Protein AF-0000000075588843 (afdb_homodimer)

InterPro domains:
  IPR008969 Carboxypeptidase-like, regulatory domain superfamily [SSF49464] (23-104)
  IPR012910 TonB-dependent receptor, plug domain [PF07715] (117-239)
  IPR023996 TonB-dependent outer membrane protein, SusC/RagA [TIGR04056] (24-1056)
  IPR023997 TonB-dependent outer membrane protein SusC/RagA, conserved site [TIGR04057] (215-245)
  IPR036942 TonB-dependent receptor-like, beta-barrel domain superfamily [G3DSA:2.40.170.20] (357-1014)
  IPR037066 TonB-dependent receptor, plug domain superfamily [G3DSA:2.170.130.10] (95-251)
  IPR039426 TonB-dependent receptor-like [PS52016] (114-996)
  IPR039426 TonB-dependent receptor-like [PTHR30069] (2-1013)

Organism: NCBI:txid702438

Foldseek 3Di:
DPPVVVVVVPVVPPVPPDPPPQDKAKEAEAAPPPRAGDFQKWKAFPPDPFTWGAHPRRMTIGGDDFQTWIWTDDVQWDIDIDTQHPVSYYYHHTYRVLPPPQDWDQAALRDIDRPQQDQDDKDKDFLCQQPFFPDLASLLSCPQPDFQKDKFFQFAFAQTAIAIFGQDAQFFFDDRGFFEAENSRTFFFAFPDWCFQQQKDWGTHTPRSQDGSNFFGMKMKARDCQRCVVVFQRGNRTYIYTYGDKADDADPDKKKKKWKWKWKWDFLFFFFWDQFFADDDDQQAHDLAHLFGLYHTLQCQLVHAAFHLCHDYPVCVPPNDPQPQWGFHVLLVQLVHPRIDHRDFALLRRVAFAMKMKMKMKIKIWHDHPQKMKMKMWIWMWIDGRGALWTKIKTKIKIKMWGDPDPFKIKIKIKMKMKMKTWTAMFRPQFLLSQSLSPHGRDDLPPGRQAGPPDLLHGRGSHDQLHHSSVSCSVAWIKMKIKIKMKMKMKMKGWDPDPPPPFKTKMKMKMKMKIWMKMWIWTWDFQNHSVANQIKIKIWIKTKIKIKIKIKMKMWGFDDPVSQKIKIKMKMKMKIKMKMKIWMWMAGGAPDGDDGDNVRGDDTDDTDIDMDMKIKMKIKMKIWMGGNSFKIKMKMKMWMAIPQAAPVARIDMKIKIKIKGWPCPPPVNPCPQFWPTKMKHKMKIKHWHDDGADDWDKDQDDQDPDPVPPVPCPPPPVPHRDIDTDQEHEDSPAYTKMKIKIKIKMWTAGRSNQKIKIKMKMKIKIFFHWDWAADDCVVVHGTYTGTWFIKMKIKIWMKMKHWPDDDPQKTKIKIKIKMFMFIATADTPVPDAWAFNHDDVPWTWIHGHPGTPIFIKHWDWDADPVGFGAAEPQQAIATDPGIDTLDDADFRMKMKMWMWMGGHQKIKIWMKIWTHWGKAQAAAVLVNQLSCTHPVSVVQSADKDRDAGAHPVVRHTTPRIDRSNRRSNRCSVGRSSRMFIWTKMWTAKMKMKGWDPQDPNKTKMKMWMKGRNDMDTRDPSAHQSNAGISGSCHSHYHGSGHHHIIMIMMMMMMMD/DPPVVPPVVPVVPPVPPDPPPQDKAKEAEAAPVPRAGDFQKWKAFPPDPFTWGAHNRRMTIGGDDFQTWIWTGDVQWDIDIDTQHPVSYYYHHTYRVLVPPQDWDQAALRDIDRPQQDQDDKDKDFLCQQPFFPDLASLLSCPQPDFQKDKFWQFAFAQTAIAIFGQDAQFFFDDRGFFEAENSRTFFWAFPDWCFQQQKDWGTHTPRSQDGSNFWGMKMKARDCQRCVVVFQRGNRTYIYTYGDKADDADPDKKKKKWKWKWKWDFLFFFFWDAFFFDDDDQQAHDLAHLFGLYHTLQCQLVHAAFHLCHCYPVCVPPSDPQPQWGFHVLLVQLVHPRIDHRDFDLLRVVAFAMKMKMKMKIKIWHDHPQKMKMKMWIWMWIDGRGALWTKIKTKIKIKMWGDPDPFKIKIKIKMKMKMKTWTAMFRPQFLLSQSLSPHGRDDLPPGRQAGPPDLLHGRGSHDQLHHSSVSCSVAWIKMKIKIKMKMKMKMKGWDPDPPPPFKTKMKMKMKMKIWMKMWIWTWDFQNHSVANQIKIKIWIKTKIKIKIKIKMKMWGFDDPVSQKIKIKMKMKMKIKMKMKIWMWMAGGAPDGDDGDNVRGDDTDDTDIDMDMKMKMKIKMKIWMGGNSFKIKMKMKMWMAIPQAAPVARIDMKIKIKIKGWPCPPPVNPCPQFWPTKMKIKMKIKHWHDDGADDWDKDQDDDDDDPVPPVPCPPPPVPHRDIDTAQEHEDSPAYTKMKIKIKIKMWTAGRSNQKIKIKMKMKIKIFFHWDWAADDCVVVHGTYTGTWFIKMKIKIWMKMKHWPDDDPQKTKIKIKIKMFMFIATADTPVPDAWAFNHDDVPWTWIHGHPGTPIFIKHWDWDADPVGFGAAEPQQAIDTDPGIDTLDHADFRMKMKMWMWMGGHQKIKIWMKIWTHWGKAQAAAVLVNQLSCTHPVSVVQSFDKDRDFGAHPVVRHTTDRIDRSNRRSNRCSVGRSSRMFIWTKMWTAKMKMKGWDPQDPNKTKMKMWMKGRNDMDTRDPSAHQSNAGISGSCHSHYHGSGHHHIIMTMMMMMMMD

Nearest PDB structures (foldseek):
  5fq8-assembly1_D  TM=8.817E-01  e=1.941E-70  Bacteroides thetaiotaomicron
  6sml-assembly1_B  TM=8.052E-01  e=8.736E-56  Porphyromonas gingivalis W83
  6sln-assembly1_B  TM=7.882E-01  e=4.377E-55  Porphyromonas gingivalis W83
  8ypt-assembly1_D  TM=7.572E-01  e=4.540E-56  Bacteroides fragilis
  6sm3-assembly1_B  TM=7.686E-01  e=2.821E-54  Porphyromonas gingivalis W83

Sequence (2112 aa):
MKKRLLMFLAGLFLSIGMAVAQTQVKGTVVSSEDGEPVVGASVMVSGTKTGSITDADGKFALSAPEGTKLVVSYLGMHPKTVTVPRSGELKIKLDPDNKVLDEVVVTAMGITREKKALGYASQVLNAKDLNTAGTSSLANAMQGKLTGVDIRTSSGAPGASAQIVIRGARSFDGNNTPLYVVDGMPIASRPDFDTEKSVTGSDYASRTIDLNPDDIESINVLKGQAASALYGIRASNGVILITTKRGSKESTKPVITFTTDLSAQTLSRKFERQDVYAQGTTLSKYNPNASMTWGPKIADLPNDATYGGNKNNAYTNGDLTSHAGMYYNPKYAAAGLSGWTTPQTYDNVGDFFKTGFTQNSTFNISQRKNDVSYSFSLSDTYQKGIIPSTGMTRTGAHGAVDWKVNEQWKTGFSANYSSVKITSAPGANSGIVNVVYSAPSEYNLKGTPYHKPGDPTAQVLFRATSFNNPYWWAANDEYSQHTNRLFGNAYAEFTPKLNWSDRYHLVFREQVGMDMYTTNNATIAEIGSAYNKKGEVENTGVQENIFNNLITANFTAKWGADREWDFGFVLGNEFNHEYRRKWDYDGSGLAFYGQPTIGNTSSMDVHKEYHQQERTVGTFGQLSLSWKDMLYLTVTGRNDKVSSMPRGHRSFFYPSVSLGWIFTELPALKENKTLSYGKLRLSYAQVGQAGHFYNNYMYVPVYGSGMYIYTPISYPLGGARGYAPYFVKFDEKLKPQNTSNWEAGLDLGLFKNLVKLEYTLSYQDVKDQIFDVPTAGTTGYQSLRTNAGQMVTWSHELSLNATVLNHQDYGVDLGVNFTKVRNKVKKLAPGVESIMLGGFVTPQIRAQAGYTYPNIYGKAFKRTADGQLLLDANGLPQSTAANVNLGECAPDFNMGFNLHAHYKNLSLSATMDWQKGGCMYNGTLLTMNYFGATKESLPYHEGTMVAEGINEATGAKNTVVVSKQAYYQAYNDVTEAGIFDTSFLKLRDVTLSYQFPKLAGINLSVYGFARNILLWAKMPNLDPESSQGNNNMGGYFERFSVPNTSSFGGGFKVTFMKKRLLMFLAGLFLSIGMAVAQTQVKGTVVSSEDGEPVVGASVMVSGTKTGSITDADGKFALSAPEGTKLVVSYLGMHPKTVTVPRSGELKIKLDPDNKVLDEVVVTAMGITREKKALGYASQVLNAKDLNTAGTSSLANAMQGKLTGVDIRTSSGAPGASAQIVIRGARSFDGNNTPLYVVDGMPIASRPDFDTEKSVTGSDYASRTIDLNPDDIESINVLKGQAASALYGIRASNGVILITTKRGSKESTKPVITFTTDLSAQTLSRKFERQDVYAQGTTLSKYNPNASMTWGPKIADLPNDATYGGNKNNAYTNGDLTSHAGMYYNPKYAAAGLSGWTTPQTYDNVGDFFKTGFTQNSTFNISQRKNDVSYSFSLSDTYQKGIIPSTGMTRTGAHGAVDWKVNEQWKTGFSANYSSVKITSAPGANSGIVNVVYSAPSEYNLKGTPYHKPGDPTAQVLFRATSFNNPYWWAANDEYSQHTNRLFGNAYAEFTPKLNWSDRYHLVFREQVGMDMYTTNNATIAEIGSAYNKKGEVENTGVQENIFNNLITANFTAKWGADREWDFGFVLGNEFNHEYRRKWDYDGSGLAFYGQPTIGNTSSMDVHKEYHQQERTVGTFGQLSLSWKDMLYLTVTGRNDKVSSMPRGHRSFFYPSVSLGWIFTELPALKENKTLSYGKLRLSYAQVGQAGHFYNNYMYVPVYGSGMYIYTPISYPLGGARGYAPYFVKFDEKLKPQNTSNWEAGLDLGLFKNLVKLEYTLSYQDVKDQIFDVPTAGTTGYQSLRTNAGQMVTWSHELSLNATVLNHQDYGVDLGVNFTKVRNKVKKLAPGVESIMLGGFVTPQIRAQAGYTYPNIYGKAFKRTADGQLLLDANGLPQSTAANVNLGECAPDFNMGFNLHAHYKNLSLSATMDWQKGGCMYNGTLLTMNYFGATKESLPYHEGTMVAEGINEATGAKNTVVVSKQAYYQAYNDVTEAGIFDTSFLKLRDVTLSYQFPKLAGINLSVYGFARNILLWAKMPNLDPESSQGNNNMGGYFERFSVPNTSSFGGGFKVTF

pLDDT: mean 88.9, std 13.62, range [22.23, 98.31]

Solvent-accessible surface area (backbone atoms only — not comparable to full-atom values): 102046 Å² total; per-residue (Å²): 124,73,64,68,54,50,56,64,66,52,65,76,59,62,84,67,58,88,66,70,79,56,40,62,31,36,32,34,33,19,30,57,81,78,62,43,49,38,58,62,23,39,38,25,38,65,97,53,91,52,60,32,53,18,37,87,73,3,36,34,65,44,76,46,50,67,65,40,45,29,38,35,36,39,95,64,29,42,66,44,78,45,63,40,46,88,84,20,64,43,81,42,65,33,40,59,30,68,61,66,69,70,52,68,39,69,45,62,92,60,42,70,37,46,55,86,63,46,23,61,71,69,51,75,43,41,37,79,64,46,66,57,63,80,61,76,39,53,69,68,39,46,64,50,73,50,57,46,55,46,77,44,43,22,35,46,48,46,60,47,20,62,48,48,29,35,68,51,73,78,40,94,82,61,80,35,52,47,32,37,26,53,72,69,30,74,46,82,46,61,42,92,52,74,41,68,45,32,48,51,48,50,83,45,43,24,42,50,63,61,46,61,58,87,48,37,39,33,36,33,42,24,58,43,44,56,51,17,37,83,62,33,49,68,14,56,33,8,32,42,37,35,36,59,48,62,23,81,53,76,42,96,61,65,39,36,38,41,38,39,34,42,32,41,30,36,71,50,49,71,72,61,62,42,75,53,42,18,33,4,88,36,51,85,39,74,31,80,60,40,74,25,25,36,11,27,44,37,89,49,38,20,64,23,66,70,40,10,15,60,26,73,27,88,81,37,67,72,46,52,69,90,40,50,67,14,26,55,37,71,56,43,35,57,28,68,45,87,20,67,43,64,71,50,75,46,63,50,56,67,69,56,49,39,75,14,40,37,38,41,36,39,41,35,41,30,31,11,50,93,56,31,24,24,21,38,35,41,36,43,35,44,33,40,31,33,48,71,76,24,17,27,38,36,44,36,39,39,40,30,38,39,34,50,77,50,93,37,34,36,37,36,39,37,41,39,37,26,40,38,40,34,26,49,65,37,18,31,76,56,15,40,48,49,49,42,69,47,52,43,20,63,50,55,66,85,81,42,53,41,25,28,77,97,32,87,43,42,69,35,54,63,35,70,61,76,45,53,39,54,70,46,39,44,75,56,37,46,37,38,39,38,35,45,36,42,35,34,34,37,40,42,33,42,32,70,88,60,98,55,59,96,43,54,48,50,40,36,38,43,36,44,29,42,37,38,36,40,38,48,32,38,42,35,29,36,46,43,27,40,89,32,55,48,8,33,23,31,46,34,39,39,38,41,40,35,41,38,36,40,40,36,40,39,39,37,37,47,41,68,97,79,47,37,31,41,39,38,37,38,43,35,42,37,42,39,40,40,40,37,40,40,40,38,38,28,19,33,38,43,70,57,81,93,53,85,39,44,53,40,29,56,42,74,78,40,55,38,54,52,77,48,76,43,42,38,41,33,43,34,39,39,42,36,43,32,42,69,88,27,37,29,39,39,40,36,42,34,37,38,36,36,62,37,32,34,89,91,42,26,70,51,76,33,50,28,38,28,34,19,36,33,61,28,68,38,82,91,35,45,84,30,57,60,51,48,35,36,34,42,25,36,32,36,17,33,30,33,36,76,57,81,52,56,78,84,46,76,36,70,74,80,68,72,81,61,81,92,44,66,76,49,77,51,52,38,62,93,71,44,54,54,71,40,67,46,46,58,42,50,42,77,78,35,55,52,22,39,34,40,33,42,37,41,35,42,38,38,16,29,58,72,52,35,33,34,41,38,38,38,42,37,41,38,42,29,37,37,31,74,51,73,40,80,44,62,67,87,73,70,25,53,22,36,36,34,63,35,29,31,36,38,29,42,34,43,30,36,40,39,38,35,52,79,38,86,47,94,51,36,32,32,37,43,33,38,24,33,25,31,58,52,36,32,27,64,37,50,44,95,92,45,62,63,44,83,53,27,46,51,100,67,40,25,34,28,44,34,53,73,34,45,54,40,25,35,35,23,29,35,70,29,54,45,96,88,65,42,41,32,16,38,86,70,35,32,54,39,54,38,91,58,68,39,83,75,44,53,31,54,44,60,32,39,36,13,36,38,40,41,35,34,49,66,54,35,37,40,39,37,34,34,34,34,36,39,48,25,29,26,42,32,46,43,62,22,49,36,43,44,28,36,34,25,52,83,32,60,81,27,70,60,63,66,43,58,50,84,36,30,16,59,78,77,70,38,75,42,75,40,74,34,46,25,46,60,39,51,35,36,43,38,65,24,52,49,66,20,54,38,48,46,23,31,41,32,34,55,34,39,25,44,36,39,51,49,73,71,49,96,71,29,40,40,33,40,35,40,29,40,25,39,78,43,75,52,55,72,38,72,60,49,59,71,57,33,11,28,37,70,52,92,41,38,58,36,37,25,32,28,36,56,61,41,51,15,37,43,34,37,35,40,36,39,34,72,134,71,64,78,63,50,58,71,64,50,67,78,55,62,86,64,58,89,65,69,79,54,40,61,29,36,31,36,34,20,29,58,82,79,61,44,48,37,58,62,23,38,38,25,39,64,97,52,92,53,59,32,54,19,37,87,72,2,37,34,64,43,76,47,53,68,66,39,43,30,38,34,36,39,94,64,29,42,66,43,79,44,62,40,45,88,85,20,64,44,79,43,65,33,41,58,30,69,60,66,71,71,53,68,39,70,45,62,92,58,42,70,38,47,56,85,64,46,24,61,71,69,53,75,43,40,37,80,63,46,68,57,64,79,60,75,38,53,68,67,39,46,62,51,72,52,56,48,55,46,75,44,43,21,35,47,50,45,61,46,20,61,48,47,27,37,69,50,75,78,41,93,83,60,80,36,54,46,32,36,25,53,72,70,31,74,48,82,45,61,42,91,55,73,42,70,44,33,48,48,46,51,83,45,43,25,43,50,63,61,45,61,60,88,49,37,38,34,37,32,40,25,59,45,42,58,51,18,38,82,63,33,49,66,14,56,32,8,31,42,37,36,35,59,49,62,23,80,53,76,43,96,60,64,40,38,36,41,37,39,34,40,33,41,29,36,72,48,50,70,72,61,62,41,74,55,42,19,31,4,88,36,50,84,39,73,32,78,60,39,74,26,23,36,11,27,43,38,87,49,39,18,65,23,66,70,40,9,15,61,26,74,27,88,80,36,68,71,46,52,67,89,40,48,66,15,26,56,37,71,57,43,34,55,28,68,46,85,21,67,42,66,73,49,76,45,63,47,56,67,70,56,51,39,74,14,40,38,40,42,37,38,40,38,41,31,30,11,50,94,57,30,24,27,22,40,35,44,34,42,37,44,34,40,32,32,49,70,77,23,18,29,38,37,43,36,40,40,40,30,38,39,34,52,78,50,93,37,34,36,37,35,37,39,42,38,37,25,40,38,39,33,25,51,67,37,17,31,77,56,16,40,48,50,50,41,69,47,52,44,22,62,51,55,65,83,81,41,52,41,25,28,75,97,34,87,43,43,69,36,53,63,36,70,61,76,46,52,42,55,70,44,37,42,74,55,38,46,38,37,40,36,34,45,37,42,35,34,34,39,39,43,32,44,32,69,89,62,97,56,60,96,44,53,48,50,38,37,37,42,35,45,27,42,36,37,36,38,37,47,32,40,42,35,28,34,46,42,27,39,90,32,56,47,9,32,23,32,47,34,37,40,37,40,40,36,41,39,38,39,40,38,40,39,39,36,38,49,41,69,98,81,47,38,31,41,39,36,39,37,43,36,42,38,42,39,39,39,40,37,41,41,40,39,39,28,20,33,37,43,69,56,79,93,51,86,38,44,54,40,29,53,41,75,79,40,57,40,54,51,78,47,76,45,42,38,40,34,46,38,39,37,42,35,42,33,42,68,90,29,37,27,40,38,40,38,41,34,37,39,36,37,62,37,32,35,87,92,42,26,72,50,75,32,48,28,39,28,34,21,37,32,63,29,67,37,81,91,34,46,85,31,58,60,52,47,36,37,34,42,27,35,31,36,16,34,31,32,37,75,59,79,52,57,76,83,46,75,35,68,75,79,70,76,83,60,79,89,53,72,74,51,77,53,54,38,63,95,72,43,54,54,71,39,69,44,44,59,41,51,44,78,78,34,56,52,22,39,34,39,31,41,38,42,34,43,38,39,18,29,60,71,51,34,34,34,39,38,38,38,40,38,42,37,43,29,36,37,31,74,51,73,39,79,46,62,67,86,73,71,24,52,21,36,35,33,62,36,26,33,37,37,28,43,35,44,31,38,40,40,39,34,54,80,38,87,45,94,51,37,32,33,37,42,35,39,24,32,24,32,56,50,36,31,25,66,37,48,43,94,92,46,62,64,44,84,54,26,47,51,98,69,42,27,33,27,43,34,53,74,34,45,54,40,26,34,34,23,30,36,69,29,54,45,97,89,64,42,41,31,17,40,85,71,35,32,54,41,52,39,92,58,68,38,83,75,45,53,30,53,44,58,32,40,36,14,36,37,41,41,35,36,50,66,53,34,36,39,40,36,34,34,35,34,37,39,47,25,30,26,41,32,46,42,62,24,49,35,44,43,27,36,34,26,52,86,32,60,78,26,70,60,63,65,40,60,51,84,36,30,16,60,78,77,70,39,73,41,75,42,73,34,47,25,47,60,40,49,34,37,44,38,66,24,52,48,66,20,54,38,50,46,24,32,42,32,35,53,34,39,26,43,36,40,49,50,73,70,50,98,73,30,40,40,34,41,36,38,30,40,26,39,79,43,75,51,55,73,39,74,58,49,59,70,58,34,10,27,37,69,52,93,41,37,58,36,37,24,31,30,37,54,60,40,50,17,38,44,34,38,36,41,37,41,36,74

Radius of gyration: 42.39 Å; Cα contacts (8 Å, |Δi|>4): 6120; chains: 2; bounding box: 121×120×111 Å

Secondary structure (DSSP, 8-state):
--HHHHHHHHHTTGGG-------EEEEEEEETTT--B-TT-EEEETTSS-EEE--TTSEEEEE--TTPEEEEEETTEEEEEEEPPTT-EEEEEE-B--S----EEE-GGG-EEEGGG-SS-EEEEEHHHHSSS--S-HHHHHTTS-SSEEEEES-SSTT--EEEEESS-S-SSS--PPEEEETTEEE--S-SS--TTSSSSB----GGGGS-GGGEEEEEEE-SHHHHGGGGGGGTT-EEEEEE----SB-SS-EEEEEEEEEEEEESSPPPB--SB-SBSBTTB--TT-SSB-S-BGGGGGG-TTTBTTS-STTTTT--STTTT-EE-HHHHHTTS-SEE------HHHHHSPPEEEEEEEEEEEEEETTEEEEEEEEEEEEE-SSTT-EEEEEEEEEEEEEE-SSSEEEEEEEEEEEEEEEE-B-GGG-SHHHHHH--TTS-TTTS-SEETTEEEEE--SS-TTS--HHHHHHH-EEEEEEEEEEEEEEEEE----SS-TTEEEEEEEEEEEEEEEEEEEEEE-TT-SS-TT-EEEEEEEEEEEEEEEEEEEEEEEESTT--EEEEEEEEEEEEEEEEEEEEEEEEEESSTT---GGGEEEEEEEEEEEEEEEEEEEEEEEEEEETTTEEEEEEEEEEEETTS-GGG-EEEEEEEEEEE-GGGSTTTTT-SSEEEEEEEEEEEEEEE--------EE------SSS------SPBTTB---EE-SEEEPTT---EEEEEEEEEEEEEETTTTEEEEEEEEEEEEES-EEEEE--GGGT-SEEEEE--EEEEEEEEEEEEEEEEE-SSEEEEEEEEEEEEEEEEEE-STT--EEEEEE-SSSEEEEETTSBSSEEEEEEEPB-TTS-BEE-TTS-B-EEEEEEEEEE-S-SEEEEEEEEEEETTEEEEEEEEEEE--EEEEHHHHHHHHTT-BGGGGGGSS-EEE-SSEETTTSSB---EEEHHHHHHHHTTSGGGGEEE--EEEEEEEEEEEEPPPBTTBEEEEEEEEEEEEEEESS-SS-TT--S-SSTTTTSEESSPPPPEEEEEEEEEEE-/--HHHHHHTGGGGGGG-------EEEEEEEETTT--B-TT-EEEETTSS-EEE--TTSEEEEE--TTPEEEEEETTEEEEEEEPPTT-EEEEEE-B--S----EEE-GGG-EEEGGG-SS-EEEEEHHHHSSS--S-HHHHHTTS-SSEEEEES-SSTT--EEEEESS-S-SSS--PPEEEETTEEE--S-SS--TTSSSSB----GGGGS-GGGEEEEEEE-SHHHHGGGGGGGTT-EEEEEE----SB-SS-EEEEEEEEEEEEESSPPPB--SB-SBSBTTB--TT-SSB-SSBGGGGGG-TTTBTTS-STTTTT--STTTT-EE-HHHHHTTS-SEE------HHHHHSPPEEEEEEEEEEEEEETTEEEEEEEEEEEEE-SSTT-EEEEEEEEEEEEEE-SSSEEEEEEEEEEEEEEEE-B-GGG-SHHHHHH--TTS-TTTS-SEETTEEEEE--SS-TTS--HHHHHHH-EEEEEEEEEEEEEEEEE----SS-TTEEEEEEEEEEEEEEEEEEEEEE-TT-SS-TT-EEEEEEEEEEEEEEEEEEEEEEEESTT--EEEEEEEEEEEEEEEEEEEEEEEEEESSTT---GGGEEEEEEEEEEEEEEEEEEEEEEEEEEETTTEEEEEEEEEEEETTS-GGG-EEEEEEEEEEE-GGGSTTTTT-SSEEEEEEEEEEEEEEE--------EE------SSS------SSBTTB---EE-SEEEPTT---EEEEEEEEEEEEEETTTTEEEEEEEEEEEEES-EEEEE--GGGT-SEEEEE--EEEEEEEEEEEEEEEEE-SSEEEEEEEEEEEEEEEEEE-STT--EEEEEE-SSSEEEEETTSBSSEEEEEEEPB-TTS-BEE-TTS-B-EEEEEEEEEE-S-SEEEEEEEEEEETTEEEEEEEEEEE--EEEEHHHHHHHHTT-BGGGGGGSS-EE--SSEETTTSSB----EEHHHHHHHHTTSGGGGEEE--EEEEEEEEEEEEPPPBTTBEEEEEEEEEEEEEEESS-SS-TT--S-SSTTTTSEESSPPPPEEEEEEEEEEE-

Structure (mmCIF, N/CA/C/O backbone):
data_AF-0000000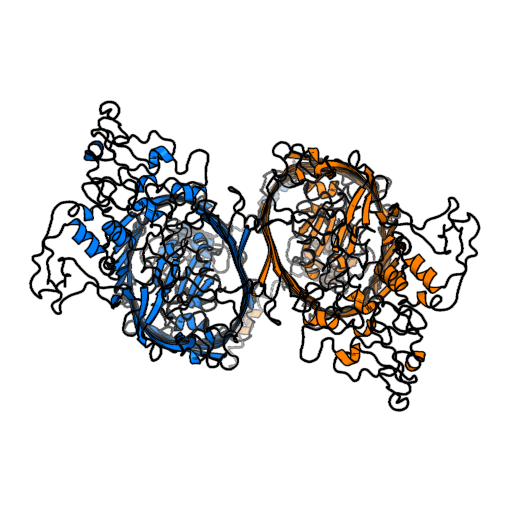075588843-model_v1
#
loop_
_entity.id
_entity.type
_entity.pdbx_description
1 polymer 'TonB-dependent receptor plug domain-containing protein'
#
loop_
_atom_site.group_PDB
_atom_site.id
_atom_site.type_symbol
_atom_site.label_atom_id
_atom_site.label_alt_id
_atom_site.label_comp_id
_atom_site.label_asym_id
_atom_site.label_entity_id
_atom_site.label_seq_id
_atom_site.pdbx_PDB_ins_code
_atom_site.Cartn_x
_atom_site.Cartn_y
_atom_site.Cartn_z
_atom_site.occupancy
_atom_site.B_iso_or_equiv
_atom_site.auth_seq_id
_atom_site.auth_comp_id
_atom_site.auth_asym_id
_atom_site.auth_atom_id
_atom_site.pdbx_PDB_model_num
ATOM 1 N N . MET A 1 1 ? 73.562 -17.781 20.562 1 24.45 1 MET A N 1
ATOM 2 C CA . MET A 1 1 ? 72.188 -17.281 20.391 1 24.45 1 MET A CA 1
ATOM 3 C C . MET A 1 1 ? 72.062 -15.82 20.812 1 24.45 1 MET A C 1
ATOM 5 O O . MET A 1 1 ? 71.125 -15.141 20.484 1 24.45 1 MET A O 1
ATOM 9 N N . LYS A 1 2 ? 72.812 -15.531 21.969 1 25.5 2 LYS A N 1
ATOM 10 C CA . LYS A 1 2 ? 73 -14.281 22.688 1 25.5 2 LYS A CA 1
ATOM 11 C C . LYS A 1 2 ? 73.562 -13.211 21.781 1 25.5 2 LYS A C 1
ATOM 13 O O . LYS A 1 2 ? 73.188 -12.047 21.844 1 25.5 2 LYS A O 1
ATOM 18 N N . LYS A 1 3 ? 74.75 -13.703 21.375 1 25.95 3 LYS A N 1
ATOM 19 C CA . LYS A 1 3 ? 75.688 -12.734 20.844 1 25.95 3 LYS A CA 1
ATOM 20 C C . LYS A 1 3 ? 75.188 -12.133 19.531 1 25.95 3 LYS A C 1
ATOM 22 O O . LYS A 1 3 ? 75.375 -10.938 19.281 1 25.95 3 LYS A O 1
ATOM 27 N N . ARG A 1 4 ? 74.875 -13.094 18.75 1 27.45 4 ARG A N 1
ATOM 28 C CA . ARG A 1 4 ? 74.688 -12.797 17.328 1 27.45 4 ARG A CA 1
ATOM 29 C C . ARG A 1 4 ? 73.438 -11.977 17.109 1 27.45 4 ARG A C 1
ATOM 31 O O . ARG A 1 4 ? 73.188 -11.453 16.016 1 27.45 4 ARG A O 1
ATOM 38 N N . LEU A 1 5 ? 72.562 -12.164 18.234 1 29.03 5 LEU A N 1
ATOM 39 C CA . LEU A 1 5 ? 71.375 -11.383 18.203 1 29.03 5 LEU A CA 1
ATOM 40 C C . LEU A 1 5 ? 71.688 -9.891 18.281 1 29.03 5 LEU A C 1
ATOM 42 O O . LEU A 1 5 ? 71 -9.078 17.656 1 29.03 5 LEU A O 1
ATOM 46 N N . LEU A 1 6 ? 72.938 -9.664 18.844 1 30.53 6 LEU A N 1
ATOM 47 C CA . LEU A 1 6 ? 73.312 -8.297 19.203 1 30.53 6 LEU A CA 1
ATOM 48 C C . LEU A 1 6 ? 73.562 -7.465 17.953 1 30.53 6 LEU A C 1
ATOM 50 O O . LEU A 1 6 ? 73.25 -6.285 17.906 1 30.53 6 LEU A O 1
ATOM 54 N N . MET A 1 7 ? 74.188 -8.219 17.031 1 31.73 7 MET A N 1
ATOM 55 C CA . MET A 1 7 ? 74.75 -7.465 15.906 1 31.73 7 MET A CA 1
ATOM 56 C C . MET A 1 7 ? 73.688 -6.926 15 1 31.73 7 MET A C 1
ATOM 58 O O . MET A 1 7 ? 73.812 -5.867 14.391 1 31.73 7 MET A O 1
ATOM 62 N N . PHE A 1 8 ? 72.625 -7.836 14.789 1 31.61 8 PHE A N 1
ATOM 63 C CA . PHE A 1 8 ? 71.625 -7.441 13.859 1 31.61 8 PHE A CA 1
ATOM 64 C C . PHE A 1 8 ? 70.875 -6.195 14.352 1 31.61 8 PHE A C 1
ATOM 66 O O . PHE A 1 8 ? 70.5 -5.34 13.555 1 31.61 8 PHE A O 1
ATOM 73 N N . LEU A 1 9 ? 70.812 -6.039 15.742 1 29.66 9 LEU A N 1
ATOM 74 C CA . LEU A 1 9 ? 70.125 -4.879 16.312 1 29.66 9 LEU A CA 1
ATOM 75 C C . LEU A 1 9 ? 70.875 -3.596 16 1 29.66 9 LEU A C 1
ATOM 77 O O . LEU A 1 9 ? 70.312 -2.514 15.961 1 29.66 9 LEU A O 1
ATOM 81 N N . ALA A 1 10 ? 72.188 -3.768 15.766 1 30.44 10 ALA A N 1
ATOM 82 C CA . ALA A 1 10 ? 73.062 -2.611 15.68 1 30.44 10 ALA A CA 1
ATOM 83 C C . ALA A 1 10 ? 72.875 -1.856 14.367 1 30.44 10 ALA A C 1
ATOM 85 O O . ALA A 1 10 ? 72.938 -0.626 14.336 1 30.44 10 ALA A O 1
ATOM 86 N N . GLY A 1 11 ? 72.812 -2.578 13.258 1 29.67 11 GLY A N 1
ATOM 87 C CA . GLY A 1 11 ? 72.812 -1.906 11.969 1 29.67 11 GLY A CA 1
ATOM 88 C C . GLY A 1 11 ? 71.562 -1.067 11.711 1 29.67 11 GLY A C 1
ATOM 89 O O . GLY A 1 11 ? 71.5 -0.334 10.727 1 29.67 11 GLY A O 1
ATOM 90 N N . LEU A 1 12 ? 70.438 -1.507 12.273 1 28.92 12 LEU A N 1
ATOM 91 C CA . LEU A 1 12 ? 69.25 -0.737 11.953 1 28.92 12 LEU A CA 1
ATOM 92 C C . LEU A 1 12 ? 69.375 0.716 12.383 1 28.92 12 LEU A C 1
ATOM 94 O O . LEU A 1 12 ? 68.5 1.537 12.148 1 28.92 12 LEU A O 1
ATOM 98 N N . PHE A 1 13 ? 70.438 1.067 13.195 1 26.73 13 PHE A N 1
ATOM 99 C CA . PHE A 1 13 ? 70.562 2.398 13.781 1 26.73 13 PHE A CA 1
ATOM 100 C C . PHE A 1 13 ? 70.938 3.42 12.719 1 26.73 13 PHE A C 1
ATOM 102 O O . PHE A 1 13 ? 70.812 4.629 12.938 1 26.73 13 PHE A O 1
ATOM 109 N N . LEU A 1 14 ? 71.812 3.023 11.797 1 27.48 14 LEU A N 1
ATOM 110 C CA . LEU A 1 14 ? 72.625 4.109 11.266 1 27.48 14 LEU A CA 1
ATOM 111 C C . LEU A 1 14 ? 71.812 4.957 10.281 1 27.48 14 LEU A C 1
ATOM 113 O O . LEU A 1 14 ? 72.312 6 9.82 1 27.48 14 LEU A O 1
ATOM 117 N N . SER A 1 15 ? 71 4.391 9.516 1 28.42 15 SER A N 1
ATOM 118 C CA . SER A 1 15 ? 70.688 5.211 8.359 1 28.42 15 SER A CA 1
ATOM 119 C C . SER A 1 15 ? 69.812 6.406 8.773 1 28.42 15 SER A C 1
ATOM 121 O O . SER A 1 15 ? 69.062 6.93 7.965 1 28.42 15 SER A O 1
ATOM 123 N N . ILE A 1 16 ? 69.875 6.816 10.086 1 30.12 16 ILE A N 1
ATOM 124 C CA . ILE A 1 16 ? 69 7.914 10.562 1 30.12 16 ILE A CA 1
ATOM 125 C C . ILE A 1 16 ? 69.5 9.234 9.961 1 30.12 16 ILE A C 1
ATOM 127 O O . ILE A 1 16 ? 69 10.305 10.312 1 30.12 16 ILE A O 1
ATOM 131 N N . GLY A 1 17 ? 70.625 9.242 9.227 1 27.22 17 GLY A N 1
ATOM 132 C CA . GLY A 1 17 ? 71.312 10.516 9.352 1 27.22 17 GLY A CA 1
ATOM 133 C C . GLY A 1 17 ? 70.562 11.68 8.742 1 27.22 17 GLY A C 1
ATOM 134 O O . GLY A 1 17 ? 70.5 12.766 9.32 1 27.22 17 GLY A O 1
ATOM 135 N N . MET A 1 18 ? 70.375 11.711 7.445 1 30.28 18 MET A N 1
ATOM 136 C CA . MET A 1 18 ? 70.438 13.07 6.93 1 30.28 18 MET A CA 1
ATOM 137 C C . MET A 1 18 ? 69.188 13.844 7.277 1 30.28 18 MET A C 1
ATOM 139 O O . MET A 1 18 ? 68.125 13.555 6.738 1 30.28 18 MET A O 1
ATOM 143 N N . ALA A 1 19 ? 68.938 14.102 8.523 1 32.03 19 ALA A N 1
ATOM 144 C CA . ALA A 1 19 ? 67.875 15.023 9 1 32.03 19 ALA A CA 1
ATOM 145 C C . ALA A 1 19 ? 68 16.375 8.297 1 32.03 19 ALA A C 1
ATOM 147 O O . ALA A 1 19 ? 69 17.094 8.461 1 32.03 19 ALA A O 1
ATOM 148 N N . VAL A 1 20 ? 67.625 16.469 7.094 1 35.56 20 VAL A N 1
ATOM 149 C CA . VAL A 1 20 ? 67.5 17.828 6.574 1 35.56 20 VAL A CA 1
ATOM 150 C C . VAL A 1 20 ? 66.875 18.734 7.617 1 35.56 20 VAL A C 1
ATOM 152 O O . VAL A 1 20 ? 65.938 18.297 8.344 1 35.56 20 VAL A O 1
ATOM 155 N N . ALA A 1 21 ? 67.562 19.656 8.148 1 37.91 21 ALA A N 1
ATOM 156 C CA . ALA A 1 21 ? 67.188 20.703 9.109 1 37.91 21 ALA A CA 1
ATOM 157 C C . ALA A 1 21 ? 65.812 21.234 8.852 1 37.91 21 ALA A C 1
ATOM 159 O O . ALA A 1 21 ? 65.562 21.891 7.84 1 37.91 21 ALA A O 1
ATOM 160 N N . GLN A 1 22 ? 64.875 20.453 9.016 1 48.53 22 GLN A N 1
ATOM 161 C CA . GLN A 1 22 ? 63.469 20.938 8.945 1 48.53 22 GLN A CA 1
ATOM 162 C C . GLN A 1 22 ? 63.25 22.078 9.922 1 48.53 22 GLN A C 1
ATOM 164 O O . GLN A 1 22 ? 63.562 21.984 11.102 1 48.53 22 GLN A O 1
ATOM 169 N N . THR A 1 23 ? 63.312 23.234 9.453 1 64.25 23 THR A N 1
ATOM 170 C CA . THR A 1 23 ? 63.031 24.406 10.281 1 64.25 23 THR A CA 1
ATOM 171 C C . THR A 1 23 ? 61.594 24.328 10.812 1 64.25 23 THR A C 1
ATOM 173 O O . THR A 1 23 ? 60.656 24 10.07 1 64.25 23 THR A O 1
ATOM 176 N N . GLN A 1 24 ? 61.5 24.391 12 1 74 24 GLN A N 1
ATOM 177 C CA . GLN A 1 24 ? 60.219 24.484 12.664 1 74 24 GLN A CA 1
ATOM 178 C C . GLN A 1 24 ? 59.562 25.844 12.391 1 74 24 GLN A C 1
ATOM 180 O O . GLN A 1 24 ? 60.125 26.891 12.727 1 74 24 GLN A O 1
ATOM 185 N N . VAL A 1 25 ? 58.625 25.828 11.617 1 81.31 25 VAL A N 1
ATOM 186 C CA . VAL A 1 25 ? 57.844 27.031 11.328 1 81.31 25 VAL A CA 1
ATOM 187 C C . VAL A 1 25 ? 56.719 27.188 12.375 1 81.31 25 VAL A C 1
ATOM 189 O O . VAL A 1 25 ? 55.938 26.266 12.586 1 81.31 25 VAL A O 1
ATOM 192 N N . LYS A 1 26 ? 56.812 28.266 13.125 1 84.19 26 LYS A N 1
ATOM 193 C CA . LYS A 1 26 ? 55.781 28.672 14.078 1 84.19 26 LYS A CA 1
ATOM 194 C C . LYS A 1 26 ? 55.094 29.953 13.641 1 84.19 26 LYS A C 1
ATOM 196 O O . LYS A 1 26 ? 55.719 30.875 13.141 1 84.19 26 LYS A O 1
ATOM 201 N N . GLY A 1 27 ? 53.844 29.891 13.648 1 84.5 27 GLY A N 1
ATOM 202 C CA . GLY A 1 27 ? 53.125 31.109 13.281 1 84.5 27 GLY A CA 1
ATOM 203 C C . GLY A 1 27 ? 51.781 31.219 13.969 1 84.5 27 GLY A C 1
ATOM 204 O O . GLY A 1 27 ? 51.344 30.328 14.703 1 84.5 27 GLY A O 1
ATOM 205 N N . THR A 1 28 ? 51.219 32.438 13.922 1 85.31 28 THR A N 1
ATOM 206 C CA . THR A 1 28 ? 49.906 32.75 14.398 1 85.31 28 THR A CA 1
ATOM 207 C C . THR A 1 28 ? 49 33.219 13.242 1 85.31 28 THR A C 1
ATOM 209 O O . THR A 1 28 ? 49.438 34.031 12.414 1 85.31 28 THR A O 1
ATOM 212 N N . VAL A 1 29 ? 47.906 32.594 13.125 1 85.06 29 VAL A N 1
ATOM 213 C CA . VAL A 1 29 ? 46.906 33.031 12.164 1 85.06 29 VAL A CA 1
ATOM 214 C C . VAL A 1 29 ? 45.844 33.906 12.875 1 85.06 29 VAL A C 1
ATOM 216 O O . VAL A 1 29 ? 45.219 33.438 13.836 1 85.06 29 VAL A O 1
ATOM 219 N N . VAL A 1 30 ? 45.719 35.094 12.422 1 80.75 30 VAL A N 1
ATOM 220 C CA . VAL A 1 30 ? 44.75 36 13 1 80.75 30 VAL A CA 1
ATOM 221 C C . VAL A 1 30 ? 43.844 36.562 11.906 1 80.75 30 VAL A C 1
ATOM 223 O O . VAL A 1 30 ? 44.219 36.562 10.727 1 80.75 30 VAL A O 1
ATOM 226 N N . SER A 1 31 ? 42.625 36.906 12.289 1 76.12 31 SER A N 1
ATOM 227 C CA . SER A 1 31 ? 41.688 37.594 11.383 1 76.12 31 SER A CA 1
ATOM 228 C C . SER A 1 31 ? 42.156 39.031 11.078 1 76.12 31 SER A C 1
ATOM 230 O O . SER A 1 31 ? 42.625 39.75 11.977 1 76.12 31 SER A O 1
ATOM 232 N N . SER A 1 32 ? 42.062 39.344 9.789 1 75.06 32 SER A N 1
ATOM 233 C CA . SER A 1 32 ? 42.5 40.688 9.406 1 75.06 32 SER A CA 1
ATOM 234 C C . SER A 1 32 ? 41.531 41.75 9.938 1 75.06 32 SER A C 1
ATOM 236 O O . SER A 1 32 ? 41.906 42.906 10.078 1 75.06 32 SER A O 1
ATOM 238 N N . GLU A 1 33 ? 40.312 41.344 10.188 1 64.19 33 GLU A N 1
ATOM 239 C CA . GLU A 1 33 ? 39.25 42.281 10.609 1 64.19 33 GLU A CA 1
ATOM 240 C C . GLU A 1 33 ? 39.469 42.719 12.055 1 64.19 33 GLU A C 1
ATOM 242 O O . GLU A 1 33 ? 39.406 43.906 12.359 1 64.19 33 GLU A O 1
ATOM 247 N N . ASP A 1 34 ? 39.625 41.75 13.023 1 68.25 34 ASP A N 1
ATOM 248 C CA . ASP A 1 34 ? 39.656 42.125 14.43 1 68.25 34 ASP A CA 1
ATOM 249 C C . ASP A 1 34 ? 40.969 41.688 15.086 1 68.25 34 ASP A C 1
ATOM 251 O O . ASP A 1 34 ? 41.188 41.938 16.266 1 68.25 34 ASP A O 1
ATOM 255 N N . GLY A 1 35 ? 41.812 41.094 14.352 1 72.56 35 GLY A N 1
ATOM 256 C CA . GLY A 1 35 ? 43.125 40.688 14.867 1 72.56 35 GLY A CA 1
ATOM 257 C C . GLY A 1 35 ? 43.031 39.5 15.82 1 72.56 35 GLY A C 1
ATOM 258 O O . GLY A 1 35 ? 44 39.156 16.484 1 72.56 35 GLY A O 1
ATOM 259 N N . GLU A 1 36 ? 41.875 38.969 15.898 1 72.56 36 GLU A N 1
ATOM 260 C CA . GLU A 1 36 ? 41.688 37.844 16.797 1 72.56 36 GLU A CA 1
ATOM 261 C C . GLU A 1 36 ? 42.25 36.562 16.188 1 72.56 36 GLU A C 1
ATOM 263 O O . GLU A 1 36 ? 42.25 36.406 14.961 1 72.56 36 GLU A O 1
ATOM 268 N N . PRO A 1 37 ? 42.625 35.625 17.109 1 78.56 37 PRO A N 1
ATOM 269 C CA . PRO A 1 37 ? 43.156 34.344 16.578 1 78.56 37 PRO A CA 1
ATOM 270 C C . PRO A 1 37 ? 42.094 33.562 15.805 1 78.56 37 PRO A C 1
ATOM 272 O O . PRO A 1 37 ? 40.938 33.531 16.203 1 78.56 37 PRO A O 1
ATOM 275 N N . VAL A 1 38 ? 42.375 33.156 14.633 1 78.62 38 VAL A N 1
ATOM 276 C CA . VAL A 1 38 ? 41.531 32.25 13.844 1 78.62 38 VAL A CA 1
ATOM 277 C C . VAL A 1 38 ? 41.781 30.812 14.273 1 78.62 38 VAL A C 1
ATOM 279 O O . VAL A 1 38 ? 42.844 30.234 13.945 1 78.62 38 VAL A O 1
ATOM 282 N N . VAL A 1 39 ? 40.812 30.375 15.094 1 75.88 39 VAL A N 1
ATOM 283 C CA . VAL A 1 39 ? 40.938 29.047 15.656 1 75.88 39 VAL A CA 1
ATOM 284 C C . VAL A 1 39 ? 40.469 28 14.625 1 75.88 39 VAL A C 1
ATOM 286 O O . VAL A 1 39 ? 39.406 28.141 14.039 1 75.88 39 VAL A O 1
ATOM 289 N N . GLY A 1 40 ? 41.281 26.938 14.344 1 75.06 40 GLY A N 1
ATOM 290 C CA . GLY A 1 40 ? 40.906 25.844 13.469 1 75.06 40 GLY A CA 1
ATOM 291 C C . GLY A 1 40 ? 41.219 26.109 12.008 1 75.06 40 GLY A C 1
ATOM 292 O O . GLY A 1 40 ? 40.719 25.422 11.125 1 75.06 40 GLY A O 1
ATOM 293 N N . ALA A 1 41 ? 41.969 27.109 11.734 1 78.06 41 ALA A N 1
ATOM 294 C CA . ALA A 1 41 ? 42.406 27.344 10.359 1 78.06 41 ALA A CA 1
ATOM 295 C C . ALA A 1 41 ? 43.344 26.234 9.891 1 78.06 41 ALA A C 1
ATOM 297 O O . ALA A 1 41 ? 44.25 25.812 10.625 1 78.06 41 ALA A O 1
ATOM 298 N N . SER A 1 42 ? 43.125 25.844 8.75 1 82.75 42 SER A N 1
ATOM 299 C CA . SER A 1 42 ? 44 24.859 8.125 1 82.75 42 SER A CA 1
ATOM 300 C C . SER A 1 42 ? 45.25 25.516 7.539 1 82.75 42 SER A C 1
ATOM 302 O O . SER A 1 42 ? 45.156 26.453 6.738 1 82.75 42 SER A O 1
ATOM 304 N N . VAL A 1 43 ? 46.469 25.078 7.996 1 84.25 43 VAL A N 1
ATOM 305 C CA . VAL A 1 43 ? 47.75 25.516 7.465 1 84.25 43 VAL A CA 1
ATOM 306 C C . VAL A 1 43 ? 48.438 24.359 6.777 1 84.25 43 VAL A C 1
ATOM 308 O O . VAL A 1 43 ? 48.969 23.469 7.438 1 84.25 43 VAL A O 1
ATOM 311 N N . MET A 1 44 ? 48.375 24.391 5.461 1 80.81 44 MET A N 1
ATOM 312 C CA . MET A 1 44 ? 48.875 23.266 4.688 1 80.81 44 MET A CA 1
ATOM 313 C C . MET A 1 44 ? 50.062 23.688 3.822 1 80.81 44 MET A C 1
ATOM 315 O O . MET A 1 44 ? 50.094 24.797 3.291 1 80.81 44 MET A O 1
ATOM 319 N N . VAL A 1 45 ? 51.156 22.797 3.711 1 80 45 VAL A N 1
ATOM 320 C CA . VAL A 1 45 ? 52.219 22.984 2.732 1 80 45 VAL A CA 1
ATOM 321 C C . VAL A 1 45 ? 51.688 22.797 1.322 1 80 45 VAL A C 1
ATOM 323 O O . VAL A 1 45 ? 51.062 21.766 1.021 1 80 45 VAL A O 1
ATOM 326 N N . SER A 1 46 ? 51.688 23.859 0.511 1 75.88 46 SER A N 1
ATOM 327 C CA . SER A 1 46 ? 51.125 23.875 -0.835 1 75.88 46 SER A CA 1
ATOM 328 C C . SER A 1 46 ? 51.562 22.625 -1.62 1 75.88 46 SER A C 1
ATOM 330 O O . SER A 1 46 ? 52.75 22.297 -1.688 1 75.88 46 SER A O 1
ATOM 332 N N . GLY A 1 47 ? 50.531 21.812 -2.109 1 67.81 47 GLY A N 1
ATOM 333 C CA . GLY A 1 47 ? 50.781 20.656 -2.967 1 67.81 47 GLY A CA 1
ATOM 334 C C . GLY A 1 47 ? 51 19.375 -2.191 1 67.81 47 GLY A C 1
ATOM 335 O O . GLY A 1 47 ? 51.344 18.328 -2.775 1 67.81 47 GLY A O 1
ATOM 336 N N . THR A 1 48 ? 51.094 19.547 -0.86 1 70.06 48 THR A N 1
ATOM 337 C CA . THR A 1 48 ? 51.312 18.344 -0.056 1 70.06 48 THR A CA 1
ATOM 338 C C . THR A 1 48 ? 50.125 18.109 0.901 1 70.06 48 THR A C 1
ATOM 340 O O . THR A 1 48 ? 49.25 18.969 1.016 1 70.06 48 THR A O 1
ATOM 343 N N . LYS A 1 49 ? 50.188 16.922 1.606 1 63.66 49 LYS A N 1
ATOM 344 C CA . LYS A 1 49 ? 49.188 16.609 2.631 1 63.66 49 LYS A CA 1
ATOM 345 C C . LYS A 1 49 ? 49.719 16.922 4.027 1 63.66 49 LYS A C 1
ATOM 347 O O . LYS A 1 49 ? 49.062 16.594 5.027 1 63.66 49 LYS A O 1
ATOM 352 N N . THR A 1 50 ? 50.781 17.547 4.047 1 74.69 50 THR A N 1
ATOM 353 C CA . THR A 1 50 ? 51.375 17.938 5.32 1 74.69 50 THR A CA 1
ATOM 354 C C . THR A 1 50 ? 50.875 19.297 5.766 1 74.69 50 THR A C 1
ATOM 356 O O . THR A 1 50 ? 50.875 20.25 4.988 1 74.69 50 THR A O 1
ATOM 359 N N . GLY A 1 51 ? 50.188 19.359 6.77 1 77.56 51 GLY A N 1
ATOM 360 C CA . GLY A 1 51 ? 49.688 20.609 7.293 1 77.56 51 GLY A CA 1
ATOM 361 C C . GLY A 1 51 ? 49.438 20.578 8.789 1 77.56 51 GLY A C 1
ATOM 362 O O . GLY A 1 51 ? 49.75 19.609 9.461 1 77.56 51 GLY A O 1
ATOM 363 N N . SER A 1 52 ? 49.125 21.734 9.305 1 79.75 52 SER A N 1
ATOM 364 C CA . SER A 1 52 ? 48.719 21.922 10.695 1 79.75 52 SER A CA 1
ATOM 365 C C . SER A 1 52 ? 47.438 22.75 10.789 1 79.75 52 SER A C 1
ATOM 367 O O . SER A 1 52 ? 47 23.328 9.797 1 79.75 52 SER A O 1
ATOM 369 N N . ILE A 1 53 ? 46.781 22.656 11.914 1 80.31 53 ILE A N 1
ATOM 370 C CA . ILE A 1 53 ? 45.594 23.469 12.227 1 80.31 53 ILE A CA 1
ATOM 371 C C . ILE A 1 53 ? 45.906 24.406 13.391 1 80.31 53 ILE A C 1
ATOM 373 O O . ILE A 1 53 ? 46.625 24.016 14.32 1 80.31 53 ILE A O 1
ATOM 377 N N . THR A 1 54 ? 45.375 25.609 13.281 1 81.5 54 THR A N 1
ATOM 378 C CA . THR A 1 54 ? 45.656 26.578 14.344 1 81.5 54 THR A CA 1
ATOM 379 C C . THR A 1 54 ? 44.969 26.172 15.633 1 81.5 54 THR A C 1
ATOM 381 O O . THR A 1 54 ? 43.875 25.594 15.602 1 81.5 54 THR A O 1
ATOM 384 N N . ASP A 1 55 ? 45.594 26.484 16.719 1 78.56 55 ASP A N 1
ATOM 385 C CA . ASP A 1 55 ? 45.031 26.188 18.047 1 78.56 55 ASP A CA 1
ATOM 386 C C . ASP A 1 55 ? 44.125 27.328 18.531 1 78.56 55 ASP A C 1
ATOM 388 O O . ASP A 1 55 ? 43.812 28.234 17.766 1 78.56 55 ASP A O 1
ATOM 392 N N . ALA A 1 56 ? 43.719 27.312 19.828 1 76.94 56 ALA A N 1
ATOM 393 C CA . ALA A 1 56 ? 42.781 28.266 20.406 1 76.94 56 ALA A CA 1
ATOM 394 C C . ALA A 1 56 ? 43.344 29.688 20.375 1 76.94 56 ALA A C 1
ATOM 396 O O . ALA A 1 56 ? 42.625 30.672 20.375 1 76.94 56 ALA A O 1
ATOM 397 N N . ASP A 1 57 ? 44.594 29.781 20.312 1 78.38 57 ASP A N 1
ATOM 398 C CA . ASP A 1 57 ? 45.25 31.078 20.266 1 78.38 57 ASP A CA 1
ATOM 399 C C . ASP A 1 57 ? 45.656 31.438 18.844 1 78.38 57 ASP A C 1
ATOM 401 O O . ASP A 1 57 ? 46.406 32.375 18.609 1 78.38 57 ASP A O 1
ATOM 405 N N . GLY A 1 58 ? 45.156 30.625 17.891 1 78.94 58 GLY A N 1
ATOM 406 C CA . GLY A 1 58 ? 45.469 30.844 16.484 1 78.94 58 GLY A CA 1
ATOM 407 C C . GLY A 1 58 ? 46.844 30.406 16.109 1 78.94 58 GLY A C 1
ATOM 408 O O . GLY A 1 58 ? 47.344 30.734 15.023 1 78.94 58 GLY A O 1
ATOM 409 N N . LYS A 1 59 ? 47.562 29.766 16.953 1 82.62 59 LYS A N 1
ATOM 410 C CA . LYS A 1 59 ? 48.969 29.391 16.719 1 82.62 59 LYS A CA 1
ATOM 411 C C . LYS A 1 59 ? 49.062 28.062 16 1 82.62 59 LYS A C 1
ATOM 413 O O . LYS A 1 59 ? 48.219 27.188 16.188 1 82.62 59 LYS A O 1
ATOM 418 N N . PHE A 1 60 ? 50 27.953 15.109 1 84.81 60 PHE A N 1
ATOM 419 C CA . PHE A 1 60 ? 50.281 26.688 14.453 1 84.81 60 PHE A CA 1
ATOM 420 C C . PHE A 1 60 ? 51.781 26.406 14.453 1 84.81 60 PHE A C 1
ATOM 422 O O . PHE A 1 60 ? 52.594 27.344 14.602 1 84.81 60 PHE A O 1
ATOM 429 N N . ALA A 1 61 ? 52.188 25.094 14.484 1 83.25 61 ALA A N 1
ATOM 430 C CA . ALA A 1 61 ? 53.562 24.641 14.289 1 83.25 61 ALA A CA 1
ATOM 431 C C . ALA A 1 61 ? 53.625 23.516 13.266 1 83.25 61 ALA A C 1
ATOM 433 O O . ALA A 1 61 ? 52.781 22.609 13.281 1 83.25 61 ALA A O 1
ATOM 434 N N . LEU A 1 62 ? 54.406 23.672 12.289 1 79.5 62 LEU A N 1
ATOM 435 C CA . LEU A 1 62 ? 54.625 22.609 11.32 1 79.5 62 LEU A CA 1
ATOM 436 C C . LEU A 1 62 ? 56.062 22.594 10.82 1 79.5 62 LEU A C 1
ATOM 438 O O . LEU A 1 62 ? 56.75 23.625 10.836 1 79.5 62 LEU A O 1
ATOM 442 N N . SER A 1 63 ? 56.562 21.453 10.523 1 78.81 63 SER A N 1
ATOM 443 C CA . SER A 1 63 ? 57.906 21.344 9.969 1 78.81 63 SER A CA 1
ATOM 444 C C . SER A 1 63 ? 57.906 21.484 8.453 1 78.81 63 SER A C 1
ATOM 446 O O . SER A 1 63 ? 57.25 20.703 7.754 1 78.81 63 SER A O 1
ATOM 448 N N . ALA A 1 64 ? 58.5 22.625 7.949 1 78.19 64 ALA A N 1
ATOM 449 C CA . ALA A 1 64 ? 58.625 22.891 6.52 1 78.19 64 ALA A CA 1
ATOM 450 C C . ALA A 1 64 ? 59.906 23.641 6.211 1 78.19 64 ALA A C 1
ATOM 452 O O . ALA A 1 64 ? 60.344 24.5 6.996 1 78.19 64 ALA A O 1
ATOM 453 N N . PRO A 1 65 ? 60.656 23.281 5.156 1 77.38 65 PRO A N 1
ATOM 454 C CA . PRO A 1 65 ? 61.875 24.016 4.812 1 77.38 65 PRO A CA 1
ATOM 455 C C . PRO A 1 65 ? 61.594 25.484 4.441 1 77.38 65 PRO A C 1
ATOM 457 O O . PRO A 1 65 ? 60.469 25.812 4.043 1 77.38 65 PRO A O 1
ATOM 460 N N . GLU A 1 66 ? 62.5 26.328 4.648 1 77.44 66 GLU A N 1
ATOM 461 C CA . GLU A 1 66 ? 62.438 27.719 4.23 1 77.44 66 GLU A CA 1
ATOM 462 C C . GLU A 1 66 ? 62.062 27.844 2.76 1 77.44 66 GLU A C 1
ATOM 464 O O . GLU A 1 66 ? 62.531 27.078 1.924 1 77.44 66 GLU A O 1
ATOM 469 N N . GLY A 1 67 ? 61.094 28.75 2.43 1 79.38 67 GLY A N 1
ATOM 470 C CA . GLY A 1 67 ? 60.656 28.953 1.051 1 79.38 67 GLY A CA 1
ATOM 471 C C . GLY A 1 67 ? 59.438 28.141 0.668 1 79.38 67 GLY A C 1
ATOM 472 O O . GLY A 1 67 ? 58.875 28.328 -0.413 1 79.38 67 GLY A O 1
ATOM 473 N N . THR A 1 68 ? 59.125 27.391 1.521 1 79 68 THR A N 1
ATOM 474 C CA . THR A 1 68 ? 57.938 26.594 1.253 1 79 68 THR A CA 1
ATOM 475 C C . THR A 1 68 ? 56.688 27.438 1.341 1 79 68 THR A C 1
ATOM 477 O O . THR A 1 68 ? 56.594 28.328 2.191 1 79 68 THR A O 1
ATOM 480 N N . LYS A 1 69 ? 55.719 27.156 0.448 1 83.12 69 LYS A N 1
ATOM 481 C CA . LYS A 1 69 ? 54.438 27.859 0.456 1 83.12 69 LYS A CA 1
ATOM 482 C C . LYS A 1 69 ? 53.406 27.125 1.307 1 83.12 69 LYS A C 1
ATOM 484 O O . LYS A 1 69 ? 53.219 25.922 1.147 1 83.12 69 LYS A O 1
ATOM 489 N N . LEU A 1 70 ? 52.938 27.938 2.271 1 83.31 70 LEU A N 1
ATOM 490 C CA . LEU A 1 70 ? 51.844 27.438 3.104 1 83.31 70 LEU A CA 1
ATOM 491 C C . LEU A 1 70 ? 50.5 28.016 2.645 1 83.31 70 LEU A C 1
ATOM 493 O O . LEU A 1 70 ? 50.406 29.219 2.367 1 83.31 70 LEU A O 1
ATOM 497 N N . VAL A 1 71 ? 49.594 27.188 2.428 1 83.06 71 VAL A N 1
ATOM 498 C CA . VAL A 1 71 ? 48.219 27.625 2.182 1 83.06 71 VAL A CA 1
ATOM 499 C C . VAL A 1 71 ? 47.406 27.562 3.479 1 83.06 71 VAL A C 1
ATOM 501 O O . VAL A 1 71 ? 47.281 26.5 4.082 1 83.06 71 VAL A O 1
ATOM 504 N N . VAL A 1 72 ? 46.969 28.75 3.947 1 82.31 72 VAL A N 1
ATOM 505 C CA . VAL A 1 72 ? 46.188 28.875 5.16 1 82.31 72 VAL A CA 1
ATOM 506 C C . VAL A 1 72 ? 44.719 29.156 4.797 1 82.31 72 VAL A C 1
ATOM 508 O O . VAL A 1 72 ? 44.406 30.094 4.066 1 82.31 72 VAL A O 1
ATOM 511 N N . SER A 1 73 ? 43.875 28.266 5.211 1 79.44 73 SER A N 1
ATOM 512 C CA . SER A 1 73 ? 42.438 28.406 4.887 1 79.44 73 SER A CA 1
ATOM 513 C C . SER A 1 73 ? 41.562 28.203 6.121 1 79.44 73 SER A C 1
ATOM 515 O O . SER A 1 73 ? 41.969 27.5 7.059 1 79.44 73 SER A O 1
ATOM 517 N N . TYR A 1 74 ? 40.562 29.031 6.23 1 72.94 74 TYR A N 1
ATOM 518 C CA . TYR A 1 74 ? 39.5 28.953 7.25 1 72.94 74 TYR A CA 1
ATOM 519 C C . TYR A 1 74 ? 38.156 29.297 6.664 1 72.94 74 TYR A C 1
ATOM 521 O O . TYR A 1 74 ? 38.031 30.188 5.824 1 72.94 74 TYR A O 1
ATOM 529 N N . LEU A 1 75 ? 37.125 28.453 7.105 1 62.25 75 LEU A N 1
ATOM 530 C CA . LEU A 1 75 ? 35.781 28.703 6.629 1 62.25 75 LEU A CA 1
ATOM 531 C C . LEU A 1 75 ? 35.344 30.156 6.891 1 62.25 75 LEU A C 1
ATOM 533 O O . LEU A 1 75 ? 35.438 30.625 8.023 1 62.25 75 LEU A O 1
ATOM 537 N N . GLY A 1 76 ? 34.875 30.922 5.898 1 58.44 76 GLY A N 1
ATOM 538 C CA . GLY A 1 76 ? 34.469 32.312 5.984 1 58.44 76 GLY A CA 1
ATOM 539 C C . GLY A 1 76 ? 35.594 33.281 5.777 1 58.44 76 GLY A C 1
ATOM 540 O O . GLY A 1 76 ? 35.406 34.5 5.934 1 58.44 76 GLY A O 1
ATOM 541 N N . MET A 1 77 ? 36.781 32.812 5.574 1 67.62 77 MET A N 1
ATOM 542 C CA . MET A 1 77 ? 37.906 33.719 5.348 1 67.62 77 MET A CA 1
ATOM 543 C C . MET A 1 77 ? 38.656 33.375 4.055 1 67.62 77 MET A C 1
ATOM 545 O O . MET A 1 77 ? 38.594 32.219 3.6 1 67.62 77 MET A O 1
ATOM 549 N N . HIS A 1 78 ? 39.125 34.281 3.303 1 69.62 78 HIS A N 1
ATOM 550 C CA . HIS A 1 78 ? 39.906 34.031 2.09 1 69.62 78 HIS A CA 1
ATOM 551 C C . HIS A 1 78 ? 41.156 33.219 2.385 1 69.62 78 HIS A C 1
ATOM 553 O O . HIS A 1 78 ? 41.938 33.594 3.283 1 69.62 78 HIS A O 1
ATOM 559 N N . PRO A 1 79 ? 41.219 32.062 1.661 1 76.19 79 PRO A N 1
ATOM 560 C CA . PRO A 1 79 ? 42.5 31.375 1.852 1 76.19 79 PRO A CA 1
ATOM 561 C C . PRO A 1 79 ? 43.719 32.25 1.489 1 76.19 79 PRO A C 1
ATOM 563 O O . PRO A 1 79 ? 43.625 33.062 0.569 1 76.19 79 PRO A O 1
ATOM 566 N N . LYS A 1 80 ? 44.812 32.219 2.238 1 79 80 LYS A N 1
ATOM 567 C CA . LYS A 1 80 ? 46.031 32.969 2.008 1 79 80 LYS A CA 1
ATOM 568 C C . LYS A 1 80 ? 47.25 32.031 1.886 1 79 80 LYS A C 1
ATOM 570 O O . LYS A 1 80 ? 47.406 31.125 2.682 1 79 80 LYS A O 1
ATOM 575 N N . THR A 1 81 ? 48 32.219 0.758 1 82.12 81 THR A N 1
ATOM 576 C CA . THR A 1 81 ? 49.25 31.484 0.604 1 82.12 81 THR A CA 1
ATOM 577 C C . THR A 1 81 ? 50.438 32.312 1.126 1 82.12 81 THR A C 1
ATOM 579 O O . THR A 1 81 ? 50.625 33.469 0.71 1 82.12 81 THR A O 1
ATOM 582 N N . VAL A 1 82 ? 51.188 31.766 2.057 1 83.56 82 VAL A N 1
ATOM 583 C CA . VAL A 1 82 ? 52.312 32.469 2.617 1 83.56 82 VAL A CA 1
ATOM 584 C C . VAL A 1 82 ? 53.594 31.625 2.443 1 83.56 82 VAL A C 1
ATOM 586 O O . VAL A 1 82 ? 53.531 30.391 2.451 1 83.56 82 VAL A O 1
ATOM 589 N N . THR A 1 83 ? 54.719 32.25 2.254 1 81.12 83 THR A N 1
ATOM 590 C CA . THR A 1 83 ? 56 31.578 2.131 1 81.12 83 THR A CA 1
ATOM 591 C C . THR A 1 83 ? 56.719 31.547 3.471 1 81.12 83 THR A C 1
ATOM 593 O O . THR A 1 83 ? 56.812 32.562 4.152 1 81.12 83 THR A O 1
ATOM 596 N N . VAL A 1 84 ? 57.281 30.531 3.852 1 82.5 84 VAL A N 1
ATOM 597 C CA . VAL A 1 84 ? 58 30.359 5.113 1 82.5 84 VAL A CA 1
ATOM 598 C C . VAL A 1 84 ? 59.281 31.188 5.098 1 82.5 84 VAL A C 1
ATOM 600 O O . VAL A 1 84 ? 60.125 30.984 4.23 1 82.5 84 VAL A O 1
ATOM 603 N N . PRO A 1 85 ? 59.344 32.125 6.008 1 80.69 85 PRO A N 1
ATOM 604 C CA . PRO A 1 85 ? 60.594 32.906 6.074 1 80.69 85 PRO A CA 1
ATOM 605 C C . PRO A 1 85 ? 61.719 32.125 6.75 1 80.69 85 PRO A C 1
ATOM 607 O O . PRO A 1 85 ? 61.5 31.078 7.359 1 80.69 85 PRO A O 1
ATOM 610 N N . ARG A 1 86 ? 62.906 32.656 6.738 1 73.88 86 ARG A N 1
ATOM 611 C CA . ARG A 1 86 ? 64.125 32.062 7.336 1 73.88 86 ARG A CA 1
ATOM 612 C C . ARG A 1 86 ? 63.969 31.984 8.852 1 73.88 86 ARG A C 1
ATOM 614 O O . ARG A 1 86 ? 64.5 31.047 9.469 1 73.88 86 ARG A O 1
ATOM 621 N N . SER A 1 87 ? 63.312 32.969 9.492 1 76.75 87 SER A N 1
ATOM 622 C CA . SER A 1 87 ? 63.156 33.031 10.938 1 76.75 87 SER A CA 1
ATOM 623 C C . SER A 1 87 ? 62.188 31.922 11.414 1 76.75 87 SER A C 1
ATOM 625 O O . SER A 1 87 ? 62.188 31.562 12.594 1 76.75 87 SER A O 1
ATOM 627 N N . GLY A 1 88 ? 61.5 31.375 10.508 1 73.06 88 GLY A N 1
ATOM 628 C CA . GLY A 1 88 ? 60.531 30.344 10.836 1 73.06 88 GLY A CA 1
ATOM 629 C C . GLY A 1 88 ? 59.312 30.906 11.562 1 73.06 88 GLY A C 1
ATOM 630 O O . GLY A 1 88 ? 58.438 30.141 11.953 1 73.06 88 GLY A O 1
ATOM 631 N N . GLU A 1 89 ? 59.219 32.125 11.836 1 77.94 89 GLU A N 1
ATOM 632 C CA . GLU A 1 89 ? 58.094 32.75 12.531 1 77.94 89 GLU A CA 1
ATOM 633 C C . GLU A 1 89 ? 57.156 33.438 11.555 1 77.94 89 GLU A C 1
ATOM 635 O O . GLU A 1 89 ? 57.594 34.25 10.742 1 77.94 89 GLU A O 1
ATOM 640 N N . LEU A 1 90 ? 55.906 33.031 11.5 1 81 90 LEU A N 1
ATOM 641 C CA . LEU A 1 90 ? 54.906 33.562 10.586 1 81 90 LEU A CA 1
ATOM 642 C C . LEU A 1 90 ? 53.719 34.156 11.359 1 81 90 LEU A C 1
ATOM 644 O O . LEU A 1 90 ? 53.25 33.562 12.336 1 81 90 LEU A O 1
ATOM 648 N N . LYS A 1 91 ? 53.344 35.438 11.102 1 80.38 91 LYS A N 1
ATOM 649 C CA . LYS A 1 91 ? 52.031 36 11.461 1 80.38 91 LYS A CA 1
ATOM 650 C C . LYS A 1 91 ? 51.156 36.188 10.234 1 80.38 91 LYS A C 1
ATOM 652 O O . LYS A 1 91 ? 51.438 37 9.359 1 80.38 91 LYS A O 1
ATOM 657 N N . ILE A 1 92 ? 50.188 35.375 10.148 1 82.88 92 ILE A N 1
ATOM 658 C CA . ILE A 1 92 ? 49.312 35.344 8.977 1 82.88 92 ILE A CA 1
ATOM 659 C C . ILE A 1 92 ? 48 36 9.312 1 82.88 92 ILE A C 1
ATOM 661 O O . ILE A 1 92 ? 47.344 35.625 10.289 1 82.88 92 ILE A O 1
ATOM 665 N N . LYS A 1 93 ? 47.594 37 8.633 1 79.06 93 LYS A N 1
ATOM 666 C CA . LYS A 1 93 ? 46.281 37.625 8.727 1 79.06 93 LYS A CA 1
ATOM 667 C C . LYS A 1 93 ? 45.344 37.156 7.613 1 79.06 93 LYS A C 1
ATOM 669 O O . LYS A 1 93 ? 45.656 37.344 6.43 1 79.06 93 LYS A O 1
ATOM 674 N N . LEU A 1 94 ? 44.406 36.406 8.039 1 75.69 94 LEU A N 1
ATOM 675 C CA . LEU A 1 94 ? 43.406 35.969 7.082 1 75.69 94 LEU A CA 1
ATOM 676 C C . LEU A 1 94 ? 42.281 37 6.953 1 75.69 94 LEU A C 1
ATOM 678 O O . LEU A 1 94 ? 41.812 37.562 7.957 1 75.69 94 LEU A O 1
ATOM 682 N N . ASP A 1 95 ? 42.031 37.438 5.777 1 69.19 95 ASP A N 1
ATOM 683 C CA . ASP A 1 95 ? 40.938 38.344 5.523 1 69.19 95 ASP A CA 1
ATOM 684 C C . ASP A 1 95 ? 39.594 37.625 5.547 1 69.19 95 ASP A C 1
ATOM 686 O O . ASP A 1 95 ? 39.469 36.531 4.953 1 69.19 95 ASP A O 1
ATOM 690 N N . PRO A 1 96 ? 38.812 38.094 6.512 1 55.16 96 PRO A N 1
ATOM 691 C CA . PRO A 1 96 ? 37.469 37.5 6.418 1 55.16 96 PRO A CA 1
ATOM 692 C C . PRO A 1 96 ? 36.906 37.562 5.004 1 55.16 96 PRO A C 1
ATOM 694 O O . PRO A 1 96 ? 37.125 38.531 4.277 1 55.16 96 PRO A O 1
ATOM 697 N N . ASP A 1 97 ? 36.844 36.5 4.402 1 46.53 97 ASP A N 1
ATOM 698 C CA . ASP A 1 97 ? 36.094 36.5 3.158 1 46.53 97 ASP A CA 1
ATOM 699 C C . ASP A 1 97 ? 34.656 37 3.387 1 46.53 97 ASP A C 1
ATOM 701 O O . ASP A 1 97 ? 33.812 36.25 3.854 1 46.53 97 ASP A O 1
ATOM 705 N N . ASN A 1 98 ? 34.719 38.156 3.799 1 40.75 98 ASN A N 1
ATOM 706 C CA . ASN A 1 98 ? 33.406 38.781 3.928 1 40.75 98 ASN A CA 1
ATOM 707 C C . ASN A 1 98 ? 32.531 38.531 2.691 1 40.75 98 ASN A C 1
ATOM 709 O O . ASN A 1 98 ? 31.516 39.188 2.488 1 40.75 98 ASN A O 1
ATOM 713 N N . LYS A 1 99 ? 33.219 38.031 1.746 1 37.81 99 LYS A N 1
ATOM 714 C CA . LYS A 1 99 ? 32.188 37.75 0.743 1 37.81 99 LYS A CA 1
ATOM 715 C C . LYS A 1 99 ? 31.094 36.875 1.321 1 37.81 99 LYS A C 1
ATOM 717 O O . LYS A 1 99 ? 31.359 35.844 1.943 1 37.81 99 LYS A O 1
ATOM 722 N N . VAL A 1 100 ? 30.188 37.438 1.73 1 36.59 100 VAL A N 1
ATOM 723 C CA . VAL A 1 100 ? 28.906 36.75 1.94 1 36.59 100 VAL A CA 1
ATOM 724 C C . VAL A 1 100 ? 28.875 35.469 1.116 1 36.59 100 VAL A C 1
ATOM 726 O O . VAL A 1 100 ? 28.938 35.5 -0.114 1 36.59 100 VAL A O 1
ATOM 729 N N . LEU A 1 101 ? 29.594 34.5 1.445 1 40.34 101 LEU A N 1
ATOM 730 C CA . LEU A 1 101 ? 29.312 33.219 0.79 1 40.34 101 LEU A CA 1
ATOM 731 C C . LEU A 1 101 ? 27.938 33.25 0.152 1 40.34 101 LEU A C 1
ATOM 733 O O . LEU A 1 101 ? 26.938 33.531 0.82 1 40.34 101 LEU A O 1
ATOM 737 N N . ASP A 1 102 ? 27.938 33.562 -1.023 1 52.09 102 ASP A N 1
ATOM 738 C CA . ASP A 1 102 ? 26.703 33.562 -1.796 1 52.09 102 ASP A CA 1
ATOM 739 C C . ASP A 1 102 ? 25.797 32.406 -1.385 1 52.09 102 ASP A C 1
ATOM 741 O O . ASP A 1 102 ? 26.219 31.234 -1.409 1 52.09 102 ASP A O 1
ATOM 745 N N . GLU A 1 103 ? 24.938 32.688 -0.539 1 67.69 103 GLU A N 1
ATOM 746 C CA . GLU A 1 103 ? 23.906 31.719 -0.153 1 67.69 103 GLU A CA 1
ATOM 747 C C . GLU A 1 103 ? 23.328 31.016 -1.373 1 67.69 103 GLU A C 1
ATOM 749 O O . GLU A 1 103 ? 23 31.656 -2.375 1 67.69 103 GLU A O 1
ATOM 754 N N . VAL A 1 104 ? 23.578 29.781 -1.411 1 73.06 104 VAL A N 1
ATOM 755 C CA . VAL A 1 104 ? 23.016 28.969 -2.486 1 73.06 104 VAL A CA 1
ATOM 756 C C . VAL A 1 104 ? 21.688 28.375 -2.039 1 73.06 104 VAL A C 1
ATOM 758 O O . VAL A 1 104 ? 21.531 27.969 -0.886 1 73.06 104 VAL A O 1
ATOM 761 N N . VAL A 1 105 ? 20.734 28.516 -2.902 1 76.44 105 VAL A N 1
ATOM 762 C CA . VAL A 1 105 ? 19.406 28 -2.6 1 76.44 105 VAL A CA 1
ATOM 763 C C . VAL A 1 105 ? 18.984 27 -3.676 1 76.44 105 VAL A C 1
ATOM 765 O O . VAL A 1 105 ? 19.359 27.141 -4.844 1 76.44 105 VAL A O 1
ATOM 768 N N . VAL A 1 106 ? 18.328 26.016 -3.186 1 76.25 106 VAL A N 1
ATOM 769 C CA . VAL A 1 106 ? 17.734 25.078 -4.133 1 76.25 106 VAL A CA 1
ATOM 770 C C . VAL A 1 106 ? 16.453 25.656 -4.707 1 76.25 106 VAL A C 1
ATOM 772 O O . VAL A 1 106 ? 15.57 26.109 -3.961 1 76.25 106 VAL A O 1
ATOM 775 N N . THR A 1 107 ? 16.375 25.656 -5.961 1 75.06 107 THR A N 1
ATOM 776 C CA . THR A 1 107 ? 15.195 26.188 -6.633 1 75.06 107 THR A CA 1
ATOM 777 C C . THR A 1 107 ? 14.477 25.078 -7.41 1 75.06 107 THR A C 1
ATOM 779 O O . THR A 1 107 ? 14.555 23.906 -7.039 1 75.06 107 THR A O 1
ATOM 782 N N . ALA A 1 108 ? 13.68 25.547 -8.32 1 76.94 108 ALA A N 1
ATOM 783 C CA . ALA A 1 108 ? 12.852 24.609 -9.07 1 76.94 108 ALA A CA 1
ATOM 784 C C . ALA A 1 108 ? 13.711 23.562 -9.789 1 76.94 108 ALA A C 1
ATOM 786 O O . ALA A 1 108 ? 14.789 23.891 -10.297 1 76.94 108 ALA A O 1
ATOM 787 N N . MET A 1 109 ? 13.203 22.344 -9.781 1 76.06 109 MET A N 1
ATOM 788 C CA . MET A 1 109 ? 13.789 21.188 -10.461 1 76.06 109 MET A CA 1
ATOM 789 C C . MET A 1 109 ? 15.141 20.828 -9.859 1 76.06 109 MET A C 1
ATOM 791 O O . MET A 1 109 ? 15.992 20.25 -10.539 1 76.06 109 MET A O 1
ATOM 795 N N . GLY A 1 110 ? 15.344 21.391 -8.68 1 74.06 110 GLY A N 1
ATOM 796 C CA . GLY A 1 110 ? 16.547 21.031 -7.941 1 74.06 110 GLY A CA 1
ATOM 797 C C . GLY A 1 110 ? 17.766 21.828 -8.375 1 74.06 110 GLY A C 1
ATOM 798 O O . GLY A 1 110 ? 18.891 21.5 -8 1 74.06 110 GLY A O 1
ATOM 799 N N . ILE A 1 111 ? 17.516 22.797 -9.086 1 72.81 111 ILE A N 1
ATOM 800 C CA . ILE A 1 111 ? 18.609 23.641 -9.547 1 72.81 111 ILE A CA 1
ATOM 801 C C . ILE A 1 111 ? 19.062 24.547 -8.414 1 72.81 111 ILE A C 1
ATOM 803 O O . ILE A 1 111 ? 18.25 25.266 -7.816 1 72.81 111 ILE A O 1
ATOM 807 N N . THR A 1 112 ? 20.297 24.406 -8.094 1 76.81 112 THR A N 1
ATOM 808 C CA . THR A 1 112 ? 20.859 25.266 -7.074 1 76.81 112 THR A CA 1
ATOM 809 C C . THR A 1 112 ? 21.328 26.594 -7.688 1 76.81 112 THR A C 1
ATOM 811 O O . THR A 1 112 ? 21.984 26.594 -8.734 1 76.81 112 THR A O 1
ATOM 814 N N . ARG A 1 113 ? 20.922 27.656 -7.043 1 78.25 113 ARG A N 1
ATOM 815 C CA . ARG A 1 113 ? 21.297 29 -7.488 1 78.25 113 ARG A CA 1
ATOM 816 C C . ARG A 1 113 ? 21.75 29.859 -6.316 1 78.25 113 ARG A C 1
ATOM 818 O O . ARG A 1 113 ? 21.375 29.609 -5.172 1 78.25 113 ARG A O 1
ATOM 825 N N . GLU A 1 114 ? 22.562 30.75 -6.746 1 79 114 GLU A N 1
ATOM 826 C CA . GLU A 1 114 ? 22.859 31.781 -5.75 1 79 114 GLU A CA 1
ATOM 827 C C . GLU A 1 114 ? 21.641 32.656 -5.496 1 79 114 GLU A C 1
ATOM 829 O O . GLU A 1 114 ? 20.922 33 -6.434 1 79 114 GLU A O 1
ATOM 834 N N . LYS A 1 115 ? 21.5 32.969 -4.332 1 81.19 115 LYS A N 1
ATOM 835 C CA . LYS A 1 115 ? 20.344 33.781 -3.961 1 81.19 115 LYS A CA 1
ATOM 836 C C . LYS A 1 115 ? 20.359 35.125 -4.707 1 81.19 115 LYS A C 1
ATOM 838 O O . LYS A 1 115 ? 19.297 35.625 -5.066 1 81.19 115 LYS A O 1
ATOM 843 N N . LYS A 1 116 ? 21.531 35.75 -4.938 1 82.62 116 LYS A N 1
ATOM 844 C CA . LYS A 1 116 ? 21.625 37.062 -5.59 1 82.62 116 LYS A CA 1
ATOM 845 C C . LYS A 1 116 ? 21.156 36.969 -7.039 1 82.62 116 LYS A C 1
ATOM 847 O O . LYS A 1 116 ? 20.797 38 -7.629 1 82.62 116 LYS A O 1
ATOM 852 N N . ALA A 1 117 ? 21.109 35.812 -7.59 1 83.69 117 ALA A N 1
ATOM 853 C CA . ALA A 1 117 ? 20.75 35.656 -8.992 1 83.69 117 ALA A CA 1
ATOM 854 C C . ALA A 1 117 ? 19.234 35.562 -9.156 1 83.69 117 ALA A C 1
ATOM 856 O O . ALA A 1 117 ? 18.719 35.656 -10.273 1 83.69 117 ALA A O 1
ATOM 857 N N . LEU A 1 118 ? 18.594 35.469 -8.117 1 82.44 118 LEU A N 1
ATOM 858 C CA . LEU A 1 118 ? 17.156 35.25 -8.195 1 82.44 118 LEU A CA 1
ATOM 859 C C . LEU A 1 118 ? 16.438 36.594 -8.438 1 82.44 118 LEU A C 1
ATOM 861 O O . LEU A 1 118 ? 16.719 37.594 -7.77 1 82.44 118 LEU A O 1
ATOM 865 N N . GLY A 1 119 ? 15.523 36.594 -9.32 1 84.19 119 GLY A N 1
ATOM 866 C CA . GLY A 1 119 ? 14.711 37.75 -9.578 1 84.19 119 GLY A CA 1
ATOM 867 C C . GLY A 1 119 ? 13.352 37.688 -8.914 1 84.19 119 GLY A C 1
ATOM 868 O O . GLY A 1 119 ? 12.445 38.438 -9.273 1 84.19 119 GLY A O 1
ATOM 869 N N . TYR A 1 120 ? 13.172 36.75 -8.07 1 82.75 120 TYR A N 1
ATOM 870 C CA . TYR A 1 120 ? 11.922 36.594 -7.348 1 82.75 120 TYR A CA 1
ATOM 871 C C . TYR A 1 120 ? 12.188 36.344 -5.867 1 82.75 120 TYR A C 1
ATOM 873 O O . TYR A 1 120 ? 13.328 36.125 -5.457 1 82.75 120 TYR A O 1
ATOM 881 N N . ALA A 1 121 ? 11.117 36.406 -5.16 1 79.25 121 ALA A N 1
ATOM 882 C CA . ALA A 1 121 ? 11.227 36.25 -3.711 1 79.25 121 ALA A CA 1
ATOM 883 C C . ALA A 1 121 ? 11.297 34.781 -3.318 1 79.25 121 ALA A C 1
ATOM 885 O O . ALA A 1 121 ? 10.602 33.938 -3.895 1 79.25 121 ALA A O 1
ATOM 886 N N . SER A 1 122 ? 12.164 34.469 -2.438 1 80.62 122 SER A N 1
ATOM 887 C CA . SER A 1 122 ? 12.305 33.156 -1.822 1 80.62 122 SER A CA 1
ATOM 888 C C . SER A 1 122 ? 12.797 33.25 -0.383 1 80.62 122 SER A C 1
ATOM 890 O O . SER A 1 122 ? 13.555 34.156 -0.049 1 80.62 122 SER A O 1
ATOM 892 N N . GLN A 1 123 ? 12.203 32.469 0.41 1 84.81 123 GLN A N 1
ATOM 893 C CA . GLN A 1 123 ? 12.617 32.406 1.81 1 84.81 123 GLN A CA 1
ATOM 894 C C . GLN A 1 123 ? 13 31 2.23 1 84.81 123 GLN A C 1
ATOM 896 O O . GLN A 1 123 ? 12.289 30.047 1.92 1 84.81 123 GLN A O 1
ATOM 901 N N . VAL A 1 124 ? 14.062 30.859 2.914 1 87.19 124 VAL A N 1
ATOM 902 C CA . VAL A 1 124 ? 14.602 29.562 3.299 1 87.19 124 VAL A CA 1
ATOM 903 C C . VAL A 1 124 ? 14.555 29.406 4.816 1 87.19 124 VAL A C 1
ATOM 905 O O . VAL A 1 124 ? 14.844 30.359 5.551 1 87.19 124 VAL A O 1
ATOM 908 N N . LEU A 1 125 ? 14.055 28.297 5.238 1 88.12 125 LEU A N 1
ATOM 909 C CA . LEU A 1 125 ? 14.148 27.875 6.633 1 88.12 125 LEU A CA 1
ATOM 910 C C . LEU A 1 125 ? 15.125 26.719 6.781 1 88.12 125 LEU A C 1
ATOM 912 O O . LEU A 1 125 ? 15.039 25.719 6.051 1 88.12 125 LEU A O 1
ATOM 916 N N . ASN A 1 126 ? 15.977 26.875 7.699 1 85.25 126 ASN A N 1
ATOM 917 C CA . ASN A 1 126 ? 16.938 25.812 7.949 1 85.25 126 ASN A CA 1
ATOM 918 C C . ASN A 1 126 ? 16.547 24.969 9.164 1 85.25 126 ASN A C 1
ATOM 920 O O . ASN A 1 126 ? 15.594 25.312 9.875 1 85.25 126 ASN A O 1
ATOM 924 N N . ALA A 1 127 ? 17.312 23.984 9.375 1 76.5 127 ALA A N 1
ATOM 925 C CA . ALA A 1 127 ? 17.047 23.031 10.453 1 76.5 127 ALA A CA 1
ATOM 926 C C . ALA A 1 127 ? 16.984 23.734 11.805 1 76.5 127 ALA A C 1
ATOM 928 O O . ALA A 1 127 ? 16.203 23.375 12.672 1 76.5 127 ALA A O 1
ATOM 929 N N . LYS A 1 128 ? 17.812 24.656 11.984 1 73.62 128 LYS A N 1
ATOM 930 C CA . LYS A 1 128 ? 17.859 25.375 13.258 1 73.62 128 LYS A CA 1
ATOM 931 C C . LYS A 1 128 ? 16.578 26.141 13.508 1 73.62 128 LYS A C 1
ATOM 933 O O . LYS A 1 128 ? 16.219 26.406 14.656 1 73.62 128 LYS A O 1
ATOM 938 N N . ASP A 1 129 ? 15.938 26.484 12.422 1 75.19 129 ASP A N 1
ATOM 939 C CA . ASP A 1 129 ? 14.664 27.188 12.531 1 75.19 129 ASP A CA 1
ATOM 940 C C . ASP A 1 129 ? 13.516 26.219 12.797 1 75.19 129 ASP A C 1
ATOM 942 O O . ASP A 1 129 ? 12.539 26.562 13.461 1 75.19 129 ASP A O 1
ATOM 946 N N . LEU A 1 130 ? 13.633 25.031 12.344 1 75.19 130 LEU A N 1
ATOM 947 C CA . LEU A 1 130 ? 12.523 24.078 12.32 1 75.19 130 LEU A CA 1
ATOM 948 C C . LEU A 1 130 ? 12.5 23.234 13.586 1 75.19 130 LEU A C 1
ATOM 950 O O . LEU A 1 130 ? 11.438 22.828 14.047 1 75.19 130 LEU A O 1
ATOM 954 N N . ASN A 1 131 ? 13.664 22.906 14.125 1 69.31 131 ASN A N 1
ATOM 955 C CA . ASN A 1 131 ? 13.742 21.922 15.203 1 69.31 131 ASN A CA 1
ATOM 956 C C . ASN A 1 131 ? 14.008 22.594 16.547 1 69.31 131 ASN A C 1
ATOM 958 O O . ASN A 1 131 ? 14.844 22.125 17.328 1 69.31 131 ASN A O 1
ATOM 962 N N . THR A 1 132 ? 13.344 23.594 16.844 1 67.38 132 THR A N 1
ATOM 963 C CA . THR A 1 132 ? 13.617 24.328 18.078 1 67.38 132 THR A CA 1
ATOM 964 C C . THR A 1 132 ? 12.664 23.906 19.188 1 67.38 132 THR A C 1
ATOM 966 O O . THR A 1 132 ? 13 24 20.375 1 67.38 132 THR A O 1
ATOM 969 N N . ALA A 1 133 ? 11.57 23.391 18.844 1 71.19 133 ALA A N 1
ATOM 970 C CA . ALA A 1 133 ? 10.602 23.281 19.938 1 71.19 133 ALA A CA 1
ATOM 971 C C . ALA A 1 133 ? 9.906 21.922 19.906 1 71.19 133 ALA A C 1
ATOM 973 O O . ALA A 1 133 ? 8.719 21.812 20.219 1 71.19 133 ALA A O 1
ATOM 974 N N . GLY A 1 134 ? 10.609 20.891 19.5 1 71.19 134 GLY A N 1
ATOM 975 C CA . GLY A 1 134 ? 10.078 19.547 19.609 1 71.19 134 GLY A CA 1
ATOM 976 C C . GLY A 1 134 ? 8.766 19.375 18.875 1 71.19 134 GLY A C 1
ATOM 977 O O . GLY A 1 134 ? 7.887 18.625 19.312 1 71.19 134 GLY A O 1
ATOM 978 N N . THR A 1 135 ? 8.562 20.062 17.891 1 76.19 135 THR A N 1
ATOM 979 C CA . THR A 1 135 ? 7.289 19.938 17.188 1 76.19 135 THR A CA 1
ATOM 980 C C . THR A 1 135 ? 7.277 18.688 16.328 1 76.19 135 THR A C 1
ATOM 982 O O . THR A 1 135 ? 8.32 18.281 15.797 1 76.19 135 THR A O 1
ATOM 985 N N . SER A 1 136 ? 6.023 18.078 16.297 1 73.38 136 SER A N 1
ATOM 986 C CA . SER A 1 136 ? 5.852 16.859 15.508 1 73.38 136 SER A CA 1
ATOM 987 C C . SER A 1 136 ? 5.277 17.188 14.125 1 73.38 136 SER A C 1
ATOM 989 O O . SER A 1 136 ? 5.199 16.297 13.266 1 73.38 136 SER A O 1
ATOM 991 N N . SER A 1 137 ? 4.883 18.391 13.867 1 82.94 137 SER A N 1
ATOM 992 C CA . SER A 1 137 ? 4.246 18.781 12.609 1 82.94 137 SER A CA 1
ATOM 993 C C . SER A 1 137 ? 5.066 19.828 11.875 1 82.94 137 SER A C 1
ATOM 995 O O . SER A 1 137 ? 5.496 20.812 12.477 1 82.94 137 SER A O 1
ATOM 997 N N . LEU A 1 138 ? 5.223 19.609 10.664 1 83.19 138 LEU A N 1
ATOM 998 C CA . LEU A 1 138 ? 5.957 20.547 9.82 1 83.19 138 LEU A CA 1
ATOM 999 C C . LEU A 1 138 ? 5.234 21.891 9.742 1 83.19 138 LEU A C 1
ATOM 1001 O O . LEU A 1 138 ? 5.875 22.953 9.727 1 83.19 138 LEU A O 1
ATOM 1005 N N . ALA A 1 139 ? 3.965 21.797 9.695 1 84.44 139 ALA A N 1
ATOM 1006 C CA . ALA A 1 139 ? 3.172 23.031 9.617 1 84.44 139 ALA A CA 1
ATOM 1007 C C . ALA A 1 139 ? 3.404 23.906 10.844 1 84.44 139 ALA A C 1
ATOM 1009 O O . ALA A 1 139 ? 3.617 25.109 10.727 1 84.44 139 ALA A O 1
ATOM 1010 N N . ASN A 1 140 ? 3.436 23.312 11.945 1 81.81 140 ASN A N 1
ATOM 1011 C CA . ASN A 1 140 ? 3.646 24.062 13.188 1 81.81 140 ASN A CA 1
ATOM 1012 C C . ASN A 1 140 ? 5.059 24.641 13.258 1 81.81 140 ASN A C 1
ATOM 1014 O O . ASN A 1 140 ? 5.262 25.719 13.805 1 81.81 140 ASN A O 1
ATOM 1018 N N . ALA A 1 141 ? 5.906 23.938 12.641 1 82.5 141 ALA A N 1
ATOM 1019 C CA . ALA A 1 141 ? 7.305 24.375 12.688 1 82.5 141 ALA A CA 1
ATOM 1020 C C . ALA A 1 141 ? 7.52 25.625 11.852 1 82.5 141 ALA A C 1
ATOM 1022 O O . ALA A 1 141 ? 8.461 26.391 12.094 1 82.5 141 ALA A O 1
ATOM 1023 N N . MET A 1 142 ? 6.641 25.938 11.016 1 86.75 142 MET A N 1
ATOM 1024 C CA . MET A 1 142 ? 6.844 27.031 10.078 1 86.75 142 MET A CA 1
ATOM 1025 C C . MET A 1 142 ? 6.023 28.25 10.492 1 86.75 142 MET A C 1
ATOM 1027 O O . MET A 1 142 ? 6.258 29.359 10 1 86.75 142 MET A O 1
ATOM 1031 N N . GLN A 1 143 ? 5.152 28.125 11.391 1 87.44 143 GLN A N 1
ATOM 1032 C CA . GLN A 1 143 ? 4.238 29.203 11.75 1 87.44 143 GLN A CA 1
ATOM 1033 C C . GLN A 1 143 ? 4.996 30.406 12.32 1 87.44 143 GLN A C 1
ATOM 1035 O O . GLN A 1 143 ? 5.824 30.234 13.219 1 87.44 143 GLN A O 1
ATOM 1040 N N . GLY A 1 144 ? 4.766 31.594 11.766 1 87.25 144 GLY A N 1
ATOM 1041 C CA . GLY A 1 144 ? 5.332 32.844 12.242 1 87.25 144 GLY A CA 1
ATOM 1042 C C . GLY A 1 144 ? 6.719 33.125 11.695 1 87.25 144 GLY A C 1
ATOM 1043 O O . GLY A 1 144 ? 7.332 34.125 12.023 1 87.25 144 GLY A O 1
ATOM 1044 N N . LYS A 1 145 ? 7.109 32.312 10.781 1 91.19 145 LYS A N 1
ATOM 1045 C CA . LYS A 1 145 ? 8.508 32.438 10.383 1 91.19 145 LYS A CA 1
ATOM 1046 C C . LYS A 1 145 ? 8.625 32.781 8.906 1 91.19 145 LYS A C 1
ATOM 1048 O O . LYS A 1 145 ? 9.727 33 8.398 1 91.19 145 LYS A O 1
ATOM 1053 N N . LEU A 1 146 ? 7.527 32.906 8.305 1 92.25 146 LEU A N 1
ATOM 1054 C CA . LEU A 1 146 ? 7.543 33.188 6.871 1 92.25 146 LEU A CA 1
ATOM 1055 C C . LEU A 1 146 ? 6.629 34.344 6.523 1 92.25 146 LEU A C 1
ATOM 1057 O O . LEU A 1 146 ? 5.621 34.562 7.195 1 92.25 146 LEU A O 1
ATOM 1061 N N . THR A 1 147 ? 7 35.031 5.484 1 94.44 147 THR A N 1
ATOM 1062 C CA . THR A 1 147 ? 6.094 36.031 4.914 1 94.44 147 THR A CA 1
ATOM 1063 C C . THR A 1 147 ? 5.27 35.406 3.785 1 94.44 147 THR A C 1
ATOM 1065 O O . THR A 1 147 ? 5.711 34.469 3.119 1 94.44 147 THR A O 1
ATOM 1068 N N . GLY A 1 148 ? 4.094 35.906 3.658 1 93.88 148 GLY A N 1
ATOM 1069 C CA . GLY A 1 148 ? 3.24 35.531 2.539 1 93.88 148 GLY A CA 1
ATOM 1070 C C . GLY A 1 148 ? 2.68 34.125 2.656 1 93.88 148 GLY A C 1
ATOM 1071 O O . GLY A 1 148 ? 2.107 33.594 1.699 1 93.88 148 GLY A O 1
ATOM 1072 N N . VAL A 1 149 ? 2.869 33.5 3.711 1 92.88 149 VAL A N 1
ATOM 1073 C CA . VAL A 1 149 ? 2.402 32.125 3.924 1 92.88 149 VAL A CA 1
ATOM 1074 C C . VAL A 1 149 ? 1.431 32.094 5.102 1 92.88 149 VAL A C 1
ATOM 1076 O O . VAL A 1 149 ? 1.762 32.531 6.203 1 92.88 149 VAL A O 1
ATOM 1079 N N . ASP A 1 150 ? 0.268 31.625 4.746 1 91.62 150 ASP A N 1
ATOM 1080 C CA . ASP A 1 150 ? -0.749 31.438 5.777 1 91.62 150 ASP A CA 1
ATOM 1081 C C . ASP A 1 150 ? -0.876 29.953 6.145 1 91.62 150 ASP A C 1
ATOM 1083 O O . ASP A 1 150 ? -1.125 29.109 5.281 1 91.62 150 ASP A O 1
ATOM 1087 N N . ILE A 1 151 ? -0.688 29.656 7.414 1 89.75 151 ILE A N 1
ATOM 1088 C CA . ILE A 1 151 ? -0.795 28.281 7.91 1 89.75 151 ILE A CA 1
ATOM 1089 C C . ILE A 1 151 ? -1.954 28.188 8.898 1 89.75 151 ILE A C 1
ATOM 1091 O O . ILE A 1 151 ? -1.945 28.844 9.945 1 89.75 151 ILE A O 1
ATOM 1095 N N . ARG A 1 152 ? -2.896 27.328 8.617 1 87.88 152 ARG A N 1
ATOM 1096 C CA . ARG A 1 152 ? -4.062 27.141 9.477 1 87.88 152 ARG A CA 1
ATOM 1097 C C . ARG A 1 152 ? -4.195 25.688 9.906 1 87.88 152 ARG A C 1
ATOM 1099 O O . ARG A 1 152 ? -4.402 24.812 9.07 1 87.88 152 ARG A O 1
ATOM 1106 N N . THR A 1 153 ? -4.125 25.516 11.148 1 86.44 153 THR A N 1
ATOM 1107 C CA . THR A 1 153 ? -4.371 24.188 11.695 1 86.44 153 THR A CA 1
ATOM 1108 C C . THR A 1 153 ? -5.816 24.062 12.164 1 86.44 153 THR A C 1
ATOM 1110 O O . THR A 1 153 ? -6.43 25.031 12.586 1 86.44 153 THR A O 1
ATOM 1113 N N . SER A 1 154 ? -6.348 22.938 12.109 1 85.38 154 SER A N 1
ATOM 1114 C CA . SER A 1 154 ? -7.738 22.75 12.516 1 85.38 154 SER A CA 1
ATOM 1115 C C . SER A 1 154 ? -7.871 22.719 14.031 1 85.38 154 SER A C 1
ATOM 1117 O O . SER A 1 154 ? -8.891 23.156 14.578 1 85.38 154 SER A O 1
ATOM 1119 N N . SER A 1 155 ? -6.914 22.141 14.656 1 90.19 155 SER A N 1
ATOM 1120 C CA . SER A 1 155 ? -6.988 21.984 16.109 1 90.19 155 SER A CA 1
ATOM 1121 C C . SER A 1 155 ? -5.637 21.578 16.688 1 90.19 155 SER A C 1
ATOM 1123 O O . SER A 1 155 ? -4.613 21.656 16 1 90.19 155 SER A O 1
ATOM 1125 N N . GLY A 1 156 ? -5.746 21.359 17.969 1 88.75 156 GLY A N 1
ATOM 1126 C CA . GLY A 1 156 ? -4.559 20.844 18.641 1 88.75 156 GLY A CA 1
ATOM 1127 C C . GLY A 1 156 ? -4.562 19.328 18.766 1 88.75 156 GLY A C 1
ATOM 1128 O O . GLY A 1 156 ? -3.699 18.75 19.422 1 88.75 156 GLY A O 1
ATOM 1129 N N . ALA A 1 157 ? -5.414 18.641 18.047 1 92.38 157 ALA A N 1
ATOM 1130 C CA . ALA A 1 157 ? -5.523 17.188 18.109 1 92.38 157 ALA A CA 1
ATOM 1131 C C . ALA A 1 157 ? -4.312 16.516 17.469 1 92.38 157 ALA A C 1
ATOM 1133 O O . ALA A 1 157 ? -3.723 17.062 16.531 1 92.38 157 ALA A O 1
ATOM 1134 N N . PRO A 1 158 ? -3.949 15.32 17.984 1 93.06 158 PRO A N 1
ATOM 1135 C CA . PRO A 1 158 ? -2.92 14.562 17.281 1 93.06 158 PRO A CA 1
ATOM 1136 C C . PRO A 1 158 ? -3.275 14.328 15.812 1 93.06 158 PRO A C 1
ATOM 1138 O O . PRO A 1 158 ? -4.359 13.82 15.508 1 93.06 158 PRO A O 1
ATOM 1141 N N . GLY A 1 159 ? -2.426 14.766 15.016 1 91.56 159 GLY A N 1
ATOM 1142 C CA . GLY A 1 159 ? -2.639 14.531 13.594 1 91.56 159 GLY A CA 1
ATOM 1143 C C . GLY A 1 159 ? -3.578 15.539 12.961 1 91.56 159 GLY A C 1
ATOM 1144 O O . GLY A 1 159 ? -4.035 15.344 11.828 1 91.56 159 GLY A O 1
ATOM 1145 N N . ALA A 1 160 ? -3.852 16.594 13.594 1 92.31 160 ALA A N 1
ATOM 1146 C CA . ALA A 1 160 ? -4.738 17.609 13.055 1 92.31 160 ALA A CA 1
ATOM 1147 C C . ALA A 1 160 ? -4.262 18.078 11.68 1 92.31 160 ALA A C 1
ATOM 1149 O O . ALA A 1 160 ? -3.061 18.203 11.438 1 92.31 160 ALA A O 1
ATOM 1150 N N . SER A 1 161 ? -5.262 18.297 10.781 1 92.19 161 SER A N 1
ATOM 1151 C CA . SER A 1 161 ? -4.926 18.781 9.445 1 92.19 161 SER A CA 1
ATOM 1152 C C . SER A 1 161 ? -4.406 20.203 9.492 1 92.19 161 SER A C 1
ATOM 1154 O O . SER A 1 161 ? -4.672 20.938 10.445 1 92.19 161 SER A O 1
ATOM 1156 N N . ALA A 1 162 ? -3.621 20.547 8.5 1 88.12 162 ALA A N 1
ATOM 1157 C CA . ALA A 1 162 ? -3.111 21.906 8.328 1 88.12 162 ALA A CA 1
ATOM 1158 C C . ALA A 1 162 ? -3.209 22.359 6.875 1 88.12 162 ALA A C 1
ATOM 1160 O O . ALA A 1 162 ? -2.896 21.578 5.961 1 88.12 162 ALA A O 1
ATOM 1161 N N . GLN A 1 163 ? -3.705 23.516 6.707 1 88.19 163 GLN A N 1
ATOM 1162 C CA . GLN A 1 163 ? -3.76 24.094 5.375 1 88.19 163 GLN A CA 1
ATOM 1163 C C . GLN A 1 163 ? -2.738 25.219 5.227 1 88.19 163 GLN A C 1
ATOM 1165 O O . GLN A 1 163 ? -2.674 26.125 6.066 1 88.19 163 GLN A O 1
ATOM 1170 N N . ILE A 1 164 ? -1.963 25.094 4.238 1 91.81 164 ILE A N 1
ATOM 1171 C CA . ILE A 1 164 ? -0.991 26.125 3.92 1 91.81 164 ILE A CA 1
ATOM 1172 C C . ILE A 1 164 ? -1.39 26.828 2.621 1 91.81 164 ILE A C 1
ATOM 1174 O O . ILE A 1 164 ? -1.644 26.172 1.608 1 91.81 164 ILE A O 1
ATOM 1178 N N . VAL A 1 165 ? -1.51 28.094 2.646 1 93.94 165 VAL A N 1
ATOM 1179 C CA . VAL A 1 165 ? -1.847 28.891 1.476 1 93.94 165 VAL A CA 1
ATOM 1180 C C . VAL A 1 165 ? -0.8 29.984 1.283 1 93.94 165 VAL A C 1
ATOM 1182 O O . VAL A 1 165 ? -0.462 30.703 2.229 1 93.94 165 VAL A O 1
ATOM 1185 N N . ILE A 1 166 ? -0.297 30.062 0.128 1 94.81 166 ILE A N 1
ATOM 1186 C CA . ILE A 1 166 ? 0.717 31.062 -0.191 1 94.81 166 ILE A CA 1
ATOM 1187 C C . ILE A 1 166 ? 0.084 32.219 -0.981 1 94.81 166 ILE A C 1
ATOM 1189 O O . ILE A 1 166 ? -0.456 32 -2.068 1 94.81 166 ILE A O 1
ATOM 1193 N N . ARG A 1 167 ? 0.148 33.406 -0.463 1 95.12 167 ARG A N 1
ATOM 1194 C CA . ARG A 1 167 ? -0.311 34.656 -1.086 1 95.12 167 ARG A CA 1
ATOM 1195 C C . ARG A 1 167 ? -1.775 34.531 -1.497 1 95.12 167 ARG A C 1
ATOM 1197 O O . ARG A 1 167 ? -2.137 34.906 -2.619 1 95.12 167 ARG A O 1
ATOM 1204 N N . GLY A 1 168 ? -2.561 33.906 -0.701 1 93.12 168 GLY A N 1
ATOM 1205 C CA . GLY A 1 168 ? -4.004 33.875 -0.879 1 93.12 168 GLY A CA 1
ATOM 1206 C C . GLY A 1 168 ? -4.473 32.719 -1.759 1 93.12 168 GLY A C 1
ATOM 1207 O O . GLY A 1 168 ? -3.658 32.031 -2.379 1 93.12 168 GLY A O 1
ATOM 1208 N N . ALA A 1 169 ? -5.781 32.594 -1.885 1 93.88 169 ALA A N 1
ATOM 1209 C CA . ALA A 1 169 ? -6.402 31.516 -2.658 1 93.88 169 ALA A CA 1
ATOM 1210 C C . ALA A 1 169 ? -6.391 31.844 -4.148 1 93.88 169 ALA A C 1
ATOM 1212 O O . ALA A 1 169 ? -6.484 33 -4.539 1 93.88 169 ALA A O 1
ATOM 1213 N N . ARG A 1 170 ? -6.344 30.797 -4.953 1 94.25 170 ARG A N 1
ATOM 1214 C CA . ARG A 1 170 ? -6.41 30.938 -6.402 1 94.25 170 ARG A CA 1
ATOM 1215 C C . ARG A 1 170 ? -7.656 30.281 -6.973 1 94.25 170 ARG A C 1
ATOM 1217 O O . ARG A 1 170 ? -8.039 30.531 -8.117 1 94.25 170 ARG A O 1
ATOM 1224 N N . SER A 1 171 ? -8.195 29.438 -6.207 1 93.75 171 SER A N 1
ATOM 1225 C CA . SER A 1 171 ? -9.414 28.75 -6.609 1 93.75 171 SER A CA 1
ATOM 1226 C C . SER A 1 171 ? -10.547 29.016 -5.621 1 93.75 171 SER A C 1
ATOM 1228 O O . SER A 1 171 ? -10.32 29.062 -4.41 1 93.75 171 SER A O 1
ATOM 1230 N N . PHE A 1 172 ? -11.742 29.125 -6.266 1 92.44 172 PHE A N 1
ATOM 1231 C CA . PHE A 1 172 ? -12.898 29.328 -5.395 1 92.44 172 PHE A CA 1
ATOM 1232 C C . PHE A 1 172 ? -13.148 28.109 -4.52 1 92.44 172 PHE A C 1
ATOM 1234 O O . PHE A 1 172 ? -13.172 28.203 -3.293 1 92.44 172 PHE A O 1
ATOM 1241 N N . ASP A 1 173 ? -13.266 26.953 -5.105 1 87.81 173 ASP A N 1
ATOM 1242 C CA . ASP A 1 173 ? -13.594 25.734 -4.355 1 87.81 173 ASP A CA 1
ATOM 1243 C C . ASP A 1 173 ? -12.609 24.609 -4.668 1 87.81 173 ASP A C 1
ATOM 1245 O O . ASP A 1 173 ? -12.797 23.484 -4.219 1 87.81 173 ASP A O 1
ATOM 1249 N N . GLY A 1 174 ? -11.633 24.906 -5.375 1 88.12 174 GLY A N 1
ATOM 1250 C CA . GLY A 1 174 ? -10.633 23.906 -5.715 1 88.12 174 GLY A CA 1
ATOM 1251 C C . GLY A 1 174 ? -9.461 23.875 -4.75 1 88.12 174 GLY A C 1
ATOM 1252 O O . GLY A 1 174 ? -9.602 24.281 -3.59 1 88.12 174 GLY A O 1
ATOM 1253 N N . ASN A 1 175 ? -8.43 23.344 -5.227 1 88.38 175 ASN A N 1
ATOM 1254 C CA . ASN A 1 175 ? -7.223 23.188 -4.418 1 88.38 175 ASN A CA 1
ATOM 1255 C C . ASN A 1 175 ? -6.453 24.5 -4.312 1 88.38 175 ASN A C 1
ATOM 1257 O O . ASN A 1 175 ? -6.145 25.125 -5.328 1 88.38 175 ASN A O 1
ATOM 1261 N N . ASN A 1 176 ? -6.105 24.891 -3.16 1 93.88 176 ASN A N 1
ATOM 1262 C CA . ASN A 1 176 ? -5.336 26.109 -2.945 1 93.88 176 ASN A CA 1
ATOM 1263 C C . ASN A 1 176 ? -4.023 25.828 -2.219 1 93.88 176 ASN A C 1
ATOM 1265 O O . ASN A 1 176 ? -3.32 26.75 -1.809 1 93.88 176 ASN A O 1
ATOM 1269 N N . THR A 1 177 ? -3.684 24.578 -2.016 1 92.5 177 THR A N 1
ATOM 1270 C CA . THR A 1 177 ? -2.473 24.203 -1.288 1 92.5 177 THR A CA 1
ATOM 1271 C C . THR A 1 177 ? -1.28 24.109 -2.236 1 92.5 177 THR A C 1
ATOM 1273 O O . THR A 1 177 ? -1.44 23.781 -3.412 1 92.5 177 THR A O 1
ATOM 1276 N N . PRO A 1 178 ? -0.09 24.375 -1.751 1 94.06 178 PRO A N 1
ATOM 1277 C CA . PRO A 1 178 ? 1.095 24.328 -2.611 1 94.06 178 PRO A CA 1
ATOM 1278 C C . PRO A 1 178 ? 1.539 22.906 -2.928 1 94.06 178 PRO A C 1
ATOM 1280 O O . PRO A 1 178 ? 1.082 21.953 -2.285 1 94.06 178 PRO A O 1
ATOM 1283 N N . LEU A 1 179 ? 2.377 22.859 -3.971 1 94.06 179 LEU A N 1
ATOM 1284 C CA . LEU A 1 179 ? 3.049 21.594 -4.289 1 94.06 179 LEU A CA 1
ATOM 1285 C C . LEU A 1 179 ? 4.191 21.328 -3.318 1 94.06 179 LEU A C 1
ATOM 1287 O O . LEU A 1 179 ? 4.953 22.234 -2.984 1 94.06 179 LEU A O 1
ATOM 1291 N N . TYR A 1 180 ? 4.285 20.156 -2.795 1 95 180 TYR A N 1
ATOM 1292 C CA . TYR A 1 180 ? 5.426 19.734 -1.99 1 95 180 TYR A CA 1
ATOM 1293 C C . TYR A 1 180 ? 6.406 18.906 -2.818 1 95 180 TYR A C 1
ATOM 1295 O O . TYR A 1 180 ? 6 17.984 -3.531 1 95 180 TYR A O 1
ATOM 1303 N N . VAL A 1 181 ? 7.609 19.266 -2.768 1 95.81 181 VAL A N 1
ATOM 1304 C CA . VAL A 1 181 ? 8.68 18.547 -3.438 1 95.81 181 VAL A CA 1
ATOM 1305 C C . VAL A 1 181 ? 9.766 18.172 -2.428 1 95.81 181 VAL A C 1
ATOM 1307 O O . VAL A 1 181 ? 10.359 19.047 -1.798 1 95.81 181 VAL A O 1
ATOM 1310 N N . VAL A 1 182 ? 10.039 16.906 -2.246 1 95.94 182 VAL A N 1
ATOM 1311 C CA . VAL A 1 182 ? 11.07 16.453 -1.331 1 95.94 182 VAL A CA 1
ATOM 1312 C C . VAL A 1 182 ? 12.258 15.898 -2.125 1 95.94 182 VAL A C 1
ATOM 1314 O O . VAL A 1 182 ? 12.133 14.883 -2.814 1 95.94 182 VAL A O 1
ATOM 1317 N N . ASP A 1 183 ? 13.352 16.547 -2.029 1 94.31 183 ASP A N 1
ATOM 1318 C CA . ASP A 1 183 ? 14.562 16.156 -2.74 1 94.31 183 ASP A CA 1
ATOM 1319 C C . ASP A 1 183 ? 14.297 15.977 -4.23 1 94.31 183 ASP A C 1
ATOM 1321 O O . ASP A 1 183 ? 14.742 15 -4.836 1 94.31 183 ASP A O 1
ATOM 1325 N N . GLY A 1 184 ? 13.469 16.828 -4.734 1 91.69 184 GLY A N 1
ATOM 1326 C CA . GLY A 1 184 ? 13.188 16.797 -6.16 1 91.69 184 GLY A CA 1
ATOM 1327 C C . GLY A 1 184 ? 11.969 15.969 -6.516 1 91.69 184 GLY A C 1
ATOM 1328 O O . GLY A 1 184 ? 11.484 16.016 -7.648 1 91.69 184 GLY A O 1
ATOM 1329 N N . MET A 1 185 ? 11.422 15.297 -5.594 1 91.19 185 MET A N 1
ATOM 1330 C CA . MET A 1 185 ? 10.25 14.461 -5.828 1 91.19 185 MET A CA 1
ATOM 1331 C C . MET A 1 185 ? 8.969 15.172 -5.41 1 91.19 185 MET A C 1
ATOM 1333 O O . MET A 1 185 ? 8.734 15.383 -4.219 1 91.19 185 MET A O 1
ATOM 1337 N N . PRO A 1 186 ? 8.062 15.477 -6.387 1 94.12 186 PRO A N 1
ATOM 1338 C CA . PRO A 1 186 ? 6.734 15.938 -5.969 1 94.12 186 PRO A CA 1
ATOM 1339 C C . PRO A 1 186 ? 5.941 14.875 -5.219 1 94.12 186 PRO A C 1
ATOM 1341 O O . PRO A 1 186 ? 5.871 13.727 -5.664 1 94.12 186 PRO A O 1
ATOM 1344 N N . ILE A 1 187 ? 5.348 15.203 -4.082 1 95 187 ILE A N 1
ATOM 1345 C CA . ILE A 1 187 ? 4.652 14.211 -3.27 1 95 187 ILE A CA 1
ATOM 1346 C C . ILE A 1 187 ? 3.246 14.711 -2.939 1 95 187 ILE A C 1
ATOM 1348 O O . ILE A 1 187 ? 2.971 15.906 -3.029 1 95 187 ILE A O 1
ATOM 1352 N N . ALA A 1 188 ? 2.434 13.773 -2.633 1 92.5 188 ALA A N 1
ATOM 1353 C CA . ALA A 1 188 ? 1.116 14.117 -2.105 1 92.5 188 ALA A CA 1
ATOM 1354 C C . ALA A 1 188 ? 1.232 14.789 -0.737 1 92.5 188 ALA A C 1
ATOM 1356 O O . ALA A 1 188 ? 2.061 14.391 0.086 1 92.5 188 ALA A O 1
ATOM 1357 N N . SER A 1 189 ? 0.431 15.844 -0.557 1 91.06 189 SER A N 1
ATOM 1358 C CA . SER A 1 189 ? 0.526 16.578 0.702 1 91.06 189 SER A CA 1
ATOM 1359 C C . SER A 1 189 ? -0.855 16.875 1.276 1 91.06 189 SER A C 1
ATOM 1361 O O . SER A 1 189 ? -0.983 17.219 2.449 1 91.06 189 SER A O 1
ATOM 1363 N N . ARG A 1 190 ? -1.891 16.766 0.612 1 89.69 190 ARG A N 1
ATOM 1364 C CA . ARG A 1 190 ? -3.254 17.078 1.021 1 89.69 190 ARG A CA 1
ATOM 1365 C C . ARG A 1 190 ? -3.879 15.93 1.802 1 89.69 190 ARG A C 1
ATOM 1367 O O . ARG A 1 190 ? -3.389 14.805 1.751 1 89.69 190 ARG A O 1
ATOM 1374 N N . PRO A 1 191 ? -4.988 16.297 2.533 1 93.12 191 PRO A N 1
ATOM 1375 C CA . PRO A 1 191 ? -5.762 15.172 3.074 1 93.12 191 PRO A CA 1
ATOM 1376 C C . PRO A 1 191 ? -6.375 14.297 1.984 1 93.12 191 PRO A C 1
ATOM 1378 O O . PRO A 1 191 ? -6.82 14.812 0.955 1 93.12 191 PRO A O 1
ATOM 1381 N N . ASP A 1 192 ? -6.43 13.062 2.225 1 92.06 192 ASP A N 1
ATOM 1382 C CA . ASP A 1 192 ? -7.008 12.133 1.266 1 92.06 192 ASP A CA 1
ATOM 1383 C C . ASP A 1 192 ? -8.516 12.344 1.129 1 92.06 192 ASP A C 1
ATOM 1385 O O . ASP A 1 192 ? -9.102 12.047 0.086 1 92.06 192 ASP A O 1
ATOM 1389 N N . PHE A 1 193 ? -9.102 12.82 2.203 1 91.88 193 PHE A N 1
ATOM 1390 C CA . PHE A 1 193 ? -10.531 13.078 2.238 1 91.88 193 PHE A CA 1
ATOM 1391 C C . PHE A 1 193 ? -10.812 14.492 2.748 1 91.88 193 PHE A C 1
ATOM 1393 O O . PHE A 1 193 ? -10.133 14.977 3.652 1 91.88 193 PHE A O 1
ATOM 1400 N N . ASP A 1 194 ? -11.773 15.055 2.125 1 89.69 194 ASP A N 1
ATOM 1401 C CA . ASP A 1 194 ? -12.281 16.359 2.559 1 89.69 194 ASP A CA 1
ATOM 1402 C C . ASP A 1 194 ? -13.383 16.188 3.605 1 89.69 194 ASP A C 1
ATOM 1404 O O . ASP A 1 194 ? -14.109 15.195 3.602 1 89.69 194 ASP A O 1
ATOM 1408 N N . THR A 1 195 ? -13.484 17.172 4.52 1 88.81 195 THR A N 1
ATOM 1409 C CA . THR A 1 195 ? -14.531 17.141 5.531 1 88.81 195 THR A CA 1
ATOM 1410 C C . THR A 1 195 ? -15.844 17.688 4.977 1 88.81 195 THR A C 1
ATOM 1412 O O . THR A 1 195 ? -16.766 17.969 5.73 1 88.81 195 THR A O 1
ATOM 1415 N N . GLU A 1 196 ? -15.859 18 3.723 1 83.12 196 GLU A N 1
ATOM 1416 C CA . GLU A 1 196 ? -17.047 18.453 3.008 1 83.12 196 GLU A CA 1
ATOM 1417 C C . GLU A 1 196 ? -17.609 19.734 3.637 1 83.12 196 GLU A C 1
ATOM 1419 O O . GLU A 1 196 ? -16.875 20.719 3.805 1 83.12 196 GLU A O 1
ATOM 1424 N N . LYS A 1 197 ? -18.875 19.688 4.176 1 87 197 LYS A N 1
ATOM 1425 C CA . LYS A 1 197 ? -19.484 20.875 4.781 1 87 197 LYS A CA 1
ATOM 1426 C C . LYS A 1 197 ? -18.891 21.141 6.164 1 87 197 LYS A C 1
ATOM 1428 O O . LYS A 1 197 ? -19.062 22.234 6.715 1 87 197 LYS A O 1
ATOM 1433 N N . SER A 1 198 ? -18.172 20.203 6.684 1 88.62 198 SER A N 1
ATOM 1434 C CA . SER A 1 198 ? -17.438 20.328 7.938 1 88.62 198 SER A CA 1
ATOM 1435 C C . SER A 1 198 ? -18.375 20.578 9.109 1 88.62 198 SER A C 1
ATOM 1437 O O . SER A 1 198 ? -18.078 21.391 9.977 1 88.62 198 SER A O 1
ATOM 1439 N N . VAL A 1 199 ? -19.531 19.875 9.086 1 88.06 199 VAL A N 1
ATOM 1440 C CA . VAL A 1 199 ? -20.5 20.125 10.148 1 88.06 199 VAL A CA 1
ATOM 1441 C C . VAL A 1 199 ? -20.719 18.844 10.953 1 88.06 199 VAL A C 1
ATOM 1443 O O . VAL A 1 199 ? -21.547 18.812 11.867 1 88.06 199 VAL A O 1
ATOM 1446 N N . THR A 1 200 ? -19.984 17.797 10.531 1 84.5 200 THR A N 1
ATOM 1447 C CA . THR A 1 200 ? -20.047 16.531 11.25 1 84.5 200 THR A CA 1
ATOM 1448 C C . THR A 1 200 ? -18.734 15.766 11.094 1 84.5 200 THR A C 1
ATOM 1450 O O . THR A 1 200 ? -17.891 16.125 10.258 1 84.5 200 THR A O 1
ATOM 1453 N N . GLY A 1 201 ? -18.562 14.844 11.961 1 88.62 201 GLY A N 1
ATOM 1454 C CA . GLY A 1 201 ? -17.453 13.922 11.766 1 88.62 201 GLY A CA 1
ATOM 1455 C C . GLY A 1 201 ? -16.156 14.414 12.367 1 88.62 201 GLY A C 1
ATOM 1456 O O . GLY A 1 201 ? -16.156 15.25 13.281 1 88.62 201 GLY A O 1
ATOM 1457 N N . SER A 1 202 ? -15.125 13.719 12 1 92.12 202 SER A N 1
ATOM 1458 C CA . SER A 1 202 ? -13.789 14.047 12.5 1 92.12 202 SER A CA 1
ATOM 1459 C C . SER A 1 202 ? -12.898 14.562 11.375 1 92.12 202 SER A C 1
ATOM 1461 O O . SER A 1 202 ? -13.266 14.5 10.203 1 92.12 202 SER A O 1
ATOM 1463 N N . ASP A 1 203 ? -11.828 15.062 11.781 1 92.62 203 ASP A N 1
ATOM 1464 C CA . ASP A 1 203 ? -10.82 15.602 10.867 1 92.62 203 ASP A CA 1
ATOM 1465 C C . ASP A 1 203 ? -10.078 14.477 10.148 1 92.62 203 ASP A C 1
ATOM 1467 O O . ASP A 1 203 ? -10.133 13.32 10.57 1 92.62 203 ASP A O 1
ATOM 1471 N N . TYR A 1 204 ? -9.523 14.797 8.977 1 94.62 204 TYR A N 1
ATOM 1472 C CA . TYR A 1 204 ? -8.594 13.945 8.25 1 94.62 204 TYR A CA 1
ATOM 1473 C C . TYR A 1 204 ? -7.234 14.617 8.109 1 94.62 204 TYR A C 1
ATOM 1475 O O . TYR A 1 204 ? -7.145 15.758 7.645 1 94.62 204 TYR A O 1
ATOM 1483 N N . ALA A 1 205 ? -6.258 13.914 8.453 1 94 205 ALA A N 1
ATOM 1484 C CA . ALA A 1 205 ? -4.91 14.477 8.477 1 94 205 ALA A CA 1
ATOM 1485 C C . ALA A 1 205 ? -4.398 14.734 7.062 1 94 205 ALA A C 1
ATOM 1487 O O . ALA A 1 205 ? -4.738 14 6.133 1 94 205 ALA A O 1
ATOM 1488 N N . SER A 1 206 ? -3.553 15.789 6.949 1 92.88 206 SER A N 1
ATOM 1489 C CA . SER A 1 206 ? -2.824 16 5.703 1 92.88 206 SER A CA 1
ATOM 1490 C C . SER A 1 206 ? -1.637 15.047 5.586 1 92.88 206 SER A C 1
ATOM 1492 O O . SER A 1 206 ? -1.109 14.578 6.598 1 92.88 206 SER A O 1
ATOM 1494 N N . ARG A 1 207 ? -1.195 14.836 4.41 1 93.44 207 ARG A N 1
ATOM 1495 C CA . ARG A 1 207 ? -0.112 13.883 4.188 1 93.44 207 ARG A CA 1
ATOM 1496 C C . ARG A 1 207 ? 1.235 14.484 4.566 1 93.44 207 ARG A C 1
ATOM 1498 O O . ARG A 1 207 ? 2.234 13.773 4.676 1 93.44 207 ARG A O 1
ATOM 1505 N N . THR A 1 208 ? 1.237 15.703 4.965 1 91.12 208 THR A N 1
ATOM 1506 C CA . THR A 1 208 ? 2.477 16.312 5.434 1 91.12 208 THR A CA 1
ATOM 1507 C C . THR A 1 208 ? 2.883 15.75 6.789 1 91.12 208 THR A C 1
ATOM 1509 O O . THR A 1 208 ? 4.043 15.852 7.191 1 91.12 208 THR A O 1
ATOM 1512 N N . ILE A 1 209 ? 1.908 15.211 7.516 1 93.06 209 ILE A N 1
ATOM 1513 C CA . ILE A 1 209 ? 2.174 14.648 8.836 1 93.06 209 ILE A CA 1
ATOM 1514 C C . ILE A 1 209 ? 3.125 13.461 8.711 1 93.06 209 ILE A C 1
ATOM 1516 O O . ILE A 1 209 ? 3.736 13.039 9.695 1 93.06 209 ILE A O 1
ATOM 1520 N N . ASP A 1 210 ? 3.301 12.945 7.477 1 94.44 210 ASP A N 1
ATOM 1521 C CA . ASP A 1 210 ? 4.148 11.781 7.234 1 94.44 210 ASP A CA 1
ATOM 1522 C C . ASP A 1 210 ? 5.629 12.164 7.266 1 94.44 210 ASP A C 1
ATOM 1524 O O . ASP A 1 210 ? 6.496 11.297 7.328 1 94.44 210 ASP A O 1
ATOM 1528 N N . LEU A 1 211 ? 5.949 13.438 7.305 1 93.44 211 LEU A N 1
ATOM 1529 C CA . LEU A 1 211 ? 7.328 13.914 7.266 1 93.44 211 LEU A CA 1
ATOM 1530 C C . LEU A 1 211 ? 7.855 14.164 8.68 1 93.44 211 LEU A C 1
ATOM 1532 O O . LEU A 1 211 ? 7.188 14.812 9.484 1 93.44 211 LEU A O 1
ATOM 1536 N N . ASN A 1 212 ? 9.023 13.688 8.906 1 92.06 212 ASN A N 1
ATOM 1537 C CA . ASN A 1 212 ? 9.719 13.992 10.148 1 92.06 212 ASN A CA 1
ATOM 1538 C C . ASN A 1 212 ? 10.531 15.281 10.031 1 92.06 212 ASN A C 1
ATOM 1540 O O . ASN A 1 212 ? 11.5 15.344 9.273 1 92.06 212 ASN A O 1
ATOM 1544 N N . PRO A 1 213 ? 10.164 16.234 10.797 1 90.31 213 PRO A N 1
ATOM 1545 C CA . PRO A 1 213 ? 10.891 17.5 10.695 1 90.31 213 PRO A CA 1
ATOM 1546 C C . PRO A 1 213 ? 12.383 17.344 10.977 1 90.31 213 PRO A C 1
ATOM 1548 O O . PRO A 1 213 ? 13.203 18.062 10.391 1 90.31 213 PRO A O 1
ATOM 1551 N N . ASP A 1 214 ? 12.82 16.391 11.734 1 90.88 214 ASP A N 1
ATOM 1552 C CA . ASP A 1 214 ? 14.219 16.203 12.117 1 90.88 214 ASP A CA 1
ATOM 1553 C C . ASP A 1 214 ? 15.062 15.727 10.938 1 90.88 214 ASP A C 1
ATOM 1555 O O . ASP A 1 214 ? 16.297 15.781 10.977 1 90.88 214 ASP A O 1
ATOM 1559 N N . ASP A 1 215 ? 14.453 15.305 9.961 1 92.62 215 ASP A N 1
ATOM 1560 C CA . ASP A 1 215 ? 15.18 14.82 8.789 1 92.62 215 ASP A CA 1
ATOM 1561 C C . ASP A 1 215 ? 15.414 15.945 7.781 1 92.62 215 ASP A C 1
ATOM 1563 O O . ASP A 1 215 ? 16.141 15.773 6.805 1 92.62 215 ASP A O 1
ATOM 1567 N N . ILE A 1 216 ? 14.859 17.094 8.016 1 92.69 216 ILE A N 1
ATOM 1568 C CA . ILE A 1 216 ? 14.875 18.172 7.047 1 92.69 216 ILE A CA 1
ATOM 1569 C C . ILE A 1 216 ? 16.078 19.078 7.301 1 92.69 216 ILE A C 1
ATOM 1571 O O . ILE A 1 216 ? 16.312 19.5 8.438 1 92.69 216 ILE A O 1
ATOM 1575 N N . GLU A 1 217 ? 16.812 19.312 6.273 1 91.25 217 GLU A N 1
ATOM 1576 C CA . GLU A 1 217 ? 17.922 20.25 6.316 1 91.25 217 GLU A CA 1
ATOM 1577 C C . GLU A 1 217 ? 17.438 21.688 6.086 1 91.25 217 GLU A C 1
ATOM 1579 O O . GLU A 1 217 ? 17.922 22.625 6.719 1 91.25 217 GLU A O 1
ATOM 1584 N N . SER A 1 218 ? 16.594 21.797 5.082 1 90.62 218 SER A N 1
ATOM 1585 C CA . SER A 1 218 ? 16.094 23.141 4.773 1 90.62 218 SER A CA 1
ATOM 1586 C C . SER A 1 218 ? 14.773 23.062 4.016 1 90.62 218 SER A C 1
ATOM 1588 O O . SER A 1 218 ? 14.453 22.047 3.406 1 90.62 218 SER A O 1
ATOM 1590 N N . ILE A 1 219 ? 14.023 24.125 4.117 1 92.31 219 ILE A N 1
ATOM 1591 C CA . ILE A 1 219 ? 12.797 24.344 3.363 1 92.31 219 ILE A CA 1
ATOM 1592 C C . ILE A 1 219 ? 12.891 25.656 2.596 1 92.31 219 ILE A C 1
ATOM 1594 O O . ILE A 1 219 ? 13.281 26.688 3.156 1 92.31 219 ILE A O 1
ATOM 1598 N N . ASN A 1 220 ? 12.664 25.594 1.309 1 91.75 220 ASN A N 1
ATOM 1599 C CA . ASN A 1 220 ? 12.562 26.797 0.479 1 91.75 220 ASN A CA 1
ATOM 1600 C C . ASN A 1 220 ? 11.148 26.969 -0.066 1 91.75 220 ASN A C 1
ATOM 1602 O O . ASN A 1 220 ? 10.625 26.094 -0.746 1 91.75 220 ASN A O 1
ATOM 1606 N N . VAL A 1 221 ? 10.57 28.078 0.206 1 92.31 221 VAL A N 1
ATOM 1607 C CA . VAL A 1 221 ? 9.211 28.359 -0.255 1 92.31 221 VAL A CA 1
ATOM 1608 C C . VAL A 1 221 ? 9.25 29.25 -1.488 1 92.31 221 VAL A C 1
ATOM 1610 O O . VAL A 1 221 ? 9.703 30.391 -1.415 1 92.31 221 VAL A O 1
ATOM 1613 N N . LEU A 1 222 ? 8.805 28.719 -2.543 1 91.44 222 LEU A N 1
ATOM 1614 C CA . LEU A 1 222 ? 8.641 29.484 -3.775 1 91.44 222 LEU A CA 1
ATOM 1615 C C . LEU A 1 222 ? 7.25 30.109 -3.848 1 91.44 222 LEU A C 1
ATOM 1617 O O . LEU A 1 222 ? 6.273 29.422 -4.152 1 91.44 222 LEU A O 1
ATOM 1621 N N . LYS A 1 223 ? 7.168 31.344 -3.713 1 89.75 223 LYS A N 1
ATOM 1622 C CA . LYS A 1 223 ? 5.875 31.984 -3.486 1 89.75 223 LYS A CA 1
ATOM 1623 C C . LYS A 1 223 ? 5.281 32.5 -4.793 1 89.75 223 LYS A C 1
ATOM 1625 O O . LYS A 1 223 ? 4.078 32.375 -5.027 1 89.75 223 LYS A O 1
ATOM 1630 N N . GLY A 1 224 ? 6.047 33.156 -5.648 1 86.5 224 GLY A N 1
ATOM 1631 C CA . GLY A 1 224 ? 5.523 33.719 -6.883 1 86.5 224 GLY A CA 1
ATOM 1632 C C . GLY A 1 224 ? 5.539 32.719 -8.039 1 86.5 224 GLY A C 1
ATOM 1633 O O . GLY A 1 224 ? 6.242 31.719 -7.996 1 86.5 224 GLY A O 1
ATOM 1634 N N . GLN A 1 225 ? 4.715 33.062 -9.039 1 86.5 225 GLN A N 1
ATOM 1635 C CA . GLN A 1 225 ? 4.578 32.219 -10.203 1 86.5 225 GLN A CA 1
ATOM 1636 C C . GLN A 1 225 ? 5.895 32.094 -10.969 1 86.5 225 GLN A C 1
ATOM 1638 O O . GLN A 1 225 ? 6.203 31.062 -11.555 1 86.5 225 GLN A O 1
ATOM 1643 N N . ALA A 1 226 ? 6.602 33.094 -10.906 1 84.94 226 ALA A N 1
ATOM 1644 C CA . ALA A 1 226 ? 7.895 33.062 -11.586 1 84.94 226 ALA A CA 1
ATOM 1645 C C . ALA A 1 226 ? 8.812 32.031 -10.938 1 84.94 226 ALA A C 1
ATOM 1647 O O . ALA A 1 226 ? 9.609 31.375 -11.617 1 84.94 226 ALA A O 1
ATOM 1648 N N . ALA A 1 227 ? 8.727 31.922 -9.719 1 76.12 227 ALA A N 1
ATOM 1649 C CA . ALA A 1 227 ? 9.539 30.969 -8.977 1 76.12 227 ALA A CA 1
ATOM 1650 C C . ALA A 1 227 ? 9.086 29.531 -9.234 1 76.12 227 ALA A C 1
ATOM 1652 O O . ALA A 1 227 ? 9.898 28.609 -9.242 1 76.12 227 ALA A O 1
ATOM 1653 N N . SER A 1 228 ? 7.82 29.359 -9.398 1 79.88 228 SER A N 1
ATOM 1654 C CA . SER A 1 228 ? 7.246 28.016 -9.461 1 79.88 228 SER A CA 1
ATOM 1655 C C . SER A 1 228 ? 6.961 27.594 -10.898 1 79.88 228 SER A C 1
ATOM 1657 O O . SER A 1 228 ? 6.543 26.469 -11.148 1 79.88 228 SER A O 1
ATOM 1659 N N . ALA A 1 229 ? 7.266 28.406 -11.805 1 80.19 229 ALA A N 1
ATOM 1660 C CA . ALA A 1 229 ? 6.855 28.219 -13.195 1 80.19 229 ALA A CA 1
ATOM 1661 C C . ALA A 1 229 ? 7.422 26.922 -13.766 1 80.19 229 ALA A C 1
ATOM 1663 O O . ALA A 1 229 ? 6.762 26.234 -14.555 1 80.19 229 ALA A O 1
ATOM 1664 N N . LEU A 1 230 ? 8.508 26.625 -13.32 1 84 230 LEU A N 1
ATOM 1665 C CA . LEU A 1 230 ? 9.141 25.438 -13.883 1 84 230 LEU A CA 1
ATOM 1666 C C . LEU A 1 230 ? 8.398 24.172 -13.469 1 84 230 LEU A C 1
ATOM 1668 O O . LEU A 1 230 ? 8.516 23.141 -14.125 1 84 230 LEU A O 1
ATOM 1672 N N . TYR A 1 231 ? 7.676 24.297 -12.438 1 85.94 231 TYR A N 1
ATOM 1673 C CA . TYR A 1 231 ? 6.926 23.125 -12 1 85.94 231 TYR A CA 1
ATOM 1674 C C . TYR A 1 231 ? 5.582 23.031 -12.711 1 85.94 231 TYR A C 1
ATOM 1676 O O . TYR A 1 231 ? 4.895 22.016 -12.625 1 85.94 231 TYR A O 1
ATOM 1684 N N . GLY A 1 232 ? 5.215 24.094 -13.328 1 87.62 232 GLY A N 1
ATOM 1685 C CA . GLY A 1 232 ? 4.055 24.062 -14.203 1 87.62 232 GLY A CA 1
ATOM 1686 C C . GLY A 1 232 ? 2.738 24.109 -13.453 1 87.62 232 GLY A C 1
ATOM 1687 O O . GLY A 1 232 ? 2.635 24.781 -12.422 1 87.62 232 GLY A O 1
ATOM 1688 N N . ILE A 1 233 ? 1.723 23.406 -14.016 1 87.44 233 ILE A N 1
ATOM 1689 C CA . ILE A 1 233 ? 0.311 23.547 -13.68 1 87.44 233 ILE A CA 1
ATOM 1690 C C . ILE A 1 233 ? 0.072 23.078 -12.242 1 87.44 233 ILE A C 1
ATOM 1692 O O . ILE A 1 233 ? -0.908 23.469 -11.609 1 87.44 233 ILE A O 1
ATOM 1696 N N . ARG A 1 234 ? 0.889 22.312 -11.672 1 87 234 ARG A N 1
ATOM 1697 C CA . ARG A 1 234 ? 0.702 21.797 -10.32 1 87 234 ARG A CA 1
ATOM 1698 C C . ARG A 1 234 ? 1.219 22.797 -9.281 1 87 234 ARG A C 1
ATOM 1700 O O . ARG A 1 234 ? 0.928 22.656 -8.094 1 87 234 ARG A O 1
ATOM 1707 N N . ALA A 1 235 ? 1.877 23.859 -9.727 1 89.12 235 ALA A N 1
ATOM 1708 C CA . ALA A 1 235 ? 2.553 24.75 -8.789 1 89.12 235 ALA A CA 1
ATOM 1709 C C . ALA A 1 235 ? 1.937 26.141 -8.82 1 89.12 235 ALA A C 1
ATOM 1711 O O . ALA A 1 235 ? 2.564 27.109 -8.398 1 89.12 235 ALA A O 1
ATOM 1712 N N . SER A 1 236 ? 0.803 26.219 -9.328 1 89.94 236 SER A N 1
ATOM 1713 C CA . SER A 1 236 ? 0.148 27.516 -9.375 1 89.94 236 SER A CA 1
ATOM 1714 C C . SER A 1 236 ? 0.002 28.125 -7.977 1 89.94 236 SER A C 1
ATOM 1716 O O . SER A 1 236 ? 0.038 29.344 -7.809 1 89.94 236 SER A O 1
ATOM 1718 N N . ASN A 1 237 ? -0.081 27.281 -7.008 1 93.56 237 ASN A N 1
ATOM 1719 C CA . ASN A 1 237 ? -0.3 27.719 -5.633 1 93.56 237 ASN A CA 1
ATOM 1720 C C . ASN A 1 237 ? 1.015 27.859 -4.871 1 93.56 237 ASN A C 1
ATOM 1722 O O . ASN A 1 237 ? 1.016 28.016 -3.648 1 93.56 237 ASN A O 1
ATOM 1726 N N . GLY A 1 238 ? 2.096 27.797 -5.539 1 92.31 238 GLY A N 1
ATOM 1727 C CA . GLY A 1 238 ? 3.4 27.859 -4.898 1 92.31 238 GLY A CA 1
ATOM 1728 C C . GLY A 1 238 ? 3.998 26.484 -4.66 1 92.31 238 GLY A C 1
ATOM 1729 O O . GLY A 1 238 ? 3.355 25.469 -4.926 1 92.31 238 GLY A O 1
ATOM 1730 N N . VAL A 1 239 ? 5.277 26.484 -4.273 1 93.44 239 VAL A N 1
ATOM 1731 C CA . VAL A 1 239 ? 5.969 25.219 -4.043 1 93.44 239 VAL A CA 1
ATOM 1732 C C . VAL A 1 239 ? 6.711 25.281 -2.711 1 93.44 239 VAL A C 1
ATOM 1734 O O . VAL A 1 239 ? 7.309 26.297 -2.367 1 93.44 239 VAL A O 1
ATOM 1737 N N . ILE A 1 240 ? 6.598 24.25 -1.934 1 94.12 240 ILE A N 1
ATOM 1738 C CA . ILE A 1 240 ? 7.441 24.031 -0.764 1 94.12 240 ILE A CA 1
ATOM 1739 C C . ILE A 1 240 ? 8.5 22.984 -1.083 1 94.12 240 ILE A C 1
ATOM 1741 O O . ILE A 1 240 ? 8.188 21.797 -1.192 1 94.12 240 ILE A O 1
ATOM 1745 N N . LEU A 1 241 ? 9.703 23.453 -1.148 1 94.12 241 LEU A N 1
ATOM 1746 C CA . LEU A 1 241 ? 10.82 22.562 -1.449 1 94.12 241 LEU A CA 1
ATOM 1747 C C . LEU A 1 241 ? 11.516 22.109 -0.169 1 94.12 241 LEU A C 1
ATOM 1749 O O . LEU A 1 241 ? 11.992 22.938 0.611 1 94.12 241 LEU A O 1
ATOM 1753 N N . ILE A 1 242 ? 11.578 20.859 -0.03 1 94.56 242 ILE A N 1
ATOM 1754 C CA . ILE A 1 242 ? 12.211 20.281 1.155 1 94.56 242 ILE A CA 1
ATOM 1755 C C . ILE A 1 242 ? 13.492 19.562 0.758 1 94.56 242 ILE A C 1
ATOM 1757 O O . ILE A 1 242 ? 13.477 18.719 -0.146 1 94.56 242 ILE A O 1
ATOM 1761 N N . THR A 1 243 ? 14.5 19.922 1.365 1 92.88 243 THR A N 1
ATOM 1762 C CA . THR A 1 243 ? 15.766 19.219 1.249 1 92.88 243 THR A CA 1
ATOM 1763 C C . THR A 1 243 ? 16.078 18.438 2.531 1 92.88 243 THR A C 1
ATOM 1765 O O . THR A 1 243 ? 16.094 19.031 3.621 1 92.88 243 THR A O 1
ATOM 1768 N N . THR A 1 244 ? 16.359 17.219 2.416 1 93.94 244 THR A N 1
ATOM 1769 C CA . THR A 1 244 ? 16.609 16.406 3.6 1 93.94 244 THR A CA 1
ATOM 1770 C C . THR A 1 244 ? 18.109 16.391 3.92 1 93.94 244 THR A C 1
ATOM 1772 O O . THR A 1 244 ? 18.938 16.766 3.084 1 93.94 244 THR A O 1
ATOM 1775 N N . LYS A 1 245 ? 18.438 16.062 5.074 1 90.5 245 LYS A N 1
ATOM 1776 C CA . LYS A 1 245 ? 19.797 16.047 5.578 1 90.5 245 LYS A CA 1
ATOM 1777 C C . LYS A 1 245 ? 20.656 15.047 4.801 1 90.5 245 LYS A C 1
ATOM 1779 O O . LYS A 1 245 ? 20.188 13.977 4.414 1 90.5 245 LYS A O 1
ATOM 1784 N N . ARG A 1 246 ? 21.922 15.586 4.543 1 89 246 ARG A N 1
ATOM 1785 C CA . ARG A 1 246 ? 23 14.789 3.977 1 89 246 ARG A CA 1
ATOM 1786 C C . ARG A 1 246 ? 24.281 14.914 4.809 1 89 246 ARG A C 1
ATOM 1788 O O . ARG A 1 246 ? 24.375 15.805 5.66 1 89 246 ARG A O 1
ATOM 1795 N N . GLY A 1 247 ? 25.297 13.992 4.5 1 84.94 247 GLY A N 1
ATOM 1796 C CA . GLY A 1 247 ? 26.609 14.203 5.098 1 84.94 247 GLY A CA 1
ATOM 1797 C C . GLY A 1 247 ? 27.344 15.383 4.508 1 84.94 247 GLY A C 1
ATOM 1798 O O . GLY A 1 247 ? 27.594 15.43 3.299 1 84.94 247 GLY A O 1
ATOM 1799 N N . SER A 1 248 ? 27.562 16.391 5.188 1 72.06 248 SER A N 1
ATOM 1800 C CA . SER A 1 248 ? 28.062 17.656 4.637 1 72.06 248 SER A CA 1
ATOM 1801 C C . SER A 1 248 ? 29.594 17.719 4.691 1 72.06 248 SER A C 1
ATOM 1803 O O . SER A 1 248 ? 30.219 18.312 3.82 1 72.06 248 SER A O 1
ATOM 1805 N N . LYS A 1 249 ? 30.188 17.25 5.73 1 67.38 249 LYS A N 1
ATOM 1806 C CA . LYS A 1 249 ? 31.625 17.438 5.898 1 67.38 249 LYS A CA 1
ATOM 1807 C C . LYS A 1 249 ? 32.375 16.094 5.82 1 67.38 249 LYS A C 1
ATOM 1809 O O . LYS A 1 249 ? 31.875 15.086 6.324 1 67.38 249 LYS A O 1
ATOM 1814 N N . GLU A 1 250 ? 33.312 16.234 5.043 1 73.69 250 GLU A N 1
ATOM 1815 C CA . GLU A 1 250 ? 34.156 15.031 4.973 1 73.69 250 GLU A CA 1
ATOM 1816 C C . GLU A 1 250 ? 34.688 14.664 6.344 1 73.69 250 GLU A C 1
ATOM 1818 O O . GLU A 1 250 ? 35.156 15.531 7.086 1 73.69 250 GLU A O 1
ATOM 1823 N N . SER A 1 251 ? 34.438 13.602 6.789 1 75.06 251 SER A N 1
ATOM 1824 C CA . SER A 1 251 ? 34.938 13.156 8.086 1 75.06 251 SER A CA 1
ATOM 1825 C C . SER A 1 251 ? 35.406 11.703 8.031 1 75.06 251 SER A C 1
ATOM 1827 O O . SER A 1 251 ? 34.969 10.945 7.152 1 75.06 251 SER A O 1
ATOM 1829 N N . THR A 1 252 ? 36.312 11.477 8.969 1 72.88 252 THR A N 1
ATOM 1830 C CA . THR A 1 252 ? 36.844 10.117 9.062 1 72.88 252 THR A CA 1
ATOM 1831 C C . THR A 1 252 ? 35.844 9.219 9.82 1 72.88 252 THR A C 1
ATOM 1833 O O . THR A 1 252 ? 35.844 8 9.633 1 72.88 252 THR A O 1
ATOM 1836 N N . LYS A 1 253 ? 35.125 9.945 10.758 1 77 253 LYS A N 1
ATOM 1837 C CA . LYS A 1 253 ? 34.156 9.18 11.539 1 77 253 LYS A CA 1
ATOM 1838 C C . LYS A 1 253 ? 32.75 9.648 11.234 1 77 253 LYS A C 1
ATOM 1840 O O . LYS A 1 253 ? 32.531 10.82 10.922 1 77 253 LYS A O 1
ATOM 1845 N N . PRO A 1 254 ? 31.844 8.719 11.32 1 83.62 254 PRO A N 1
ATOM 1846 C CA . PRO A 1 254 ? 30.453 9.133 11.148 1 83.62 254 PRO A CA 1
ATOM 1847 C C . PRO A 1 254 ? 29.953 10.016 12.297 1 83.62 254 PRO A C 1
ATOM 1849 O O . PRO A 1 254 ? 30.438 9.898 13.43 1 83.62 254 PRO A O 1
ATOM 1852 N N . VAL A 1 255 ? 29.094 10.828 11.969 1 85.94 255 VAL A N 1
ATOM 1853 C CA . VAL A 1 255 ? 28.422 11.641 12.969 1 85.94 255 VAL A CA 1
ATOM 1854 C C . VAL A 1 255 ? 27.109 10.961 13.375 1 85.94 255 VAL A C 1
ATOM 1856 O O . VAL A 1 255 ? 26.219 10.758 12.539 1 85.94 255 VAL A O 1
ATOM 1859 N N . ILE A 1 256 ? 27.016 10.555 14.594 1 88.25 256 ILE A N 1
ATOM 1860 C CA . ILE A 1 256 ? 25.812 9.898 15.125 1 88.25 256 ILE A CA 1
ATOM 1861 C C . ILE A 1 256 ? 25.094 10.852 16.078 1 88.25 256 ILE A C 1
ATOM 1863 O O . ILE A 1 256 ? 25.688 11.375 17.016 1 88.25 256 ILE A O 1
ATOM 1867 N N . THR A 1 257 ? 23.859 11.047 15.781 1 91.69 257 THR A N 1
ATOM 1868 C CA . THR A 1 257 ? 23.062 11.953 16.609 1 91.69 257 THR A CA 1
ATOM 1869 C C . THR A 1 257 ? 21.812 11.258 17.125 1 91.69 257 THR A C 1
ATOM 1871 O O . THR A 1 257 ? 21.141 10.539 16.391 1 91.69 257 THR A O 1
ATOM 1874 N N . PHE A 1 258 ? 21.547 11.359 18.375 1 93.56 258 PHE A N 1
ATOM 1875 C CA . PHE A 1 258 ? 20.297 10.93 18.984 1 93.56 258 PHE A CA 1
ATOM 1876 C C . PHE A 1 258 ? 19.594 12.109 19.656 1 93.56 258 PHE A C 1
ATOM 1878 O O . PHE A 1 258 ? 20.188 12.812 20.469 1 93.56 258 PHE A O 1
ATOM 1885 N N . THR A 1 259 ? 18.406 12.328 19.297 1 94.19 259 THR A N 1
ATOM 1886 C CA . THR A 1 259 ? 17.594 13.383 19.875 1 94.19 259 THR A CA 1
ATOM 1887 C C . THR A 1 259 ? 16.297 12.812 20.438 1 94.19 259 THR A C 1
ATOM 1889 O O . THR A 1 259 ? 15.672 11.945 19.812 1 94.19 259 THR A O 1
ATOM 1892 N N . THR A 1 260 ? 15.867 13.25 21.578 1 94.56 260 THR A N 1
ATOM 1893 C CA . THR A 1 260 ? 14.586 12.852 22.141 1 94.56 260 THR A CA 1
ATOM 1894 C C . THR A 1 260 ? 13.984 13.992 22.953 1 94.56 260 THR A C 1
ATOM 1896 O O . THR A 1 260 ? 14.711 14.766 23.594 1 94.56 260 THR A O 1
ATOM 1899 N N . ASP A 1 261 ? 12.719 14.133 22.844 1 93.94 261 ASP A N 1
ATOM 1900 C CA . ASP A 1 261 ? 12.039 15.102 23.703 1 93.94 261 ASP A CA 1
ATOM 1901 C C . ASP A 1 261 ? 10.688 14.562 24.172 1 93.94 261 ASP A C 1
ATOM 1903 O O . ASP A 1 261 ? 10.078 13.727 23.5 1 93.94 261 ASP A O 1
ATOM 1907 N N . LEU A 1 262 ? 10.336 14.977 25.344 1 95.94 262 LEU A N 1
ATOM 1908 C CA . LEU A 1 262 ? 9.062 14.688 25.984 1 95.94 262 LEU A CA 1
ATOM 1909 C C . LEU A 1 262 ? 8.297 15.969 26.297 1 95.94 262 LEU A C 1
ATOM 1911 O O . LEU A 1 262 ? 8.898 16.984 26.672 1 95.94 262 LEU A O 1
ATOM 1915 N N . SER A 1 263 ? 7.02 15.906 26.094 1 95.69 263 SER A N 1
ATOM 1916 C CA . SER A 1 263 ? 6.238 17.094 26.438 1 95.69 263 SER A CA 1
ATOM 1917 C C . SER A 1 263 ? 4.848 16.703 26.938 1 95.69 263 SER A C 1
ATOM 1919 O O . SER A 1 263 ? 4.32 15.656 26.578 1 95.69 263 SER A O 1
ATOM 1921 N N . ALA A 1 264 ? 4.375 17.531 27.766 1 96.88 264 ALA A N 1
ATOM 1922 C CA . ALA A 1 264 ? 2.998 17.453 28.25 1 96.88 264 ALA A CA 1
ATOM 1923 C C . ALA A 1 264 ? 2.127 18.516 27.578 1 96.88 264 ALA A C 1
ATOM 1925 O O . ALA A 1 264 ? 2.572 19.641 27.359 1 96.88 264 ALA A O 1
ATOM 1926 N N . GLN A 1 265 ? 0.887 18.156 27.234 1 95.75 265 GLN A N 1
ATOM 1927 C CA . GLN A 1 265 ? -0.041 19.078 26.578 1 95.75 265 GLN A CA 1
ATOM 1928 C C . GLN A 1 265 ? -1.277 19.312 27.453 1 95.75 265 GLN A C 1
ATOM 1930 O O . GLN A 1 265 ? -1.796 18.375 28.062 1 95.75 265 GLN A O 1
ATOM 1935 N N . THR A 1 266 ? -1.682 20.516 27.484 1 95.06 266 THR A N 1
ATOM 1936 C CA . THR A 1 266 ? -2.91 20.891 28.172 1 95.06 266 THR A CA 1
ATOM 1937 C C . THR A 1 266 ? -3.748 21.828 27.297 1 95.06 266 THR A C 1
ATOM 1939 O O . THR A 1 266 ? -3.285 22.297 26.25 1 95.06 266 THR A O 1
ATOM 1942 N N . LEU A 1 267 ? -4.949 22.031 27.703 1 93.38 267 LEU A N 1
ATOM 1943 C CA . LEU A 1 267 ? -5.812 22.984 27.016 1 93.38 267 LEU A CA 1
ATOM 1944 C C . LEU A 1 267 ? -5.164 24.359 26.938 1 93.38 267 LEU A C 1
ATOM 1946 O O . LEU A 1 267 ? -4.629 24.859 27.922 1 93.38 267 LEU A O 1
ATOM 1950 N N . SER A 1 268 ? -5.277 24.938 25.75 1 92.44 268 SER A N 1
ATOM 1951 C CA . SER A 1 268 ? -4.688 26.25 25.578 1 92.44 268 SER A CA 1
ATOM 1952 C C . SER A 1 268 ? -5.496 27.312 26.328 1 92.44 268 SER A C 1
ATOM 1954 O O . SER A 1 268 ? -4.926 28.219 26.938 1 92.44 268 SER A O 1
ATOM 1956 N N . ARG A 1 269 ? -6.762 27.234 26.109 1 91.94 269 ARG A N 1
ATOM 1957 C CA . ARG A 1 269 ? -7.695 28.125 26.797 1 91.94 269 ARG A CA 1
ATOM 1958 C C . ARG A 1 269 ? -8.922 27.359 27.281 1 91.94 269 ARG A C 1
ATOM 1960 O O . ARG A 1 269 ? -9.68 26.812 26.469 1 91.94 269 ARG A O 1
ATOM 1967 N N . LYS A 1 270 ? -9.102 27.391 28.547 1 90 270 LYS A N 1
ATOM 1968 C CA . LYS A 1 270 ? -10.211 26.641 29.141 1 90 270 LYS A CA 1
ATOM 1969 C C . LYS A 1 270 ? -11.508 27.438 29.047 1 90 270 LYS A C 1
ATOM 1971 O O . LYS A 1 270 ? -11.539 28.625 29.375 1 90 270 LYS A O 1
ATOM 1976 N N . PHE A 1 271 ? -12.539 26.859 28.578 1 90.19 271 PHE A N 1
ATOM 1977 C CA . PHE A 1 271 ? -13.875 27.438 28.547 1 90.19 271 PHE A CA 1
ATOM 1978 C C . PHE A 1 271 ? -14.398 27.656 29.969 1 90.19 271 PHE A C 1
ATOM 1980 O O . PHE A 1 271 ? -14.406 26.734 30.781 1 90.19 271 PHE A O 1
ATOM 1987 N N . GLU A 1 272 ? -14.875 28.859 30.234 1 87.56 272 GLU A N 1
ATOM 1988 C CA . GLU A 1 272 ? -15.344 29.188 31.578 1 87.56 272 GLU A CA 1
ATOM 1989 C C . GLU A 1 272 ? -16.875 29.141 31.656 1 87.56 272 GLU A C 1
ATOM 1991 O O . GLU A 1 272 ? -17.562 29.906 30.984 1 87.56 272 GLU A O 1
ATOM 1996 N N . ARG A 1 273 ? -17.328 28.391 32.531 1 92.81 273 ARG A N 1
ATOM 1997 C CA . ARG A 1 273 ? -18.766 28.219 32.75 1 92.81 273 ARG A CA 1
ATOM 1998 C C . ARG A 1 273 ? -19.219 28.922 34 1 92.81 273 ARG A C 1
ATOM 2000 O O . ARG A 1 273 ? -18.406 29.188 34.906 1 92.81 273 ARG A O 1
ATOM 2007 N N . GLN A 1 274 ? -20.562 29.234 34.031 1 95.94 274 GLN A N 1
ATOM 2008 C CA . GLN A 1 274 ? -21.125 29.703 35.281 1 95.94 274 GLN A CA 1
ATOM 2009 C C . GLN A 1 274 ? -21.469 28.531 36.219 1 95.94 274 GLN A C 1
ATOM 2011 O O . GLN A 1 274 ? -21.781 27.438 35.719 1 95.94 274 GLN A O 1
ATOM 2016 N N . ASP A 1 275 ? -21.359 28.734 37.5 1 96.56 275 ASP A N 1
ATOM 2017 C CA . ASP A 1 275 ? -21.609 27.656 38.469 1 96.56 275 ASP A CA 1
ATOM 2018 C C . ASP A 1 275 ? -22.656 28.094 39.5 1 96.56 275 ASP A C 1
ATOM 2020 O O . ASP A 1 275 ? -22.641 27.594 40.656 1 96.56 275 ASP A O 1
ATOM 2024 N N . VAL A 1 276 ? -23.484 29 39.156 1 97.88 276 VAL A N 1
ATOM 2025 C CA . VAL A 1 276 ? -24.469 29.547 40.062 1 97.88 276 VAL A CA 1
ATOM 2026 C C . VAL A 1 276 ? -25.844 28.922 39.812 1 97.88 276 VAL A C 1
ATOM 2028 O O . VAL A 1 276 ? -26.547 28.547 40.719 1 97.88 276 VAL A O 1
ATOM 2031 N N . TYR A 1 277 ? -26.25 28.828 38.625 1 98.31 277 TYR A N 1
ATOM 2032 C CA . TYR A 1 277 ? -27.578 28.391 38.25 1 98.31 277 TYR A CA 1
ATOM 2033 C C . TYR A 1 277 ? -27.547 26.953 37.719 1 98.31 277 TYR A C 1
ATOM 2035 O O . TYR A 1 277 ? -26.609 26.562 37.031 1 98.31 277 TYR A O 1
ATOM 2043 N N . ALA A 1 278 ? -28.625 26.219 38 1 98.25 278 ALA A N 1
ATOM 2044 C CA . ALA A 1 278 ? -28.734 24.812 37.656 1 98.25 278 ALA A CA 1
ATOM 2045 C C . ALA A 1 278 ? -29.438 24.609 36.344 1 98.25 278 ALA A C 1
ATOM 2047 O O . ALA A 1 278 ? -29.844 25.594 35.688 1 98.25 278 ALA A O 1
ATOM 2048 N N . GLN A 1 279 ? -29.5 23.359 35.969 1 97.81 279 GLN A N 1
ATOM 2049 C CA . GLN A 1 279 ? -30.172 22.922 34.75 1 97.81 279 GLN A CA 1
ATOM 2050 C C . GLN A 1 279 ? -31.656 23.312 34.781 1 97.81 279 GLN A C 1
ATOM 2052 O O . GLN A 1 279 ? -32.312 23.234 35.812 1 97.81 279 GLN A O 1
ATOM 2057 N N . GLY A 1 280 ? -32.062 23.797 33.594 1 97.56 280 GLY A N 1
ATOM 2058 C CA . GLY A 1 280 ? -33.469 24.172 33.469 1 97.56 280 GLY A CA 1
ATOM 2059 C C . GLY A 1 280 ? -33.719 25.172 32.344 1 97.56 280 GLY A C 1
ATOM 2060 O O . GLY A 1 280 ? -32.781 25.625 31.703 1 97.56 280 GLY A O 1
ATOM 2061 N N . THR A 1 281 ? -35.031 25.469 32.094 1 96.94 281 THR A N 1
ATOM 2062 C CA . THR A 1 281 ? -35.406 26.422 31.062 1 96.94 281 THR A CA 1
ATOM 2063 C C . THR A 1 281 ? -36 27.703 31.688 1 96.94 281 THR A C 1
ATOM 2065 O O . THR A 1 281 ? -36.188 28.703 31 1 96.94 281 THR A O 1
ATOM 2068 N N . THR A 1 282 ? -36.25 27.562 32.969 1 95.19 282 THR A N 1
ATOM 2069 C CA . THR A 1 282 ? -36.812 28.703 33.719 1 95.19 282 THR A CA 1
ATOM 2070 C C . THR A 1 282 ? -36.25 28.734 35.125 1 95.19 282 THR A C 1
ATOM 2072 O O . THR A 1 282 ? -35.969 27.688 35.719 1 95.19 282 THR A O 1
ATOM 2075 N N . LEU A 1 283 ? -36.219 29.906 35.656 1 95.25 283 LEU A N 1
ATOM 2076 C CA . LEU A 1 283 ? -35.562 30.141 36.938 1 95.25 283 LEU A CA 1
ATOM 2077 C C . LEU A 1 283 ? -36.281 29.375 38.062 1 95.25 283 LEU A C 1
ATOM 2079 O O . LEU A 1 283 ? -35.656 28.953 39.031 1 95.25 283 LEU A O 1
ATOM 2083 N N . SER A 1 284 ? -37.562 29.078 37.906 1 93.25 284 SER A N 1
ATOM 2084 C CA . SER A 1 284 ? -38.375 28.578 39 1 93.25 284 SER A CA 1
ATOM 2085 C C . SER A 1 284 ? -38.375 27.047 39.062 1 93.25 284 SER A C 1
ATOM 2087 O O . SER A 1 284 ? -38.812 26.453 40.031 1 93.25 284 SER A O 1
ATOM 2089 N N . LYS A 1 285 ? -37.844 26.438 38.031 1 96.12 285 LYS A N 1
ATOM 2090 C CA . LYS A 1 285 ? -38.031 25 37.938 1 96.12 285 LYS A CA 1
ATOM 2091 C C . LYS A 1 285 ? -36.75 24.297 37.531 1 96.12 285 LYS A C 1
ATOM 2093 O O . LYS A 1 285 ? -36.188 24.594 36.469 1 96.12 285 LYS A O 1
ATOM 2098 N N . TYR A 1 286 ? -36.344 23.406 38.406 1 97.25 286 TYR A N 1
ATOM 2099 C CA . TYR A 1 286 ? -35.281 22.469 38.031 1 97.25 286 TYR A CA 1
ATOM 2100 C C . TYR A 1 286 ? -35.781 21.469 37 1 97.25 286 TYR A C 1
ATOM 2102 O O . TYR A 1 286 ? -36.875 20.938 37.125 1 97.25 286 TYR A O 1
ATOM 2110 N N . ASN A 1 287 ? -35.031 21.266 35.844 1 97 287 ASN A N 1
ATOM 2111 C CA . ASN A 1 287 ? -35.344 20.281 34.812 1 97 287 ASN A CA 1
ATOM 2112 C C . ASN A 1 287 ? -34.125 19.438 34.469 1 97 287 ASN A C 1
ATOM 2114 O O . ASN A 1 287 ? -33.281 19.859 33.625 1 97 287 ASN A O 1
ATOM 2118 N N . PRO A 1 288 ? -34.062 18.234 34.969 1 95.44 288 PRO A N 1
ATOM 2119 C CA . PRO A 1 288 ? -32.875 17.391 34.781 1 95.44 288 PRO A CA 1
ATOM 2120 C C . PRO A 1 288 ? -32.781 16.828 33.344 1 95.44 288 PRO A C 1
ATOM 2122 O O . PRO A 1 288 ? -31.922 16 33.062 1 95.44 288 PRO A O 1
ATOM 2125 N N . ASN A 1 289 ? -33.594 17.266 32.406 1 93.75 289 ASN A N 1
ATOM 2126 C CA . ASN A 1 289 ? -33.562 16.828 31 1 93.75 289 ASN A CA 1
ATOM 2127 C C . ASN A 1 289 ? -33.188 17.984 30.062 1 93.75 289 ASN A C 1
ATOM 2129 O O . ASN A 1 289 ? -32.969 17.766 28.875 1 93.75 289 ASN A O 1
ATOM 2133 N N . ALA A 1 290 ? -33.094 19.109 30.625 1 95.19 290 ALA A N 1
ATOM 2134 C CA . ALA A 1 290 ? -32.844 20.281 29.781 1 95.19 290 ALA A CA 1
ATOM 2135 C C . ALA A 1 290 ? -31.391 20.328 29.312 1 95.19 290 ALA A C 1
ATOM 2137 O O . ALA A 1 290 ? -30.484 19.891 30.016 1 95.19 290 ALA A O 1
ATOM 2138 N N . SER A 1 291 ? -31.188 20.906 28.125 1 94.69 291 SER A N 1
ATOM 2139 C CA . SER A 1 291 ? -29.844 21.141 27.625 1 94.69 291 SER A CA 1
ATOM 2140 C C . SER A 1 291 ? -29.281 22.453 28.141 1 94.69 291 SER A C 1
ATOM 2142 O O . SER A 1 291 ? -28.078 22.703 28.062 1 94.69 291 SER A O 1
ATOM 2144 N N . MET A 1 292 ? -30.156 23.25 28.797 1 97.19 292 MET A N 1
ATOM 2145 C CA . MET A 1 292 ? -29.781 24.609 29.172 1 97.19 292 MET A CA 1
ATOM 2146 C C . MET A 1 292 ? -29.672 24.75 30.688 1 97.19 292 MET A C 1
ATOM 2148 O O . MET A 1 292 ? -30.125 23.875 31.422 1 97.19 292 MET A O 1
ATOM 2152 N N . THR A 1 293 ? -29.141 25.875 31.094 1 97.56 293 THR A N 1
ATOM 2153 C CA . THR A 1 293 ? -28.875 26.109 32.5 1 97.56 293 THR A CA 1
ATOM 2154 C C . THR A 1 293 ? -29.531 27.406 32.969 1 97.56 293 THR A C 1
ATOM 2156 O O . THR A 1 293 ? -28.891 28.219 33.625 1 97.56 293 THR A O 1
ATOM 2159 N N . TRP A 1 294 ? -30.781 27.484 32.625 1 98.19 294 TRP A N 1
ATOM 2160 C CA . TRP A 1 294 ? -31.562 28.625 33.031 1 98.19 294 TRP A CA 1
ATOM 2161 C C . TRP A 1 294 ? -32.406 28.297 34.281 1 98.19 294 TRP A C 1
ATOM 2163 O O . TRP A 1 294 ? -33.406 28.969 34.562 1 98.19 294 TRP A O 1
ATOM 2173 N N . GLY A 1 295 ? -32.094 27.219 34.969 1 97.88 295 GLY A N 1
ATOM 2174 C CA . GLY A 1 295 ? -32.844 26.75 36.125 1 97.88 295 GLY A CA 1
ATOM 2175 C C . GLY A 1 295 ? -32.562 27.547 37.406 1 97.88 295 GLY A C 1
ATOM 2176 O O . GLY A 1 295 ? -32 28.641 37.312 1 97.88 295 GLY A O 1
ATOM 2177 N N . PRO A 1 296 ? -33.031 26.984 38.531 1 97.69 296 PRO A N 1
ATOM 2178 C CA . PRO A 1 296 ? -32.844 27.672 39.812 1 97.69 296 PRO A CA 1
ATOM 2179 C C . PRO A 1 296 ? -31.375 27.672 40.25 1 97.69 296 PRO A C 1
ATOM 2181 O O . PRO A 1 296 ? -30.547 27.016 39.625 1 97.69 296 PRO A O 1
ATOM 2184 N N . LYS A 1 297 ? -31.094 28.547 41.219 1 98.12 297 LYS A N 1
ATOM 2185 C CA . LYS A 1 297 ? -29.75 28.484 41.812 1 98.12 297 LYS A CA 1
ATOM 2186 C C . LYS A 1 297 ? -29.453 27.094 42.344 1 98.12 297 LYS A C 1
ATOM 2188 O O . LYS A 1 297 ? -30.312 26.453 42.938 1 98.12 297 LYS A O 1
ATOM 2193 N N . ILE A 1 298 ? -28.266 26.719 42.188 1 98.31 298 ILE A N 1
ATOM 2194 C CA . ILE A 1 298 ? -27.844 25.391 42.625 1 98.31 298 ILE A CA 1
ATOM 2195 C C . ILE A 1 298 ? -28.078 25.234 44.125 1 98.31 298 ILE A C 1
ATOM 2197 O O . ILE A 1 298 ? -28.531 24.172 44.562 1 98.31 298 ILE A O 1
ATOM 2201 N N . ALA A 1 299 ? -27.859 26.266 44.844 1 97.12 299 ALA A N 1
ATOM 2202 C CA . ALA A 1 299 ? -28.031 26.266 46.281 1 97.12 299 ALA A CA 1
ATOM 2203 C C . ALA A 1 299 ? -29.5 26.062 46.688 1 97.12 299 ALA A C 1
ATOM 2205 O O . ALA A 1 299 ? -29.797 25.594 47.781 1 97.12 299 ALA A O 1
ATOM 2206 N N . ASP A 1 300 ? -30.406 26.297 45.812 1 97.44 300 ASP A N 1
ATOM 2207 C CA . ASP A 1 300 ? -31.844 26.281 46.094 1 97.44 300 ASP A CA 1
ATOM 2208 C C . ASP A 1 300 ? -32.5 24.984 45.594 1 97.44 300 ASP A C 1
ATOM 2210 O O . ASP A 1 300 ? -33.688 24.797 45.781 1 97.44 300 ASP A O 1
ATOM 2214 N N . LEU A 1 301 ? -31.703 24.125 45.094 1 98.19 301 LEU A N 1
ATOM 2215 C CA . LEU A 1 301 ? -32.25 22.906 44.5 1 98.19 301 LEU A CA 1
ATOM 2216 C C . LEU A 1 301 ? -33.031 22.094 45.531 1 98.19 301 LEU A C 1
ATOM 2218 O O . LEU A 1 301 ? -34.031 21.469 45.188 1 98.19 301 LEU A O 1
ATOM 2222 N N . PRO A 1 302 ? -32.625 22.047 46.781 1 97.81 302 PRO A N 1
ATOM 2223 C CA . PRO A 1 302 ? -33.375 21.297 47.781 1 97.81 302 PRO A CA 1
ATOM 2224 C C . PRO A 1 302 ? -34.781 21.844 47.969 1 97.81 302 PRO A C 1
ATOM 2226 O O . PRO A 1 302 ? -35.656 21.141 48.5 1 97.81 302 PRO A O 1
ATOM 2229 N N . ASN A 1 303 ? -35.031 23.031 47.531 1 97.25 303 ASN A N 1
ATOM 2230 C CA . ASN A 1 303 ? -36.312 23.688 47.688 1 97.25 303 ASN A CA 1
ATOM 2231 C C . ASN A 1 303 ? -37.156 23.594 46.438 1 97.25 303 ASN A C 1
ATOM 2233 O O . ASN A 1 303 ? -38.25 24.172 46.344 1 97.25 303 ASN A O 1
ATOM 2237 N N . ASP A 1 304 ? -36.594 22.906 45.438 1 97.69 304 ASP A N 1
ATOM 2238 C CA . ASP A 1 304 ? -37.375 22.734 44.188 1 97.69 304 ASP A CA 1
ATOM 2239 C C . ASP A 1 304 ? -38.688 22 44.438 1 97.69 304 ASP A C 1
ATOM 2241 O O . ASP A 1 304 ? -38.719 21.031 45.219 1 97.69 304 ASP A O 1
ATOM 2245 N N . ALA A 1 305 ? -39.781 22.328 43.781 1 96.44 305 ALA A N 1
ATOM 2246 C CA . ALA A 1 305 ? -41.094 21.797 44.062 1 96.44 305 ALA A CA 1
ATOM 2247 C C . ALA A 1 305 ? -41.219 20.344 43.625 1 96.44 305 ALA A C 1
ATOM 2249 O O . ALA A 1 305 ? -41.969 19.547 44.219 1 96.44 305 ALA A O 1
ATOM 2250 N N . THR A 1 306 ? -40.5 20.031 42.625 1 97.06 306 THR A N 1
ATOM 2251 C CA . THR A 1 306 ? -40.656 18.703 42.031 1 97.06 306 THR A CA 1
ATOM 2252 C C . THR A 1 306 ? -39.562 17.75 42.531 1 97.06 306 THR A C 1
ATOM 2254 O O . THR A 1 306 ? -39.812 16.562 42.688 1 97.06 306 THR A O 1
ATOM 2257 N N . TYR A 1 307 ? -38.344 18.219 42.75 1 97.69 307 TYR A N 1
ATOM 2258 C CA . TYR A 1 307 ? -37.219 17.312 42.969 1 97.69 307 TYR A CA 1
ATOM 2259 C C . TYR A 1 307 ? -36.562 17.609 44.312 1 97.69 307 TYR A C 1
ATOM 2261 O O . TYR A 1 307 ? -35.625 16.906 44.719 1 97.69 307 TYR A O 1
ATOM 2269 N N . GLY A 1 308 ? -36.969 18.594 45.031 1 97.69 308 GLY A N 1
ATOM 2270 C CA . GLY A 1 308 ? -36.344 19.016 46.281 1 97.69 308 GLY A CA 1
ATOM 2271 C C . GLY A 1 308 ? -36.656 18.125 47.469 1 97.69 308 GLY A C 1
ATOM 2272 O O . GLY A 1 308 ? -37.812 17.656 47.594 1 97.69 308 GLY A O 1
ATOM 2273 N N . GLY A 1 309 ? -35.688 17.969 48.25 1 97.38 309 GLY A N 1
ATOM 2274 C CA . GLY A 1 309 ? -35.875 17.141 49.438 1 97.38 309 GLY A CA 1
ATOM 2275 C C . GLY A 1 309 ? -36.562 17.875 50.562 1 97.38 309 GLY A C 1
ATOM 2276 O O . GLY A 1 309 ? -37.062 17.25 51.5 1 97.38 309 GLY A O 1
ATOM 2277 N N . ASN A 1 310 ? -36.625 19.188 50.438 1 97.5 310 ASN A N 1
ATOM 2278 C CA . ASN A 1 310 ? -37.25 20.016 51.469 1 97.5 310 ASN A CA 1
ATOM 2279 C C . ASN A 1 310 ? -38.75 20.188 51.219 1 97.5 310 ASN A C 1
ATOM 2281 O O . ASN A 1 310 ? -39.469 20.828 52.031 1 97.5 310 ASN A O 1
ATOM 2285 N N . LYS A 1 311 ? -39.156 19.719 50.094 1 96.44 311 LYS A N 1
ATOM 2286 C CA . LYS A 1 311 ? -40.562 19.891 49.688 1 96.44 311 LYS A CA 1
ATOM 2287 C C . LYS A 1 311 ? -41.25 18.547 49.531 1 96.44 311 LYS A C 1
ATOM 2289 O O . LYS A 1 311 ? -40.594 17.547 49.219 1 96.44 311 LYS A O 1
ATOM 2294 N N . ASN A 1 312 ? -42.594 18.453 49.844 1 96.44 312 ASN A N 1
ATOM 2295 C CA . ASN A 1 312 ? -43.344 17.25 49.531 1 96.44 312 ASN A CA 1
ATOM 2296 C C . ASN A 1 312 ? -43.594 17.078 48.031 1 96.44 312 ASN A C 1
ATOM 2298 O O . ASN A 1 312 ? -44.125 17.969 47.375 1 96.44 312 ASN A O 1
ATOM 2302 N N . ASN A 1 313 ? -43.125 16.078 47.469 1 96.12 313 ASN A N 1
ATOM 2303 C CA . ASN A 1 313 ? -43.281 15.734 46.062 1 96.12 313 ASN A CA 1
ATOM 2304 C C . ASN A 1 313 ? -43.25 14.227 45.844 1 96.12 313 ASN A C 1
ATOM 2306 O O . ASN A 1 313 ? -43.375 13.461 46.812 1 96.12 313 ASN A O 1
ATOM 2310 N N . ALA A 1 314 ? -43.219 13.688 44.562 1 95.75 314 ALA A N 1
ATOM 2311 C CA . ALA A 1 314 ? -43.344 12.273 44.25 1 95.75 314 ALA A CA 1
ATOM 2312 C C . ALA A 1 314 ? -42.188 11.469 44.781 1 95.75 314 ALA A C 1
ATOM 2314 O O . ALA A 1 314 ? -42.312 10.266 45.031 1 95.75 314 ALA A O 1
ATOM 2315 N N . TYR A 1 315 ? -41.031 12.133 45.062 1 96.06 315 TYR A N 1
ATOM 2316 C CA . TYR A 1 315 ? -39.812 11.414 45.469 1 96.06 315 TYR A CA 1
ATOM 2317 C C . TYR A 1 315 ? -39.656 11.398 47 1 96.06 315 TYR A C 1
ATOM 2319 O O . TYR A 1 315 ? -39.125 10.453 47.562 1 96.06 315 TYR A O 1
ATOM 2327 N N . THR A 1 316 ? -40.094 12.414 47.656 1 95.94 316 THR A N 1
ATOM 2328 C CA . THR A 1 316 ? -40.062 12.438 49.125 1 95.94 316 THR A CA 1
ATOM 2329 C C . THR A 1 316 ? -41.25 11.688 49.719 1 95.94 316 THR A C 1
ATOM 2331 O O . THR A 1 316 ? -41.156 11.148 50.812 1 95.94 316 THR A O 1
ATOM 2334 N N . ASN A 1 317 ? -42.438 11.766 49.031 1 94.25 317 ASN A N 1
ATOM 2335 C CA . ASN A 1 317 ? -43.656 11.094 49.438 1 94.25 317 ASN A CA 1
ATOM 2336 C C . ASN A 1 317 ? -43.969 11.383 50.906 1 94.25 317 ASN A C 1
ATOM 2338 O O . ASN A 1 317 ? -44.188 10.461 51.688 1 94.25 317 ASN A O 1
ATOM 2342 N N . GLY A 1 318 ? -43.781 12.617 51.312 1 93.25 318 GLY A N 1
ATOM 2343 C CA . GLY A 1 318 ? -44.188 13.039 52.625 1 93.25 318 GLY A CA 1
ATOM 2344 C C . GLY A 1 318 ? -43.062 13.039 53.625 1 93.25 318 GLY A C 1
ATOM 2345 O O . GLY A 1 318 ? -43.125 13.68 54.688 1 93.25 318 GLY A O 1
ATOM 2346 N N . ASP A 1 319 ? -42 12.344 53.375 1 95.81 319 ASP A N 1
ATOM 2347 C CA . ASP A 1 319 ? -40.844 12.305 54.25 1 95.81 319 ASP A CA 1
ATOM 2348 C C . ASP A 1 319 ? -39.906 13.492 54 1 95.81 319 ASP A C 1
ATOM 2350 O O . ASP A 1 319 ? -39.094 13.461 53.094 1 95.81 319 ASP A O 1
ATOM 2354 N N . LEU A 1 320 ? -40 14.461 54.781 1 94.31 320 LEU A N 1
ATOM 2355 C CA . LEU A 1 320 ? -39.25 15.688 54.594 1 94.31 320 LEU A CA 1
ATOM 2356 C C . LEU A 1 320 ? -37.969 15.695 55.438 1 94.31 320 LEU A C 1
ATOM 2358 O O . LEU A 1 320 ? -37.281 16.703 55.5 1 94.31 320 LEU A O 1
ATOM 2362 N N . THR A 1 321 ? -37.594 14.602 56.062 1 95.56 321 THR A N 1
ATOM 2363 C CA . THR A 1 321 ? -36.438 14.531 56.969 1 95.56 321 THR A CA 1
ATOM 2364 C C . THR A 1 321 ? -35.312 13.703 56.375 1 95.56 321 THR A C 1
ATOM 2366 O O . THR A 1 321 ? -34.156 14.125 56.375 1 95.56 321 THR A O 1
ATOM 2369 N N . SER A 1 322 ? -35.625 12.641 55.719 1 95.44 322 SER A N 1
ATOM 2370 C CA . SER A 1 322 ? -34.594 11.688 55.281 1 95.44 322 SER A CA 1
ATOM 2371 C C . SER A 1 322 ? -33.688 12.305 54.219 1 95.44 322 SER A C 1
ATOM 2373 O O . SER A 1 322 ? -32.531 11.906 54.062 1 95.44 322 SER A O 1
ATOM 2375 N N . HIS A 1 323 ? -34.188 13.195 53.406 1 96.88 323 HIS A N 1
ATOM 2376 C CA . HIS A 1 323 ? -33.438 13.773 52.312 1 96.88 323 HIS A CA 1
ATOM 2377 C C . HIS A 1 323 ? -33.438 15.297 52.375 1 96.88 323 HIS A C 1
ATOM 2379 O O . HIS A 1 323 ? -33.375 15.961 51.344 1 96.88 323 HIS A O 1
ATOM 2385 N N . ALA A 1 324 ? -33.594 15.836 53.562 1 96.44 324 ALA A N 1
ATOM 2386 C CA . ALA A 1 324 ? -33.531 17.281 53.75 1 96.44 324 ALA A CA 1
ATOM 2387 C C . ALA A 1 324 ? -32.188 17.828 53.25 1 96.44 324 ALA A C 1
ATOM 2389 O O . ALA A 1 324 ? -31.125 17.25 53.5 1 96.44 324 ALA A O 1
ATOM 2390 N N . GLY A 1 325 ? -32.25 18.922 52.5 1 97.25 325 GLY A N 1
ATOM 2391 C CA . GLY A 1 325 ? -31.047 19.562 52 1 97.25 325 GLY A CA 1
ATOM 2392 C C . GLY A 1 325 ? -30.531 18.938 50.688 1 97.25 325 GLY A C 1
ATOM 2393 O O . GLY A 1 325 ? -29.547 19.406 50.125 1 97.25 325 GLY A O 1
ATOM 2394 N N . MET A 1 326 ? -31.234 17.922 50.281 1 98.19 326 MET A N 1
ATOM 2395 C CA . MET A 1 326 ? -30.844 17.219 49.062 1 98.19 326 MET A CA 1
ATOM 2396 C C . MET A 1 326 ? -31.859 17.469 47.938 1 98.19 326 MET A C 1
ATOM 2398 O O . MET A 1 326 ? -32.844 18.172 48.125 1 98.19 326 MET A O 1
ATOM 2402 N N . TYR A 1 327 ? -31.578 17.078 46.719 1 98.06 327 TYR A N 1
ATOM 2403 C CA . TYR A 1 327 ? -32.531 17.047 45.594 1 98.06 327 TYR A CA 1
ATOM 2404 C C . TYR A 1 327 ? -32.375 15.75 44.812 1 98.06 327 TYR A C 1
ATOM 2406 O O . TYR A 1 327 ? -31.344 15.086 44.875 1 98.06 327 TYR A O 1
ATOM 2414 N N . TYR A 1 328 ? -33.469 15.367 44.094 1 97.62 328 TYR A N 1
ATOM 2415 C CA . TYR A 1 328 ? -33.469 14.125 43.344 1 97.62 328 TYR A CA 1
ATOM 2416 C C . TYR A 1 328 ? -33.094 14.375 41.875 1 97.62 328 TYR A C 1
ATOM 2418 O O . TYR A 1 328 ? -33.625 15.289 41.25 1 97.62 328 TYR A O 1
ATOM 2426 N N . ASN A 1 329 ? -32.156 13.617 41.312 1 97.56 329 ASN A N 1
ATOM 2427 C CA . ASN A 1 329 ? -31.812 13.594 39.906 1 97.56 329 ASN A CA 1
ATOM 2428 C C . ASN A 1 329 ? -32.062 12.211 39.281 1 97.56 329 ASN A C 1
ATOM 2430 O O . ASN A 1 329 ? -31.328 11.266 39.594 1 97.56 329 ASN A O 1
ATOM 2434 N N . PRO A 1 330 ? -33.031 12.062 38.406 1 96.44 330 PRO A N 1
ATOM 2435 C CA . PRO A 1 330 ? -33.375 10.758 37.844 1 96.44 330 PRO A CA 1
ATOM 2436 C C . PRO A 1 330 ? -32.219 10.133 37.031 1 96.44 330 PRO A C 1
ATOM 2438 O O . PRO A 1 330 ? -32.188 8.914 36.844 1 96.44 330 PRO A O 1
ATOM 2441 N N . LYS A 1 331 ? -31.312 10.914 36.5 1 97.19 331 LYS A N 1
ATOM 2442 C CA . LYS A 1 331 ? -30.188 10.375 35.719 1 97.19 331 LYS A CA 1
ATOM 2443 C C . LYS A 1 331 ? -29.219 9.609 36.625 1 97.19 331 LYS A C 1
ATOM 2445 O O . LYS A 1 331 ? -28.641 8.609 36.188 1 97.19 331 LYS A O 1
ATOM 2450 N N . TYR A 1 332 ? -29.031 10.086 37.844 1 97.25 332 TYR A N 1
ATOM 2451 C CA . TYR A 1 332 ? -28.219 9.336 38.781 1 97.25 332 TYR A CA 1
ATOM 2452 C C . TYR A 1 332 ? -28.844 7.977 39.094 1 97.25 332 TYR A C 1
ATOM 2454 O O . TYR A 1 332 ? -28.141 6.965 39.125 1 97.25 332 TYR A O 1
ATOM 2462 N N . ALA A 1 333 ? -30.125 7.984 39.25 1 96.81 333 ALA A N 1
ATOM 2463 C CA . ALA A 1 333 ? -30.828 6.73 39.5 1 96.81 333 ALA A CA 1
ATOM 2464 C C . ALA A 1 333 ? -30.688 5.773 38.312 1 96.81 333 ALA A C 1
ATOM 2466 O O . ALA A 1 333 ? -30.484 4.57 38.5 1 96.81 333 ALA A O 1
ATOM 2467 N N . ALA A 1 334 ? -30.859 6.273 37.156 1 96.38 334 ALA A N 1
ATOM 2468 C CA . ALA A 1 334 ? -30.75 5.461 35.938 1 96.38 334 ALA A CA 1
ATOM 2469 C C . ALA A 1 334 ? -29.359 4.848 35.844 1 96.38 334 ALA A C 1
ATOM 2471 O O . ALA A 1 334 ? -29.188 3.779 35.25 1 96.38 334 ALA A O 1
ATOM 2472 N N . ALA A 1 335 ? -28.344 5.5 36.375 1 97.5 335 ALA A N 1
ATOM 2473 C CA . ALA A 1 335 ? -26.953 5.047 36.312 1 97.5 335 ALA A CA 1
ATOM 2474 C C . ALA A 1 335 ? -26.672 4.039 37.438 1 97.5 335 ALA A C 1
ATOM 2476 O O . ALA A 1 335 ? -25.547 3.535 37.531 1 97.5 335 ALA A O 1
ATOM 2477 N N . GLY A 1 336 ? -27.641 3.768 38.219 1 97.06 336 GLY A N 1
ATOM 2478 C CA . GLY A 1 336 ? -27.5 2.791 39.281 1 97.06 336 GLY A CA 1
ATOM 2479 C C . GLY A 1 336 ? -27.094 3.414 40.594 1 97.06 336 GLY A C 1
ATOM 2480 O O . GLY A 1 336 ? -26.688 2.709 41.531 1 97.06 336 GLY A O 1
ATOM 2481 N N . LEU A 1 337 ? -27.234 4.719 40.719 1 96.94 337 LEU A N 1
ATOM 2482 C CA . LEU A 1 337 ? -26.938 5.426 41.969 1 96.94 337 LEU A CA 1
ATOM 2483 C C . LEU A 1 337 ? -28.219 5.75 42.719 1 96.94 337 LEU A C 1
ATOM 2485 O O . LEU A 1 337 ? -29.312 5.379 42.312 1 96.94 337 LEU A O 1
ATOM 2489 N N . SER A 1 338 ? -28.172 6.355 43.938 1 93.81 338 SER A N 1
ATOM 2490 C CA . SER A 1 338 ? -29.312 6.676 44.781 1 93.81 338 SER A CA 1
ATOM 2491 C C . SER A 1 338 ? -30.25 7.652 44.062 1 93.81 338 SER A C 1
ATOM 2493 O O . SER A 1 338 ? -31.469 7.562 44.219 1 93.81 338 SER A O 1
ATOM 2495 N N . GLY A 1 339 ? -29.969 8.523 43.281 1 95.88 339 GLY A N 1
ATOM 2496 C CA . GLY A 1 339 ? -30.703 9.648 42.75 1 95.88 339 GLY A CA 1
ATOM 2497 C C . GLY A 1 339 ? -30.656 10.883 43.625 1 95.88 339 GLY A C 1
ATOM 2498 O O . GLY A 1 339 ? -30.828 12.008 43.125 1 95.88 339 GLY A O 1
ATOM 2499 N N . TRP A 1 340 ? -30.703 10.656 44.906 1 97.12 340 TRP A N 1
ATOM 2500 C CA . TRP A 1 340 ? -30.609 11.766 45.844 1 97.12 340 TRP A CA 1
ATOM 2501 C C . TRP A 1 340 ? -29.172 12.234 46 1 97.12 340 TRP A C 1
ATOM 2503 O O . TRP A 1 340 ? -28.25 11.414 46.094 1 97.12 340 TRP A O 1
ATOM 2513 N N . THR A 1 341 ? -28.969 13.547 45.844 1 97.12 341 THR A N 1
ATOM 2514 C CA . THR A 1 341 ? -27.625 14.125 45.969 1 97.12 341 THR A CA 1
ATOM 2515 C C . THR A 1 341 ? -27.688 15.508 46.594 1 97.12 341 THR A C 1
ATOM 2517 O O . THR A 1 341 ? -28.75 16.125 46.656 1 97.12 341 THR A O 1
ATOM 2520 N N . THR A 1 342 ? -26.609 16 47.188 1 96.94 342 THR A N 1
ATOM 2521 C CA . THR A 1 342 ? -26.484 17.344 47.719 1 96.94 342 THR A CA 1
ATOM 2522 C C . THR A 1 342 ? -26.031 18.328 46.656 1 96.94 342 THR A C 1
ATOM 2524 O O . THR A 1 342 ? -25.266 17.969 45.75 1 96.94 342 THR A O 1
ATOM 2527 N N . PRO A 1 343 ? -26.594 19.578 46.719 1 97.12 343 PRO A N 1
ATOM 2528 C CA . PRO A 1 343 ? -26.125 20.578 45.75 1 97.12 343 PRO A CA 1
ATOM 2529 C C . PRO A 1 343 ? -24.625 20.812 45.844 1 97.12 343 PRO A C 1
ATOM 2531 O O . PRO A 1 343 ? -24.109 21.125 46.906 1 97.12 343 PRO A O 1
ATOM 2534 N N . GLN A 1 344 ? -23.938 20.625 44.844 1 95.75 344 GLN A N 1
ATOM 2535 C CA . GLN A 1 344 ? -22.5 20.875 44.688 1 95.75 344 GLN A CA 1
ATOM 2536 C C . GLN A 1 344 ? -22.156 21.172 43.219 1 95.75 344 GLN A C 1
ATOM 2538 O O . GLN A 1 344 ? -23 21 42.344 1 95.75 344 GLN A O 1
ATOM 2543 N N . THR A 1 345 ? -21.047 21.812 43.031 1 97.12 345 THR A N 1
ATOM 2544 C CA . THR A 1 345 ? -20.609 22.141 41.688 1 97.12 345 THR A CA 1
ATOM 2545 C C . THR A 1 345 ? -19.422 21.281 41.25 1 97.12 345 THR A C 1
ATOM 2547 O O . THR A 1 345 ? -18.609 20.875 42.094 1 97.12 345 THR A O 1
ATOM 2550 N N . TYR A 1 346 ? -19.344 20.906 40.031 1 96.62 346 TYR A N 1
ATOM 2551 C CA . TYR A 1 346 ? -18.281 20.094 39.438 1 96.62 346 TYR A CA 1
ATOM 2552 C C . TYR A 1 346 ? -17.625 20.797 38.281 1 96.62 346 TYR A C 1
ATOM 2554 O O . TYR A 1 346 ? -18.297 21.484 37.5 1 96.62 346 TYR A O 1
ATOM 2562 N N . ASP A 1 347 ? -16.297 20.609 38.062 1 96.31 347 ASP A N 1
ATOM 2563 C CA . ASP A 1 347 ? -15.57 21.109 36.906 1 96.31 347 ASP A CA 1
ATOM 2564 C C . ASP A 1 347 ? -15.562 20.094 35.781 1 96.31 347 ASP A C 1
ATOM 2566 O O . ASP A 1 347 ? -14.523 19.484 35.469 1 96.31 347 ASP A O 1
ATOM 2570 N N . ASN A 1 348 ? -16.703 20.031 35.156 1 96.56 348 ASN A N 1
ATOM 2571 C CA . ASN A 1 348 ? -16.875 19.031 34.094 1 96.56 348 ASN A CA 1
ATOM 2572 C C . ASN A 1 348 ? -15.859 19.234 32.969 1 96.56 348 ASN A C 1
ATOM 2574 O O . ASN A 1 348 ? -15.43 18.266 32.344 1 96.56 348 ASN A O 1
ATOM 2578 N N . VAL A 1 349 ? -15.469 20.469 32.625 1 96 349 VAL A N 1
ATOM 2579 C CA . VAL A 1 349 ? -14.539 20.781 31.531 1 96 349 VAL A CA 1
ATOM 2580 C C . VAL A 1 349 ? -13.133 20.312 31.906 1 96 349 VAL A C 1
ATOM 2582 O O . VAL A 1 349 ? -12.492 19.578 31.156 1 96 349 VAL A O 1
ATOM 2585 N N . GLY A 1 350 ? -12.648 20.688 33.031 1 94.69 350 GLY A N 1
ATOM 2586 C CA . GLY A 1 350 ? -11.32 20.312 33.469 1 94.69 350 GLY A CA 1
ATOM 2587 C C . GLY A 1 350 ? -11.172 18.812 33.688 1 94.69 350 GLY A C 1
ATOM 2588 O O . GLY A 1 350 ? -10.094 18.25 33.5 1 94.69 350 GLY A O 1
ATOM 2589 N N . ASP A 1 351 ? -12.273 18.188 34.156 1 95.62 351 ASP A N 1
ATOM 2590 C CA . ASP A 1 351 ? -12.242 16.766 34.438 1 95.62 351 ASP A CA 1
ATOM 2591 C C . ASP A 1 351 ? -12.125 15.953 33.156 1 95.62 351 ASP A C 1
ATOM 2593 O O . ASP A 1 351 ? -11.539 14.867 33.156 1 95.62 351 ASP A O 1
ATOM 2597 N N . PHE A 1 352 ? -12.695 16.438 32.156 1 96.81 352 PHE A N 1
ATOM 2598 C CA . PHE A 1 352 ? -12.758 15.68 30.938 1 96.81 352 PHE A CA 1
ATOM 2599 C C . PHE A 1 352 ? -11.438 15.758 30.172 1 96.81 352 PHE A C 1
ATOM 2601 O O . PHE A 1 352 ? -10.945 14.75 29.656 1 96.81 352 PHE A O 1
ATOM 2608 N N . PHE A 1 353 ? -10.953 16.953 29.969 1 96.44 353 PHE A N 1
ATOM 2609 C CA . PHE A 1 353 ? -9.703 17.109 29.25 1 96.44 353 PHE A CA 1
ATOM 2610 C C . PHE A 1 353 ? -8.516 16.688 30.109 1 96.44 353 PHE A C 1
ATOM 2612 O O . PHE A 1 353 ? -8.281 17.25 31.172 1 96.44 353 PHE A O 1
ATOM 2619 N N . LYS A 1 354 ? -7.812 15.703 29.578 1 93.12 354 LYS A N 1
ATOM 2620 C CA . LYS A 1 354 ? -6.66 15.172 30.297 1 93.12 354 LYS A CA 1
ATOM 2621 C C . LYS A 1 354 ? -5.367 15.828 29.828 1 93.12 354 LYS A C 1
ATOM 2623 O O . LYS A 1 354 ? -5.379 16.625 28.891 1 93.12 354 LYS A O 1
ATOM 2628 N N . THR A 1 355 ? -4.348 15.508 30.578 1 96.06 355 THR A N 1
ATOM 2629 C CA . THR A 1 355 ? -3.023 15.922 30.125 1 96.06 355 THR A CA 1
ATOM 2630 C C . THR A 1 355 ? -2.514 15 29.031 1 96.06 355 THR A C 1
ATOM 2632 O O . THR A 1 355 ? -2.465 13.781 29.203 1 96.06 355 THR A O 1
ATOM 2635 N N . GLY A 1 356 ? -2.279 15.602 27.922 1 96.75 356 GLY A N 1
ATOM 2636 C CA . GLY A 1 356 ? -1.673 14.844 26.844 1 96.75 356 GLY A CA 1
ATOM 2637 C C . GLY A 1 356 ? -0.197 14.57 27.062 1 96.75 356 GLY A C 1
ATOM 2638 O O . GLY A 1 356 ? 0.423 15.148 27.953 1 96.75 356 GLY A O 1
ATOM 2639 N N . PHE A 1 357 ? 0.336 13.648 26.25 1 96.56 357 PHE A N 1
ATOM 2640 C CA . PHE A 1 357 ? 1.746 13.289 26.312 1 96.56 357 PHE A CA 1
ATOM 2641 C C . PHE A 1 357 ? 2.307 13.047 24.906 1 96.56 357 PHE A C 1
ATOM 2643 O O . PHE A 1 357 ? 1.664 12.398 24.078 1 96.56 357 PHE A O 1
ATOM 2650 N N . THR A 1 358 ? 3.463 13.633 24.625 1 95.88 358 THR A N 1
ATOM 2651 C CA . THR A 1 358 ? 4.117 13.43 23.344 1 95.88 358 THR A CA 1
ATOM 2652 C C . THR A 1 358 ? 5.582 13.039 23.531 1 95.88 358 THR A C 1
ATOM 2654 O O . THR A 1 358 ? 6.281 13.625 24.359 1 95.88 358 THR A O 1
ATOM 2657 N N . GLN A 1 359 ? 6.023 12.047 22.859 1 96.31 359 GLN A N 1
ATOM 2658 C CA . GLN A 1 359 ? 7.418 11.633 22.75 1 96.31 359 GLN A CA 1
ATOM 2659 C C . GLN A 1 359 ? 7.891 11.656 21.312 1 96.31 359 GLN A C 1
ATOM 2661 O O . GLN A 1 359 ? 7.234 11.094 20.422 1 96.31 359 GLN A O 1
ATOM 2666 N N . ASN A 1 360 ? 8.977 12.336 21.047 1 94.62 360 ASN A N 1
ATOM 2667 C CA . ASN A 1 360 ? 9.672 12.281 19.766 1 94.62 360 ASN A CA 1
ATOM 2668 C C . ASN A 1 360 ? 11.102 11.766 19.922 1 94.62 360 ASN A C 1
ATOM 2670 O O . ASN A 1 360 ? 11.844 12.227 20.797 1 94.62 360 ASN A O 1
ATOM 2674 N N . SER A 1 361 ? 11.5 10.836 19.156 1 95.19 361 SER A N 1
ATOM 2675 C CA . SER A 1 361 ? 12.859 10.312 19.156 1 95.19 361 SER A CA 1
ATOM 2676 C C . SER A 1 361 ? 13.359 10.078 17.734 1 95.19 361 SER A C 1
ATOM 2678 O O . SER A 1 361 ? 12.633 9.547 16.891 1 95.19 361 SER A O 1
ATOM 2680 N N . THR A 1 362 ? 14.555 10.555 17.5 1 94.44 362 THR A N 1
ATOM 2681 C CA . THR A 1 362 ? 15.164 10.367 16.188 1 94.44 362 THR A CA 1
ATOM 2682 C C . THR A 1 362 ? 16.625 9.938 16.328 1 94.44 362 THR A C 1
ATOM 2684 O O . THR A 1 362 ? 17.375 10.523 17.109 1 94.44 362 THR A O 1
ATOM 2687 N N . PHE A 1 363 ? 17.031 8.938 15.695 1 92.94 363 PHE A N 1
ATOM 2688 C CA . PHE A 1 363 ? 18.391 8.477 15.531 1 92.94 363 PHE A CA 1
ATOM 2689 C C . PHE A 1 363 ? 18.891 8.75 14.117 1 92.94 363 PHE A C 1
ATOM 2691 O O . PHE A 1 363 ? 18.219 8.43 13.141 1 92.94 363 PHE A O 1
ATOM 2698 N N . ASN A 1 364 ? 20.047 9.391 14.016 1 92.06 364 ASN A N 1
ATOM 2699 C CA . ASN A 1 364 ? 20.594 9.719 12.703 1 92.06 364 ASN A CA 1
ATOM 2700 C C . ASN A 1 364 ? 22.078 9.406 12.617 1 92.06 364 ASN A C 1
ATOM 2702 O O . ASN A 1 364 ? 22.828 9.633 13.578 1 92.06 364 ASN A O 1
ATOM 2706 N N . ILE A 1 365 ? 22.547 8.914 11.523 1 87.75 365 ILE A N 1
ATOM 2707 C CA . ILE A 1 365 ? 23.953 8.719 11.195 1 87.75 365 ILE A CA 1
ATOM 2708 C C . ILE A 1 365 ? 24.25 9.336 9.828 1 87.75 365 ILE A C 1
ATOM 2710 O O . ILE A 1 365 ? 23.516 9.102 8.867 1 87.75 365 ILE A O 1
ATOM 2714 N N . SER A 1 366 ? 25.219 10.148 9.75 1 89.75 366 SER A N 1
ATOM 2715 C CA . SER A 1 366 ? 25.594 10.797 8.492 1 89.75 366 SER A CA 1
ATOM 2716 C C . SER A 1 366 ? 27.094 10.945 8.367 1 89.75 366 SER A C 1
ATOM 2718 O O . SER A 1 366 ? 27.812 11 9.375 1 89.75 366 SER A O 1
ATOM 2720 N N . GLN A 1 367 ? 27.578 11.062 7.086 1 86.44 367 GLN A N 1
ATOM 2721 C CA . GLN A 1 367 ? 29 11.203 6.816 1 86.44 367 GLN A CA 1
ATOM 2722 C C . GLN A 1 367 ? 29.25 11.5 5.34 1 86.44 367 GLN A C 1
ATOM 2724 O O . GLN A 1 367 ? 28.438 11.156 4.484 1 86.44 367 GLN A O 1
ATOM 2729 N N . ARG A 1 368 ? 30.203 12.234 5.129 1 87.62 368 ARG A N 1
ATOM 2730 C CA . ARG A 1 368 ? 30.781 12.336 3.791 1 87.62 368 ARG A CA 1
ATOM 2731 C C . ARG A 1 368 ? 32.188 11.758 3.76 1 87.62 368 ARG A C 1
ATOM 2733 O O . ARG A 1 368 ? 33.062 12.172 4.535 1 87.62 368 ARG A O 1
ATOM 2740 N N . LYS A 1 369 ? 32.406 10.805 2.982 1 82.62 369 LYS A N 1
ATOM 2741 C CA . LYS A 1 369 ? 33.688 10.125 2.869 1 82.62 369 LYS A CA 1
ATOM 2742 C C . LYS A 1 369 ? 33.875 9.523 1.48 1 82.62 369 LYS A C 1
ATOM 2744 O O . LYS A 1 369 ? 32.969 8.891 0.948 1 82.62 369 LYS A O 1
ATOM 2749 N N . ASN A 1 370 ? 35.062 9.68 0.876 1 80.12 370 ASN A N 1
ATOM 2750 C CA . ASN A 1 370 ? 35.406 9.109 -0.421 1 80.12 370 ASN A CA 1
ATOM 2751 C C . ASN A 1 370 ? 34.344 9.438 -1.476 1 80.12 370 ASN A C 1
ATOM 2753 O O . ASN A 1 370 ? 33.844 8.539 -2.154 1 80.12 370 ASN A O 1
ATOM 2757 N N . ASP A 1 371 ? 33.875 10.648 -1.517 1 81 371 ASP A N 1
ATOM 2758 C CA . ASP A 1 371 ? 32.969 11.203 -2.523 1 81 371 ASP A CA 1
ATOM 2759 C C . ASP A 1 371 ? 31.547 10.648 -2.363 1 81 371 ASP A C 1
ATOM 2761 O O . ASP A 1 371 ? 30.719 10.789 -3.264 1 81 371 ASP A O 1
ATOM 2765 N N . VAL A 1 372 ? 31.344 9.992 -1.204 1 83.81 372 VAL A N 1
ATOM 2766 C CA . VAL A 1 372 ? 30 9.531 -0.881 1 83.81 372 VAL A CA 1
ATOM 2767 C C . VAL A 1 372 ? 29.453 10.32 0.306 1 83.81 372 VAL A C 1
ATOM 2769 O O . VAL A 1 372 ? 30.125 10.438 1.338 1 83.81 372 VAL A O 1
ATOM 2772 N N . SER A 1 373 ? 28.375 10.852 0.106 1 90.19 373 SER A N 1
ATOM 2773 C CA . SER A 1 373 ? 27.625 11.508 1.177 1 90.19 373 SER A CA 1
ATOM 2774 C C . SER A 1 373 ? 26.359 10.742 1.522 1 90.19 373 SER A C 1
ATOM 2776 O O . SER A 1 373 ? 25.562 10.406 0.637 1 90.19 373 SER A O 1
ATOM 2778 N N . TYR A 1 374 ? 26.172 10.438 2.797 1 87.12 374 TYR A N 1
ATOM 2779 C CA . TYR A 1 374 ? 24.969 9.688 3.137 1 87.12 374 TYR A CA 1
ATOM 2780 C C . TYR A 1 374 ? 24.375 10.172 4.453 1 87.12 374 TYR A C 1
ATOM 2782 O O . TYR A 1 374 ? 25.078 10.805 5.258 1 87.12 374 TYR A O 1
ATOM 2790 N N . SER A 1 375 ? 23.109 9.922 4.656 1 92.06 375 SER A N 1
ATOM 2791 C CA . SER A 1 375 ? 22.359 10.164 5.887 1 92.06 375 SER A CA 1
ATOM 2792 C C . SER A 1 375 ? 21.234 9.141 6.066 1 92.06 375 SER A C 1
ATOM 2794 O O . SER A 1 375 ? 20.469 8.898 5.141 1 92.06 375 SER A O 1
ATOM 2796 N N . PHE A 1 376 ? 21.281 8.523 7.203 1 88.62 376 PHE A N 1
ATOM 2797 C CA . PHE A 1 376 ? 20.234 7.586 7.57 1 88.62 376 PHE A CA 1
ATOM 2798 C C . PHE A 1 376 ? 19.609 7.969 8.906 1 88.62 376 PHE A C 1
ATOM 2800 O O . PHE A 1 376 ? 20.312 8.359 9.836 1 88.62 376 PHE A O 1
ATOM 2807 N N . SER A 1 377 ? 18.266 7.832 8.93 1 94.38 377 SER A N 1
ATOM 2808 C CA . SER A 1 377 ? 17.609 8.219 10.172 1 94.38 377 SER A CA 1
ATOM 2809 C C . SER A 1 377 ? 16.438 7.293 10.484 1 94.38 377 SER A C 1
ATOM 2811 O O . SER A 1 377 ? 15.758 6.809 9.57 1 94.38 377 SER A O 1
ATOM 2813 N N . LEU A 1 378 ? 16.234 6.945 11.773 1 91.31 378 LEU A N 1
ATOM 2814 C CA . LEU A 1 378 ? 15.047 6.309 12.336 1 91.31 378 LEU A CA 1
ATOM 2815 C C . LEU A 1 378 ? 14.344 7.246 13.305 1 91.31 378 LEU A C 1
ATOM 2817 O O . LEU A 1 378 ? 14.992 7.926 14.109 1 91.31 378 LEU A O 1
ATOM 2821 N N . SER A 1 379 ? 13.031 7.32 13.109 1 94.69 379 SER A N 1
ATOM 2822 C CA . SER A 1 379 ? 12.289 8.227 13.977 1 94.69 379 SER A CA 1
ATOM 2823 C C . SER A 1 379 ? 11.031 7.562 14.531 1 94.69 379 SER A C 1
ATOM 2825 O O . SER A 1 379 ? 10.43 6.719 13.875 1 94.69 379 SER A O 1
ATOM 2827 N N . ASP A 1 380 ? 10.641 7.91 15.727 1 94.44 380 ASP A N 1
ATOM 2828 C CA . ASP A 1 380 ? 9.438 7.434 16.406 1 94.44 380 ASP A CA 1
ATOM 2829 C C . ASP A 1 380 ? 8.742 8.57 17.141 1 94.44 380 ASP A C 1
ATOM 2831 O O . ASP A 1 380 ? 9.375 9.305 17.906 1 94.44 380 ASP A O 1
ATOM 2835 N N . THR A 1 381 ? 7.461 8.734 16.875 1 95.69 381 THR A N 1
ATOM 2836 C CA . THR A 1 381 ? 6.625 9.719 17.547 1 95.69 381 THR A CA 1
ATOM 2837 C C . THR A 1 381 ? 5.414 9.047 18.203 1 95.69 381 THR A C 1
ATOM 2839 O O . THR A 1 381 ? 4.703 8.281 17.547 1 95.69 381 THR A O 1
ATOM 2842 N N . TYR A 1 382 ? 5.215 9.25 19.438 1 96.38 382 TYR A N 1
ATOM 2843 C CA . TYR A 1 382 ? 4.051 8.797 20.203 1 96.38 382 TYR A CA 1
ATOM 2844 C C . TYR A 1 382 ? 3.332 9.977 20.844 1 96.38 382 TYR A C 1
ATOM 2846 O O . TYR A 1 382 ? 3.92 10.711 21.641 1 96.38 382 TYR A O 1
ATOM 2854 N N . GLN A 1 383 ? 2.062 10.172 20.5 1 96.25 383 GLN A N 1
ATOM 2855 C CA . GLN A 1 383 ? 1.269 11.281 21.016 1 96.25 383 GLN A CA 1
ATOM 2856 C C . GLN A 1 383 ? -0.067 10.781 21.562 1 96.25 383 GLN A C 1
ATOM 2858 O O . GLN A 1 383 ? -0.853 10.172 20.844 1 96.25 383 GLN A O 1
ATOM 2863 N N . LYS A 1 384 ? -0.22 11.039 22.828 1 97 384 LYS A N 1
ATOM 2864 C CA . LYS A 1 384 ? -1.528 10.875 23.453 1 97 384 LYS A CA 1
ATOM 2865 C C . LYS A 1 384 ? -2.258 12.211 23.547 1 97 384 LYS A C 1
ATOM 2867 O O . LYS A 1 384 ? -1.722 13.18 24.094 1 97 384 LYS A O 1
ATOM 2872 N N . GLY A 1 385 ? -3.502 12.266 23.047 1 96.5 385 GLY A N 1
ATOM 2873 C CA . GLY A 1 385 ? -4.25 13.508 23.047 1 96.5 385 GLY A CA 1
ATOM 2874 C C . GLY A 1 385 ? -4.836 13.867 24.391 1 96.5 385 GLY A C 1
ATOM 2875 O O . GLY A 1 385 ? -4.738 13.086 25.344 1 96.5 385 GLY A O 1
ATOM 2876 N N . ILE A 1 386 ? -5.387 15.047 24.5 1 96.88 386 ILE A N 1
ATOM 2877 C CA . ILE A 1 386 ? -5.992 15.516 25.734 1 96.88 386 ILE A CA 1
ATOM 2878 C C . ILE A 1 386 ? -7.41 14.961 25.875 1 96.88 386 ILE A C 1
ATOM 2880 O O . ILE A 1 386 ? -8.008 15.008 26.953 1 96.88 386 ILE A O 1
ATOM 2884 N N . ILE A 1 387 ? -7.969 14.586 24.766 1 97.38 387 ILE A N 1
ATOM 2885 C CA . ILE A 1 387 ? -9.266 13.914 24.766 1 97.38 387 ILE A CA 1
ATOM 2886 C C . ILE A 1 387 ? -9.055 12.398 24.875 1 97.38 387 ILE A C 1
ATOM 2888 O O . ILE A 1 387 ? -8.266 11.82 24.125 1 97.38 387 ILE A O 1
ATOM 2892 N N . PRO A 1 388 ? -9.797 11.758 25.75 1 96.31 388 PRO A N 1
ATOM 2893 C CA . PRO A 1 388 ? -9.617 10.312 25.922 1 96.31 388 PRO A CA 1
ATOM 2894 C C . PRO A 1 388 ? -9.781 9.547 24.609 1 96.31 388 PRO A C 1
ATOM 2896 O O . PRO A 1 388 ? -10.648 9.891 23.797 1 96.31 388 PRO A O 1
ATOM 2899 N N . SER A 1 389 ? -9.023 8.5 24.375 1 96 389 SER A N 1
ATOM 2900 C CA . SER A 1 389 ? -9.047 7.543 23.281 1 96 389 SER A CA 1
ATOM 2901 C C . SER A 1 389 ? -8.492 8.156 22 1 96 389 SER A C 1
ATOM 2903 O O . SER A 1 389 ? -8.633 7.586 20.906 1 96 389 SER A O 1
ATOM 2905 N N . THR A 1 390 ? -7.984 9.406 22.047 1 97.31 390 THR A N 1
ATOM 2906 C CA . THR A 1 390 ? -7.379 10.023 20.875 1 97.31 390 THR A CA 1
ATOM 2907 C C . THR A 1 390 ? -5.855 9.961 20.953 1 97.31 390 THR A C 1
ATOM 2909 O O . THR A 1 390 ? -5.289 9.906 22.047 1 97.31 390 THR A O 1
ATOM 2912 N N . GLY A 1 391 ? -5.223 9.922 19.766 1 97.44 391 GLY A N 1
ATOM 2913 C CA . GLY A 1 391 ? -3.77 9.852 19.734 1 97.44 391 GLY A CA 1
ATOM 2914 C C . GLY A 1 391 ? -3.209 9.656 18.344 1 97.44 391 GLY A C 1
ATOM 2915 O O . GLY A 1 391 ? -3.959 9.648 17.359 1 97.44 391 GLY A O 1
ATOM 2916 N N . MET A 1 392 ? -1.865 9.609 18.281 1 96.81 392 MET A N 1
ATOM 2917 C CA . MET A 1 392 ? -1.157 9.383 17.031 1 96.81 392 MET A CA 1
ATOM 2918 C C . MET A 1 392 ? 0.166 8.664 17.266 1 96.81 392 MET A C 1
ATOM 2920 O O . MET A 1 392 ? 0.862 8.945 18.234 1 96.81 392 MET A O 1
ATOM 2924 N N . THR A 1 393 ? 0.532 7.777 16.453 1 96.38 393 THR A N 1
ATOM 2925 C CA . THR A 1 393 ? 1.857 7.172 16.375 1 96.38 393 THR A CA 1
ATOM 2926 C C . THR A 1 393 ? 2.43 7.305 14.961 1 96.38 393 THR A C 1
ATOM 2928 O O . THR A 1 393 ? 1.699 7.195 13.977 1 96.38 393 THR A O 1
ATOM 2931 N N . ARG A 1 394 ? 3.625 7.629 14.844 1 95.69 394 ARG A N 1
ATOM 2932 C CA . ARG A 1 394 ? 4.332 7.688 13.57 1 95.69 394 ARG A CA 1
ATOM 2933 C C . ARG A 1 394 ? 5.703 7.023 13.672 1 95.69 394 ARG A C 1
ATOM 2935 O O . ARG A 1 394 ? 6.504 7.379 14.539 1 95.69 394 ARG A O 1
ATOM 2942 N N . THR A 1 395 ? 5.996 6.09 12.945 1 93.75 395 THR A N 1
ATOM 2943 C CA . THR A 1 395 ? 7.312 5.492 12.758 1 93.75 395 THR A CA 1
ATOM 2944 C C . THR A 1 395 ? 7.859 5.809 11.375 1 93.75 395 THR A C 1
ATOM 2946 O O . THR A 1 395 ? 7.156 5.648 10.375 1 93.75 395 THR A O 1
ATOM 2949 N N . GLY A 1 396 ? 9.039 6.355 11.359 1 92.06 396 GLY A N 1
ATOM 2950 C CA . GLY A 1 396 ? 9.602 6.758 10.086 1 92.06 396 GLY A CA 1
ATOM 2951 C C . GLY A 1 396 ? 11.039 6.309 9.898 1 92.06 396 GLY A C 1
ATOM 2952 O O . GLY A 1 396 ? 11.742 6.035 10.867 1 92.06 396 GLY A O 1
ATOM 2953 N N . ALA A 1 397 ? 11.461 6.191 8.703 1 91.06 397 ALA A N 1
ATOM 2954 C CA . ALA A 1 397 ? 12.844 5.957 8.281 1 91.06 397 ALA A CA 1
ATOM 2955 C C . ALA A 1 397 ? 13.195 6.801 7.059 1 91.06 397 ALA A C 1
ATOM 2957 O O . ALA A 1 397 ? 12.344 7.035 6.195 1 91.06 397 ALA A O 1
ATOM 2958 N N . HIS A 1 398 ? 14.352 7.301 7.039 1 93.88 398 HIS A N 1
ATOM 2959 C CA . HIS A 1 398 ? 14.859 8.102 5.93 1 93.88 398 HIS A CA 1
ATOM 2960 C C . HIS A 1 398 ? 16.266 7.668 5.535 1 93.88 398 HIS A C 1
ATOM 2962 O O . HIS A 1 398 ? 17.078 7.344 6.398 1 93.88 398 HIS A O 1
ATOM 2968 N N . GLY A 1 399 ? 16.562 7.617 4.254 1 90 399 GLY A N 1
ATOM 2969 C CA . GLY A 1 399 ? 17.891 7.367 3.721 1 90 399 GLY A CA 1
ATOM 2970 C C . GLY A 1 399 ? 18.203 8.18 2.482 1 90 399 GLY A C 1
ATOM 2971 O O . GLY A 1 399 ? 17.359 8.312 1.589 1 90 399 GLY A O 1
ATOM 2972 N N . ALA A 1 400 ? 19.344 8.805 2.5 1 91.62 400 ALA A N 1
ATOM 2973 C CA . ALA A 1 400 ? 19.812 9.562 1.345 1 91.62 400 ALA A CA 1
ATOM 2974 C C . ALA A 1 400 ? 21.297 9.312 1.099 1 91.62 400 ALA A C 1
ATOM 2976 O O . ALA A 1 400 ? 22.094 9.227 2.045 1 91.62 400 ALA A O 1
ATOM 2977 N N . VAL A 1 401 ? 21.656 9.117 -0.162 1 87.88 401 VAL A N 1
ATOM 2978 C CA . VAL A 1 401 ? 23.047 8.898 -0.568 1 87.88 401 VAL A CA 1
ATOM 2979 C C . VAL A 1 401 ? 23.328 9.672 -1.854 1 87.88 401 VAL A C 1
ATOM 2981 O O . VAL A 1 401 ? 22.531 9.656 -2.789 1 87.88 401 VAL A O 1
ATOM 2984 N N . ASP A 1 402 ? 24.359 10.383 -1.854 1 89.31 402 ASP A N 1
ATOM 2985 C CA . ASP A 1 402 ? 24.938 10.992 -3.045 1 89.31 402 ASP A CA 1
ATOM 2986 C C . ASP A 1 402 ? 26.344 10.469 -3.299 1 89.31 402 ASP A C 1
ATOM 2988 O O . ASP A 1 402 ? 27.156 10.406 -2.381 1 89.31 402 ASP A O 1
ATOM 2992 N N . TRP A 1 403 ? 26.641 10.125 -4.512 1 85.94 403 TRP A N 1
ATOM 2993 C CA . TRP A 1 403 ? 27.922 9.547 -4.852 1 85.94 403 TRP A CA 1
ATOM 2994 C C . TRP A 1 403 ? 28.5 10.172 -6.117 1 85.94 403 TRP A C 1
ATOM 2996 O O . TRP A 1 403 ? 27.891 10.078 -7.191 1 85.94 403 TRP A O 1
ATOM 3006 N N . LYS A 1 404 ? 29.578 10.852 -5.957 1 87.31 404 LYS A N 1
ATOM 3007 C CA . LYS A 1 404 ? 30.359 11.25 -7.125 1 87.31 404 LYS A CA 1
ATOM 3008 C C . LYS A 1 404 ? 31.234 10.102 -7.621 1 87.31 404 LYS A C 1
ATOM 3010 O O . LYS A 1 404 ? 32.375 9.977 -7.219 1 87.31 404 LYS A O 1
ATOM 3015 N N . VAL A 1 405 ? 30.781 9.492 -8.617 1 80.94 405 VAL A N 1
ATOM 3016 C CA . VAL A 1 405 ? 31.438 8.289 -9.109 1 80.94 405 VAL A CA 1
ATOM 3017 C C . VAL A 1 405 ? 32.781 8.664 -9.727 1 80.94 405 VAL A C 1
ATOM 3019 O O . VAL A 1 405 ? 33.781 7.973 -9.508 1 80.94 405 VAL A O 1
ATOM 3022 N N . ASN A 1 406 ? 32.844 9.641 -10.562 1 83.38 406 ASN A N 1
ATOM 3023 C CA . ASN A 1 406 ? 34 10.281 -11.156 1 83.38 406 ASN A CA 1
ATOM 3024 C C . ASN A 1 406 ? 33.688 11.695 -11.641 1 83.38 406 ASN A C 1
ATOM 3026 O O . ASN A 1 406 ? 32.656 12.258 -11.266 1 83.38 406 ASN A O 1
ATOM 3030 N N . GLU A 1 407 ? 34.5 12.234 -12.344 1 83.94 407 GLU A N 1
ATOM 3031 C CA . GLU A 1 407 ? 34.312 13.617 -12.758 1 83.94 407 GLU A CA 1
ATOM 3032 C C . GLU A 1 407 ? 33.156 13.75 -13.719 1 83.94 407 GLU A C 1
ATOM 3034 O O . GLU A 1 407 ? 32.562 14.82 -13.852 1 83.94 407 GLU A O 1
ATOM 3039 N N . GLN A 1 408 ? 32.75 12.664 -14.328 1 87.81 408 GLN A N 1
ATOM 3040 C CA . GLN A 1 408 ? 31.688 12.742 -15.336 1 87.81 408 GLN A CA 1
ATOM 3041 C C . GLN A 1 408 ? 30.359 12.266 -14.781 1 87.81 408 GLN A C 1
ATOM 3043 O O . GLN A 1 408 ? 29.297 12.648 -15.289 1 87.81 408 GLN A O 1
ATOM 3048 N N . TRP A 1 409 ? 30.453 11.352 -13.781 1 87.25 409 TRP A N 1
ATOM 3049 C CA . TRP A 1 409 ? 29.203 10.742 -13.336 1 87.25 409 TRP A CA 1
ATOM 3050 C C . TRP A 1 409 ? 28.953 11.008 -11.852 1 87.25 409 TRP A C 1
ATOM 3052 O O . TRP A 1 409 ? 29.859 10.844 -11.031 1 87.25 409 TRP A O 1
ATOM 3062 N N . LYS A 1 410 ? 27.766 11.469 -11.539 1 89.5 410 LYS A N 1
ATOM 3063 C CA . LYS A 1 410 ? 27.25 11.594 -10.188 1 89.5 410 LYS A CA 1
ATOM 3064 C C . LYS A 1 410 ? 25.875 10.922 -10.062 1 89.5 410 LYS A C 1
ATOM 3066 O O . LYS A 1 410 ? 25.047 11.016 -10.969 1 89.5 410 LYS A O 1
ATOM 3071 N N . THR A 1 411 ? 25.672 10.18 -9 1 87.75 411 THR A N 1
ATOM 3072 C CA . THR A 1 411 ? 24.391 9.516 -8.805 1 87.75 411 THR A CA 1
ATOM 3073 C C . THR A 1 411 ? 23.969 9.586 -7.348 1 87.75 411 THR A C 1
ATOM 3075 O O . THR A 1 411 ? 24.75 9.984 -6.48 1 87.75 411 THR A O 1
ATOM 3078 N N . GLY A 1 412 ? 22.719 9.336 -7.07 1 88.69 412 GLY A N 1
ATOM 3079 C CA . GLY A 1 412 ? 22.203 9.336 -5.711 1 88.69 412 GLY A CA 1
ATOM 3080 C C . GLY A 1 412 ? 20.75 8.891 -5.621 1 88.69 412 GLY A C 1
ATOM 3081 O O . GLY A 1 412 ? 20.109 8.625 -6.641 1 88.69 412 GLY A O 1
ATOM 3082 N N . PHE A 1 413 ? 20.312 8.719 -4.398 1 88.19 413 PHE A N 1
ATOM 3083 C CA . PHE A 1 413 ? 18.906 8.422 -4.148 1 88.19 413 PHE A CA 1
ATOM 3084 C C . PHE A 1 413 ? 18.453 8.977 -2.801 1 88.19 413 PHE A C 1
ATOM 3086 O O . PHE A 1 413 ? 19.297 9.328 -1.967 1 88.19 413 PHE A O 1
ATOM 3093 N N . SER A 1 414 ? 17.172 9.148 -2.607 1 92.81 414 SER A N 1
ATOM 3094 C CA . SER A 1 414 ? 16.5 9.508 -1.365 1 92.81 414 SER A CA 1
ATOM 3095 C C . SER A 1 414 ? 15.227 8.695 -1.171 1 92.81 414 SER A C 1
ATOM 3097 O O . SER A 1 414 ? 14.453 8.508 -2.111 1 92.81 414 SER A O 1
ATOM 3099 N N . ALA A 1 415 ? 15.125 8.125 0.019 1 90.06 415 ALA A N 1
ATOM 3100 C CA . ALA A 1 415 ? 13.945 7.316 0.33 1 90.06 415 ALA A CA 1
ATOM 3101 C C . ALA A 1 415 ? 13.391 7.668 1.706 1 90.06 415 ALA A C 1
ATOM 3103 O O . ALA A 1 415 ? 14.148 7.895 2.65 1 90.06 415 ALA A O 1
ATOM 3104 N N . ASN A 1 416 ? 12.031 7.711 1.767 1 94.62 416 ASN A N 1
ATOM 3105 C CA . ASN A 1 416 ? 11.32 7.988 3.008 1 94.62 416 ASN A CA 1
ATOM 3106 C C . ASN A 1 416 ? 10.203 6.98 3.256 1 94.62 416 ASN A C 1
ATOM 3108 O O . ASN A 1 416 ? 9.461 6.633 2.336 1 94.62 416 ASN A O 1
ATOM 3112 N N . TYR A 1 417 ? 10.219 6.445 4.418 1 91.75 417 TYR A N 1
ATOM 3113 C CA . TYR A 1 417 ? 9.133 5.582 4.871 1 91.75 417 TYR A CA 1
ATOM 3114 C C . TYR A 1 417 ? 8.414 6.191 6.066 1 91.75 417 TYR A C 1
ATOM 3116 O O . TYR A 1 417 ? 9.039 6.805 6.934 1 91.75 417 TYR A O 1
ATOM 3124 N N . SER A 1 418 ? 7.074 6.004 6.117 1 94.88 418 SER A N 1
ATOM 3125 C CA . SER A 1 418 ? 6.309 6.445 7.281 1 94.88 418 SER A CA 1
ATOM 3126 C C . SER A 1 418 ? 5.09 5.555 7.508 1 94.88 418 SER A C 1
ATOM 3128 O O . SER A 1 418 ? 4.402 5.18 6.555 1 94.88 418 SER A O 1
ATOM 3130 N N . SER A 1 419 ? 4.824 5.129 8.711 1 94.06 419 SER A N 1
ATOM 3131 C CA . SER A 1 419 ? 3.592 4.52 9.188 1 94.06 419 SER A CA 1
ATOM 3132 C C . SER A 1 419 ? 2.926 5.379 10.258 1 94.06 419 SER A C 1
ATOM 3134 O O . SER A 1 419 ? 3.504 5.621 11.32 1 94.06 419 SER A O 1
ATOM 3136 N N . VAL A 1 420 ? 1.723 5.863 9.938 1 96.25 420 VAL A N 1
ATOM 3137 C CA . VAL A 1 420 ? 1.031 6.785 10.836 1 96.25 420 VAL A CA 1
ATOM 3138 C C . VAL A 1 420 ? -0.335 6.215 11.211 1 96.25 420 VAL A C 1
ATOM 3140 O O . VAL A 1 420 ? -1.099 5.793 10.336 1 96.25 420 VAL A O 1
ATOM 3143 N N . LYS A 1 421 ? -0.626 6.156 12.469 1 96.56 421 LYS A N 1
ATOM 3144 C CA . LYS A 1 421 ? -1.939 5.801 13 1 96.56 421 LYS A CA 1
ATOM 3145 C C . LYS A 1 421 ? -2.514 6.93 13.852 1 96.56 421 LYS A C 1
ATOM 3147 O O . LYS A 1 421 ? -1.852 7.418 14.766 1 96.56 421 LYS A O 1
ATOM 3152 N N . ILE A 1 422 ? -3.723 7.324 13.531 1 97.38 422 ILE A N 1
ATOM 3153 C CA . ILE A 1 422 ? -4.367 8.43 14.234 1 97.38 422 ILE A CA 1
ATOM 3154 C C . ILE A 1 422 ? -5.754 8 14.711 1 97.38 422 ILE A C 1
ATOM 3156 O O . ILE A 1 422 ? -6.484 7.328 13.977 1 97.38 422 ILE A O 1
ATOM 3160 N N . THR A 1 423 ? -6.086 8.273 15.922 1 97.69 423 THR A N 1
ATOM 3161 C CA . THR A 1 423 ? -7.449 8.258 16.438 1 97.69 423 THR A CA 1
ATOM 3162 C C . THR A 1 423 ? -7.895 9.656 16.844 1 97.69 423 THR A C 1
ATOM 3164 O O . THR A 1 423 ? -7.195 10.344 17.594 1 97.69 423 THR A O 1
ATOM 3167 N N . SER A 1 424 ? -9.055 10.07 16.344 1 96.12 424 SER A N 1
ATOM 3168 C CA . SER A 1 424 ? -9.477 11.461 16.516 1 96.12 424 SER A CA 1
ATOM 3169 C C . SER A 1 424 ? -10.867 11.539 17.141 1 96.12 424 SER A C 1
ATOM 3171 O O . SER A 1 424 ? -11.602 10.547 17.156 1 96.12 424 SER A O 1
ATOM 3173 N N . ALA A 1 425 ? -11.156 12.719 17.609 1 96.12 425 ALA A N 1
ATOM 3174 C CA . ALA A 1 425 ? -12.492 13.016 18.109 1 96.12 425 ALA A CA 1
ATOM 3175 C C . ALA A 1 425 ? -13.305 13.789 17.078 1 96.12 425 ALA A C 1
ATOM 3177 O O . ALA A 1 425 ? -12.75 14.562 16.297 1 96.12 425 ALA A O 1
ATOM 3178 N N . PRO A 1 426 ? -14.609 13.578 17.094 1 93.56 426 PRO A N 1
ATOM 3179 C CA . PRO A 1 426 ? -15.453 14.344 16.172 1 93.56 426 PRO A CA 1
ATOM 3180 C C . PRO A 1 426 ? -15.703 15.773 16.656 1 93.56 426 PRO A C 1
ATOM 3182 O O . PRO A 1 426 ? -15.578 16.047 17.859 1 93.56 426 PRO A O 1
ATOM 3185 N N . GLY A 1 427 ? -16 16.625 15.703 1 90.62 427 GLY A N 1
ATOM 3186 C CA . GLY A 1 427 ? -16.422 18 15.992 1 90.62 427 GLY A CA 1
ATOM 3187 C C . GLY A 1 427 ? -17.797 18.328 15.445 1 90.62 427 GLY A C 1
ATOM 3188 O O . GLY A 1 427 ? -18.562 17.422 15.094 1 90.62 427 GLY A O 1
ATOM 3189 N N . ALA A 1 428 ? -18.109 19.531 15.555 1 89.31 428 ALA A N 1
ATOM 3190 C CA . ALA A 1 428 ? -19.359 20.094 15.031 1 89.31 428 ALA A CA 1
ATOM 3191 C C . ALA A 1 428 ? -20.562 19.406 15.672 1 89.31 428 ALA A C 1
ATOM 3193 O O . ALA A 1 428 ? -20.641 19.281 16.891 1 89.31 428 ALA A O 1
ATOM 3194 N N . ASN A 1 429 ? -21.438 18.938 14.766 1 85.69 429 ASN A N 1
ATOM 3195 C CA . ASN A 1 429 ? -22.688 18.391 15.289 1 85.69 429 ASN A CA 1
ATOM 3196 C C . ASN A 1 429 ? -22.484 17.031 15.922 1 85.69 429 ASN A C 1
ATOM 3198 O O . ASN A 1 429 ? -23.328 16.562 16.703 1 85.69 429 ASN A O 1
ATOM 3202 N N . SER A 1 430 ? -21.391 16.438 15.641 1 84.44 430 SER A N 1
ATOM 3203 C CA . SER A 1 430 ? -21.031 15.164 16.25 1 84.44 430 SER A CA 1
ATOM 3204 C C . SER A 1 430 ? -20.078 15.359 17.422 1 84.44 430 SER A C 1
ATOM 3206 O O . SER A 1 430 ? -19.641 14.383 18.047 1 84.44 430 SER A O 1
ATOM 3208 N N . GLY A 1 431 ? -19.875 16.578 17.734 1 90.31 431 GLY A N 1
ATOM 3209 C CA . GLY A 1 431 ? -18.797 16.906 18.656 1 90.31 431 GLY A CA 1
ATOM 3210 C C . GLY A 1 431 ? -19.109 16.531 20.094 1 90.31 431 GLY A C 1
ATOM 3211 O O . GLY A 1 431 ? -20.188 16.844 20.594 1 90.31 431 GLY A O 1
ATOM 3212 N N . ILE A 1 432 ? -18.156 15.984 20.719 1 92.88 432 ILE A N 1
ATOM 3213 C CA . ILE A 1 432 ? -18.312 15.602 22.125 1 92.88 432 ILE A CA 1
ATOM 3214 C C . ILE A 1 432 ? -18.109 16.828 23.016 1 92.88 432 ILE A C 1
ATOM 3216 O O . ILE A 1 432 ? -18.625 16.875 24.125 1 92.88 432 ILE A O 1
ATOM 3220 N N . VAL A 1 433 ? -17.516 17.781 22.469 1 93.19 433 VAL A N 1
ATOM 3221 C CA . VAL A 1 433 ? -17.219 19 23.219 1 93.19 433 VAL A CA 1
ATOM 3222 C C . VAL A 1 433 ? -18.516 19.75 23.516 1 93.19 433 VAL A C 1
ATOM 3224 O O . VAL A 1 433 ? -18.609 20.438 24.531 1 93.19 433 VAL A O 1
ATOM 3227 N N . ASN A 1 434 ? -19.453 19.562 22.688 1 94.06 434 ASN A N 1
ATOM 3228 C CA . ASN A 1 434 ? -20.766 20.156 22.938 1 94.06 434 ASN A CA 1
ATOM 3229 C C . ASN A 1 434 ? -21.344 19.703 24.266 1 94.06 434 ASN A C 1
ATOM 3231 O O . ASN A 1 434 ? -21.906 20.516 25 1 94.06 434 ASN A O 1
ATOM 3235 N N . VAL A 1 435 ? -21.172 18.469 24.531 1 95.88 435 VAL A N 1
ATOM 3236 C CA . VAL A 1 435 ? -21.719 17.891 25.75 1 95.88 435 VAL A CA 1
ATOM 3237 C C . VAL A 1 435 ? -20.859 18.312 26.953 1 95.88 435 VAL A C 1
ATOM 3239 O O . VAL A 1 435 ? -21.375 18.641 28.016 1 95.88 435 VAL A O 1
ATOM 3242 N N . VAL A 1 436 ? -19.625 18.359 26.797 1 96.69 436 VAL A N 1
ATOM 3243 C CA . VAL A 1 436 ? -18.703 18.719 27.875 1 96.69 436 VAL A CA 1
ATOM 3244 C C . VAL A 1 436 ? -18.938 20.172 28.266 1 96.69 436 VAL A C 1
ATOM 3246 O O . VAL A 1 436 ? -19.031 20.484 29.453 1 96.69 436 VAL A O 1
ATOM 3249 N N . TYR A 1 437 ? -19.031 21.031 27.328 1 95.81 437 TYR A N 1
ATOM 3250 C CA . TYR A 1 437 ? -19.172 22.469 27.594 1 95.81 437 TYR A CA 1
ATOM 3251 C C . TYR A 1 437 ? -20.562 22.781 28.141 1 95.81 437 TYR A C 1
ATOM 3253 O O . TYR A 1 437 ? -20.734 23.734 28.906 1 95.81 437 TYR A O 1
ATOM 3261 N N . SER A 1 438 ? -21.547 22 27.781 1 95.88 438 SER A N 1
ATOM 3262 C CA . SER A 1 438 ? -22.906 22.312 28.172 1 95.88 438 SER A CA 1
ATOM 3263 C C . SER A 1 438 ? -23.297 21.594 29.453 1 95.88 438 SER A C 1
ATOM 3265 O O . SER A 1 438 ? -24.375 21.812 30.016 1 95.88 438 SER A O 1
ATOM 3267 N N . ALA A 1 439 ? -22.453 20.75 29.953 1 96.69 439 ALA A N 1
ATOM 3268 C CA . ALA A 1 439 ? -22.797 20 31.172 1 96.69 439 ALA A CA 1
ATOM 3269 C C . ALA A 1 439 ? -23.047 20.953 32.344 1 96.69 439 ALA A C 1
ATOM 3271 O O . ALA A 1 439 ? -22.203 21.781 32.688 1 96.69 439 ALA A O 1
ATOM 3272 N N . PRO A 1 440 ? -24.219 20.797 32.906 1 96.94 440 PRO A N 1
ATOM 3273 C CA . PRO A 1 440 ? -24.5 21.688 34.062 1 96.94 440 PRO A CA 1
ATOM 3274 C C . PRO A 1 440 ? -23.531 21.5 35.219 1 96.94 440 PRO A C 1
ATOM 3276 O O . PRO A 1 440 ? -23.109 20.375 35.469 1 96.94 440 PRO A O 1
ATOM 3279 N N . SER A 1 441 ? -23.297 22.562 36 1 97.06 441 SER A N 1
ATOM 3280 C CA . SER A 1 441 ? -22.25 22.547 37 1 97.06 441 SER A CA 1
ATOM 3281 C C . SER A 1 441 ? -22.625 21.656 38.188 1 97.06 441 SER A C 1
ATOM 3283 O O . SER A 1 441 ? -21.766 21.203 38.938 1 97.06 441 SER A O 1
ATOM 3285 N N . GLU A 1 442 ? -23.922 21.438 38.375 1 97.44 442 GLU A N 1
ATOM 3286 C CA . GLU A 1 442 ? -24.344 20.594 39.5 1 97.44 442 GLU A CA 1
ATOM 3287 C C . GLU A 1 442 ? -24.328 19.125 39.125 1 97.44 442 GLU A C 1
ATOM 3289 O O . GLU A 1 442 ? -24.422 18.25 40 1 97.44 442 GLU A O 1
ATOM 3294 N N . TYR A 1 443 ? -24.219 18.797 37.906 1 97.5 443 TYR A N 1
ATOM 3295 C CA . TYR A 1 443 ? -24.203 17.406 37.438 1 97.5 443 TYR A CA 1
ATOM 3296 C C . TYR A 1 443 ? -22.781 16.875 37.375 1 97.5 443 TYR A C 1
ATOM 3298 O O . TYR A 1 443 ? -21.922 17.453 36.719 1 97.5 443 TYR A O 1
ATOM 3306 N N . ASN A 1 444 ? -22.516 15.734 37.906 1 97.38 444 ASN A N 1
ATOM 3307 C CA . ASN A 1 444 ? -21.203 15.102 37.906 1 97.38 444 ASN A CA 1
ATOM 3308 C C . ASN A 1 444 ? -21.031 14.227 36.656 1 97.38 444 ASN A C 1
ATOM 3310 O O . ASN A 1 444 ? -21.234 13.008 36.719 1 97.38 444 ASN A O 1
ATOM 3314 N N . LEU A 1 445 ? -20.547 14.773 35.656 1 97.12 445 LEU A N 1
ATOM 3315 C CA . LEU A 1 445 ? -20.453 14.07 34.406 1 97.12 445 LEU A CA 1
ATOM 3316 C C . LEU A 1 445 ? -19.453 12.922 34.5 1 97.12 445 LEU A C 1
ATOM 3318 O O . LEU A 1 445 ? -19.719 11.82 34 1 97.12 445 LEU A O 1
ATOM 3322 N N . LYS A 1 446 ? -18.25 13.125 35.062 1 96.88 446 LYS A N 1
ATOM 3323 C CA . LYS A 1 446 ? -17.203 12.117 35.156 1 96.88 446 LYS A CA 1
ATOM 3324 C C . LYS A 1 446 ? -17.562 11.031 36.156 1 96.88 446 LYS A C 1
ATOM 3326 O O . LYS A 1 446 ? -17.328 9.844 35.906 1 96.88 446 LYS A O 1
ATOM 3331 N N . GLY A 1 447 ? -18.125 11.477 37.281 1 96.25 447 GLY A N 1
ATOM 3332 C CA . GLY A 1 447 ? -18.359 10.562 38.375 1 96.25 447 GLY A CA 1
ATOM 3333 C C . GLY A 1 447 ? -19.594 9.695 38.188 1 96.25 447 GLY A C 1
ATOM 3334 O O . GLY A 1 447 ? -19.766 8.688 38.844 1 96.25 447 GLY A O 1
ATOM 3335 N N . THR A 1 448 ? -20.5 10.031 37.312 1 97.5 448 THR A N 1
ATOM 3336 C CA . THR A 1 448 ? -21.688 9.25 37.031 1 97.5 448 THR A CA 1
ATOM 3337 C C . THR A 1 448 ? -21.406 8.203 35.938 1 97.5 448 THR A C 1
ATOM 3339 O O . THR A 1 448 ? -20.922 8.531 34.875 1 97.5 448 THR A O 1
ATOM 3342 N N . PRO A 1 449 ? -21.766 6.887 36.25 1 97.56 449 PRO A N 1
ATOM 3343 C CA . PRO A 1 449 ? -21.609 5.898 35.188 1 97.56 449 PRO A CA 1
ATOM 3344 C C . PRO A 1 449 ? -22.312 6.32 33.875 1 97.56 449 PRO A C 1
ATOM 3346 O O . PRO A 1 449 ? -23.422 6.848 33.938 1 97.56 449 PRO A O 1
ATOM 3349 N N . TYR A 1 450 ? -21.688 6.059 32.812 1 97.75 450 TYR A N 1
ATOM 3350 C CA . TYR A 1 450 ? -22.156 6.633 31.562 1 97.75 450 TYR A CA 1
ATOM 3351 C C . TYR A 1 450 ? -23.125 5.684 30.859 1 97.75 450 TYR A C 1
ATOM 3353 O O . TYR A 1 450 ? -23.562 5.945 29.734 1 97.75 450 TYR A O 1
ATOM 3361 N N . HIS A 1 451 ? -23.422 4.566 31.406 1 97.62 451 HIS A N 1
ATOM 3362 C CA . HIS A 1 451 ? -24.438 3.666 30.875 1 97.62 451 HIS A CA 1
ATOM 3363 C C . HIS A 1 451 ? -25.188 2.963 32 1 97.62 451 HIS A C 1
ATOM 3365 O O . HIS A 1 451 ? -24.703 2.928 33.156 1 97.62 451 HIS A O 1
ATOM 3371 N N . LYS A 1 452 ? -26.359 2.43 31.688 1 97.38 452 LYS A N 1
ATOM 3372 C CA . LYS A 1 452 ? -27.141 1.691 32.656 1 97.38 452 LYS A CA 1
ATOM 3373 C C . LYS A 1 452 ? -26.438 0.411 33.094 1 97.38 452 LYS A C 1
ATOM 3375 O O . LYS A 1 452 ? -25.766 -0.238 32.281 1 97.38 452 LYS A O 1
ATOM 3380 N N . PRO A 1 453 ? -26.594 0.138 34.406 1 96.44 453 PRO A N 1
ATOM 3381 C CA . PRO A 1 453 ? -25.984 -1.121 34.844 1 96.44 453 PRO A CA 1
ATOM 3382 C C . PRO A 1 453 ? -26.453 -2.32 34.031 1 96.44 453 PRO A C 1
ATOM 3384 O O . PRO A 1 453 ? -27.672 -2.486 33.812 1 96.44 453 PRO A O 1
ATOM 3387 N N . GLY A 1 454 ? -25.516 -3.113 33.5 1 94.5 454 GLY A N 1
ATOM 3388 C CA . GLY A 1 454 ? -25.828 -4.344 32.781 1 94.5 454 GLY A CA 1
ATOM 3389 C C . GLY A 1 454 ? -26.156 -4.121 31.328 1 94.5 454 GLY A C 1
ATOM 3390 O O . GLY A 1 454 ? -26.391 -5.078 30.578 1 94.5 454 GLY A O 1
ATOM 3391 N N . ASP A 1 455 ? -26.234 -2.887 30.906 1 96.06 455 ASP A N 1
ATOM 3392 C CA . ASP A 1 455 ? -26.547 -2.572 29.516 1 96.06 455 ASP A CA 1
ATOM 3393 C C . ASP A 1 455 ? -25.594 -1.517 28.969 1 96.06 455 ASP A C 1
ATOM 3395 O O . ASP A 1 455 ? -25.906 -0.324 28.969 1 96.06 455 ASP A O 1
ATOM 3399 N N . PRO A 1 456 ? -24.5 -1.974 28.359 1 96.06 456 PRO A N 1
ATOM 3400 C CA . PRO A 1 456 ? -23.5 -1.024 27.875 1 96.06 456 PRO A CA 1
ATOM 3401 C C . PRO A 1 456 ? -24 -0.189 26.703 1 96.06 456 PRO A C 1
ATOM 3403 O O . PRO A 1 456 ? -23.359 0.793 26.312 1 96.06 456 PRO A O 1
ATOM 3406 N N . THR A 1 457 ? -25.141 -0.514 26.109 1 96.19 457 THR A N 1
ATOM 3407 C CA . THR A 1 457 ? -25.641 0.192 24.922 1 96.19 457 THR A CA 1
ATOM 3408 C C . THR A 1 457 ? -26.578 1.321 25.328 1 96.19 457 THR A C 1
ATOM 3410 O O . THR A 1 457 ? -26.906 2.186 24.5 1 96.19 457 THR A O 1
ATOM 3413 N N . ALA A 1 458 ? -27.031 1.294 26.578 1 96.88 458 ALA A N 1
ATOM 3414 C CA . ALA A 1 458 ? -27.938 2.322 27.078 1 96.88 458 ALA A CA 1
ATOM 3415 C C . ALA A 1 458 ? -27.172 3.43 27.797 1 96.88 458 ALA A C 1
ATOM 3417 O O . ALA A 1 458 ? -26.922 3.33 29 1 96.88 458 ALA A O 1
ATOM 3418 N N . GLN A 1 459 ? -27 4.574 27.172 1 97.38 459 GLN A N 1
ATOM 3419 C CA . GLN A 1 459 ? -26.219 5.672 27.734 1 97.38 459 GLN A CA 1
ATOM 3420 C C . GLN A 1 459 ? -27 6.418 28.797 1 97.38 459 GLN A C 1
ATOM 3422 O O . GLN A 1 459 ? -28.219 6.5 28.734 1 97.38 459 GLN A O 1
ATOM 3427 N N . VAL A 1 460 ? -26.297 6.926 29.75 1 97.56 460 VAL A N 1
ATOM 3428 C CA . VAL A 1 460 ? -26.828 7.855 30.75 1 97.56 460 VAL A CA 1
ATOM 3429 C C . VAL A 1 460 ? -26.188 9.227 30.562 1 97.56 460 VAL A C 1
ATOM 3431 O O . VAL A 1 460 ? -24.953 9.344 30.578 1 97.56 460 VAL A O 1
ATOM 3434 N N . LEU A 1 461 ? -26.984 10.227 30.344 1 96.5 461 LEU A N 1
ATOM 3435 C CA . LEU A 1 461 ? -26.516 11.586 30.109 1 96.5 461 LEU A CA 1
ATOM 3436 C C . LEU A 1 461 ? -27.5 12.602 30.688 1 96.5 461 LEU A C 1
ATOM 3438 O O . LEU A 1 461 ? -28.688 12.312 30.828 1 96.5 461 LEU A O 1
ATOM 3442 N N . PHE A 1 462 ? -27.078 13.742 31.047 1 95.88 462 PHE A N 1
ATOM 3443 C CA . PHE A 1 462 ? -27.891 14.766 31.688 1 95.88 462 PHE A CA 1
ATOM 3444 C C . PHE A 1 462 ? -28.906 15.336 30.703 1 95.88 462 PHE A C 1
ATOM 3446 O O . PHE A 1 462 ? -29.828 16.062 31.094 1 95.88 462 PHE A O 1
ATOM 3453 N N . ARG A 1 463 ? -28.766 15.016 29.438 1 93.44 463 ARG A N 1
ATOM 3454 C CA . ARG A 1 463 ? -29.688 15.461 28.391 1 93.44 463 ARG A CA 1
ATOM 3455 C C . ARG A 1 463 ? -30.016 14.32 27.438 1 93.44 463 ARG A C 1
ATOM 3457 O O . ARG A 1 463 ? -29.703 13.164 27.719 1 93.44 463 ARG A O 1
ATOM 3464 N N . ALA A 1 464 ? -30.703 14.672 26.344 1 85.62 464 ALA A N 1
ATOM 3465 C CA . ALA A 1 464 ? -31.125 13.648 25.391 1 85.62 464 ALA A CA 1
ATOM 3466 C C . ALA A 1 464 ? -29.906 12.906 24.812 1 85.62 464 ALA A C 1
ATOM 3468 O O . ALA A 1 464 ? -28.875 13.508 24.562 1 85.62 464 ALA A O 1
ATOM 3469 N N . THR A 1 465 ? -30.062 11.672 24.562 1 82 465 THR A N 1
ATOM 3470 C CA . THR A 1 465 ? -28.969 10.836 24.094 1 82 465 THR A CA 1
ATOM 3471 C C . THR A 1 465 ? -28.875 10.891 22.562 1 82 465 THR A C 1
ATOM 3473 O O . THR A 1 465 ? -28.297 9.992 21.953 1 82 465 THR A O 1
ATOM 3476 N N . SER A 1 466 ? -29.438 11.852 22.016 1 86.31 466 SER A N 1
ATOM 3477 C CA . SER A 1 466 ? -29.109 12.188 20.641 1 86.31 466 SER A CA 1
ATOM 3478 C C . SER A 1 466 ? -27.672 12.688 20.516 1 86.31 466 SER A C 1
ATOM 3480 O O . SER A 1 466 ? -27.141 12.805 19.406 1 86.31 466 SER A O 1
ATOM 3482 N N . PHE A 1 467 ? -27.094 12.875 21.641 1 91.56 467 PHE A N 1
ATOM 3483 C CA . PHE A 1 467 ? -25.672 13.133 21.766 1 91.56 467 PHE A CA 1
ATOM 3484 C C . PHE A 1 467 ? -25 12.039 22.578 1 91.56 467 PHE A C 1
ATOM 3486 O O . PHE A 1 467 ? -25.594 11.484 23.5 1 91.56 467 PHE A O 1
ATOM 3493 N N . ASN A 1 468 ? -23.812 11.805 22.281 1 95.88 468 ASN A N 1
ATOM 3494 C CA . ASN A 1 468 ? -23.078 10.805 23.047 1 95.88 468 ASN A CA 1
ATOM 3495 C C . ASN A 1 468 ? -22.562 11.375 24.375 1 95.88 468 ASN A C 1
ATOM 3497 O O . ASN A 1 468 ? -22.125 12.523 24.422 1 95.88 468 ASN A O 1
ATOM 3501 N N . ASN A 1 469 ? -22.781 10.539 25.469 1 97.25 469 ASN A N 1
ATOM 3502 C CA . ASN A 1 469 ? -21.906 10.781 26.625 1 97.25 469 ASN A CA 1
ATOM 3503 C C . ASN A 1 469 ? -20.438 10.734 26.234 1 97.25 469 ASN A C 1
ATOM 3505 O O . ASN A 1 469 ? -19.969 9.75 25.656 1 97.25 469 ASN A O 1
ATOM 3509 N N . PRO A 1 470 ? -19.703 11.781 26.516 1 97 470 PRO A N 1
ATOM 3510 C CA . PRO A 1 470 ? -18.312 11.844 26.047 1 97 470 PRO A CA 1
ATOM 3511 C C . PRO A 1 470 ? -17.469 10.664 26.531 1 97 470 PRO A C 1
ATOM 3513 O O . PRO A 1 470 ? -16.594 10.188 25.812 1 97 470 PRO A O 1
ATOM 3516 N N . TYR A 1 471 ? -17.688 10.234 27.75 1 97.5 471 TYR A N 1
ATOM 3517 C CA . TYR A 1 471 ? -16.922 9.102 28.281 1 97.5 471 TYR A CA 1
ATOM 3518 C C . TYR A 1 471 ? -17.359 7.801 27.609 1 97.5 471 TYR A C 1
ATOM 3520 O O . TYR A 1 471 ? -16.547 6.91 27.375 1 97.5 471 TYR A O 1
ATOM 3528 N N . TRP A 1 472 ? -18.656 7.617 27.344 1 97.56 472 TRP A N 1
ATOM 3529 C CA . TRP A 1 472 ? -19.141 6.453 26.609 1 97.56 472 TRP A CA 1
ATOM 3530 C C . TRP A 1 472 ? -18.562 6.418 25.203 1 97.56 472 TRP A C 1
ATOM 3532 O O . TRP A 1 472 ? -18.141 5.359 24.719 1 97.56 472 TRP A O 1
ATOM 3542 N N . TRP A 1 473 ? -18.625 7.574 24.531 1 96.88 473 TRP A N 1
ATOM 3543 C CA . TRP A 1 473 ? -18.047 7.684 23.203 1 96.88 473 TRP A CA 1
ATOM 3544 C C . TRP A 1 473 ? -16.594 7.211 23.188 1 96.88 473 TRP A C 1
ATOM 3546 O O . TRP A 1 473 ? -16.188 6.422 22.328 1 96.88 473 TRP A O 1
ATOM 3556 N N . ALA A 1 474 ? -15.742 7.695 24.109 1 97.12 474 ALA A N 1
ATOM 3557 C CA . ALA A 1 474 ? -14.32 7.387 24.172 1 97.12 474 ALA A CA 1
ATOM 3558 C C . ALA A 1 474 ? -14.086 5.887 24.328 1 97.12 474 ALA A C 1
ATOM 3560 O O . ALA A 1 474 ? -13.086 5.352 23.844 1 97.12 474 ALA A O 1
ATOM 3561 N N . ALA A 1 475 ? -15.039 5.242 24.938 1 96.94 475 ALA A N 1
ATOM 3562 C CA . ALA A 1 475 ? -14.875 3.818 25.234 1 96.94 475 ALA A CA 1
ATOM 3563 C C . ALA A 1 475 ? -15.391 2.963 24.078 1 96.94 475 ALA A C 1
ATOM 3565 O O . ALA A 1 475 ? -15 1.8 23.938 1 96.94 475 ALA A O 1
ATOM 3566 N N . ASN A 1 476 ? -16.312 3.52 23.25 1 97.25 476 ASN A N 1
ATOM 3567 C CA . ASN A 1 476 ? -17.062 2.637 22.359 1 97.25 476 ASN A CA 1
ATOM 3568 C C . ASN A 1 476 ? -16.891 3.039 20.891 1 97.25 476 ASN A C 1
ATOM 3570 O O . ASN A 1 476 ? -16.781 2.18 20.016 1 97.25 476 ASN A O 1
ATOM 3574 N N . ASP A 1 477 ? -16.906 4.293 20.547 1 97.25 477 ASP A N 1
ATOM 3575 C CA . ASP A 1 477 ? -16.812 4.766 19.172 1 97.25 477 ASP A CA 1
ATOM 3576 C C . ASP A 1 477 ? -15.367 5.023 18.766 1 97.25 477 ASP A C 1
ATOM 3578 O O . ASP A 1 477 ? -14.484 5.082 19.625 1 97.25 477 ASP A O 1
ATOM 3582 N N . GLU A 1 478 ? -15.164 5.102 17.469 1 96.5 478 GLU A N 1
ATOM 3583 C CA . GLU A 1 478 ? -13.797 5.328 17.016 1 96.5 478 GLU A CA 1
ATOM 3584 C C . GLU A 1 478 ? -13.766 5.977 15.633 1 96.5 478 GLU A C 1
ATOM 3586 O O . GLU A 1 478 ? -14.555 5.617 14.758 1 96.5 478 GLU A O 1
ATOM 3591 N N . TYR A 1 479 ? -12.969 7.008 15.453 1 96.75 479 TYR A N 1
ATOM 3592 C CA . TYR A 1 479 ? -12.5 7.531 14.18 1 96.75 479 TYR A CA 1
ATOM 3593 C C . TYR A 1 479 ? -11.008 7.289 14.008 1 96.75 479 TYR A C 1
ATOM 3595 O O . TYR A 1 479 ? -10.188 7.836 14.75 1 96.75 479 TYR A O 1
ATOM 3603 N N . SER A 1 480 ? -10.656 6.48 13.086 1 96.69 480 SER A N 1
ATOM 3604 C CA . SER A 1 480 ? -9.242 6.152 12.977 1 96.69 480 SER A CA 1
ATOM 3605 C C . SER A 1 480 ? -8.75 6.305 11.539 1 96.69 480 SER A C 1
ATOM 3607 O O . SER A 1 480 ? -9.531 6.211 10.594 1 96.69 480 SER A O 1
ATOM 3609 N N . GLN A 1 481 ? -7.469 6.609 11.398 1 96.88 481 GLN A N 1
ATOM 3610 C CA . GLN A 1 481 ? -6.715 6.68 10.148 1 96.88 481 GLN A CA 1
ATOM 3611 C C . GLN A 1 481 ? -5.395 5.918 10.258 1 96.88 481 GLN A C 1
ATOM 3613 O O . GLN A 1 481 ? -4.652 6.094 11.227 1 96.88 481 GLN A O 1
ATOM 3618 N N . HIS A 1 482 ? -5.16 5.066 9.344 1 95.69 482 HIS A N 1
ATOM 3619 C CA . HIS A 1 482 ? -3.887 4.363 9.273 1 95.69 482 HIS A CA 1
ATOM 3620 C C . HIS A 1 482 ? -3.268 4.48 7.883 1 95.69 482 HIS A C 1
ATOM 3622 O O . HIS A 1 482 ? -3.85 4.02 6.898 1 95.69 482 HIS A O 1
ATOM 3628 N N . THR A 1 483 ? -2.1 5.117 7.816 1 95.69 483 THR A N 1
ATOM 3629 C CA . THR A 1 483 ? -1.432 5.328 6.539 1 95.69 483 THR A CA 1
ATOM 3630 C C . THR A 1 483 ? -0.054 4.672 6.535 1 95.69 483 THR A C 1
ATOM 3632 O O . THR A 1 483 ? 0.729 4.855 7.469 1 95.69 483 THR A O 1
ATOM 3635 N N . ASN A 1 484 ? 0.267 3.893 5.574 1 92.69 484 ASN A N 1
ATOM 3636 C CA . ASN A 1 484 ? 1.593 3.373 5.254 1 92.69 484 ASN A CA 1
ATOM 3637 C C . ASN A 1 484 ? 2.111 3.932 3.934 1 92.69 484 ASN A C 1
ATOM 3639 O O . ASN A 1 484 ? 1.458 3.795 2.898 1 92.69 484 ASN A O 1
ATOM 3643 N N . ARG A 1 485 ? 3.324 4.586 4.043 1 94.62 485 ARG A N 1
ATOM 3644 C CA . ARG A 1 485 ? 3.76 5.355 2.883 1 94.62 485 ARG A CA 1
ATOM 3645 C C . ARG A 1 485 ? 5.25 5.164 2.627 1 94.62 485 ARG A C 1
ATOM 3647 O O . ARG A 1 485 ? 6.043 5.098 3.57 1 94.62 485 ARG A O 1
ATOM 3654 N N . LEU A 1 486 ? 5.656 5.023 1.412 1 91.12 486 LEU A N 1
ATOM 3655 C CA . LEU A 1 486 ? 7.035 5.066 0.928 1 91.12 486 LEU A CA 1
ATOM 3656 C C . LEU A 1 486 ? 7.164 6.016 -0.257 1 91.12 486 LEU A C 1
ATOM 3658 O O . LEU A 1 486 ? 6.383 5.941 -1.208 1 91.12 486 LEU A O 1
ATOM 3662 N N . PHE A 1 487 ? 8.062 6.918 -0.191 1 93.94 487 PHE A N 1
ATOM 3663 C CA . PHE A 1 487 ? 8.312 7.789 -1.333 1 93.94 487 PHE A CA 1
ATOM 3664 C C . PHE A 1 487 ? 9.789 8.141 -1.432 1 93.94 487 PHE A C 1
ATOM 3666 O O . PHE A 1 487 ? 10.508 8.102 -0.432 1 93.94 487 PHE A O 1
ATOM 3673 N N . GLY A 1 488 ? 10.305 8.5 -2.584 1 93.5 488 GLY A N 1
ATOM 3674 C CA . GLY A 1 488 ? 11.695 8.82 -2.857 1 93.5 488 GLY A CA 1
ATOM 3675 C C . GLY A 1 488 ? 12.016 8.883 -4.34 1 93.5 488 GLY A C 1
ATOM 3676 O O . GLY A 1 488 ? 11.109 8.859 -5.176 1 93.5 488 GLY A O 1
ATOM 3677 N N . ASN A 1 489 ? 13.273 9.148 -4.641 1 92.62 489 ASN A N 1
ATOM 3678 C CA . ASN A 1 489 ? 13.742 9.18 -6.02 1 92.62 489 ASN A CA 1
ATOM 3679 C C . ASN A 1 489 ? 15.203 8.766 -6.121 1 92.62 489 ASN A C 1
ATOM 3681 O O . ASN A 1 489 ? 15.891 8.641 -5.109 1 92.62 489 ASN A O 1
ATOM 3685 N N . ALA A 1 490 ? 15.641 8.469 -7.285 1 88.75 490 ALA A N 1
ATOM 3686 C CA . ALA A 1 490 ? 17.031 8.242 -7.676 1 88.75 490 ALA A CA 1
ATOM 3687 C C . ALA A 1 490 ? 17.391 9.062 -8.906 1 88.75 490 ALA A C 1
ATOM 3689 O O . ALA A 1 490 ? 16.531 9.398 -9.719 1 88.75 490 ALA A O 1
ATOM 3690 N N . TYR A 1 491 ? 18.672 9.414 -8.953 1 90.75 491 TYR A N 1
ATOM 3691 C CA . TYR A 1 491 ? 19.078 10.203 -10.117 1 90.75 491 TYR A CA 1
ATOM 3692 C C . TYR A 1 491 ? 20.453 9.758 -10.617 1 90.75 491 TYR A C 1
ATOM 3694 O O . TYR A 1 491 ? 21.203 9.125 -9.891 1 90.75 491 TYR A O 1
ATOM 3702 N N . ALA A 1 492 ? 20.719 10.078 -11.898 1 88.75 492 ALA A N 1
ATOM 3703 C CA . ALA A 1 492 ? 22.016 9.977 -12.555 1 88.75 492 ALA A CA 1
ATOM 3704 C C . ALA A 1 492 ? 22.344 11.242 -13.336 1 88.75 492 ALA A C 1
ATOM 3706 O O . ALA A 1 492 ? 21.484 11.781 -14.047 1 88.75 492 ALA A O 1
ATOM 3707 N N . GLU A 1 493 ? 23.516 11.695 -13.039 1 92.25 493 GLU A N 1
ATOM 3708 C CA . GLU A 1 493 ? 24.031 12.883 -13.727 1 92.25 493 GLU A CA 1
ATOM 3709 C C . GLU A 1 493 ? 25.266 12.562 -14.547 1 92.25 493 GLU A C 1
ATOM 3711 O O . GLU A 1 493 ? 26.156 11.844 -14.086 1 92.25 493 GLU A O 1
ATOM 3716 N N . PHE A 1 494 ? 25.328 13.109 -15.859 1 91.75 494 PHE A N 1
ATOM 3717 C CA . PHE A 1 494 ? 26.453 12.914 -16.781 1 91.75 494 PHE A CA 1
ATOM 3718 C C . PHE A 1 494 ? 26.984 14.25 -17.266 1 91.75 494 PHE A C 1
ATOM 3720 O O . PHE A 1 494 ? 26.234 15.07 -17.812 1 91.75 494 PHE A O 1
ATOM 3727 N N . THR A 1 495 ? 28.172 14.445 -17.016 1 91.5 495 THR A N 1
ATOM 3728 C CA . THR A 1 495 ? 28.906 15.609 -17.516 1 91.5 495 THR A CA 1
ATOM 3729 C C . THR A 1 495 ? 29.969 15.18 -18.516 1 91.5 495 THR A C 1
ATOM 3731 O O . THR A 1 495 ? 31.078 14.82 -18.125 1 91.5 495 THR A O 1
ATOM 3734 N N . PRO A 1 496 ? 29.688 15.398 -19.781 1 89.88 496 PRO A N 1
ATOM 3735 C CA . PRO A 1 496 ? 30.672 14.984 -20.781 1 89.88 496 PRO A CA 1
ATOM 3736 C C . PRO A 1 496 ? 31.922 15.859 -20.766 1 89.88 496 PRO A C 1
ATOM 3738 O O . PRO A 1 496 ? 31.828 17.062 -20.516 1 89.88 496 PRO A O 1
ATOM 3741 N N . LYS A 1 497 ? 33.062 15.242 -21 1 84.81 497 LYS A N 1
ATOM 3742 C CA . LYS A 1 497 ? 34.281 16.016 -21.203 1 84.81 497 LYS A CA 1
ATOM 3743 C C . LYS A 1 497 ? 34.344 16.609 -22.609 1 84.81 497 LYS A C 1
ATOM 3745 O O . LYS A 1 497 ? 34.562 15.891 -23.594 1 84.81 497 LYS A O 1
ATOM 3750 N N . LEU A 1 498 ? 33.906 17.781 -22.578 1 81.5 498 LEU A N 1
ATOM 3751 C CA . LEU A 1 498 ? 33.906 18.438 -23.875 1 81.5 498 LEU A CA 1
ATOM 3752 C C . LEU A 1 498 ? 35.219 19.156 -24.109 1 81.5 498 LEU A C 1
ATOM 3754 O O . LEU A 1 498 ? 35.875 19.625 -23.172 1 81.5 498 LEU A O 1
ATOM 3758 N N . ASN A 1 499 ? 36 18.844 -25.109 1 82.25 499 ASN A N 1
ATOM 3759 C CA . ASN A 1 499 ? 37.219 19.578 -25.438 1 82.25 499 ASN A CA 1
ATOM 3760 C C . ASN A 1 499 ? 36.938 21.047 -25.75 1 82.25 499 ASN A C 1
ATOM 3762 O O . ASN A 1 499 ? 37.562 21.609 -26.656 1 82.25 499 ASN A O 1
ATOM 3766 N N . TRP A 1 500 ? 35.969 21.422 -25.031 1 81.62 500 TRP A N 1
ATOM 3767 C CA . TRP A 1 500 ? 35.688 22.859 -25.141 1 81.62 500 TRP A CA 1
ATOM 3768 C C . TRP A 1 500 ? 36.406 23.625 -24.031 1 81.62 500 TRP A C 1
ATOM 3770 O O . TRP A 1 500 ? 37 23.031 -23.125 1 81.62 500 TRP A O 1
ATOM 3780 N N . SER A 1 501 ? 36.656 24.938 -24.062 1 79.94 501 SER A N 1
ATOM 3781 C CA . SER A 1 501 ? 37.219 25.734 -23 1 79.94 501 SER A CA 1
ATOM 3782 C C . SER A 1 501 ? 36.469 25.562 -21.688 1 79.94 501 SER A C 1
ATOM 3784 O O . SER A 1 501 ? 35.344 25.031 -21.688 1 79.94 501 SER A O 1
ATOM 3786 N N . ASP A 1 502 ? 37.156 25.719 -20.578 1 83.25 502 ASP A N 1
ATOM 3787 C CA . ASP A 1 502 ? 36.562 25.625 -19.25 1 83.25 502 ASP A CA 1
ATOM 3788 C C . ASP A 1 502 ? 35.406 26.594 -19.109 1 83.25 502 ASP A C 1
ATOM 3790 O O . ASP A 1 502 ? 34.719 26.609 -18.062 1 83.25 502 ASP A O 1
ATOM 3794 N N . ARG A 1 503 ? 35.094 27.234 -20.188 1 89.62 503 ARG A N 1
ATOM 3795 C CA . ARG A 1 503 ? 34 28.234 -20.172 1 89.62 503 ARG A CA 1
ATOM 3796 C C . ARG A 1 503 ? 32.656 27.578 -20.453 1 89.62 503 ARG A C 1
ATOM 3798 O O . ARG A 1 503 ? 31.609 28.172 -20.203 1 89.62 503 ARG A O 1
ATOM 3805 N N . TYR A 1 504 ? 32.75 26.406 -21 1 92.06 504 TYR A N 1
ATOM 3806 C CA . TYR A 1 504 ? 31.516 25.734 -21.391 1 92.06 504 TYR A CA 1
ATOM 3807 C C . TYR A 1 504 ? 31.328 24.453 -20.594 1 92.06 504 TYR A C 1
ATOM 3809 O O . TYR A 1 504 ? 32.281 23.672 -20.406 1 92.06 504 TYR A O 1
ATOM 3817 N N . HIS A 1 505 ? 30.156 24.281 -20.062 1 90.38 505 HIS A N 1
ATOM 3818 C CA . HIS A 1 505 ? 29.797 23.078 -19.312 1 90.38 505 HIS A CA 1
ATOM 3819 C C . HIS A 1 505 ? 28.422 22.562 -19.75 1 90.38 505 HIS A C 1
ATOM 3821 O O . HIS A 1 505 ? 27.516 23.344 -20.016 1 90.38 505 HIS A O 1
ATOM 3827 N N . LEU A 1 506 ? 28.328 21.234 -19.859 1 94.25 506 LEU A N 1
ATOM 3828 C CA . LEU A 1 506 ? 27.062 20.578 -20.188 1 94.25 506 LEU A CA 1
ATOM 3829 C C . LEU A 1 506 ? 26.781 19.438 -19.203 1 94.25 506 LEU A C 1
ATOM 3831 O O . LEU A 1 506 ? 27.656 18.609 -18.953 1 94.25 506 LEU A O 1
ATOM 3835 N N . VAL A 1 507 ? 25.609 19.453 -18.594 1 93.44 507 VAL A N 1
ATOM 3836 C CA . VAL A 1 507 ? 25.25 18.438 -17.625 1 93.44 507 VAL A CA 1
ATOM 3837 C C . VAL A 1 507 ? 23.891 17.828 -18 1 93.44 507 VAL A C 1
ATOM 3839 O O . VAL A 1 507 ? 22.922 18.547 -18.203 1 93.44 507 VAL A O 1
ATOM 3842 N N . PHE A 1 508 ? 23.844 16.516 -18.156 1 94.88 508 PHE A N 1
ATOM 3843 C CA . PHE A 1 508 ? 22.594 15.781 -18.312 1 94.88 508 PHE A CA 1
ATOM 3844 C C . PHE A 1 508 ? 22.188 15.133 -16.984 1 94.88 508 PHE A C 1
ATOM 3846 O O . PHE A 1 508 ? 23.016 14.57 -16.281 1 94.88 508 PHE A O 1
ATOM 3853 N N . ARG A 1 509 ? 20.906 15.258 -16.625 1 93.44 509 ARG A N 1
ATOM 3854 C CA . ARG A 1 509 ? 20.422 14.641 -15.391 1 93.44 509 ARG A CA 1
ATOM 3855 C C . ARG A 1 509 ? 19.094 13.914 -15.625 1 93.44 509 ARG A C 1
ATOM 3857 O O . ARG A 1 509 ? 18.172 14.461 -16.234 1 93.44 509 ARG A O 1
ATOM 3864 N N . GLU A 1 510 ? 19.094 12.641 -15.211 1 93.75 510 GLU A N 1
ATOM 3865 C CA . GLU A 1 510 ? 17.875 11.828 -15.195 1 93.75 510 GLU A CA 1
ATOM 3866 C C . GLU A 1 510 ? 17.469 11.492 -13.773 1 93.75 510 GLU A C 1
ATOM 3868 O O . GLU A 1 510 ? 18.281 11.008 -12.977 1 93.75 510 GLU A O 1
ATOM 3873 N N . GLN A 1 511 ? 16.172 11.797 -13.422 1 94 511 GLN A N 1
ATOM 3874 C CA . GLN A 1 511 ? 15.641 11.484 -12.102 1 94 511 GLN A CA 1
ATOM 3875 C C . GLN A 1 511 ? 14.32 10.727 -12.203 1 94 511 GLN A C 1
ATOM 3877 O O . GLN A 1 511 ? 13.438 11.109 -12.977 1 94 511 GLN A O 1
ATOM 3882 N N . VAL A 1 512 ? 14.234 9.633 -11.492 1 91.94 512 VAL A N 1
ATOM 3883 C CA . VAL A 1 512 ? 13.016 8.836 -11.422 1 91.94 512 VAL A CA 1
ATOM 3884 C C . VAL A 1 512 ? 12.57 8.688 -9.969 1 91.94 512 VAL A C 1
ATOM 3886 O O . VAL A 1 512 ? 13.391 8.43 -9.086 1 91.94 512 VAL A O 1
ATOM 3889 N N . GLY A 1 513 ? 11.273 8.961 -9.688 1 92.81 513 GLY A N 1
ATOM 3890 C CA . GLY A 1 513 ? 10.773 8.875 -8.328 1 92.81 513 GLY A CA 1
ATOM 3891 C C . GLY A 1 513 ? 9.383 8.281 -8.234 1 92.81 513 GLY A C 1
ATOM 3892 O O . GLY A 1 513 ? 8.68 8.172 -9.242 1 92.81 513 GLY A O 1
ATOM 3893 N N . MET A 1 514 ? 9.055 7.855 -7.016 1 91.19 514 MET A N 1
ATOM 3894 C CA . MET A 1 514 ? 7.75 7.27 -6.727 1 91.19 514 MET A CA 1
ATOM 3895 C C . MET A 1 514 ? 7.234 7.727 -5.367 1 91.19 514 MET A C 1
ATOM 3897 O O . MET A 1 514 ? 8.023 7.965 -4.449 1 91.19 514 MET A O 1
ATOM 3901 N N . ASP A 1 515 ? 5.91 7.891 -5.215 1 95.38 515 ASP A N 1
ATOM 3902 C CA . ASP A 1 515 ? 5.16 8.086 -3.977 1 95.38 515 ASP A CA 1
ATOM 3903 C C . ASP A 1 515 ? 3.99 7.109 -3.887 1 95.38 515 ASP A C 1
ATOM 3905 O O . ASP A 1 515 ? 3.018 7.227 -4.637 1 95.38 515 ASP A O 1
ATOM 3909 N N . MET A 1 516 ? 4.141 6.145 -2.984 1 92.31 516 MET A N 1
ATOM 3910 C CA . MET A 1 516 ? 3.127 5.105 -2.832 1 92.31 516 MET A CA 1
ATOM 3911 C C . MET A 1 516 ? 2.623 5.043 -1.394 1 92.31 516 MET A C 1
ATOM 3913 O O . MET A 1 516 ? 3.418 5.004 -0.453 1 92.31 516 MET A O 1
ATOM 3917 N N . TYR A 1 517 ? 1.307 5.066 -1.234 1 94.44 517 TYR A N 1
ATOM 3918 C CA . TYR A 1 517 ? 0.78 4.891 0.115 1 94.44 517 TYR A CA 1
ATOM 3919 C C . TYR A 1 517 ? -0.646 4.355 0.078 1 94.44 517 TYR A C 1
ATOM 3921 O O . TYR A 1 517 ? -1.308 4.402 -0.961 1 94.44 517 TYR A O 1
ATOM 3929 N N . THR A 1 518 ? -1.079 3.738 1.132 1 94.12 518 THR A N 1
ATOM 3930 C CA . THR A 1 518 ? -2.453 3.336 1.408 1 94.12 518 THR A CA 1
ATOM 3931 C C . THR A 1 518 ? -2.934 3.924 2.732 1 94.12 518 THR A C 1
ATOM 3933 O O . THR A 1 518 ? -2.229 3.854 3.74 1 94.12 518 THR A O 1
ATOM 3936 N N . THR A 1 519 ? -4.031 4.57 2.658 1 96.5 519 THR A N 1
ATOM 3937 C CA . THR A 1 519 ? -4.695 5.074 3.855 1 96.5 519 THR A CA 1
ATOM 3938 C C . THR A 1 519 ? -6 4.316 4.105 1 96.5 519 THR A C 1
ATOM 3940 O O . THR A 1 519 ? -6.867 4.262 3.234 1 96.5 519 THR A O 1
ATOM 3943 N N . ASN A 1 520 ? -6.082 3.754 5.281 1 95.12 520 ASN A N 1
ATOM 3944 C CA . ASN A 1 520 ? -7.285 3.074 5.738 1 95.12 520 ASN A CA 1
ATOM 3945 C C . ASN A 1 520 ? -7.965 3.84 6.875 1 95.12 520 ASN A C 1
ATOM 3947 O O . ASN A 1 520 ? -7.387 3.996 7.953 1 95.12 520 ASN A O 1
ATOM 3951 N N . ASN A 1 521 ? -9.172 4.277 6.594 1 96.56 521 ASN A N 1
ATOM 3952 C CA . ASN A 1 521 ? -9.953 4.957 7.617 1 96.56 521 ASN A CA 1
ATOM 3953 C C . ASN A 1 521 ? -11.102 4.086 8.117 1 96.56 521 ASN A C 1
ATOM 3955 O O . ASN A 1 521 ? -11.633 3.262 7.363 1 96.56 521 ASN A O 1
ATOM 3959 N N . ALA A 1 522 ? -11.477 4.285 9.367 1 95.81 522 ALA A N 1
ATOM 3960 C CA . ALA A 1 522 ? -12.641 3.615 9.938 1 95.81 522 ALA A CA 1
ATOM 3961 C C . ALA A 1 522 ? -13.453 4.574 10.797 1 95.81 522 ALA A C 1
ATOM 3963 O O . ALA A 1 522 ? -12.898 5.363 11.562 1 95.81 522 ALA A O 1
ATOM 3964 N N . THR A 1 523 ? -14.695 4.625 10.562 1 96.56 523 THR A N 1
ATOM 3965 C CA . THR A 1 523 ? -15.68 5.215 11.469 1 96.56 523 THR A CA 1
ATOM 3966 C C . THR A 1 523 ? -16.531 4.133 12.125 1 96.56 523 THR A C 1
ATOM 3968 O O . THR A 1 523 ? -17.281 3.424 11.445 1 96.56 523 THR A O 1
ATOM 3971 N N . ILE A 1 524 ? -16.438 4.047 13.422 1 97.19 524 ILE A N 1
ATOM 3972 C CA . ILE A 1 524 ? -17.141 3.006 14.164 1 97.19 524 ILE A CA 1
ATOM 3973 C C . ILE A 1 524 ? -18.109 3.645 15.164 1 97.19 524 ILE A C 1
ATOM 3975 O O . ILE A 1 524 ? -17.688 4.465 15.992 1 97.19 524 ILE A O 1
ATOM 3979 N N . ALA A 1 525 ? -19.281 3.4 15.016 1 97.38 525 ALA A N 1
ATOM 3980 C CA . ALA A 1 525 ? -20.344 3.678 15.992 1 97.38 525 ALA A CA 1
ATOM 3981 C C . ALA A 1 525 ? -20.922 2.385 16.562 1 97.38 525 ALA A C 1
ATOM 3983 O O . ALA A 1 525 ? -21.562 1.624 15.836 1 97.38 525 ALA A O 1
ATOM 3984 N N . GLU A 1 526 ? -20.672 2.182 17.812 1 97 526 GLU A N 1
ATOM 3985 C CA . GLU A 1 526 ? -21.172 0.968 18.453 1 97 526 GLU A CA 1
ATOM 3986 C C . GLU A 1 526 ? -22.672 1.047 18.688 1 97 526 GLU A C 1
ATOM 3988 O O . GLU A 1 526 ? -23.281 2.119 18.578 1 97 526 GLU A O 1
ATOM 3993 N N . ILE A 1 527 ? -23.312 -0.088 19.016 1 96.38 527 ILE A N 1
ATOM 3994 C CA . ILE A 1 527 ? -24.719 -0.1 19.375 1 96.38 527 ILE A CA 1
ATOM 3995 C C . ILE A 1 527 ? -24.969 0.855 20.547 1 96.38 527 ILE A C 1
ATOM 3997 O O . ILE A 1 527 ? -24.266 0.802 21.562 1 96.38 527 ILE A O 1
ATOM 4001 N N . GLY A 1 528 ? -25.906 1.747 20.359 1 96.62 528 GLY A N 1
ATOM 4002 C CA . GLY A 1 528 ? -26.219 2.725 21.391 1 96.62 528 GLY A CA 1
ATOM 4003 C C . GLY A 1 528 ? -25.656 4.105 21.078 1 96.62 528 GLY A C 1
ATOM 4004 O O . GLY A 1 528 ? -26.016 5.078 21.75 1 96.62 528 GLY A O 1
ATOM 4005 N N . SER A 1 529 ? -24.859 4.207 20.062 1 96.56 529 SER A N 1
ATOM 4006 C CA . SER A 1 529 ? -24.234 5.473 19.703 1 96.56 529 SER A CA 1
ATOM 4007 C C . SER A 1 529 ? -25.266 6.48 19.203 1 96.56 529 SER A C 1
ATOM 4009 O O . SER A 1 529 ? -26.203 6.113 18.5 1 96.56 529 SER A O 1
ATOM 4011 N N . ALA A 1 530 ? -25.016 7.73 19.484 1 93.5 530 ALA A N 1
ATOM 4012 C CA . ALA A 1 530 ? -25.875 8.797 18.969 1 93.5 530 ALA A CA 1
ATOM 4013 C C . ALA A 1 530 ? -25.75 8.922 17.453 1 93.5 530 ALA A C 1
ATOM 4015 O O . ALA A 1 530 ? -26.672 9.391 16.781 1 93.5 530 ALA A O 1
ATOM 4016 N N . TYR A 1 531 ? -24.625 8.516 16.953 1 92.56 531 TYR A N 1
ATOM 4017 C CA . TYR A 1 531 ? -24.391 8.516 15.516 1 92.56 531 TYR A CA 1
ATOM 4018 C C . TYR A 1 531 ? -25.375 7.602 14.805 1 92.56 531 TYR A C 1
ATOM 4020 O O . TYR A 1 531 ? -25.875 7.938 13.734 1 92.56 531 TYR A O 1
ATOM 4028 N N . ASN A 1 532 ? -25.594 6.43 15.281 1 94.31 532 ASN A N 1
ATOM 4029 C CA . ASN A 1 532 ? -26.547 5.406 14.859 1 94.31 532 ASN A CA 1
ATOM 4030 C C . ASN A 1 532 ? -26.812 4.398 15.977 1 94.31 532 ASN A C 1
ATOM 4032 O O . ASN A 1 532 ? -25.953 3.561 16.281 1 94.31 532 ASN A O 1
ATOM 4036 N N . LYS A 1 533 ? -28 4.5 16.516 1 95.38 533 LYS A N 1
ATOM 4037 C CA . LYS A 1 533 ? -28.328 3.707 17.703 1 95.38 533 LYS A CA 1
ATOM 4038 C C . LYS A 1 533 ? -28.172 2.215 17.406 1 95.38 533 LYS A C 1
ATOM 4040 O O . LYS A 1 533 ? -27.938 1.424 18.328 1 95.38 533 LYS A O 1
ATOM 4045 N N . LYS A 1 534 ? -28.266 1.831 16.172 1 95 534 LYS A N 1
ATOM 4046 C CA . LYS A 1 534 ? -28.156 0.421 15.805 1 95 534 LYS A CA 1
ATOM 4047 C C . LYS A 1 534 ? -26.703 0.044 15.523 1 95 534 LYS A C 1
ATOM 4049 O O . LYS A 1 534 ? -26.391 -1.126 15.289 1 95 534 LYS A O 1
ATOM 4054 N N . GLY A 1 535 ? -25.844 0.983 15.617 1 96 535 GLY A N 1
ATOM 4055 C CA . GLY A 1 535 ? -24.438 0.759 15.289 1 96 535 GLY A CA 1
ATOM 4056 C C . GLY A 1 535 ? -24.141 0.96 13.82 1 96 535 GLY A C 1
ATOM 4057 O O . GLY A 1 535 ? -25.016 0.842 12.969 1 96 535 GLY A O 1
ATOM 4058 N N . GLU A 1 536 ? -22.891 1.296 13.508 1 96.69 536 GLU A N 1
ATOM 4059 C CA . GLU A 1 536 ? -22.453 1.582 12.148 1 96.69 536 GLU A CA 1
ATOM 4060 C C . GLU A 1 536 ? -20.953 1.428 12 1 96.69 536 GLU A C 1
ATOM 4062 O O . GLU A 1 536 ? -20.188 1.748 12.922 1 96.69 536 GLU A O 1
ATOM 4067 N N . VAL A 1 537 ? -20.516 0.778 10.922 1 96.56 537 VAL A N 1
ATOM 4068 C CA . VAL A 1 537 ? -19.109 0.678 10.578 1 96.56 537 VAL A CA 1
ATOM 4069 C C . VAL A 1 537 ? -18.891 1.163 9.148 1 96.56 537 VAL A C 1
ATOM 4071 O O . VAL A 1 537 ? -19.5 0.653 8.211 1 96.56 537 VAL A O 1
ATOM 4074 N N . GLU A 1 538 ? -18.078 2.18 9 1 96.81 538 GLU A N 1
ATOM 4075 C CA . GLU A 1 538 ? -17.703 2.691 7.684 1 96.81 538 GLU A CA 1
ATOM 4076 C C . GLU A 1 538 ? -16.203 2.535 7.438 1 96.81 538 GLU A C 1
ATOM 4078 O O . GLU A 1 538 ? -15.383 3.051 8.203 1 96.81 538 GLU A O 1
ATOM 4083 N N . ASN A 1 539 ? -15.852 1.731 6.406 1 96.06 539 ASN A N 1
ATOM 4084 C CA . ASN A 1 539 ? -14.477 1.589 5.938 1 96.06 539 ASN A CA 1
ATOM 4085 C C . ASN A 1 539 ? -14.234 2.387 4.66 1 96.06 539 ASN A C 1
ATOM 4087 O O . ASN A 1 539 ? -14.82 2.084 3.615 1 96.06 539 ASN A O 1
ATOM 4091 N N . THR A 1 540 ? -13.445 3.428 4.773 1 96 540 THR A N 1
ATOM 4092 C CA . THR A 1 540 ? -13.086 4.258 3.631 1 96 540 THR A CA 1
ATOM 4093 C C . THR A 1 540 ? -11.57 4.348 3.482 1 96 540 THR A C 1
ATOM 4095 O O . THR A 1 540 ? -10.828 4.176 4.457 1 96 540 THR A O 1
ATOM 4098 N N . GLY A 1 541 ? -11.117 4.516 2.275 1 95.81 541 GLY A N 1
ATOM 4099 C CA . GLY A 1 541 ? -9.68 4.609 2.113 1 95.81 541 GLY A CA 1
ATOM 4100 C C . GLY A 1 541 ? -9.258 4.953 0.697 1 95.81 541 GLY A C 1
ATOM 4101 O O . GLY A 1 541 ? -10.102 5.172 -0.172 1 95.81 541 GLY A O 1
ATOM 4102 N N . VAL A 1 542 ? -7.906 5.137 0.572 1 96.62 542 VAL A N 1
ATOM 4103 C CA . VAL A 1 542 ? -7.309 5.441 -0.724 1 96.62 542 VAL A CA 1
ATOM 4104 C C . VAL A 1 542 ? -5.988 4.688 -0.874 1 96.62 542 VAL A C 1
ATOM 4106 O O . VAL A 1 542 ? -5.273 4.477 0.108 1 96.62 542 VAL A O 1
ATOM 4109 N N . GLN A 1 543 ? -5.746 4.164 -2.008 1 93.56 543 GLN A N 1
ATOM 4110 C CA . GLN A 1 543 ? -4.43 3.727 -2.467 1 93.56 543 GLN A CA 1
ATOM 4111 C C . GLN A 1 543 ? -3.904 4.633 -3.576 1 93.56 543 GLN A C 1
ATOM 4113 O O . GLN A 1 543 ? -4.555 4.801 -4.609 1 93.56 543 GLN A O 1
ATOM 4118 N N . GLU A 1 544 ? -2.732 5.219 -3.297 1 95.12 544 GLU A N 1
ATOM 4119 C CA . GLU A 1 544 ? -2.152 6.176 -4.23 1 95.12 544 GLU A CA 1
ATOM 4120 C C . GLU A 1 544 ? -0.793 5.703 -4.738 1 95.12 544 GLU A C 1
ATOM 4122 O O . GLU A 1 544 ? 0.016 5.184 -3.967 1 95.12 544 GLU A O 1
ATOM 4127 N N . ASN A 1 545 ? -0.595 5.789 -6.047 1 91.62 545 ASN A N 1
ATOM 4128 C CA . ASN A 1 545 ? 0.69 5.566 -6.699 1 91.62 545 ASN A CA 1
ATOM 4129 C C . ASN A 1 545 ? 1.037 6.703 -7.656 1 91.62 545 ASN A C 1
ATOM 4131 O O . ASN A 1 545 ? 0.356 6.898 -8.664 1 91.62 545 ASN A O 1
ATOM 4135 N N . ILE A 1 546 ? 2.076 7.445 -7.324 1 95.19 546 ILE A N 1
ATOM 4136 C CA . ILE A 1 546 ? 2.539 8.539 -8.172 1 95.19 546 ILE A CA 1
ATOM 4137 C C . ILE A 1 546 ? 3.93 8.219 -8.719 1 95.19 546 ILE A C 1
ATOM 4139 O O . ILE A 1 546 ? 4.852 7.922 -7.949 1 95.19 546 ILE A O 1
ATOM 4143 N N . PHE A 1 547 ? 4.062 8.195 -10.031 1 92.38 547 PHE A N 1
ATOM 4144 C CA . PHE A 1 547 ? 5.336 8.023 -10.719 1 92.38 547 PHE A CA 1
ATOM 4145 C C . PHE A 1 547 ? 5.77 9.312 -11.391 1 92.38 547 PHE A C 1
ATOM 4147 O O . PHE A 1 547 ? 4.996 9.93 -12.117 1 92.38 547 PHE A O 1
ATOM 4154 N N . ASN A 1 548 ? 6.996 9.766 -11.086 1 95.69 548 ASN A N 1
ATOM 4155 C CA . ASN A 1 548 ? 7.551 10.984 -11.672 1 95.69 548 ASN A CA 1
ATOM 4156 C C . ASN A 1 548 ? 8.898 10.711 -12.336 1 95.69 548 ASN A C 1
ATOM 4158 O O . ASN A 1 548 ? 9.75 10.023 -11.773 1 95.69 548 ASN A O 1
ATOM 4162 N N . ASN A 1 549 ? 9.055 11.219 -13.562 1 95.12 549 ASN A N 1
ATOM 4163 C CA . ASN A 1 549 ? 10.305 11.164 -14.312 1 95.12 549 ASN A CA 1
ATOM 4164 C C . ASN A 1 549 ? 10.711 12.547 -14.82 1 95.12 549 ASN A C 1
ATOM 4166 O O . ASN A 1 549 ? 9.891 13.273 -15.383 1 95.12 549 ASN A O 1
ATOM 4170 N N . LEU A 1 550 ? 11.938 12.922 -14.539 1 95.69 550 LEU A N 1
ATOM 4171 C CA . LEU A 1 550 ? 12.477 14.211 -14.969 1 95.69 550 LEU A CA 1
ATOM 4172 C C . LEU A 1 550 ? 13.828 14.047 -15.656 1 95.69 550 LEU A C 1
ATOM 4174 O O . LEU A 1 550 ? 14.758 13.477 -15.07 1 95.69 550 LEU A O 1
ATOM 4178 N N . ILE A 1 551 ? 13.93 14.516 -16.906 1 95.88 551 ILE A N 1
ATOM 4179 C CA . ILE A 1 551 ? 15.195 14.57 -17.625 1 95.88 551 ILE A CA 1
ATOM 4180 C C . ILE A 1 551 ? 15.539 16.016 -17.969 1 95.88 551 ILE A C 1
ATOM 4182 O O . ILE A 1 551 ? 14.672 16.781 -18.391 1 95.88 551 ILE A O 1
ATOM 4186 N N . THR A 1 552 ? 16.75 16.375 -17.688 1 95.5 552 THR A N 1
ATOM 4187 C CA . THR A 1 552 ? 17.172 17.734 -18 1 95.5 552 THR A CA 1
ATOM 4188 C C . THR A 1 552 ? 18.547 17.734 -18.656 1 95.5 552 THR A C 1
ATOM 4190 O O . THR A 1 552 ? 19.359 16.828 -18.438 1 95.5 552 THR A O 1
ATOM 4193 N N . ALA A 1 553 ? 18.781 18.781 -19.5 1 96.44 553 ALA A N 1
ATOM 4194 C CA . ALA A 1 553 ? 20.078 19.156 -20.047 1 96.44 553 ALA A CA 1
ATOM 4195 C C . ALA A 1 553 ? 20.422 20.609 -19.703 1 96.44 553 ALA A C 1
ATOM 4197 O O . ALA A 1 553 ? 19.641 21.516 -20.016 1 96.44 553 ALA A O 1
ATOM 4198 N N . ASN A 1 554 ? 21.484 20.797 -19.047 1 94.56 554 ASN A N 1
ATOM 4199 C CA . ASN A 1 554 ? 21.906 22.109 -18.594 1 94.56 554 ASN A CA 1
ATOM 4200 C C . ASN A 1 554 ? 23.219 22.547 -19.25 1 94.56 554 ASN A C 1
ATOM 4202 O O . ASN A 1 554 ? 24.266 21.938 -19.031 1 94.56 554 ASN A O 1
ATOM 4206 N N . PHE A 1 555 ? 23.141 23.609 -20.016 1 95.06 555 PHE A N 1
ATOM 4207 C CA . PHE A 1 555 ? 24.297 24.188 -20.688 1 95.06 555 PHE A CA 1
ATOM 4208 C C . PHE A 1 555 ? 24.672 25.531 -20.078 1 95.06 555 PHE A C 1
ATOM 4210 O O . PHE A 1 555 ? 23.812 26.391 -19.891 1 95.06 555 PHE A O 1
ATOM 4217 N N . THR A 1 556 ? 25.875 25.703 -19.703 1 92.25 556 THR A N 1
ATOM 4218 C CA . THR A 1 556 ? 26.359 26.984 -19.188 1 92.25 556 THR A CA 1
ATOM 4219 C C . THR A 1 556 ? 27.578 27.469 -19.969 1 92.25 556 THR A C 1
ATOM 4221 O O . THR A 1 556 ? 28.359 26.641 -20.453 1 92.25 556 THR A O 1
ATOM 4224 N N . ALA A 1 557 ? 27.688 28.797 -20.078 1 93.81 557 ALA A N 1
ATOM 4225 C CA . ALA A 1 557 ? 28.797 29.406 -20.797 1 93.81 557 ALA A CA 1
ATOM 4226 C C . ALA A 1 557 ? 29.156 30.766 -20.203 1 93.81 557 ALA A C 1
ATOM 4228 O O . ALA A 1 557 ? 28.266 31.516 -19.797 1 93.81 557 ALA A O 1
ATOM 4229 N N . LYS A 1 558 ? 30.359 31.062 -20.172 1 93.06 558 LYS A N 1
ATOM 4230 C CA . LYS A 1 558 ? 30.844 32.375 -19.781 1 93.06 558 LYS A CA 1
ATOM 4231 C C . LYS A 1 558 ? 31.531 33.062 -20.953 1 93.06 558 LYS A C 1
ATOM 4233 O O . LYS A 1 558 ? 32.438 32.5 -21.578 1 93.06 558 LYS A O 1
ATOM 4238 N N . TRP A 1 559 ? 31.062 34.312 -21.266 1 93.94 559 TRP A N 1
ATOM 4239 C CA . TRP A 1 559 ? 31.578 35.031 -22.422 1 93.94 559 TRP A CA 1
ATOM 4240 C C . TRP A 1 559 ? 32.219 36.344 -21.969 1 93.94 559 TRP A C 1
ATOM 4242 O O . TRP A 1 559 ? 31.922 36.844 -20.875 1 93.94 559 TRP A O 1
ATOM 4252 N N . GLY A 1 560 ? 33 37 -22.922 1 92.69 560 GLY A N 1
ATOM 4253 C CA . GLY A 1 560 ? 33.688 38.25 -22.656 1 92.69 560 GLY A CA 1
ATOM 4254 C C . GLY A 1 560 ? 35.125 38.031 -22.234 1 92.69 560 GLY A C 1
ATOM 4255 O O . GLY A 1 560 ? 35.5 36.938 -21.781 1 92.69 560 GLY A O 1
ATOM 4256 N N . ALA A 1 561 ? 35.906 39 -22.375 1 87.88 561 ALA A N 1
ATOM 4257 C CA . ALA A 1 561 ? 37.312 38.906 -22.031 1 87.88 561 ALA A CA 1
ATOM 4258 C C . ALA A 1 561 ? 37.5 38.594 -20.547 1 87.88 561 ALA A C 1
ATOM 4260 O O . ALA A 1 561 ? 38.344 37.75 -20.188 1 87.88 561 ALA A O 1
ATOM 4261 N N . ASP A 1 562 ? 36.625 39.125 -19.75 1 88.44 562 ASP A N 1
ATOM 4262 C CA . ASP A 1 562 ? 36.719 38.906 -18.312 1 88.44 562 ASP A CA 1
ATOM 4263 C C . ASP A 1 562 ? 35.625 38 -17.812 1 88.44 562 ASP A C 1
ATOM 4265 O O . ASP A 1 562 ? 35.281 38.031 -16.625 1 88.44 562 ASP A O 1
ATOM 4269 N N . ARG A 1 563 ? 35 37.375 -18.734 1 91.31 563 ARG A N 1
ATOM 4270 C CA . ARG A 1 563 ? 33.906 36.469 -18.391 1 91.31 563 ARG A CA 1
ATOM 4271 C C . ARG A 1 563 ? 32.75 37.219 -17.75 1 91.31 563 ARG A C 1
ATOM 4273 O O . ARG A 1 563 ? 32.188 36.781 -16.75 1 91.31 563 ARG A O 1
ATOM 4280 N N . GLU A 1 564 ? 32.531 38.406 -18.188 1 91.56 564 GLU A N 1
ATOM 4281 C CA . GLU A 1 564 ? 31.516 39.281 -17.578 1 91.56 564 GLU A CA 1
ATOM 4282 C C . GLU A 1 564 ? 30.109 38.781 -17.891 1 91.56 564 GLU A C 1
ATOM 4284 O O . GLU A 1 564 ? 29.156 39.156 -17.203 1 91.56 564 GLU A O 1
ATOM 4289 N N . TRP A 1 565 ? 29.969 38 -18.938 1 95 565 TRP A N 1
ATOM 4290 C CA . TRP A 1 565 ? 28.672 37.438 -19.281 1 95 565 TRP A CA 1
ATOM 4291 C C . TRP A 1 565 ? 28.594 35.969 -18.859 1 95 565 TRP A C 1
ATOM 4293 O O . TRP A 1 565 ? 29.453 35.156 -19.234 1 95 565 TRP A O 1
ATOM 4303 N N . ASP A 1 566 ? 27.656 35.656 -18.094 1 93.69 566 ASP A N 1
ATOM 4304 C CA . ASP A 1 566 ? 27.375 34.281 -17.688 1 93.69 566 ASP A CA 1
ATOM 4305 C C . ASP A 1 566 ? 26.047 33.812 -18.25 1 93.69 566 ASP A C 1
ATOM 4307 O O . ASP A 1 566 ? 24.984 34.375 -17.922 1 93.69 566 ASP A O 1
ATOM 4311 N N . PHE A 1 567 ? 26.094 32.75 -19.062 1 95 567 PHE A N 1
ATOM 4312 C CA . PHE A 1 567 ? 24.922 32.25 -19.766 1 95 567 PHE A CA 1
ATOM 4313 C C . PHE A 1 567 ? 24.562 30.844 -19.297 1 95 567 PHE A C 1
ATOM 4315 O O . PHE A 1 567 ? 25.453 30.031 -19.047 1 95 567 PHE A O 1
ATOM 4322 N N . GLY A 1 568 ? 23.25 30.625 -19.062 1 93.38 568 GLY A N 1
ATOM 4323 C CA . GLY A 1 568 ? 22.75 29.297 -18.75 1 93.38 568 GLY A CA 1
ATOM 4324 C C . GLY A 1 568 ? 21.5 28.938 -19.531 1 93.38 568 GLY A C 1
ATOM 4325 O O . GLY A 1 568 ? 20.641 29.781 -19.75 1 93.38 568 GLY A O 1
ATOM 4326 N N . PHE A 1 569 ? 21.406 27.672 -19.969 1 95.19 569 PHE A N 1
ATOM 4327 C CA . PHE A 1 569 ? 20.219 27.156 -20.641 1 95.19 569 PHE A CA 1
ATOM 4328 C C . PHE A 1 569 ? 19.875 25.766 -20.141 1 95.19 569 PHE A C 1
ATOM 4330 O O . PHE A 1 569 ? 20.734 24.875 -20.141 1 95.19 569 PHE A O 1
ATOM 4337 N N . VAL A 1 570 ? 18.672 25.641 -19.719 1 95.25 570 VAL A N 1
ATOM 4338 C CA . VAL A 1 570 ? 18.172 24.344 -19.266 1 95.25 570 VAL A CA 1
ATOM 4339 C C . VAL A 1 570 ? 17.016 23.906 -20.156 1 95.25 570 VAL A C 1
ATOM 4341 O O . VAL A 1 570 ? 16.094 24.672 -20.406 1 95.25 570 VAL A O 1
ATOM 4344 N N . LEU A 1 571 ? 17.094 22.734 -20.703 1 96.62 571 LEU A N 1
ATOM 4345 C CA . LEU A 1 571 ? 16 22.047 -21.375 1 96.62 571 LEU A CA 1
ATOM 4346 C C . LEU A 1 571 ? 15.57 20.812 -20.609 1 96.62 571 LEU A C 1
ATOM 4348 O O . LEU A 1 571 ? 16.422 20.016 -20.172 1 96.62 571 LEU A O 1
ATOM 4352 N N . GLY A 1 572 ? 14.242 20.703 -20.359 1 95.94 572 GLY A N 1
ATOM 4353 C CA . GLY A 1 572 ? 13.82 19.547 -19.578 1 95.94 572 GLY A CA 1
ATOM 4354 C C . GLY A 1 572 ? 12.461 19.016 -19.984 1 95.94 572 GLY A C 1
ATOM 4355 O O . GLY A 1 572 ? 11.711 19.688 -20.688 1 95.94 572 GLY A O 1
ATOM 4356 N N . ASN A 1 573 ? 12.227 17.766 -19.688 1 96.94 573 ASN A N 1
ATOM 4357 C CA . ASN A 1 573 ? 10.953 17.062 -19.828 1 96.94 573 ASN A CA 1
ATOM 4358 C C . ASN A 1 573 ? 10.555 16.359 -18.547 1 96.94 573 ASN A C 1
ATOM 4360 O O . ASN A 1 573 ? 11.383 15.711 -17.891 1 96.94 573 ASN A O 1
ATOM 4364 N N . GLU A 1 574 ? 9.258 16.531 -18.156 1 95.62 574 GLU A N 1
ATOM 4365 C CA . GLU A 1 574 ? 8.734 15.898 -16.953 1 95.62 574 GLU A CA 1
ATOM 4366 C C . GLU A 1 574 ? 7.52 15.039 -17.266 1 95.62 574 GLU A C 1
ATOM 4368 O O . GLU A 1 574 ? 6.625 15.461 -18 1 95.62 574 GLU A O 1
ATOM 4373 N N . PHE A 1 575 ? 7.551 13.812 -16.828 1 96.19 575 PHE A N 1
ATOM 4374 C CA . PHE A 1 575 ? 6.438 12.867 -16.922 1 96.19 575 PHE A CA 1
ATOM 4375 C C . PHE A 1 575 ? 5.895 12.555 -15.523 1 96.19 575 PHE A C 1
ATOM 4377 O O . PHE A 1 575 ? 6.633 12.094 -14.656 1 96.19 575 PHE A O 1
ATOM 4384 N N . ASN A 1 576 ? 4.594 12.859 -15.273 1 95.44 576 ASN A N 1
ATOM 4385 C CA . ASN A 1 576 ? 3.939 12.586 -13.992 1 95.44 576 ASN A CA 1
ATOM 4386 C C . ASN A 1 576 ? 2.684 11.742 -14.18 1 95.44 576 ASN A C 1
ATOM 4388 O O . ASN A 1 576 ? 1.752 12.148 -14.875 1 95.44 576 ASN A O 1
ATOM 4392 N N . HIS A 1 577 ? 2.666 10.555 -13.625 1 95.62 577 HIS A N 1
ATOM 4393 C CA . HIS A 1 577 ? 1.514 9.664 -13.688 1 95.62 577 HIS A CA 1
ATOM 4394 C C . HIS A 1 577 ? 0.981 9.352 -12.297 1 95.62 577 HIS A C 1
ATOM 4396 O O . HIS A 1 577 ? 1.731 8.898 -11.43 1 95.62 577 HIS A O 1
ATOM 4402 N N . GLU A 1 578 ? -0.326 9.523 -12.102 1 94.62 578 GLU A N 1
ATOM 4403 C CA . GLU A 1 578 ? -0.979 9.273 -10.82 1 94.62 578 GLU A CA 1
ATOM 4404 C C . GLU A 1 578 ? -2.09 8.234 -10.961 1 94.62 578 GLU A C 1
ATOM 4406 O O . GLU A 1 578 ? -2.957 8.367 -11.828 1 94.62 578 GLU A O 1
ATOM 4411 N N . TYR A 1 579 ? -1.994 7.156 -10.195 1 93.69 579 TYR A N 1
ATOM 4412 C CA . TYR A 1 579 ? -3.051 6.16 -10.047 1 93.69 579 TYR A CA 1
ATOM 4413 C C . TYR A 1 579 ? -3.652 6.199 -8.648 1 93.69 579 TYR A C 1
ATOM 4415 O O . TYR A 1 579 ? -2.926 6.246 -7.656 1 93.69 579 TYR A O 1
ATOM 4423 N N . ARG A 1 580 ? -4.984 6.199 -8.602 1 94.38 580 ARG A N 1
ATOM 4424 C CA . ARG A 1 580 ? -5.68 6.246 -7.32 1 94.38 580 ARG A CA 1
ATOM 4425 C C . ARG A 1 580 ? -6.84 5.254 -7.289 1 94.38 580 ARG A C 1
ATOM 4427 O O . ARG A 1 580 ? -7.672 5.238 -8.195 1 94.38 580 ARG A O 1
ATOM 4434 N N . ARG A 1 581 ? -6.844 4.398 -6.285 1 94.44 581 ARG A N 1
ATOM 4435 C CA . ARG A 1 581 ? -7.996 3.592 -5.902 1 94.44 581 ARG A CA 1
ATOM 4436 C C . ARG A 1 581 ? -8.664 4.156 -4.652 1 94.44 581 ARG A C 1
ATOM 4438 O O . ARG A 1 581 ? -8.008 4.379 -3.637 1 94.44 581 ARG A O 1
ATOM 4445 N N . LYS A 1 582 ? -9.914 4.496 -4.797 1 95.44 582 LYS A N 1
ATOM 4446 C CA . LYS A 1 582 ? -10.695 5 -3.67 1 95.44 582 LYS A CA 1
ATOM 4447 C C . LYS A 1 582 ? -11.891 4.105 -3.383 1 95.44 582 LYS A C 1
ATOM 4449 O O . LYS A 1 582 ? -12.555 3.625 -4.309 1 95.44 582 LYS A O 1
ATOM 4454 N N . TRP A 1 583 ? -12.18 3.846 -2.107 1 95.62 583 TRP A N 1
ATOM 4455 C CA . TRP A 1 583 ? -13.32 3.008 -1.765 1 95.62 583 TRP A CA 1
ATOM 4456 C C . TRP A 1 583 ? -14.094 3.59 -0.583 1 95.62 583 TRP A C 1
ATOM 4458 O O . TRP A 1 583 ? -13.547 4.375 0.196 1 95.62 583 TRP A O 1
ATOM 4468 N N . ASP A 1 584 ? -15.32 3.303 -0.502 1 95.31 584 ASP A N 1
ATOM 4469 C CA . ASP A 1 584 ? -16.234 3.643 0.592 1 95.31 584 ASP A CA 1
ATOM 4470 C C . ASP A 1 584 ? -17.25 2.539 0.818 1 95.31 584 ASP A C 1
ATOM 4472 O O . ASP A 1 584 ? -18.109 2.293 -0.037 1 95.31 584 ASP A O 1
ATOM 4476 N N . TYR A 1 585 ? -17.125 1.85 1.884 1 95.69 585 TYR A N 1
ATOM 4477 C CA . TYR A 1 585 ? -18.062 0.82 2.312 1 95.69 585 TYR A CA 1
ATOM 4478 C C . TYR A 1 585 ? -18.656 1.151 3.68 1 95.69 585 TYR A C 1
ATOM 4480 O O . TYR A 1 585 ? -17.922 1.254 4.668 1 95.69 585 TYR A O 1
ATOM 4488 N N . ASP A 1 586 ? -19.969 1.346 3.729 1 95.75 586 ASP A N 1
ATOM 4489 C CA . ASP A 1 586 ? -20.656 1.747 4.945 1 95.75 586 ASP A CA 1
ATOM 4490 C C . ASP A 1 586 ? -21.781 0.761 5.289 1 95.75 586 ASP A C 1
ATOM 4492 O O . ASP A 1 586 ? -22.703 0.551 4.492 1 95.75 586 ASP A O 1
ATOM 4496 N N . GLY A 1 587 ? -21.625 0.128 6.422 1 94.44 587 GLY A N 1
ATOM 4497 C CA . GLY A 1 587 ? -22.641 -0.794 6.902 1 94.44 587 GLY A CA 1
ATOM 4498 C C . GLY A 1 587 ? -23.281 -0.349 8.203 1 94.44 587 GLY A C 1
ATOM 4499 O O . GLY A 1 587 ? -22.641 0.279 9.039 1 94.44 587 GLY A O 1
ATOM 4500 N N . SER A 1 588 ? -24.594 -0.671 8.359 1 94.12 588 SER A N 1
ATOM 4501 C CA . SER A 1 588 ? -25.328 -0.305 9.562 1 94.12 588 SER A CA 1
ATOM 4502 C C . SER A 1 588 ? -26.047 -1.509 10.156 1 94.12 588 SER A C 1
ATOM 4504 O O . SER A 1 588 ? -26.266 -2.512 9.469 1 94.12 588 SER A O 1
ATOM 4506 N N . GLY A 1 589 ? -26.422 -1.361 11.398 1 93.31 589 GLY A N 1
ATOM 4507 C CA . GLY A 1 589 ? -27.156 -2.406 12.086 1 93.31 589 GLY A CA 1
ATOM 4508 C C . GLY A 1 589 ? -26.281 -3.543 12.57 1 93.31 589 GLY A C 1
ATOM 4509 O O . GLY A 1 589 ? -26.328 -4.645 12.023 1 93.31 589 GLY A O 1
ATOM 4510 N N . LEU A 1 590 ? -25.516 -3.238 13.648 1 91.31 590 LEU A N 1
ATOM 4511 C CA . LEU A 1 590 ? -24.656 -4.266 14.234 1 91.31 590 LEU A CA 1
ATOM 4512 C C . LEU A 1 590 ? -25.484 -5.348 14.906 1 91.31 590 LEU A C 1
ATOM 4514 O O . LEU A 1 590 ? -26.406 -5.047 15.68 1 91.31 590 LEU A O 1
ATOM 4518 N N . ALA A 1 591 ? -25.172 -6.508 14.648 1 85.81 591 ALA A N 1
ATOM 4519 C CA . ALA A 1 591 ? -25.906 -7.637 15.219 1 85.81 591 ALA A CA 1
ATOM 4520 C C . ALA A 1 591 ? -25.578 -7.805 16.703 1 85.81 591 ALA A C 1
ATOM 4522 O O . ALA A 1 591 ? -26.422 -8.219 17.484 1 85.81 591 ALA A O 1
ATOM 4523 N N . PHE A 1 592 ? -24.328 -7.52 17.047 1 84.81 592 PHE A N 1
ATOM 4524 C CA . PHE A 1 592 ? -23.969 -7.652 18.453 1 84.81 592 PHE A CA 1
ATOM 4525 C C . PHE A 1 592 ? -22.969 -6.578 18.859 1 84.81 592 PHE A C 1
ATOM 4527 O O . PHE A 1 592 ? -22.172 -6.121 18.047 1 84.81 592 PHE A O 1
ATOM 4534 N N . TYR A 1 593 ? -23.062 -6.289 20.172 1 90.75 593 TYR A N 1
ATOM 4535 C CA . TYR A 1 593 ? -22.188 -5.305 20.797 1 90.75 593 TYR A CA 1
ATOM 4536 C C . TYR A 1 593 ? -20.812 -5.891 21.062 1 90.75 593 TYR A C 1
ATOM 4538 O O . TYR A 1 593 ? -20.688 -7.055 21.438 1 90.75 593 TYR A O 1
ATOM 4546 N N . GLY A 1 594 ? -19.75 -5.125 20.812 1 89.19 594 GLY A N 1
ATOM 4547 C CA . GLY A 1 594 ? -18.406 -5.512 21.203 1 89.19 594 GLY A CA 1
ATOM 4548 C C . GLY A 1 594 ? -17.531 -5.945 20.047 1 89.19 594 GLY A C 1
ATOM 4549 O O . GLY A 1 594 ? -16.328 -6.172 20.203 1 89.19 594 GLY A O 1
ATOM 4550 N N . GLN A 1 595 ? -18.109 -6.121 18.844 1 86.44 595 GLN A N 1
ATOM 4551 C CA . GLN A 1 595 ? -17.359 -6.457 17.641 1 86.44 595 GLN A CA 1
ATOM 4552 C C . GLN A 1 595 ? -17.719 -5.531 16.484 1 86.44 595 GLN A C 1
ATOM 4554 O O . GLN A 1 595 ? -18.281 -5.973 15.484 1 86.44 595 GLN A O 1
ATOM 4559 N N . PRO A 1 596 ? -17.266 -4.387 16.531 1 90.06 596 PRO A N 1
ATOM 4560 C CA . PRO A 1 596 ? -17.688 -3.412 15.523 1 90.06 596 PRO A CA 1
ATOM 4561 C C . PRO A 1 596 ? -16.906 -3.533 14.219 1 90.06 596 PRO A C 1
ATOM 4563 O O . PRO A 1 596 ? -16.141 -2.637 13.883 1 90.06 596 PRO A O 1
ATOM 4566 N N . THR A 1 597 ? -17.188 -4.637 13.453 1 91.06 597 THR A N 1
ATOM 4567 C CA . THR A 1 597 ? -16.641 -4.871 12.117 1 91.06 597 THR A CA 1
ATOM 4568 C C . THR A 1 597 ? -17.75 -4.832 11.07 1 91.06 597 THR A C 1
ATOM 4570 O O . THR A 1 597 ? -18.922 -5.066 11.383 1 91.06 597 THR A O 1
ATOM 4573 N N . ILE A 1 598 ? -17.359 -4.469 9.891 1 93.62 598 ILE A N 1
ATOM 4574 C CA . ILE A 1 598 ? -18.375 -4.301 8.852 1 93.62 598 ILE A CA 1
ATOM 4575 C C . ILE A 1 598 ? -19.062 -5.633 8.586 1 93.62 598 ILE A C 1
ATOM 4577 O O . ILE A 1 598 ? -20.25 -5.664 8.211 1 93.62 598 ILE A O 1
ATOM 4581 N N . GLY A 1 599 ? -18.375 -6.75 8.812 1 87.75 599 GLY A N 1
ATOM 4582 C CA . GLY A 1 599 ? -18.969 -8.062 8.664 1 87.75 599 GLY A CA 1
ATOM 4583 C C . GLY A 1 599 ? -20.109 -8.312 9.633 1 87.75 599 GLY A C 1
ATOM 4584 O O . GLY A 1 599 ? -20.969 -9.164 9.391 1 87.75 599 GLY A O 1
ATOM 4585 N N . ASN A 1 600 ? -20.188 -7.586 10.734 1 89.06 600 ASN A N 1
ATOM 4586 C CA . ASN A 1 600 ? -21.219 -7.703 11.766 1 89.06 600 ASN A CA 1
ATOM 4587 C C . ASN A 1 600 ? -22.438 -6.859 11.438 1 89.06 600 ASN A C 1
ATOM 4589 O O . ASN A 1 600 ? -23.438 -6.898 12.156 1 89.06 600 ASN A O 1
ATOM 4593 N N . THR A 1 601 ? -22.391 -6.066 10.406 1 91.19 601 THR A N 1
ATOM 4594 C CA . THR A 1 601 ? -23.516 -5.195 10.078 1 91.19 601 THR A CA 1
ATOM 4595 C C . THR A 1 601 ? -24.578 -5.957 9.281 1 91.19 601 THR A C 1
ATOM 4597 O O . THR A 1 601 ? -24.25 -6.914 8.57 1 91.19 601 THR A O 1
ATOM 4600 N N . SER A 1 602 ? -25.797 -5.539 9.383 1 87.06 602 SER A N 1
ATOM 4601 C CA . SER A 1 602 ? -26.906 -6.242 8.758 1 87.06 602 SER A CA 1
ATOM 4602 C C . SER A 1 602 ? -27.203 -5.688 7.371 1 87.06 602 SER A C 1
ATOM 4604 O O . SER A 1 602 ? -27.828 -6.363 6.547 1 87.06 602 SER A O 1
ATOM 4606 N N . SER A 1 603 ? -26.797 -4.512 7.141 1 87.25 603 SER A N 1
ATOM 4607 C CA . SER A 1 603 ? -27.078 -3.891 5.852 1 87.25 603 SER A CA 1
ATOM 4608 C C . SER A 1 603 ? -25.938 -2.994 5.406 1 87.25 603 SER A C 1
ATOM 4610 O O . SER A 1 603 ? -25.156 -2.52 6.238 1 87.25 603 SER A O 1
ATOM 4612 N N . MET A 1 604 ? -25.891 -2.848 4.074 1 89.06 604 MET A N 1
ATOM 4613 C CA . MET A 1 604 ? -24.922 -1.916 3.496 1 89.06 604 MET A CA 1
ATOM 4614 C C . MET A 1 604 ? -25.609 -0.651 3.004 1 89.06 604 MET A C 1
ATOM 4616 O O . MET A 1 604 ? -26.5 -0.717 2.152 1 89.06 604 MET A O 1
ATOM 4620 N N . ASP A 1 605 ? -25.125 0.421 3.578 1 87.19 605 ASP A N 1
ATOM 4621 C CA . ASP A 1 605 ? -25.703 1.702 3.189 1 87.19 605 ASP A CA 1
ATOM 4622 C C . ASP A 1 605 ? -24.984 2.289 1.978 1 87.19 605 ASP A C 1
ATOM 4624 O O . ASP A 1 605 ? -25.609 2.947 1.14 1 87.19 605 ASP A O 1
ATOM 4628 N N . VAL A 1 606 ? -23.766 2.145 1.912 1 89.12 606 VAL A N 1
ATOM 4629 C CA . VAL A 1 606 ? -22.953 2.633 0.805 1 89.12 606 VAL A CA 1
ATOM 4630 C C . VAL A 1 606 ? -21.938 1.557 0.391 1 89.12 606 VAL A C 1
ATOM 4632 O O . VAL A 1 606 ? -21.359 0.877 1.241 1 89.12 606 VAL A O 1
ATOM 4635 N N . HIS A 1 607 ? -21.797 1.272 -0.79 1 91.12 607 HIS A N 1
ATOM 4636 C CA . HIS A 1 607 ? -20.719 0.445 -1.343 1 91.12 607 HIS A CA 1
ATOM 4637 C C . HIS A 1 607 ? -20.234 0.999 -2.676 1 91.12 607 HIS A C 1
ATOM 4639 O O . HIS A 1 607 ? -20.891 0.83 -3.705 1 91.12 607 HIS A O 1
ATOM 4645 N N . LYS A 1 608 ? -19.109 1.576 -2.684 1 90.75 608 LYS A N 1
ATOM 4646 C CA . LYS A 1 608 ? -18.531 2.184 -3.877 1 90.75 608 LYS A CA 1
ATOM 4647 C C . LYS A 1 608 ? -17.016 2.012 -3.896 1 90.75 608 LYS A C 1
ATOM 4649 O O . LYS A 1 608 ? -16.359 2.082 -2.852 1 90.75 608 LYS A O 1
ATOM 4654 N N . GLU A 1 609 ? -16.5 1.741 -5.004 1 91.62 609 GLU A N 1
ATOM 4655 C CA . GLU A 1 609 ? -15.07 1.687 -5.285 1 91.62 609 GLU A CA 1
ATOM 4656 C C . GLU A 1 609 ? -14.773 2.113 -6.719 1 91.62 609 GLU A C 1
ATOM 4658 O O . GLU A 1 609 ? -15.492 1.734 -7.648 1 91.62 609 GLU A O 1
ATOM 4663 N N . TYR A 1 610 ? -13.797 2.994 -6.922 1 87.5 610 TYR A N 1
ATOM 4664 C CA . TYR A 1 610 ? -13.461 3.391 -8.289 1 87.5 610 TYR A CA 1
ATOM 4665 C C . TYR A 1 610 ? -11.961 3.602 -8.43 1 87.5 610 TYR A C 1
ATOM 4667 O O . TYR A 1 610 ? -11.242 3.74 -7.438 1 87.5 610 TYR A O 1
ATOM 4675 N N . HIS A 1 611 ? -11.492 3.57 -9.617 1 89.62 611 HIS A N 1
ATOM 4676 C CA . HIS A 1 611 ? -10.109 3.801 -10.016 1 89.62 611 HIS A CA 1
ATOM 4677 C C . HIS A 1 611 ? -9.984 5.043 -10.891 1 89.62 611 HIS A C 1
ATOM 4679 O O . HIS A 1 611 ? -10.836 5.293 -11.75 1 89.62 611 HIS A O 1
ATOM 4685 N N . GLN A 1 612 ? -9.008 5.832 -10.531 1 90.69 612 GLN A N 1
ATOM 4686 C CA . GLN A 1 612 ? -8.719 7.043 -11.297 1 90.69 612 GLN A CA 1
ATOM 4687 C C . GLN A 1 612 ? -7.25 7.09 -11.719 1 90.69 612 GLN A C 1
ATOM 4689 O O . GLN A 1 612 ? -6.363 6.734 -10.945 1 90.69 612 GLN A O 1
ATOM 4694 N N . GLN A 1 613 ? -7.012 7.469 -13 1 92.56 613 GLN A N 1
ATOM 4695 C CA . GLN A 1 613 ? -5.66 7.68 -13.508 1 92.56 613 GLN A CA 1
ATOM 4696 C C . GLN A 1 613 ? -5.539 9.023 -14.211 1 92.56 613 GLN A C 1
ATOM 4698 O O . GLN A 1 613 ? -6.457 9.453 -14.914 1 92.56 613 GLN A O 1
ATOM 4703 N N . GLU A 1 614 ? -4.469 9.75 -13.953 1 94.19 614 GLU A N 1
ATOM 4704 C CA . GLU A 1 614 ? -4.148 11.016 -14.609 1 94.19 614 GLU A CA 1
ATOM 4705 C C . GLU A 1 614 ? -2.668 11.094 -14.969 1 94.19 614 GLU A C 1
ATOM 4707 O O . GLU A 1 614 ? -1.814 10.602 -14.234 1 94.19 614 GLU A O 1
ATOM 4712 N N . ARG A 1 615 ? -2.414 11.719 -16.188 1 95.38 615 ARG A N 1
ATOM 4713 C CA . ARG A 1 615 ? -1.045 11.875 -16.672 1 95.38 615 ARG A CA 1
ATOM 4714 C C . ARG A 1 615 ? -0.794 13.305 -17.141 1 95.38 615 ARG A C 1
ATOM 4716 O O . ARG A 1 615 ? -1.656 13.922 -17.766 1 95.38 615 ARG A O 1
ATOM 4723 N N . THR A 1 616 ? 0.326 13.852 -16.719 1 95.75 616 THR A N 1
ATOM 4724 C CA . THR A 1 616 ? 0.812 15.141 -17.188 1 95.75 616 THR A CA 1
ATOM 4725 C C . THR A 1 616 ? 2.221 15.016 -17.766 1 95.75 616 THR A C 1
ATOM 4727 O O . THR A 1 616 ? 3.104 14.43 -17.125 1 95.75 616 THR A O 1
ATOM 4730 N N . VAL A 1 617 ? 2.383 15.562 -18.953 1 96.81 617 VAL A N 1
ATOM 4731 C CA . VAL A 1 617 ? 3.697 15.633 -19.594 1 96.81 617 VAL A CA 1
ATOM 4732 C C . VAL A 1 617 ? 4.059 17.094 -19.859 1 96.81 617 VAL A C 1
ATOM 4734 O O . VAL A 1 617 ? 3.297 17.812 -20.516 1 96.81 617 VAL A O 1
ATOM 4737 N N . GLY A 1 618 ? 5.148 17.516 -19.312 1 96.31 618 GLY A N 1
ATOM 4738 C CA . GLY A 1 618 ? 5.594 18.875 -19.5 1 96.31 618 GLY A CA 1
ATOM 4739 C C . GLY A 1 618 ? 6.969 18.984 -20.125 1 96.31 618 GLY A C 1
ATOM 4740 O O . GLY A 1 618 ? 7.867 18.203 -19.797 1 96.31 618 GLY A O 1
ATOM 4741 N N . THR A 1 619 ? 7.07 19.891 -21.109 1 96.88 619 THR A N 1
ATOM 4742 C CA . THR A 1 619 ? 8.352 20.281 -21.688 1 96.88 619 THR A CA 1
ATOM 4743 C C . THR A 1 619 ? 8.656 21.734 -21.391 1 96.88 619 THR A C 1
ATOM 4745 O O . THR A 1 619 ? 7.785 22.609 -21.531 1 96.88 619 THR A O 1
ATOM 4748 N N . PHE A 1 620 ? 9.891 21.969 -20.953 1 95.81 620 PHE A N 1
ATOM 4749 C CA . PHE A 1 620 ? 10.188 23.328 -20.531 1 95.81 620 PHE A CA 1
ATOM 4750 C C . PHE A 1 620 ? 11.617 23.719 -20.891 1 95.81 620 PHE A C 1
ATOM 4752 O O . PHE A 1 620 ? 12.445 22.844 -21.156 1 95.81 620 PHE A O 1
ATOM 4759 N N . GLY A 1 621 ? 11.82 25.016 -20.906 1 95.69 621 GLY A N 1
ATOM 4760 C CA . GLY A 1 621 ? 13.133 25.609 -21.094 1 95.69 621 GLY A CA 1
ATOM 4761 C C . GLY A 1 621 ? 13.344 26.859 -20.25 1 95.69 621 GLY A C 1
ATOM 4762 O O . GLY A 1 621 ? 12.398 27.609 -19.984 1 95.69 621 GLY A O 1
ATOM 4763 N N . GLN A 1 622 ? 14.555 27.094 -19.797 1 95.12 622 GLN A N 1
ATOM 4764 C CA . GLN A 1 622 ? 14.922 28.266 -19.031 1 95.12 622 GLN A CA 1
ATOM 4765 C C . GLN A 1 622 ? 16.234 28.859 -19.516 1 95.12 622 GLN A C 1
ATOM 4767 O O . GLN A 1 622 ? 17.234 28.141 -19.656 1 95.12 622 GLN A O 1
ATOM 4772 N N . LEU A 1 623 ? 16.219 30.125 -19.797 1 95.5 623 LEU A N 1
ATOM 4773 C CA . LEU A 1 623 ? 17.391 30.891 -20.172 1 95.5 623 LEU A CA 1
ATOM 4774 C C . LEU A 1 623 ? 17.781 31.859 -19.062 1 95.5 623 LEU A C 1
ATOM 4776 O O . LEU A 1 623 ? 16.922 32.562 -18.531 1 95.5 623 LEU A O 1
ATOM 4780 N N . SER A 1 624 ? 19 31.828 -18.688 1 93.75 624 SER A N 1
ATOM 4781 C CA . SER A 1 624 ? 19.531 32.781 -17.703 1 93.75 624 SER A CA 1
ATOM 4782 C C . SER A 1 624 ? 20.734 33.531 -18.266 1 93.75 624 SER A C 1
ATOM 4784 O O . SER A 1 624 ? 21.609 32.906 -18.891 1 93.75 624 SER A O 1
ATOM 4786 N N . LEU A 1 625 ? 20.734 34.812 -18.094 1 95.38 625 LEU A N 1
ATOM 4787 C CA . LEU A 1 625 ? 21.844 35.688 -18.516 1 95.38 625 LEU A CA 1
ATOM 4788 C C . LEU A 1 625 ? 22.219 36.656 -17.422 1 95.38 625 LEU A C 1
ATOM 4790 O O . LEU A 1 625 ? 21.344 37.344 -16.844 1 95.38 625 LEU A O 1
ATOM 4794 N N . SER A 1 626 ? 23.453 36.656 -17.078 1 95 626 SER A N 1
ATOM 4795 C CA . SER A 1 626 ? 23.938 37.625 -16.109 1 95 626 SER A CA 1
ATOM 4796 C C . SER A 1 626 ? 25.078 38.469 -16.703 1 95 626 SER A C 1
ATOM 4798 O O . SER A 1 626 ? 25.844 37.969 -17.531 1 95 626 SER A O 1
ATOM 4800 N N . TRP A 1 627 ? 25.141 39.75 -16.234 1 95.5 627 TRP A N 1
ATOM 4801 C CA . TRP A 1 627 ? 26.203 40.656 -16.672 1 95.5 627 TRP A CA 1
ATOM 4802 C C . TRP A 1 627 ? 26.906 41.25 -15.461 1 95.5 627 TRP A C 1
ATOM 4804 O O . TRP A 1 627 ? 26.281 41.938 -14.648 1 95.5 627 TRP A O 1
ATOM 4814 N N . LYS A 1 628 ? 28.203 41 -15.266 1 92.31 628 LYS A N 1
ATOM 4815 C CA . LYS A 1 628 ? 29.109 41.562 -14.266 1 92.31 628 LYS A CA 1
ATOM 4816 C C . LYS A 1 628 ? 28.594 41.281 -12.852 1 92.31 628 LYS A C 1
ATOM 4818 O O . LYS A 1 628 ? 28.734 42.156 -11.969 1 92.31 628 LYS A O 1
ATOM 4823 N N . ASP A 1 629 ? 27.797 40.281 -12.703 1 89.69 629 ASP A N 1
ATOM 4824 C CA . ASP A 1 629 ? 27.219 39.906 -11.414 1 89.69 629 ASP A CA 1
ATOM 4825 C C . ASP A 1 629 ? 26.391 41.062 -10.852 1 89.69 629 ASP A C 1
ATOM 4827 O O . ASP A 1 629 ? 26.359 41.281 -9.641 1 89.69 629 ASP A O 1
ATOM 4831 N N . MET A 1 630 ? 25.844 41.812 -11.68 1 92.5 630 MET A N 1
ATOM 4832 C CA . MET A 1 630 ? 25.047 43 -11.312 1 92.5 630 MET A CA 1
ATOM 4833 C C . MET A 1 630 ? 23.641 42.875 -11.867 1 92.5 630 MET A C 1
ATOM 4835 O O . MET A 1 630 ? 22.672 43.156 -11.156 1 92.5 630 MET A O 1
ATOM 4839 N N . LEU A 1 631 ? 23.594 42.5 -13.133 1 95.75 631 LEU A N 1
ATOM 4840 C CA . LEU A 1 631 ? 22.297 42.344 -13.797 1 95.75 631 LEU A CA 1
ATOM 4841 C C . LEU A 1 631 ? 22.016 40.875 -14.086 1 95.75 631 LEU A C 1
ATOM 4843 O O . LEU A 1 631 ? 22.875 40.156 -14.602 1 95.75 631 LEU A O 1
ATOM 4847 N N . TYR A 1 632 ? 20.812 40.531 -13.719 1 95.62 632 TYR A N 1
ATOM 4848 C CA . TYR A 1 632 ? 20.406 39.125 -13.898 1 95.62 632 TYR A CA 1
ATOM 4849 C C . TYR A 1 632 ? 19.078 39.031 -14.641 1 95.62 632 TYR A C 1
ATOM 4851 O O . TYR A 1 632 ? 18.109 39.719 -14.273 1 95.62 632 TYR A O 1
ATOM 4859 N N . LEU A 1 633 ? 18.984 38.25 -15.711 1 96.25 633 LEU A N 1
ATOM 4860 C CA . LEU A 1 633 ? 17.781 38 -16.484 1 96.25 633 LEU A CA 1
ATOM 4861 C C . LEU A 1 633 ? 17.5 36.5 -16.578 1 96.25 633 LEU A C 1
ATOM 4863 O O . LEU A 1 633 ? 18.391 35.688 -16.859 1 96.25 633 LEU A O 1
ATOM 4867 N N . THR A 1 634 ? 16.281 36.094 -16.25 1 94 634 THR A N 1
ATOM 4868 C CA . THR A 1 634 ? 15.852 34.719 -16.422 1 94 634 THR A CA 1
ATOM 4869 C C . THR A 1 634 ? 14.539 34.656 -17.203 1 94 634 THR A C 1
ATOM 4871 O O . THR A 1 634 ? 13.578 35.344 -16.859 1 94 634 THR A O 1
ATOM 4874 N N . VAL A 1 635 ? 14.531 33.875 -18.234 1 95.56 635 VAL A N 1
ATOM 4875 C CA . VAL A 1 635 ? 13.344 33.656 -19.062 1 95.56 635 VAL A CA 1
ATOM 4876 C C . VAL A 1 635 ? 13.008 32.156 -19.078 1 95.56 635 VAL A C 1
ATOM 4878 O O . VAL A 1 635 ? 13.891 31.328 -19.281 1 95.56 635 VAL A O 1
ATOM 4881 N N . THR A 1 636 ? 11.75 31.891 -18.781 1 93.75 636 THR A N 1
ATOM 4882 C CA . THR A 1 636 ? 11.328 30.5 -18.781 1 93.75 636 THR A CA 1
ATOM 4883 C C . THR A 1 636 ? 10.086 30.312 -19.656 1 93.75 636 THR A C 1
ATOM 4885 O O . THR A 1 636 ? 9.281 31.234 -19.797 1 93.75 636 THR A O 1
ATOM 4888 N N . GLY A 1 637 ? 9.977 29.094 -20.25 1 95.31 637 GLY A N 1
ATOM 4889 C CA . GLY A 1 637 ? 8.797 28.625 -20.969 1 95.31 637 GLY A CA 1
ATOM 4890 C C . GLY A 1 637 ? 8.5 27.156 -20.719 1 95.31 637 GLY A C 1
ATOM 4891 O O . GLY A 1 637 ? 9.414 26.328 -20.656 1 95.31 637 GLY A O 1
ATOM 4892 N N . ARG A 1 638 ? 7.23 26.828 -20.422 1 95.12 638 ARG A N 1
ATOM 4893 C CA . ARG A 1 638 ? 6.82 25.453 -20.203 1 95.12 638 ARG A CA 1
ATOM 4894 C C . ARG A 1 638 ? 5.477 25.172 -20.859 1 95.12 638 ARG A C 1
ATOM 4896 O O . ARG A 1 638 ? 4.574 26 -20.828 1 95.12 638 ARG A O 1
ATOM 4903 N N . ASN A 1 639 ? 5.422 24.016 -21.531 1 96.44 639 ASN A N 1
ATOM 4904 C CA . ASN A 1 639 ? 4.168 23.5 -22.078 1 96.44 639 ASN A CA 1
ATOM 4905 C C . ASN A 1 639 ? 3.764 22.188 -21.391 1 96.44 639 ASN A C 1
ATOM 4907 O O . ASN A 1 639 ? 4.535 21.234 -21.391 1 96.44 639 ASN A O 1
ATOM 4911 N N . ASP A 1 640 ? 2.52 22.234 -20.891 1 96 640 ASP A N 1
ATOM 4912 C CA . ASP A 1 640 ? 1.999 21.031 -20.266 1 96 640 ASP A CA 1
ATOM 4913 C C . ASP A 1 640 ? 0.869 20.422 -21.094 1 96 640 ASP A C 1
ATOM 4915 O O . ASP A 1 640 ? 0.045 21.156 -21.656 1 96 640 ASP A O 1
ATOM 4919 N N . LYS A 1 641 ? 0.943 19.125 -21.25 1 96.5 641 LYS A N 1
ATOM 4920 C CA 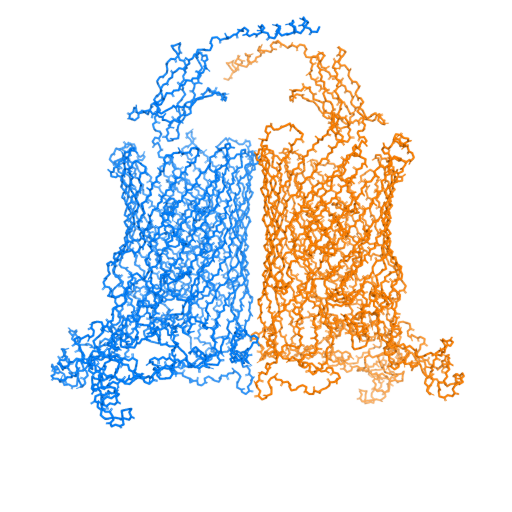. LYS A 1 641 ? -0.183 18.328 -21.734 1 96.5 641 LYS A CA 1
ATOM 4921 C C . LYS A 1 641 ? -0.798 17.5 -20.609 1 96.5 641 LYS A C 1
ATOM 4923 O O . LYS A 1 641 ? -0.112 16.688 -19.984 1 96.5 641 LYS A O 1
ATOM 4928 N N . VAL A 1 642 ? -2.127 17.672 -20.438 1 95.56 642 VAL A N 1
ATOM 4929 C CA . VAL A 1 642 ? -2.777 17.125 -19.266 1 95.56 642 VAL A CA 1
ATOM 4930 C C . VAL A 1 642 ? -3.939 16.219 -19.688 1 95.56 642 VAL A C 1
ATOM 4932 O O . VAL A 1 642 ? -4.824 16.656 -20.438 1 95.56 642 VAL A O 1
ATOM 4935 N N . SER A 1 643 ? -4.043 14.984 -19.094 1 95.19 643 SER A N 1
ATOM 4936 C CA . SER A 1 643 ? -5.031 13.992 -19.516 1 95.19 643 SER A CA 1
ATOM 4937 C C . SER A 1 643 ? -6.406 14.312 -18.938 1 95.19 643 SER A C 1
ATOM 4939 O O . SER A 1 643 ? -7.426 13.852 -19.469 1 95.19 643 SER A O 1
ATOM 4941 N N . SER A 1 644 ? -6.488 15.086 -17.859 1 93.88 644 SER A N 1
ATOM 4942 C CA . SER A 1 644 ? -7.758 15.336 -17.188 1 93.88 644 SER A CA 1
ATOM 4943 C C . SER A 1 644 ? -8.594 16.359 -17.953 1 93.88 644 SER A C 1
ATOM 4945 O O . SER A 1 644 ? -9.766 16.578 -17.641 1 93.88 644 SER A O 1
ATOM 4947 N N . MET A 1 645 ? -8.047 16.938 -18.922 1 94.88 645 MET A N 1
ATOM 4948 C CA . MET A 1 645 ? -8.727 17.938 -19.719 1 94.88 645 MET A CA 1
ATOM 4949 C C . MET A 1 645 ? -9.336 17.312 -20.969 1 94.88 645 MET A C 1
ATOM 4951 O O . MET A 1 645 ? -8.945 16.219 -21.375 1 94.88 645 MET A O 1
ATOM 4955 N N . PRO A 1 646 ? -10.266 18.016 -21.562 1 94.19 646 PRO A N 1
ATOM 4956 C CA . PRO A 1 646 ? -10.836 17.438 -22.797 1 94.19 646 PRO A CA 1
ATOM 4957 C C . PRO A 1 646 ? -9.828 17.375 -23.938 1 94.19 646 PRO A C 1
ATOM 4959 O O . PRO A 1 646 ? -8.938 18.219 -24.031 1 94.19 646 PRO A O 1
ATOM 4962 N N . ARG A 1 647 ? -9.766 16.406 -24.891 1 88.75 647 ARG A N 1
ATOM 4963 C CA . ARG A 1 647 ? -8.805 16.094 -25.938 1 88.75 647 ARG A CA 1
ATOM 4964 C C . ARG A 1 647 ? -8.461 17.328 -26.766 1 88.75 647 ARG A C 1
ATOM 4966 O O . ARG A 1 647 ? -7.301 17.547 -27.125 1 88.75 647 ARG A O 1
ATOM 4973 N N . GLY A 1 648 ? -9.305 18.25 -26.953 1 86.88 648 GLY A N 1
ATOM 4974 C CA . GLY A 1 648 ? -9.055 19.469 -27.719 1 86.88 648 GLY A CA 1
ATOM 4975 C C . GLY A 1 648 ? -8.484 20.594 -26.891 1 86.88 648 GLY A C 1
ATOM 4976 O O . GLY A 1 648 ? -8.016 21.594 -27.438 1 86.88 648 GLY A O 1
ATOM 4977 N N . HIS A 1 649 ? -8.266 20.422 -25.672 1 92.06 649 HIS A N 1
ATOM 4978 C CA . HIS A 1 649 ? -7.82 21.484 -24.781 1 92.06 649 HIS A CA 1
ATOM 4979 C C . HIS A 1 649 ? -6.844 20.953 -23.734 1 92.06 649 HIS A C 1
ATOM 4981 O O . HIS A 1 649 ? -6.895 21.344 -22.562 1 92.06 649 HIS A O 1
ATOM 4987 N N . ARG A 1 650 ? -5.941 20.047 -24.094 1 94.44 650 ARG A N 1
ATOM 4988 C CA . ARG A 1 650 ? -5.066 19.391 -23.125 1 94.44 650 ARG A CA 1
ATOM 4989 C C . ARG A 1 650 ? -3.703 20.062 -23.078 1 94.44 650 ARG A C 1
ATOM 4991 O O . ARG A 1 650 ? -2.924 19.828 -22.156 1 94.44 650 ARG A O 1
ATOM 4998 N N . SER A 1 651 ? -3.428 20.969 -24.078 1 94.19 651 SER A N 1
ATOM 4999 C CA . SER A 1 651 ? -2.102 21.578 -24.156 1 94.19 651 SER A CA 1
ATOM 5000 C C . SER A 1 651 ? -2.139 23.047 -23.766 1 94.19 651 SER A C 1
ATOM 5002 O O . SER A 1 651 ? -2.947 23.812 -24.297 1 94.19 651 SER A O 1
ATOM 5004 N N . PHE A 1 652 ? -1.219 23.484 -22.891 1 90.69 652 PHE A N 1
ATOM 5005 C CA . PHE A 1 652 ? -1.183 24.859 -22.422 1 90.69 652 PHE A CA 1
ATOM 5006 C C . PHE A 1 652 ? 0.255 25.328 -22.234 1 90.69 652 PHE A C 1
ATOM 5008 O O . PHE A 1 652 ? 1.063 24.641 -21.609 1 90.69 652 PHE A O 1
ATOM 5015 N N . PHE A 1 653 ? 0.545 26.469 -22.641 1 93.19 653 PHE A N 1
ATOM 5016 C CA . PHE A 1 653 ? 1.868 27.078 -22.531 1 93.19 653 PHE A CA 1
ATOM 5017 C C . PHE A 1 653 ? 1.861 28.234 -21.547 1 93.19 653 PHE A C 1
ATOM 5019 O O . PHE A 1 653 ? 0.909 29.016 -21.516 1 93.19 653 PHE A O 1
ATOM 5026 N N . TYR A 1 654 ? 2.887 28.438 -20.75 1 89.94 654 TYR A N 1
ATOM 5027 C CA . TYR A 1 654 ? 3.004 29.516 -19.797 1 89.94 654 TYR A CA 1
ATOM 5028 C C . TYR A 1 654 ? 4.402 30.125 -19.812 1 89.94 654 TYR A C 1
ATOM 5030 O O . TYR A 1 654 ? 5.395 29.422 -19.625 1 89.94 654 TYR A O 1
ATOM 5038 N N . PRO A 1 655 ? 4.484 31.359 -19.969 1 93.88 655 PRO A N 1
ATOM 5039 C CA . PRO A 1 655 ? 5.762 32.062 -19.969 1 93.88 655 PRO A CA 1
ATOM 5040 C C . PRO A 1 655 ? 6.078 32.719 -18.625 1 93.88 655 PRO A C 1
ATOM 5042 O O . PRO A 1 655 ? 5.172 32.969 -17.828 1 93.88 655 PRO A O 1
ATOM 5045 N N . SER A 1 656 ? 7.32 33 -18.312 1 94.56 656 SER A N 1
ATOM 5046 C CA . SER A 1 656 ? 7.773 33.75 -17.156 1 94.56 656 SER A CA 1
ATOM 5047 C C . SER A 1 656 ? 9.055 34.531 -17.469 1 94.56 656 SER A C 1
ATOM 5049 O O . SER A 1 656 ? 9.883 34.062 -18.25 1 94.56 656 SER A O 1
ATOM 5051 N N . VAL A 1 657 ? 9.195 35.719 -16.906 1 95.5 657 VAL A N 1
ATOM 5052 C CA . VAL A 1 657 ? 10.398 36.531 -17.031 1 95.5 657 VAL A CA 1
ATOM 5053 C C . VAL A 1 657 ? 10.719 37.188 -15.688 1 95.5 657 VAL A C 1
ATOM 5055 O O . VAL A 1 657 ? 9.82 37.594 -14.961 1 95.5 657 VAL A O 1
ATOM 5058 N N . SER A 1 658 ? 11.945 37.188 -15.328 1 94.88 658 SER A N 1
ATOM 5059 C CA . SER A 1 658 ? 12.391 37.844 -14.102 1 94.88 658 SER A CA 1
ATOM 5060 C C . SER A 1 658 ? 13.672 38.625 -14.328 1 94.88 658 SER A C 1
ATOM 5062 O O . SER A 1 658 ? 14.562 38.219 -15.062 1 94.88 658 SER A O 1
ATOM 5064 N N . LEU A 1 659 ? 13.758 39.812 -13.68 1 96 659 LEU A N 1
ATOM 5065 C CA . LEU A 1 659 ? 14.898 40.688 -13.75 1 96 659 LEU A CA 1
ATOM 5066 C C . LEU A 1 659 ? 15.398 41.062 -12.352 1 96 659 LEU A C 1
ATOM 5068 O O . LEU A 1 659 ? 14.594 41.344 -11.453 1 96 659 LEU A O 1
ATOM 5072 N N . GLY A 1 660 ? 16.672 40.938 -12.117 1 95.62 660 GLY A N 1
ATOM 5073 C CA . GLY A 1 660 ? 17.328 41.375 -10.906 1 95.62 660 GLY A CA 1
ATOM 5074 C C . GLY A 1 660 ? 18.469 42.344 -11.18 1 95.62 660 GLY A C 1
ATOM 5075 O O . GLY A 1 660 ? 19.234 42.188 -12.133 1 95.62 660 GLY A O 1
ATOM 5076 N N . TRP A 1 661 ? 18.547 43.469 -10.359 1 96.94 661 TRP A N 1
ATOM 5077 C CA . TRP A 1 661 ? 19.578 44.469 -10.508 1 96.94 661 TRP A CA 1
ATOM 5078 C C . TRP A 1 661 ? 20.203 44.844 -9.164 1 96.94 661 TRP A C 1
ATOM 5080 O O . TRP A 1 661 ? 19.547 45.438 -8.305 1 96.94 661 TRP A O 1
ATOM 5090 N N . ILE A 1 662 ? 21.406 44.375 -8.992 1 96.12 662 ILE A N 1
ATOM 5091 C CA . ILE A 1 662 ? 22.141 44.781 -7.801 1 96.12 662 ILE A CA 1
ATOM 5092 C C . ILE A 1 662 ? 22.812 46.125 -8.031 1 96.12 662 ILE A C 1
ATOM 5094 O O . ILE A 1 662 ? 23.984 46.188 -8.398 1 96.12 662 ILE A O 1
ATOM 5098 N N . PHE A 1 663 ? 22.203 47.188 -7.66 1 95.5 663 PHE A N 1
ATOM 5099 C CA . PHE A 1 663 ? 22.625 48.531 -8.031 1 95.5 663 PHE A CA 1
ATOM 5100 C C . PHE A 1 663 ? 23.781 48.969 -7.156 1 95.5 663 PHE A C 1
ATOM 5102 O O . PHE A 1 663 ? 24.469 49.969 -7.473 1 95.5 663 PHE A O 1
ATOM 5109 N N . THR A 1 664 ? 24.031 48.281 -6.07 1 94.12 664 THR A N 1
ATOM 5110 C CA . THR A 1 664 ? 25.172 48.656 -5.23 1 94.12 664 THR A CA 1
ATOM 5111 C C . THR A 1 664 ? 26.484 48.219 -5.879 1 94.12 664 THR A C 1
ATOM 5113 O O . THR A 1 664 ? 27.562 48.562 -5.395 1 94.12 664 THR A O 1
ATOM 5116 N N . GLU A 1 665 ? 26.391 47.438 -6.879 1 91.81 665 GLU A N 1
ATOM 5117 C CA . GLU A 1 665 ? 27.594 47.094 -7.629 1 91.81 665 GLU A CA 1
ATOM 5118 C C . GLU A 1 665 ? 28.031 48.219 -8.547 1 91.81 665 GLU A C 1
ATOM 5120 O O . GLU A 1 665 ? 29.156 48.219 -9.078 1 91.81 665 GLU A O 1
ATOM 5125 N N . LEU A 1 666 ? 27.234 49.281 -8.672 1 94.5 666 LEU A N 1
ATOM 5126 C CA . LEU A 1 666 ? 27.656 50.469 -9.406 1 94.5 666 LEU A CA 1
ATOM 5127 C C . LEU A 1 666 ? 28.844 51.125 -8.719 1 94.5 666 LEU A C 1
ATOM 5129 O O . LEU A 1 666 ? 28.906 51.188 -7.488 1 94.5 666 LEU A O 1
ATOM 5133 N N . PRO A 1 667 ? 29.703 51.688 -9.492 1 90.62 667 PRO A N 1
ATOM 5134 C CA . PRO A 1 667 ? 30.938 52.25 -8.914 1 90.62 667 PRO A CA 1
ATOM 5135 C C . PRO A 1 667 ? 30.656 53.281 -7.844 1 90.62 667 PRO A C 1
ATOM 5137 O O . PRO A 1 667 ? 31.359 53.344 -6.832 1 90.62 667 PRO A O 1
ATOM 5140 N N . ALA A 1 668 ? 29.656 54.031 -7.93 1 91.5 668 ALA A N 1
ATOM 5141 C CA . ALA A 1 668 ? 29.344 55.094 -6.984 1 91.5 668 ALA A CA 1
ATOM 5142 C C . ALA A 1 668 ? 28.844 54.531 -5.656 1 91.5 668 ALA A C 1
ATOM 5144 O O . ALA A 1 668 ? 28.984 55.156 -4.609 1 91.5 668 ALA A O 1
ATOM 5145 N N . LEU A 1 669 ? 28.391 53.344 -5.664 1 92.88 669 LEU A N 1
ATOM 5146 C CA . LEU A 1 669 ? 27.766 52.812 -4.473 1 92.88 669 LEU A CA 1
ATOM 5147 C C . LEU A 1 669 ? 28.516 51.562 -3.975 1 92.88 669 LEU A C 1
ATOM 5149 O O . LEU A 1 669 ? 28.266 51.094 -2.867 1 92.88 669 LEU A O 1
ATOM 5153 N N . LYS A 1 670 ? 29.391 51.188 -4.715 1 88.62 670 LYS A N 1
ATOM 5154 C CA . LYS A 1 670 ? 30.109 49.938 -4.387 1 88.62 670 LYS A CA 1
ATOM 5155 C C . LYS A 1 670 ? 30.875 50.094 -3.076 1 88.62 670 LYS A C 1
ATOM 5157 O O . LYS A 1 670 ? 31.531 51.094 -2.842 1 88.62 670 LYS A O 1
ATOM 5162 N N . GLU A 1 671 ? 30.734 49.188 -2.08 1 84.12 671 GLU A N 1
ATOM 5163 C CA . GLU A 1 671 ? 31.422 49.094 -0.804 1 84.12 671 GLU A CA 1
ATOM 5164 C C . GLU A 1 671 ? 30.953 50.156 0.176 1 84.12 671 GLU A C 1
ATOM 5166 O O . GLU A 1 671 ? 31.688 50.5 1.104 1 84.12 671 GLU A O 1
ATOM 5171 N N . ASN A 1 672 ? 29.828 50.625 -0.109 1 90.88 672 ASN A N 1
ATOM 5172 C CA . ASN A 1 672 ? 29.266 51.562 0.842 1 90.88 672 ASN A CA 1
ATOM 5173 C C . ASN A 1 672 ? 28.969 50.906 2.188 1 90.88 672 ASN A C 1
ATOM 5175 O O . ASN A 1 672 ? 28.406 49.812 2.236 1 90.88 672 ASN A O 1
ATOM 5179 N N . LYS A 1 673 ? 29.375 51.562 3.271 1 87.88 673 LYS A N 1
ATOM 5180 C CA . LYS A 1 673 ? 29.266 50.969 4.598 1 87.88 673 LYS A CA 1
ATOM 5181 C C . LYS A 1 673 ? 27.844 51.094 5.133 1 87.88 673 LYS A C 1
ATOM 5183 O O . LYS A 1 673 ? 27.422 50.281 5.957 1 87.88 673 LYS A O 1
ATOM 5188 N N . THR A 1 674 ? 27.125 52.125 4.797 1 93.31 674 THR A N 1
ATOM 5189 C CA . THR A 1 674 ? 25.75 52.281 5.238 1 93.31 674 THR A CA 1
ATOM 5190 C C . THR A 1 674 ? 24.797 51.406 4.422 1 93.31 674 THR A C 1
ATOM 5192 O O . THR A 1 674 ? 23.984 50.656 4.984 1 93.31 674 THR A O 1
ATOM 5195 N N . LEU A 1 675 ? 24.953 51.5 3.076 1 95.62 675 LEU A N 1
ATOM 5196 C CA . LEU A 1 675 ? 24.203 50.656 2.164 1 95.62 675 LEU A CA 1
ATOM 5197 C C . LEU A 1 675 ? 25.109 49.594 1.549 1 95.62 675 LEU A C 1
ATOM 5199 O O . LEU A 1 675 ? 25.625 49.781 0.443 1 95.62 675 LEU A O 1
ATOM 5203 N N . SER A 1 676 ? 25.156 48.531 2.256 1 92 676 SER A N 1
ATOM 5204 C CA . SER A 1 676 ? 26.109 47.469 1.891 1 92 676 SER A CA 1
ATOM 5205 C C . SER A 1 676 ? 25.594 46.625 0.729 1 92 676 SER A C 1
ATOM 5207 O O . SER A 1 676 ? 26.375 46.031 -0.012 1 92 676 SER A O 1
ATOM 5209 N N . TYR A 1 677 ? 24.359 46.5 0.684 1 93.31 677 TYR A N 1
ATOM 5210 C CA . TYR A 1 677 ? 23.75 45.688 -0.361 1 93.31 677 TYR A CA 1
ATOM 5211 C C . TYR A 1 677 ? 22.406 46.281 -0.785 1 93.31 677 TYR A C 1
ATOM 5213 O O . TYR A 1 677 ? 21.641 46.75 0.053 1 93.31 677 TYR A O 1
ATOM 5221 N N . GLY A 1 678 ? 22.203 46.375 -2.039 1 95.38 678 GLY A N 1
ATOM 5222 C CA . GLY A 1 678 ? 20.938 46.812 -2.609 1 95.38 678 GLY A CA 1
ATOM 5223 C C . GLY A 1 678 ? 20.594 46.094 -3.908 1 95.38 678 GLY A C 1
ATOM 5224 O O . GLY A 1 678 ? 21.422 46.031 -4.816 1 95.38 678 GLY A O 1
ATOM 5225 N N . LYS A 1 679 ? 19.391 45.594 -3.965 1 95.75 679 LYS A N 1
ATOM 5226 C CA . LYS A 1 679 ? 18.938 44.875 -5.145 1 95.75 679 LYS A CA 1
ATOM 5227 C C . LYS A 1 679 ? 17.469 45.156 -5.449 1 95.75 679 LYS A C 1
ATOM 5229 O O . LYS A 1 679 ? 16.641 45.219 -4.539 1 95.75 679 LYS A O 1
ATOM 5234 N N . LEU A 1 680 ? 17.203 45.438 -6.723 1 96.94 680 LEU A N 1
ATOM 5235 C CA . LEU A 1 680 ? 15.836 45.562 -7.23 1 96.94 680 LEU A CA 1
ATOM 5236 C C . LEU A 1 680 ? 15.453 44.281 -8.016 1 96.94 680 LEU A C 1
ATOM 5238 O O . LEU A 1 680 ? 16.266 43.781 -8.781 1 96.94 680 LEU A O 1
ATOM 5242 N N . ARG A 1 681 ? 14.266 43.812 -7.742 1 95.75 681 ARG A N 1
ATOM 5243 C CA . ARG A 1 681 ? 13.758 42.656 -8.453 1 95.75 681 ARG A CA 1
ATOM 5244 C C . ARG A 1 681 ? 12.422 42.938 -9.125 1 95.75 681 ARG A C 1
ATOM 5246 O O . ARG A 1 681 ? 11.57 43.625 -8.547 1 95.75 681 ARG A O 1
ATOM 5253 N N . LEU A 1 682 ? 12.242 42.438 -10.344 1 96.12 682 LEU A N 1
ATOM 5254 C CA . LEU A 1 682 ? 11 42.5 -11.102 1 96.12 682 LEU A CA 1
ATOM 5255 C C . LEU A 1 682 ? 10.727 41.188 -11.812 1 96.12 682 LEU A C 1
ATOM 5257 O O . LEU A 1 682 ? 11.641 40.562 -12.367 1 96.12 682 LEU A O 1
ATOM 5261 N N . SER A 1 683 ? 9.438 40.75 -11.711 1 95.5 683 SER A N 1
ATOM 5262 C CA . SER A 1 683 ? 9.117 39.531 -12.43 1 95.5 683 SER A CA 1
ATOM 5263 C C . SER A 1 683 ? 7.668 39.531 -12.922 1 95.5 683 SER A C 1
ATOM 5265 O O . SER A 1 683 ? 6.828 40.25 -12.375 1 95.5 683 SER A O 1
ATOM 5267 N N . TYR A 1 684 ? 7.453 38.75 -13.953 1 95.81 684 TYR A N 1
ATOM 5268 C CA . TYR A 1 684 ? 6.141 38.469 -14.508 1 95.81 684 TYR A CA 1
ATOM 5269 C C . TYR A 1 684 ? 6.043 37 -14.93 1 95.81 684 TYR A C 1
ATOM 5271 O O . TYR A 1 684 ? 6.992 36.438 -15.484 1 95.81 684 TYR A O 1
ATOM 5279 N N . ALA A 1 685 ? 4.883 36.438 -14.602 1 95.38 685 ALA A N 1
ATOM 5280 C CA . ALA A 1 685 ? 4.727 35.031 -14.969 1 95.38 685 ALA A CA 1
ATOM 5281 C C . ALA A 1 685 ? 3.254 34.656 -15.078 1 95.38 685 ALA A C 1
ATOM 5283 O O . ALA A 1 685 ? 2.396 35.281 -14.461 1 95.38 685 ALA A O 1
ATOM 5284 N N . GLN A 1 686 ? 3.029 33.562 -15.859 1 93.81 686 GLN A N 1
ATOM 5285 C CA . GLN A 1 686 ? 1.728 32.906 -15.938 1 93.81 686 GLN A CA 1
ATOM 5286 C C . GLN A 1 686 ? 1.839 31.438 -15.594 1 93.81 686 GLN A C 1
ATOM 5288 O O . GLN A 1 686 ? 2.816 30.781 -15.961 1 93.81 686 GLN A O 1
ATOM 5293 N N . VAL A 1 687 ? 0.886 31.016 -14.852 1 91.62 687 VAL A N 1
ATOM 5294 C CA . VAL A 1 687 ? 0.801 29.594 -14.539 1 91.62 687 VAL A CA 1
ATOM 5295 C C . VAL A 1 687 ? -0.664 29.172 -14.461 1 91.62 687 VAL A C 1
ATOM 5297 O O . VAL A 1 687 ? -1.506 29.906 -13.945 1 91.62 687 VAL A O 1
ATOM 5300 N N . GLY A 1 688 ? -0.971 28.016 -15.008 1 87.06 688 GLY A N 1
ATOM 5301 C CA . GLY A 1 688 ? -2.352 27.562 -15.031 1 87.06 688 GLY A CA 1
ATOM 5302 C C . GLY A 1 688 ? -2.639 26.469 -14.016 1 87.06 688 GLY A C 1
ATOM 5303 O O . GLY A 1 688 ? -1.726 25.969 -13.352 1 87.06 688 GLY A O 1
ATOM 5304 N N . GLN A 1 689 ? -3.934 26.141 -13.828 1 91.44 689 GLN A N 1
ATOM 5305 C CA . GLN A 1 689 ? -4.434 24.969 -13.117 1 91.44 689 GLN A CA 1
ATOM 5306 C C . GLN A 1 689 ? -5.449 24.203 -13.961 1 91.44 689 GLN A C 1
ATOM 5308 O O . GLN A 1 689 ? -6.383 24.797 -14.508 1 91.44 689 GLN A O 1
ATOM 5313 N N . ALA A 1 690 ? -5.195 22.938 -14.047 1 92.38 690 ALA A N 1
ATOM 5314 C CA . ALA A 1 690 ? -6.082 22.125 -14.875 1 92.38 690 ALA A CA 1
ATOM 5315 C C . ALA A 1 690 ? -7.359 21.766 -14.125 1 92.38 690 ALA A C 1
ATOM 5317 O O . ALA A 1 690 ? -7.371 21.734 -12.891 1 92.38 690 ALA A O 1
ATOM 5318 N N . GLY A 1 691 ? -8.383 21.547 -14.922 1 91.56 691 GLY A N 1
ATOM 5319 C CA . GLY A 1 691 ? -9.602 20.969 -14.375 1 91.56 691 GLY A CA 1
ATOM 5320 C C . GLY A 1 691 ? -9.742 19.484 -14.656 1 91.56 691 GLY A C 1
ATOM 5321 O O . GLY A 1 691 ? -8.773 18.828 -15.031 1 91.56 691 GLY A O 1
ATOM 5322 N N . HIS A 1 692 ? -10.93 19 -14.359 1 91.75 692 HIS A N 1
ATOM 5323 C CA . HIS A 1 692 ? -11.281 17.625 -14.641 1 91.75 692 HIS A CA 1
ATOM 5324 C C . HIS A 1 692 ? -12.484 17.531 -15.57 1 91.75 692 HIS A C 1
ATOM 5326 O O . HIS A 1 692 ? -13.508 18.172 -15.32 1 91.75 692 HIS A O 1
ATOM 5332 N N . PHE A 1 693 ? -12.289 16.781 -16.609 1 93.56 693 PHE A N 1
ATOM 5333 C CA . PHE A 1 693 ? -13.344 16.516 -17.578 1 93.56 693 PHE A CA 1
ATOM 5334 C C . PHE A 1 693 ? -13.68 15.031 -17.625 1 93.56 693 PHE A C 1
ATOM 5336 O O . PHE A 1 693 ? -12.781 14.195 -17.734 1 93.56 693 PHE A O 1
ATOM 5343 N N . TYR A 1 694 ? -14.945 14.766 -17.484 1 88.69 694 TYR A N 1
ATOM 5344 C CA . TYR A 1 694 ? -15.453 13.406 -17.672 1 88.69 694 TYR A CA 1
ATOM 5345 C C . TYR A 1 694 ? -16.578 13.383 -18.703 1 88.69 694 TYR A C 1
ATOM 5347 O O . TYR A 1 694 ? -17.375 14.312 -18.766 1 88.69 694 TYR A O 1
ATOM 5355 N N . ASN A 1 695 ? -16.531 12.242 -19.438 1 84.94 695 ASN A N 1
ATOM 5356 C CA . ASN A 1 695 ? -17.781 11.969 -20.141 1 84.94 695 ASN A CA 1
ATOM 5357 C C . ASN A 1 695 ? -18.906 11.648 -19.156 1 84.94 695 ASN A C 1
ATOM 5359 O O . ASN A 1 695 ? -18.672 11.086 -18.094 1 84.94 695 ASN A O 1
ATOM 5363 N N . ASN A 1 696 ? -20.016 12.133 -19.594 1 80.88 696 ASN A N 1
ATOM 5364 C CA . ASN A 1 696 ? -21.109 11.867 -18.672 1 80.88 696 ASN A CA 1
ATOM 5365 C C . ASN A 1 696 ? -21.234 10.383 -18.344 1 80.88 696 ASN A C 1
ATOM 5367 O O . ASN A 1 696 ? -20.969 9.531 -19.188 1 80.88 696 ASN A O 1
ATOM 5371 N N . TYR A 1 697 ? -21.5 10.109 -17.172 1 76.56 697 TYR A N 1
ATOM 5372 C CA . TYR A 1 697 ? -21.641 8.734 -16.688 1 76.56 697 TYR A CA 1
ATOM 5373 C C . TYR A 1 697 ? -22.875 8.594 -15.82 1 76.56 697 TYR A C 1
ATOM 5375 O O . TYR A 1 697 ? -23.516 9.586 -15.469 1 76.56 697 TYR A O 1
ATOM 5383 N N . MET A 1 698 ? -23.234 7.332 -15.594 1 74.81 698 MET A N 1
ATOM 5384 C CA . MET A 1 698 ? -24.406 7.059 -14.781 1 74.81 698 MET A CA 1
ATOM 5385 C C . MET A 1 698 ? -24.031 6.949 -13.305 1 74.81 698 MET A C 1
ATOM 5387 O O . MET A 1 698 ? -22.953 6.465 -12.969 1 74.81 698 MET A O 1
ATOM 5391 N N . TYR A 1 699 ? -24.828 7.535 -12.469 1 75.75 699 TYR A N 1
ATOM 5392 C CA . TYR A 1 699 ? -24.594 7.43 -11.031 1 75.75 699 TYR A CA 1
ATOM 5393 C C . TYR A 1 699 ? -25.906 7.18 -10.289 1 75.75 699 TYR A C 1
ATOM 5395 O O . TYR A 1 699 ? -26.984 7.332 -10.859 1 75.75 699 TYR A O 1
ATOM 5403 N N . VAL A 1 700 ? -25.797 6.656 -9.07 1 67.44 700 VAL A N 1
ATOM 5404 C CA . VAL A 1 700 ? -26.953 6.477 -8.195 1 67.44 700 VAL A CA 1
ATOM 5405 C C . VAL A 1 700 ? -27.188 7.742 -7.371 1 67.44 700 VAL A C 1
ATOM 5407 O O . VAL A 1 700 ? -26.359 8.109 -6.535 1 67.44 700 VAL A O 1
ATOM 5410 N N . PRO A 1 701 ? -28.219 8.469 -7.656 1 66.56 701 PRO A N 1
ATOM 5411 C CA . PRO A 1 701 ? -28.484 9.688 -6.895 1 66.56 701 PRO A CA 1
ATOM 5412 C C . PRO A 1 701 ? -28.812 9.406 -5.43 1 66.56 701 PRO A C 1
ATOM 5414 O O . PRO A 1 701 ? -29.422 8.383 -5.113 1 66.56 701 PRO A O 1
ATOM 5417 N N . VAL A 1 702 ? -28.094 10.211 -4.398 1 58.56 702 VAL A N 1
ATOM 5418 C CA . VAL A 1 702 ? -28.438 10.148 -2.98 1 58.56 702 VAL A CA 1
ATOM 5419 C C . VAL A 1 702 ? -29.375 11.297 -2.629 1 58.56 702 VAL A C 1
ATOM 5421 O O . VAL A 1 702 ? -29.141 12.445 -3.029 1 58.56 702 VAL A O 1
ATOM 5424 N N . TYR A 1 703 ? -30.547 11.109 -2.25 1 45.78 703 TYR A N 1
ATOM 5425 C CA . TYR A 1 703 ? -31.484 12.172 -1.938 1 45.78 703 TYR A CA 1
ATOM 5426 C C . TYR A 1 703 ? -31.484 12.492 -0.448 1 45.78 703 TYR A C 1
ATOM 5428 O O . TYR A 1 703 ? -31.656 11.594 0.383 1 45.78 703 TYR A O 1
ATOM 5436 N N . GLY A 1 704 ? -30.625 13.406 0.082 1 44.34 704 GLY A N 1
ATOM 5437 C CA . GLY A 1 704 ? -30.594 13.805 1.48 1 44.34 704 GLY A CA 1
ATOM 5438 C C . GLY A 1 704 ? -31.812 14.578 1.917 1 44.34 704 GLY A C 1
ATOM 5439 O O . GLY A 1 704 ? -32.594 15.031 1.08 1 44.34 704 GLY A O 1
ATOM 5440 N N . SER A 1 705 ? -32.188 14.688 3.307 1 37.91 705 SER A N 1
ATOM 5441 C CA . SER A 1 705 ? -33.312 15.312 4.012 1 37.91 705 SER A CA 1
ATOM 5442 C C . SER A 1 705 ? -33.312 16.812 3.797 1 37.91 705 SER A C 1
ATOM 5444 O O . SER A 1 705 ? -34.094 17.531 4.434 1 37.91 705 SER A O 1
ATOM 5446 N N . GLY A 1 706 ? -32.5 17.703 3.457 1 33.75 706 GLY A N 1
ATOM 5447 C CA . GLY A 1 706 ? -32.844 19.094 3.713 1 33.75 706 GLY A CA 1
ATOM 5448 C C . GLY A 1 706 ? -34.188 19.5 3.121 1 33.75 706 GLY A C 1
ATOM 5449 O O . GLY A 1 706 ? -34.812 18.703 2.428 1 33.75 706 GLY A O 1
ATOM 5450 N N . MET A 1 707 ? -34.75 20.922 3.215 1 32.75 707 MET A N 1
ATOM 5451 C CA . MET A 1 707 ? -36.062 21.438 2.918 1 32.75 707 MET A CA 1
ATOM 5452 C C . MET A 1 707 ? -36.562 20.922 1.566 1 32.75 707 MET A C 1
ATOM 5454 O O . MET A 1 707 ? -37.75 20.594 1.415 1 32.75 707 MET A O 1
ATOM 5458 N N . TYR A 1 708 ? -36.312 21.656 0.489 1 31.06 708 TYR A N 1
ATOM 5459 C CA . TYR A 1 708 ? -37.094 21.156 -0.636 1 31.06 708 TYR A CA 1
ATOM 5460 C C . TYR A 1 708 ? -36.781 19.672 -0.88 1 31.06 708 TYR A C 1
ATOM 5462 O O . TYR A 1 708 ? -35.688 19.312 -1.292 1 31.06 708 TYR A O 1
ATOM 5470 N N . ILE A 1 709 ? -37.312 18.938 0.048 1 30.66 709 ILE A N 1
ATOM 5471 C CA . ILE A 1 709 ? -37.5 17.484 0.182 1 30.66 709 ILE A CA 1
ATOM 5472 C C . ILE A 1 709 ? -37.969 16.906 -1.139 1 30.66 709 ILE A C 1
ATOM 5474 O O . ILE A 1 709 ? -39.188 16.844 -1.383 1 30.66 709 ILE A O 1
ATOM 5478 N N . TYR A 1 710 ? -38.094 17.531 -2.217 1 29.98 710 TYR A N 1
ATOM 5479 C CA . TYR A 1 710 ? -38.844 16.594 -3.061 1 29.98 710 TYR A CA 1
ATOM 5480 C C . TYR A 1 710 ? -38.406 15.164 -2.797 1 29.98 710 TYR A C 1
ATOM 5482 O O . TYR A 1 710 ? -37.25 14.922 -2.398 1 29.98 710 TYR A O 1
ATOM 5490 N N . THR A 1 711 ? -39.406 14.445 -2.17 1 30.86 711 THR A N 1
ATOM 5491 C CA . THR A 1 711 ? -39.344 13.016 -1.917 1 30.86 711 THR A CA 1
ATOM 5492 C C . THR A 1 711 ? -38.375 12.344 -2.902 1 30.86 711 THR A C 1
ATOM 5494 O O . THR A 1 711 ? -38.656 12.266 -4.098 1 30.86 711 THR A O 1
ATOM 5497 N N . PRO A 1 712 ? -37.188 12.734 -2.764 1 34.25 712 PRO A N 1
ATOM 5498 C CA . PRO A 1 712 ? -36.469 11.969 -3.773 1 34.25 712 PRO A CA 1
ATOM 5499 C C . PRO A 1 712 ? -36.875 10.492 -3.799 1 34.25 712 PRO A C 1
ATOM 5501 O O . PRO A 1 712 ? -37.219 9.93 -2.76 1 34.25 712 PRO A O 1
ATOM 5504 N N . ILE A 1 713 ? -37.531 10.18 -4.785 1 33.53 713 ILE A N 1
ATOM 5505 C CA . ILE A 1 713 ? -37.656 8.75 -5.02 1 33.53 713 ILE A CA 1
ATOM 5506 C C . ILE A 1 713 ? -36.344 8.047 -4.617 1 33.53 713 ILE A C 1
ATOM 5508 O O . ILE A 1 713 ? -35.281 8.336 -5.164 1 33.53 713 ILE A O 1
ATOM 5512 N N . SER A 1 714 ? -36.125 7.988 -3.377 1 36.94 714 SER A N 1
ATOM 5513 C CA . SER A 1 714 ? -35.031 7.105 -2.945 1 36.94 714 SER A CA 1
ATOM 5514 C C . SER A 1 714 ? -35 5.836 -3.789 1 36.94 714 SER A C 1
ATOM 5516 O O . SER A 1 714 ? -36 5.129 -3.91 1 36.94 714 SER A O 1
ATOM 5518 N N . TYR A 1 715 ? -34.281 5.75 -4.738 1 37.66 715 TYR A N 1
ATOM 5519 C CA . TYR A 1 715 ? -33.969 4.43 -5.27 1 37.66 715 TYR A CA 1
ATOM 5520 C C . TYR A 1 715 ? -32.969 3.699 -4.359 1 37.66 715 TYR A C 1
ATOM 5522 O O . TYR A 1 715 ? -32.156 4.332 -3.689 1 37.66 715 TYR A O 1
ATOM 5530 N N . PRO A 1 716 ? -33.438 2.301 -4.184 1 41.59 716 PRO A N 1
ATOM 5531 C CA . PRO A 1 716 ? -34.438 1.7 -5.051 1 41.59 716 PRO A CA 1
ATOM 5532 C C . PRO A 1 716 ? -35.875 1.979 -4.574 1 41.59 716 PRO A C 1
ATOM 5534 O O . PRO A 1 716 ? -36.125 2.01 -3.367 1 41.59 716 PRO A O 1
ATOM 5537 N N . LEU A 1 717 ? -36.625 2.574 -5.277 1 37.84 717 LEU A N 1
ATOM 5538 C CA . LEU A 1 717 ? -38.094 2.387 -5.176 1 37.84 717 LEU A CA 1
ATOM 5539 C C . LEU A 1 717 ? -38.469 0.92 -5.371 1 37.84 717 LEU A C 1
ATOM 5541 O O . LEU A 1 717 ? -38.188 0.348 -6.434 1 37.84 717 LEU A O 1
ATOM 5545 N N . GLY A 1 718 ? -38.969 0.267 -4.547 1 38.53 718 GLY A N 1
ATOM 5546 C CA . GLY A 1 718 ? -39.344 -1.14 -4.578 1 38.53 718 GLY A CA 1
ATOM 5547 C C . GLY A 1 718 ? -38.156 -2.066 -4.73 1 38.53 718 GLY A C 1
ATOM 5548 O O . GLY A 1 718 ? -38.219 -3.053 -5.465 1 38.53 718 GLY A O 1
ATOM 5549 N N . GLY A 1 719 ? -36.812 -1.618 -4.082 1 46.94 719 GLY A N 1
ATOM 5550 C CA . GLY A 1 719 ? -35.625 -2.477 -4.133 1 46.94 719 GLY A CA 1
ATOM 5551 C C . GLY A 1 719 ? -34.719 -2.174 -5.309 1 46.94 719 GLY A C 1
ATOM 5552 O O . GLY A 1 719 ? -33.625 -2.721 -5.402 1 46.94 719 GLY A O 1
ATOM 5553 N N . ALA A 1 720 ? -35.188 -1.478 -6.293 1 48.53 720 ALA A N 1
ATOM 5554 C CA . ALA A 1 720 ? -34.406 -1.327 -7.52 1 48.53 720 ALA A CA 1
ATOM 5555 C C . ALA A 1 720 ? -33.625 -0.033 -7.5 1 48.53 720 ALA A C 1
ATOM 5557 O O . ALA A 1 720 ? -34.156 1.042 -7.234 1 48.53 720 ALA A O 1
ATOM 5558 N N . ARG A 1 721 ? -32.25 -0.044 -7.348 1 57.53 721 ARG A N 1
ATOM 5559 C CA . ARG A 1 721 ? -31.344 1.086 -7.488 1 57.53 721 ARG A CA 1
ATOM 5560 C C . ARG A 1 721 ? -31.453 1.717 -8.875 1 57.53 721 ARG A C 1
ATOM 5562 O O . ARG A 1 721 ? -31.5 1.011 -9.883 1 57.53 721 ARG A O 1
ATOM 5569 N N . GLY A 1 722 ? -32.156 2.963 -8.992 1 61.5 722 GLY A N 1
ATOM 5570 C CA . GLY A 1 722 ? -32.25 3.66 -10.266 1 61.5 722 GLY A CA 1
ATOM 5571 C C . GLY A 1 722 ? -31.031 4.508 -10.57 1 61.5 722 GLY A C 1
ATOM 5572 O O . GLY A 1 722 ? -30.406 5.059 -9.656 1 61.5 722 GLY A O 1
ATOM 5573 N N . TYR A 1 723 ? -30.297 4.34 -11.727 1 66.88 723 TYR A N 1
ATOM 5574 C CA . TYR A 1 723 ? -29.203 5.172 -12.195 1 66.88 723 TYR A CA 1
ATOM 5575 C C . TYR A 1 723 ? -29.703 6.352 -13.016 1 66.88 723 TYR A C 1
ATOM 5577 O O . TYR A 1 723 ? -30.734 6.242 -13.695 1 66.88 723 TYR A O 1
ATOM 5585 N N . ALA A 1 724 ? -29.234 7.516 -12.695 1 74.06 724 ALA A N 1
ATOM 5586 C CA . ALA A 1 724 ? -29.438 8.727 -13.492 1 74.06 724 ALA A CA 1
ATOM 5587 C C . ALA A 1 724 ? -28.109 9.242 -14.039 1 74.06 724 ALA A C 1
ATOM 5589 O O . ALA A 1 724 ? -27.047 8.898 -13.531 1 74.06 724 ALA A O 1
ATOM 5590 N N . PRO A 1 725 ? -28.219 9.883 -15.242 1 78.25 725 PRO A N 1
ATOM 5591 C CA . PRO A 1 725 ? -27 10.586 -15.633 1 78.25 725 PRO A CA 1
ATOM 5592 C C . PRO A 1 725 ? -26.469 11.5 -14.531 1 78.25 725 PRO A C 1
ATOM 5594 O O . PRO A 1 725 ? -27.25 12.141 -13.82 1 78.25 725 PRO A O 1
ATOM 5597 N N . TYR A 1 726 ? -25.203 11.453 -14.453 1 83.12 726 TYR A N 1
ATOM 5598 C CA . TYR A 1 726 ? -24.609 12.328 -13.453 1 83.12 726 TYR A CA 1
ATOM 5599 C C . TYR A 1 726 ? -25.109 13.758 -13.617 1 83.12 726 TYR A C 1
ATOM 5601 O O . TYR A 1 726 ? -25.281 14.242 -14.734 1 83.12 726 TYR A O 1
ATOM 5609 N N . PHE A 1 727 ? -25.344 14.445 -12.594 1 84.5 727 PHE A N 1
ATOM 5610 C CA . PHE A 1 727 ? -26.094 15.695 -12.586 1 84.5 727 PHE A CA 1
ATOM 5611 C C . PHE A 1 727 ? -25.219 16.859 -13.016 1 84.5 727 PHE A C 1
ATOM 5613 O O . PHE A 1 727 ? -25.719 17.938 -13.352 1 84.5 727 PHE A O 1
ATOM 5620 N N . VAL A 1 728 ? -23.906 16.656 -13.008 1 89.5 728 VAL A N 1
ATOM 5621 C CA . VAL A 1 728 ? -23.016 17.703 -13.484 1 89.5 728 VAL A CA 1
ATOM 5622 C C . VAL A 1 728 ? -22.547 17.375 -14.898 1 89.5 728 VAL A C 1
ATOM 5624 O O . VAL A 1 728 ? -21.984 16.312 -15.148 1 89.5 728 VAL A O 1
ATOM 5627 N N . LYS A 1 729 ? -22.844 18.25 -15.789 1 91.31 729 LYS A N 1
ATOM 5628 C CA . LYS A 1 729 ? -22.297 18.141 -17.141 1 91.31 729 LYS A CA 1
ATOM 5629 C C . LYS A 1 729 ? -20.938 18.828 -17.234 1 91.31 729 LYS A C 1
ATOM 5631 O O . LYS A 1 729 ? -20.734 19.906 -16.688 1 91.31 729 LYS A O 1
ATOM 5636 N N . PHE A 1 730 ? -20.047 18.156 -17.906 1 93.81 730 PHE A N 1
ATOM 5637 C CA . PHE A 1 730 ? -18.703 18.719 -18.078 1 93.81 730 PHE A CA 1
ATOM 5638 C C . PHE A 1 730 ? -18.578 19.422 -19.422 1 93.81 730 PHE A C 1
ATOM 5640 O O . PHE A 1 730 ? -18.938 18.844 -20.453 1 93.81 730 PHE A O 1
ATOM 5647 N N . ASP A 1 731 ? -18.078 20.625 -19.391 1 93.69 731 ASP A N 1
ATOM 5648 C CA . ASP A 1 731 ? -17.922 21.438 -20.594 1 93.69 731 ASP A CA 1
ATOM 5649 C C . ASP A 1 731 ? -16.812 20.891 -21.484 1 93.69 731 ASP A C 1
ATOM 5651 O O . ASP A 1 731 ? -15.656 20.844 -21.078 1 93.69 731 ASP A O 1
ATOM 5655 N N . GLU A 1 732 ? -17.125 20.562 -22.672 1 93.19 732 GLU A N 1
ATOM 5656 C CA . GLU A 1 732 ? -16.141 20.016 -23.609 1 93.19 732 GLU A CA 1
ATOM 5657 C C . GLU A 1 732 ? -15.117 21.078 -24.016 1 93.19 732 GLU A C 1
ATOM 5659 O O . GLU A 1 732 ? -14.062 20.75 -24.562 1 93.19 732 GLU A O 1
ATOM 5664 N N . LYS A 1 733 ? -15.445 22.312 -23.703 1 93.19 733 LYS A N 1
ATOM 5665 C CA . LYS A 1 733 ? -14.531 23.406 -24.047 1 93.19 733 LYS A CA 1
ATOM 5666 C C . LYS A 1 733 ? -13.766 23.875 -22.812 1 93.19 733 LYS A C 1
ATOM 5668 O O . LYS A 1 733 ? -13.172 24.953 -22.812 1 93.19 733 LYS A O 1
ATOM 5673 N N . LEU A 1 734 ? -13.781 23.109 -21.844 1 94.5 734 LEU A N 1
ATOM 5674 C CA . LEU A 1 734 ? -13.109 23.453 -20.594 1 94.5 734 LEU A CA 1
ATOM 5675 C C . LEU A 1 734 ? -11.633 23.766 -20.844 1 94.5 734 LEU A C 1
ATOM 5677 O O . LEU A 1 734 ? -10.945 23.031 -21.562 1 94.5 734 LEU A O 1
ATOM 5681 N N . LYS A 1 735 ? -11.227 24.891 -20.344 1 92.31 735 LYS A N 1
ATOM 5682 C CA . LYS A 1 735 ? -9.82 25.297 -20.391 1 92.31 735 LYS A CA 1
ATOM 5683 C C . LYS A 1 735 ? -9.242 25.438 -18.984 1 92.31 735 LYS A C 1
ATOM 5685 O O . LYS A 1 735 ? -9.984 25.516 -18.016 1 92.31 735 LYS A O 1
ATOM 5690 N N . PRO A 1 736 ? -7.93 25.484 -18.859 1 91.62 736 PRO A N 1
ATOM 5691 C CA . PRO A 1 736 ? -7.352 25.656 -17.531 1 91.62 736 PRO A CA 1
ATOM 5692 C C . PRO A 1 736 ? -7.531 27.062 -16.969 1 91.62 736 PRO A C 1
ATOM 5694 O O . PRO A 1 736 ? -7.633 28.016 -17.734 1 91.62 736 PRO A O 1
ATOM 5697 N N . GLN A 1 737 ? -7.547 27.109 -15.656 1 93.06 737 GLN A N 1
ATOM 5698 C CA . GLN A 1 737 ? -7.418 28.391 -14.992 1 93.06 737 GLN A CA 1
ATOM 5699 C C . GLN A 1 737 ? -6.07 29.047 -15.305 1 93.06 737 GLN A C 1
ATOM 5701 O O . GLN A 1 737 ? -5.059 28.344 -15.438 1 93.06 737 GLN A O 1
ATOM 5706 N N . ASN A 1 738 ? -6.105 30.328 -15.391 1 92.88 738 ASN A N 1
ATOM 5707 C CA . ASN A 1 738 ? -4.855 31.031 -15.672 1 92.88 738 ASN A CA 1
ATOM 5708 C C . ASN A 1 738 ? -4.555 32.094 -14.617 1 92.88 738 ASN A C 1
ATOM 5710 O O . ASN A 1 738 ? -5.355 33 -14.406 1 92.88 738 ASN A O 1
ATOM 5714 N N . THR A 1 739 ? -3.453 32.031 -13.992 1 94.12 739 THR A N 1
ATOM 5715 C CA . THR A 1 739 ? -2.984 33.031 -13.023 1 94.12 739 THR A CA 1
ATOM 5716 C C . THR A 1 739 ? -1.858 33.875 -13.617 1 94.12 739 THR A C 1
ATOM 5718 O O . THR A 1 739 ? -0.791 33.344 -13.945 1 94.12 739 THR A O 1
ATOM 5721 N N . SER A 1 740 ? -2.096 35.094 -13.789 1 95.25 740 SER A N 1
ATOM 5722 C CA . SER A 1 740 ? -1.062 36.062 -14.148 1 95.25 740 SER A CA 1
ATOM 5723 C C . SER A 1 740 ? -0.555 36.812 -12.922 1 95.25 740 SER A C 1
ATOM 5725 O O . SER A 1 740 ? -1.349 37.312 -12.125 1 95.25 740 SER A O 1
ATOM 5727 N N . ASN A 1 741 ? 0.738 36.875 -12.758 1 95.88 741 ASN A N 1
ATOM 5728 C CA . ASN A 1 741 ? 1.327 37.469 -11.562 1 95.88 741 ASN A CA 1
ATOM 5729 C C . ASN A 1 741 ? 2.475 38.406 -11.914 1 95.88 741 ASN A C 1
ATOM 5731 O O . ASN A 1 741 ? 3.318 38.094 -12.75 1 95.88 741 ASN A O 1
ATOM 5735 N N . TRP A 1 742 ? 2.48 39.594 -11.453 1 95.06 742 TRP A N 1
ATOM 5736 C CA . TRP A 1 742 ? 3.688 40.406 -11.445 1 95.06 742 TRP A CA 1
ATOM 5737 C C . TRP A 1 742 ? 4.133 40.719 -10.023 1 95.06 742 TRP A C 1
ATOM 5739 O O . TRP A 1 742 ? 3.307 40.781 -9.109 1 95.06 742 TRP A O 1
ATOM 5749 N N . GLU A 1 743 ? 5.383 40.875 -9.812 1 96.31 743 GLU A N 1
ATOM 5750 C CA . GLU A 1 743 ? 5.996 41.094 -8.508 1 96.31 743 GLU A CA 1
ATOM 5751 C C . GLU A 1 743 ? 7.156 42.094 -8.609 1 96.31 743 GLU A C 1
ATOM 5753 O O . GLU A 1 743 ? 7.91 42.062 -9.586 1 96.31 743 GLU A O 1
ATOM 5758 N N . ALA A 1 744 ? 7.219 42.969 -7.637 1 97 744 ALA A N 1
ATOM 5759 C CA . ALA A 1 744 ? 8.352 43.875 -7.453 1 97 744 ALA A CA 1
ATOM 5760 C C . ALA A 1 744 ? 8.938 43.75 -6.051 1 97 744 ALA A C 1
ATOM 5762 O O . ALA A 1 744 ? 8.195 43.594 -5.074 1 97 744 ALA A O 1
ATOM 5763 N N . GLY A 1 745 ? 10.25 43.812 -5.992 1 96.12 745 GLY A N 1
ATOM 5764 C CA . GLY A 1 745 ? 10.891 43.625 -4.699 1 96.12 745 GLY A CA 1
ATOM 5765 C C . GLY A 1 745 ? 12.109 44.531 -4.516 1 96.12 745 GLY A C 1
ATOM 5766 O O . GLY A 1 745 ? 12.734 44.938 -5.492 1 96.12 745 GLY A O 1
ATOM 5767 N N . LEU A 1 746 ? 12.414 44.781 -3.281 1 96.94 746 LEU A N 1
ATOM 5768 C CA . LEU A 1 746 ? 13.578 45.562 -2.846 1 96.94 746 LEU A CA 1
ATOM 5769 C C . LEU A 1 746 ? 14.297 44.844 -1.7 1 96.94 746 LEU A C 1
ATOM 5771 O O . LEU A 1 746 ? 13.68 44.531 -0.682 1 96.94 746 LEU A O 1
ATOM 5775 N N . ASP A 1 747 ? 15.523 44.562 -1.936 1 96.06 747 ASP A N 1
ATOM 5776 C CA . ASP A 1 747 ? 16.375 43.969 -0.904 1 96.06 747 ASP A CA 1
ATOM 5777 C C . ASP A 1 747 ? 17.484 44.969 -0.492 1 96.06 747 ASP A C 1
ATOM 5779 O O . ASP A 1 747 ? 18.234 45.438 -1.337 1 96.06 747 ASP A O 1
ATOM 5783 N N . LEU A 1 748 ? 17.609 45.188 0.81 1 96.31 748 LEU A N 1
ATOM 5784 C CA . LEU A 1 748 ? 18.625 46.125 1.316 1 96.31 748 LEU A CA 1
ATOM 5785 C C . LEU A 1 748 ? 19.422 45.469 2.447 1 96.31 748 LEU A C 1
ATOM 5787 O O . LEU A 1 748 ? 18.875 44.75 3.27 1 96.31 748 LEU A O 1
ATOM 5791 N N . GLY A 1 749 ? 20.656 45.656 2.383 1 95.44 749 GLY A N 1
ATOM 5792 C CA . GLY A 1 749 ? 21.562 45.438 3.502 1 95.44 749 GLY A CA 1
ATOM 5793 C C . GLY A 1 749 ? 22.203 46.719 4.02 1 95.44 749 GLY A C 1
ATOM 5794 O O . GLY A 1 749 ? 22.875 47.438 3.27 1 95.44 749 GLY A O 1
ATOM 5795 N N . LEU A 1 750 ? 21.984 46.938 5.309 1 96.19 750 LEU A N 1
ATOM 5796 C CA . LEU A 1 750 ? 22.453 48.188 5.895 1 96.19 750 LEU A CA 1
ATOM 5797 C C . LEU A 1 750 ? 23.516 47.906 6.957 1 96.19 750 LEU A C 1
ATOM 5799 O O . LEU A 1 750 ? 23.469 46.875 7.641 1 96.19 750 LEU A O 1
ATOM 5803 N N . PHE A 1 751 ? 24.453 48.812 7.152 1 94.12 751 PHE A N 1
ATOM 5804 C CA . PHE A 1 751 ? 25.484 48.812 8.188 1 94.12 751 PHE A CA 1
ATOM 5805 C C . PHE A 1 751 ? 26.219 47.469 8.188 1 94.12 751 PHE A C 1
ATOM 5807 O O . PHE A 1 751 ? 26.297 46.812 9.219 1 94.12 751 PHE A O 1
ATOM 5814 N N . LYS A 1 752 ? 26.734 47.125 7 1 89.81 752 LYS A N 1
ATOM 5815 C CA . LYS A 1 752 ? 27.484 45.875 6.773 1 89.81 752 LYS A CA 1
ATOM 5816 C C . LYS A 1 752 ? 26.578 44.656 6.984 1 89.81 752 LYS A C 1
ATOM 5818 O O . LYS A 1 752 ? 26.984 43.688 7.641 1 89.81 752 LYS A O 1
ATOM 5823 N N . ASN A 1 753 ? 25.281 44.844 6.602 1 88.94 753 ASN A N 1
ATOM 5824 C CA . ASN A 1 753 ? 24.297 43.781 6.562 1 88.94 753 ASN A CA 1
ATOM 5825 C C . ASN A 1 753 ? 23.844 43.375 7.969 1 88.94 753 ASN A C 1
ATOM 5827 O O . ASN A 1 753 ? 23.359 42.25 8.172 1 88.94 753 ASN A O 1
ATOM 5831 N N . LEU A 1 754 ? 24.078 44.219 8.984 1 93.12 754 LEU A N 1
ATOM 5832 C CA . LEU A 1 754 ? 23.547 44 10.32 1 93.12 754 LEU A CA 1
ATOM 5833 C C . LEU A 1 754 ? 22.016 44.094 10.32 1 93.12 754 LEU A C 1
ATOM 5835 O O . LEU A 1 754 ? 21.359 43.5 11.156 1 93.12 754 LEU A O 1
ATOM 5839 N N . VAL A 1 755 ? 21.625 44.906 9.383 1 95.56 755 VAL A N 1
ATOM 5840 C CA . VAL A 1 755 ? 20.188 45 9.172 1 95.56 755 VAL A CA 1
ATOM 5841 C C . VAL A 1 755 ? 19.844 44.625 7.734 1 95.56 755 VAL A C 1
ATOM 5843 O O . VAL A 1 755 ? 20.391 45.188 6.789 1 95.56 755 VAL A O 1
ATOM 5846 N N . LYS A 1 756 ? 19.031 43.719 7.617 1 95 756 LYS A N 1
ATOM 5847 C CA . LYS A 1 756 ? 18.578 43.25 6.305 1 95 756 LYS A CA 1
ATOM 5848 C C . LYS A 1 756 ? 17.078 43.469 6.145 1 95 756 LYS A C 1
ATOM 5850 O O . LYS A 1 756 ? 16.297 43.125 7.027 1 95 756 LYS A O 1
ATOM 5855 N N . LEU A 1 757 ? 16.719 44.094 5.082 1 96.25 757 LEU A N 1
ATOM 5856 C CA . LEU A 1 757 ? 15.328 44.375 4.773 1 96.25 757 LEU A CA 1
ATOM 5857 C C . LEU A 1 757 ? 14.953 43.844 3.404 1 96.25 757 LEU A C 1
ATOM 5859 O O . LEU A 1 757 ? 15.664 44.062 2.422 1 96.25 757 LEU A O 1
ATOM 5863 N N . GLU A 1 758 ? 13.898 43.094 3.375 1 95.81 758 GLU A N 1
ATOM 5864 C CA . GLU A 1 758 ? 13.328 42.625 2.123 1 95.81 758 GLU A CA 1
ATOM 5865 C C . GLU A 1 758 ? 11.852 42.969 2.014 1 95.81 758 GLU A C 1
ATOM 5867 O O . GLU A 1 758 ? 11.047 42.594 2.859 1 95.81 758 GLU A O 1
ATOM 5872 N N . TYR A 1 759 ? 11.547 43.719 1.008 1 97.06 759 TYR A N 1
ATOM 5873 C CA . TYR A 1 759 ? 10.164 44.094 0.745 1 97.06 759 TYR A CA 1
ATOM 5874 C C . TYR A 1 759 ? 9.711 43.562 -0.613 1 97.06 759 TYR A C 1
ATOM 5876 O O . TYR A 1 759 ? 10.445 43.656 -1.599 1 97.06 759 TYR A O 1
ATOM 5884 N N . THR A 1 760 ? 8.516 42.938 -0.671 1 96.88 760 THR A N 1
ATOM 5885 C CA . THR A 1 760 ? 7.941 42.438 -1.917 1 96.88 760 THR A CA 1
ATOM 5886 C C . THR A 1 760 ? 6.492 42.906 -2.068 1 96.88 760 THR A C 1
ATOM 5888 O O . THR A 1 760 ? 5.703 42.812 -1.128 1 96.88 760 THR A O 1
ATOM 5891 N N . LEU A 1 761 ? 6.176 43.438 -3.221 1 97.5 761 LEU A N 1
ATOM 5892 C CA . LEU A 1 761 ? 4.812 43.719 -3.662 1 97.5 761 LEU A CA 1
ATOM 5893 C C . LEU A 1 761 ? 4.402 42.781 -4.793 1 97.5 761 LEU A C 1
ATOM 5895 O O . LEU A 1 761 ? 5.129 42.625 -5.777 1 97.5 761 LEU A O 1
ATOM 5899 N N . SER A 1 762 ? 3.256 42.156 -4.633 1 96.5 762 SER A N 1
ATOM 5900 C CA . SER A 1 762 ? 2.811 41.188 -5.637 1 96.5 762 SER A CA 1
ATOM 5901 C C . SER A 1 762 ? 1.338 41.406 -5.98 1 96.5 762 SER A C 1
ATOM 5903 O O . SER A 1 762 ? 0.532 41.719 -5.105 1 96.5 762 SER A O 1
ATOM 5905 N N . TYR A 1 763 ? 1.041 41.188 -7.25 1 97.19 763 TYR A N 1
ATOM 5906 C CA . TYR A 1 763 ? -0.323 41.219 -7.766 1 97.19 763 TYR A CA 1
ATOM 5907 C C . TYR A 1 763 ? -0.627 40 -8.602 1 97.19 763 TYR A C 1
ATOM 5909 O O . TYR A 1 763 ? 0.09 39.688 -9.555 1 97.19 763 TYR A O 1
ATOM 5917 N N . GLN A 1 764 ? -1.693 39.312 -8.227 1 96.69 764 GLN A N 1
ATOM 5918 C CA . GLN A 1 764 ? -2.137 38.125 -8.953 1 96.69 764 GLN A CA 1
ATOM 5919 C C . GLN A 1 764 ? -3.531 38.344 -9.539 1 96.69 764 GLN A C 1
ATOM 5921 O O . GLN A 1 764 ? -4.426 38.844 -8.859 1 96.69 764 GLN A O 1
ATOM 5926 N N . ASP A 1 765 ? -3.668 37.938 -10.789 1 97.19 765 ASP A N 1
ATOM 5927 C CA . ASP A 1 765 ? -4.945 37.938 -11.492 1 97.19 765 ASP A CA 1
ATOM 5928 C C . ASP A 1 765 ? -5.277 36.531 -12.016 1 97.19 765 ASP A C 1
ATOM 5930 O O . ASP A 1 765 ? -4.633 36.062 -12.945 1 97.19 765 ASP A O 1
ATOM 5934 N N . VAL A 1 766 ? -6.27 35.938 -11.398 1 96.62 766 VAL A N 1
ATOM 5935 C CA . VAL A 1 766 ? -6.652 34.562 -11.773 1 96.62 766 VAL A CA 1
ATOM 5936 C C . VAL A 1 766 ? -7.945 34.594 -12.586 1 96.62 766 VAL A C 1
ATOM 5938 O O . VAL A 1 766 ? -9.008 34.938 -12.062 1 96.62 766 VAL A O 1
ATOM 5941 N N . LYS A 1 767 ? -7.832 34.156 -13.781 1 95.88 767 LYS A N 1
ATOM 5942 C CA . LYS A 1 767 ? -8.977 34.125 -14.688 1 95.88 767 LYS A CA 1
ATOM 5943 C C . LYS A 1 767 ? -9.367 32.719 -15.07 1 95.88 767 LYS A C 1
ATOM 5945 O O . LYS A 1 767 ? -8.625 31.766 -14.797 1 95.88 767 LYS A O 1
ATOM 5950 N N . ASP A 1 768 ? -10.578 32.594 -15.625 1 94.62 768 ASP A N 1
ATOM 5951 C CA . ASP A 1 768 ? -11.094 31.328 -16.125 1 94.62 768 ASP A CA 1
ATOM 5952 C C . ASP A 1 768 ? -11.195 30.297 -15 1 94.62 768 ASP A C 1
ATOM 5954 O O . ASP A 1 768 ? -10.766 29.156 -15.156 1 94.62 768 ASP A O 1
ATOM 5958 N N . GLN A 1 769 ? -11.781 30.797 -13.984 1 95 769 GLN A N 1
ATOM 5959 C CA . GLN A 1 769 ? -12 29.875 -12.875 1 95 769 GLN A CA 1
ATOM 5960 C C . GLN A 1 769 ? -12.867 28.688 -13.305 1 95 769 GLN A C 1
ATOM 5962 O O . GLN A 1 769 ? -13.711 28.828 -14.188 1 95 769 GLN A O 1
ATOM 5967 N N . ILE A 1 770 ? -12.578 27.531 -12.719 1 94.38 770 ILE A N 1
ATOM 5968 C CA . ILE A 1 770 ? -13.352 26.328 -13.031 1 94.38 770 ILE A CA 1
ATOM 5969 C C . ILE A 1 770 ? -14.234 25.953 -11.844 1 94.38 770 ILE A C 1
ATOM 5971 O O . ILE A 1 770 ? -13.742 25.688 -10.75 1 94.38 770 ILE A O 1
ATOM 5975 N N . PHE A 1 771 ? -15.492 25.969 -11.922 1 91.94 771 PHE A N 1
ATOM 5976 C CA . PHE A 1 771 ? -16.438 25.562 -10.891 1 91.94 771 PHE A CA 1
ATOM 5977 C C . PHE A 1 771 ? -17.781 25.203 -11.508 1 91.94 771 PHE A C 1
ATOM 5979 O O . PHE A 1 771 ? -17.969 25.344 -12.719 1 91.94 771 PHE A O 1
ATOM 5986 N N . ASP A 1 772 ? -18.703 24.703 -10.727 1 91.06 772 ASP A N 1
ATOM 5987 C CA . ASP A 1 772 ? -20.016 24.266 -11.195 1 91.06 772 ASP A CA 1
ATOM 5988 C C . ASP A 1 772 ? -20.984 25.438 -11.25 1 91.06 772 ASP A C 1
ATOM 5990 O O . ASP A 1 772 ? -21.312 26.031 -10.219 1 91.06 772 ASP A O 1
ATOM 5994 N N . VAL A 1 773 ? -21.422 25.703 -12.406 1 91.38 773 VAL A N 1
ATOM 5995 C CA . VAL A 1 773 ? -22.406 26.766 -12.609 1 91.38 773 VAL A CA 1
ATOM 5996 C C . VAL A 1 773 ? -23.812 26.172 -12.719 1 91.38 773 VAL A C 1
ATOM 5998 O O . VAL A 1 773 ? -24.031 25.25 -13.516 1 91.38 773 VAL A O 1
ATOM 6001 N N . PRO A 1 774 ? -24.672 26.672 -11.836 1 85.44 774 PRO A N 1
ATOM 6002 C CA . PRO A 1 774 ? -26.031 26.141 -11.945 1 85.44 774 PRO A CA 1
ATOM 6003 C C . PRO A 1 774 ? -26.641 26.328 -13.328 1 85.44 774 PRO A C 1
ATOM 6005 O O . PRO A 1 774 ? -26.438 27.375 -13.961 1 85.44 774 PRO A O 1
ATOM 6008 N N . THR A 1 775 ? -27.266 25.297 -13.797 1 84 775 THR A N 1
ATOM 6009 C CA . THR A 1 775 ? -27.922 25.344 -15.102 1 84 775 THR A CA 1
ATOM 6010 C C . THR A 1 775 ? -29.422 25.109 -14.969 1 84 775 THR A C 1
ATOM 6012 O O . THR A 1 775 ? -29.891 24.641 -13.93 1 84 775 THR A O 1
ATOM 6015 N N . ALA A 1 776 ? -30.141 25.531 -16.062 1 79.06 776 ALA A N 1
ATOM 6016 C CA . ALA A 1 776 ? -31.594 25.312 -16.094 1 79.06 776 ALA A CA 1
ATOM 6017 C C . ALA A 1 776 ? -31.922 23.812 -16.094 1 79.06 776 ALA A C 1
ATOM 6019 O O . ALA A 1 776 ? -31.234 23.031 -16.734 1 79.06 776 ALA A O 1
ATOM 6020 N N . GLY A 1 777 ? -32.812 23.469 -15.242 1 73.75 777 GLY A N 1
ATOM 6021 C CA . GLY A 1 777 ? -33.25 22.078 -15.133 1 73.75 777 GLY A CA 1
ATOM 6022 C C . GLY A 1 777 ? -33.594 21.453 -16.469 1 73.75 777 GLY A C 1
ATOM 6023 O O . GLY A 1 777 ? -33.531 20.219 -16.609 1 73.75 777 GLY A O 1
ATOM 6024 N N . THR A 1 778 ? -33.938 22.25 -17.422 1 75.44 778 THR A N 1
ATOM 6025 C CA . THR A 1 778 ? -34.344 21.766 -18.719 1 75.44 778 THR A CA 1
ATOM 6026 C C . THR A 1 778 ? -33.188 21.094 -19.469 1 75.44 778 THR A C 1
ATOM 6028 O O . THR A 1 778 ? -33.406 20.312 -20.391 1 75.44 778 THR A O 1
ATOM 6031 N N . THR A 1 779 ? -32.031 21.328 -19.031 1 78.38 779 THR A N 1
ATOM 6032 C CA . THR A 1 779 ? -30.859 20.75 -19.688 1 78.38 779 THR A CA 1
ATOM 6033 C C . THR A 1 779 ? -30.656 19.297 -19.25 1 78.38 779 THR A C 1
ATOM 6035 O O . THR A 1 779 ? -29.922 18.562 -19.891 1 78.38 779 THR A O 1
ATOM 6038 N N . GLY A 1 780 ? -31.453 18.953 -18.266 1 77.88 780 GLY A N 1
ATOM 6039 C CA . GLY A 1 780 ? -31.266 17.625 -17.703 1 77.88 780 GLY A CA 1
ATOM 6040 C C . GLY A 1 780 ? -30.156 17.547 -16.688 1 77.88 780 GLY A C 1
ATOM 6041 O O . GLY A 1 780 ? -29.953 16.5 -16.062 1 77.88 780 GLY A O 1
ATOM 6042 N N . TYR A 1 781 ? -29.406 18.625 -16.641 1 85.62 781 TYR A N 1
ATOM 6043 C CA . TYR A 1 781 ? -28.328 18.688 -15.664 1 85.62 781 TYR A CA 1
ATOM 6044 C C . TYR A 1 781 ? -28.594 19.75 -14.609 1 85.62 781 TYR A C 1
ATOM 6046 O O . TYR A 1 781 ? -29.438 20.641 -14.812 1 85.62 781 TYR A O 1
ATOM 6054 N N . GLN A 1 782 ? -27.969 19.547 -13.453 1 82.75 782 GLN A N 1
ATOM 6055 C CA . GLN A 1 782 ? -28.109 20.547 -12.391 1 82.75 782 GLN A CA 1
ATOM 6056 C C . GLN A 1 782 ? -27.062 21.641 -12.523 1 82.75 782 GLN A C 1
ATOM 6058 O O . GLN A 1 782 ? -27.281 22.766 -12.086 1 82.75 782 GLN A O 1
ATOM 6063 N N . SER A 1 783 ? -25.922 21.234 -12.969 1 90.75 783 SER A N 1
ATOM 6064 C CA . SER A 1 783 ? -24.828 22.188 -13.086 1 90.75 783 SER A CA 1
ATOM 6065 C C . SER A 1 783 ? -23.922 21.859 -14.266 1 90.75 783 SER A C 1
ATOM 6067 O O . SER A 1 783 ? -23.922 20.734 -14.758 1 90.75 783 SER A O 1
ATOM 6069 N N . LEU A 1 784 ? -23.328 22.906 -14.758 1 91.81 784 LEU A N 1
ATOM 6070 C CA . LEU A 1 784 ? -22.297 22.797 -15.789 1 91.81 784 LEU A CA 1
ATOM 6071 C C . LEU A 1 784 ? -20.938 23.156 -15.227 1 91.81 784 LEU A C 1
ATOM 6073 O O . LEU A 1 784 ? -20.734 24.266 -14.727 1 91.81 784 LEU A O 1
ATOM 6077 N N . ARG A 1 785 ? -20.062 22.281 -15.305 1 94.06 785 ARG A N 1
ATOM 6078 C CA . ARG A 1 785 ? -18.672 22.594 -14.961 1 94.06 785 ARG A CA 1
ATOM 6079 C C . ARG A 1 785 ? -17.969 23.312 -16.109 1 94.06 785 ARG A C 1
ATOM 6081 O O . ARG A 1 785 ? -17.688 22.703 -17.141 1 94.06 785 ARG A O 1
ATOM 6088 N N . THR A 1 786 ? -17.688 24.469 -15.82 1 94.25 786 THR A N 1
ATOM 6089 C CA . THR A 1 786 ? -17.172 25.297 -16.906 1 94.25 786 THR A CA 1
ATOM 6090 C C . THR A 1 786 ? -16.266 26.406 -16.359 1 94.25 786 THR A C 1
ATOM 6092 O O . THR A 1 786 ? -16.031 26.469 -15.156 1 94.25 786 THR A O 1
ATOM 6095 N N . ASN A 1 787 ? -15.664 27.172 -17.312 1 95.06 787 ASN A N 1
ATOM 6096 C CA . ASN A 1 787 ? -14.836 28.312 -16.938 1 95.06 787 ASN A CA 1
ATOM 6097 C C . ASN A 1 787 ? -15.672 29.578 -16.719 1 95.06 787 ASN A C 1
ATOM 6099 O O . ASN A 1 787 ? -16.438 29.969 -17.609 1 95.06 787 ASN A O 1
ATOM 6103 N N . ALA A 1 788 ? -15.43 30.141 -15.531 1 93.88 788 ALA A N 1
ATOM 6104 C CA . ALA A 1 788 ? -16.047 31.438 -15.242 1 93.88 788 ALA A CA 1
ATOM 6105 C C . ALA A 1 788 ? -15.414 32.094 -14.023 1 93.88 788 ALA A C 1
ATOM 6107 O O . ALA A 1 788 ? -14.734 31.438 -13.234 1 93.88 788 ALA A O 1
ATOM 6108 N N . GLY A 1 789 ? -15.508 33.406 -13.953 1 94 789 GLY A N 1
ATOM 6109 C CA . GLY A 1 789 ? -15.133 34.125 -12.742 1 94 789 GLY A CA 1
ATOM 6110 C C . GLY A 1 789 ? -13.695 34.625 -12.766 1 94 789 GLY A C 1
ATOM 6111 O O . GLY A 1 789 ? -12.906 34.219 -13.633 1 94 789 GLY A O 1
ATOM 6112 N N . GLN A 1 790 ? -13.414 35.406 -11.82 1 96.44 790 GLN A N 1
ATOM 6113 C CA . GLN A 1 790 ? -12.125 36.062 -11.695 1 96.44 790 GLN A CA 1
ATOM 6114 C C . GLN A 1 790 ? -11.836 36.438 -10.25 1 96.44 790 GLN A C 1
ATOM 6116 O O . GLN A 1 790 ? -12.734 36.875 -9.523 1 96.44 790 GLN A O 1
ATOM 6121 N N . MET A 1 791 ? -10.602 36.219 -9.852 1 96 791 MET A N 1
ATOM 6122 C CA . MET A 1 791 ? -10.117 36.594 -8.523 1 96 791 MET A CA 1
ATOM 6123 C C . MET A 1 791 ? -8.797 37.375 -8.617 1 96 791 MET A C 1
ATOM 6125 O O . MET A 1 791 ? -7.938 37.031 -9.438 1 96 791 MET A O 1
ATOM 6129 N N . VAL A 1 792 ? -8.672 38.344 -7.746 1 97.44 792 VAL A N 1
ATOM 6130 C CA . VAL A 1 792 ? -7.441 39.125 -7.73 1 97.44 792 VAL A CA 1
ATOM 6131 C C . VAL A 1 792 ? -6.867 39.156 -6.316 1 97.44 792 VAL A C 1
ATOM 6133 O O . VAL A 1 792 ? -7.621 39.156 -5.336 1 97.44 792 VAL A O 1
ATOM 6136 N N . THR A 1 793 ? -5.551 39.219 -6.176 1 97.31 793 THR A N 1
ATOM 6137 C CA . THR A 1 793 ? -4.887 39.25 -4.879 1 97.31 793 THR A CA 1
ATOM 6138 C C . THR A 1 793 ? -3.748 40.25 -4.879 1 97.31 793 THR A C 1
ATOM 6140 O O . THR A 1 793 ? -2.9 40.25 -5.773 1 97.31 793 THR A O 1
ATOM 6143 N N . TRP A 1 794 ? -3.762 41.125 -3.936 1 97.19 794 TRP A N 1
ATOM 6144 C CA . TRP A 1 794 ? -2.633 42 -3.613 1 97.19 794 TRP A CA 1
ATOM 6145 C C . TRP A 1 794 ? -1.905 41.5 -2.367 1 97.19 794 TRP A C 1
ATOM 6147 O O . TRP A 1 794 ? -2.537 41.156 -1.364 1 97.19 794 TRP A O 1
ATOM 6157 N N . SER A 1 795 ? -0.609 41.5 -2.414 1 96.94 795 SER A N 1
ATOM 6158 C CA . SER A 1 795 ? 0.164 41.031 -1.262 1 96.94 795 SER A CA 1
ATOM 6159 C C . SER A 1 795 ? 1.322 42 -0.97 1 96.94 795 SER A C 1
ATOM 6161 O O . SER A 1 795 ? 2.041 42.406 -1.884 1 96.94 795 SER A O 1
ATOM 6163 N N . HIS A 1 796 ? 1.479 42.438 0.256 1 97.94 796 HIS A N 1
ATOM 6164 C CA . HIS A 1 796 ? 2.617 43.156 0.806 1 97.94 796 HIS A CA 1
ATOM 6165 C C . HIS A 1 796 ? 3.393 42.281 1.8 1 97.94 796 HIS A C 1
ATOM 6167 O O . HIS A 1 796 ? 2.826 41.812 2.781 1 97.94 796 HIS A O 1
ATOM 6173 N N . GLU A 1 797 ? 4.641 42.156 1.534 1 97.81 797 GLU A N 1
ATOM 6174 C CA . GLU A 1 797 ? 5.484 41.312 2.379 1 97.81 797 GLU A CA 1
ATOM 6175 C C . GLU A 1 797 ? 6.754 42.062 2.799 1 97.81 797 GLU A C 1
ATOM 6177 O O . GLU A 1 797 ? 7.461 42.625 1.958 1 97.81 797 GLU A O 1
ATOM 6182 N N . LEU A 1 798 ? 7.012 42.062 4.074 1 97.62 798 LEU A N 1
ATOM 6183 C CA . LEU A 1 798 ? 8.211 42.719 4.617 1 97.62 798 LEU A CA 1
ATOM 6184 C C . LEU A 1 798 ? 8.93 41.781 5.578 1 97.62 798 LEU A C 1
ATOM 6186 O O . LEU A 1 798 ? 8.32 41.219 6.5 1 97.62 798 LEU A O 1
ATOM 6190 N N . SER A 1 799 ? 10.102 41.5 5.309 1 96.38 799 SER A N 1
ATOM 6191 C CA . SER A 1 799 ? 10.984 40.781 6.219 1 96.38 799 SER A CA 1
ATOM 6192 C C . SER A 1 799 ? 12.125 41.688 6.707 1 96.38 799 SER A C 1
ATOM 6194 O O . SER A 1 799 ? 12.867 42.25 5.902 1 96.38 799 SER A O 1
ATOM 6196 N N . LEU A 1 800 ? 12.242 41.844 7.98 1 96.94 800 LEU A N 1
ATOM 6197 C CA . LEU A 1 800 ? 13.289 42.625 8.617 1 96.94 800 LEU A CA 1
ATOM 6198 C C . LEU A 1 800 ? 14.086 41.781 9.602 1 96.94 800 LEU A C 1
ATOM 6200 O O . LEU A 1 800 ? 13.516 41.188 10.516 1 96.94 800 LEU A O 1
ATOM 6204 N N . ASN A 1 801 ? 15.266 41.688 9.359 1 95.12 801 ASN A N 1
ATOM 6205 C CA . ASN A 1 801 ? 16.172 40.969 10.266 1 95.12 801 ASN A CA 1
ATOM 6206 C C . ASN A 1 801 ? 17.297 41.906 10.758 1 95.12 801 ASN A C 1
ATOM 6208 O O . ASN A 1 801 ? 17.891 42.625 9.961 1 95.12 801 ASN A O 1
ATOM 6212 N N . ALA A 1 802 ? 17.547 41.875 12.062 1 96.69 802 ALA A N 1
ATOM 6213 C CA . ALA A 1 802 ? 18.562 42.75 12.641 1 96.69 802 ALA A CA 1
ATOM 6214 C C . ALA A 1 802 ? 19.453 42 13.625 1 96.69 802 ALA A C 1
ATOM 6216 O O . ALA A 1 802 ? 18.938 41.25 14.477 1 96.69 802 ALA A O 1
ATOM 6217 N N . THR A 1 803 ? 20.688 42.125 13.414 1 95 803 THR A N 1
ATOM 6218 C CA . THR A 1 803 ? 21.641 41.688 14.43 1 95 803 THR A CA 1
ATOM 6219 C C . THR A 1 803 ? 21.969 42.844 15.398 1 95 803 THR A C 1
ATOM 6221 O O . THR A 1 803 ? 22.75 43.719 15.078 1 95 803 THR A O 1
ATOM 6224 N N . VAL A 1 804 ? 21.484 42.781 16.578 1 95.19 804 VAL A N 1
ATOM 6225 C CA . VAL A 1 804 ? 21.578 43.875 17.531 1 95.19 804 VAL A CA 1
ATOM 6226 C C . VAL A 1 804 ? 22.906 43.781 18.297 1 95.19 804 VAL A C 1
ATOM 6228 O O . VAL A 1 804 ? 23.531 44.812 18.547 1 95.19 804 VAL A O 1
ATOM 6231 N N . LEU A 1 805 ? 23.141 42.531 18.766 1 93.19 805 LEU A N 1
ATOM 6232 C CA . LEU A 1 805 ? 24.422 42.25 19.391 1 93.19 805 LEU A CA 1
ATOM 6233 C C . LEU A 1 805 ? 25.156 41.125 18.641 1 93.19 805 LEU A C 1
ATOM 6235 O O . LEU A 1 805 ? 24.547 40.094 18.328 1 93.19 805 LEU A O 1
ATOM 6239 N N . ASN A 1 806 ? 26.297 41.469 18.312 1 89.75 806 ASN A N 1
ATOM 6240 C CA . ASN A 1 806 ? 27.109 40.469 17.594 1 89.75 806 ASN A CA 1
ATOM 6241 C C . ASN A 1 806 ? 28.469 40.281 18.266 1 89.75 806 ASN A C 1
ATOM 6243 O O . ASN A 1 806 ? 29.406 41.062 18 1 89.75 806 ASN A O 1
ATOM 6247 N N . HIS A 1 807 ? 28.453 39.375 19.156 1 87.69 807 HIS A N 1
ATOM 6248 C CA . HIS A 1 807 ? 29.672 39.031 19.859 1 87.69 807 HIS A CA 1
ATOM 6249 C C . HIS A 1 807 ? 29.859 37.5 19.922 1 87.69 807 HIS A C 1
ATOM 6251 O O . HIS A 1 807 ? 28.875 36.75 19.828 1 87.69 807 HIS A O 1
ATOM 6257 N N . GLN A 1 808 ? 31.062 37.188 20.094 1 80.25 808 GLN A N 1
ATOM 6258 C CA . GLN A 1 808 ? 31.375 35.75 20.156 1 80.25 808 GLN A CA 1
ATOM 6259 C C . GLN A 1 808 ? 30.672 35.094 21.328 1 80.25 808 GLN A C 1
ATOM 6261 O O . GLN A 1 808 ? 30.141 33.969 21.203 1 80.25 808 GLN A O 1
ATOM 6266 N N . ASP A 1 809 ? 30.656 35.688 22.438 1 88.44 809 ASP A N 1
ATOM 6267 C CA . ASP A 1 809 ? 30.109 35.094 23.656 1 88.44 809 ASP A CA 1
ATOM 6268 C C . ASP A 1 809 ? 28.625 35.438 23.812 1 88.44 809 ASP A C 1
ATOM 6270 O O . ASP A 1 809 ? 27.906 34.75 24.562 1 88.44 809 ASP A O 1
ATOM 6274 N N . TYR A 1 810 ? 28.25 36.5 23.297 1 92.62 810 TYR A N 1
ATOM 6275 C CA . TYR A 1 810 ? 26.828 36.844 23.391 1 92.62 810 TYR A CA 1
ATOM 6276 C C . TYR A 1 810 ? 26.328 37.438 22.094 1 92.62 810 TYR A C 1
ATOM 6278 O O . TYR A 1 810 ? 27.078 38.094 21.359 1 92.62 810 TYR A O 1
ATOM 6286 N N . GLY A 1 811 ? 25.172 37.219 21.734 1 94.31 811 GLY A N 1
ATOM 6287 C CA . GLY A 1 811 ? 24.531 37.688 20.516 1 94.31 811 GLY A CA 1
ATOM 6288 C C . GLY A 1 811 ? 23.031 37.75 20.625 1 94.31 811 GLY A C 1
ATOM 6289 O O . GLY A 1 811 ? 22.422 37 21.391 1 94.31 811 GLY A O 1
ATOM 6290 N N . VAL A 1 812 ? 22.469 38.75 19.953 1 96.12 812 VAL A N 1
ATOM 6291 C CA . VAL A 1 812 ? 21.016 38.875 19.906 1 96.12 812 VAL A CA 1
ATOM 6292 C C . VAL A 1 812 ? 20.578 39.219 18.469 1 96.12 812 VAL A C 1
ATOM 6294 O O . VAL A 1 812 ? 21.062 40.156 17.875 1 96.12 812 VAL A O 1
ATOM 6297 N N . ASP A 1 813 ? 19.75 38.375 17.938 1 95 813 ASP A N 1
ATOM 6298 C CA . ASP A 1 813 ? 19.141 38.562 16.625 1 95 813 ASP A CA 1
ATOM 6299 C C . ASP A 1 813 ? 17.641 38.75 16.75 1 95 813 ASP A C 1
ATOM 6301 O O . ASP A 1 813 ? 16.969 38 17.469 1 95 813 ASP A O 1
ATOM 6305 N N . LEU A 1 814 ? 17.141 39.75 16.047 1 96.62 814 LEU A N 1
ATOM 6306 C CA . LEU A 1 814 ? 15.703 40.031 15.992 1 96.62 814 LEU A CA 1
ATOM 6307 C C . LEU A 1 814 ? 15.188 39.938 14.562 1 96.62 814 LEU A C 1
ATOM 6309 O O . LEU A 1 814 ? 15.859 40.406 13.633 1 96.62 814 LEU A O 1
ATOM 6313 N N . GLY A 1 815 ? 14.047 39.312 14.414 1 95.56 815 GLY A N 1
ATOM 6314 C CA . GLY A 1 815 ? 13.398 39.25 13.117 1 95.56 815 GLY A CA 1
ATOM 6315 C C . GLY A 1 815 ? 11.922 39.594 13.164 1 95.56 815 GLY A C 1
ATOM 6316 O O . GLY A 1 815 ? 11.234 39.25 14.125 1 95.56 815 GLY A O 1
ATOM 6317 N N . VAL A 1 816 ? 11.516 40.281 12.086 1 96.81 816 VAL A N 1
ATOM 6318 C CA . VAL A 1 816 ? 10.102 40.594 11.922 1 96.81 816 VAL A CA 1
ATOM 6319 C C . VAL A 1 816 ? 9.633 40.219 10.523 1 96.81 816 VAL A C 1
ATOM 6321 O O . VAL A 1 816 ? 10.305 40.5 9.531 1 96.81 816 VAL A O 1
ATOM 6324 N N . ASN A 1 817 ? 8.562 39.5 10.461 1 96.19 817 ASN A N 1
ATOM 6325 C CA . ASN A 1 817 ? 7.902 39.125 9.211 1 96.19 817 ASN A CA 1
ATOM 6326 C C . ASN A 1 817 ? 6.48 39.688 9.156 1 96.19 817 ASN A C 1
ATOM 6328 O O . ASN A 1 817 ? 5.625 39.281 9.953 1 96.19 817 ASN A O 1
ATOM 6332 N N . PHE A 1 818 ? 6.277 40.562 8.281 1 97.31 818 PHE A N 1
ATOM 6333 C CA . PHE A 1 818 ? 4.973 41.219 8.125 1 97.31 818 PHE A CA 1
ATOM 6334 C C . PHE A 1 818 ? 4.344 40.812 6.789 1 97.31 818 PHE A C 1
ATOM 6336 O O . PHE A 1 818 ? 5.016 40.812 5.758 1 97.31 818 PHE A O 1
ATOM 6343 N N . THR A 1 819 ? 3.051 40.438 6.77 1 97.44 819 THR A N 1
ATOM 6344 C CA . THR A 1 819 ? 2.326 40.062 5.562 1 97.44 819 THR A CA 1
ATOM 6345 C C . THR A 1 819 ? 0.926 40.656 5.559 1 97.44 819 THR A C 1
ATOM 6347 O O . THR A 1 819 ? 0.173 40.5 6.52 1 97.44 819 THR A O 1
ATOM 6350 N N . LYS A 1 820 ? 0.584 41.281 4.523 1 97.88 820 LYS A N 1
ATOM 6351 C CA . LYS A 1 820 ? -0.78 41.719 4.242 1 97.88 820 LYS A CA 1
ATOM 6352 C C . LYS A 1 820 ? -1.255 41.219 2.887 1 97.88 820 LYS A C 1
ATOM 6354 O O . LYS A 1 820 ? -0.629 41.469 1.859 1 97.88 820 LYS A O 1
ATOM 6359 N N . VAL A 1 821 ? -2.283 40.469 2.889 1 96.88 821 VAL A N 1
ATOM 6360 C CA . VAL A 1 821 ? -2.832 39.906 1.665 1 96.88 821 VAL A CA 1
ATOM 6361 C C . VAL A 1 821 ? -4.301 40.281 1.526 1 96.88 821 VAL A C 1
ATOM 6363 O O . VAL A 1 821 ? -5.086 40.125 2.463 1 96.88 821 VAL A O 1
ATOM 6366 N N . ARG A 1 822 ? -4.656 40.812 0.413 1 96.88 822 ARG A N 1
ATOM 6367 C CA . ARG A 1 822 ? -6.047 41.094 0.08 1 96.88 822 ARG A CA 1
ATOM 6368 C C . ARG A 1 822 ? -6.488 40.281 -1.145 1 96.88 822 ARG A C 1
ATOM 6370 O O . ARG A 1 822 ? -6.176 40.656 -2.277 1 96.88 822 ARG A O 1
ATOM 6377 N N . ASN A 1 823 ? -7.211 39.344 -0.89 1 96.69 823 ASN A N 1
ATOM 6378 C CA . ASN A 1 823 ? -7.75 38.438 -1.896 1 96.69 823 ASN A CA 1
ATOM 6379 C C . ASN A 1 823 ? -9.227 38.688 -2.172 1 96.69 823 ASN A C 1
ATOM 6381 O O . ASN A 1 823 ? -10.07 38.531 -1.293 1 96.69 823 ASN A O 1
ATOM 6385 N N . LYS A 1 824 ? -9.578 39.094 -3.385 1 97.12 824 LYS A N 1
ATOM 6386 C CA . LYS A 1 824 ? -10.938 39.531 -3.686 1 97.12 824 LYS A CA 1
ATOM 6387 C C . LYS A 1 824 ? -11.531 38.719 -4.832 1 97.12 824 LYS A C 1
ATOM 6389 O O . LYS A 1 824 ? -10.867 38.469 -5.836 1 97.12 824 LYS A O 1
ATOM 6394 N N . VAL A 1 825 ? -12.789 38.375 -4.621 1 97.19 825 VAL A N 1
ATOM 6395 C CA . VAL A 1 825 ? -13.562 37.781 -5.707 1 97.19 825 VAL A CA 1
ATOM 6396 C C . VAL A 1 825 ? -14.125 38.875 -6.602 1 97.19 825 VAL A C 1
ATOM 6398 O O . VAL A 1 825 ? -15.055 39.594 -6.215 1 97.19 825 VAL A O 1
ATOM 6401 N N . LYS A 1 826 ? -13.625 39 -7.805 1 96.44 826 LYS A N 1
ATOM 6402 C CA . LYS A 1 826 ? -14.055 40.062 -8.688 1 96.44 826 LYS A CA 1
ATOM 6403 C C . LYS A 1 826 ? -15.398 39.75 -9.336 1 96.44 826 LYS A C 1
ATOM 6405 O O . LYS A 1 826 ? -16.281 40.594 -9.43 1 96.44 826 LYS A O 1
ATOM 6410 N N . LYS A 1 827 ? -15.5 38.594 -9.883 1 95.56 827 LYS A N 1
ATOM 6411 C CA . LYS A 1 827 ? -16.734 38.125 -10.508 1 95.56 827 LYS A CA 1
ATOM 6412 C C . LYS A 1 827 ? -16.828 36.625 -10.531 1 95.56 827 LYS A C 1
ATOM 6414 O O . LYS A 1 827 ? -15.797 35.938 -10.43 1 95.56 827 LYS A O 1
ATOM 6419 N N . LEU A 1 828 ? -18.047 36.188 -10.594 1 95.62 828 LEU A N 1
ATOM 6420 C CA . LEU A 1 828 ? -18.328 34.75 -10.797 1 95.62 828 LEU A CA 1
ATOM 6421 C C . LEU A 1 828 ? -18.953 34.531 -12.164 1 95.62 828 LEU A C 1
ATOM 6423 O O . LEU A 1 828 ? -18.625 35.219 -13.133 1 95.62 828 LEU A O 1
ATOM 6427 N N . ALA A 1 829 ? -19.703 33.5 -12.367 1 93.62 829 ALA A N 1
ATOM 6428 C CA . ALA A 1 829 ? -20.438 33.312 -13.617 1 93.62 829 ALA A CA 1
ATOM 6429 C C . ALA A 1 829 ? -21.656 34.25 -13.672 1 93.62 829 ALA A C 1
ATOM 6431 O O . ALA A 1 829 ? -22.172 34.656 -12.633 1 93.62 829 ALA A O 1
ATOM 6432 N N . PRO A 1 830 ? -22.062 34.625 -14.977 1 88.56 830 PRO A N 1
ATOM 6433 C CA . PRO A 1 830 ? -23.281 35.438 -15.055 1 88.56 830 PRO A CA 1
ATOM 6434 C C . PRO A 1 830 ? -24.453 34.781 -14.305 1 88.56 830 PRO A C 1
ATOM 6436 O O . PRO A 1 830 ? -24.75 33.625 -14.5 1 88.56 830 PRO A O 1
ATOM 6439 N N . GLY A 1 831 ? -24.984 35.5 -13.422 1 85.88 831 GLY A N 1
ATOM 6440 C CA . GLY A 1 831 ? -26.141 35.031 -12.68 1 85.88 831 GLY A CA 1
ATOM 6441 C C . GLY A 1 831 ? -25.781 34.344 -11.375 1 85.88 831 GLY A C 1
ATOM 6442 O O . GLY A 1 831 ? -26.656 34 -10.578 1 85.88 831 GLY A O 1
ATOM 6443 N N . VAL A 1 832 ? -24.594 34.031 -11.188 1 89.19 832 VAL A N 1
ATOM 6444 C CA . VAL A 1 832 ? -24.125 33.375 -9.953 1 89.19 832 VAL A CA 1
ATOM 6445 C C . VAL A 1 832 ? -23.562 34.438 -9.008 1 89.19 832 VAL A C 1
ATOM 6447 O O . VAL A 1 832 ? -22.578 35.125 -9.344 1 89.19 832 VAL A O 1
ATOM 6450 N N . GLU A 1 833 ? -24.125 34.531 -7.895 1 85.69 833 GLU A N 1
ATOM 6451 C CA . GLU A 1 833 ? -23.703 35.594 -6.984 1 85.69 833 GLU A CA 1
ATOM 6452 C C . GLU A 1 833 ? -22.703 35.062 -5.949 1 85.69 833 GLU A C 1
ATOM 6454 O O . GLU A 1 833 ? -21.891 35.812 -5.422 1 85.69 833 GLU A O 1
ATOM 6459 N N . SER A 1 834 ? -22.859 33.875 -5.652 1 89.44 834 SER A N 1
ATOM 6460 C CA . SER A 1 834 ? -21.969 33.312 -4.633 1 89.44 834 SER A CA 1
ATOM 6461 C C . SER A 1 834 ? -21.859 31.797 -4.746 1 89.44 834 SER A C 1
ATOM 6463 O O . SER A 1 834 ? -22.703 31.156 -5.363 1 89.44 834 SER A O 1
ATOM 6465 N N . ILE A 1 835 ? -20.781 31.312 -4.246 1 89.94 835 ILE A N 1
ATOM 6466 C CA . ILE A 1 835 ? -20.484 29.891 -4.195 1 89.94 835 ILE A CA 1
ATOM 6467 C C . ILE A 1 835 ? -20.297 29.453 -2.746 1 89.94 835 ILE A C 1
ATOM 6469 O O . ILE A 1 835 ? -19.531 30.062 -1.997 1 89.94 835 ILE A O 1
ATOM 6473 N N . MET A 1 836 ? -20.984 28.391 -2.289 1 88.5 836 MET A N 1
ATOM 6474 C CA . MET A 1 836 ? -20.859 27.875 -0.928 1 88.5 836 MET A CA 1
ATOM 6475 C C . MET A 1 836 ? -19.562 27.078 -0.76 1 88.5 836 MET A C 1
ATOM 6477 O O . MET A 1 836 ? -19.25 26.234 -1.594 1 88.5 836 MET A O 1
ATOM 6481 N N . LEU A 1 837 ? -18.859 27.359 0.236 1 89.31 837 LEU A N 1
ATOM 6482 C CA . LEU A 1 837 ? -17.625 26.641 0.536 1 89.31 837 LEU A CA 1
ATOM 6483 C C . LEU A 1 837 ? -17.828 25.656 1.673 1 89.31 837 LEU A C 1
ATOM 6485 O O . LEU A 1 837 ? -17.094 24.672 1.788 1 89.31 837 LEU A O 1
ATOM 6489 N N . GLY A 1 838 ? -18.75 25.906 2.572 1 89.19 838 GLY A N 1
ATOM 6490 C CA . GLY A 1 838 ? -19.062 25.016 3.68 1 89.19 838 GLY A CA 1
ATOM 6491 C C . GLY A 1 838 ? -19.953 25.656 4.73 1 89.19 838 GLY A C 1
ATOM 6492 O O . GLY A 1 838 ? -20.281 26.828 4.629 1 89.19 838 GLY A O 1
ATOM 6493 N N . GLY A 1 839 ? -20.297 24.797 5.734 1 91.75 839 GLY A N 1
ATOM 6494 C CA . GLY A 1 839 ? -21.141 25.25 6.824 1 91.75 839 GLY A CA 1
ATOM 6495 C C . GLY A 1 839 ? -22.531 24.656 6.797 1 91.75 839 GLY A C 1
ATOM 6496 O O . GLY A 1 839 ? -22.719 23.531 6.348 1 91.75 839 GLY A O 1
ATOM 6497 N N . PHE A 1 840 ? -23.406 25.359 7.512 1 90 840 PHE A N 1
ATOM 6498 C CA . PHE A 1 840 ? -24.797 24.953 7.594 1 90 840 PHE A CA 1
ATOM 6499 C C . PHE A 1 840 ? -25.625 25.609 6.492 1 90 840 PHE A C 1
ATOM 6501 O O . PHE A 1 840 ? -25.062 26.172 5.543 1 90 840 PHE A O 1
ATOM 6508 N N . VAL A 1 841 ? -26.953 25.297 6.566 1 82.19 841 VAL A N 1
ATOM 6509 C CA . VAL A 1 841 ? -27.844 26.094 5.73 1 82.19 841 VAL A CA 1
ATOM 6510 C C . VAL A 1 841 ? -27.719 27.562 6.094 1 82.19 841 VAL A C 1
ATOM 6512 O O . VAL A 1 841 ? -27.719 28.438 5.215 1 82.19 841 VAL A O 1
ATOM 6515 N N . THR A 1 842 ? -27.516 27.828 7.285 1 89.88 842 THR A N 1
ATOM 6516 C CA . THR A 1 842 ? -27.156 29.125 7.867 1 89.88 842 THR A CA 1
ATOM 6517 C C . THR A 1 842 ? -26.391 28.922 9.172 1 89.88 842 THR A C 1
ATOM 6519 O O . THR A 1 842 ? -26.859 28.234 10.078 1 89.88 842 THR A O 1
ATOM 6522 N N . PRO A 1 843 ? -25.391 29.531 9.297 1 93.5 843 PRO A N 1
ATOM 6523 C CA . PRO A 1 843 ? -24.625 30.344 8.344 1 93.5 843 PRO A CA 1
ATOM 6524 C C . PRO A 1 843 ? -23.75 29.484 7.422 1 93.5 843 PRO A C 1
ATOM 6526 O O . PRO A 1 843 ? -23.656 28.281 7.605 1 93.5 843 PRO A O 1
ATOM 6529 N N . GLN A 1 844 ? -23.203 30.188 6.438 1 94.12 844 GLN A N 1
ATOM 6530 C CA . GLN A 1 844 ? -22.312 29.547 5.477 1 94.12 844 GLN A CA 1
ATOM 6531 C C . GLN A 1 844 ? -21.047 30.375 5.266 1 94.12 844 GLN A C 1
ATOM 6533 O O . GLN A 1 844 ? -21.078 31.594 5.453 1 94.12 844 GLN A O 1
ATOM 6538 N N . ILE A 1 845 ? -19.984 29.656 5.008 1 94.88 845 ILE A N 1
ATOM 6539 C CA . ILE A 1 845 ? -18.828 30.312 4.41 1 94.88 845 ILE A CA 1
ATOM 6540 C C . ILE A 1 845 ? -18.953 30.297 2.889 1 94.88 845 ILE A C 1
ATOM 6542 O O . ILE A 1 845 ? -19.25 29.266 2.291 1 94.88 845 ILE A O 1
ATOM 6546 N N . ARG A 1 846 ? -18.719 31.422 2.24 1 95.31 846 ARG A N 1
ATOM 6547 C CA . ARG A 1 846 ? -18.953 31.5 0.802 1 95.31 846 ARG A CA 1
ATOM 6548 C C . ARG A 1 846 ? -17.859 32.312 0.121 1 95.31 846 ARG A C 1
ATOM 6550 O O . ARG A 1 846 ? -17.109 33.031 0.786 1 95.31 846 ARG A O 1
ATOM 6557 N N . ALA A 1 847 ? -17.719 32.125 -1.136 1 95.06 847 ALA A N 1
ATOM 6558 C CA . ALA A 1 847 ? -17.047 33.031 -2.061 1 95.06 847 ALA A CA 1
ATOM 6559 C C . ALA A 1 847 ? -18.062 33.906 -2.789 1 95.06 847 ALA A C 1
ATOM 6561 O O . ALA A 1 847 ? -18.906 33.406 -3.545 1 95.06 847 ALA A O 1
ATOM 6562 N N . GLN A 1 848 ? -17.969 35.188 -2.545 1 94.94 848 GLN A N 1
ATOM 6563 C CA . GLN A 1 848 ? -18.984 36.094 -3.076 1 94.94 848 GLN A CA 1
ATOM 6564 C C . GLN A 1 848 ? -18.344 37.219 -3.908 1 94.94 848 GLN A C 1
ATOM 6566 O O . GLN A 1 848 ? -17.375 37.812 -3.488 1 94.94 848 GLN A O 1
ATOM 6571 N N . ALA A 1 849 ? -19 37.469 -5.094 1 95.31 849 ALA A N 1
ATOM 6572 C CA . ALA A 1 849 ? -18.484 38.5 -5.977 1 95.31 849 ALA A CA 1
ATOM 6573 C C . ALA A 1 849 ? -18.516 39.875 -5.285 1 95.31 849 ALA A C 1
ATOM 6575 O O . ALA A 1 849 ? -19.5 40.219 -4.633 1 95.31 849 ALA A O 1
ATOM 6576 N N . GLY A 1 850 ? -17.359 40.531 -5.352 1 94.44 850 GLY A N 1
ATOM 6577 C CA . GLY A 1 850 ? -17.266 41.875 -4.809 1 94.44 850 GLY A CA 1
ATOM 6578 C C . GLY A 1 850 ? -16.688 41.938 -3.406 1 94.44 850 GLY A C 1
ATOM 6579 O O . GLY A 1 850 ? -16.375 43 -2.891 1 94.44 850 GLY A O 1
ATOM 6580 N N . TYR A 1 851 ? -16.5 40.844 -2.807 1 94.88 851 TYR A N 1
ATOM 6581 C CA . TYR A 1 851 ? -15.992 40.812 -1.439 1 94.88 851 TYR A CA 1
ATOM 6582 C C . TYR A 1 851 ? -14.656 40.094 -1.375 1 94.88 851 TYR A C 1
ATOM 6584 O O . TYR A 1 851 ? -14.242 39.438 -2.35 1 94.88 851 TYR A O 1
ATOM 6592 N N . THR A 1 852 ? -14.086 40.219 -0.208 1 95.25 852 THR A N 1
ATOM 6593 C CA . THR A 1 852 ? -12.867 39.469 0.033 1 95.25 852 THR A CA 1
ATOM 6594 C C . THR A 1 852 ? -13.18 37.969 0.266 1 95.25 852 THR A C 1
ATOM 6596 O O . THR A 1 852 ? -14.234 37.656 0.811 1 95.25 852 THR A O 1
ATOM 6599 N N . TYR A 1 853 ? -12.32 37.094 -0.176 1 95.31 853 TYR A N 1
ATOM 6600 C CA . TYR A 1 853 ? -12.438 35.656 -0.07 1 95.31 853 TYR A CA 1
ATOM 6601 C C . TYR A 1 853 ? -11.859 35.156 1.247 1 95.31 853 TYR A C 1
ATOM 6603 O O . TYR A 1 853 ? -10.695 35.406 1.563 1 95.31 853 TYR A O 1
ATOM 6611 N N . PRO A 1 854 ? -12.531 34.406 2.072 1 95.06 854 PRO A N 1
ATOM 6612 C CA . PRO A 1 854 ? -13.969 34.156 1.989 1 95.06 854 PRO A CA 1
ATOM 6613 C C . PRO A 1 854 ? -14.789 35.094 2.885 1 95.06 854 PRO A C 1
ATOM 6615 O O . PRO A 1 854 ? -14.227 35.938 3.564 1 95.06 854 PRO A O 1
ATOM 6618 N N . ASN A 1 855 ? -16.031 34.969 2.816 1 95.75 855 ASN A N 1
ATOM 6619 C CA . ASN A 1 855 ? -16.906 35.719 3.701 1 95.75 855 ASN A CA 1
ATOM 6620 C C . ASN A 1 855 ? -17.953 34.844 4.371 1 95.75 855 ASN A C 1
ATOM 6622 O O . ASN A 1 855 ? -18.172 33.719 3.947 1 95.75 855 ASN A O 1
ATOM 6626 N N . ILE A 1 856 ? -18.516 35.312 5.449 1 96.62 856 ILE A N 1
ATOM 6627 C CA . ILE A 1 856 ? -19.547 34.625 6.188 1 96.62 856 ILE A CA 1
ATOM 6628 C C . ILE A 1 856 ? -20.922 35.125 5.785 1 96.62 856 ILE A C 1
ATOM 6630 O O . ILE A 1 856 ? -21.156 36.344 5.777 1 96.62 856 ILE A O 1
ATOM 6634 N N . TYR A 1 857 ? -21.719 34.219 5.484 1 95.12 857 TYR A N 1
ATOM 6635 C CA . TYR A 1 857 ? -23.094 34.531 5.098 1 95.12 857 TYR A CA 1
ATOM 6636 C C . TYR A 1 857 ? -24.078 33.969 6.125 1 95.12 857 TYR A C 1
ATOM 6638 O O . TYR A 1 857 ? -24.062 32.781 6.434 1 95.12 857 TYR A O 1
ATOM 6646 N N . GLY A 1 858 ? -24.891 34.844 6.699 1 95.81 858 GLY A N 1
ATOM 6647 C CA . GLY A 1 858 ? -25.859 34.469 7.707 1 95.81 858 GLY A CA 1
ATOM 6648 C C . GLY A 1 858 ? -26.859 35.562 8.031 1 95.81 858 GLY A C 1
ATOM 6649 O O . GLY A 1 858 ? -26.969 36.531 7.297 1 95.81 858 GLY A O 1
ATOM 6650 N N . LYS A 1 859 ? -27.641 35.344 9.078 1 96.94 859 LYS A N 1
ATOM 6651 C CA . LYS A 1 859 ? -28.672 36.281 9.477 1 96.94 859 LYS A CA 1
ATOM 6652 C C . LYS A 1 859 ? -28.109 37.406 10.352 1 96.94 859 LYS A C 1
ATOM 6654 O O . LYS A 1 859 ? -27.406 37.125 11.328 1 96.94 859 LYS A O 1
ATOM 6659 N N . ALA A 1 860 ? -28.453 38.625 9.953 1 97.31 860 ALA A N 1
ATOM 6660 C CA . ALA A 1 860 ? -28.031 39.781 10.742 1 97.31 860 ALA A CA 1
ATOM 6661 C C . ALA A 1 860 ? -29.156 40.281 11.648 1 97.31 860 ALA A C 1
ATOM 6663 O O . ALA A 1 860 ? -30.312 39.875 11.5 1 97.31 860 ALA A O 1
ATOM 6664 N N . PHE A 1 861 ? -28.766 41.125 12.648 1 97.44 861 PHE A N 1
ATOM 6665 C CA . PHE A 1 861 ? -29.781 41.844 13.406 1 97.44 861 PHE A CA 1
ATOM 6666 C C . PHE A 1 861 ? -30.562 42.781 12.5 1 97.44 861 PHE A C 1
ATOM 6668 O O . PHE A 1 861 ? -29.984 43.438 11.617 1 97.44 861 PHE A O 1
ATOM 6675 N N . LYS A 1 862 ? -31.844 42.75 12.688 1 96.69 862 LYS A N 1
ATOM 6676 C CA . LYS A 1 862 ? -32.594 43.781 12.008 1 96.69 862 LYS A CA 1
ATOM 6677 C C . LYS A 1 862 ? -32.312 45.156 12.617 1 96.69 862 LYS A C 1
ATOM 6679 O O . LYS A 1 862 ? -32.344 45.312 13.836 1 96.69 862 LYS A O 1
ATOM 6684 N N . ARG A 1 863 ? -32.031 46.125 11.789 1 96.44 863 ARG A N 1
ATOM 6685 C CA . ARG A 1 863 ? -31.656 47.438 12.273 1 96.44 863 ARG A CA 1
ATOM 6686 C C . ARG A 1 863 ? -32.344 48.531 11.461 1 96.44 863 ARG A C 1
ATOM 6688 O O . ARG A 1 863 ? -32.719 48.312 10.305 1 96.44 863 ARG A O 1
ATOM 6695 N N . THR A 1 864 ? -32.531 49.688 12.086 1 94.19 864 THR A N 1
ATOM 6696 C CA . THR A 1 864 ? -32.969 50.875 11.375 1 94.19 864 THR A CA 1
ATOM 6697 C C . THR A 1 864 ? -31.844 51.469 10.539 1 94.19 864 THR A C 1
ATOM 6699 O O . THR A 1 864 ? -30.703 51.031 10.633 1 94.19 864 THR A O 1
ATOM 6702 N N . ALA A 1 865 ? -32.188 52.375 9.703 1 92.06 865 ALA A N 1
ATOM 6703 C CA . ALA A 1 865 ? -31.203 53 8.82 1 92.06 865 ALA A CA 1
ATOM 6704 C C . ALA A 1 865 ? -30.078 53.656 9.625 1 92.06 865 ALA A C 1
ATOM 6706 O O . ALA A 1 865 ? -28.938 53.719 9.164 1 92.06 865 ALA A O 1
ATOM 6707 N N . ASP A 1 866 ? -30.453 54.125 10.82 1 91.06 866 ASP A N 1
ATOM 6708 C CA . ASP A 1 866 ? -29.453 54.781 11.641 1 91.06 866 ASP A CA 1
ATOM 6709 C C . ASP A 1 866 ? -28.703 53.781 12.516 1 91.06 866 ASP A C 1
ATOM 6711 O O . ASP A 1 866 ? -27.891 54.188 13.352 1 91.06 866 ASP A O 1
ATOM 6715 N N . GLY A 1 867 ? -28.969 52.469 12.414 1 92.62 867 GLY A N 1
ATOM 6716 C CA . GLY A 1 867 ? -28.156 51.438 13.047 1 92.62 867 GLY A CA 1
ATOM 6717 C C . GLY A 1 867 ? -28.766 50.906 14.336 1 92.62 867 GLY A C 1
ATOM 6718 O O . GLY A 1 867 ? -28.188 50.031 14.984 1 92.62 867 GLY A O 1
ATOM 6719 N N . GLN A 1 868 ? -29.938 51.375 14.758 1 94.06 868 GLN A N 1
ATOM 6720 C CA . GLN A 1 868 ? -30.562 50.906 15.984 1 94.06 868 GLN A CA 1
ATOM 6721 C C . GLN A 1 868 ? -31.234 49.531 15.766 1 94.06 868 GLN A C 1
ATOM 6723 O O . GLN A 1 868 ? -31.75 49.25 14.672 1 94.06 868 GLN A O 1
ATOM 6728 N N . LEU A 1 869 ? -31.266 48.75 16.828 1 97.06 869 LEU A N 1
ATOM 6729 C CA . LEU A 1 869 ? -31.938 47.469 16.734 1 97.06 869 LEU A CA 1
ATOM 6730 C C . LEU A 1 869 ? -33.438 47.656 16.5 1 97.06 869 LEU A C 1
ATOM 6732 O O . LEU A 1 869 ? -34.062 48.531 17.125 1 97.06 869 LEU A O 1
ATOM 6736 N N . LEU A 1 870 ? -33.969 46.969 15.492 1 96.94 870 LEU A N 1
ATOM 6737 C CA . LEU A 1 870 ? -35.406 46.844 15.32 1 96.94 870 LEU A CA 1
ATOM 6738 C C . LEU A 1 870 ? -35.906 45.625 16.078 1 96.94 870 LEU A C 1
ATOM 6740 O O . LEU A 1 870 ? -35.594 44.469 15.727 1 96.94 870 LEU A O 1
ATOM 6744 N N . LEU A 1 871 ? -36.688 45.875 17.109 1 97.81 871 LEU A N 1
ATOM 6745 C CA . LEU A 1 871 ? -37.188 44.812 17.984 1 97.81 871 LEU A CA 1
ATOM 6746 C C . LEU A 1 871 ? -38.562 44.375 17.547 1 97.81 871 LEU A C 1
ATOM 6748 O O . LEU A 1 871 ? -39.312 45.125 16.891 1 97.81 871 LEU A O 1
ATOM 6752 N N . ASP A 1 872 ? -38.938 43.188 17.844 1 96.69 872 ASP A N 1
ATOM 6753 C CA . ASP A 1 872 ? -40.281 42.719 17.484 1 96.69 872 ASP A CA 1
ATOM 6754 C C . ASP A 1 872 ? -41.344 43.281 18.422 1 96.69 872 ASP A C 1
ATOM 6756 O O . ASP A 1 872 ? -41.031 44.156 19.25 1 96.69 872 ASP A O 1
ATOM 6760 N N . ALA A 1 873 ? -42.594 42.75 18.266 1 95.25 873 ALA A N 1
ATOM 6761 C CA . ALA A 1 873 ? -43.719 43.312 19.016 1 95.25 873 ALA A CA 1
ATOM 6762 C C . ALA A 1 873 ? -43.562 43.031 20.516 1 95.25 873 ALA A C 1
ATOM 6764 O O . ALA A 1 873 ? -44.094 43.781 21.344 1 95.25 873 ALA A O 1
ATOM 6765 N N . ASN A 1 874 ? -42.812 42.062 20.844 1 96.25 874 ASN A N 1
ATOM 6766 C CA . ASN A 1 874 ? -42.594 41.688 22.234 1 96.25 874 ASN A CA 1
ATOM 6767 C C . ASN A 1 874 ? -41.344 42.375 22.828 1 96.25 874 ASN A C 1
ATOM 6769 O O . ASN A 1 874 ? -40.969 42.062 23.953 1 96.25 874 ASN A O 1
ATOM 6773 N N . GLY A 1 875 ? -40.719 43.219 22.062 1 96.69 875 GLY A N 1
ATOM 6774 C CA . GLY A 1 875 ? -39.562 44 22.547 1 96.69 875 GLY A CA 1
ATOM 6775 C C . GLY A 1 875 ? -38.25 43.188 22.5 1 96.69 875 GLY A C 1
ATOM 6776 O O . GLY A 1 875 ? -37.312 43.5 23.234 1 96.69 875 GLY A O 1
ATOM 6777 N N . LEU A 1 876 ? -38.188 42.156 21.672 1 97.94 876 LEU A N 1
ATOM 6778 C CA . LEU A 1 876 ? -37.031 41.281 21.609 1 97.94 876 LEU A CA 1
ATOM 6779 C C . LEU A 1 876 ? -36.281 41.469 20.297 1 97.94 876 LEU A C 1
ATOM 6781 O O . LEU A 1 876 ? -36.875 41.812 19.281 1 97.94 876 LEU A O 1
ATOM 6785 N N . PRO A 1 877 ? -34.906 41.25 20.344 1 97 877 PRO A N 1
ATOM 6786 C CA . PRO A 1 877 ? -34.125 41.281 19.094 1 97 877 PRO A CA 1
ATOM 6787 C C . PRO A 1 877 ? -34.625 40.281 18.062 1 97 877 PRO A C 1
ATOM 6789 O O . PRO A 1 877 ? -35.094 39.188 18.422 1 97 877 PRO A O 1
ATOM 6792 N N . GLN A 1 878 ? -34.531 40.625 16.781 1 95.81 878 GLN A N 1
ATOM 6793 C CA . GLN A 1 878 ? -34.938 39.719 15.703 1 95.81 878 GLN A CA 1
ATOM 6794 C C . GLN A 1 878 ? -33.938 39.781 14.555 1 95.81 878 GLN A C 1
ATOM 6796 O O . GLN A 1 878 ? -33.188 40.719 14.414 1 95.81 878 GLN A O 1
ATOM 6801 N N . SER A 1 879 ? -33.938 38.719 13.805 1 96.38 879 SER A N 1
ATOM 6802 C CA . SER A 1 879 ? -33 38.562 12.688 1 96.38 879 SER A CA 1
ATOM 6803 C C . SER A 1 879 ? -33.625 39.062 11.383 1 96.38 879 SER A C 1
ATOM 6805 O O . SER A 1 879 ? -34.844 39.125 11.258 1 96.38 879 SER A O 1
ATOM 6807 N N . THR A 1 880 ? -32.75 39.344 10.445 1 95.38 880 THR A N 1
ATOM 6808 C CA . THR A 1 880 ? -33.219 39.594 9.078 1 95.38 880 THR A CA 1
ATOM 6809 C C . THR A 1 880 ? -33.812 38.344 8.469 1 95.38 880 THR A C 1
ATOM 6811 O O . THR A 1 880 ? -33.531 37.219 8.922 1 95.38 880 THR A O 1
ATOM 6814 N N . ALA A 1 881 ? -34.656 38.531 7.504 1 91.88 881 ALA A N 1
ATOM 6815 C CA . ALA A 1 881 ? -35.25 37.406 6.824 1 91.88 881 ALA A CA 1
ATOM 6816 C C . ALA A 1 881 ? -34.25 36.719 5.922 1 91.88 881 ALA A C 1
ATOM 6818 O O . ALA A 1 881 ? -34.156 35.469 5.926 1 91.88 881 ALA A O 1
ATOM 6819 N N . ALA A 1 882 ? -33.5 37.5 5.223 1 91.62 882 ALA A N 1
ATOM 6820 C CA . ALA A 1 882 ? -32.5 36.938 4.285 1 91.62 882 ALA A CA 1
ATOM 6821 C C . ALA A 1 882 ? -31.125 36.906 4.91 1 91.62 882 ALA A C 1
ATOM 6823 O O . ALA A 1 882 ? -30.812 37.688 5.816 1 91.62 882 ALA A O 1
ATOM 6824 N N . ASN A 1 883 ? -30.375 35.906 4.473 1 93.81 883 ASN A N 1
ATOM 6825 C CA . ASN A 1 883 ? -28.953 35.875 4.828 1 93.81 883 ASN A CA 1
ATOM 6826 C C . ASN A 1 883 ? -28.203 37.031 4.164 1 93.81 883 ASN A C 1
ATOM 6828 O O . ASN A 1 883 ? -28.5 37.406 3.025 1 93.81 883 ASN A O 1
ATOM 6832 N N . VAL A 1 884 ? -27.297 37.594 4.84 1 93.88 884 VAL A N 1
ATOM 6833 C CA . VAL A 1 884 ? -26.469 38.688 4.32 1 93.88 884 VAL A CA 1
ATOM 6834 C C . VAL A 1 884 ? -25 38.438 4.676 1 93.88 884 VAL A C 1
ATOM 6836 O O . VAL A 1 884 ? -24.688 37.5 5.402 1 93.88 884 VAL A O 1
ATOM 6839 N N . ASN A 1 885 ? -24.141 39.219 4.02 1 95.12 885 ASN A N 1
ATOM 6840 C CA . ASN A 1 885 ? -22.719 39.156 4.383 1 95.12 885 ASN A CA 1
ATOM 6841 C C . ASN A 1 885 ? -22.484 39.688 5.797 1 95.12 885 ASN A C 1
ATOM 6843 O O . ASN A 1 885 ? -22.781 40.844 6.102 1 95.12 885 ASN A O 1
ATOM 6847 N N . LEU A 1 886 ? -21.922 38.844 6.66 1 96.56 886 LEU A N 1
ATOM 6848 C CA . LEU A 1 886 ? -21.734 39.219 8.062 1 96.56 886 LEU A CA 1
ATOM 6849 C C . LEU A 1 886 ? -20.297 39.594 8.336 1 96.56 886 LEU A C 1
ATOM 6851 O O . LEU A 1 886 ? -19.984 40.156 9.391 1 96.56 886 LEU A O 1
ATOM 6855 N N . GLY A 1 887 ? -19.453 39.312 7.371 1 94.69 887 GLY A N 1
ATOM 6856 C CA . GLY A 1 887 ? -18.062 39.688 7.598 1 94.69 887 GLY A CA 1
ATOM 6857 C C . GLY A 1 887 ? -17.109 39.031 6.621 1 94.69 887 GLY A C 1
ATOM 6858 O O . GLY A 1 887 ? -17.344 37.938 6.156 1 94.69 887 GLY A O 1
ATOM 6859 N N . GLU A 1 888 ? -15.977 39.688 6.355 1 93.75 888 GLU A N 1
ATOM 6860 C CA . GLU A 1 888 ? -14.867 39.156 5.57 1 93.75 888 GLU A CA 1
ATOM 6861 C C . GLU A 1 888 ? -13.82 38.5 6.465 1 93.75 888 GLU A C 1
ATOM 6863 O O . GLU A 1 888 ? -13.203 39.156 7.297 1 93.75 888 GLU A O 1
ATOM 6868 N N . CYS A 1 889 ? -13.625 37.312 6.227 1 93.38 889 CYS A N 1
ATOM 6869 C CA . CYS A 1 889 ? -13.016 36.406 7.211 1 93.38 889 CYS A CA 1
ATOM 6870 C C . CYS A 1 889 ? -11.5 36.562 7.23 1 93.38 889 CYS A C 1
ATOM 6872 O O . CYS A 1 889 ? -10.867 36.344 8.266 1 93.38 889 CYS A O 1
ATOM 6874 N N . ALA A 1 890 ? -10.852 36.906 6.172 1 92.81 890 ALA A N 1
ATOM 6875 C CA . ALA A 1 890 ? -9.391 36.938 6.105 1 92.81 890 ALA A CA 1
ATOM 6876 C C . ALA A 1 890 ? -8.844 38.062 6.992 1 92.81 890 ALA A C 1
ATOM 6878 O O . ALA A 1 890 ? -9.422 39.125 7.078 1 92.81 890 ALA A O 1
ATOM 6879 N N . PRO A 1 891 ? -7.719 37.844 7.637 1 95.06 891 PRO A N 1
ATOM 6880 C CA . PRO A 1 891 ? -7.117 38.875 8.477 1 95.06 891 PRO A CA 1
ATOM 6881 C C . PRO A 1 891 ? -6.633 40.062 7.676 1 95.06 891 PRO A C 1
ATOM 6883 O O . PRO A 1 891 ? -6.363 39.938 6.477 1 95.06 891 PRO A O 1
ATOM 6886 N N . ASP A 1 892 ? -6.453 41.188 8.398 1 96.31 892 ASP A N 1
ATOM 6887 C CA . ASP A 1 892 ? -5.887 42.375 7.785 1 96.31 892 ASP A CA 1
ATOM 6888 C C . ASP A 1 892 ? -4.391 42.219 7.547 1 96.31 892 ASP A C 1
ATOM 6890 O O . ASP A 1 892 ? -3.875 42.625 6.504 1 96.31 892 ASP A O 1
ATOM 6894 N N . PHE A 1 893 ? -3.779 41.75 8.508 1 97 893 PHE A N 1
ATOM 6895 C CA . PHE A 1 893 ? -2.373 41.406 8.328 1 97 893 PHE A CA 1
ATOM 6896 C C . PHE A 1 893 ? -1.917 40.406 9.367 1 97 893 PHE A C 1
ATOM 6898 O O . PHE A 1 893 ? -2.617 40.156 10.359 1 97 893 PHE A O 1
ATOM 6905 N N . ASN A 1 894 ? -0.829 39.75 9.133 1 96.06 894 ASN A N 1
ATOM 6906 C CA . ASN A 1 894 ? -0.096 38.875 10.055 1 96.06 894 ASN A CA 1
ATOM 6907 C C . ASN A 1 894 ? 1.339 39.375 10.25 1 96.06 894 ASN A C 1
ATOM 6909 O O . ASN A 1 894 ? 1.972 39.844 9.312 1 96.06 894 ASN A O 1
ATOM 6913 N N . MET A 1 895 ? 1.77 39.219 11.445 1 97 895 MET A N 1
ATOM 6914 C CA . MET A 1 895 ? 3.131 39.625 11.758 1 97 895 MET A CA 1
ATOM 6915 C C . MET A 1 895 ? 3.801 38.656 12.719 1 97 895 MET A C 1
ATOM 6917 O O . MET A 1 895 ? 3.238 38.344 13.766 1 97 895 MET A O 1
ATOM 6921 N N . GLY A 1 896 ? 4.934 38.156 12.312 1 96.19 896 GLY A N 1
ATOM 6922 C CA . GLY A 1 896 ? 5.727 37.281 13.172 1 96.19 896 GLY A CA 1
ATOM 6923 C C . GLY A 1 896 ? 6.965 37.969 13.719 1 96.19 896 GLY A C 1
ATOM 6924 O O . GLY A 1 896 ? 7.613 38.75 13.016 1 96.19 896 GLY A O 1
ATOM 6925 N N . PHE A 1 897 ? 7.285 37.75 15.016 1 96.75 897 PHE A N 1
ATOM 6926 C CA . PHE A 1 897 ? 8.5 38.25 15.664 1 96.75 897 PHE A CA 1
ATOM 6927 C C . PHE A 1 897 ? 9.383 37.094 16.109 1 96.75 897 PHE A C 1
ATOM 6929 O O . PHE A 1 897 ? 8.914 36.156 16.781 1 96.75 897 PHE A O 1
ATOM 6936 N N . ASN A 1 898 ? 10.562 37.156 15.719 1 94.81 898 ASN A N 1
ATOM 6937 C CA . ASN A 1 898 ? 11.508 36.094 16.062 1 94.81 898 ASN A CA 1
ATOM 6938 C C . ASN A 1 898 ? 12.688 36.625 16.875 1 94.81 898 ASN A C 1
ATOM 6940 O O . ASN A 1 898 ? 13.234 37.688 16.547 1 94.81 898 ASN A O 1
ATOM 6944 N N . LEU A 1 899 ? 13.023 35.906 17.906 1 95.44 899 LEU A N 1
ATOM 6945 C CA . LEU A 1 899 ? 14.156 36.25 18.766 1 95.44 899 LEU A CA 1
ATOM 6946 C C . LEU A 1 899 ? 15.125 35.062 18.859 1 95.44 899 LEU A C 1
ATOM 6948 O O . LEU A 1 899 ? 14.711 33.938 19.047 1 95.44 899 LEU A O 1
ATOM 6952 N N . HIS A 1 900 ? 16.359 35.344 18.641 1 94.5 900 HIS A N 1
ATOM 6953 C CA . HIS A 1 900 ? 17.438 34.406 18.922 1 94.5 900 HIS A CA 1
ATOM 6954 C C . HIS A 1 900 ? 18.547 35.094 19.734 1 94.5 900 HIS A C 1
ATOM 6956 O O . HIS A 1 900 ? 19.141 36.062 19.281 1 94.5 900 HIS A O 1
ATOM 6962 N N . ALA A 1 901 ? 18.797 34.531 20.875 1 95.81 901 ALA A N 1
ATOM 6963 C CA . ALA A 1 901 ? 19.859 35.062 21.734 1 95.81 901 ALA A CA 1
ATOM 6964 C C . ALA A 1 901 ? 20.75 33.938 22.25 1 95.81 901 ALA A C 1
ATOM 6966 O O . ALA A 1 901 ? 20.281 32.812 22.438 1 95.81 901 ALA A O 1
ATOM 6967 N N . HIS A 1 902 ? 21.969 34.312 22.375 1 94.12 902 HIS A N 1
ATOM 6968 C CA . HIS A 1 902 ? 22.859 33.344 22.984 1 94.12 902 HIS A CA 1
ATOM 6969 C C . HIS A 1 902 ? 23.844 34.031 23.922 1 94.12 902 HIS A C 1
ATOM 6971 O O . HIS A 1 902 ? 24.203 35.188 23.719 1 94.12 902 HIS A O 1
ATOM 6977 N N . TYR A 1 903 ? 24.203 33.438 24.969 1 96.38 903 TYR A N 1
ATOM 6978 C CA . TYR A 1 903 ? 25.25 33.781 25.922 1 96.38 903 TYR A CA 1
ATOM 6979 C C . TYR A 1 903 ? 26.125 32.594 26.234 1 96.38 903 TYR A C 1
ATOM 6981 O O . TYR A 1 903 ? 25.719 31.688 26.984 1 96.38 903 TYR A O 1
ATOM 6989 N N . LYS A 1 904 ? 27.25 32.531 25.688 1 93.38 904 LYS A N 1
ATOM 6990 C CA . LYS A 1 904 ? 28.156 31.391 25.781 1 93.38 904 LYS A CA 1
ATOM 6991 C C . LYS A 1 904 ? 27.469 30.094 25.344 1 93.38 904 LYS A C 1
ATOM 6993 O O . LYS A 1 904 ? 26.953 30 24.234 1 93.38 904 LYS A O 1
ATOM 6998 N N . ASN A 1 905 ? 27.297 29.219 26.391 1 92.94 905 ASN A N 1
ATOM 6999 C CA . ASN A 1 905 ? 26.734 27.922 26.031 1 92.94 905 ASN A CA 1
ATOM 7000 C C . ASN A 1 905 ? 25.203 27.906 26.172 1 92.94 905 ASN A C 1
ATOM 7002 O O . ASN A 1 905 ? 24.562 26.891 25.891 1 92.94 905 ASN A O 1
ATOM 7006 N N . LEU A 1 906 ? 24.672 29.062 26.484 1 95.81 906 LEU A N 1
ATOM 7007 C CA . LEU A 1 906 ? 23.219 29.188 26.625 1 95.81 906 LEU A CA 1
ATOM 7008 C C . LEU A 1 906 ? 22.609 29.875 25.406 1 95.81 906 LEU A C 1
ATOM 7010 O O . LEU A 1 906 ? 23.141 30.859 24.906 1 95.81 906 LEU A O 1
ATOM 7014 N N . SER A 1 907 ? 21.531 29.328 24.891 1 94.19 907 SER A N 1
ATOM 7015 C CA . SER A 1 907 ? 20.828 29.922 23.766 1 94.19 907 SER A CA 1
ATOM 7016 C C . SER A 1 907 ? 19.328 30.016 24.047 1 94.19 907 SER A C 1
ATOM 7018 O O . SER A 1 907 ? 18.75 29.125 24.656 1 94.19 907 SER A O 1
ATOM 7020 N N . LEU A 1 908 ? 18.719 31.109 23.641 1 95.38 908 LEU A N 1
ATOM 7021 C CA . LEU A 1 908 ? 17.281 31.359 23.766 1 95.38 908 LEU A CA 1
ATOM 7022 C C . LEU A 1 908 ? 16.656 31.672 22.422 1 95.38 908 LEU A C 1
ATOM 7024 O O . LEU A 1 908 ? 17.172 32.5 21.656 1 95.38 908 LEU A O 1
ATOM 7028 N N . SER A 1 909 ? 15.633 30.984 22.109 1 93.94 909 SER A N 1
ATOM 7029 C CA . SER A 1 909 ? 14.852 31.266 20.906 1 93.94 909 SER A CA 1
ATOM 7030 C C . SER A 1 909 ? 13.367 31.438 21.25 1 93.94 909 SER A C 1
ATOM 7032 O O . SER A 1 909 ? 12.836 30.719 22.094 1 93.94 909 SER A O 1
ATOM 7034 N N . ALA A 1 910 ? 12.727 32.375 20.609 1 94.62 910 ALA A N 1
ATOM 7035 C CA . ALA A 1 910 ? 11.305 32.625 20.844 1 94.62 910 ALA A CA 1
ATOM 7036 C C . ALA A 1 910 ? 10.633 33.188 19.578 1 94.62 910 ALA A C 1
ATOM 7038 O O . ALA A 1 910 ? 11.258 33.906 18.812 1 94.62 910 ALA A O 1
ATOM 7039 N N . THR A 1 911 ? 9.398 32.812 19.375 1 94.69 911 THR A N 1
ATOM 7040 C CA . THR A 1 911 ? 8.594 33.312 18.266 1 94.69 911 THR A CA 1
ATOM 7041 C C . THR A 1 911 ? 7.242 33.812 18.75 1 94.69 911 THR A C 1
ATOM 7043 O O . THR A 1 911 ? 6.52 33.094 19.453 1 94.69 911 THR A O 1
ATOM 7046 N N . MET A 1 912 ? 6.922 35.031 18.406 1 95.81 912 MET A N 1
ATOM 7047 C CA . MET A 1 912 ? 5.602 35.594 18.641 1 95.81 912 MET A CA 1
ATOM 7048 C C . MET A 1 912 ? 4.84 35.781 17.328 1 95.81 912 MET A C 1
ATOM 7050 O O . MET A 1 912 ? 5.43 36.094 16.297 1 95.81 912 MET A O 1
ATOM 7054 N N . ASP A 1 913 ? 3.592 35.562 17.375 1 95.75 913 ASP A N 1
ATOM 7055 C CA . ASP A 1 913 ? 2.738 35.625 16.188 1 95.75 913 ASP A CA 1
ATOM 7056 C C . ASP A 1 913 ? 1.541 36.562 16.438 1 95.75 913 ASP A C 1
ATOM 7058 O O . ASP A 1 913 ? 0.751 36.312 17.359 1 95.75 913 ASP A O 1
ATOM 7062 N N . TRP A 1 914 ? 1.436 37.562 15.633 1 97.38 914 TRP A N 1
ATOM 7063 C CA . TRP A 1 914 ? 0.367 38.562 15.75 1 97.38 914 TRP A CA 1
ATOM 7064 C C . TRP A 1 914 ? -0.542 38.531 14.523 1 97.38 914 TRP A C 1
ATOM 7066 O O . TRP A 1 914 ? -0.08 38.719 13.398 1 97.38 914 TRP A O 1
ATOM 7076 N N . GLN A 1 915 ? -1.761 38.219 14.711 1 96.62 915 GLN A N 1
ATOM 7077 C CA . GLN A 1 915 ? -2.793 38.375 13.688 1 96.62 915 GLN A CA 1
ATOM 7078 C C . GLN A 1 915 ? -3.738 39.531 14.016 1 96.62 915 GLN A C 1
ATOM 7080 O O . GLN A 1 915 ? -4.285 39.594 15.125 1 96.62 915 GLN A O 1
ATOM 7085 N N . LYS A 1 916 ? -3.906 40.438 13.078 1 97.44 916 LYS A N 1
ATOM 7086 C CA . LYS A 1 916 ? -4.852 41.531 13.242 1 97.44 916 LYS A CA 1
ATOM 7087 C C . LYS A 1 916 ? -6.023 41.406 12.273 1 97.44 916 LYS A C 1
ATOM 7089 O O . LYS A 1 916 ? -5.828 41.188 11.078 1 97.44 916 LYS A O 1
ATOM 7094 N N . GLY A 1 917 ? -7.172 41.531 12.898 1 95.56 917 GLY A N 1
ATOM 7095 C CA . GLY A 1 917 ? -8.383 41.531 12.094 1 95.56 917 GLY A CA 1
ATOM 7096 C C . GLY A 1 917 ? -8.836 40.125 11.75 1 95.56 917 GLY A C 1
ATOM 7097 O O . GLY A 1 917 ? -8.367 39.125 12.352 1 95.56 917 GLY A O 1
ATOM 7098 N N . GLY A 1 918 ? -9.828 40.031 10.836 1 93.88 918 GLY A N 1
ATOM 7099 C CA . GLY A 1 918 ? -10.508 38.781 10.492 1 93.88 918 GLY A CA 1
ATOM 7100 C C . GLY A 1 918 ? -11.719 38.5 11.367 1 93.88 918 GLY A C 1
ATOM 7101 O O . GLY A 1 918 ? -11.961 39.219 12.344 1 93.88 918 GLY A O 1
ATOM 7102 N N . CYS A 1 919 ? -12.438 37.562 10.914 1 95.62 919 CYS A N 1
ATOM 7103 C CA . CYS A 1 919 ? -13.594 37.188 11.711 1 95.62 919 CYS A CA 1
ATOM 7104 C C . CYS A 1 919 ? -13.914 35.688 11.523 1 95.62 919 CYS A C 1
ATOM 7106 O O . CYS A 1 919 ? -13.445 35.062 10.57 1 95.62 919 CYS A O 1
ATOM 7108 N N . MET A 1 920 ? -14.617 35.188 12.422 1 96 920 MET A N 1
ATOM 7109 C CA . MET A 1 920 ? -15.062 33.781 12.359 1 96 920 MET A CA 1
ATOM 7110 C C . MET A 1 920 ? -16.453 33.656 12.961 1 96 920 MET A C 1
ATOM 7112 O O . MET A 1 920 ? -16.859 34.438 13.797 1 96 920 MET A O 1
ATOM 7116 N N . TYR A 1 921 ? -17.203 32.688 12.375 1 96.69 921 TYR A N 1
ATOM 7117 C CA . TYR A 1 921 ? -18.391 32.219 13.07 1 96.69 921 TYR A CA 1
ATOM 7118 C C . TYR A 1 921 ? -18.016 31.281 14.203 1 96.69 921 TYR A C 1
ATOM 7120 O O . TYR A 1 921 ? -17.344 30.266 13.984 1 96.69 921 TYR A O 1
ATOM 7128 N N . ASN A 1 922 ? -18.391 31.641 15.375 1 96.44 922 ASN A N 1
ATOM 7129 C CA . ASN A 1 922 ? -18.188 30.766 16.516 1 96.44 922 ASN A CA 1
ATOM 7130 C C . ASN A 1 922 ? -19.5 30.266 17.094 1 96.44 922 ASN A C 1
ATOM 7132 O O . ASN A 1 922 ? -20.062 30.875 18.016 1 96.44 922 ASN A O 1
ATOM 7136 N N . GLY A 1 923 ? -19.844 29.078 16.609 1 95.88 923 GLY A N 1
ATOM 7137 C CA . GLY A 1 923 ? -21.109 28.5 17.031 1 95.88 923 GLY A CA 1
ATOM 7138 C C . GLY A 1 923 ? -21.078 27.969 18.453 1 95.88 923 GLY A C 1
ATOM 7139 O O . GLY A 1 923 ? -22.109 27.844 19.109 1 95.88 923 GLY A O 1
ATOM 7140 N N . THR A 1 924 ? -19.922 27.688 18.969 1 95.88 924 THR A N 1
ATOM 7141 C CA . THR A 1 924 ? -19.797 27.219 20.344 1 95.88 924 THR A CA 1
ATOM 7142 C C . THR A 1 924 ? -20.203 28.297 21.344 1 95.88 924 THR A C 1
ATOM 7144 O O . THR A 1 924 ? -21.062 28.078 22.188 1 95.88 924 THR A O 1
ATOM 7147 N N . LEU A 1 925 ? -19.656 29.469 21.25 1 96.38 925 LEU A N 1
ATOM 7148 C CA . LEU A 1 925 ? -19.969 30.562 22.156 1 96.38 925 LEU A CA 1
ATOM 7149 C C . LEU A 1 925 ? -21.422 31.016 22 1 96.38 925 LEU A C 1
ATOM 7151 O O . LEU A 1 925 ? -22.109 31.297 22.984 1 96.38 925 LEU A O 1
ATOM 7155 N N . LEU A 1 926 ? -21.844 31.062 20.734 1 97 926 LEU A N 1
ATOM 7156 C CA . LEU A 1 926 ? -23.219 31.438 20.453 1 97 926 LEU A CA 1
ATOM 7157 C C . LEU A 1 926 ? -24.188 30.5 21.172 1 97 926 LEU A C 1
ATOM 7159 O O . LEU A 1 926 ? -25.109 30.953 21.859 1 97 926 LEU A O 1
ATOM 7163 N N . THR A 1 927 ? -23.953 29.25 21.016 1 96.44 927 THR A N 1
ATOM 7164 C CA . THR A 1 927 ? -24.844 28.25 21.578 1 96.44 927 THR A CA 1
ATOM 7165 C C . THR A 1 927 ? -24.734 28.219 23.094 1 96.44 927 THR A C 1
ATOM 7167 O O . THR A 1 927 ? -25.75 28.094 23.797 1 96.44 927 THR A O 1
ATOM 7170 N N . MET A 1 928 ? -23.562 28.297 23.625 1 97.06 928 MET A N 1
ATOM 7171 C CA . MET A 1 928 ? -23.375 28.234 25.078 1 97.06 928 MET A CA 1
ATOM 7172 C C . MET A 1 928 ? -23.969 29.484 25.734 1 97.06 928 MET A C 1
ATOM 7174 O O . MET A 1 928 ? -24.469 29.406 26.859 1 97.06 928 MET A O 1
ATOM 7178 N N . ASN A 1 929 ? -23.906 30.609 25.125 1 97.38 929 ASN A N 1
ATOM 7179 C CA . ASN A 1 929 ? -24.609 31.781 25.609 1 97.38 929 ASN A CA 1
ATOM 7180 C C . ASN A 1 929 ? -26.125 31.578 25.578 1 97.38 929 ASN A C 1
ATOM 7182 O O . ASN A 1 929 ? -26.797 31.891 26.562 1 97.38 929 ASN A O 1
ATOM 7186 N N . TYR A 1 930 ? -26.578 31.062 24.484 1 98.06 930 TYR A N 1
ATOM 7187 C CA . TYR A 1 930 ? -28 30.781 24.391 1 98.06 930 TYR A CA 1
ATOM 7188 C C . TYR A 1 930 ? -28.453 29.844 25.5 1 98.06 930 TYR A C 1
ATOM 7190 O O . TYR A 1 930 ? -29.547 29.984 26.031 1 98.06 930 TYR A O 1
ATOM 7198 N N . PHE A 1 931 ? -27.594 28.938 25.875 1 97.81 931 PHE A N 1
ATOM 7199 C CA . PHE A 1 931 ? -27.891 27.938 26.891 1 97.81 931 PHE A CA 1
ATOM 7200 C C . PHE A 1 931 ? -27.781 28.531 28.281 1 97.81 931 PHE A C 1
ATOM 7202 O O . PHE A 1 931 ? -28.188 27.891 29.266 1 97.81 931 PHE A O 1
ATOM 7209 N N . GLY A 1 932 ? -27.234 29.688 28.469 1 97.62 932 GLY A N 1
ATOM 7210 C CA . GLY A 1 932 ? -27 30.281 29.766 1 97.62 932 GLY A CA 1
ATOM 7211 C C . GLY A 1 932 ? -25.859 29.641 30.531 1 97.62 932 GLY A C 1
ATOM 7212 O O . GLY A 1 932 ? -25.812 29.703 31.75 1 97.62 932 GLY A O 1
ATOM 7213 N N . ALA A 1 933 ? -24.953 29.047 29.781 1 96.5 933 ALA A N 1
ATOM 7214 C CA . ALA A 1 933 ? -23.906 28.234 30.406 1 96.5 933 ALA A CA 1
ATOM 7215 C C . ALA A 1 933 ? -22.641 29.062 30.641 1 96.5 933 ALA A C 1
ATOM 7217 O O . ALA A 1 933 ? -21.797 28.703 31.469 1 96.5 933 ALA A O 1
ATOM 7218 N N . THR A 1 934 ? -22.547 30.219 30.016 1 96.25 934 THR A N 1
ATOM 7219 C CA . THR A 1 934 ? -21.328 31.016 30.094 1 96.25 934 THR A CA 1
ATOM 7220 C C . THR A 1 934 ? -21.391 31.938 31.312 1 96.25 934 THR A C 1
ATOM 7222 O O . THR A 1 934 ? -22.469 32.25 31.828 1 96.25 934 THR A O 1
ATOM 7225 N N . LYS A 1 935 ? -20.203 32.375 31.719 1 94.88 935 LYS A N 1
ATOM 7226 C CA . LYS A 1 935 ? -20.156 33.406 32.781 1 94.88 935 LYS A CA 1
ATOM 7227 C C . LYS A 1 935 ? -20.797 34.719 32.312 1 94.88 935 LYS A C 1
ATOM 7229 O O . LYS A 1 935 ? -21.391 35.438 33.125 1 94.88 935 LYS A O 1
ATOM 7234 N N . GLU A 1 936 ? -20.719 34.969 31.062 1 94.81 936 GLU A N 1
ATOM 7235 C CA . GLU A 1 936 ? -21.266 36.188 30.469 1 94.81 936 GLU A CA 1
ATOM 7236 C C . GLU A 1 936 ? -22.797 36.219 30.594 1 94.81 936 GLU A C 1
ATOM 7238 O O . GLU A 1 936 ? -23.406 37.281 30.531 1 94.81 936 GLU A O 1
ATOM 7243 N N . SER A 1 937 ? -23.391 35.125 30.812 1 97 937 SER A N 1
ATOM 7244 C CA . SER A 1 937 ? -24.844 35.062 30.891 1 97 937 SER A CA 1
ATOM 7245 C C . SER A 1 937 ? -25.359 35.406 32.281 1 97 937 SER A C 1
ATOM 7247 O O . SER A 1 937 ? -26.547 35.688 32.469 1 97 937 SER A O 1
ATOM 7249 N N . LEU A 1 938 ? -24.547 35.438 33.281 1 97.31 938 LEU A N 1
ATOM 7250 C CA . LEU A 1 938 ? -24.922 35.562 34.688 1 97.31 938 LEU A CA 1
ATOM 7251 C C . LEU A 1 938 ? -25.812 36.75 34.906 1 97.31 938 LEU A C 1
ATOM 7253 O O . LEU A 1 938 ? -26.844 36.656 35.594 1 97.31 938 LEU A O 1
ATOM 7257 N N . PRO A 1 939 ? -25.531 37.906 34.219 1 97.25 939 PRO A N 1
ATOM 7258 C CA . PRO A 1 939 ? -26.375 39.094 34.5 1 97.25 939 PRO A CA 1
ATOM 7259 C C . PRO A 1 939 ? -27.781 38.938 33.906 1 97.25 939 PRO A C 1
ATOM 7261 O O . PRO A 1 939 ? -28.656 39.75 34.219 1 97.25 939 PRO A O 1
ATOM 7264 N N . TYR A 1 940 ? -28.031 37.906 33.281 1 98 940 TYR A N 1
ATOM 7265 C CA . TYR A 1 940 ? -29.297 37.844 32.531 1 98 940 TYR A CA 1
ATOM 7266 C C . TYR A 1 940 ? -30.203 36.75 33.094 1 98 940 TYR A C 1
ATOM 7268 O O . TYR A 1 940 ? -31.297 36.531 32.594 1 98 940 TYR A O 1
ATOM 7276 N N . HIS A 1 941 ? -29.812 36.094 34.125 1 97.56 941 HIS A N 1
ATOM 7277 C CA . HIS A 1 941 ? -30.578 34.969 34.656 1 97.56 941 HIS A CA 1
ATOM 7278 C C . HIS A 1 941 ? -31.766 35.469 35.469 1 97.56 941 HIS A C 1
ATOM 7280 O O . HIS A 1 941 ? -32.781 34.781 35.594 1 97.56 941 HIS A O 1
ATOM 7286 N N . GLU A 1 942 ? -31.609 36.656 36 1 97 942 GLU A N 1
ATOM 7287 C CA . GLU A 1 942 ? -32.688 37.188 36.844 1 97 942 GLU A CA 1
ATOM 7288 C C . GLU A 1 942 ? -33.031 38.594 36.438 1 97 942 GLU A C 1
ATOM 7290 O O . GLU A 1 942 ? -32.188 39.375 35.969 1 97 942 GLU A O 1
ATOM 7295 N N . GLY A 1 943 ? -34.344 38.938 36.562 1 96.5 943 GLY A N 1
ATOM 7296 C CA . GLY A 1 943 ? -34.781 40.312 36.406 1 96.5 943 GLY A CA 1
ATOM 7297 C C . GLY A 1 943 ? -35.375 40.594 35.031 1 96.5 943 GLY A C 1
ATOM 7298 O O . GLY A 1 943 ? -35.562 39.688 34.25 1 96.5 943 GLY A O 1
ATOM 7299 N N . THR A 1 944 ? -35.812 41.75 34.844 1 97.25 944 THR A N 1
ATOM 7300 C CA . THR A 1 944 ? -36.438 42.219 33.594 1 97.25 944 THR A CA 1
ATOM 7301 C C . THR A 1 944 ? -35.625 43.406 33.031 1 97.25 944 THR A C 1
ATOM 7303 O O . THR A 1 944 ? -34.781 43.969 33.688 1 97.25 944 THR A O 1
ATOM 7306 N N . MET A 1 945 ? -35.906 43.688 31.797 1 97.5 945 MET A N 1
ATOM 7307 C CA . MET A 1 945 ? -35.25 44.844 31.172 1 97.5 945 MET A CA 1
ATOM 7308 C C . MET A 1 945 ? -36.125 45.375 30.016 1 97.5 945 MET A C 1
ATOM 7310 O O . MET A 1 945 ? -37.062 44.719 29.578 1 97.5 945 MET A O 1
ATOM 7314 N N . VAL A 1 946 ? -35.844 46.562 29.672 1 97.75 946 VAL A N 1
ATOM 7315 C CA . VAL A 1 946 ? -36.312 47.125 28.406 1 97.75 946 VAL A CA 1
ATOM 7316 C C . VAL A 1 946 ? -35.156 47.25 27.422 1 97.75 946 VAL A C 1
ATOM 7318 O O . VAL A 1 946 ? -34.219 48 27.641 1 97.75 946 VAL A O 1
ATOM 7321 N N . ALA A 1 947 ? -35.25 46.438 26.453 1 97.12 947 ALA A N 1
ATOM 7322 C CA . ALA A 1 947 ? -34.188 46.406 25.453 1 97.12 947 ALA A CA 1
ATOM 7323 C C . ALA A 1 947 ? -34.094 47.75 24.734 1 97.12 947 ALA A C 1
ATOM 7325 O O . ALA A 1 947 ? -35.094 48.375 24.422 1 97.12 947 ALA A O 1
ATOM 7326 N N . GLU A 1 948 ? -32.844 48.188 24.5 1 95.75 948 GLU A N 1
ATOM 7327 C CA . GLU A 1 948 ? -32.656 49.438 23.75 1 95.75 948 GLU A CA 1
ATOM 7328 C C . GLU A 1 948 ? -32.906 49.219 22.266 1 95.75 948 GLU A C 1
ATOM 7330 O O . GLU A 1 948 ? -32.406 48.25 21.672 1 95.75 948 GLU A O 1
ATOM 7335 N N . GLY A 1 949 ? -33.719 50.062 21.656 1 96.81 949 GLY A N 1
ATOM 7336 C CA . GLY A 1 949 ? -34 50 20.234 1 96.81 949 GLY A CA 1
ATOM 7337 C C . GLY A 1 949 ? -35.406 50.5 19.891 1 96.81 949 GLY A C 1
ATOM 7338 O O . GLY A 1 949 ? -36.031 51.188 20.688 1 96.81 949 GLY A O 1
ATOM 7339 N N . ILE A 1 950 ? -35.812 50.219 18.578 1 97.31 950 ILE A N 1
ATOM 7340 C CA . ILE A 1 950 ? -37.094 50.656 18.062 1 97.31 950 ILE A CA 1
ATOM 7341 C C . ILE A 1 950 ? -38.031 49.438 17.938 1 97.31 950 ILE A C 1
ATOM 7343 O O . ILE A 1 950 ? -37.625 48.406 17.375 1 97.31 950 ILE A O 1
ATOM 7347 N N . ASN A 1 951 ? -39.156 49.562 18.547 1 97.19 951 ASN A N 1
ATOM 7348 C CA . ASN A 1 951 ? -40.156 48.5 18.328 1 97.19 951 ASN A CA 1
ATOM 7349 C C . ASN A 1 951 ? -40.781 48.594 16.922 1 97.19 951 ASN A C 1
ATOM 7351 O O . ASN A 1 951 ? -41.375 49.594 16.562 1 97.19 951 ASN A O 1
ATOM 7355 N N . GLU A 1 952 ? -40.562 47.594 16.188 1 95.56 952 GLU A N 1
ATOM 7356 C CA . GLU A 1 952 ? -40.938 47.656 14.773 1 95.56 952 GLU A CA 1
ATOM 7357 C C . GLU A 1 952 ? -42.438 47.812 14.617 1 95.56 952 GLU A C 1
ATOM 7359 O O . GLU A 1 952 ? -42.906 48.469 13.68 1 95.56 952 GLU A O 1
ATOM 7364 N N . ALA A 1 953 ? -43.281 47.25 15.516 1 95 953 ALA A N 1
ATOM 7365 C CA . ALA A 1 953 ? -44.75 47.281 15.422 1 95 953 ALA A CA 1
ATOM 7366 C C . ALA A 1 953 ? -45.25 48.719 15.656 1 95 953 ALA A C 1
ATOM 7368 O O . ALA A 1 953 ? -46.219 49.125 15.023 1 95 953 ALA A O 1
ATOM 7369 N N . THR A 1 954 ? -44.656 49.531 16.547 1 94.94 954 THR A N 1
ATOM 7370 C CA . THR A 1 954 ? -45.125 50.844 16.906 1 94.94 954 THR A CA 1
ATOM 7371 C C . THR A 1 954 ? -44.312 51.938 16.188 1 94.94 954 THR A C 1
ATOM 7373 O O . THR A 1 954 ? -44.75 53.062 16.078 1 94.94 954 THR A O 1
ATOM 7376 N N . GLY A 1 955 ? -43.062 51.562 15.781 1 94.25 955 GLY A N 1
ATOM 7377 C CA . GLY A 1 955 ? -42.188 52.531 15.148 1 94.25 955 GLY A CA 1
ATOM 7378 C C . GLY A 1 955 ? -41.531 53.469 16.141 1 94.25 955 GLY A C 1
ATOM 7379 O O . GLY A 1 955 ? -40.812 54.375 15.75 1 94.25 955 GLY A O 1
ATOM 7380 N N . ALA A 1 956 ? -41.844 53.312 17.438 1 95.06 956 ALA A N 1
ATOM 7381 C CA . ALA A 1 956 ? -41.312 54.156 18.484 1 95.06 956 ALA A CA 1
ATOM 7382 C C . ALA A 1 956 ? -40.25 53.406 19.328 1 95.06 956 ALA A C 1
ATOM 7384 O O . ALA A 1 956 ? -40.062 52.219 19.141 1 95.06 956 ALA A O 1
ATOM 7385 N N . LYS A 1 957 ? -39.625 54.219 20.172 1 96.62 957 LYS A N 1
ATOM 7386 C CA . LYS A 1 957 ? -38.688 53.625 21.109 1 96.62 957 LYS A CA 1
ATOM 7387 C C . LYS A 1 957 ? -39.344 52.5 21.938 1 96.62 957 LYS A C 1
ATOM 7389 O O . LYS A 1 957 ? -40.469 52.656 22.391 1 96.62 957 LYS A O 1
ATOM 7394 N N . ASN A 1 958 ? -38.625 51.375 22.109 1 97.38 958 ASN A N 1
ATOM 7395 C CA . ASN A 1 958 ? -39.188 50.219 22.797 1 97.38 958 ASN A CA 1
ATOM 7396 C C . ASN A 1 958 ? -39.438 50.5 24.281 1 97.38 958 ASN A C 1
ATOM 7398 O O . ASN A 1 958 ? -38.562 51.094 24.953 1 97.38 958 ASN A O 1
ATOM 7402 N N . THR A 1 959 ? -40.625 50.125 24.828 1 96.88 959 THR A N 1
ATOM 7403 C CA . THR A 1 959 ? -40.938 50.281 26.25 1 96.88 959 THR A CA 1
ATOM 7404 C C . THR A 1 959 ? -41.406 48.969 26.859 1 96.88 959 THR A C 1
ATOM 7406 O O . THR A 1 959 ? -41.781 48.938 28.031 1 96.88 959 THR A O 1
ATOM 7409 N N . VAL A 1 960 ? -41.406 48.031 26 1 97.38 960 VAL A N 1
ATOM 7410 C CA . VAL A 1 960 ? -41.906 46.75 26.438 1 97.38 960 VAL A CA 1
ATOM 7411 C C . VAL A 1 960 ? -40.938 46.094 27.406 1 97.38 960 VAL A C 1
ATOM 7413 O O . VAL A 1 960 ? -39.75 45.969 27.094 1 97.38 960 VAL A O 1
ATOM 7416 N N . VAL A 1 961 ? -41.438 45.688 28.578 1 97.44 961 VAL A N 1
ATOM 7417 C CA . VAL A 1 961 ? -40.594 45.031 29.578 1 97.44 961 VAL A CA 1
ATOM 7418 C C . VAL A 1 961 ? -40.562 43.531 29.297 1 97.44 961 VAL A C 1
ATOM 7420 O O . VAL A 1 961 ? -41.594 42.875 29.062 1 97.44 961 VAL A O 1
ATOM 7423 N N . VAL A 1 962 ? -39.375 43 29.203 1 97.06 962 VAL A N 1
ATOM 7424 C CA . VAL A 1 962 ? -39.188 41.562 28.984 1 97.06 962 VAL A CA 1
ATOM 7425 C C . VAL A 1 962 ? -38.25 41 30.062 1 97.06 962 VAL A C 1
ATOM 7427 O O . VAL A 1 962 ? -37.562 41.75 30.75 1 97.06 962 VAL A O 1
ATOM 7430 N N . SER A 1 963 ? -38.281 39.656 30.203 1 96.81 963 SER A N 1
ATOM 7431 C CA . SER A 1 963 ? -37.281 39.031 31.078 1 96.81 963 SER A CA 1
ATOM 7432 C C . SER A 1 963 ? -35.875 39.125 30.484 1 96.81 963 SER A C 1
ATOM 7434 O O . SER A 1 963 ? -35.719 39.031 29.266 1 96.81 963 SER A O 1
ATOM 7436 N N . LYS A 1 964 ? -34.875 39.281 31.266 1 97.69 964 LYS A N 1
ATOM 7437 C CA . LYS A 1 964 ? -33.5 39.344 30.781 1 97.69 964 LYS A CA 1
ATOM 7438 C C . LYS A 1 964 ? -33.094 38.031 30.078 1 97.69 964 LYS A C 1
ATOM 7440 O O . LYS A 1 964 ? -32.375 38.062 29.094 1 97.69 964 LYS A O 1
ATOM 7445 N N . GLN A 1 965 ? -33.625 36.906 30.562 1 97.75 965 GLN A N 1
ATOM 7446 C CA . GLN A 1 965 ? -33.406 35.625 29.922 1 97.75 965 GLN A CA 1
ATOM 7447 C C . GLN A 1 965 ? -33.906 35.656 28.484 1 97.75 965 GLN A C 1
ATOM 7449 O O . GLN A 1 965 ? -33.219 35.219 27.562 1 97.75 965 GLN A O 1
ATOM 7454 N N . ALA A 1 966 ? -35.125 36.031 28.297 1 97.25 966 ALA A N 1
ATOM 7455 C CA . ALA A 1 966 ? -35.719 36.031 26.969 1 97.25 966 ALA A CA 1
ATOM 7456 C C . ALA A 1 966 ? -34.906 36.938 26.016 1 97.25 966 ALA A C 1
ATOM 7458 O O . ALA A 1 966 ? -34.719 36.562 24.844 1 97.25 966 ALA A O 1
ATOM 7459 N N . TYR A 1 967 ? -34.531 38.062 26.547 1 97.69 967 TYR A N 1
ATOM 7460 C CA . TYR A 1 967 ? -33.688 38.969 25.734 1 97.69 967 TYR A CA 1
ATOM 7461 C C . TYR A 1 967 ? -32.406 38.281 25.312 1 97.69 967 TYR A C 1
ATOM 7463 O O . TYR A 1 967 ? -32.031 38.281 24.125 1 97.69 967 TYR A O 1
ATOM 7471 N N . TYR A 1 968 ? -31.719 37.719 26.281 1 97.56 968 TYR A N 1
ATOM 7472 C CA . TYR A 1 968 ? -30.406 37.125 26.047 1 97.56 968 TYR A CA 1
ATOM 7473 C C . TYR A 1 968 ? -30.516 35.969 25.062 1 97.56 968 TYR A C 1
ATOM 7475 O O . TYR A 1 968 ? -29.656 35.781 24.203 1 97.56 968 TYR A O 1
ATOM 7483 N N . GLN A 1 969 ? -31.469 35.125 25.109 1 97.88 969 GLN A N 1
ATOM 7484 C CA . GLN A 1 969 ? -31.703 34.031 24.188 1 97.88 969 GLN A CA 1
ATOM 7485 C C . GLN A 1 969 ? -32.062 34.5 22.797 1 97.88 969 GLN A C 1
ATOM 7487 O O . GLN A 1 969 ? -31.562 33.969 21.797 1 97.88 969 GLN A O 1
ATOM 7492 N N . ALA A 1 970 ? -32.906 35.531 22.719 1 97.62 970 ALA A N 1
ATOM 7493 C CA . ALA A 1 970 ? -33.281 36.094 21.422 1 97.62 970 ALA A CA 1
ATOM 7494 C C . ALA A 1 970 ? -32.062 36.719 20.734 1 97.62 970 ALA A C 1
ATOM 7496 O O . ALA A 1 970 ? -31.906 36.594 19.516 1 97.62 970 ALA A O 1
ATOM 7497 N N . TYR A 1 971 ? -31.281 37.438 21.547 1 97.62 971 TYR A N 1
ATOM 7498 C CA . TYR A 1 971 ? -30.062 38.031 21.031 1 97.62 971 TYR A CA 1
ATOM 7499 C C . TYR A 1 971 ? -29.125 36.969 20.453 1 97.62 971 TYR A C 1
ATOM 7501 O O . TYR A 1 971 ? -28.594 37.156 19.359 1 97.62 971 TYR A O 1
ATOM 7509 N N . ASN A 1 972 ? -28.938 35.875 21.172 1 97.75 972 ASN A N 1
ATOM 7510 C CA . ASN A 1 972 ? -28 34.844 20.766 1 97.75 972 ASN A CA 1
ATOM 7511 C C . ASN A 1 972 ? -28.641 33.844 19.797 1 97.75 972 ASN A C 1
ATOM 7513 O O . ASN A 1 972 ? -28.047 32.812 19.453 1 97.75 972 ASN A O 1
ATOM 7517 N N . ASP A 1 973 ? -29.781 34.094 19.406 1 96.31 973 ASP A N 1
ATOM 7518 C CA . ASP A 1 973 ? -30.422 33.312 18.359 1 96.31 973 ASP A CA 1
ATOM 7519 C C . ASP A 1 973 ? -30.125 33.906 16.984 1 96.31 973 ASP A C 1
ATOM 7521 O O . ASP A 1 973 ? -30.375 33.25 15.961 1 96.31 973 ASP A O 1
ATOM 7525 N N . VAL A 1 974 ? -29.625 35.094 16.969 1 97.31 974 VAL A N 1
ATOM 7526 C CA . VAL A 1 974 ? -29.234 35.75 15.727 1 97.31 974 VAL A CA 1
ATOM 7527 C C . VAL A 1 974 ? -27.797 35.406 15.375 1 97.31 974 VAL A C 1
ATOM 7529 O O . VAL A 1 974 ? -26.891 35.531 16.203 1 97.31 974 VAL A O 1
ATOM 7532 N N . THR A 1 975 ? -27.547 35 14.109 1 97.12 975 THR A N 1
ATOM 7533 C CA . THR A 1 975 ? -26.25 34.5 13.664 1 97.12 975 THR A CA 1
ATOM 7534 C C . THR A 1 975 ? -25.172 35.562 13.906 1 97.12 975 THR A C 1
ATOM 7536 O O . THR A 1 975 ? -24.031 35.188 14.227 1 97.12 975 THR A O 1
ATOM 7539 N N . GLU A 1 976 ? -25.484 36.75 13.656 1 97.31 976 GLU A N 1
ATOM 7540 C CA . GLU A 1 976 ? -24.516 37.844 13.766 1 97.31 976 GLU A CA 1
ATOM 7541 C C . GLU A 1 976 ? -23.906 37.906 15.156 1 97.31 976 GLU A C 1
ATOM 7543 O O . GLU A 1 976 ? -22.734 38.281 15.312 1 97.31 976 GLU A O 1
ATOM 7548 N N . ALA A 1 977 ? -24.672 37.469 16.172 1 97.31 977 ALA A N 1
ATOM 7549 C CA . ALA A 1 977 ? -24.172 37.469 17.547 1 97.31 977 ALA A CA 1
ATOM 7550 C C . ALA A 1 977 ? -23.016 36.469 17.703 1 97.31 977 ALA A C 1
ATOM 7552 O O . ALA A 1 977 ? -22.25 36.562 18.656 1 97.31 977 ALA A O 1
ATOM 7553 N N . GLY A 1 978 ? -22.891 35.625 16.781 1 97 978 GLY A N 1
ATOM 7554 C CA . GLY A 1 978 ? -21.844 34.594 16.844 1 97 978 GLY A CA 1
ATOM 7555 C C . GLY A 1 978 ? -20.625 34.938 15.992 1 97 978 GLY A C 1
ATOM 7556 O O . GLY A 1 978 ? -19.734 34.094 15.82 1 97 978 GLY A O 1
ATOM 7557 N N . ILE A 1 979 ? -20.547 36.094 15.398 1 97.56 979 ILE A N 1
ATOM 7558 C CA . ILE A 1 979 ? -19.391 36.531 14.609 1 97.56 979 ILE A CA 1
ATOM 7559 C C . ILE A 1 979 ? -18.391 37.25 15.508 1 97.56 979 ILE A C 1
ATOM 7561 O O . ILE A 1 979 ? -18.734 38.25 16.156 1 97.56 979 ILE A O 1
ATOM 7565 N N . PHE A 1 980 ? -17.188 36.75 15.547 1 96.88 980 PHE A N 1
ATOM 7566 C CA . PHE A 1 980 ? -16.172 37.312 16.438 1 96.88 980 PHE A CA 1
ATOM 7567 C C . PHE A 1 980 ? -14.938 37.719 15.664 1 96.88 980 PHE A C 1
ATOM 7569 O O . PHE A 1 980 ? -14.586 37.094 14.656 1 96.88 980 PHE A O 1
ATOM 7576 N N . ASP A 1 981 ? -14.297 38.75 16.156 1 96.56 981 ASP A N 1
ATOM 7577 C CA . ASP A 1 981 ? -12.984 39.156 15.672 1 96.56 981 ASP A CA 1
ATOM 7578 C C . ASP A 1 981 ? -11.906 38.156 16.094 1 96.56 981 ASP A C 1
ATOM 7580 O O . ASP A 1 981 ? -11.867 37.719 17.25 1 96.56 981 ASP A O 1
ATOM 7584 N N . THR A 1 982 ? -11.07 37.812 15.164 1 95.69 982 THR A N 1
ATOM 7585 C CA . THR A 1 982 ? -10.102 36.75 15.445 1 95.69 982 THR A CA 1
ATOM 7586 C C . THR A 1 982 ? -8.703 37.344 15.633 1 95.69 982 THR A C 1
ATOM 7588 O O . THR A 1 982 ? -7.707 36.625 15.453 1 95.69 982 THR A O 1
ATOM 7591 N N . SER A 1 983 ? -8.531 38.562 15.984 1 97.25 983 SER A N 1
ATOM 7592 C CA . SER A 1 983 ? -7.234 39.156 16.297 1 97.25 983 SER A CA 1
ATOM 7593 C C . SER A 1 983 ? -6.621 38.531 17.531 1 97.25 983 SER A C 1
ATOM 7595 O O . SER A 1 983 ? -7.328 38.219 18.5 1 97.25 983 SER A O 1
ATOM 7597 N N . PHE A 1 984 ? -5.316 38.312 17.469 1 96.5 984 PHE A N 1
ATOM 7598 C CA . PHE A 1 984 ? -4.645 37.75 18.641 1 96.5 984 PHE A CA 1
ATOM 7599 C C . PHE A 1 984 ? -3.146 38.031 18.594 1 96.5 984 PHE A C 1
ATOM 7601 O O . PHE A 1 984 ? -2.617 38.406 17.531 1 96.5 984 PHE A O 1
ATOM 7608 N N . LEU A 1 985 ? -2.49 38 19.672 1 97.31 985 LEU A N 1
ATOM 7609 C CA . LEU A 1 985 ? -1.05 37.875 19.875 1 97.31 985 LEU A CA 1
ATOM 7610 C C . LEU A 1 985 ? -0.713 36.625 20.672 1 97.31 985 LEU A C 1
ATOM 7612 O O . LEU A 1 985 ? -1.225 36.438 21.766 1 97.31 985 LEU A O 1
ATOM 7616 N N . LYS A 1 986 ? 0.084 35.719 20.094 1 96.19 986 LYS A N 1
ATOM 7617 C CA . LYS A 1 986 ? 0.353 34.406 20.688 1 96.19 986 LYS A CA 1
ATOM 7618 C C . LYS A 1 986 ? 1.853 34.125 20.734 1 96.19 986 LYS A C 1
ATOM 7620 O O . LYS A 1 986 ? 2.582 34.438 19.781 1 96.19 986 LYS A O 1
ATOM 7625 N N . LEU A 1 987 ? 2.303 33.656 21.875 1 95.62 987 LEU A N 1
ATOM 7626 C CA . LEU A 1 987 ? 3.65 33.094 21.938 1 95.62 987 LEU A CA 1
ATOM 7627 C C . LEU A 1 987 ? 3.682 31.672 21.391 1 95.62 987 LEU A C 1
ATOM 7629 O O . LEU A 1 987 ? 3.297 30.734 22.094 1 95.62 987 LEU A O 1
ATOM 7633 N N . ARG A 1 988 ? 4.223 31.547 20.219 1 93.44 988 ARG A N 1
ATOM 7634 C CA . ARG A 1 988 ? 4.223 30.25 19.547 1 93.44 988 ARG A CA 1
ATOM 7635 C C . ARG A 1 988 ? 5.18 29.281 20.219 1 93.44 988 ARG A C 1
ATOM 7637 O O . ARG A 1 988 ? 4.855 28.094 20.391 1 93.44 988 ARG A O 1
ATOM 7644 N N . ASP A 1 989 ? 6.301 29.766 20.531 1 92.88 989 ASP A N 1
ATOM 7645 C CA . ASP A 1 989 ? 7.254 28.891 21.203 1 92.88 989 ASP A CA 1
ATOM 7646 C C . ASP A 1 989 ? 8.359 29.703 21.875 1 92.88 989 ASP A C 1
ATOM 7648 O O . ASP A 1 989 ? 8.617 30.844 21.5 1 92.88 989 ASP A O 1
ATOM 7652 N N . VAL A 1 990 ? 8.914 29.172 22.891 1 94.94 990 VAL A N 1
ATOM 7653 C CA . VAL A 1 990 ? 10.125 29.609 23.562 1 94.94 990 VAL A CA 1
ATOM 7654 C C . VAL A 1 990 ? 10.977 28.406 23.969 1 94.94 990 VAL A C 1
ATOM 7656 O O . VAL A 1 990 ? 10.453 27.406 24.469 1 94.94 990 VAL A O 1
ATOM 7659 N N . THR A 1 991 ? 12.172 28.422 23.609 1 95.38 991 THR A N 1
ATOM 7660 C CA . THR A 1 991 ? 13.07 27.312 23.891 1 95.38 991 THR A CA 1
ATOM 7661 C C . THR A 1 991 ? 14.375 27.812 24.5 1 95.38 991 THR A C 1
ATOM 7663 O O . THR A 1 991 ? 15 28.734 23.984 1 95.38 991 THR A O 1
ATOM 7666 N N . LEU A 1 992 ? 14.766 27.234 25.594 1 96.31 992 LEU A N 1
ATOM 7667 C CA . LEU A 1 992 ? 16.047 27.453 26.234 1 96.31 992 LEU A CA 1
ATOM 7668 C C . LEU A 1 992 ? 16.938 26.219 26.125 1 96.31 992 LEU A C 1
ATOM 7670 O O . LEU A 1 992 ? 16.531 25.109 26.5 1 96.31 992 LEU A O 1
ATOM 7674 N N . SER A 1 993 ? 18.062 26.422 25.594 1 94.75 993 SER A N 1
ATOM 7675 C CA . SER A 1 993 ? 18.953 25.281 25.391 1 94.75 993 SER A CA 1
ATOM 7676 C C . SER A 1 993 ? 20.328 25.547 26 1 94.75 993 SER A C 1
ATOM 7678 O O . SER A 1 993 ? 20.828 26.672 26 1 94.75 993 SER A O 1
ATOM 7680 N N . TYR A 1 994 ? 20.969 24.531 26.531 1 96.12 994 TYR A N 1
ATOM 7681 C CA . TYR A 1 994 ? 22.312 24.562 27.062 1 96.12 994 TYR A CA 1
ATOM 7682 C C . TYR A 1 994 ? 23.203 23.516 26.422 1 96.12 994 TYR A C 1
ATOM 7684 O O . TYR A 1 994 ? 22.859 22.328 26.422 1 96.12 994 TYR A O 1
ATOM 7692 N N . GLN A 1 995 ? 24.312 23.984 25.953 1 94.44 995 GLN A N 1
ATOM 7693 C CA . GLN A 1 995 ? 25.297 23.078 25.375 1 94.44 995 GLN A CA 1
ATOM 7694 C C . GLN A 1 995 ? 26.391 22.75 26.391 1 94.44 995 GLN A C 1
ATOM 7696 O O . GLN A 1 995 ? 27.203 23.609 26.75 1 94.44 995 GLN A O 1
ATOM 7701 N N . PHE A 1 996 ? 26.516 21.531 26.734 1 94.5 996 PHE A N 1
ATOM 7702 C CA . PHE A 1 996 ? 27.562 21.109 27.656 1 94.5 996 PHE A CA 1
ATOM 7703 C C . PHE A 1 996 ? 28.906 21.094 26.969 1 94.5 996 PHE A C 1
ATOM 7705 O O . PHE A 1 996 ? 29 20.859 25.766 1 94.5 996 PHE A O 1
ATOM 7712 N N . PRO A 1 997 ? 29.953 21.375 27.766 1 90.88 997 PRO A N 1
ATOM 7713 C CA . PRO A 1 997 ? 31.266 21.141 27.172 1 90.88 997 PRO A CA 1
ATOM 7714 C C . PRO A 1 997 ? 31.469 19.703 26.719 1 90.88 997 PRO A C 1
ATOM 7716 O O . PRO A 1 997 ? 30.875 18.781 27.297 1 90.88 997 PRO A O 1
ATOM 7719 N N . LYS A 1 998 ? 32.188 19.609 25.672 1 88.19 998 LYS A N 1
ATOM 7720 C CA . LYS A 1 998 ? 32.438 18.281 25.125 1 88.19 998 LYS A CA 1
ATOM 7721 C C . LYS A 1 998 ? 33 17.344 26.188 1 88.19 998 LYS A C 1
ATOM 7723 O O . LYS A 1 998 ? 33.969 17.703 26.859 1 88.19 998 LYS A O 1
ATOM 7728 N N . LEU A 1 999 ? 32.344 16.297 26.453 1 89 999 LEU A N 1
ATOM 7729 C CA . LEU A 1 999 ? 32.812 15.297 27.406 1 89 999 LEU A CA 1
ATOM 7730 C C . LEU A 1 999 ? 33.188 14 26.703 1 89 999 LEU A C 1
ATOM 7732 O O . LEU A 1 999 ? 32.312 13.32 26.141 1 89 999 LEU A O 1
ATOM 7736 N N . ALA A 1 1000 ? 34.406 13.555 26.766 1 85.75 1000 ALA A N 1
ATOM 7737 C CA . ALA A 1 1000 ? 34.906 12.312 26.172 1 85.75 1000 ALA A CA 1
ATOM 7738 C C . ALA A 1 1000 ? 34.5 12.219 24.703 1 85.75 1000 ALA A C 1
ATOM 7740 O O . ALA A 1 1000 ? 34.031 11.172 24.25 1 85.75 1000 ALA A O 1
ATOM 7741 N N . GLY A 1 1001 ? 34.438 13.32 23.984 1 81.81 1001 GLY A N 1
ATOM 7742 C CA . GLY A 1 1001 ? 34.156 13.352 22.562 1 81.81 1001 GLY A CA 1
ATOM 7743 C C . GLY A 1 1001 ? 32.656 13.438 22.266 1 81.81 1001 GLY A C 1
ATOM 7744 O O . GLY A 1 1001 ? 32.281 13.477 21.094 1 81.81 1001 GLY A O 1
ATOM 7745 N N . ILE A 1 1002 ? 31.922 13.492 23.344 1 90.06 1002 ILE A N 1
ATOM 7746 C CA . ILE A 1 1002 ? 30.469 13.5 23.172 1 90.06 1002 ILE A CA 1
ATOM 7747 C C . ILE A 1 1002 ? 29.938 14.922 23.375 1 90.06 1002 ILE A C 1
ATOM 7749 O O . ILE A 1 1002 ? 30.297 15.602 24.328 1 90.06 1002 ILE A O 1
ATOM 7753 N N . ASN A 1 1003 ? 29.219 15.359 22.344 1 91.62 1003 ASN A N 1
ATOM 7754 C CA . ASN A 1 1003 ? 28.5 16.625 22.469 1 91.62 1003 ASN A CA 1
ATOM 7755 C C . ASN A 1 1003 ? 27.094 16.422 23.016 1 91.62 1003 ASN A C 1
ATOM 7757 O O . ASN A 1 1003 ? 26.281 15.719 22.406 1 91.62 1003 ASN A O 1
ATOM 7761 N N . LEU A 1 1004 ? 26.828 16.984 24.109 1 94 1004 LEU A N 1
ATOM 7762 C CA . LEU A 1 1004 ? 25.516 16.875 24.75 1 94 1004 LEU A CA 1
ATOM 7763 C C . LEU A 1 1004 ? 24.859 18.234 24.891 1 94 1004 LEU A C 1
ATOM 7765 O O . LEU A 1 1004 ? 25.5 19.188 25.359 1 94 1004 LEU A O 1
ATOM 7769 N N . SER A 1 1005 ? 23.703 18.328 24.438 1 93.88 1005 SER A N 1
ATOM 7770 C CA . SER A 1 1005 ? 22.891 19.516 24.641 1 93.88 1005 SER A CA 1
ATOM 7771 C C . SER A 1 1005 ? 21.531 19.156 25.266 1 93.88 1005 SER A C 1
ATOM 7773 O O . SER A 1 1005 ? 20.953 18.125 24.938 1 93.88 1005 SER A O 1
ATOM 7775 N N . VAL A 1 1006 ? 21.125 20.016 26.203 1 95.19 1006 VAL A N 1
ATOM 7776 C CA . VAL A 1 1006 ? 19.812 19.859 26.812 1 95.19 1006 VAL A CA 1
ATOM 7777 C C . VAL A 1 1006 ? 18.984 21.109 26.578 1 95.19 1006 VAL A C 1
ATOM 7779 O O . VAL A 1 1006 ? 19.516 22.219 26.5 1 95.19 1006 VAL A O 1
ATOM 7782 N N . TYR A 1 1007 ? 17.719 20.891 26.422 1 94.75 1007 TYR A N 1
ATOM 7783 C CA . TYR A 1 1007 ? 16.875 22.062 26.219 1 94.75 1007 TYR A CA 1
ATOM 7784 C C . TYR A 1 1007 ? 15.508 21.859 26.844 1 94.75 1007 TYR A C 1
ATOM 7786 O O . TYR A 1 1007 ? 15.055 20.734 27.047 1 94.75 1007 TYR A O 1
ATOM 7794 N N . GLY A 1 1008 ? 14.875 22.953 27.234 1 96.31 1008 GLY A N 1
ATOM 7795 C CA . GLY A 1 1008 ? 13.484 23.078 27.641 1 96.31 1008 GLY A CA 1
ATOM 7796 C C . GLY A 1 1008 ? 12.68 24.016 26.75 1 96.31 1008 GLY A C 1
ATOM 7797 O O . GLY A 1 1008 ? 13.219 24.984 26.219 1 96.31 1008 GLY A O 1
ATOM 7798 N N . PHE A 1 1009 ? 11.406 23.656 26.562 1 95.38 1009 PHE A N 1
ATOM 7799 C CA . PHE A 1 1009 ? 10.617 24.516 25.688 1 95.38 1009 PHE A CA 1
ATOM 7800 C C . PHE A 1 1009 ? 9.172 24.594 26.172 1 95.38 1009 PHE A C 1
ATOM 7802 O O . PHE A 1 1009 ? 8.727 23.781 26.984 1 95.38 1009 PHE A O 1
ATOM 7809 N N . ALA A 1 1010 ? 8.477 25.609 25.719 1 95.56 1010 ALA A N 1
ATOM 7810 C CA . ALA A 1 1010 ? 7.039 25.812 25.875 1 95.56 1010 ALA A CA 1
ATOM 7811 C C . ALA A 1 1010 ? 6.418 26.359 24.594 1 95.56 1010 ALA A C 1
ATOM 7813 O O . ALA A 1 1010 ? 7.027 27.188 23.891 1 95.56 1010 ALA A O 1
ATOM 7814 N N . ARG A 1 1011 ? 5.23 25.859 24.281 1 94.19 1011 ARG A N 1
ATOM 7815 C CA . ARG A 1 1011 ? 4.547 26.281 23.062 1 94.19 1011 ARG A CA 1
ATOM 7816 C C . ARG A 1 1011 ? 3.117 26.719 23.359 1 94.19 1011 ARG A C 1
ATOM 7818 O O . ARG A 1 1011 ? 2.402 26.047 24.109 1 94.19 1011 ARG A O 1
ATOM 7825 N N . ASN A 1 1012 ? 2.686 27.828 22.781 1 93.38 1012 ASN A N 1
ATOM 7826 C CA . ASN A 1 1012 ? 1.324 28.359 22.844 1 93.38 1012 ASN A CA 1
ATOM 7827 C C . ASN A 1 1012 ? 0.882 28.594 24.281 1 93.38 1012 ASN A C 1
ATOM 7829 O O . ASN A 1 1012 ? -0.246 28.266 24.656 1 93.38 1012 ASN A O 1
ATOM 7833 N N . ILE A 1 1013 ? 1.738 29.188 25.109 1 93.88 1013 ILE A N 1
ATOM 7834 C CA . ILE A 1 1013 ? 1.43 29.266 26.531 1 93.88 1013 ILE A CA 1
ATOM 7835 C C . ILE A 1 1013 ? 0.832 30.641 26.859 1 93.88 1013 ILE A C 1
ATOM 7837 O O . ILE A 1 1013 ? 0.197 30.812 27.891 1 93.88 1013 ILE A O 1
ATOM 7841 N N . LEU A 1 1014 ? 1.103 31.562 25.938 1 95.38 1014 LEU A N 1
ATOM 7842 C CA . LEU A 1 1014 ? 0.528 32.906 26.109 1 95.38 1014 LEU A CA 1
ATOM 7843 C C . LEU A 1 1014 ? -0.33 33.281 24.906 1 95.38 1014 LEU A C 1
ATOM 7845 O O . LEU A 1 1014 ? 0.105 33.156 23.766 1 95.38 1014 LEU A O 1
ATOM 7849 N N . LEU A 1 1015 ? -1.529 33.656 25.172 1 95.5 1015 LEU A N 1
ATOM 7850 C CA . LEU A 1 1015 ? -2.475 34.062 24.125 1 95.5 1015 LEU A CA 1
ATOM 7851 C C . LEU A 1 1015 ? -3.305 35.25 24.562 1 95.5 1015 LEU A C 1
ATOM 7853 O O . LEU A 1 1015 ? -4.043 35.156 25.547 1 95.5 1015 LEU A O 1
ATOM 7857 N N . TRP A 1 1016 ? -3.115 36.375 23.953 1 96.25 1016 TRP A N 1
ATOM 7858 C CA . TRP A 1 1016 ? -4 37.531 24.062 1 96.25 1016 TRP A CA 1
ATOM 7859 C C . TRP A 1 1016 ? -4.906 37.656 22.844 1 96.25 1016 TRP A C 1
ATOM 7861 O O . TRP A 1 1016 ? -4.441 37.969 21.734 1 96.25 1016 TRP A O 1
ATOM 7871 N N . ALA A 1 1017 ? -6.172 37.375 23 1 95.75 1017 ALA A N 1
ATOM 7872 C CA . ALA A 1 1017 ? -7.102 37.375 21.875 1 95.75 1017 ALA A CA 1
ATOM 7873 C C . ALA A 1 1017 ? -8.32 38.25 22.156 1 95.75 1017 ALA A C 1
ATOM 7875 O O . ALA A 1 1017 ? -8.734 38.406 23.312 1 95.75 1017 ALA A O 1
ATOM 7876 N N . LYS A 1 1018 ? -8.875 38.781 21.109 1 95.31 1018 LYS A N 1
ATOM 7877 C CA . LYS A 1 1018 ? -10.109 39.562 21.219 1 95.31 1018 LYS A CA 1
ATOM 7878 C C . LYS A 1 1018 ? -11.305 38.625 21.484 1 95.31 1018 LYS A C 1
ATOM 7880 O O . LYS A 1 1018 ? -12.242 39 22.188 1 95.31 1018 LYS A O 1
ATOM 7885 N N . MET A 1 1019 ? -11.328 37.531 20.859 1 93.31 1019 MET A N 1
ATOM 7886 C CA . MET A 1 1019 ? -12.383 36.531 21.109 1 93.31 1019 MET A CA 1
ATOM 7887 C C . MET A 1 1019 ? -12.281 36 22.531 1 93.31 1019 MET A C 1
ATOM 7889 O O . MET A 1 1019 ? -11.203 35.562 22.953 1 93.31 1019 MET A O 1
ATOM 7893 N N . PRO A 1 1020 ? -13.359 35.938 23.172 1 90 1020 PRO A N 1
ATOM 7894 C CA . PRO A 1 1020 ? -13.32 35.5 24.562 1 90 1020 PRO A CA 1
ATOM 7895 C C . PRO A 1 1020 ? -13.352 33.969 24.672 1 90 1020 PRO A C 1
ATOM 7897 O O . PRO A 1 1020 ? -13.812 33.281 23.766 1 90 1020 PRO A O 1
ATOM 7900 N N . ASN A 1 1021 ? -12.852 33.438 25.781 1 88.06 1021 ASN A N 1
ATOM 7901 C CA . ASN A 1 1021 ? -13.047 32.094 26.359 1 88.06 1021 ASN A CA 1
ATOM 7902 C C . ASN A 1 1021 ? -12.398 31.016 25.516 1 88.06 1021 ASN A C 1
ATOM 7904 O O . ASN A 1 1021 ? -12.156 29.906 26 1 88.06 1021 ASN A O 1
ATOM 7908 N N . LEU A 1 1022 ? -12.242 31.188 24.203 1 92.75 1022 LEU A N 1
ATOM 7909 C CA . LEU A 1 1022 ? -11.727 30.125 23.359 1 92.75 1022 LEU A CA 1
ATOM 7910 C C . LEU A 1 1022 ? -10.531 30.609 22.547 1 92.75 1022 LEU A C 1
ATOM 7912 O O . LEU A 1 1022 ? -10.289 31.812 22.453 1 92.75 1022 LEU A O 1
ATOM 7916 N N . ASP A 1 1023 ? -9.812 29.625 22.016 1 94.19 1023 ASP A N 1
ATOM 7917 C CA . ASP A 1 1023 ? -8.703 29.906 21.109 1 94.19 1023 ASP A CA 1
ATOM 7918 C C . ASP A 1 1023 ? -9.211 30.203 19.703 1 94.19 1023 ASP A C 1
ATOM 7920 O O . ASP A 1 1023 ? -9.891 29.375 19.094 1 94.19 1023 ASP A O 1
ATOM 7924 N N . PRO A 1 1024 ? -8.891 31.312 19.172 1 93.56 1024 PRO A N 1
ATOM 7925 C CA . PRO A 1 1024 ? -9.445 31.719 17.875 1 93.56 1024 PRO A CA 1
ATOM 7926 C C . PRO A 1 1024 ? -8.898 30.875 16.719 1 93.56 1024 PRO A C 1
ATOM 7928 O O . PRO A 1 1024 ? -9.391 30.984 15.594 1 93.56 1024 PRO A O 1
ATOM 7931 N N . GLU A 1 1025 ? -8 29.969 16.938 1 92 1025 GLU A N 1
ATOM 7932 C CA . GLU A 1 1025 ? -7.418 29.172 15.867 1 92 1025 GLU A CA 1
ATOM 7933 C C . GLU A 1 1025 ? -8.102 27.812 15.766 1 92 1025 GLU A C 1
ATOM 7935 O O . GLU A 1 1025 ? -7.867 27.062 14.812 1 92 1025 GLU A O 1
ATOM 7940 N N . SER A 1 1026 ? -8.906 27.469 16.672 1 91.44 1026 SER A N 1
ATOM 7941 C CA . SER A 1 1026 ? -9.672 26.219 16.562 1 91.44 1026 SER A CA 1
ATOM 7942 C C . SER A 1 1026 ? -10.812 26.375 15.562 1 91.44 1026 SER A C 1
ATOM 7944 O O . SER A 1 1026 ? -11.578 27.328 15.609 1 91.44 1026 SER A O 1
ATOM 7946 N N . SER A 1 1027 ? -10.883 25.484 14.641 1 91.88 1027 SER A N 1
ATOM 7947 C CA . SER A 1 1027 ? -11.898 25.578 13.594 1 91.88 1027 SER A CA 1
ATOM 7948 C C . SER A 1 1027 ? -12.258 24.219 13.031 1 91.88 1027 SER A C 1
ATOM 7950 O O . SER A 1 1027 ? -11.539 23.234 13.25 1 91.88 1027 SER A O 1
ATOM 7952 N N . GLN A 1 1028 ? -13.352 24.203 12.336 1 89.56 1028 GLN A N 1
ATOM 7953 C CA . GLN A 1 1028 ? -13.734 23.031 11.562 1 89.56 1028 GLN A CA 1
ATOM 7954 C C . GLN A 1 1028 ? -13.156 23.094 10.148 1 89.56 1028 GLN A C 1
ATOM 7956 O O . GLN A 1 1028 ? -12.82 24.172 9.656 1 89.56 1028 GLN A O 1
ATOM 7961 N N . GLY A 1 1029 ? -12.984 21.859 9.586 1 84.31 1029 GLY A N 1
ATOM 7962 C CA . GLY A 1 1029 ? -12.711 21.797 8.164 1 84.31 1029 GLY A CA 1
ATOM 7963 C C . GLY A 1 1029 ? -11.242 21.578 7.848 1 84.31 1029 GLY A C 1
ATOM 7964 O O . GLY A 1 1029 ? -10.375 22.156 8.516 1 84.31 1029 GLY A O 1
ATOM 7965 N N . ASN A 1 1030 ? -10.984 20.797 6.918 1 87.31 1030 ASN A N 1
ATOM 7966 C CA . ASN A 1 1030 ? -9.656 20.625 6.34 1 87.31 1030 ASN A CA 1
ATOM 7967 C C . ASN A 1 1030 ? -9.609 21.094 4.887 1 87.31 1030 ASN A C 1
ATOM 7969 O O . ASN A 1 1030 ? -8.773 20.641 4.105 1 87.31 1030 ASN A O 1
ATOM 7973 N N . ASN A 1 1031 ? -10.633 21.953 4.527 1 89.69 1031 ASN A N 1
ATOM 7974 C CA . ASN A 1 1031 ? -10.766 22.531 3.195 1 89.69 1031 ASN A CA 1
ATOM 7975 C C . ASN A 1 1031 ? -10.758 24.062 3.242 1 89.69 1031 ASN A C 1
ATOM 7977 O O . ASN A 1 1031 ? -10.242 24.656 4.188 1 89.69 1031 ASN A O 1
ATOM 7981 N N . ASN A 1 1032 ? -11.359 24.719 2.232 1 89.19 1032 ASN A N 1
ATOM 7982 C CA . ASN A 1 1032 ? -11.18 26.156 2.074 1 89.19 1032 ASN A CA 1
ATOM 7983 C C . ASN A 1 1032 ? -11.961 26.938 3.125 1 89.19 1032 ASN A C 1
ATOM 7985 O O . ASN A 1 1032 ? -11.719 28.125 3.322 1 89.19 1032 ASN A O 1
ATOM 7989 N N . MET A 1 1033 ? -12.828 26.312 3.826 1 89.06 1033 MET A N 1
ATOM 7990 C CA . MET A 1 1033 ? -13.555 27.016 4.879 1 89.06 1033 MET A CA 1
ATOM 7991 C C . MET A 1 1033 ? -12.781 26.984 6.191 1 89.06 1033 MET A C 1
ATOM 7993 O O . MET A 1 1033 ? -13.141 27.688 7.141 1 89.06 1033 MET A O 1
ATOM 7997 N N . GLY A 1 1034 ? -11.766 26.156 6.203 1 87.69 1034 GLY A N 1
ATOM 7998 C CA . GLY A 1 1034 ? -11.008 26 7.438 1 87.69 1034 GLY A CA 1
ATOM 7999 C C . GLY A 1 1034 ? -10.484 27.312 7.988 1 87.69 1034 GLY A C 1
ATOM 8000 O O . GLY A 1 1034 ? -9.992 28.156 7.234 1 87.69 1034 GLY A O 1
ATOM 8001 N N . GLY A 1 1035 ? -10.648 27.469 9.32 1 88.69 1035 GLY A N 1
ATOM 8002 C CA . GLY A 1 1035 ? -10.156 28.656 10 1 88.69 1035 GLY A CA 1
ATOM 8003 C C . GLY A 1 1035 ? -11.227 29.719 10.227 1 88.69 1035 GLY A C 1
ATOM 8004 O O . GLY A 1 1035 ? -11.031 30.656 10.992 1 88.69 1035 GLY A O 1
ATOM 8005 N N . TYR A 1 1036 ? -12.406 29.484 9.648 1 93.62 1036 TYR A N 1
ATOM 8006 C CA . TYR A 1 1036 ? -13.367 30.578 9.68 1 93.62 1036 TYR A CA 1
ATOM 8007 C C . TYR A 1 1036 ? -14.703 30.125 10.266 1 93.62 1036 TYR A C 1
ATOM 8009 O O . TYR A 1 1036 ? -15.625 30.922 10.43 1 93.62 1036 TYR A O 1
ATOM 8017 N N . PHE A 1 1037 ? -14.781 28.906 10.555 1 94.5 1037 PHE A N 1
ATOM 8018 C CA . PHE A 1 1037 ? -16.016 28.297 11.039 1 94.5 1037 PHE A CA 1
ATOM 8019 C C . PHE A 1 1037 ? -15.742 27.375 12.219 1 94.5 1037 PHE A C 1
ATOM 8021 O O . PHE A 1 1037 ? -15.078 26.344 12.07 1 94.5 1037 PHE A O 1
ATOM 8028 N N . GLU A 1 1038 ? -16.312 27.828 13.289 1 94.12 1038 GLU A N 1
ATOM 8029 C CA . GLU A 1 1038 ? -16.094 27.047 14.5 1 94.12 1038 GLU A CA 1
ATOM 8030 C C . GLU A 1 1038 ? -17.422 26.625 15.117 1 94.12 1038 GLU A C 1
ATOM 8032 O O . GLU A 1 1038 ? -18.359 27.422 15.219 1 94.12 1038 GLU A O 1
ATOM 8037 N N . ARG A 1 1039 ? -17.531 25.375 15.445 1 94.81 1039 ARG A N 1
ATOM 8038 C CA . ARG A 1 1039 ? -18.625 24.812 16.203 1 94.81 1039 ARG A CA 1
ATOM 8039 C C . ARG A 1 1039 ? -18.203 23.531 16.938 1 94.81 1039 ARG A C 1
ATOM 8041 O O . ARG A 1 1039 ? -18.062 22.469 16.312 1 94.81 1039 ARG A O 1
ATOM 8048 N N . PHE A 1 1040 ? -18.031 23.641 18.234 1 94.38 1040 PHE A N 1
ATOM 8049 C CA . PHE A 1 1040 ? -17.625 22.516 19.078 1 94.38 1040 PHE A CA 1
ATOM 8050 C C . PHE A 1 1040 ? -16.406 21.812 18.5 1 94.38 1040 PHE A C 1
ATOM 8052 O O . PHE A 1 1040 ? -16.359 20.578 18.453 1 94.38 1040 PHE A O 1
ATOM 8059 N N . SER A 1 1041 ? -15.461 22.531 18 1 92.94 1041 SER A N 1
ATOM 8060 C CA . SER A 1 1041 ? -14.219 21.984 17.469 1 92.94 1041 SER A CA 1
ATOM 8061 C C . SER A 1 1041 ? -13.32 21.453 18.594 1 92.94 1041 SER A C 1
ATOM 8063 O O . SER A 1 1041 ? -13.445 21.875 19.734 1 92.94 1041 SER A O 1
ATOM 8065 N N . VAL A 1 1042 ? -12.484 20.5 18.266 1 94 1042 VAL A N 1
ATOM 8066 C CA . VAL A 1 1042 ? -11.445 20.078 19.203 1 94 1042 VAL A CA 1
ATOM 8067 C C . VAL A 1 1042 ? -10.547 21.266 19.531 1 94 1042 VAL A C 1
ATOM 8069 O O . VAL A 1 1042 ? -10.078 21.969 18.641 1 94 1042 VAL A O 1
ATOM 8072 N N . PRO A 1 1043 ? -10.312 21.484 20.75 1 94.12 1043 PRO A N 1
ATOM 8073 C CA . PRO A 1 1043 ? -9.57 22.688 21.141 1 94.12 1043 PRO A CA 1
ATOM 8074 C C . PRO A 1 1043 ? -8.078 22.594 20.859 1 94.12 1043 PRO A C 1
ATOM 8076 O O . PRO A 1 1043 ? -7.547 21.484 20.734 1 94.12 1043 PRO A O 1
ATOM 8079 N N . ASN A 1 1044 ? -7.453 23.719 20.797 1 94.19 1044 ASN A N 1
ATOM 8080 C CA . ASN A 1 1044 ? -6 23.797 20.703 1 94.19 1044 ASN A CA 1
ATOM 8081 C C . ASN A 1 1044 ? -5.344 23.5 22.047 1 94.19 1044 ASN A C 1
ATOM 8083 O O . ASN A 1 1044 ? -6 23.547 23.094 1 94.19 1044 ASN A O 1
ATOM 8087 N N . THR A 1 1045 ? -3.992 23.266 21.984 1 94.56 1045 THR A N 1
ATOM 8088 C CA . THR A 1 1045 ? -3.297 22.859 23.203 1 94.56 1045 THR A CA 1
ATOM 8089 C C . THR A 1 1045 ? -2.068 23.734 23.438 1 94.56 1045 THR A C 1
ATOM 8091 O O . THR A 1 1045 ? -1.571 24.375 22.5 1 94.56 1045 THR A O 1
ATOM 8094 N N . SER A 1 1046 ? -1.67 23.859 24.688 1 95.25 1046 SER A N 1
ATOM 8095 C CA . SER A 1 1046 ? -0.359 24.344 25.109 1 95.25 1046 SER A CA 1
ATOM 8096 C C . SER A 1 1046 ? 0.562 23.172 25.469 1 95.25 1046 SER A C 1
ATOM 8098 O O . SER A 1 1046 ? 0.107 22.156 25.984 1 95.25 1046 SER A O 1
ATOM 8100 N N . SER A 1 1047 ? 1.805 23.359 25.172 1 95.06 1047 SER A N 1
ATOM 8101 C CA . SER A 1 1047 ? 2.74 22.266 25.422 1 95.06 1047 SER A CA 1
ATOM 8102 C C . SER A 1 1047 ? 3.926 22.734 26.25 1 95.06 1047 SER A C 1
ATOM 8104 O O . SER A 1 1047 ? 4.406 23.859 26.094 1 95.06 1047 SER A O 1
ATOM 8106 N N . PHE A 1 1048 ? 4.406 21.875 27.172 1 96.06 1048 PHE A N 1
ATOM 8107 C CA . PHE A 1 1048 ? 5.594 22.062 28 1 96.06 1048 PHE A CA 1
ATOM 8108 C C . PHE A 1 1048 ? 6.484 20.828 27.938 1 96.06 1048 PHE A C 1
ATOM 8110 O O . PHE A 1 1048 ? 6.016 19.703 28.125 1 96.06 1048 PHE A O 1
ATOM 8117 N N . GLY A 1 1049 ? 7.688 21.062 27.609 1 96 1049 GLY A N 1
ATOM 8118 C CA . GLY A 1 1049 ? 8.523 19.891 27.5 1 96 1049 GLY A CA 1
ATOM 8119 C C . GLY A 1 1049 ? 10.008 20.203 27.5 1 96 1049 GLY A C 1
ATOM 8120 O O . GLY A 1 1049 ? 10.406 21.328 27.781 1 96 1049 GLY A O 1
ATOM 8121 N N . GLY A 1 1050 ? 10.758 19.141 27.297 1 95.81 1050 GLY A N 1
ATOM 8122 C CA . GLY A 1 1050 ? 12.203 19.188 27.203 1 95.81 1050 GLY A CA 1
ATOM 8123 C C . GLY A 1 1050 ? 12.805 17.938 26.578 1 95.81 1050 GLY A C 1
ATOM 8124 O O . GLY A 1 1050 ? 12.109 16.953 26.375 1 95.81 1050 GLY A O 1
ATOM 8125 N N . GLY A 1 1051 ? 14.031 18.156 26.234 1 95.12 1051 GLY A N 1
ATOM 8126 C CA . GLY A 1 1051 ? 14.727 17.047 25.609 1 95.12 1051 GLY A CA 1
ATOM 8127 C C . GLY A 1 1051 ? 16.234 17.203 25.609 1 95.12 1051 GLY A C 1
ATOM 8128 O O . GLY A 1 1051 ? 16.766 18.109 26.25 1 95.12 1051 GLY A O 1
ATOM 8129 N N . PHE A 1 1052 ? 16.891 16.266 25.047 1 94.31 1052 PHE A N 1
ATOM 8130 C CA . PHE A 1 1052 ? 18.344 16.344 24.891 1 94.31 1052 PHE A CA 1
ATOM 8131 C C . PHE A 1 1052 ? 18.781 15.82 23.531 1 94.31 1052 PHE A C 1
ATOM 8133 O O . PHE A 1 1052 ? 18.031 15.117 22.859 1 94.31 1052 PHE A O 1
ATOM 8140 N N . LYS A 1 1053 ? 19.844 16.188 23.141 1 93.38 1053 LYS A N 1
ATOM 8141 C CA . LYS A 1 1053 ? 20.531 15.789 21.906 1 93.38 1053 LYS A CA 1
ATOM 8142 C C . LYS A 1 1053 ? 21.953 15.328 22.203 1 93.38 1053 LYS A C 1
ATOM 8144 O O . LYS A 1 1053 ? 22.703 16.031 22.891 1 93.38 1053 LYS A O 1
ATOM 8149 N N . VAL A 1 1054 ? 22.281 14.188 21.734 1 94.69 1054 VAL A N 1
ATOM 8150 C CA . VAL A 1 1054 ? 23.625 13.617 21.906 1 94.69 1054 VAL A CA 1
ATOM 8151 C C . VAL A 1 1054 ? 24.25 13.359 20.531 1 94.69 1054 VAL A C 1
ATOM 8153 O O . VAL A 1 1054 ? 23.609 12.758 19.656 1 94.69 1054 VAL A O 1
ATOM 8156 N N . THR A 1 1055 ? 25.375 13.859 20.391 1 90.5 1055 THR A N 1
ATOM 8157 C CA . THR A 1 1055 ? 26.125 13.641 19.156 1 90.5 1055 THR A CA 1
ATOM 8158 C C . THR A 1 1055 ? 27.484 13.023 19.438 1 90.5 1055 THR A C 1
ATOM 8160 O O . THR A 1 1055 ? 28.203 13.484 20.328 1 90.5 1055 THR A O 1
ATOM 8163 N N . PHE A 1 1056 ? 27.812 12.133 18.719 1 87.88 1056 PHE A N 1
ATOM 8164 C CA . PHE A 1 1056 ? 29.078 11.43 18.859 1 87.88 1056 PHE A CA 1
ATOM 8165 C C . PHE A 1 1056 ? 29.969 11.68 17.641 1 87.88 1056 PHE A C 1
ATOM 8167 O O . PHE A 1 1056 ? 29.469 11.852 16.531 1 87.88 1056 PHE A O 1
ATOM 8174 N N . MET B 1 1 ? 55.969 35.531 -33.406 1 22.23 1 MET B N 1
ATOM 8175 C CA . MET B 1 1 ? 55.75 34.156 -33.781 1 22.23 1 MET B CA 1
ATOM 8176 C C . MET B 1 1 ? 56.75 33.219 -33.125 1 22.23 1 MET B C 1
ATOM 8178 O O . MET B 1 1 ? 56.375 32.219 -32.5 1 22.23 1 MET B O 1
ATOM 8182 N N . LYS B 1 2 ? 58.094 33.125 -33.875 1 22.69 2 LYS B N 1
ATOM 8183 C CA . LYS B 1 2 ? 59 32 -34.094 1 22.69 2 LYS B CA 1
ATOM 8184 C C . LYS B 1 2 ? 59.844 31.703 -32.875 1 22.69 2 LYS B C 1
ATOM 8186 O O . LYS B 1 2 ? 60.031 30.531 -32.531 1 22.69 2 LYS B O 1
ATOM 8191 N N . LYS B 1 3 ? 60.688 32.812 -32.562 1 23.67 3 LYS B N 1
ATOM 8192 C CA . LYS B 1 3 ? 61.938 32.625 -31.828 1 23.67 3 LYS B CA 1
ATOM 8193 C C . LYS B 1 3 ? 61.656 32.188 -30.391 1 23.67 3 LYS B C 1
ATOM 8195 O O . LYS B 1 3 ? 62.344 31.297 -29.875 1 23.67 3 LYS B O 1
ATOM 8200 N N . ARG B 1 4 ? 61.062 33.125 -29.766 1 28.12 4 ARG B N 1
ATOM 8201 C CA . ARG B 1 4 ? 61.094 33 -28.312 1 28.12 4 ARG B CA 1
ATOM 8202 C C . ARG B 1 4 ? 60.281 31.797 -27.859 1 28.12 4 ARG B C 1
ATOM 8204 O O . ARG B 1 4 ? 60.312 31.438 -26.688 1 28.12 4 ARG B O 1
ATOM 8211 N N . LEU B 1 5 ? 59.375 31.359 -28.922 1 28.25 5 LEU B N 1
ATOM 8212 C CA . LEU B 1 5 ? 58.594 30.156 -28.688 1 28.25 5 LEU B CA 1
ATOM 8213 C C . LEU B 1 5 ? 59.5 28.938 -28.578 1 28.25 5 LEU B C 1
ATOM 8215 O O . LEU B 1 5 ? 59.25 28.016 -27.797 1 28.25 5 LEU B O 1
ATOM 8219 N N . LEU B 1 6 ? 60.812 29.141 -29.203 1 28.33 6 LEU B N 1
ATOM 8220 C CA . LEU B 1 6 ? 61.719 28.016 -29.422 1 28.33 6 LEU B CA 1
ATOM 8221 C C . LEU B 1 6 ? 62.406 27.609 -28.125 1 28.33 6 LEU B C 1
ATOM 8223 O O . LEU B 1 6 ? 62.562 26.422 -27.844 1 28.33 6 LEU B O 1
ATOM 8227 N N . MET B 1 7 ? 62.875 28.641 -27.438 1 29.94 7 MET B N 1
ATOM 8228 C CA . MET B 1 7 ? 63.844 28.312 -26.406 1 29.94 7 MET B CA 1
ATOM 8229 C C . MET B 1 7 ? 63.188 27.656 -25.203 1 29.94 7 MET B C 1
ATOM 8231 O O . MET B 1 7 ? 63.781 26.812 -24.547 1 29.94 7 MET B O 1
ATOM 8235 N N . PHE B 1 8 ? 61.938 28.203 -24.828 1 31.44 8 PHE B N 1
ATOM 8236 C CA . PHE B 1 8 ? 61.281 27.75 -23.609 1 31.44 8 PHE B CA 1
ATOM 8237 C C . PHE B 1 8 ? 60.938 26.281 -23.703 1 31.44 8 PHE B C 1
ATOM 8239 O O . PHE B 1 8 ? 60.812 25.594 -22.688 1 31.44 8 PHE B O 1
ATOM 8246 N N . LEU B 1 9 ? 60.812 25.672 -25 1 28.91 9 LEU B N 1
ATOM 8247 C CA . LEU B 1 9 ? 60.625 24.25 -25.297 1 28.91 9 LEU B CA 1
ATOM 8248 C C . LEU B 1 9 ? 61.812 23.438 -24.844 1 28.91 9 LEU B C 1
ATOM 8250 O O . LEU B 1 9 ? 61.719 22.25 -24.562 1 28.91 9 LEU B O 1
ATOM 8254 N N . ALA B 1 10 ? 62.969 24.109 -24.781 1 30.09 10 ALA B N 1
ATOM 8255 C CA . ALA B 1 10 ? 64.188 23.344 -24.719 1 30.09 10 ALA B CA 1
ATOM 8256 C C . ALA B 1 10 ? 64.438 22.812 -23.312 1 30.09 10 ALA B C 1
ATOM 8258 O O . ALA B 1 10 ? 65 21.719 -23.156 1 30.09 10 ALA B O 1
ATOM 8259 N N . GLY B 1 11 ? 64.188 23.641 -22.344 1 29.55 11 GLY B N 1
ATOM 8260 C CA . GLY B 1 11 ? 64.625 23.312 -21 1 29.55 11 GLY B CA 1
ATOM 8261 C C . GLY B 1 11 ? 63.938 22.109 -20.406 1 29.55 11 GLY B C 1
ATOM 8262 O O . GLY B 1 11 ? 64.25 21.688 -19.297 1 29.55 11 GLY B O 1
ATOM 8263 N N . LEU B 1 12 ? 62.656 21.859 -20.875 1 28.55 12 LEU B N 1
ATOM 8264 C CA . LEU B 1 12 ? 62 20.672 -20.375 1 28.55 12 LEU B CA 1
ATOM 8265 C C . LEU B 1 12 ? 62.844 19.422 -20.609 1 28.55 12 LEU B C 1
ATOM 8267 O O . LEU B 1 12 ? 62.438 18.328 -20.203 1 28.55 12 LEU B O 1
ATOM 8271 N N . PHE B 1 13 ? 63.938 19.578 -21.469 1 26.17 13 PHE B N 1
ATOM 8272 C CA . PHE B 1 13 ? 64.625 18.375 -21.922 1 26.17 13 PHE B CA 1
ATOM 8273 C C . PHE B 1 13 ? 65.5 17.797 -20.828 1 26.17 13 PHE B C 1
ATOM 8275 O O . PHE B 1 13 ? 65.875 16.625 -20.891 1 26.17 13 PHE B O 1
ATOM 8282 N N . LEU B 1 14 ? 66.188 18.688 -20.109 1 27.2 14 LEU B N 1
ATOM 8283 C CA . LEU B 1 14 ? 67.375 18.125 -19.594 1 27.2 14 LEU B CA 1
ATOM 8284 C C . LEU B 1 14 ? 67.125 17.203 -18.422 1 27.2 14 LEU B C 1
ATOM 8286 O O . LEU B 1 14 ? 68.062 16.562 -17.906 1 27.2 14 LEU B O 1
ATOM 8290 N N . SER B 1 15 ? 66.188 17.5 -17.625 1 28.34 15 SER B N 1
ATOM 8291 C CA . SER B 1 15 ? 66.312 16.766 -16.375 1 28.34 15 SER B CA 1
ATOM 8292 C C . SER B 1 15 ? 66.125 15.273 -16.578 1 28.34 15 SER B C 1
ATOM 8294 O O . SER B 1 15 ? 65.375 14.641 -15.812 1 28.34 15 SER B O 1
ATOM 8296 N N . ILE B 1 16 ? 66.375 14.781 -17.859 1 30.22 16 ILE B N 1
ATOM 8297 C CA . ILE B 1 16 ? 66.125 13.383 -18.188 1 30.22 16 ILE B CA 1
ATOM 8298 C C . ILE B 1 16 ? 67.125 12.492 -17.453 1 30.22 16 ILE B C 1
ATOM 8300 O O . ILE B 1 16 ? 67.188 11.289 -17.703 1 30.22 16 ILE B O 1
ATOM 8304 N N . GLY B 1 17 ? 68.062 13.078 -16.734 1 27.33 17 GLY B N 1
ATOM 8305 C CA . GLY B 1 17 ? 69.25 12.273 -16.719 1 27.33 17 GLY B CA 1
ATOM 8306 C C . GLY B 1 17 ? 69.062 10.93 -16.047 1 27.33 17 GLY B C 1
ATOM 8307 O O . GLY B 1 17 ? 69.5 9.898 -16.562 1 27.33 17 GLY B O 1
ATOM 8308 N N . MET B 1 18 ? 69.062 10.898 -14.734 1 30.67 18 MET B N 1
ATOM 8309 C CA . MET B 1 18 ? 69.75 9.711 -14.18 1 30.67 18 MET B CA 1
ATOM 8310 C C . MET B 1 18 ? 68.875 8.477 -14.359 1 30.67 18 MET B C 1
ATOM 8312 O O . MET B 1 18 ? 67.812 8.359 -13.719 1 30.67 18 MET B O 1
ATOM 8316 N N . ALA B 1 19 ? 68.688 8.055 -15.555 1 32.09 19 ALA B N 1
ATOM 8317 C CA . ALA B 1 19 ? 68 6.797 -15.906 1 32.09 19 ALA B CA 1
ATOM 8318 C C . ALA B 1 19 ? 68.688 5.621 -15.188 1 32.09 19 ALA B C 1
ATOM 8320 O O . ALA B 1 19 ? 69.812 5.297 -15.438 1 32.09 19 ALA B O 1
ATOM 8321 N N . VAL B 1 20 ? 68.5 5.496 -13.922 1 36.06 20 VAL B N 1
ATOM 8322 C CA . VAL B 1 20 ? 68.938 4.211 -13.375 1 36.06 20 VAL B CA 1
ATOM 8323 C C . VAL B 1 20 ? 68.562 3.092 -14.336 1 36.06 20 VAL B C 1
ATOM 8325 O O . VAL B 1 20 ? 67.5 3.146 -14.977 1 36.06 20 VAL B O 1
ATOM 8328 N N . ALA B 1 21 ? 69.5 2.461 -14.906 1 37.88 21 ALA B N 1
ATOM 8329 C CA . ALA B 1 21 ? 69.438 1.341 -15.844 1 37.88 21 ALA B CA 1
ATOM 8330 C C . ALA B 1 21 ? 68.312 0.376 -15.453 1 37.88 21 ALA B C 1
ATOM 8332 O O . ALA B 1 21 ? 68.375 -0.328 -14.445 1 37.88 21 ALA B O 1
ATOM 8333 N N . GLN B 1 22 ? 67.125 0.812 -15.453 1 48.19 22 GLN B N 1
ATOM 8334 C CA . GLN B 1 22 ? 66 -0.081 -15.273 1 48.19 22 GLN B CA 1
ATOM 8335 C C . GLN B 1 22 ? 66.062 -1.23 -16.281 1 48.19 22 GLN B C 1
ATOM 8337 O O . GLN B 1 22 ? 66.188 -1.007 -17.484 1 48.19 22 GLN B O 1
ATOM 8342 N N . THR B 1 23 ? 66.562 -2.295 -15.844 1 64.5 23 THR B N 1
ATOM 8343 C CA . THR B 1 23 ? 66.562 -3.469 -16.703 1 64.5 23 THR B CA 1
ATOM 8344 C C . THR B 1 23 ? 65.125 -3.826 -17.078 1 64.5 23 THR B C 1
ATOM 8346 O O . THR B 1 23 ? 64.188 -3.811 -16.219 1 64.5 23 THR B O 1
ATOM 8349 N N . GLN B 1 24 ? 64.875 -3.83 -18.234 1 74.12 24 GLN B N 1
ATOM 8350 C CA . GLN B 1 24 ? 63.625 -4.301 -18.766 1 74.12 24 GLN B CA 1
ATOM 8351 C C . GLN B 1 24 ? 63.438 -5.797 -18.531 1 74.12 24 GLN B C 1
ATOM 8353 O O . GLN B 1 24 ? 64.25 -6.609 -19 1 74.12 24 GLN B O 1
ATOM 8358 N N . VAL B 1 25 ? 62.688 -6.086 -17.641 1 81.44 25 VAL B N 1
ATOM 8359 C CA . VAL B 1 25 ? 62.312 -7.477 -17.375 1 81.44 25 VAL B CA 1
ATOM 8360 C C . VAL B 1 25 ? 61.188 -7.918 -18.312 1 81.44 25 VAL B C 1
ATOM 8362 O O . VAL B 1 25 ? 60.156 -7.277 -18.375 1 81.44 25 VAL B O 1
ATOM 8365 N N . LYS B 1 26 ? 61.5 -8.891 -19.141 1 84 26 LYS B N 1
ATOM 8366 C CA . LYS B 1 26 ? 60.531 -9.531 -20.031 1 84 26 LYS B CA 1
ATOM 8367 C C . LYS B 1 26 ? 60.312 -10.984 -19.625 1 84 26 LYS B C 1
ATOM 8369 O O . LYS B 1 26 ? 61.25 -11.695 -19.25 1 84 26 LYS B O 1
ATOM 8374 N N . GLY B 1 27 ? 59.125 -11.312 -19.5 1 84.56 27 GLY B N 1
ATOM 8375 C CA . GLY B 1 27 ? 58.844 -12.695 -19.156 1 84.56 27 GLY B CA 1
ATOM 8376 C C . GLY B 1 27 ? 57.531 -13.18 -19.719 1 84.56 27 GLY B C 1
ATOM 8377 O O . GLY B 1 27 ? 56.781 -12.406 -20.328 1 84.56 27 GLY B O 1
ATOM 8378 N N . THR B 1 28 ? 57.344 -14.484 -19.719 1 85.44 28 THR B N 1
ATOM 8379 C CA . THR B 1 28 ? 56.125 -15.172 -20.078 1 85.44 28 THR B CA 1
ATOM 8380 C C . THR B 1 28 ? 55.562 -15.938 -18.891 1 85.44 28 THR B C 1
ATOM 8382 O O . THR B 1 28 ? 56.281 -16.609 -18.172 1 85.44 28 THR B O 1
ATOM 8385 N N . VAL B 1 29 ? 54.344 -15.656 -18.609 1 85.38 29 VAL B N 1
ATOM 8386 C CA . VAL B 1 29 ? 53.625 -16.422 -17.594 1 85.38 29 VAL B CA 1
ATOM 8387 C C . VAL B 1 29 ? 52.781 -17.516 -18.266 1 85.38 29 VAL B C 1
ATOM 8389 O O . VAL B 1 29 ? 51.969 -17.234 -19.125 1 85.38 29 VAL B O 1
ATOM 8392 N N . VAL B 1 30 ? 53.062 -18.734 -17.891 1 80.94 30 VAL B N 1
ATOM 8393 C CA . VAL B 1 30 ? 52.344 -19.875 -18.453 1 80.94 30 VAL B CA 1
ATOM 8394 C C . VAL B 1 30 ? 51.75 -20.703 -17.328 1 80.94 30 VAL B C 1
ATOM 8396 O O . VAL B 1 30 ? 52.25 -20.672 -16.188 1 80.94 30 VAL B O 1
ATOM 8399 N N . SER B 1 31 ? 50.656 -21.406 -17.609 1 76.5 31 SER B N 1
ATOM 8400 C CA . SER B 1 31 ? 50.094 -22.375 -16.688 1 76.5 31 SER B CA 1
ATOM 8401 C C . SER B 1 31 ? 50.969 -23.594 -16.547 1 76.5 31 SER B C 1
ATOM 8403 O O . SER B 1 31 ? 51.5 -24.109 -17.531 1 76.5 31 SER B O 1
ATOM 8405 N N . SER B 1 32 ? 51.156 -24 -15.273 1 75.44 32 SER B N 1
ATOM 8406 C CA . SER B 1 32 ? 51.969 -25.172 -15.039 1 75.44 32 SER B CA 1
ATOM 8407 C C . SER B 1 32 ? 51.312 -26.438 -15.555 1 75.44 32 SER B 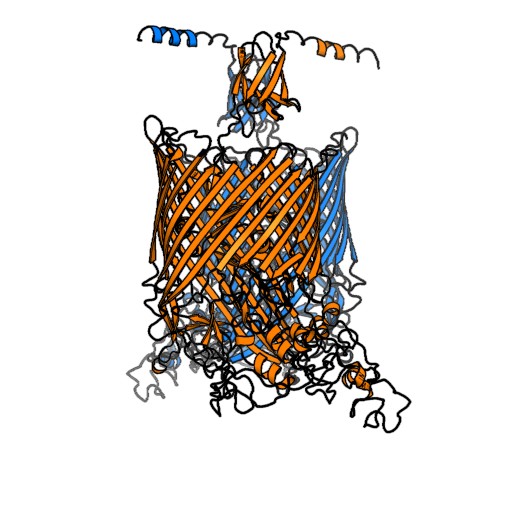C 1
ATOM 8409 O O . SER B 1 32 ? 51.969 -27.438 -15.82 1 75.44 32 SER B O 1
ATOM 8411 N N . GLU B 1 33 ? 50 -26.391 -15.648 1 64.5 33 GLU B N 1
ATOM 8412 C CA . GLU B 1 33 ? 49.219 -27.562 -16.031 1 64.5 33 GLU B CA 1
ATOM 8413 C C . GLU B 1 33 ? 49.375 -27.859 -17.531 1 64.5 33 GLU B C 1
ATOM 8415 O O . GLU B 1 33 ? 49.625 -29 -17.922 1 64.5 33 GLU B O 1
ATOM 8420 N N . ASP B 1 34 ? 49.125 -26.844 -18.438 1 68.69 34 ASP B N 1
ATOM 8421 C CA . ASP B 1 34 ? 49.094 -27.125 -19.859 1 68.69 34 ASP B CA 1
ATOM 8422 C C . ASP B 1 34 ? 50.156 -26.281 -20.594 1 68.69 34 ASP B C 1
ATOM 8424 O O . ASP B 1 34 ? 50.281 -26.391 -21.828 1 68.69 34 ASP B O 1
ATOM 8428 N N . GLY B 1 35 ? 50.875 -25.516 -19.906 1 72.75 35 GLY B N 1
ATOM 8429 C CA . GLY B 1 35 ? 51.938 -24.703 -20.516 1 72.75 35 GLY B CA 1
ATOM 8430 C C . GLY B 1 35 ? 51.375 -23.562 -21.344 1 72.75 35 GLY B C 1
ATOM 8431 O O . GLY B 1 35 ? 52.125 -22.891 -22.062 1 72.75 35 GLY B O 1
ATOM 8432 N N . GLU B 1 36 ? 50.125 -23.391 -21.266 1 73.38 36 GLU B N 1
ATOM 8433 C CA . GLU B 1 36 ? 49.531 -22.312 -22.047 1 73.38 36 GLU B CA 1
ATOM 8434 C C . GLU B 1 36 ? 49.75 -20.953 -21.391 1 73.38 36 GLU B C 1
ATOM 8436 O O . GLU B 1 36 ? 49.844 -20.859 -20.172 1 73.38 36 GLU B O 1
ATOM 8441 N N . PRO B 1 37 ? 49.75 -19.906 -22.266 1 78.81 37 PRO B N 1
ATOM 8442 C CA . PRO B 1 37 ? 49.938 -18.578 -21.703 1 78.81 37 PRO B CA 1
ATOM 8443 C C . PRO B 1 37 ? 48.781 -18.172 -20.766 1 78.81 37 PRO B C 1
ATOM 8445 O O . PRO B 1 37 ? 47.625 -18.469 -21.047 1 78.81 37 PRO B O 1
ATOM 8448 N N . VAL B 1 38 ? 49.062 -17.75 -19.594 1 78.94 38 VAL B N 1
ATOM 8449 C CA . VAL B 1 38 ? 48.125 -17.172 -18.656 1 78.94 38 VAL B CA 1
ATOM 8450 C C . VAL B 1 38 ? 47.875 -15.703 -19 1 78.94 38 VAL B C 1
ATOM 8452 O O . VAL B 1 38 ? 48.75 -14.852 -18.719 1 78.94 38 VAL B O 1
ATOM 8455 N N . VAL B 1 39 ? 46.719 -15.531 -19.672 1 76.19 39 VAL B N 1
ATOM 8456 C CA . VAL B 1 39 ? 46.375 -14.188 -20.141 1 76.19 39 VAL B CA 1
ATOM 8457 C C . VAL B 1 39 ? 45.75 -13.391 -18.984 1 76.19 39 VAL B C 1
ATOM 8459 O O . VAL B 1 39 ? 44.844 -13.867 -18.312 1 76.19 39 VAL B O 1
ATOM 8462 N N . GLY B 1 40 ? 46.25 -12.156 -18.688 1 75.62 40 GLY B N 1
ATOM 8463 C CA . GLY B 1 40 ? 45.656 -11.266 -17.703 1 75.62 40 GLY B CA 1
ATOM 8464 C C . GLY B 1 40 ? 46.219 -11.492 -16.312 1 75.62 40 GLY B C 1
ATOM 8465 O O . GLY B 1 40 ? 45.656 -11.023 -15.32 1 75.62 40 GLY B O 1
ATOM 8466 N N . ALA B 1 41 ? 47.25 -12.25 -16.188 1 78.25 41 ALA B N 1
ATOM 8467 C CA . ALA B 1 41 ? 47.906 -12.414 -14.891 1 78.25 41 ALA B CA 1
ATOM 8468 C C . ALA B 1 41 ? 48.531 -11.102 -14.422 1 78.25 41 ALA B C 1
ATOM 8470 O O . ALA B 1 41 ? 49.188 -10.398 -15.203 1 78.25 41 ALA B O 1
ATOM 8471 N N . SER B 1 42 ? 48.344 -10.828 -13.227 1 82.75 42 SER B N 1
ATOM 8472 C CA . SER B 1 42 ? 48.969 -9.656 -12.617 1 82.75 42 SER B CA 1
ATOM 8473 C C . SER B 1 42 ? 50.406 -9.953 -12.211 1 82.75 42 SER B C 1
ATOM 8475 O O . SER B 1 42 ? 50.656 -10.914 -11.484 1 82.75 42 SER B O 1
ATOM 8477 N N . VAL B 1 43 ? 51.375 -9.172 -12.773 1 84.5 43 VAL B N 1
ATOM 8478 C CA . VAL B 1 43 ? 52.781 -9.234 -12.414 1 84.5 43 VAL B CA 1
ATOM 8479 C C . VAL B 1 43 ? 53.188 -7.945 -11.703 1 84.5 43 VAL B C 1
ATOM 8481 O O . VAL B 1 43 ? 53.375 -6.906 -12.336 1 84.5 43 VAL B O 1
ATOM 8484 N N . MET B 1 44 ? 53.281 -8.07 -10.383 1 81.12 44 MET B N 1
ATOM 8485 C CA . MET B 1 44 ? 53.5 -6.879 -9.57 1 81.12 44 MET B CA 1
ATOM 8486 C C . MET B 1 44 ? 54.875 -6.969 -8.859 1 81.12 44 MET B C 1
ATOM 8488 O O . MET B 1 44 ? 55.281 -8.047 -8.422 1 81.12 44 MET B O 1
ATOM 8492 N N . VAL B 1 45 ? 55.688 -5.797 -8.789 1 80.25 45 VAL B N 1
ATOM 8493 C CA . VAL B 1 45 ? 56.844 -5.695 -7.941 1 80.25 45 VAL B CA 1
ATOM 8494 C C . VAL B 1 45 ? 56.438 -5.758 -6.473 1 80.25 45 VAL B C 1
ATOM 8496 O O . VAL B 1 45 ? 55.594 -4.98 -6.027 1 80.25 45 VAL B O 1
ATOM 8499 N N . SER B 1 46 ? 56.875 -6.805 -5.746 1 76.19 46 SER B N 1
ATOM 8500 C CA . SER B 1 46 ? 56.5 -7.055 -4.359 1 76.19 46 SER B CA 1
ATOM 8501 C C . SER B 1 46 ? 56.625 -5.789 -3.518 1 76.19 46 SER B C 1
ATOM 8503 O O . SER B 1 46 ? 57.656 -5.125 -3.533 1 76.19 46 SER B O 1
ATOM 8505 N N . GLY B 1 47 ? 55.469 -5.336 -2.881 1 67.88 47 GLY B N 1
ATOM 8506 C CA . GLY B 1 47 ? 55.469 -4.211 -1.957 1 67.88 47 GLY B CA 1
ATOM 8507 C C . GLY B 1 47 ? 55.188 -2.883 -2.635 1 67.88 47 GLY B C 1
ATOM 8508 O O . GLY B 1 47 ? 55.25 -1.829 -1.998 1 67.88 47 GLY B O 1
ATOM 8509 N N . THR B 1 48 ? 55.156 -2.939 -3.973 1 70.12 48 THR B N 1
ATOM 8510 C CA . THR B 1 48 ? 54.906 -1.692 -4.691 1 70.12 48 THR B CA 1
ATOM 8511 C C . THR B 1 48 ? 53.625 -1.78 -5.508 1 70.12 48 THR B C 1
ATOM 8513 O O . THR B 1 48 ? 53.031 -2.85 -5.609 1 70.12 48 THR B O 1
ATOM 8516 N N . LYS B 1 49 ? 53.219 -0.59 -6.102 1 64.5 49 LYS B N 1
ATOM 8517 C CA . LYS B 1 49 ? 52.062 -0.54 -7 1 64.5 49 LYS B CA 1
ATOM 8518 C C . LYS B 1 49 ? 52.5 -0.61 -8.461 1 64.5 49 LYS B C 1
ATOM 8520 O O . LYS B 1 49 ? 51.688 -0.448 -9.367 1 64.5 49 LYS B O 1
ATOM 8525 N N . THR B 1 50 ? 53.719 -0.882 -8.656 1 74.88 50 THR B N 1
ATOM 8526 C CA . THR B 1 50 ? 54.25 -1.011 -10 1 74.88 50 THR B CA 1
ATOM 8527 C C . THR B 1 50 ? 54.094 -2.443 -10.508 1 74.88 50 THR B C 1
ATOM 8529 O O . THR B 1 50 ? 54.469 -3.393 -9.812 1 74.88 50 THR B O 1
ATOM 8532 N N . GLY B 1 51 ? 53.375 -2.662 -11.438 1 77.75 51 GLY B N 1
ATOM 8533 C CA . GLY B 1 51 ? 53.188 -3.988 -12.016 1 77.75 51 GLY B CA 1
ATOM 8534 C C . GLY B 1 51 ? 52.781 -3.957 -13.469 1 77.75 51 GLY B C 1
ATOM 8535 O O . GLY B 1 51 ? 52.719 -2.891 -14.086 1 77.75 51 GLY B O 1
ATOM 8536 N N . SER B 1 52 ? 52.781 -5.102 -14.062 1 80.06 52 SER B N 1
ATOM 8537 C CA . SER B 1 52 ? 52.281 -5.344 -15.414 1 80.06 52 SER B CA 1
ATOM 8538 C C . SER B 1 52 ? 51.281 -6.508 -15.445 1 80.06 52 SER B C 1
ATOM 8540 O O . SER B 1 52 ? 51.188 -7.25 -14.469 1 80.06 52 SER B O 1
ATOM 8542 N N . ILE B 1 53 ? 50.5 -6.57 -16.484 1 80.44 53 ILE B N 1
ATOM 8543 C CA . ILE B 1 53 ? 49.594 -7.684 -16.734 1 80.44 53 ILE B CA 1
ATOM 8544 C C . ILE B 1 53 ? 50.031 -8.422 -18 1 80.44 53 ILE B C 1
ATOM 8546 O O . ILE B 1 53 ? 50.5 -7.801 -18.953 1 80.44 53 ILE B O 1
ATOM 8550 N N . THR B 1 54 ? 49.906 -9.742 -17.953 1 81.31 54 THR B N 1
ATOM 8551 C CA . THR B 1 54 ? 50.312 -10.523 -19.109 1 81.31 54 THR B CA 1
ATOM 8552 C C . THR B 1 54 ? 49.375 -10.281 -20.281 1 81.31 54 THR B C 1
ATOM 8554 O O . THR B 1 54 ? 48.188 -10.055 -20.094 1 81.31 54 THR B O 1
ATOM 8557 N N . ASP B 1 55 ? 49.906 -10.328 -21.453 1 78.81 55 ASP B N 1
ATOM 8558 C CA . ASP B 1 55 ? 49.156 -10.148 -22.688 1 78.81 55 ASP B CA 1
ATOM 8559 C C . ASP B 1 55 ? 48.594 -11.484 -23.172 1 78.81 55 ASP B C 1
ATOM 8561 O O . ASP B 1 55 ? 48.625 -12.484 -22.453 1 78.81 55 ASP B O 1
ATOM 8565 N N . ALA B 1 56 ? 48.031 -11.547 -24.406 1 77 56 ALA B N 1
ATOM 8566 C CA . ALA B 1 56 ? 47.375 -12.711 -24.984 1 77 56 ALA B CA 1
ATOM 8567 C C . ALA B 1 56 ? 48.312 -13.883 -25.109 1 77 56 ALA B C 1
ATOM 8569 O O . ALA B 1 56 ? 47.906 -15.039 -25.141 1 77 56 ALA B O 1
ATOM 8570 N N . ASP B 1 57 ? 49.531 -13.609 -25.188 1 78.56 57 ASP B N 1
ATOM 8571 C CA . ASP B 1 57 ? 50.531 -14.664 -25.297 1 78.56 57 ASP B CA 1
ATOM 8572 C C . ASP B 1 57 ? 51.188 -14.953 -23.953 1 78.56 57 ASP B C 1
ATOM 8574 O O . ASP B 1 57 ? 52.188 -15.648 -23.875 1 78.56 57 ASP B O 1
ATOM 8578 N N . GLY B 1 58 ? 50.594 -14.375 -22.891 1 79.12 58 GLY B N 1
ATOM 8579 C CA . GLY B 1 58 ? 51.094 -14.547 -21.547 1 79.12 58 GLY B CA 1
ATOM 8580 C C . GLY B 1 58 ? 52.344 -13.734 -21.266 1 79.12 58 GLY B C 1
ATOM 8581 O O . GLY B 1 58 ? 53.031 -13.938 -20.266 1 79.12 58 GLY B O 1
ATOM 8582 N N . LYS B 1 59 ? 52.719 -12.836 -22.125 1 82.56 59 LYS B N 1
ATOM 8583 C CA . LYS B 1 59 ? 53.969 -12.078 -22 1 82.56 59 LYS B CA 1
ATOM 8584 C C . LYS B 1 59 ? 53.75 -10.805 -21.188 1 82.56 59 LYS B C 1
ATOM 8586 O O . LYS B 1 59 ? 52.656 -10.219 -21.203 1 82.56 59 LYS B O 1
ATOM 8591 N N . PHE B 1 60 ? 54.75 -10.5 -20.406 1 85.19 60 PHE B N 1
ATOM 8592 C CA . PHE B 1 60 ? 54.719 -9.242 -19.672 1 85.19 60 PHE B CA 1
ATOM 8593 C C . PHE B 1 60 ? 56.062 -8.531 -19.797 1 85.19 60 PHE B C 1
ATOM 8595 O O . PHE B 1 60 ? 57.094 -9.164 -20.109 1 85.19 60 PHE B O 1
ATOM 8602 N N . ALA B 1 61 ? 56.062 -7.164 -19.766 1 83.94 61 ALA B N 1
ATOM 8603 C CA . ALA B 1 61 ? 57.25 -6.332 -19.672 1 83.94 61 ALA B CA 1
ATOM 8604 C C . ALA B 1 61 ? 57.094 -5.281 -18.578 1 83.94 61 ALA B C 1
ATOM 8606 O O . ALA B 1 61 ? 56.031 -4.668 -18.438 1 83.94 61 ALA B O 1
ATOM 8607 N N . LEU B 1 62 ? 58 -5.258 -17.703 1 79.88 62 LEU B N 1
ATOM 8608 C CA . LEU B 1 62 ? 58 -4.223 -16.672 1 79.88 62 LEU B CA 1
ATOM 8609 C C . LEU B 1 62 ? 59.438 -3.797 -16.328 1 79.88 62 LEU B C 1
ATOM 8611 O O . LEU B 1 62 ? 60.375 -4.574 -16.5 1 79.88 62 LEU B O 1
ATOM 8615 N N . SER B 1 63 ? 59.625 -2.588 -16.016 1 79.38 63 SER B N 1
ATOM 8616 C CA . SER B 1 63 ? 60.938 -2.098 -15.578 1 79.38 63 SER B CA 1
ATOM 8617 C C . SER B 1 63 ? 61.125 -2.318 -14.086 1 79.38 63 SER B C 1
ATOM 8619 O O . SER B 1 63 ? 60.375 -1.804 -13.266 1 79.38 63 SER B O 1
ATOM 8621 N N . ALA B 1 64 ? 62.094 -3.246 -13.727 1 78.62 64 ALA B N 1
ATOM 8622 C CA . ALA B 1 64 ? 62.438 -3.527 -12.336 1 78.62 64 ALA B CA 1
ATOM 8623 C C . ALA B 1 64 ? 63.938 -3.879 -12.219 1 78.62 64 ALA B C 1
ATOM 8625 O O . ALA B 1 64 ? 64.5 -4.52 -13.109 1 78.62 64 ALA B O 1
ATOM 8626 N N . PRO B 1 65 ? 64.625 -3.373 -11.211 1 77.75 65 PRO B N 1
ATOM 8627 C CA . PRO B 1 65 ? 66.062 -3.727 -11.047 1 77.75 65 PRO B CA 1
ATOM 8628 C C . PRO B 1 65 ? 66.25 -5.215 -10.773 1 77.75 65 PRO B C 1
ATOM 8630 O O . PRO B 1 65 ? 65.312 -5.891 -10.297 1 77.75 65 PRO B O 1
ATOM 8633 N N . GLU B 1 66 ? 67.312 -5.746 -11.125 1 77.88 66 GLU B N 1
ATOM 8634 C CA . GLU B 1 66 ? 67.75 -7.117 -10.828 1 77.88 66 GLU B CA 1
ATOM 8635 C C . GLU B 1 66 ? 67.562 -7.426 -9.336 1 77.88 66 GLU B C 1
ATOM 8637 O O . GLU B 1 66 ? 67.875 -6.59 -8.492 1 77.88 66 GLU B O 1
ATOM 8642 N N . GLY B 1 67 ? 66.938 -8.602 -8.992 1 79.81 67 GLY B N 1
ATOM 8643 C CA . GLY B 1 67 ? 66.812 -9 -7.605 1 79.81 67 GLY B CA 1
ATOM 8644 C C . GLY B 1 67 ? 65.438 -8.609 -7.035 1 79.81 67 GLY B C 1
ATOM 8645 O O . GLY B 1 67 ? 65.125 -9.016 -5.922 1 79.81 67 GLY B O 1
ATOM 8646 N N . THR B 1 68 ? 64.812 -7.922 -7.789 1 79.25 68 THR B N 1
ATOM 8647 C CA . THR B 1 68 ? 63.5 -7.523 -7.34 1 79.25 68 THR B CA 1
ATOM 8648 C C . THR B 1 68 ? 62.562 -8.711 -7.375 1 79.25 68 THR B C 1
ATOM 8650 O O . THR B 1 68 ? 62.625 -9.539 -8.281 1 79.25 68 THR B O 1
ATOM 8653 N N . LYS B 1 69 ? 61.656 -8.781 -6.355 1 82.94 69 LYS B N 1
ATOM 8654 C CA . LYS B 1 69 ? 60.625 -9.836 -6.297 1 82.94 69 LYS B CA 1
ATOM 8655 C C . LYS B 1 69 ? 59.344 -9.398 -6.977 1 82.94 69 LYS B C 1
ATOM 8657 O O . LYS B 1 69 ? 58.812 -8.312 -6.703 1 82.94 69 LYS B O 1
ATOM 8662 N N . LEU B 1 70 ? 59.031 -10.242 -7.965 1 83.62 70 LEU B N 1
ATOM 8663 C CA . LEU B 1 70 ? 57.75 -10.047 -8.641 1 83.62 70 LEU B CA 1
ATOM 8664 C C . LEU B 1 70 ? 56.688 -11.016 -8.102 1 83.62 70 LEU B C 1
ATOM 8666 O O . LEU B 1 70 ? 56.969 -12.203 -7.914 1 83.62 70 LEU B O 1
ATOM 8670 N N . VAL B 1 71 ? 55.594 -10.531 -7.711 1 83.12 71 VAL B N 1
ATOM 8671 C CA . VAL B 1 71 ? 54.469 -11.359 -7.371 1 83.12 71 VAL B CA 1
ATOM 8672 C C . VAL B 1 71 ? 53.531 -11.477 -8.578 1 83.12 71 VAL B C 1
ATOM 8674 O O . VAL B 1 71 ? 53.031 -10.477 -9.078 1 83.12 71 VAL B O 1
ATOM 8677 N N . VAL B 1 72 ? 53.406 -12.711 -9.109 1 82.38 72 VAL B N 1
ATOM 8678 C CA . VAL B 1 72 ? 52.562 -13.016 -10.242 1 82.38 72 VAL B CA 1
ATOM 8679 C C . VAL B 1 72 ? 51.281 -13.727 -9.766 1 82.38 72 VAL B C 1
ATOM 8681 O O . VAL B 1 72 ? 51.375 -14.75 -9.086 1 82.38 72 VAL B O 1
ATOM 8684 N N . SER B 1 73 ? 50.156 -13.125 -10 1 79.62 73 SER B N 1
ATOM 8685 C CA . SER B 1 73 ? 48.906 -13.688 -9.547 1 79.62 73 SER B CA 1
ATOM 8686 C C . SER B 1 73 ? 47.875 -13.695 -10.672 1 79.62 73 SER B C 1
ATOM 8688 O O . SER B 1 73 ? 47.938 -12.867 -11.586 1 79.62 73 SER B O 1
ATOM 8690 N N . TYR B 1 74 ? 47.125 -14.758 -10.766 1 73.31 74 TYR B N 1
ATOM 8691 C CA . TYR B 1 74 ? 46 -14.945 -11.672 1 73.31 74 TYR B CA 1
ATOM 8692 C C . TYR B 1 74 ? 44.875 -15.711 -10.992 1 73.31 74 TYR B C 1
ATOM 8694 O O . TYR B 1 74 ? 45.125 -16.625 -10.203 1 73.31 74 TYR B O 1
ATOM 8702 N N . LEU B 1 75 ? 43.594 -15.195 -11.258 1 62.59 75 LEU B N 1
ATOM 8703 C CA . LEU B 1 75 ? 42.438 -15.852 -10.672 1 62.59 75 LEU B CA 1
ATOM 8704 C C . LEU B 1 75 ? 42.438 -17.344 -11.008 1 62.59 75 LEU B C 1
ATOM 8706 O O . LEU B 1 75 ? 42.531 -17.719 -12.18 1 62.59 75 LEU B O 1
ATOM 8710 N N . GLY B 1 76 ? 42.344 -18.266 -10.039 1 58.88 76 GLY B N 1
ATOM 8711 C CA . GLY B 1 76 ? 42.312 -19.719 -10.195 1 58.88 76 GLY B CA 1
ATOM 8712 C C . GLY B 1 76 ? 43.719 -20.328 -10.18 1 58.88 76 GLY B C 1
ATOM 8713 O O . GLY B 1 76 ? 43.875 -21.531 -10.414 1 58.88 76 GLY B O 1
ATOM 8714 N N . MET B 1 77 ? 44.75 -19.531 -10.062 1 68.06 77 MET B N 1
ATOM 8715 C CA . MET B 1 77 ? 46.094 -20.062 -10.016 1 68.06 77 MET B CA 1
ATOM 8716 C C . MET B 1 77 ? 46.844 -19.594 -8.773 1 68.06 77 MET B C 1
ATOM 8718 O O . MET B 1 77 ? 46.5 -18.531 -8.227 1 68.06 77 MET B O 1
ATOM 8722 N N . HIS B 1 78 ? 47.625 -20.328 -8.133 1 70.12 78 HIS B N 1
ATOM 8723 C CA . HIS B 1 78 ? 48.438 -19.938 -6.984 1 70.12 78 HIS B CA 1
ATOM 8724 C C . HIS B 1 78 ? 49.375 -18.781 -7.336 1 70.12 78 HIS B C 1
ATOM 8726 O O . HIS B 1 78 ? 50.094 -18.844 -8.328 1 70.12 78 HIS B O 1
ATOM 8732 N N . PRO B 1 79 ? 49.188 -17.688 -6.543 1 76.19 79 PRO B N 1
ATOM 8733 C CA . PRO B 1 79 ? 50.156 -16.641 -6.797 1 76.19 79 PRO B CA 1
ATOM 8734 C C . PRO B 1 79 ? 51.594 -17.125 -6.629 1 76.19 79 PRO B C 1
ATOM 8736 O O . PRO B 1 79 ? 51.875 -17.984 -5.777 1 76.19 79 PRO B O 1
ATOM 8739 N N . LYS B 1 80 ? 52.562 -16.75 -7.488 1 79 80 LYS B N 1
ATOM 8740 C CA . LYS B 1 80 ? 53.969 -17.125 -7.445 1 79 80 LYS B CA 1
ATOM 8741 C C . LYS B 1 80 ? 54.875 -15.891 -7.363 1 79 80 LYS B C 1
ATOM 8743 O O . LYS B 1 80 ? 54.656 -14.922 -8.102 1 79 80 LYS B O 1
ATOM 8748 N N . THR B 1 81 ? 55.75 -15.859 -6.32 1 82.19 81 THR B N 1
ATOM 8749 C CA . THR B 1 81 ? 56.75 -14.805 -6.23 1 82.19 81 THR B CA 1
ATOM 8750 C C . THR B 1 81 ? 58.062 -15.227 -6.93 1 82.19 81 THR B C 1
ATOM 8752 O O . THR B 1 81 ? 58.625 -16.281 -6.629 1 82.19 81 THR B O 1
ATOM 8755 N N . VAL B 1 82 ? 58.5 -14.445 -7.887 1 83.88 82 VAL B N 1
ATOM 8756 C CA . VAL B 1 82 ? 59.719 -14.758 -8.609 1 83.88 82 VAL B CA 1
ATOM 8757 C C . VAL B 1 82 ? 60.688 -13.586 -8.492 1 83.88 82 VAL B C 1
ATOM 8759 O O . VAL B 1 82 ? 60.281 -12.43 -8.391 1 83.88 82 VAL B O 1
ATOM 8762 N N . THR B 1 83 ? 61.969 -13.844 -8.477 1 81.06 83 THR B N 1
ATOM 8763 C CA . THR B 1 83 ? 63.031 -12.82 -8.422 1 81.06 83 THR B CA 1
ATOM 8764 C C . THR B 1 83 ? 63.531 -12.516 -9.82 1 81.06 83 THR B C 1
ATOM 8766 O O . THR B 1 83 ? 63.844 -13.43 -10.594 1 81.06 83 THR B O 1
ATOM 8769 N N . VAL B 1 84 ? 63.719 -11.375 -10.164 1 82.38 84 VAL B N 1
ATOM 8770 C CA . VAL B 1 84 ? 64.188 -10.93 -11.469 1 82.38 84 VAL B CA 1
ATOM 8771 C C . VAL B 1 84 ? 65.625 -11.328 -11.648 1 82.38 84 VAL B C 1
ATOM 8773 O O . VAL B 1 84 ? 66.5 -10.93 -10.859 1 82.38 84 VAL B O 1
ATOM 8776 N N . PRO B 1 85 ? 65.938 -12.156 -12.656 1 80.81 85 PRO B N 1
ATOM 8777 C CA . PRO B 1 85 ? 67.312 -12.516 -12.906 1 80.81 85 PRO B CA 1
ATOM 8778 C C . PRO B 1 85 ? 68.062 -11.414 -13.633 1 80.81 85 PRO B C 1
ATOM 8780 O O . PRO B 1 85 ? 67.5 -10.453 -14.125 1 80.81 85 PRO B O 1
ATOM 8783 N N . ARG B 1 86 ? 69.375 -11.578 -13.766 1 74.5 86 ARG B N 1
ATOM 8784 C CA . ARG B 1 86 ? 70.25 -10.625 -14.43 1 74.5 86 ARG B CA 1
ATOM 8785 C C . ARG B 1 86 ? 69.875 -10.508 -15.914 1 74.5 86 ARG B C 1
ATOM 8787 O O . ARG B 1 86 ? 70.062 -9.438 -16.5 1 74.5 86 ARG B O 1
ATOM 8794 N N . SER B 1 87 ? 69.5 -11.617 -16.562 1 77.62 87 SER B N 1
ATOM 8795 C CA . SER B 1 87 ? 69.188 -11.641 -17.984 1 77.62 87 SER B CA 1
ATOM 8796 C C . SER B 1 87 ? 67.875 -10.859 -18.266 1 77.62 87 SER B C 1
ATOM 8798 O O . SER B 1 87 ? 67.625 -10.461 -19.406 1 77.62 87 SER B O 1
ATOM 8800 N N . GLY B 1 88 ? 67.188 -10.578 -17.234 1 73.44 88 GLY B N 1
ATOM 8801 C CA . GLY B 1 88 ? 65.938 -9.875 -17.375 1 73.44 88 GLY B CA 1
ATOM 8802 C C . GLY B 1 88 ? 64.875 -10.727 -18.031 1 73.44 88 GLY B C 1
ATOM 8803 O O . GLY B 1 88 ? 63.75 -10.258 -18.266 1 73.44 88 GLY B O 1
ATOM 8804 N N . GLU B 1 89 ? 65.125 -11.914 -18.406 1 78.44 89 GLU B N 1
ATOM 8805 C CA . GLU B 1 89 ? 64.125 -12.805 -19.031 1 78.44 89 GLU B CA 1
ATOM 8806 C C . GLU B 1 89 ? 63.562 -13.797 -18.031 1 78.44 89 GLU B C 1
ATOM 8808 O O . GLU B 1 89 ? 64.312 -14.492 -17.328 1 78.44 89 GLU B O 1
ATOM 8813 N N . LEU B 1 90 ? 62.25 -13.781 -17.797 1 81.56 90 LEU B N 1
ATOM 8814 C CA . LEU B 1 90 ? 61.562 -14.641 -16.844 1 81.56 90 LEU B CA 1
ATOM 8815 C C . LEU B 1 90 ? 60.531 -15.516 -17.547 1 81.56 90 LEU B C 1
ATOM 8817 O O . LEU B 1 90 ? 59.781 -15.039 -18.422 1 81.56 90 LEU B O 1
ATOM 8821 N N . LYS B 1 91 ? 60.562 -16.875 -17.344 1 80.69 91 LYS B N 1
ATOM 8822 C CA . LYS B 1 91 ? 59.469 -17.781 -17.625 1 80.69 91 LYS B CA 1
ATOM 8823 C C . LYS B 1 91 ? 58.812 -18.266 -16.328 1 80.69 91 LYS B C 1
ATOM 8825 O O . LYS B 1 91 ? 59.438 -19 -15.562 1 80.69 91 LYS B O 1
ATOM 8830 N N . ILE B 1 92 ? 57.688 -17.781 -16.109 1 83.19 92 ILE B N 1
ATOM 8831 C CA . ILE B 1 92 ? 56.969 -18.078 -14.867 1 83.19 92 ILE B CA 1
ATOM 8832 C C . ILE B 1 92 ? 55.844 -19.078 -15.117 1 83.19 92 ILE B C 1
ATOM 8834 O O . ILE B 1 92 ? 55 -18.859 -15.992 1 83.19 92 ILE B O 1
ATOM 8838 N N . LYS B 1 93 ? 55.844 -20.188 -14.477 1 79.31 93 LYS B N 1
ATOM 8839 C CA . LYS B 1 93 ? 54.781 -21.172 -14.492 1 79.31 93 LYS B CA 1
ATOM 8840 C C . LYS B 1 93 ? 53.875 -21.031 -13.266 1 79.31 93 LYS B C 1
ATOM 8842 O O . LYS B 1 93 ? 54.344 -21.172 -12.133 1 79.31 93 LYS B O 1
ATOM 8847 N N . LEU B 1 94 ? 52.719 -20.578 -13.539 1 75.94 94 LEU B N 1
ATOM 8848 C CA . LEU B 1 94 ? 51.75 -20.5 -12.453 1 75.94 94 LEU B CA 1
ATOM 8849 C C . LEU B 1 94 ? 51 -21.828 -12.297 1 75.94 94 LEU B C 1
ATOM 8851 O O . LEU B 1 94 ? 50.594 -22.438 -13.289 1 75.94 94 LEU B O 1
ATOM 8855 N N . ASP B 1 95 ? 51.031 -22.359 -11.133 1 69.88 95 ASP B N 1
ATOM 8856 C CA . ASP B 1 95 ? 50.281 -23.578 -10.844 1 69.88 95 ASP B CA 1
ATOM 8857 C C . ASP B 1 95 ? 48.781 -23.281 -10.672 1 69.88 95 ASP B C 1
ATOM 8859 O O . ASP B 1 95 ? 48.438 -22.312 -9.992 1 69.88 95 ASP B O 1
ATOM 8863 N N . PRO B 1 96 ? 48.062 -23.922 -11.602 1 55.69 96 PRO B N 1
ATOM 8864 C CA . PRO B 1 96 ? 46.625 -23.75 -11.32 1 55.69 96 PRO B CA 1
ATOM 8865 C C . PRO B 1 96 ? 46.281 -24.031 -9.867 1 55.69 96 PRO B C 1
ATOM 8867 O O . PRO B 1 96 ? 46.875 -24.906 -9.242 1 55.69 96 PRO B O 1
ATOM 8870 N N . ASP B 1 97 ? 46.031 -23.062 -9.172 1 46.78 97 ASP B N 1
ATOM 8871 C CA . ASP B 1 97 ? 45.438 -23.328 -7.855 1 46.78 97 ASP B CA 1
ATOM 8872 C C . ASP B 1 97 ? 44.219 -24.219 -7.969 1 46.78 97 ASP B C 1
ATOM 8874 O O . ASP B 1 97 ? 43.125 -23.75 -8.289 1 46.78 97 ASP B O 1
ATOM 8878 N N . ASN B 1 98 ? 44.562 -25.312 -8.453 1 40.97 98 ASN B N 1
ATOM 8879 C CA . ASN B 1 98 ? 43.5 -26.297 -8.477 1 40.97 98 ASN B CA 1
ATOM 8880 C C . ASN B 1 98 ? 42.75 -26.344 -7.141 1 40.97 98 ASN B C 1
ATOM 8882 O O . ASN B 1 98 ? 42 -27.297 -6.871 1 40.97 98 ASN B O 1
ATOM 8886 N N . LYS B 1 99 ? 43.406 -25.688 -6.234 1 37.88 99 LYS B N 1
ATOM 8887 C CA . LYS B 1 99 ? 42.469 -25.734 -5.105 1 37.88 99 LYS B CA 1
ATOM 8888 C C . LYS B 1 99 ? 41.094 -25.219 -5.504 1 37.88 99 LYS B C 1
ATOM 8890 O O . LYS B 1 99 ? 40.969 -24.141 -6.102 1 37.88 99 LYS B O 1
ATOM 8895 N N . VAL B 1 100 ? 40.344 -26.031 -5.836 1 36.84 100 VAL B N 1
ATOM 8896 C CA . VAL B 1 100 ? 38.906 -25.766 -5.883 1 36.84 100 VAL B CA 1
ATOM 8897 C C . VAL B 1 100 ? 38.594 -24.562 -5 1 36.84 100 VAL B C 1
ATOM 8899 O O . VAL B 1 100 ? 38.812 -24.594 -3.789 1 36.84 100 VAL B O 1
ATOM 8902 N N . LEU B 1 101 ? 38.969 -23.391 -5.344 1 40.66 101 LEU B N 1
ATOM 8903 C CA . LEU B 1 101 ? 38.375 -22.281 -4.602 1 40.66 101 LEU B CA 1
ATOM 8904 C C . LEU B 1 101 ? 37.125 -22.734 -3.836 1 40.66 101 LEU B C 1
ATOM 8906 O O . LEU B 1 101 ? 36.219 -23.328 -4.418 1 40.66 101 LEU B O 1
ATOM 8910 N N . ASP B 1 102 ? 37.344 -23.031 -2.664 1 52.47 102 ASP B N 1
ATOM 8911 C CA . ASP B 1 102 ? 36.25 -23.438 -1.781 1 52.47 102 ASP B CA 1
ATOM 8912 C C . ASP B 1 102 ? 35 -22.625 -2.084 1 52.47 102 ASP B C 1
ATOM 8914 O O . ASP B 1 102 ? 35.031 -21.391 -2.078 1 52.47 102 ASP B O 1
ATOM 8918 N N . GLU B 1 103 ? 34.188 -23.188 -2.84 1 67.88 103 GLU B N 1
ATOM 8919 C CA . GLU B 1 103 ? 32.875 -22.625 -3.111 1 67.88 103 GLU B CA 1
ATOM 8920 C C . GLU B 1 103 ? 32.219 -22.125 -1.829 1 67.88 103 GLU B C 1
ATOM 8922 O O . GLU B 1 103 ? 32.219 -22.812 -0.809 1 67.88 103 GLU B O 1
ATOM 8927 N N . VAL B 1 104 ? 32.062 -20.875 -1.788 1 74.06 104 VAL B N 1
ATOM 8928 C CA . VAL B 1 104 ? 31.375 -20.281 -0.652 1 74.06 104 VAL B CA 1
ATOM 8929 C C . VAL B 1 104 ? 29.891 -20.156 -0.96 1 74.06 104 VAL B C 1
ATOM 8931 O O . VAL B 1 104 ? 29.5 -19.828 -2.088 1 74.06 104 VAL B O 1
ATOM 8934 N N . VAL B 1 105 ? 29.141 -20.578 -0.006 1 77.25 105 VAL B N 1
ATOM 8935 C CA . VAL B 1 105 ? 27.688 -20.531 -0.173 1 77.25 105 VAL B CA 1
ATOM 8936 C C . VAL B 1 105 ? 27.062 -19.703 0.955 1 77.25 105 VAL B C 1
ATOM 8938 O O . VAL B 1 105 ? 27.578 -19.703 2.08 1 77.25 105 VAL B O 1
ATOM 8941 N N . VAL B 1 106 ? 26.078 -18.984 0.54 1 76.56 106 VAL B N 1
ATOM 8942 C CA . VAL B 1 106 ? 25.312 -18.281 1.556 1 76.56 106 VAL B CA 1
ATOM 8943 C C . VAL B 1 106 ? 24.344 -19.234 2.234 1 76.56 106 VAL B C 1
ATOM 8945 O O . VAL B 1 106 ? 23.578 -19.938 1.562 1 76.56 106 VAL B O 1
ATOM 8948 N N . THR B 1 107 ? 24.375 -19.25 3.49 1 75.81 107 THR B N 1
ATOM 8949 C CA . THR B 1 107 ? 23.5 -20.125 4.262 1 75.81 107 THR B CA 1
ATOM 8950 C C . THR B 1 107 ? 22.547 -19.297 5.121 1 75.81 107 THR B C 1
ATOM 8952 O O . THR B 1 107 ? 22.203 -18.172 4.766 1 75.81 107 THR B O 1
ATOM 8955 N N . ALA B 1 108 ? 22.031 -19.984 6.102 1 76.88 108 ALA B N 1
ATOM 8956 C CA . ALA B 1 108 ? 21.016 -19.344 6.941 1 76.88 108 ALA B CA 1
ATOM 8957 C C . ALA B 1 108 ? 21.547 -18.078 7.59 1 76.88 108 ALA B C 1
ATOM 8959 O O . ALA B 1 108 ? 22.719 -18.016 7.98 1 76.88 108 ALA B O 1
ATOM 8960 N N . MET B 1 109 ? 20.672 -17.078 7.652 1 75.88 109 MET B N 1
ATOM 8961 C CA . MET B 1 109 ? 20.906 -15.781 8.289 1 75.88 109 MET B CA 1
ATOM 8962 C C . MET B 1 109 ? 22.016 -15.016 7.574 1 75.88 109 MET B C 1
ATOM 8964 O O . MET B 1 109 ? 22.703 -14.18 8.18 1 75.88 109 MET B O 1
ATOM 8968 N N . GLY B 1 110 ? 22.281 -15.492 6.363 1 74.06 110 GLY B N 1
ATOM 8969 C CA . GLY B 1 110 ? 23.234 -14.773 5.527 1 74.06 110 GLY B CA 1
ATOM 8970 C C . GLY B 1 110 ? 24.672 -15.133 5.832 1 74.06 110 GLY B C 1
ATOM 8971 O O . GLY B 1 110 ? 25.594 -14.445 5.375 1 74.06 110 GLY B O 1
ATOM 8972 N N . ILE B 1 111 ? 24.828 -16.109 6.551 1 72.81 111 ILE B N 1
ATOM 8973 C CA . ILE B 1 111 ? 26.172 -16.547 6.895 1 72.81 111 ILE B CA 1
ATOM 8974 C C . ILE B 1 111 ? 26.797 -17.281 5.707 1 72.81 111 ILE B C 1
ATOM 8976 O O . ILE B 1 111 ? 26.203 -18.234 5.184 1 72.81 111 ILE B O 1
ATOM 8980 N N . THR B 1 112 ? 27.859 -16.75 5.277 1 76.94 112 THR B N 1
ATOM 8981 C CA . THR B 1 112 ? 28.594 -17.406 4.195 1 76.94 112 THR B CA 1
ATOM 8982 C C . THR B 1 112 ? 29.516 -18.484 4.738 1 76.94 112 THR B C 1
ATOM 8984 O O . THR B 1 112 ? 30.234 -18.266 5.719 1 76.94 112 THR B O 1
ATOM 8987 N N . ARG B 1 113 ? 29.422 -19.641 4.113 1 78.75 113 ARG B N 1
ATOM 8988 C CA . ARG B 1 113 ? 30.25 -20.781 4.504 1 78.75 113 ARG B CA 1
ATOM 8989 C C . ARG B 1 113 ? 30.859 -21.453 3.279 1 78.75 113 ARG B C 1
ATOM 8991 O O . ARG B 1 113 ? 30.297 -21.375 2.178 1 78.75 113 ARG B O 1
ATOM 8998 N N . GLU B 1 114 ? 31.953 -22.047 3.615 1 79.19 114 GLU B N 1
ATOM 8999 C CA . GLU B 1 114 ? 32.469 -22.938 2.578 1 79.19 114 GLU B CA 1
ATOM 9000 C C . GLU B 1 114 ? 31.578 -24.172 2.43 1 79.19 114 GLU B C 1
ATOM 9002 O O . GLU B 1 114 ? 31.094 -24.719 3.424 1 79.19 114 GLU B O 1
ATOM 9007 N N . LYS B 1 115 ? 31.422 -24.516 1.279 1 81.44 115 LYS B N 1
ATOM 9008 C CA . LYS B 1 115 ? 30.578 -25.672 1.006 1 81.44 115 LYS B CA 1
ATOM 9009 C C . LYS B 1 115 ? 31.078 -26.922 1.727 1 81.44 115 LYS B C 1
ATOM 9011 O O . LYS B 1 115 ? 30.297 -27.75 2.184 1 81.44 115 LYS B O 1
ATOM 9016 N N . LYS B 1 116 ? 32.406 -27.125 1.839 1 82.94 116 LYS B N 1
ATOM 9017 C CA . LYS B 1 116 ? 33 -28.312 2.459 1 82.94 116 LYS B CA 1
ATOM 9018 C C . LYS B 1 116 ? 32.656 -28.375 3.947 1 82.94 116 LYS B C 1
ATOM 9020 O O . LYS B 1 116 ? 32.688 -29.453 4.555 1 82.94 116 LYS B O 1
ATOM 9025 N N . ALA B 1 117 ? 32.312 -27.297 4.523 1 84.19 117 ALA B N 1
ATOM 9026 C CA . ALA B 1 117 ? 32.031 -27.25 5.957 1 84.19 117 ALA B CA 1
ATOM 9027 C C . ALA B 1 117 ? 30.594 -27.641 6.262 1 84.19 117 ALA B C 1
ATOM 9029 O O . ALA B 1 117 ? 30.234 -27.859 7.422 1 84.19 117 ALA B O 1
ATOM 9030 N N . LEU B 1 118 ? 29.859 -27.781 5.285 1 82.56 118 LEU B N 1
ATOM 9031 C CA . LEU B 1 118 ? 28.438 -28.047 5.5 1 82.56 118 LEU B CA 1
ATOM 9032 C C . LEU B 1 118 ? 28.219 -29.531 5.789 1 82.56 118 LEU B C 1
ATOM 9034 O O . LEU B 1 118 ? 28.734 -30.391 5.078 1 82.56 118 LEU B O 1
ATOM 9038 N N . GLY B 1 119 ? 27.453 -29.797 6.766 1 84.19 119 GLY B N 1
ATOM 9039 C CA . GLY B 1 119 ? 27.094 -31.172 7.086 1 84.19 119 GLY B CA 1
ATOM 9040 C C . GLY B 1 119 ? 25.719 -31.562 6.547 1 84.19 119 GLY B C 1
ATOM 9041 O O . GLY B 1 119 ? 25.156 -32.562 6.98 1 84.19 119 GLY B O 1
ATOM 9042 N N . TYR B 1 120 ? 25.172 -30.766 5.742 1 82.88 120 TYR B N 1
ATOM 9043 C CA . TYR B 1 120 ? 23.859 -31.016 5.141 1 82.88 120 TYR B CA 1
ATOM 9044 C C . TYR B 1 120 ? 23.891 -30.719 3.646 1 82.88 120 TYR B C 1
ATOM 9046 O O . TYR B 1 120 ? 24.859 -30.172 3.133 1 82.88 120 TYR B O 1
ATOM 9054 N N . ALA B 1 121 ? 22.828 -31.125 3.041 1 79.19 121 ALA B N 1
ATOM 9055 C CA . ALA B 1 121 ? 22.75 -30.969 1.592 1 79.19 121 ALA B CA 1
ATOM 9056 C C . ALA B 1 121 ? 22.312 -29.562 1.217 1 79.19 121 ALA B C 1
ATOM 9058 O O . ALA B 1 121 ? 21.438 -28.984 1.865 1 79.19 121 ALA B O 1
ATOM 9059 N N . SER B 1 122 ? 22.953 -29 0.257 1 80.44 122 SER B N 1
ATOM 9060 C CA . SER B 1 122 ? 22.609 -27.719 -0.345 1 80.44 122 SER B CA 1
ATOM 9061 C C . SER B 1 122 ? 22.969 -27.688 -1.826 1 80.44 122 SER B C 1
ATOM 9063 O O . SER B 1 122 ? 23.938 -28.312 -2.246 1 80.44 122 SER B O 1
ATOM 9065 N N . GLN B 1 123 ? 22.062 -27.125 -2.547 1 84.88 123 GLN B N 1
ATOM 9066 C CA . GLN B 1 123 ? 22.312 -26.984 -3.979 1 84.88 123 GLN B CA 1
ATOM 9067 C C . GLN B 1 123 ? 22.172 -25.531 -4.414 1 84.88 123 GLN B C 1
ATOM 9069 O O . GLN B 1 123 ? 21.219 -24.844 -4.02 1 84.88 123 GLN B O 1
ATOM 9074 N N . VAL B 1 124 ? 23.062 -25.062 -5.195 1 87.25 124 VAL B N 1
ATOM 9075 C CA . VAL B 1 124 ? 23.109 -23.672 -5.609 1 87.25 124 VAL B CA 1
ATOM 9076 C C . VAL B 1 124 ? 22.875 -23.562 -7.113 1 87.25 124 VAL B C 1
ATOM 9078 O O . VAL B 1 124 ? 23.375 -24.375 -7.887 1 87.25 124 VAL B O 1
ATOM 9081 N N . LEU B 1 125 ? 22 -22.688 -7.477 1 88.44 125 LEU B N 1
ATOM 9082 C CA . LEU B 1 125 ? 21.812 -22.266 -8.859 1 88.44 125 LEU B CA 1
ATOM 9083 C C . LEU B 1 125 ? 22.344 -20.859 -9.086 1 88.44 125 LEU B C 1
ATOM 9085 O O . LEU B 1 125 ? 22.016 -19.938 -8.336 1 88.44 125 LEU B O 1
ATOM 9089 N N . ASN B 1 126 ? 23.094 -20.75 -10.094 1 85.5 126 ASN B N 1
ATOM 9090 C CA . ASN B 1 126 ? 23.641 -19.438 -10.414 1 85.5 126 ASN B CA 1
ATOM 9091 C C . ASN B 1 126 ? 22.875 -18.797 -11.578 1 85.5 126 ASN B C 1
ATOM 9093 O O . ASN B 1 126 ? 22.016 -19.422 -12.195 1 85.5 126 ASN B O 1
ATOM 9097 N N . ALA B 1 127 ? 23.25 -17.594 -11.836 1 76.94 127 ALA B N 1
ATOM 9098 C CA . ALA B 1 127 ? 22.594 -16.812 -12.875 1 76.94 127 ALA B CA 1
ATOM 9099 C C . ALA B 1 127 ? 22.656 -17.531 -14.219 1 76.94 127 ALA B C 1
ATOM 9101 O O . ALA B 1 127 ? 21.703 -17.453 -15.008 1 76.94 127 ALA B O 1
ATOM 9102 N N . LYS B 1 128 ? 23.703 -18.141 -14.484 1 73.75 128 LYS B N 1
ATOM 9103 C CA . LYS B 1 128 ? 23.859 -18.812 -15.766 1 73.75 128 LYS B CA 1
ATOM 9104 C C . LYS B 1 128 ? 22.875 -19.969 -15.906 1 73.75 128 LYS B C 1
ATOM 9106 O O . LYS B 1 128 ? 22.5 -20.359 -17.016 1 73.75 128 LYS B O 1
ATOM 9111 N N . ASP B 1 129 ? 22.484 -20.484 -14.773 1 75.44 129 ASP B N 1
ATOM 9112 C CA . ASP B 1 129 ? 21.5 -21.562 -14.773 1 75.44 129 ASP B CA 1
ATOM 9113 C C . ASP B 1 129 ? 20.078 -21.016 -14.906 1 75.44 129 ASP B C 1
ATOM 9115 O O . ASP B 1 129 ? 19.219 -21.688 -15.484 1 75.44 129 ASP B O 1
ATOM 9119 N N . LEU B 1 130 ? 19.859 -19.844 -14.445 1 75.69 130 LEU B N 1
ATOM 9120 C CA . LEU B 1 130 ? 18.5 -19.312 -14.305 1 75.69 130 LEU B CA 1
ATOM 9121 C C . LEU B 1 130 ? 18.094 -18.531 -15.555 1 75.69 130 LEU B C 1
ATOM 9123 O O . LEU B 1 130 ? 16.906 -18.5 -15.906 1 75.69 130 LEU B O 1
ATOM 9127 N N . ASN B 1 131 ? 19.016 -17.844 -16.188 1 69.44 131 ASN B N 1
ATOM 9128 C CA . ASN B 1 131 ? 18.688 -16.906 -17.266 1 69.44 131 ASN B CA 1
ATOM 9129 C C . ASN B 1 131 ? 19.031 -17.484 -18.625 1 69.44 131 ASN B C 1
ATOM 9131 O O . ASN B 1 131 ? 19.578 -16.781 -19.484 1 69.44 131 ASN B O 1
ATOM 9135 N N . THR B 1 132 ? 18.688 -18.656 -18.891 1 67.56 132 THR B N 1
ATOM 9136 C CA . THR B 1 132 ? 19.078 -19.281 -20.156 1 67.56 132 THR B CA 1
ATOM 9137 C C . THR B 1 132 ? 17.938 -19.203 -21.156 1 67.56 132 THR B C 1
ATOM 9139 O O . THR B 1 132 ? 18.172 -19.188 -22.375 1 67.56 132 THR B O 1
ATOM 9142 N N . ALA B 1 133 ? 16.766 -19.062 -20.703 1 71.31 133 ALA B N 1
ATOM 9143 C CA . ALA B 1 133 ? 15.719 -19.297 -21.703 1 71.31 133 ALA B CA 1
ATOM 9144 C C . ALA B 1 133 ? 14.625 -18.234 -21.594 1 71.31 133 ALA B C 1
ATOM 9146 O O . ALA B 1 133 ? 13.445 -18.531 -21.797 1 71.31 133 ALA B O 1
ATOM 9147 N N . GLY B 1 134 ? 15 -17.031 -21.234 1 71.06 134 GLY B N 1
ATOM 9148 C CA . GLY B 1 134 ? 14.047 -15.922 -21.266 1 71.06 134 GLY B CA 1
ATOM 9149 C C . GLY B 1 134 ? 12.82 -16.172 -20.406 1 71.06 134 GLY B C 1
ATOM 9150 O O . GLY B 1 134 ? 11.719 -15.766 -20.766 1 71.06 134 GLY B O 1
ATOM 9151 N N . THR B 1 135 ? 12.945 -16.891 -19.422 1 76.25 135 THR B N 1
ATOM 9152 C CA . THR B 1 135 ? 11.773 -17.172 -18.594 1 76.25 135 THR B CA 1
ATOM 9153 C C . THR B 1 135 ? 11.438 -15.969 -17.719 1 76.25 135 THR B C 1
ATOM 9155 O O . THR B 1 135 ? 12.328 -15.234 -17.281 1 76.25 135 THR B O 1
ATOM 9158 N N . SER B 1 136 ? 10.055 -15.805 -17.562 1 73 136 SER B N 1
ATOM 9159 C CA . SER B 1 136 ? 9.57 -14.703 -16.734 1 73 136 SER B CA 1
ATOM 9160 C C . SER B 1 136 ? 9.266 -15.164 -15.32 1 73 136 SER B C 1
ATOM 9162 O O . SER B 1 136 ? 8.984 -14.352 -14.438 1 73 136 SER B O 1
ATOM 9164 N N . SER B 1 137 ? 9.32 -16.438 -15.055 1 82.94 137 SER B N 1
ATOM 9165 C CA . SER B 1 137 ? 8.961 -17 -13.758 1 82.94 137 SER B CA 1
ATOM 9166 C C . SER B 1 137 ? 10.148 -17.719 -13.117 1 82.94 137 SER B C 1
ATOM 9168 O O . SER B 1 137 ? 10.812 -18.531 -13.766 1 82.94 137 SER B O 1
ATOM 9170 N N . LEU B 1 138 ? 10.344 -17.422 -11.914 1 83.19 138 LEU B N 1
ATOM 9171 C CA . LEU B 1 138 ? 11.414 -18.062 -11.156 1 83.19 138 LEU B CA 1
ATOM 9172 C C . LEU B 1 138 ? 11.18 -19.562 -11.031 1 83.19 138 LEU B C 1
ATOM 9174 O O . LEU B 1 138 ? 12.125 -20.359 -11.102 1 83.19 138 LEU B O 1
ATOM 9178 N N . ALA B 1 139 ? 9.961 -19.891 -10.852 1 84.56 139 ALA B N 1
ATOM 9179 C CA . ALA B 1 139 ? 9.617 -21.312 -10.727 1 84.56 139 ALA B CA 1
ATOM 9180 C C . ALA B 1 139 ? 10.008 -22.078 -11.977 1 84.56 139 ALA B C 1
ATOM 9182 O O . ALA B 1 139 ? 10.609 -23.156 -11.891 1 84.56 139 ALA B O 1
ATOM 9183 N N . ASN B 1 140 ? 9.727 -21.531 -13.07 1 81.94 140 ASN B N 1
ATOM 9184 C CA . ASN B 1 140 ? 10.047 -22.188 -14.336 1 81.94 140 ASN B CA 1
ATOM 9185 C C . ASN B 1 140 ? 11.555 -22.281 -14.547 1 81.94 140 ASN B C 1
ATOM 9187 O O . ASN B 1 140 ? 12.047 -23.25 -15.125 1 81.94 140 ASN B O 1
ATOM 9191 N N . ALA B 1 141 ? 12.195 -21.328 -14.023 1 82.75 141 ALA B N 1
ATOM 9192 C CA . ALA B 1 141 ? 13.648 -21.281 -14.211 1 82.75 141 ALA B CA 1
ATOM 9193 C C . ALA B 1 141 ? 14.336 -22.391 -13.414 1 82.75 141 ALA B C 1
ATOM 9195 O O . ALA B 1 141 ? 15.445 -22.812 -13.758 1 82.75 141 ALA B O 1
ATOM 9196 N N . MET B 1 142 ? 13.695 -22.953 -12.5 1 87 142 MET B N 1
ATOM 9197 C CA . MET B 1 142 ? 14.336 -23.906 -11.602 1 87 142 MET B CA 1
ATOM 9198 C C . MET B 1 142 ? 13.914 -25.328 -11.953 1 87 142 MET B C 1
ATOM 9200 O O . MET B 1 142 ? 14.539 -26.297 -11.5 1 87 142 MET B O 1
ATOM 9204 N N . GLN B 1 143 ? 12.969 -25.516 -12.75 1 87.56 143 GLN B N 1
ATOM 9205 C CA . GLN B 1 143 ? 12.422 -26.844 -13.031 1 87.56 143 GLN B CA 1
ATOM 9206 C C . GLN B 1 143 ? 13.469 -27.734 -13.695 1 87.56 143 GLN B C 1
ATOM 9208 O O . GLN B 1 143 ? 14.117 -27.328 -14.664 1 87.56 143 GLN B O 1
ATOM 9213 N N . GLY B 1 144 ? 13.688 -28.922 -13.141 1 87.56 144 GLY B N 1
ATOM 9214 C CA . GLY B 1 144 ? 14.578 -29.938 -13.688 1 87.56 144 GLY B CA 1
ATOM 9215 C C . GLY B 1 144 ? 16.031 -29.734 -13.273 1 87.56 144 GLY B C 1
ATOM 9216 O O . GLY B 1 144 ? 16.906 -30.5 -13.68 1 87.56 144 GLY B O 1
ATOM 9217 N N . LYS B 1 145 ? 16.219 -28.828 -12.398 1 91.31 145 LYS B N 1
ATOM 9218 C CA . LYS B 1 145 ? 17.609 -28.484 -12.133 1 91.31 145 LYS B CA 1
ATOM 9219 C C . LYS B 1 145 ? 17.984 -28.766 -10.68 1 91.31 145 LYS B C 1
ATOM 9221 O O . LYS B 1 145 ? 19.141 -28.594 -10.281 1 91.31 145 LYS B O 1
ATOM 9226 N N . LEU B 1 146 ? 17.062 -29.234 -9.977 1 92.44 146 LEU B N 1
ATOM 9227 C CA . LEU B 1 146 ? 17.297 -29.453 -8.555 1 92.44 146 LEU B CA 1
ATOM 9228 C C . LEU B 1 146 ? 16.844 -30.844 -8.141 1 92.44 146 LEU B C 1
ATOM 9230 O O . LEU B 1 146 ? 15.914 -31.406 -8.719 1 92.44 146 LEU B O 1
ATOM 9234 N N . THR B 1 147 ? 17.5 -31.344 -7.148 1 94.62 147 THR B N 1
ATOM 9235 C CA . THR B 1 147 ? 17.031 -32.562 -6.508 1 94.62 147 THR B CA 1
ATOM 9236 C C . THR B 1 147 ? 16.156 -32.25 -5.297 1 94.62 147 THR B C 1
ATOM 9238 O O . THR B 1 147 ? 16.328 -31.203 -4.668 1 94.62 147 THR B O 1
ATOM 9241 N N . GLY B 1 148 ? 15.234 -33.094 -5.074 1 93.94 148 GLY B N 1
ATOM 9242 C CA . GLY B 1 148 ? 14.414 -33 -3.875 1 93.94 148 GLY B CA 1
ATOM 9243 C C . GLY B 1 148 ? 13.422 -31.859 -3.916 1 93.94 148 GLY B C 1
ATOM 9244 O O . GLY B 1 148 ? 12.812 -31.516 -2.9 1 93.94 148 GLY B O 1
ATOM 9245 N N . VAL B 1 149 ? 13.297 -31.203 -4.969 1 92.94 149 VAL B N 1
ATOM 9246 C CA . VAL B 1 149 ? 12.391 -30.078 -5.117 1 92.94 149 VAL B CA 1
ATOM 9247 C C . VAL B 1 149 ? 11.359 -30.375 -6.195 1 92.94 149 VAL B C 1
ATOM 9249 O O . VAL B 1 149 ? 11.711 -30.703 -7.332 1 92.94 149 VAL B O 1
ATOM 9252 N N . ASP B 1 150 ? 10.148 -30.312 -5.73 1 91.75 150 ASP B N 1
ATOM 9253 C CA . ASP B 1 150 ? 9.031 -30.469 -6.652 1 91.75 150 ASP B CA 1
ATOM 9254 C C . ASP B 1 150 ? 8.398 -29.109 -6.988 1 91.75 150 ASP B C 1
ATOM 9256 O O . ASP B 1 150 ? 7.969 -28.391 -6.094 1 91.75 150 ASP B O 1
ATOM 9260 N N . ILE B 1 151 ? 8.352 -28.797 -8.266 1 89.88 151 ILE B N 1
ATOM 9261 C CA . ILE B 1 151 ? 7.762 -27.547 -8.727 1 89.88 151 ILE B CA 1
ATOM 9262 C C . ILE B 1 151 ? 6.547 -27.844 -9.602 1 89.88 151 ILE B C 1
ATOM 9264 O O . ILE B 1 151 ? 6.672 -28.453 -10.664 1 89.88 151 ILE B O 1
ATOM 9268 N N . ARG B 1 152 ? 5.41 -27.328 -9.227 1 87.88 152 ARG B N 1
ATOM 9269 C CA . ARG B 1 152 ? 4.172 -27.547 -9.969 1 87.88 152 ARG B CA 1
ATOM 9270 C C . ARG B 1 152 ? 3.531 -26.219 -10.359 1 87.88 152 ARG B C 1
ATOM 9272 O O . ARG B 1 152 ? 3.139 -25.422 -9.492 1 87.88 152 ARG B O 1
ATOM 9279 N N . THR B 1 153 ? 3.42 -26.062 -11.602 1 86.44 153 THR B N 1
ATOM 9280 C CA . THR B 1 153 ? 2.703 -24.891 -12.102 1 86.44 153 THR B CA 1
ATOM 9281 C C . THR B 1 153 ? 1.256 -25.234 -12.43 1 86.44 153 THR B C 1
ATOM 9283 O O . THR B 1 153 ? 0.96 -26.375 -12.82 1 86.44 153 THR B O 1
ATOM 9286 N N . SER B 1 154 ? 0.389 -24.344 -12.297 1 85.25 154 SER B N 1
ATOM 9287 C CA . SER B 1 154 ? -1.017 -24.625 -12.57 1 85.25 154 SER B CA 1
ATOM 9288 C C . SER B 1 154 ? -1.295 -24.672 -14.07 1 85.25 154 SER B C 1
ATOM 9290 O O . SER B 1 154 ? -2.158 -25.438 -14.523 1 85.25 154 SER B O 1
ATOM 9292 N N . SER B 1 155 ? -0.644 -23.828 -14.766 1 90.12 155 SER B N 1
ATOM 9293 C CA . SER B 1 155 ? -0.904 -23.719 -16.203 1 90.12 155 SER B CA 1
ATOM 9294 C C . SER B 1 155 ? 0.181 -22.906 -16.906 1 90.12 155 SER B C 1
ATOM 9296 O O . SER B 1 155 ? 1.228 -22.625 -16.312 1 90.12 155 SER B O 1
ATOM 9298 N N . GLY B 1 156 ? -0.118 -22.766 -18.172 1 88.69 156 GLY B N 1
ATOM 9299 C CA . GLY B 1 156 ? 0.764 -21.891 -18.938 1 88.69 156 GLY B CA 1
ATOM 9300 C C . GLY B 1 156 ? 0.26 -20.469 -19.031 1 88.69 156 GLY B C 1
ATOM 9301 O O . GLY B 1 156 ? 0.82 -19.656 -19.766 1 88.69 156 GLY B O 1
ATOM 9302 N N . ALA B 1 157 ? -0.695 -20.078 -18.25 1 92.38 157 ALA B N 1
ATOM 9303 C CA . ALA B 1 157 ? -1.277 -18.75 -18.281 1 92.38 157 ALA B CA 1
ATOM 9304 C C . ALA B 1 157 ? -0.296 -17.703 -17.734 1 92.38 157 ALA B C 1
ATOM 9306 O O . ALA B 1 157 ? 0.527 -18.016 -16.875 1 92.38 157 ALA B O 1
ATOM 9307 N N . PRO B 1 158 ? -0.385 -16.469 -18.266 1 93.12 158 PRO B N 1
ATOM 9308 C CA . PRO B 1 158 ? 0.406 -15.406 -17.641 1 93.12 158 PRO B CA 1
ATOM 9309 C C . PRO B 1 158 ? 0.135 -15.273 -16.141 1 93.12 158 PRO B C 1
ATOM 9311 O O . PRO B 1 158 ? -1.02 -15.141 -15.727 1 93.12 158 PRO B O 1
ATOM 9314 N N . GLY B 1 159 ? 1.149 -15.398 -15.438 1 91.5 159 GLY B N 1
ATOM 9315 C CA . GLY B 1 159 ? 1.006 -15.227 -14 1 91.5 159 GLY B CA 1
ATOM 9316 C C . GLY B 1 159 ? 0.513 -16.469 -13.289 1 91.5 159 GLY B C 1
ATOM 9317 O O . GLY B 1 159 ? 0.13 -16.422 -12.117 1 91.5 159 GLY B O 1
ATOM 9318 N N . ALA B 1 160 ? 0.534 -17.547 -13.914 1 92.31 160 ALA B N 1
ATOM 9319 C CA . ALA B 1 160 ? 0.086 -18.797 -13.305 1 92.31 160 ALA B CA 1
ATOM 9320 C C . ALA B 1 160 ? 0.814 -19.062 -11.992 1 92.31 160 ALA B C 1
ATOM 9322 O O . ALA B 1 160 ? 2.01 -18.781 -11.867 1 92.31 160 ALA B O 1
ATOM 9323 N N . SER B 1 161 ? 0.032 -19.578 -11.008 1 92.12 161 SER B N 1
ATOM 9324 C CA . SER B 1 161 ? 0.63 -19.906 -9.719 1 92.12 161 SER B CA 1
ATOM 9325 C C . SER B 1 161 ? 1.585 -21.094 -9.836 1 92.12 161 SER B C 1
ATOM 9327 O O . SER B 1 161 ? 1.489 -21.891 -10.773 1 92.12 161 SER B O 1
ATOM 9329 N N . ALA B 1 162 ? 2.527 -21.141 -8.93 1 88 162 ALA B N 1
ATOM 9330 C CA . ALA B 1 162 ? 3.467 -22.25 -8.828 1 88 162 ALA B CA 1
ATOM 9331 C C . ALA B 1 162 ? 3.654 -22.672 -7.375 1 88 162 ALA B C 1
ATOM 9333 O O . ALA B 1 162 ? 3.781 -21.828 -6.484 1 88 162 ALA B O 1
ATOM 9334 N N . GLN B 1 163 ? 3.588 -23.938 -7.191 1 88.12 163 GLN B N 1
ATOM 9335 C CA . GLN B 1 163 ? 3.852 -24.484 -5.867 1 88.12 163 GLN B CA 1
ATOM 9336 C C . GLN B 1 163 ? 5.188 -25.219 -5.832 1 88.12 163 GLN B C 1
ATOM 9338 O O . GLN B 1 163 ? 5.461 -26.062 -6.691 1 88.12 163 GLN B O 1
ATOM 9343 N N . ILE B 1 164 ? 5.965 -24.828 -4.91 1 91.81 164 ILE B N 1
ATOM 9344 C CA . ILE B 1 164 ? 7.246 -25.484 -4.699 1 91.81 164 ILE B CA 1
ATOM 9345 C C . ILE B 1 164 ? 7.219 -26.266 -3.381 1 91.81 164 ILE B C 1
ATOM 9347 O O . ILE B 1 164 ? 6.867 -25.703 -2.338 1 91.81 164 ILE B O 1
ATOM 9351 N N . VAL B 1 165 ? 7.52 -27.5 -3.414 1 94.06 165 VAL B N 1
ATOM 9352 C CA . VAL B 1 165 ? 7.574 -28.344 -2.23 1 94.06 165 VAL B CA 1
ATOM 9353 C C . VAL B 1 165 ? 8.938 -29.047 -2.158 1 94.06 165 VAL B C 1
ATOM 9355 O O . VAL B 1 165 ? 9.391 -29.625 -3.143 1 94.06 165 VAL B O 1
ATOM 9358 N N . ILE B 1 166 ? 9.539 -28.922 -1.051 1 94.88 166 ILE B N 1
ATOM 9359 C CA . ILE B 1 166 ? 10.844 -29.531 -0.848 1 94.88 166 ILE B CA 1
ATOM 9360 C C . ILE B 1 166 ? 10.695 -30.812 -0.02 1 94.88 166 ILE B C 1
ATOM 9362 O O . ILE B 1 166 ? 10.234 -30.766 1.121 1 94.88 166 ILE B O 1
ATOM 9366 N N . ARG B 1 167 ? 11.094 -31.938 -0.564 1 95.19 167 ARG B N 1
ATOM 9367 C CA . ARG B 1 167 ? 11.125 -33.25 0.078 1 95.19 167 ARG B CA 1
ATOM 9368 C C . ARG B 1 167 ? 9.75 -33.625 0.628 1 95.19 167 ARG B C 1
ATOM 9370 O O . ARG B 1 167 ? 9.633 -34.062 1.774 1 95.19 167 ARG B O 1
ATOM 9377 N N . GLY B 1 168 ? 8.727 -33.281 -0.08 1 93.25 168 GLY B N 1
ATOM 9378 C CA . GLY B 1 168 ? 7.379 -33.719 0.234 1 93.25 168 GLY B CA 1
ATOM 9379 C C . GLY B 1 168 ? 6.648 -32.781 1.176 1 93.25 168 GLY B C 1
ATOM 9380 O O . GLY B 1 168 ? 7.25 -31.859 1.728 1 93.25 168 GLY B O 1
ATOM 9381 N N . ALA B 1 169 ? 5.383 -33.062 1.418 1 93.81 169 ALA B N 1
ATOM 9382 C CA . ALA B 1 169 ? 4.523 -32.25 2.266 1 93.81 169 ALA B CA 1
ATOM 9383 C C . ALA B 1 169 ? 4.777 -32.531 3.744 1 93.81 169 ALA B C 1
ATOM 9385 O O . ALA B 1 169 ? 5.113 -33.656 4.117 1 93.81 169 ALA B O 1
ATOM 9386 N N . ARG B 1 170 ? 4.551 -31.5 4.559 1 94.19 170 ARG B N 1
ATOM 9387 C CA . ARG B 1 170 ? 4.676 -31.656 6.004 1 94.19 170 ARG B CA 1
ATOM 9388 C C . ARG B 1 170 ? 3.338 -31.422 6.699 1 94.19 170 ARG B C 1
ATOM 9390 O O . ARG B 1 170 ? 3.17 -31.766 7.867 1 94.19 170 ARG B O 1
ATOM 9397 N N . SER B 1 171 ? 2.486 -30.812 6.004 1 93.69 171 SER B N 1
ATOM 9398 C CA . SER B 1 171 ? 1.151 -30.547 6.535 1 93.69 171 SER B CA 1
ATOM 9399 C C . SER B 1 171 ? 0.078 -31.188 5.648 1 93.69 171 SER B C 1
ATOM 9401 O O . SER B 1 171 ? 0.192 -31.172 4.422 1 93.69 171 SER B O 1
ATOM 9403 N N . PHE B 1 172 ? -0.955 -31.656 6.402 1 92.5 172 PHE B N 1
ATOM 9404 C CA . PHE B 1 172 ? -2.055 -32.25 5.641 1 92.5 172 PHE B CA 1
ATOM 9405 C C . PHE B 1 172 ? -2.77 -31.172 4.82 1 92.5 172 PHE B C 1
ATOM 9407 O O . PHE B 1 172 ? -2.881 -31.281 3.598 1 92.5 172 PHE B O 1
ATOM 9414 N N . ASP B 1 173 ? -3.205 -30.109 5.438 1 87.81 173 ASP B N 1
ATOM 9415 C CA . ASP B 1 173 ? -3.977 -29.078 4.75 1 87.81 173 ASP B CA 1
ATOM 9416 C C . ASP B 1 173 ? -3.379 -27.688 4.988 1 87.81 173 ASP B C 1
ATOM 9418 O O . ASP B 1 173 ? -3.961 -26.672 4.586 1 87.81 173 ASP B O 1
ATOM 9422 N N . GLY B 1 174 ? -2.293 -27.625 5.582 1 88.12 174 GLY B N 1
ATOM 9423 C CA . GLY B 1 174 ? -1.637 -26.359 5.848 1 88.12 174 GLY B CA 1
ATOM 9424 C C . GLY B 1 174 ? -0.636 -25.969 4.777 1 88.12 174 GLY B C 1
ATOM 9425 O O . GLY B 1 174 ? -0.749 -26.406 3.627 1 88.12 174 GLY B O 1
ATOM 9426 N N . ASN B 1 175 ? 0.214 -25.141 5.152 1 88.75 175 ASN B N 1
ATOM 9427 C CA . ASN B 1 175 ? 1.224 -24.609 4.234 1 88.75 175 ASN B CA 1
ATOM 9428 C C . ASN B 1 175 ? 2.363 -25.609 4.039 1 88.75 175 ASN B C 1
ATOM 9430 O O . ASN B 1 175 ? 2.957 -26.078 5.012 1 88.75 175 ASN B O 1
ATOM 9434 N N . ASN B 1 176 ? 2.713 -25.875 2.852 1 93.88 176 ASN B N 1
ATOM 9435 C CA . ASN B 1 176 ? 3.814 -26.781 2.545 1 93.8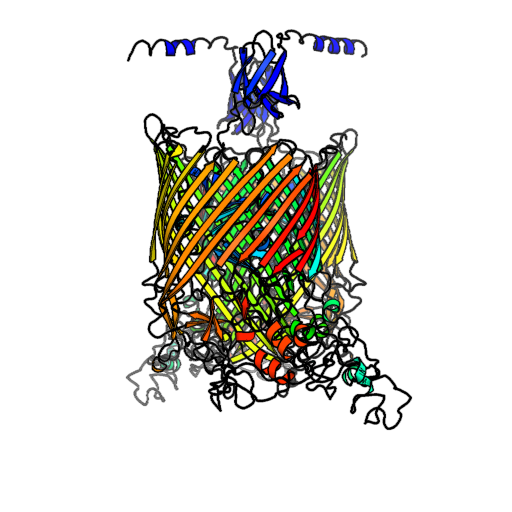8 176 ASN B CA 1
ATOM 9436 C C . ASN B 1 176 ? 4.887 -26.094 1.702 1 93.88 176 ASN B C 1
ATOM 9438 O O . ASN B 1 176 ? 5.809 -26.75 1.211 1 93.88 176 ASN B O 1
ATOM 9442 N N . THR B 1 177 ? 4.773 -24.812 1.482 1 92.56 177 THR B N 1
ATOM 9443 C CA . THR B 1 177 ? 5.727 -24.094 0.651 1 92.56 177 THR B CA 1
ATOM 9444 C C . THR B 1 177 ? 6.906 -23.594 1.484 1 92.56 177 THR B C 1
ATOM 9446 O O . THR B 1 177 ? 6.758 -23.312 2.676 1 92.56 177 THR B O 1
ATOM 9449 N N . PRO B 1 178 ? 8.07 -23.453 0.887 1 94.06 178 PRO B N 1
ATOM 9450 C CA . PRO B 1 178 ? 9.25 -23.016 1.634 1 94.06 178 PRO B CA 1
ATOM 9451 C C . PRO B 1 178 ? 9.242 -21.516 1.931 1 94.06 178 PRO B C 1
ATOM 9453 O O . PRO B 1 178 ? 8.438 -20.781 1.352 1 94.06 178 PRO B O 1
ATOM 9456 N N . LEU B 1 179 ? 10.102 -21.188 2.891 1 94.12 179 LEU B N 1
ATOM 9457 C CA . LEU B 1 179 ? 10.352 -19.766 3.164 1 94.12 179 LEU B CA 1
ATOM 9458 C C . LEU B 1 179 ? 11.25 -19.156 2.094 1 94.12 179 LEU B C 1
ATOM 9460 O O . LEU B 1 179 ? 12.234 -19.781 1.676 1 94.12 179 LEU B O 1
ATOM 9464 N N . TYR B 1 180 ? 10.914 -18.031 1.581 1 95.06 180 TYR B N 1
ATOM 9465 C CA . TYR B 1 180 ? 11.773 -17.281 0.677 1 95.06 180 TYR B CA 1
ATOM 9466 C C . TYR B 1 180 ? 12.508 -16.172 1.422 1 95.06 180 TYR B C 1
ATOM 9468 O O . TYR B 1 180 ? 11.898 -15.414 2.182 1 95.06 180 TYR B O 1
ATOM 9476 N N . VAL B 1 181 ? 13.75 -16.109 1.251 1 95.75 181 VAL B N 1
ATOM 9477 C CA . VAL B 1 181 ? 14.586 -15.062 1.826 1 95.75 181 VAL B CA 1
ATOM 9478 C C . VAL B 1 181 ? 15.391 -14.383 0.723 1 95.75 181 VAL B C 1
ATOM 9480 O O . VAL B 1 181 ? 16.172 -15.039 0.027 1 95.75 181 VAL B O 1
ATOM 9483 N N . VAL B 1 182 ? 15.219 -13.109 0.53 1 96 182 VAL B N 1
ATOM 9484 C CA . VAL B 1 182 ? 15.953 -12.352 -0.475 1 96 182 VAL B CA 1
ATOM 9485 C C . VAL B 1 182 ? 16.969 -11.438 0.209 1 96 182 VAL B C 1
ATOM 9487 O O . VAL B 1 182 ? 16.578 -10.508 0.923 1 96 182 VAL B O 1
ATOM 9490 N N . ASP B 1 183 ? 18.188 -11.688 0.004 1 94.31 183 ASP B N 1
ATOM 9491 C CA . ASP B 1 183 ? 19.281 -10.906 0.601 1 94.31 183 ASP B CA 1
ATOM 9492 C C . ASP B 1 183 ? 19.109 -10.805 2.115 1 94.31 183 ASP B C 1
ATOM 9494 O O . ASP B 1 183 ? 19.266 -9.719 2.688 1 94.31 183 ASP B O 1
ATOM 9498 N N . GLY B 1 184 ? 18.656 -11.867 2.68 1 91.62 184 GLY B N 1
ATOM 9499 C CA . GLY B 1 184 ? 18.516 -11.914 4.129 1 91.62 184 GLY B CA 1
ATOM 9500 C C . GLY B 1 184 ? 17.141 -11.523 4.609 1 91.62 184 GLY B C 1
ATOM 9501 O O . GLY B 1 184 ? 16.812 -11.703 5.781 1 91.62 184 GLY B O 1
ATOM 9502 N N . MET B 1 185 ? 16.312 -11.07 3.76 1 91 185 MET B N 1
ATOM 9503 C CA . MET B 1 185 ? 14.961 -10.656 4.117 1 91 185 MET B CA 1
ATOM 9504 C C . MET B 1 185 ? 13.953 -11.75 3.809 1 91 185 MET B C 1
ATOM 9506 O O . MET B 1 185 ? 13.688 -12.047 2.641 1 91 185 MET B O 1
ATOM 9510 N N . PRO B 1 186 ? 13.273 -12.32 4.863 1 94.06 186 PRO B N 1
ATOM 9511 C CA . PRO B 1 186 ? 12.141 -13.203 4.57 1 94.06 186 PRO B CA 1
ATOM 9512 C C . PRO B 1 186 ? 10.977 -12.461 3.91 1 94.06 186 PRO B C 1
ATOM 9514 O O . PRO B 1 186 ? 10.578 -11.391 4.375 1 94.06 186 PRO B O 1
ATOM 9517 N N . ILE B 1 187 ? 10.43 -12.977 2.838 1 95 187 ILE B N 1
ATOM 9518 C CA . ILE B 1 187 ? 9.375 -12.281 2.111 1 95 187 ILE B CA 1
ATOM 9519 C C . ILE B 1 187 ? 8.18 -13.211 1.904 1 95 187 ILE B C 1
ATOM 9521 O O . ILE B 1 187 ? 8.32 -14.438 1.996 1 95 187 ILE B O 1
ATOM 9525 N N . ALA B 1 188 ? 7.082 -12.602 1.694 1 92.56 188 ALA B N 1
ATOM 9526 C CA . ALA B 1 188 ? 5.91 -13.359 1.282 1 92.56 188 ALA B CA 1
ATOM 9527 C C . ALA B 1 188 ? 6.113 -13.977 -0.1 1 92.56 188 ALA B C 1
ATOM 9529 O O . ALA B 1 188 ? 6.695 -13.344 -0.987 1 92.56 188 ALA B O 1
ATOM 9530 N N . SER B 1 189 ? 5.676 -15.211 -0.207 1 90.94 189 SER B N 1
ATOM 9531 C CA . SER B 1 189 ? 5.891 -15.891 -1.48 1 90.94 189 SER B CA 1
ATOM 9532 C C . SER B 1 189 ? 4.633 -16.625 -1.936 1 90.94 189 SER B C 1
ATOM 9534 O O . SER B 1 189 ? 4.52 -17 -3.102 1 90.94 189 SER B O 1
ATOM 9536 N N . ARG B 1 190 ? 3.648 -16.844 -1.152 1 90.44 190 ARG B N 1
ATOM 9537 C CA . ARG B 1 190 ? 2.439 -17.609 -1.452 1 90.44 190 ARG B CA 1
ATOM 9538 C C . ARG B 1 190 ? 1.404 -16.734 -2.156 1 90.44 190 ARG B C 1
ATOM 9540 O O . ARG B 1 190 ? 1.479 -15.508 -2.104 1 90.44 190 ARG B O 1
ATOM 9547 N N . PRO B 1 191 ? 0.428 -17.438 -2.783 1 93.31 191 PRO B N 1
ATOM 9548 C CA . PRO B 1 191 ? -0.72 -16.641 -3.23 1 93.31 191 PRO B CA 1
ATOM 9549 C C . PRO B 1 191 ? -1.479 -16 -2.072 1 93.31 191 PRO B C 1
ATOM 9551 O O . PRO B 1 191 ? -1.624 -16.609 -1.01 1 93.31 191 PRO B O 1
ATOM 9554 N N . ASP B 1 192 ? -1.954 -14.867 -2.293 1 92.19 192 ASP B N 1
ATOM 9555 C CA . ASP B 1 192 ? -2.711 -14.156 -1.265 1 92.19 192 ASP B CA 1
ATOM 9556 C C . ASP B 1 192 ? -4.043 -14.852 -0.991 1 92.19 192 ASP B C 1
ATOM 9558 O O . ASP B 1 192 ? -4.594 -14.742 0.107 1 92.19 192 ASP B O 1
ATOM 9562 N N . PHE B 1 193 ? -4.543 -15.508 -2.021 1 91.88 193 PHE B N 1
ATOM 9563 C CA . PHE B 1 193 ? -5.809 -16.219 -1.926 1 91.88 193 PHE B CA 1
ATOM 9564 C C . PHE B 1 193 ? -5.66 -17.656 -2.428 1 91.88 193 PHE B C 1
ATOM 9566 O O . PHE B 1 193 ? -4.941 -17.906 -3.396 1 91.88 193 PHE B O 1
ATOM 9573 N N . ASP B 1 194 ? -6.336 -18.484 -1.725 1 89.56 194 ASP B N 1
ATOM 9574 C CA . ASP B 1 194 ? -6.434 -19.891 -2.125 1 89.56 194 ASP B CA 1
ATOM 9575 C C . ASP B 1 194 ? -7.613 -20.109 -3.066 1 89.56 194 ASP B C 1
ATOM 9577 O O . ASP B 1 194 ? -8.617 -19.391 -2.998 1 89.56 194 ASP B O 1
ATOM 9581 N N . THR B 1 195 ? -7.469 -21.094 -3.977 1 88.88 195 THR B N 1
ATOM 9582 C CA . THR B 1 195 ? -8.555 -21.422 -4.891 1 88.88 195 THR B CA 1
ATOM 9583 C C . THR B 1 195 ? -9.555 -22.359 -4.227 1 88.88 195 THR B C 1
ATOM 9585 O O . THR B 1 195 ? -10.406 -22.938 -4.898 1 88.88 195 THR B O 1
ATOM 9588 N N . GLU B 1 196 ? -9.375 -22.625 -2.98 1 83.19 196 GLU B N 1
ATOM 9589 C CA . GLU B 1 196 ? -10.273 -23.438 -2.168 1 83.19 196 GLU B CA 1
ATOM 9590 C C . GLU B 1 196 ? -10.445 -24.844 -2.76 1 83.19 196 GLU B C 1
ATOM 9592 O O . GLU B 1 196 ? -9.453 -25.531 -3.004 1 83.19 196 GLU B O 1
ATOM 9597 N N . LYS B 1 197 ? -11.664 -25.203 -3.172 1 86.38 197 LYS B N 1
ATOM 9598 C CA . LYS B 1 197 ? -11.891 -26.531 -3.738 1 86.38 197 LYS B CA 1
ATOM 9599 C C . LYS B 1 197 ? -11.383 -26.609 -5.176 1 86.38 197 LYS B C 1
ATOM 9601 O O . LYS B 1 197 ? -11.242 -27.703 -5.73 1 86.38 197 LYS B O 1
ATOM 9606 N N . SER B 1 198 ? -11.094 -25.516 -5.738 1 88.25 198 SER B N 1
ATOM 9607 C CA . SER B 1 198 ? -10.484 -25.406 -7.059 1 88.25 198 SER B CA 1
ATOM 9608 C C . SER B 1 198 ? -11.406 -25.969 -8.141 1 88.25 198 SER B C 1
ATOM 9610 O O . SER B 1 198 ? -10.953 -26.656 -9.047 1 88.25 198 SER B O 1
ATOM 9612 N N . VAL B 1 199 ? -12.719 -25.688 -7.992 1 87.94 199 VAL B N 1
ATOM 9613 C CA . VAL B 1 199 ? -13.656 -26.25 -8.953 1 87.94 199 VAL B CA 1
ATOM 9614 C C . VAL B 1 199 ? -14.359 -25.125 -9.719 1 87.94 199 VAL B C 1
ATOM 9616 O O . VAL B 1 199 ? -15.234 -25.391 -10.547 1 87.94 199 VAL B O 1
ATOM 9619 N N . THR B 1 200 ? -13.969 -23.906 -9.344 1 84.56 200 THR B N 1
ATOM 9620 C CA . THR B 1 200 ? -14.5 -22.734 -10.039 1 84.56 200 THR B CA 1
ATOM 9621 C C . THR B 1 200 ? -13.508 -21.578 -9.992 1 84.56 200 THR B C 1
ATOM 9623 O O . THR B 1 200 ? -12.516 -21.625 -9.258 1 84.56 200 THR B O 1
ATOM 9626 N N . GLY B 1 201 ? -13.719 -20.672 -10.875 1 88.56 201 GLY B N 1
ATOM 9627 C CA . GLY B 1 201 ? -12.961 -19.438 -10.773 1 88.56 201 GLY B CA 1
ATOM 9628 C C . GLY B 1 201 ? -11.625 -19.484 -11.5 1 88.56 201 GLY B C 1
ATOM 9629 O O . GLY B 1 201 ? -11.445 -20.297 -12.414 1 88.56 201 GLY B O 1
ATOM 9630 N N . SER B 1 202 ? -10.852 -18.484 -11.219 1 92.06 202 SER B N 1
ATOM 9631 C CA . SER B 1 202 ? -9.539 -18.375 -11.844 1 92.06 202 SER B CA 1
ATOM 9632 C C . SER B 1 202 ? -8.422 -18.562 -10.82 1 92.06 202 SER B C 1
ATOM 9634 O O . SER B 1 202 ? -8.688 -18.609 -9.617 1 92.06 202 SER B O 1
ATOM 9636 N N . ASP B 1 203 ? -7.293 -18.688 -11.328 1 92.62 203 ASP B N 1
ATOM 9637 C CA . ASP B 1 203 ? -6.086 -18.844 -10.523 1 92.62 203 ASP B CA 1
ATOM 9638 C C . ASP B 1 203 ? -5.68 -17.531 -9.867 1 92.62 203 ASP B C 1
ATOM 9640 O O . ASP B 1 203 ? -6.156 -16.469 -10.258 1 92.62 203 ASP B O 1
ATOM 9644 N N . TYR B 1 204 ? -4.945 -17.641 -8.75 1 94.56 204 TYR B N 1
ATOM 9645 C CA . TYR B 1 204 ? -4.273 -16.516 -8.109 1 94.56 204 TYR B CA 1
ATOM 9646 C C . TYR B 1 204 ? -2.762 -16.703 -8.117 1 94.56 204 TYR B C 1
ATOM 9648 O O . TYR B 1 204 ? -2.26 -17.75 -7.68 1 94.56 204 TYR B O 1
ATOM 9656 N N . ALA B 1 205 ? -2.115 -15.727 -8.531 1 93.94 205 ALA B N 1
ATOM 9657 C CA . ALA B 1 205 ? -0.666 -15.82 -8.695 1 93.94 205 ALA B CA 1
ATOM 9658 C C . ALA B 1 205 ? 0.034 -15.883 -7.34 1 93.94 205 ALA B C 1
ATOM 9660 O O . ALA B 1 205 ? -0.432 -15.281 -6.367 1 93.94 205 ALA B O 1
ATOM 9661 N N . SER B 1 206 ? 1.19 -16.594 -7.336 1 92.94 206 SER B N 1
ATOM 9662 C CA . SER B 1 206 ? 2.066 -16.547 -6.168 1 92.94 206 SER B CA 1
ATOM 9663 C C . SER B 1 206 ? 2.889 -15.258 -6.148 1 92.94 206 SER B C 1
ATOM 9665 O O . SER B 1 206 ? 3.141 -14.656 -7.195 1 92.94 206 SER B O 1
ATOM 9667 N N . ARG B 1 207 ? 3.33 -14.891 -5.008 1 93.44 207 ARG B N 1
ATOM 9668 C CA . ARG B 1 207 ? 4.062 -13.641 -4.871 1 93.44 207 ARG B CA 1
ATOM 9669 C C . ARG B 1 207 ? 5.492 -13.781 -5.383 1 93.44 207 ARG B C 1
ATOM 9671 O O . ARG B 1 207 ? 6.188 -12.781 -5.574 1 93.44 207 ARG B O 1
ATOM 9678 N N . THR B 1 208 ? 5.852 -14.93 -5.805 1 91.19 208 THR B N 1
ATOM 9679 C CA . THR B 1 208 ? 7.172 -15.117 -6.395 1 91.19 208 THR B CA 1
ATOM 9680 C C . THR B 1 208 ? 7.242 -14.469 -7.777 1 91.19 208 THR B C 1
ATOM 9682 O O . THR B 1 208 ? 8.328 -14.195 -8.289 1 91.19 208 THR B O 1
ATOM 9685 N N . ILE B 1 209 ? 6.082 -14.297 -8.398 1 93.12 209 ILE B N 1
ATOM 9686 C CA . ILE B 1 209 ? 6.023 -13.703 -9.727 1 93.12 209 ILE B CA 1
ATOM 9687 C C . ILE B 1 209 ? 6.547 -12.266 -9.68 1 93.12 209 ILE B C 1
ATOM 9689 O O . ILE B 1 209 ? 6.891 -11.688 -10.711 1 93.12 209 ILE B O 1
ATOM 9693 N N . ASP B 1 210 ? 6.66 -11.695 -8.453 1 94.44 210 ASP B N 1
ATOM 9694 C CA . ASP B 1 210 ? 7.102 -10.312 -8.273 1 94.44 210 ASP B CA 1
ATOM 9695 C C . ASP B 1 210 ? 8.617 -10.195 -8.445 1 94.44 210 ASP B C 1
ATOM 9697 O O . ASP B 1 210 ? 9.148 -9.094 -8.578 1 94.44 210 ASP B O 1
ATOM 9701 N N . LEU B 1 211 ? 9.328 -11.297 -8.531 1 93.44 211 LEU B N 1
ATOM 9702 C CA . LEU B 1 211 ? 10.781 -11.305 -8.633 1 93.44 211 LEU B CA 1
ATOM 9703 C C . LEU B 1 211 ? 11.227 -11.391 -10.086 1 93.44 211 LEU B C 1
ATOM 9705 O O . LEU B 1 211 ? 10.734 -12.234 -10.844 1 93.44 211 LEU B O 1
ATOM 9709 N N . ASN B 1 212 ? 12.141 -10.555 -10.422 1 92.12 212 ASN B N 1
ATOM 9710 C CA . ASN B 1 212 ? 12.789 -10.641 -11.734 1 92.12 212 ASN B CA 1
ATOM 9711 C C . ASN B 1 212 ? 13.977 -11.594 -11.711 1 92.12 212 ASN B C 1
ATOM 9713 O O . ASN B 1 212 ? 14.977 -11.32 -11.039 1 92.12 212 ASN B O 1
ATOM 9717 N N . PRO B 1 213 ? 13.875 -12.625 -12.453 1 90.31 213 PRO B N 1
ATOM 9718 C CA . PRO B 1 213 ? 14.977 -13.586 -12.445 1 90.31 213 PRO B CA 1
ATOM 9719 C C . PRO B 1 213 ? 16.312 -12.961 -12.859 1 90.31 213 PRO B C 1
ATOM 9721 O O . PRO B 1 213 ? 17.359 -13.367 -12.367 1 90.31 213 PRO B O 1
ATOM 9724 N N . ASP B 1 214 ? 16.344 -11.922 -13.633 1 90.94 214 ASP B N 1
ATOM 9725 C CA . ASP B 1 214 ? 17.562 -11.305 -14.148 1 90.94 214 ASP B CA 1
ATOM 9726 C C . ASP B 1 214 ? 18.297 -10.555 -13.039 1 90.94 214 ASP B C 1
ATOM 9728 O O . ASP B 1 214 ? 19.469 -10.211 -13.203 1 90.94 214 ASP B O 1
ATOM 9732 N N . ASP B 1 215 ? 17.688 -10.344 -12.016 1 92.56 215 ASP B N 1
ATOM 9733 C CA . ASP B 1 215 ? 18.328 -9.633 -10.914 1 92.56 215 ASP B CA 1
ATOM 9734 C C . ASP B 1 215 ? 19 -10.602 -9.953 1 92.56 215 ASP B C 1
ATOM 9736 O O . ASP B 1 215 ? 19.734 -10.18 -9.047 1 92.56 215 ASP B O 1
ATOM 9740 N N . ILE B 1 216 ? 18.828 -11.859 -10.148 1 92.75 216 ILE B N 1
ATOM 9741 C CA . ILE B 1 216 ? 19.297 -12.867 -9.195 1 92.75 216 ILE B CA 1
ATOM 9742 C C . ILE B 1 216 ? 20.688 -13.336 -9.586 1 92.75 216 ILE B C 1
ATOM 9744 O O . ILE B 1 216 ? 20.953 -13.68 -10.742 1 92.75 216 ILE B O 1
ATOM 9748 N N . GLU B 1 217 ? 21.547 -13.305 -8.625 1 91.31 217 GLU B N 1
ATOM 9749 C CA . GLU B 1 217 ? 22.891 -13.836 -8.789 1 91.31 217 GLU B CA 1
ATOM 9750 C C . GLU B 1 217 ? 22.938 -15.336 -8.531 1 91.31 217 GLU B C 1
ATOM 9752 O O . GLU B 1 217 ? 23.625 -16.078 -9.227 1 91.31 217 GLU B O 1
ATOM 9757 N N . SER B 1 218 ? 22.281 -15.711 -7.457 1 90.69 218 SER B N 1
ATOM 9758 C CA . SER B 1 218 ? 22.281 -17.125 -7.121 1 90.69 218 SER B CA 1
ATOM 9759 C C . SER B 1 218 ? 21.078 -17.484 -6.238 1 90.69 218 SER B C 1
ATOM 9761 O O . SER B 1 218 ? 20.5 -16.609 -5.59 1 90.69 218 SER B O 1
ATOM 9763 N N . ILE B 1 219 ? 20.719 -18.734 -6.285 1 92.38 219 ILE B N 1
ATOM 9764 C CA . ILE B 1 219 ? 19.703 -19.328 -5.418 1 92.38 219 ILE B CA 1
ATOM 9765 C C . ILE B 1 219 ? 20.297 -20.531 -4.684 1 92.38 219 ILE B C 1
ATOM 9767 O O . ILE B 1 219 ? 20.953 -21.375 -5.297 1 92.38 219 ILE B O 1
ATOM 9771 N N . ASN B 1 220 ? 20.188 -20.516 -3.381 1 91.81 220 ASN B N 1
ATOM 9772 C CA . ASN B 1 220 ? 20.547 -21.656 -2.562 1 91.81 220 ASN B CA 1
ATOM 9773 C C . ASN B 1 220 ? 19.328 -22.281 -1.887 1 91.81 220 ASN B C 1
ATOM 9775 O O . ASN B 1 220 ? 18.625 -21.609 -1.14 1 91.81 220 ASN B O 1
ATOM 9779 N N . VAL B 1 221 ? 19.125 -23.531 -2.127 1 92.38 221 VAL B N 1
ATOM 9780 C CA . VAL B 1 221 ? 17.984 -24.219 -1.542 1 92.38 221 VAL B CA 1
ATOM 9781 C C . VAL B 1 221 ? 18.422 -25.047 -0.332 1 92.38 221 VAL B C 1
ATOM 9783 O O . VAL B 1 221 ? 19.219 -25.984 -0.466 1 92.38 221 VAL B O 1
ATOM 9786 N N . LEU B 1 222 ? 17.938 -24.656 0.77 1 91.5 222 LEU B N 1
ATOM 9787 C CA . LEU B 1 222 ? 18.141 -25.406 1.998 1 91.5 222 LEU B CA 1
ATOM 9788 C C . LEU B 1 222 ? 17.047 -26.438 2.191 1 91.5 222 LEU B C 1
ATOM 9790 O O . LEU B 1 222 ? 15.93 -26.109 2.6 1 91.5 222 LEU B O 1
ATOM 9794 N N . LYS B 1 223 ? 17.359 -27.656 2.061 1 89.88 223 LYS B N 1
ATOM 9795 C CA . LYS B 1 223 ? 16.328 -28.688 1.946 1 89.88 223 LYS B CA 1
ATOM 9796 C C . LYS B 1 223 ? 16.062 -29.344 3.295 1 89.88 223 LYS B C 1
ATOM 9798 O O . LYS B 1 223 ? 14.906 -29.625 3.641 1 89.88 223 LYS B O 1
ATOM 9803 N N . GLY B 1 224 ? 17.062 -29.688 4.051 1 86.56 224 GLY B N 1
ATOM 9804 C CA . GLY B 1 224 ? 16.875 -30.375 5.32 1 86.56 224 GLY B CA 1
ATOM 9805 C C . GLY B 1 224 ? 16.688 -29.422 6.488 1 86.56 224 GLY B C 1
ATOM 9806 O O . GLY B 1 224 ? 17.016 -28.234 6.395 1 86.56 224 GLY B O 1
ATOM 9807 N N . GLN B 1 225 ? 16.109 -30 7.555 1 86.44 225 GLN B N 1
ATOM 9808 C CA . GLN B 1 225 ? 15.805 -29.203 8.742 1 86.44 225 GLN B CA 1
ATOM 9809 C C . GLN B 1 225 ? 17.078 -28.672 9.383 1 86.44 225 GLN B C 1
ATOM 9811 O O . GLN B 1 225 ? 17.094 -27.578 9.953 1 86.44 225 GLN B O 1
ATOM 9816 N N . ALA B 1 226 ? 18.062 -29.375 9.242 1 84.88 226 ALA B N 1
ATOM 9817 C CA . ALA B 1 226 ? 19.328 -28.906 9.797 1 84.88 226 ALA B CA 1
ATOM 9818 C C . ALA B 1 226 ? 19.797 -27.641 9.078 1 84.88 226 ALA B C 1
ATOM 9820 O O . ALA B 1 226 ? 20.406 -26.766 9.695 1 84.88 226 ALA B O 1
ATOM 9821 N N . ALA B 1 227 ? 19.562 -27.594 7.871 1 76.38 227 ALA B N 1
ATOM 9822 C CA . ALA B 1 227 ? 19.953 -26.438 7.066 1 76.38 227 ALA B CA 1
ATOM 9823 C C . ALA B 1 227 ? 19.094 -25.234 7.395 1 76.38 227 ALA B C 1
ATOM 9825 O O . ALA B 1 227 ? 19.562 -24.094 7.332 1 76.38 227 ALA B O 1
ATOM 9826 N N . SER B 1 228 ? 17.859 -25.469 7.676 1 79.81 228 SER B N 1
ATOM 9827 C CA . SER B 1 228 ? 16.891 -24.391 7.809 1 79.81 228 SER B CA 1
ATOM 9828 C C . SER B 1 228 ? 16.625 -24.062 9.273 1 79.81 228 SER B C 1
ATOM 9830 O O . SER B 1 228 ? 15.891 -23.125 9.586 1 79.81 228 SER B O 1
ATOM 9832 N N . ALA B 1 229 ? 17.266 -24.703 10.141 1 80.5 229 ALA B N 1
ATOM 9833 C CA . ALA B 1 229 ? 16.953 -24.641 11.562 1 80.5 229 ALA B CA 1
ATOM 9834 C C . ALA B 1 229 ? 17.109 -23.234 12.102 1 80.5 229 ALA B C 1
ATOM 9836 O O . ALA B 1 229 ? 16.344 -22.797 12.969 1 80.5 229 ALA B O 1
ATOM 9837 N N . LEU B 1 230 ? 17.984 -22.594 11.562 1 84.12 230 LEU B N 1
ATOM 9838 C CA . LEU B 1 230 ? 18.25 -21.25 12.086 1 84.12 230 LEU B CA 1
ATOM 9839 C C . LEU B 1 230 ? 17.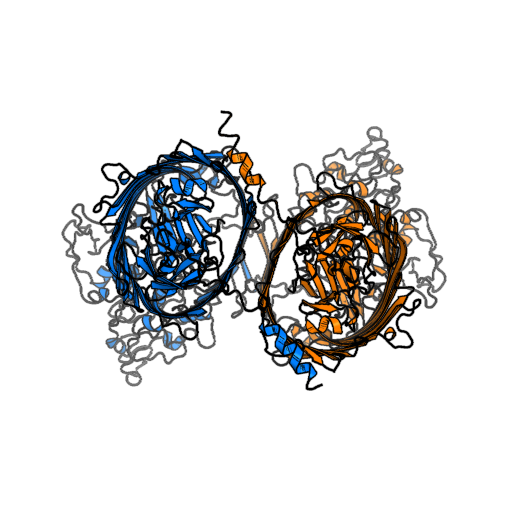094 -20.312 11.766 1 84.12 230 LEU B C 1
ATOM 9841 O O . LEU B 1 230 ? 16.938 -19.281 12.422 1 84.12 230 LEU B O 1
ATOM 9845 N N . TYR B 1 231 ? 16.344 -20.688 10.805 1 86 231 TYR B N 1
ATOM 9846 C CA . TYR B 1 231 ? 15.219 -19.828 10.453 1 86 231 TYR B CA 1
ATOM 9847 C C . TYR B 1 231 ? 13.992 -20.172 11.297 1 86 231 TYR B C 1
ATOM 9849 O O . TYR B 1 231 ? 13 -19.438 11.281 1 86 231 TYR B O 1
ATOM 9857 N N . GLY B 1 232 ? 14.055 -21.281 11.93 1 87.62 232 GLY B N 1
ATOM 9858 C CA . GLY B 1 232 ? 13.031 -21.625 12.906 1 87.62 232 GLY B CA 1
ATOM 9859 C C . GLY B 1 232 ? 11.742 -22.109 12.273 1 87.62 232 GLY B C 1
ATOM 9860 O O . GLY B 1 232 ? 11.773 -22.797 11.25 1 87.62 232 GLY B O 1
ATOM 9861 N N . ILE B 1 233 ? 10.609 -21.766 12.93 1 87.38 233 ILE B N 1
ATOM 9862 C CA . ILE B 1 233 ? 9.297 -22.359 12.719 1 87.38 233 ILE B CA 1
ATOM 9863 C C . ILE B 1 233 ? 8.797 -22 11.32 1 87.38 233 ILE B C 1
ATOM 9865 O O . ILE B 1 233 ? 7.945 -22.703 10.766 1 87.38 233 ILE B O 1
ATOM 9869 N N . ARG B 1 234 ? 9.258 -21.031 10.703 1 87 234 ARG B N 1
ATOM 9870 C CA . ARG B 1 234 ? 8.797 -20.609 9.383 1 87 234 ARG B CA 1
ATOM 9871 C C . ARG B 1 234 ? 9.508 -21.406 8.281 1 87 234 ARG B C 1
ATOM 9873 O O . ARG B 1 234 ? 9.078 -21.391 7.129 1 87 234 ARG B O 1
ATOM 9880 N N . ALA B 1 235 ? 10.5 -22.188 8.648 1 89.06 235 ALA B N 1
ATOM 9881 C CA . ALA B 1 235 ? 11.336 -22.828 7.641 1 89.06 235 ALA B CA 1
ATOM 9882 C C . ALA B 1 235 ? 11.219 -24.359 7.711 1 89.06 235 ALA B C 1
ATOM 9884 O O . ALA B 1 235 ? 12.086 -25.078 7.223 1 89.06 235 ALA B O 1
ATOM 9885 N N . SER B 1 236 ? 10.227 -24.781 8.32 1 89.94 236 SER B N 1
ATOM 9886 C CA . SER B 1 236 ? 10.031 -26.219 8.406 1 89.94 236 SER B CA 1
ATOM 9887 C C . SER B 1 236 ? 9.961 -26.859 7.023 1 89.94 236 SER B C 1
ATOM 9889 O O . SER B 1 236 ? 10.359 -28.016 6.84 1 89.94 236 SER B O 1
ATOM 9891 N N . ASN B 1 237 ? 9.516 -26.125 6.082 1 93.62 237 ASN B N 1
ATOM 9892 C CA . ASN B 1 237 ? 9.328 -26.641 4.727 1 93.62 237 ASN B CA 1
ATOM 9893 C C . ASN B 1 237 ? 10.531 -26.344 3.84 1 93.62 237 ASN B C 1
ATOM 9895 O O . ASN B 1 237 ? 10.469 -26.516 2.621 1 93.62 237 ASN B O 1
ATOM 9899 N N . GLY B 1 238 ? 11.602 -25.922 4.402 1 92.38 238 GLY B N 1
ATOM 9900 C CA . GLY B 1 238 ? 12.789 -25.562 3.637 1 92.38 238 GLY B CA 1
ATOM 9901 C C . GLY B 1 238 ? 12.883 -24.078 3.361 1 92.38 238 GLY B C 1
ATOM 9902 O O . GLY B 1 238 ? 11.969 -23.312 3.703 1 92.38 238 GLY B O 1
ATOM 9903 N N . VAL B 1 239 ? 14.047 -23.672 2.854 1 93.5 239 VAL B N 1
ATOM 9904 C CA . VAL B 1 239 ? 14.266 -22.25 2.578 1 93.5 239 VAL B CA 1
ATOM 9905 C C . VAL B 1 239 ? 14.852 -22.078 1.18 1 93.5 239 VAL B C 1
ATOM 9907 O O . VAL B 1 239 ? 15.719 -22.859 0.764 1 93.5 239 VAL B O 1
ATOM 9910 N N . ILE B 1 240 ? 14.336 -21.172 0.436 1 94.25 240 ILE B N 1
ATOM 9911 C CA . ILE B 1 240 ? 14.945 -20.703 -0.806 1 94.25 240 ILE B CA 1
ATOM 9912 C C . ILE B 1 240 ? 15.633 -19.359 -0.573 1 94.25 240 ILE B C 1
ATOM 9914 O O . ILE B 1 240 ? 14.961 -18.328 -0.412 1 94.25 240 ILE B O 1
ATOM 9918 N N . LEU B 1 241 ? 16.922 -19.406 -0.626 1 94.31 241 LEU B N 1
ATOM 9919 C CA . LEU B 1 241 ? 17.719 -18.203 -0.418 1 94.31 241 LEU B CA 1
ATOM 9920 C C . LEU B 1 241 ? 18.094 -17.578 -1.75 1 94.31 241 LEU B C 1
ATOM 9922 O O . LEU B 1 241 ? 18.75 -18.219 -2.582 1 94.31 241 LEU B O 1
ATOM 9926 N N . ILE B 1 242 ? 17.734 -16.375 -1.889 1 94.62 242 ILE B N 1
ATOM 9927 C CA . ILE B 1 242 ? 18.031 -15.648 -3.119 1 94.62 242 ILE B CA 1
ATOM 9928 C C . ILE B 1 242 ? 19.031 -14.539 -2.834 1 94.62 242 ILE B C 1
ATOM 9930 O O . ILE B 1 242 ? 18.844 -13.727 -1.923 1 94.62 242 ILE B O 1
ATOM 9934 N N . THR B 1 243 ? 20.047 -14.555 -3.529 1 92.88 243 THR B N 1
ATOM 9935 C CA . THR B 1 243 ? 21.016 -13.469 -3.523 1 92.88 243 THR B CA 1
ATOM 9936 C C . THR B 1 243 ? 20.938 -12.664 -4.816 1 92.88 243 THR B C 1
ATOM 9938 O O . THR B 1 243 ? 21.031 -13.227 -5.91 1 92.88 243 THR B O 1
ATOM 9941 N N . THR B 1 244 ? 20.828 -11.422 -4.715 1 94.06 244 THR B N 1
ATOM 9942 C CA . THR B 1 244 ? 20.688 -10.586 -5.906 1 94.06 244 THR B CA 1
ATOM 9943 C C . THR B 1 244 ? 22.062 -10.086 -6.367 1 94.06 244 THR B C 1
ATOM 9945 O O . THR B 1 244 ? 23.031 -10.164 -5.621 1 94.06 244 THR B O 1
ATOM 9948 N N . LYS B 1 245 ? 22.141 -9.68 -7.535 1 90.5 245 LYS B N 1
ATOM 9949 C CA . LYS B 1 245 ? 23.375 -9.227 -8.164 1 90.5 245 LYS B CA 1
ATOM 9950 C C . LYS B 1 245 ? 23.938 -7.996 -7.461 1 90.5 245 LYS B C 1
ATOM 9952 O O . LYS B 1 245 ? 23.188 -7.133 -7.012 1 90.5 245 LYS B O 1
ATOM 9957 N N . ARG B 1 246 ? 25.312 -8.086 -7.34 1 89 246 ARG B N 1
ATOM 9958 C CA . ARG B 1 246 ? 26.125 -6.973 -6.863 1 89 246 ARG B CA 1
ATOM 9959 C C . ARG B 1 246 ? 27.281 -6.695 -7.812 1 89 246 ARG B C 1
ATOM 9961 O O . ARG B 1 246 ? 27.594 -7.516 -8.688 1 89 246 ARG B O 1
ATOM 9968 N N . GLY B 1 247 ? 27.969 -5.48 -7.59 1 84.81 247 GLY B N 1
ATOM 9969 C CA . GLY B 1 247 ? 29.219 -5.262 -8.312 1 84.81 247 GLY B CA 1
ATOM 9970 C C . GLY B 1 247 ? 30.359 -6.125 -7.809 1 84.81 247 GLY B C 1
ATOM 9971 O O . GLY B 1 247 ? 30.703 -6.082 -6.629 1 84.81 247 GLY B O 1
ATOM 9972 N N . SER B 1 248 ? 30.828 -7.02 -8.539 1 72.31 248 SER B N 1
ATOM 9973 C CA . SER B 1 248 ? 31.766 -8.039 -8.062 1 72.31 248 SER B CA 1
ATOM 9974 C C . SER B 1 248 ? 33.219 -7.609 -8.258 1 72.31 248 SER B C 1
ATOM 9976 O O . SER B 1 248 ? 34.094 -7.949 -7.457 1 72.31 248 SER B O 1
ATOM 9978 N N . LYS B 1 249 ? 33.469 -6.988 -9.352 1 68 249 LYS B N 1
ATOM 9979 C CA . LYS B 1 249 ? 34.875 -6.707 -9.656 1 68 249 LYS B CA 1
ATOM 9980 C C . LYS B 1 249 ? 35.156 -5.207 -9.625 1 68 249 LYS B C 1
ATOM 9982 O O . LYS B 1 249 ? 34.344 -4.406 -10.07 1 68 249 LYS B O 1
ATOM 9987 N N . GLU B 1 250 ? 36.188 -4.984 -8.938 1 74.06 250 GLU B N 1
ATOM 9988 C CA . GLU B 1 250 ? 36.594 -3.58 -8.922 1 74.06 250 GLU B CA 1
ATOM 9989 C C . GLU B 1 250 ? 36.875 -3.068 -10.336 1 74.06 250 GLU B C 1
ATOM 9991 O O . GLU B 1 250 ? 37.5 -3.75 -11.133 1 74.06 250 GLU B O 1
ATOM 9996 N N . SER B 1 251 ? 36.219 -2.156 -10.734 1 75.19 251 SER B N 1
ATOM 9997 C CA . SER B 1 251 ? 36.438 -1.595 -12.07 1 75.19 251 SER B CA 1
ATOM 9998 C C . SER B 1 251 ? 36.406 -0.07 -12.039 1 75.19 251 SER B C 1
ATOM 10000 O O . SER B 1 251 ? 35.844 0.523 -11.109 1 75.19 251 SER B O 1
ATOM 10002 N N . THR B 1 252 ? 37.094 0.431 -13.062 1 72.94 252 THR B N 1
ATOM 10003 C CA . THR B 1 252 ? 37.125 1.885 -13.188 1 72.94 252 THR B CA 1
ATOM 10004 C C . THR B 1 252 ? 35.844 2.396 -13.828 1 72.94 252 THR B C 1
ATOM 10006 O O . THR B 1 252 ? 35.438 3.545 -13.609 1 72.94 252 THR B O 1
ATOM 10009 N N . LYS B 1 253 ? 35.312 1.457 -14.703 1 77.19 253 LYS B N 1
ATOM 10010 C CA . LYS B 1 253 ? 34.094 1.844 -15.375 1 77.19 253 LYS B CA 1
ATOM 10011 C C . LYS B 1 253 ? 32.906 0.947 -14.945 1 77.19 253 LYS B C 1
ATOM 10013 O O . LYS B 1 253 ? 33.125 -0.227 -14.625 1 77.19 253 LYS B O 1
ATOM 10018 N N . PRO B 1 254 ? 31.766 1.527 -14.93 1 83.62 254 PRO B N 1
ATOM 10019 C CA . PRO B 1 254 ? 30.609 0.684 -14.633 1 83.62 254 PRO B CA 1
ATOM 10020 C C . PRO B 1 254 ? 30.312 -0.325 -15.742 1 83.62 254 PRO B C 1
ATOM 10022 O O . PRO B 1 254 ? 30.625 -0.076 -16.906 1 83.62 254 PRO B O 1
ATOM 10025 N N . VAL B 1 255 ? 29.812 -1.375 -15.344 1 86 255 VAL B N 1
ATOM 10026 C CA . VAL B 1 255 ? 29.328 -2.379 -16.281 1 86 255 VAL B CA 1
ATOM 10027 C C . VAL B 1 255 ? 27.844 -2.17 -16.562 1 86 255 VAL B C 1
ATOM 10029 O O . VAL B 1 255 ? 27.031 -2.256 -15.641 1 86 255 VAL B O 1
ATOM 10032 N N . ILE B 1 256 ? 27.516 -1.838 -17.75 1 88.25 256 ILE B N 1
ATOM 10033 C CA . ILE B 1 256 ? 26.125 -1.615 -18.156 1 88.25 256 ILE B CA 1
ATOM 10034 C C . ILE B 1 256 ? 25.656 -2.764 -19.047 1 88.25 256 ILE B C 1
ATOM 10036 O O . ILE B 1 256 ? 26.297 -3.078 -20.047 1 88.25 256 ILE B O 1
ATOM 10040 N N . THR B 1 257 ? 24.594 -3.35 -18.641 1 91.81 257 THR B N 1
ATOM 10041 C CA . THR B 1 257 ? 24.062 -4.48 -19.406 1 91.81 257 THR B CA 1
ATOM 10042 C C . THR B 1 257 ? 22.609 -4.242 -19.797 1 91.81 257 THR B C 1
ATOM 10044 O O . THR B 1 257 ? 21.812 -3.768 -18.984 1 91.81 257 THR B O 1
ATOM 10047 N N . PHE B 1 258 ? 22.281 -4.445 -21 1 93.62 258 PHE B N 1
ATOM 10048 C CA . PHE B 1 258 ? 20.906 -4.457 -21.5 1 93.62 258 PHE B CA 1
ATOM 10049 C C . PHE B 1 258 ? 20.562 -5.812 -22.109 1 93.62 258 PHE B C 1
ATOM 10051 O O . PHE B 1 258 ? 21.281 -6.301 -22.984 1 93.62 258 PHE B O 1
ATOM 10058 N N . THR B 1 259 ? 19.562 -6.398 -21.625 1 94.19 259 THR B N 1
ATOM 10059 C CA . THR B 1 259 ? 19.078 -7.672 -22.141 1 94.19 259 THR B CA 1
ATOM 10060 C C . THR B 1 259 ? 17.609 -7.566 -22.578 1 94.19 259 THR B C 1
ATOM 10062 O O . THR B 1 259 ? 16.797 -6.949 -21.875 1 94.19 259 THR B O 1
ATOM 10065 N N . THR B 1 260 ? 17.266 -8.133 -23.672 1 94.56 260 THR B N 1
ATOM 10066 C CA . THR B 1 260 ? 15.867 -8.188 -24.125 1 94.56 260 THR B CA 1
ATOM 10067 C C . THR B 1 260 ? 15.594 -9.469 -24.891 1 94.56 260 THR B C 1
ATOM 10069 O O . THR B 1 260 ? 16.469 -9.977 -25.594 1 94.56 260 THR B O 1
ATOM 10072 N N . ASP B 1 261 ? 14.445 -10.016 -24.672 1 93.88 261 ASP B N 1
ATOM 10073 C CA . ASP B 1 261 ? 14.039 -11.164 -25.469 1 93.88 261 ASP B CA 1
ATOM 10074 C C . ASP B 1 261 ? 12.555 -11.102 -25.797 1 93.88 261 ASP B C 1
ATOM 10076 O O . ASP B 1 261 ? 11.773 -10.5 -25.062 1 93.88 261 ASP B O 1
ATOM 10080 N N . LEU B 1 262 ? 12.25 -11.625 -26.938 1 95.94 262 LEU B N 1
ATOM 10081 C CA . LEU B 1 262 ? 10.898 -11.773 -27.453 1 95.94 262 LEU B CA 1
ATOM 10082 C C . LEU B 1 262 ? 10.562 -13.242 -27.703 1 95.94 262 LEU B C 1
ATOM 10084 O O . LEU B 1 262 ? 11.422 -14.008 -28.141 1 95.94 262 LEU B O 1
ATOM 10088 N N . SER B 1 263 ? 9.352 -13.586 -27.375 1 95.69 263 SER B N 1
ATOM 10089 C CA . SER B 1 263 ? 8.969 -14.961 -27.656 1 95.69 263 SER B CA 1
ATOM 10090 C C . SER B 1 263 ? 7.488 -15.062 -28.016 1 95.69 263 SER B C 1
ATOM 10092 O O . SER B 1 263 ? 6.684 -14.234 -27.594 1 95.69 263 SER B O 1
ATOM 10094 N N . ALA B 1 264 ? 7.238 -16 -28.812 1 96.88 264 ALA B N 1
ATOM 10095 C CA . ALA B 1 264 ? 5.871 -16.391 -29.172 1 96.88 264 ALA B CA 1
ATOM 10096 C C . ALA B 1 264 ? 5.465 -17.672 -28.438 1 96.88 264 ALA B C 1
ATOM 10098 O O . ALA B 1 264 ? 6.27 -18.594 -28.281 1 96.88 264 ALA B O 1
ATOM 10099 N N . GLN B 1 265 ? 4.211 -17.719 -27.969 1 95.81 265 GLN B N 1
ATOM 10100 C CA . GLN B 1 265 ? 3.699 -18.891 -27.25 1 95.81 265 GLN B CA 1
ATOM 10101 C C . GLN B 1 265 ? 2.529 -19.531 -28 1 95.81 265 GLN B C 1
ATOM 10103 O O . GLN B 1 265 ? 1.678 -18.828 -28.531 1 95.81 265 GLN B O 1
ATOM 10108 N N . THR B 1 266 ? 2.535 -20.797 -28.016 1 95.12 266 THR B N 1
ATOM 10109 C CA . THR B 1 266 ? 1.438 -21.562 -28.578 1 95.12 266 THR B CA 1
ATOM 10110 C C . THR B 1 266 ? 1.033 -22.703 -27.656 1 95.12 266 THR B C 1
ATOM 10112 O O . THR B 1 266 ? 1.717 -22.969 -26.656 1 95.12 266 THR B O 1
ATOM 10115 N N . LEU B 1 267 ? -0.07 -23.297 -27.953 1 93.38 267 LEU B N 1
ATOM 10116 C CA . LEU B 1 267 ? -0.511 -24.469 -27.188 1 93.38 267 LEU B CA 1
ATOM 10117 C C . LEU B 1 267 ? 0.554 -25.547 -27.188 1 93.38 267 LEU B C 1
ATOM 10119 O O . LEU B 1 267 ? 1.126 -25.859 -28.234 1 93.38 267 LEU B O 1
ATOM 10123 N N . SER B 1 268 ? 0.741 -26.109 -26.016 1 92.44 268 SER B N 1
ATOM 10124 C CA . SER B 1 268 ? 1.742 -27.172 -25.922 1 92.44 268 SER B CA 1
ATOM 10125 C C . SER B 1 268 ? 1.258 -28.438 -26.594 1 92.44 268 SER B C 1
ATOM 10127 O O . SER B 1 268 ? 2.027 -29.125 -27.281 1 92.44 268 SER B O 1
ATOM 10129 N N . ARG B 1 269 ? 0.064 -28.781 -26.266 1 91.94 269 ARG B N 1
ATOM 10130 C CA . ARG B 1 269 ? -0.591 -29.922 -26.875 1 91.94 269 ARG B CA 1
ATOM 10131 C C . ARG B 1 269 ? -2.041 -29.609 -27.219 1 91.94 269 ARG B C 1
ATOM 10133 O O . ARG B 1 269 ? -2.85 -29.312 -26.344 1 91.94 269 ARG B O 1
ATOM 10140 N N . LYS B 1 270 ? -2.322 -29.734 -28.469 1 90 270 LYS B N 1
ATOM 10141 C CA . LYS B 1 270 ? -3.666 -29.406 -28.938 1 90 270 LYS B CA 1
ATOM 10142 C C . LYS B 1 270 ? -4.625 -30.562 -28.734 1 90 270 LYS B C 1
ATOM 10144 O O . LYS B 1 270 ? -4.297 -31.719 -29.062 1 90 270 LYS B O 1
ATOM 10149 N N . PHE B 1 271 ? -5.738 -30.344 -28.156 1 90.12 271 PHE B N 1
ATOM 10150 C CA . PHE B 1 271 ? -6.812 -31.328 -28.016 1 90.12 271 PHE B CA 1
ATOM 10151 C C . PHE B 1 271 ? -7.359 -31.734 -29.375 1 90.12 271 PHE B C 1
ATOM 10153 O O . PHE B 1 271 ? -7.75 -30.875 -30.172 1 90.12 271 PHE B O 1
ATOM 10160 N N . GLU B 1 272 ? -7.449 -33.031 -29.625 1 87.62 272 GLU B N 1
ATOM 10161 C CA . GLU B 1 272 ? -7.914 -33.5 -30.938 1 87.62 272 GLU B CA 1
ATOM 10162 C C . GLU B 1 272 ? -9.375 -33.938 -30.859 1 87.62 272 GLU B C 1
ATOM 10164 O O . GLU B 1 272 ? -9.703 -34.906 -30.156 1 87.62 272 GLU B O 1
ATOM 10169 N N . ARG B 1 273 ? -10.141 -33.406 -31.641 1 92.69 273 ARG B N 1
ATOM 10170 C CA . ARG B 1 273 ? -11.562 -33.719 -31.734 1 92.69 273 ARG B CA 1
ATOM 10171 C C . ARG B 1 273 ? -11.867 -34.562 -32.969 1 92.69 273 ARG B C 1
ATOM 10173 O O . ARG B 1 273 ? -11.094 -34.562 -33.906 1 92.69 273 ARG B O 1
ATOM 10180 N N . GLN B 1 274 ? -13.031 -35.281 -32.875 1 95.94 274 GLN B N 1
ATOM 10181 C CA . GLN B 1 274 ? -13.531 -35.938 -34.062 1 95.94 274 GLN B CA 1
ATOM 10182 C C . GLN B 1 274 ? -14.32 -34.938 -34.938 1 95.94 274 GLN B C 1
ATOM 10184 O O . GLN B 1 274 ? -14.93 -34 -34.406 1 95.94 274 GLN B O 1
ATOM 10189 N N . ASP B 1 275 ? -14.266 -35.125 -36.25 1 96.62 275 ASP B N 1
ATOM 10190 C CA . ASP B 1 275 ? -14.938 -34.219 -37.156 1 96.62 275 ASP B CA 1
ATOM 10191 C C . ASP B 1 275 ? -15.875 -34.969 -38.094 1 96.62 275 ASP B C 1
ATOM 10193 O O . ASP B 1 275 ? -16.141 -34.531 -39.219 1 96.62 275 ASP B O 1
ATOM 10197 N N . VAL B 1 276 ? -16.344 -36.094 -37.688 1 97.94 276 VAL B N 1
ATOM 10198 C CA . VAL B 1 276 ? -17.188 -36.938 -38.531 1 97.94 276 VAL B CA 1
ATOM 10199 C C . VAL B 1 276 ? -18.641 -36.781 -38.094 1 97.94 276 VAL B C 1
ATOM 10201 O O . VAL B 1 276 ? -19.531 -36.688 -38.969 1 97.94 276 VAL B O 1
ATOM 10204 N N . TYR B 1 277 ? -18.938 -36.812 -36.875 1 98.31 277 TYR B N 1
ATOM 10205 C CA . TYR B 1 277 ? -20.312 -36.844 -36.375 1 98.31 277 TYR B CA 1
ATOM 10206 C C . TYR B 1 277 ? -20.688 -35.469 -35.844 1 98.31 277 TYR B C 1
ATOM 10208 O O . TYR B 1 277 ? -19.859 -34.781 -35.25 1 98.31 277 TYR B O 1
ATOM 10216 N N . ALA B 1 278 ? -21.984 -35.125 -36 1 98.25 278 ALA B N 1
ATOM 10217 C CA . ALA B 1 278 ? -22.5 -33.812 -35.656 1 98.25 278 ALA B CA 1
ATOM 10218 C C . ALA B 1 278 ? -23.094 -33.844 -34.25 1 98.25 278 ALA B C 1
ATOM 10220 O O . ALA B 1 278 ? -23.109 -34.875 -33.562 1 98.25 278 ALA B O 1
ATOM 10221 N N . GLN B 1 279 ? -23.531 -32.656 -33.844 1 97.75 279 GLN B N 1
ATOM 10222 C CA . GLN B 1 279 ? -24.203 -32.469 -32.562 1 97.75 279 GLN B CA 1
ATOM 10223 C C . GLN B 1 279 ? -25.453 -33.312 -32.469 1 97.75 279 GLN B C 1
ATOM 10225 O O . GLN B 1 279 ? -26.188 -33.469 -33.438 1 97.75 279 GLN B O 1
ATOM 10230 N N . GLY B 1 280 ? -25.578 -33.875 -31.266 1 97.56 280 GLY B N 1
ATOM 10231 C CA . GLY B 1 280 ? -26.75 -34.688 -31.016 1 97.56 280 GLY B CA 1
ATOM 10232 C C . GLY B 1 280 ? -26.562 -35.688 -29.891 1 97.56 280 GLY B C 1
ATOM 10233 O O . GLY B 1 280 ? -25.469 -35.812 -29.328 1 97.56 280 GLY B O 1
ATOM 10234 N N . THR B 1 281 ? -27.672 -36.406 -29.5 1 97 281 THR B N 1
ATOM 10235 C CA . THR B 1 281 ? -27.625 -37.406 -28.453 1 97 281 THR B CA 1
ATOM 10236 C C . THR B 1 281 ? -27.812 -38.812 -29.031 1 97 281 THR B C 1
ATOM 10238 O O . THR B 1 281 ? -27.625 -39.812 -28.328 1 97 281 THR B O 1
ATOM 10241 N N . THR B 1 282 ? -28.219 -38.812 -30.281 1 95.25 282 THR B N 1
ATOM 10242 C CA . THR B 1 282 ? -28.422 -40.062 -30.984 1 95.25 282 THR B CA 1
ATOM 10243 C C . THR B 1 282 ? -28.016 -39.938 -32.438 1 95.25 282 THR B C 1
ATOM 10245 O O . THR B 1 282 ? -28.156 -38.875 -33.031 1 95.25 282 THR B O 1
ATOM 10248 N N . LEU B 1 283 ? -27.672 -41.031 -33 1 95.25 283 LEU B N 1
ATOM 10249 C CA . LEU B 1 283 ? -27.109 -41.062 -34.344 1 95.25 283 LEU B CA 1
ATOM 10250 C C . LEU B 1 283 ? -28.141 -40.594 -35.375 1 95.25 283 LEU B C 1
ATOM 10252 O O . LEU B 1 283 ? -27.781 -40.031 -36.375 1 95.25 283 LEU B O 1
ATOM 10256 N N . SER B 1 284 ? -29.422 -40.719 -35.094 1 93.25 284 SER B N 1
ATOM 10257 C CA . SER B 1 284 ? -30.453 -40.562 -36.094 1 93.25 284 SER B CA 1
ATOM 10258 C C . SER B 1 284 ? -30.969 -39.125 -36.125 1 93.25 284 SER B C 1
ATOM 10260 O O . SER B 1 284 ? -31.688 -38.719 -37.031 1 93.25 284 SER B O 1
ATOM 10262 N N . LYS B 1 285 ? -30.578 -38.344 -35.156 1 96 285 LYS B N 1
ATOM 10263 C CA . LYS B 1 285 ? -31.219 -37.031 -35.031 1 96 285 LYS B CA 1
ATOM 10264 C C . LYS B 1 285 ? -30.188 -35.938 -34.719 1 96 285 LYS B C 1
ATOM 10266 O O . LYS B 1 285 ? -29.484 -36 -33.719 1 96 285 LYS B O 1
ATOM 10271 N N . TYR B 1 286 ? -30.172 -34.969 -35.625 1 97.25 286 TYR B N 1
ATOM 10272 C CA . TYR B 1 286 ? -29.438 -33.75 -35.344 1 97.25 286 TYR B CA 1
ATOM 10273 C C . TYR B 1 286 ? -30.141 -32.938 -34.25 1 97.25 286 TYR B C 1
ATOM 10275 O O . TYR B 1 286 ? -31.375 -32.812 -34.281 1 97.25 286 TYR B O 1
ATOM 10283 N N . ASN B 1 287 ? -29.406 -32.469 -33.188 1 97 287 ASN B N 1
ATOM 10284 C CA . ASN B 1 287 ? -29.922 -31.641 -32.125 1 97 287 ASN B CA 1
ATOM 10285 C C . ASN B 1 287 ? -29 -30.438 -31.859 1 97 287 ASN B C 1
ATOM 10287 O O . ASN B 1 287 ? -28.016 -30.547 -31.125 1 97 287 ASN B O 1
ATOM 10291 N N . PRO B 1 288 ? -29.406 -29.297 -32.344 1 95.44 288 PRO B N 1
ATOM 10292 C CA . PRO B 1 288 ? -28.531 -28.109 -32.25 1 95.44 288 PRO B CA 1
ATOM 10293 C C . PRO B 1 288 ? -28.5 -27.516 -30.844 1 95.44 288 PRO B C 1
ATOM 10295 O O . PRO B 1 288 ? -27.906 -26.469 -30.625 1 95.44 288 PRO B O 1
ATOM 10298 N N . ASN B 1 289 ? -29.031 -28.188 -29.812 1 93.75 289 ASN B N 1
ATOM 10299 C CA . ASN B 1 289 ? -29 -27.734 -28.422 1 93.75 289 ASN B CA 1
ATOM 10300 C C . ASN B 1 289 ? -28.188 -28.688 -27.547 1 93.75 289 ASN B C 1
ATOM 10302 O O . ASN B 1 289 ? -27.938 -28.406 -26.375 1 93.75 289 ASN B O 1
ATOM 10306 N N . ALA B 1 290 ? -27.781 -29.719 -28.141 1 95.25 290 ALA B N 1
ATOM 10307 C CA . ALA B 1 290 ? -27.094 -30.75 -27.344 1 95.25 290 ALA B CA 1
ATOM 10308 C C . ALA B 1 290 ? -25.656 -30.312 -27.016 1 95.25 290 ALA B C 1
ATOM 10310 O O . ALA B 1 290 ? -25.016 -29.625 -27.812 1 95.25 290 ALA B O 1
ATOM 10311 N N . SER B 1 291 ? -25.172 -30.766 -25.875 1 94.62 291 SER B N 1
ATOM 10312 C CA . SER B 1 291 ? -23.781 -30.531 -25.5 1 94.62 291 SER B CA 1
ATOM 10313 C C . SER B 1 291 ? -22.875 -31.609 -26.094 1 94.62 291 SER B C 1
ATOM 10315 O O . SER B 1 291 ? -21.641 -31.438 -26.125 1 94.62 291 SER B O 1
ATOM 10317 N N . MET B 1 292 ? -23.5 -32.656 -26.672 1 97.12 292 MET B N 1
ATOM 10318 C CA . MET B 1 292 ? -22.734 -33.812 -27.094 1 97.12 292 MET B CA 1
ATOM 10319 C C . MET B 1 292 ? -22.719 -33.938 -28.609 1 97.12 292 MET B C 1
ATOM 10321 O O . MET B 1 292 ? -23.516 -33.281 -29.297 1 97.12 292 MET B O 1
ATOM 10325 N N . THR B 1 293 ? -21.906 -34.844 -29.078 1 97.56 293 THR B N 1
ATOM 10326 C CA . THR B 1 293 ? -21.719 -35 -30.516 1 97.56 293 THR B CA 1
ATOM 10327 C C . THR B 1 293 ? -21.953 -36.438 -30.938 1 97.56 293 THR B C 1
ATOM 10329 O O . THR B 1 293 ? -21.141 -37.031 -31.656 1 97.56 293 THR B O 1
ATOM 10332 N N . TRP B 1 294 ? -23.078 -36.906 -30.469 1 98.19 294 TRP B N 1
ATOM 10333 C CA . TRP B 1 294 ? -23.469 -38.281 -30.828 1 98.19 294 TRP B CA 1
ATOM 10334 C C . TRP B 1 294 ? -24.5 -38.25 -31.969 1 98.19 294 TRP B C 1
ATOM 10336 O O . TRP B 1 294 ? -25.234 -39.219 -32.156 1 98.19 294 TRP B O 1
ATOM 10346 N N . GLY B 1 295 ? -24.609 -37.125 -32.688 1 97.94 295 GLY B N 1
ATOM 10347 C CA . GLY B 1 295 ? -25.578 -36.938 -33.75 1 97.94 295 GLY B CA 1
ATOM 10348 C C . GLY B 1 295 ? -25.188 -37.625 -35.062 1 97.94 295 GLY B C 1
ATOM 10349 O O . GLY B 1 295 ? -24.297 -38.5 -35.062 1 97.94 295 GLY B O 1
ATOM 10350 N N . PRO B 1 296 ? -25.938 -37.281 -36.156 1 97.69 296 PRO B N 1
ATOM 10351 C CA . PRO B 1 296 ? -25.641 -37.906 -37.438 1 97.69 296 PRO B CA 1
ATOM 10352 C C . PRO B 1 296 ? -24.312 -37.438 -38.031 1 97.69 296 PRO B C 1
ATOM 10354 O O . PRO B 1 296 ? -23.688 -36.5 -37.469 1 97.69 296 PRO B O 1
ATOM 10357 N N . LYS B 1 297 ? -23.844 -38.188 -39 1 98.12 297 LYS B N 1
ATOM 10358 C CA . LYS B 1 297 ? -22.656 -37.688 -39.719 1 98.12 297 LYS B CA 1
ATOM 10359 C C . LYS B 1 297 ? -22.875 -36.312 -40.281 1 98.12 297 LYS B C 1
ATOM 10361 O O . LYS B 1 297 ? -23.969 -35.969 -40.781 1 98.12 297 LYS B O 1
ATOM 10366 N N . ILE B 1 298 ? -21.891 -35.531 -40.219 1 98.31 298 ILE B N 1
ATOM 10367 C CA . ILE B 1 298 ? -21.953 -34.156 -40.656 1 98.31 298 ILE B CA 1
ATOM 10368 C C . ILE B 1 298 ? -22.359 -34.094 -42.125 1 98.31 298 ILE B C 1
ATOM 10370 O O . ILE B 1 298 ? -23.188 -33.281 -42.531 1 98.31 298 ILE B O 1
ATOM 10374 N N . ALA B 1 299 ? -21.891 -35.031 -42.875 1 97.19 299 ALA B N 1
ATOM 10375 C CA . ALA B 1 299 ? -22.188 -35.094 -44.312 1 97.19 299 ALA B CA 1
ATOM 10376 C C . ALA B 1 299 ? -23.672 -35.406 -44.531 1 97.19 299 ALA B C 1
ATOM 10378 O O . ALA B 1 299 ? -24.203 -35.094 -45.594 1 97.19 299 ALA B O 1
ATOM 10379 N N . ASP B 1 300 ? -24.375 -35.906 -43.594 1 97.5 300 ASP B N 1
ATOM 10380 C CA . ASP B 1 300 ? -25.75 -36.375 -43.75 1 97.5 300 ASP B CA 1
ATOM 10381 C C . ASP B 1 300 ? -26.734 -35.344 -43.188 1 97.5 300 ASP B C 1
ATOM 10383 O O . ASP B 1 300 ? -27.938 -35.562 -43.219 1 97.5 300 ASP B O 1
ATOM 10387 N N . LEU B 1 301 ? -26.234 -34.25 -42.75 1 98.19 301 LEU B N 1
ATOM 10388 C CA . LEU B 1 301 ? -27.078 -33.281 -42.062 1 98.19 301 LEU B CA 1
ATOM 10389 C C . LEU B 1 301 ? -28.172 -32.781 -43 1 98.19 301 LEU B C 1
ATOM 10391 O O . LEU B 1 301 ? -29.297 -32.531 -42.562 1 98.19 301 LEU B O 1
ATOM 10395 N N . PRO B 1 302 ? -27.906 -32.625 -44.312 1 97.81 302 PRO B N 1
ATOM 10396 C CA . PRO B 1 302 ? -28.969 -32.188 -45.188 1 97.81 302 PRO B CA 1
ATOM 10397 C C . PRO B 1 302 ? -30.141 -33.156 -45.25 1 97.81 302 PRO B C 1
ATOM 10399 O O . PRO B 1 302 ? -31.234 -32.781 -45.719 1 97.81 302 PRO B O 1
ATOM 10402 N N . ASN B 1 303 ? -29.938 -34.344 -44.844 1 97.31 303 ASN B N 1
ATOM 10403 C CA . ASN B 1 303 ? -30.953 -35.406 -44.906 1 97.31 303 ASN B CA 1
ATOM 10404 C C . ASN B 1 303 ? -31.656 -35.562 -43.562 1 97.31 303 ASN B C 1
ATOM 10406 O O . ASN B 1 303 ? -32.469 -36.469 -43.375 1 97.31 303 ASN B O 1
ATOM 10410 N N . ASP B 1 304 ? -31.266 -34.719 -42.594 1 97.75 304 ASP B N 1
ATOM 10411 C CA . ASP B 1 304 ? -31.922 -34.781 -41.281 1 97.75 304 ASP B CA 1
ATOM 10412 C C . ASP B 1 304 ? -33.406 -34.5 -41.406 1 97.75 304 ASP B C 1
ATOM 10414 O O . ASP B 1 304 ? -33.812 -33.594 -42.156 1 97.75 304 ASP B O 1
ATOM 10418 N N . ALA B 1 305 ? -34.281 -35.156 -40.656 1 96.44 305 ALA B N 1
ATOM 10419 C CA . ALA B 1 305 ? -35.719 -35.094 -40.781 1 96.44 305 ALA B CA 1
ATOM 10420 C C . ALA B 1 305 ? -36.25 -33.75 -40.312 1 96.44 305 ALA B C 1
ATOM 10422 O O . ALA B 1 305 ? -37.281 -33.25 -40.812 1 96.44 305 ALA B O 1
ATOM 10423 N N . THR B 1 306 ? -35.594 -33.219 -39.406 1 97.06 306 THR B N 1
ATOM 10424 C CA . THR B 1 306 ? -36.125 -32 -38.75 1 97.06 306 THR B CA 1
ATOM 10425 C C . THR B 1 306 ? -35.438 -30.75 -39.344 1 97.06 306 THR B C 1
ATOM 10427 O O . THR B 1 306 ? -36.094 -29.719 -39.469 1 97.06 306 THR B O 1
ATOM 10430 N N . TYR B 1 307 ? -34.156 -30.797 -39.688 1 97.69 307 TYR B N 1
ATOM 10431 C CA . TYR B 1 307 ? -33.406 -29.578 -40 1 97.69 307 TYR B CA 1
ATOM 10432 C C . TYR B 1 307 ? -32.812 -29.672 -41.406 1 97.69 307 TYR B C 1
ATOM 10434 O O . TYR B 1 307 ? -32.188 -28.703 -41.875 1 97.69 307 TYR B O 1
ATOM 10442 N N . GLY B 1 308 ? -32.969 -30.75 -42.094 1 97.69 308 GLY B N 1
ATOM 10443 C CA . GLY B 1 308 ? -32.344 -30.953 -43.406 1 97.69 308 GLY B CA 1
ATOM 10444 C C . GLY B 1 308 ? -33.062 -30.25 -44.531 1 97.69 308 GLY B C 1
ATOM 10445 O O . GLY B 1 308 ? -34.281 -30.188 -44.562 1 97.69 308 GLY B O 1
ATOM 10446 N N . GLY B 1 309 ? -32.281 -29.797 -45.406 1 97.38 309 GLY B N 1
ATOM 10447 C CA . GLY B 1 309 ? -32.812 -29.094 -46.562 1 97.38 309 GLY B CA 1
ATOM 10448 C C . GLY B 1 309 ? -33.344 -30.031 -47.625 1 97.38 309 GLY B C 1
ATOM 10449 O O . GLY B 1 309 ? -34.094 -29.609 -48.5 1 97.38 309 GLY B O 1
ATOM 10450 N N . ASN B 1 310 ? -32.969 -31.297 -47.531 1 97.56 310 ASN B N 1
ATOM 10451 C CA . ASN B 1 310 ? -33.375 -32.281 -48.5 1 97.56 310 ASN B CA 1
ATOM 10452 C C . ASN B 1 310 ? -34.719 -32.938 -48.125 1 97.56 310 ASN B C 1
ATOM 10454 O O . ASN B 1 310 ? -35.219 -33.781 -48.844 1 97.56 310 ASN B O 1
ATOM 10458 N N . LYS B 1 311 ? -35.125 -32.594 -46.938 1 96.5 311 LYS B N 1
ATOM 10459 C CA . LYS B 1 311 ? -36.344 -33.219 -46.406 1 96.5 311 LYS B CA 1
ATOM 10460 C C . LYS B 1 311 ? -37.438 -32.156 -46.188 1 96.5 311 LYS B C 1
ATOM 10462 O O . LYS B 1 311 ? -37.125 -31 -45.906 1 96.5 311 LYS B O 1
ATOM 10467 N N . ASN B 1 312 ? -38.75 -32.531 -46.344 1 96.44 312 ASN B N 1
ATOM 10468 C CA . ASN B 1 312 ? -39.844 -31.625 -45.969 1 96.44 312 ASN B CA 1
ATOM 10469 C C . ASN B 1 312 ? -39.969 -31.516 -44.438 1 96.44 312 ASN B C 1
ATOM 10471 O O . ASN B 1 312 ? -40.125 -32.531 -43.75 1 96.44 312 ASN B O 1
ATOM 10475 N N . ASN B 1 313 ? -39.812 -30.406 -43.906 1 96.12 313 ASN B N 1
ATOM 10476 C CA . ASN B 1 313 ? -39.906 -30.109 -42.469 1 96.12 313 ASN B CA 1
ATOM 10477 C C . ASN B 1 313 ? -40.375 -28.672 -42.25 1 96.12 313 ASN B C 1
ATOM 10479 O O . ASN B 1 313 ? -40.812 -28 -43.188 1 96.12 313 ASN B O 1
ATOM 10483 N N . ALA B 1 314 ? -40.406 -28.125 -40.969 1 95.75 314 ALA B N 1
ATOM 10484 C CA . ALA B 1 314 ? -40.938 -26.812 -40.625 1 95.75 314 ALA B CA 1
ATOM 10485 C C . ALA B 1 314 ? -40.156 -25.688 -41.25 1 95.75 314 ALA B C 1
ATOM 10487 O O . ALA B 1 314 ? -40.688 -24.594 -41.469 1 95.75 314 ALA B O 1
ATOM 10488 N N . TYR B 1 315 ? -38.875 -25.953 -41.656 1 96.12 315 TYR B N 1
ATOM 10489 C CA . TYR B 1 315 ? -38.031 -24.891 -42.188 1 96.12 315 TYR B CA 1
ATOM 10490 C C . TYR B 1 315 ? -38.031 -24.859 -43.688 1 96.12 315 TYR B C 1
ATOM 10492 O O . TYR B 1 315 ? -37.875 -23.797 -44.312 1 96.12 315 TYR B O 1
ATOM 10500 N N . THR B 1 316 ? -38.156 -25.969 -44.344 1 96 316 THR B N 1
ATOM 10501 C CA . THR B 1 316 ? -38.25 -26 -45.781 1 96 316 THR B CA 1
ATOM 10502 C C . THR B 1 316 ? -39.688 -25.688 -46.25 1 96 316 THR B C 1
ATOM 10504 O O . THR B 1 316 ? -39.875 -25.172 -47.344 1 96 316 THR B O 1
ATOM 10507 N N . ASN B 1 317 ? -40.688 -26.125 -45.438 1 94.25 317 ASN B N 1
ATOM 10508 C CA . ASN B 1 317 ? -42.125 -25.891 -45.75 1 94.25 317 ASN B CA 1
ATOM 10509 C C . ASN B 1 317 ? -42.469 -26.297 -47.156 1 94.25 317 ASN B C 1
ATOM 10511 O O . ASN B 1 317 ? -43.031 -25.516 -47.906 1 94.25 317 ASN B O 1
ATOM 10515 N N . GLY B 1 318 ? -41.906 -27.406 -47.594 1 93.44 318 GLY B N 1
ATOM 10516 C CA . GLY B 1 318 ? -42.281 -27.969 -48.875 1 93.44 318 GLY B CA 1
ATOM 10517 C C . GLY B 1 318 ? -41.312 -27.609 -50 1 93.44 318 GLY B C 1
ATOM 10518 O O . GLY B 1 318 ? -41.281 -28.266 -51.031 1 93.44 318 GLY B O 1
ATOM 10519 N N . ASP B 1 319 ? -40.531 -26.609 -49.844 1 95.81 319 ASP B N 1
ATOM 10520 C CA . ASP B 1 319 ? -39.531 -26.219 -50.812 1 95.81 319 ASP B CA 1
ATOM 10521 C C . ASP B 1 319 ? -38.25 -27.031 -50.656 1 95.81 319 ASP B C 1
ATOM 10523 O O . ASP B 1 319 ? -37.375 -26.719 -49.844 1 95.81 319 ASP B O 1
ATOM 10527 N N . LEU B 1 320 ? -38.094 -28 -51.438 1 94.25 320 LEU B N 1
ATOM 10528 C CA . LEU B 1 320 ? -36.969 -28.906 -51.344 1 94.25 320 LEU B CA 1
ATOM 10529 C C . LEU B 1 320 ? -35.844 -28.516 -52.312 1 94.25 320 LEU B C 1
ATOM 10531 O O . LEU B 1 320 ? -34.875 -29.25 -52.469 1 94.25 320 LEU B O 1
ATOM 10535 N N . THR B 1 321 ? -35.875 -27.375 -52.938 1 95.5 321 THR B N 1
ATOM 10536 C CA . THR B 1 321 ? -34.938 -26.953 -53.969 1 95.5 321 THR B CA 1
ATOM 10537 C C . THR B 1 321 ? -34.062 -25.797 -53.469 1 95.5 321 THR B C 1
ATOM 10539 O O . THR B 1 321 ? -32.844 -25.812 -53.594 1 95.5 321 THR B O 1
ATOM 10542 N N . SER B 1 322 ? -34.656 -24.875 -52.781 1 95.5 322 SER B N 1
ATOM 10543 C CA . SER B 1 322 ? -33.969 -23.625 -52.406 1 95.5 322 SER B CA 1
ATOM 10544 C C . SER B 1 322 ? -32.812 -23.906 -51.469 1 95.5 322 SER B C 1
ATOM 10546 O O . SER B 1 322 ? -31.844 -23.141 -51.406 1 95.5 322 SER B O 1
ATOM 10548 N N . HIS B 1 323 ? -32.938 -24.906 -50.625 1 96.88 323 HIS B N 1
ATOM 10549 C CA . HIS B 1 323 ? -31.906 -25.172 -49.625 1 96.88 323 HIS B CA 1
ATOM 10550 C C . HIS B 1 323 ? -31.422 -26.609 -49.688 1 96.88 323 HIS B C 1
ATOM 10552 O O . HIS B 1 323 ? -31.047 -27.203 -48.688 1 96.88 323 HIS B O 1
ATOM 10558 N N . ALA B 1 324 ? -31.5 -27.203 -50.875 1 96.44 324 ALA B N 1
ATOM 10559 C CA . ALA B 1 324 ? -30.969 -28.547 -51.094 1 96.44 324 ALA B CA 1
ATOM 10560 C C . ALA B 1 324 ? -29.5 -28.625 -50.719 1 96.44 324 ALA B C 1
ATOM 10562 O O . ALA B 1 324 ? -28.719 -27.719 -51.062 1 96.44 324 ALA B O 1
ATOM 10563 N N . GLY B 1 325 ? -29.141 -29.641 -49.969 1 97.31 325 GLY B N 1
ATOM 10564 C CA . GLY B 1 325 ? -27.75 -29.844 -49.594 1 97.31 325 GLY B CA 1
ATOM 10565 C C . GLY B 1 325 ? -27.344 -29.078 -48.344 1 97.31 325 GLY B C 1
ATOM 10566 O O . GLY B 1 325 ? -26.203 -29.188 -47.906 1 97.31 325 GLY B O 1
ATOM 10567 N N . MET B 1 326 ? -28.297 -28.344 -47.844 1 98.12 326 MET B N 1
ATOM 10568 C CA . MET B 1 326 ? -28.031 -27.531 -46.656 1 98.12 326 MET B CA 1
ATOM 10569 C C . MET B 1 326 ? -28.797 -28.078 -45.438 1 98.12 326 MET B C 1
ATOM 10571 O O . MET B 1 326 ? -29.516 -29.062 -45.562 1 98.12 326 MET B O 1
ATOM 10575 N N . TYR B 1 327 ? -28.547 -27.594 -44.281 1 98.06 327 TYR B N 1
ATOM 10576 C CA . TYR B 1 327 ? -29.328 -27.844 -43.062 1 98.06 327 TYR B CA 1
ATOM 10577 C C . TYR B 1 327 ? -29.547 -26.562 -42.281 1 98.06 327 TYR B C 1
ATOM 10579 O O . TYR B 1 327 ? -28.797 -25.594 -42.438 1 98.06 327 TYR B O 1
ATOM 10587 N N . TYR B 1 328 ? -30.609 -26.531 -41.469 1 97.56 328 TYR B N 1
ATOM 10588 C CA . TYR B 1 328 ? -30.969 -25.344 -40.688 1 97.56 328 TYR B CA 1
ATOM 10589 C C . TYR B 1 328 ? -30.406 -25.438 -39.281 1 97.56 328 TYR B C 1
ATOM 10591 O O . TYR B 1 328 ? -30.531 -26.469 -38.594 1 97.56 328 TYR B O 1
ATOM 10599 N N . ASN B 1 329 ? -29.703 -24.406 -38.781 1 97.56 329 ASN B N 1
ATOM 10600 C CA . ASN B 1 329 ? -29.266 -24.25 -37.406 1 97.56 329 ASN B CA 1
ATOM 10601 C C . ASN B 1 329 ? -29.875 -23.016 -36.75 1 97.56 329 ASN B C 1
ATOM 10603 O O . ASN B 1 329 ? -29.531 -21.891 -37.094 1 97.56 329 ASN B O 1
ATOM 10607 N N . PRO B 1 330 ? -30.75 -23.156 -35.781 1 96.38 330 PRO B N 1
ATOM 10608 C CA . PRO B 1 330 ? -31.453 -22.031 -35.156 1 96.38 330 PRO B CA 1
ATOM 10609 C C . PRO B 1 330 ? -30.5 -21.062 -34.469 1 96.38 330 PRO B C 1
ATOM 10611 O O . PRO B 1 330 ? -30.844 -19.891 -34.281 1 96.38 330 PRO B O 1
ATOM 10614 N N . LYS B 1 331 ? -29.328 -21.5 -34.031 1 97.12 331 LYS B N 1
ATOM 10615 C CA . LYS B 1 331 ? -28.375 -20.625 -33.375 1 97.12 331 LYS B CA 1
ATOM 10616 C C . LYS B 1 331 ? -27.797 -19.594 -34.344 1 97.12 331 LYS B C 1
ATOM 10618 O O . LYS B 1 331 ? -27.531 -18.453 -33.969 1 97.12 331 LYS B O 1
ATOM 10623 N N . TYR B 1 332 ? -27.578 -19.984 -35.562 1 97.25 332 TYR B N 1
ATOM 10624 C CA . TYR B 1 332 ? -27.141 -19.031 -36.562 1 97.25 332 TYR B CA 1
ATOM 10625 C C . TYR B 1 332 ? -28.188 -17.953 -36.781 1 97.25 332 TYR B C 1
ATOM 10627 O O . TYR B 1 332 ? -27.859 -16.766 -36.875 1 97.25 332 TYR B O 1
ATOM 10635 N N . ALA B 1 333 ? -29.422 -18.391 -36.844 1 96.81 333 ALA B N 1
ATOM 10636 C CA . ALA B 1 333 ? -30.516 -17.438 -37 1 96.81 333 ALA B CA 1
ATOM 10637 C C . ALA B 1 333 ? -30.578 -16.453 -35.812 1 96.81 333 ALA B C 1
ATOM 10639 O O . ALA B 1 333 ? -30.797 -15.258 -36 1 96.81 333 ALA B O 1
ATOM 10640 N N . ALA B 1 334 ? -30.469 -16.969 -34.656 1 96.31 334 ALA B N 1
ATOM 10641 C CA . ALA B 1 334 ? -30.5 -16.141 -33.469 1 96.31 334 ALA B CA 1
ATOM 10642 C C . ALA B 1 334 ? -29.375 -15.109 -33.469 1 96.31 334 ALA B C 1
ATOM 10644 O O . ALA B 1 334 ? -29.516 -14.039 -32.875 1 96.31 334 ALA B O 1
ATOM 10645 N N . ALA B 1 335 ? -28.266 -15.414 -34.094 1 97.5 335 ALA B N 1
ATOM 10646 C CA . ALA B 1 335 ? -27.109 -14.531 -34.188 1 97.5 335 ALA B CA 1
ATOM 10647 C C . ALA B 1 335 ? -27.266 -13.5 -35.281 1 97.5 335 ALA B C 1
ATOM 10649 O O . ALA B 1 335 ? -26.391 -12.664 -35.5 1 97.5 335 ALA B O 1
ATOM 10650 N N . GLY B 1 336 ? -28.359 -13.57 -35.969 1 97.06 336 GLY B N 1
ATOM 10651 C CA . GLY B 1 336 ? -28.625 -12.617 -37.031 1 97.06 336 GLY B CA 1
ATOM 10652 C C . GLY B 1 336 ? -28.172 -13.094 -38.406 1 97.06 336 GLY B C 1
ATOM 10653 O O . GLY B 1 336 ? -28.109 -12.312 -39.344 1 97.06 336 GLY B O 1
ATOM 10654 N N . LEU B 1 337 ? -27.906 -14.383 -38.531 1 96.94 337 LEU B N 1
ATOM 10655 C CA . LEU B 1 337 ? -27.516 -14.977 -39.812 1 96.94 337 LEU B CA 1
ATOM 10656 C C . LEU B 1 337 ? -28.688 -15.711 -40.438 1 96.94 337 LEU B C 1
ATOM 10658 O O . LEU B 1 337 ? -29.797 -15.711 -39.906 1 96.94 337 LEU B O 1
ATOM 10662 N N . SER B 1 338 ? -28.562 -16.297 -41.656 1 93.75 338 SER B N 1
ATOM 10663 C CA . SER B 1 338 ? -29.625 -16.984 -42.406 1 93.75 338 SER B CA 1
ATOM 10664 C C . SER B 1 338 ? -30.109 -18.203 -41.625 1 93.75 338 SER B C 1
ATOM 10666 O O . SER B 1 338 ? -31.312 -18.516 -41.656 1 93.75 338 SER B O 1
ATOM 10668 N N . GLY B 1 339 ? -29.469 -18.922 -40.875 1 95.81 339 GLY B N 1
ATOM 10669 C CA . GLY B 1 339 ? -29.75 -20.219 -40.281 1 95.81 339 GLY B CA 1
ATOM 10670 C C . GLY B 1 339 ? -29.391 -21.375 -41.156 1 95.81 339 GLY B C 1
ATOM 10671 O O . GLY B 1 339 ? -29.141 -22.484 -40.688 1 95.81 339 GLY B O 1
ATOM 10672 N N . TRP B 1 340 ? -29.641 -21.203 -42.438 1 97.12 340 TRP B N 1
ATOM 10673 C CA . TRP B 1 340 ? -29.281 -22.234 -43.406 1 97.12 340 TRP B CA 1
ATOM 10674 C C . TRP B 1 340 ? -27.781 -22.219 -43.688 1 97.12 340 TRP B C 1
ATOM 10676 O O . TRP B 1 340 ? -27.188 -21.141 -43.875 1 97.12 340 TRP B O 1
ATOM 10686 N N . THR B 1 341 ? -27.156 -23.391 -43.594 1 97.12 341 THR B N 1
ATOM 10687 C CA . THR B 1 341 ? -25.719 -23.5 -43.844 1 97.12 341 THR B CA 1
ATOM 10688 C C . THR B 1 341 ? -25.391 -24.844 -44.5 1 97.12 341 THR B C 1
ATOM 10690 O O . THR B 1 341 ? -26.203 -25.781 -44.438 1 97.12 341 THR B O 1
ATOM 10693 N N . THR B 1 342 ? -24.281 -24.953 -45.188 1 96.94 342 THR B N 1
ATOM 10694 C CA . THR B 1 342 ? -23.781 -26.203 -45.75 1 96.94 342 THR B CA 1
ATOM 10695 C C . THR B 1 342 ? -22.922 -26.969 -44.75 1 96.94 342 THR B C 1
ATOM 10697 O O . THR B 1 342 ? -22.234 -26.359 -43.938 1 96.94 342 THR B O 1
ATOM 10700 N N . PRO B 1 343 ? -23.047 -28.344 -44.781 1 97.12 343 PRO B N 1
ATOM 10701 C CA . PRO B 1 343 ? -22.203 -29.109 -43.875 1 97.12 343 PRO B CA 1
ATOM 10702 C C . PRO B 1 343 ? -20.703 -28.844 -44.094 1 97.12 343 PRO B C 1
ATOM 10704 O O . PRO B 1 343 ? -20.219 -28.984 -45.219 1 97.12 343 PRO B O 1
ATOM 10707 N N . GLN B 1 344 ? -20.031 -28.422 -43.188 1 95.69 344 GLN B N 1
ATOM 10708 C CA . GLN B 1 344 ? -18.594 -28.203 -43.156 1 95.69 344 GLN B CA 1
ATOM 10709 C C . GLN B 1 344 ? -18.031 -28.344 -41.75 1 95.69 344 GLN B C 1
ATOM 10711 O O . GLN B 1 344 ? -18.781 -28.422 -40.781 1 95.69 344 GLN B O 1
ATOM 10716 N N . THR B 1 345 ? -16.75 -28.578 -41.688 1 97.06 345 THR B N 1
ATOM 10717 C CA . THR B 1 345 ? -16.094 -28.719 -40.375 1 97.06 345 THR B CA 1
ATOM 10718 C C . THR B 1 345 ? -15.234 -27.5 -40.062 1 97.06 345 THR B C 1
ATOM 10720 O O . THR B 1 345 ? -14.68 -26.875 -40.969 1 97.06 345 THR B O 1
ATOM 10723 N N . TYR B 1 346 ? -15.156 -27.109 -38.844 1 96.62 346 TYR B N 1
ATOM 10724 C CA . TYR B 1 346 ? -14.375 -25.969 -38.344 1 96.62 346 TYR B CA 1
ATOM 10725 C C . TYR B 1 346 ? -13.414 -26.406 -37.25 1 96.62 346 TYR B C 1
ATOM 10727 O O . TYR B 1 346 ? -13.742 -27.266 -36.438 1 96.62 346 TYR B O 1
ATOM 10735 N N . ASP B 1 347 ? -12.195 -25.797 -37.156 1 96.38 347 ASP B N 1
ATOM 10736 C CA . ASP B 1 347 ? -11.242 -26.031 -36.094 1 96.38 347 ASP B CA 1
ATOM 10737 C C . ASP B 1 347 ? -11.453 -25.031 -34.938 1 96.38 347 ASP B C 1
ATOM 10739 O O . ASP B 1 347 ? -10.648 -24.125 -34.719 1 96.38 347 ASP B O 1
ATOM 10743 N N . ASN B 1 348 ? -12.492 -25.328 -34.219 1 96.62 348 ASN B N 1
ATOM 10744 C CA . ASN B 1 348 ? -12.875 -24.438 -33.125 1 96.62 348 ASN B CA 1
ATOM 10745 C C . ASN B 1 348 ? -11.758 -24.281 -32.125 1 96.62 348 ASN B C 1
ATOM 10747 O O . ASN B 1 348 ? -11.602 -23.219 -31.5 1 96.62 348 ASN B O 1
ATOM 10751 N N . VAL B 1 349 ? -10.945 -25.328 -31.812 1 96 349 VAL B N 1
ATOM 10752 C CA . VAL B 1 349 ? -9.875 -25.297 -30.828 1 96 349 VAL B CA 1
ATOM 10753 C C . VAL B 1 349 ? -8.734 -24.406 -31.328 1 96 349 VAL B C 1
ATOM 10755 O O . VAL B 1 349 ? -8.297 -23.5 -30.625 1 96 349 VAL B O 1
ATOM 10758 N N . GLY B 1 350 ? -8.266 -24.625 -32.5 1 94.62 350 GLY B N 1
ATOM 10759 C CA . GLY B 1 350 ? -7.18 -23.844 -33.062 1 94.62 350 GLY B CA 1
ATOM 10760 C C . GLY B 1 350 ? -7.551 -22.391 -33.281 1 94.62 350 GLY B C 1
ATOM 10761 O O . GLY B 1 350 ? -6.699 -21.5 -33.156 1 94.62 350 GLY B O 1
ATOM 10762 N N . ASP B 1 351 ? -8.828 -22.156 -33.625 1 95.62 351 ASP B N 1
ATOM 10763 C CA . ASP B 1 351 ? -9.289 -20.797 -33.875 1 95.62 351 ASP B CA 1
ATOM 10764 C C . ASP B 1 351 ? -9.32 -19.969 -32.594 1 95.62 351 ASP B C 1
ATOM 10766 O O . ASP B 1 351 ? -9.117 -18.75 -32.625 1 95.62 351 ASP B O 1
ATOM 10770 N N . PHE B 1 352 ? -9.602 -20.609 -31.562 1 96.88 352 PHE B N 1
ATOM 10771 C CA . PHE B 1 352 ? -9.797 -19.891 -30.312 1 96.88 352 PHE B CA 1
ATOM 10772 C C . PHE B 1 352 ? -8.453 -19.516 -29.672 1 96.88 352 PHE B C 1
ATOM 10774 O O . PHE B 1 352 ? -8.273 -18.406 -29.203 1 96.88 352 PHE B O 1
ATOM 10781 N N . PHE B 1 353 ? -7.594 -20.484 -29.547 1 96.44 353 PHE B N 1
ATOM 10782 C CA . PHE B 1 353 ? -6.293 -20.219 -28.938 1 96.44 353 PHE B CA 1
ATOM 10783 C C . PHE B 1 353 ? -5.398 -19.453 -29.906 1 96.44 353 PHE B C 1
ATOM 10785 O O . PHE B 1 353 ? -5.098 -19.922 -31 1 96.44 353 PHE B O 1
ATOM 10792 N N . LYS B 1 354 ? -5.008 -18.281 -29.438 1 93.12 354 LYS B N 1
ATOM 10793 C CA . LYS B 1 354 ? -4.164 -17.406 -30.25 1 93.12 354 LYS B CA 1
ATOM 10794 C C . LYS B 1 354 ? -2.689 -17.594 -29.906 1 93.12 354 LYS B C 1
ATOM 10796 O O . LYS B 1 354 ? -2.352 -18.344 -28.984 1 93.12 354 LYS B O 1
ATOM 10801 N N . THR B 1 355 ? -1.901 -16.984 -30.75 1 96.12 355 THR B N 1
ATOM 10802 C CA . THR B 1 355 ? -0.477 -16.938 -30.438 1 96.12 355 THR B CA 1
ATOM 10803 C C . THR B 1 355 ? -0.192 -15.875 -29.375 1 96.12 355 THR B C 1
ATOM 10805 O O . THR B 1 355 ? -0.553 -14.711 -29.531 1 96.12 355 THR B O 1
ATOM 10808 N N . GLY B 1 356 ? 0.323 -16.359 -28.312 1 96.81 356 GLY B N 1
ATOM 10809 C CA . GLY B 1 356 ? 0.749 -15.438 -27.281 1 96.81 356 GLY B CA 1
ATOM 10810 C C . GLY B 1 356 ? 2.031 -14.703 -27.641 1 96.81 356 GLY B C 1
ATOM 10811 O O . GLY B 1 356 ? 2.719 -15.062 -28.594 1 96.81 356 GLY B O 1
ATOM 10812 N N . PHE B 1 357 ? 2.312 -13.633 -26.859 1 96.62 357 PHE B N 1
ATOM 10813 C CA . PHE B 1 357 ? 3.516 -12.828 -27.047 1 96.62 357 PHE B CA 1
ATOM 10814 C C . PHE B 1 357 ? 4.098 -12.398 -25.719 1 96.62 357 PHE B C 1
ATOM 10816 O O . PHE B 1 357 ? 3.361 -11.977 -24.812 1 96.62 357 PHE B O 1
ATOM 10823 N N . THR B 1 358 ? 5.406 -12.586 -25.547 1 95.94 358 THR B N 1
ATOM 10824 C CA . THR B 1 358 ? 6.078 -12.164 -24.328 1 95.94 358 THR B CA 1
ATOM 10825 C C . THR B 1 358 ? 7.312 -11.32 -24.656 1 95.94 358 THR B C 1
ATOM 10827 O O . THR B 1 358 ? 8.086 -11.664 -25.547 1 95.94 358 THR B O 1
ATOM 10830 N N . GLN B 1 359 ? 7.461 -10.219 -24.016 1 96.31 359 GLN B N 1
ATOM 10831 C CA . GLN B 1 359 ? 8.648 -9.367 -24.031 1 96.31 359 GLN B CA 1
ATOM 10832 C C . GLN B 1 359 ? 9.242 -9.211 -22.641 1 96.31 359 GLN B C 1
ATOM 10834 O O . GLN B 1 359 ? 8.523 -8.883 -21.688 1 96.31 359 GLN B O 1
ATOM 10839 N N . ASN B 1 360 ? 10.523 -9.508 -22.5 1 94.69 360 ASN B N 1
ATOM 10840 C CA . ASN B 1 360 ? 11.273 -9.211 -21.281 1 94.69 360 ASN B CA 1
ATOM 10841 C C . ASN B 1 360 ? 12.438 -8.258 -21.562 1 94.69 360 ASN B C 1
ATOM 10843 O O . ASN B 1 360 ? 13.203 -8.477 -22.516 1 94.69 360 ASN B O 1
ATOM 10847 N N . SER B 1 361 ? 12.578 -7.23 -20.828 1 95.19 361 SER B N 1
ATOM 10848 C CA . SER B 1 361 ? 13.688 -6.297 -20.938 1 95.19 361 SER B CA 1
ATOM 10849 C C . SER B 1 361 ? 14.219 -5.895 -19.578 1 95.19 361 SER B C 1
ATOM 10851 O O . SER B 1 361 ? 13.445 -5.617 -18.656 1 95.19 361 SER B O 1
ATOM 10853 N N . THR B 1 362 ? 15.523 -5.965 -19.453 1 94.44 362 THR B N 1
ATOM 10854 C CA . THR B 1 362 ? 16.156 -5.562 -18.203 1 94.44 362 THR B CA 1
ATOM 10855 C C . THR B 1 362 ? 17.375 -4.688 -18.484 1 94.44 362 THR B C 1
ATOM 10857 O O . THR B 1 362 ? 18.203 -5.008 -19.344 1 94.44 362 THR B O 1
ATOM 10860 N N . PHE B 1 363 ? 17.484 -3.59 -17.875 1 92.88 363 PHE B N 1
ATOM 10861 C CA . PHE B 1 363 ? 18.641 -2.705 -17.828 1 92.88 363 PHE B CA 1
ATOM 10862 C C . PHE B 1 363 ? 19.328 -2.777 -16.484 1 92.88 363 PHE B C 1
ATOM 10864 O O . PHE B 1 363 ? 18.688 -2.684 -15.438 1 92.88 363 PHE B O 1
ATOM 10871 N N . ASN B 1 364 ? 20.641 -3.01 -16.5 1 92 364 ASN B N 1
ATOM 10872 C CA . ASN B 1 364 ? 21.375 -3.121 -15.25 1 92 364 ASN B CA 1
ATOM 10873 C C . ASN B 1 364 ? 22.688 -2.336 -15.305 1 92 364 ASN B C 1
ATOM 10875 O O . ASN B 1 364 ? 23.359 -2.318 -16.328 1 92 364 ASN B O 1
ATOM 10879 N N . ILE B 1 365 ? 23.062 -1.685 -14.25 1 87.62 365 ILE B N 1
ATOM 10880 C CA . ILE B 1 365 ? 24.359 -1.037 -14.055 1 87.62 365 ILE B CA 1
ATOM 10881 C C . ILE B 1 365 ? 24.969 -1.495 -12.734 1 87.62 365 ILE B C 1
ATOM 10883 O O . ILE B 1 365 ? 24.297 -1.494 -11.695 1 87.62 365 ILE B O 1
ATOM 10887 N N . SER B 1 366 ? 26.156 -1.959 -12.758 1 89.75 366 SER B N 1
ATOM 10888 C CA . SER B 1 366 ? 26.828 -2.426 -11.547 1 89.75 366 SER B CA 1
ATOM 10889 C C . SER B 1 366 ? 28.312 -2.074 -11.57 1 89.75 366 SER B C 1
ATOM 10891 O O . SER B 1 366 ? 28.906 -1.909 -12.648 1 89.75 366 SER B O 1
ATOM 10893 N N . GLN B 1 367 ? 28.922 -1.988 -10.344 1 86.25 367 GLN B N 1
ATOM 10894 C CA . GLN B 1 367 ? 30.328 -1.651 -10.211 1 86.25 367 GLN B CA 1
ATOM 10895 C C . GLN B 1 367 ? 30.812 -1.826 -8.773 1 86.25 367 GLN B C 1
ATOM 10897 O O . GLN B 1 367 ? 30 -1.752 -7.84 1 86.25 367 GLN B O 1
ATOM 10902 N N . ARG B 1 368 ? 31.969 -2.215 -8.664 1 87.81 368 ARG B N 1
ATOM 10903 C CA . ARG B 1 368 ? 32.656 -2.104 -7.391 1 87.81 368 ARG B CA 1
ATOM 10904 C C . ARG B 1 368 ? 33.812 -1.099 -7.484 1 87.81 368 ARG B C 1
ATOM 10906 O O . ARG B 1 368 ? 34.688 -1.224 -8.344 1 87.81 368 ARG B O 1
ATOM 10913 N N . LYS B 1 369 ? 33.781 -0.105 -6.719 1 82.69 369 LYS B N 1
ATOM 10914 C CA . LYS B 1 369 ? 34.781 0.954 -6.719 1 82.69 369 LYS B CA 1
ATOM 10915 C C . LYS B 1 369 ? 34.875 1.605 -5.34 1 82.69 369 LYS B C 1
ATOM 10917 O O . LYS B 1 369 ? 33.875 1.924 -4.719 1 82.69 369 LYS B O 1
ATOM 10922 N N . ASN B 1 370 ? 36.094 1.837 -4.855 1 80.19 370 ASN B N 1
ATOM 10923 C CA . ASN B 1 370 ? 36.375 2.512 -3.59 1 80.19 370 ASN B CA 1
ATOM 10924 C C . ASN B 1 370 ? 35.594 1.877 -2.445 1 80.19 370 ASN B C 1
ATOM 10926 O O . ASN B 1 370 ? 34.875 2.572 -1.707 1 80.19 370 ASN B O 1
ATOM 10930 N N . ASP B 1 371 ? 35.531 0.57 -2.383 1 81.12 371 ASP B N 1
ATOM 10931 C CA . ASP B 1 371 ? 34.969 -0.232 -1.303 1 81.12 371 ASP B CA 1
ATOM 10932 C C . ASP B 1 371 ? 33.438 -0.173 -1.32 1 81.12 371 ASP B C 1
ATOM 10934 O O . ASP B 1 371 ? 32.781 -0.564 -0.35 1 81.12 371 ASP B O 1
ATOM 10938 N N . VAL B 1 372 ? 32.906 0.373 -2.43 1 83.88 372 VAL B N 1
ATOM 10939 C CA . VAL B 1 372 ? 31.469 0.368 -2.613 1 83.88 372 VAL B CA 1
ATOM 10940 C C . VAL B 1 372 ? 31.094 -0.575 -3.756 1 83.88 372 VAL B C 1
ATOM 10942 O O . VAL B 1 372 ? 31.656 -0.489 -4.848 1 83.88 372 VAL B O 1
ATOM 10945 N N . SER B 1 373 ? 30.266 -1.433 -3.469 1 90.12 373 SER B N 1
ATOM 10946 C CA . SER B 1 373 ? 29.688 -2.312 -4.473 1 90.12 373 SER B CA 1
ATOM 10947 C C . SER B 1 373 ? 28.203 -2.008 -4.68 1 90.12 373 SER B C 1
ATOM 10949 O O . SER B 1 373 ? 27.438 -1.936 -3.719 1 90.12 373 SER B O 1
ATOM 10951 N N . TYR B 1 374 ? 27.812 -1.799 -5.926 1 87 374 TYR B N 1
ATOM 10952 C CA . TYR B 1 374 ? 26.391 -1.488 -6.137 1 87 374 TYR B CA 1
ATOM 10953 C C . TYR B 1 374 ? 25.875 -2.164 -7.398 1 87 374 TYR B C 1
ATOM 10955 O O . TYR B 1 374 ? 26.656 -2.549 -8.273 1 87 374 TYR B O 1
ATOM 10963 N N . SER B 1 375 ? 24.562 -2.346 -7.473 1 91.94 375 SER B N 1
ATOM 10964 C CA . SER B 1 375 ? 23.828 -2.832 -8.633 1 91.94 375 SER B CA 1
ATOM 10965 C C . SER B 1 375 ? 22.438 -2.232 -8.688 1 91.94 375 SER B C 1
ATOM 10967 O O . SER B 1 375 ? 21.703 -2.23 -7.688 1 91.94 375 SER B O 1
ATOM 10969 N N . PHE B 1 376 ? 22.172 -1.652 -9.812 1 88.44 376 PHE B N 1
ATOM 10970 C CA . PHE B 1 376 ? 20.828 -1.117 -10.062 1 88.44 376 PHE B CA 1
ATOM 10971 C C . PHE B 1 376 ? 20.25 -1.709 -11.336 1 88.44 376 PHE B C 1
ATOM 10973 O O . PHE B 1 376 ? 20.953 -1.867 -12.336 1 88.44 376 PHE B O 1
ATOM 10980 N N . SER B 1 377 ? 18.938 -2.025 -11.234 1 94.31 377 SER B N 1
ATOM 10981 C CA . SER B 1 377 ? 18.312 -2.631 -12.414 1 94.31 377 SER B CA 1
ATOM 10982 C C . SER B 1 377 ? 16.891 -2.143 -12.594 1 94.31 377 SER B C 1
ATOM 10984 O O . SER B 1 377 ? 16.188 -1.891 -11.617 1 94.31 377 SER B O 1
ATOM 10986 N N . LEU B 1 378 ? 16.469 -1.892 -13.859 1 91.25 378 LEU B N 1
ATOM 10987 C CA . LEU B 1 378 ? 15.094 -1.688 -14.289 1 91.25 378 LEU B CA 1
ATOM 10988 C C . LEU B 1 378 ? 14.641 -2.818 -15.211 1 91.25 378 LEU B C 1
ATOM 10990 O O . LEU B 1 378 ? 15.398 -3.264 -16.078 1 91.25 378 LEU B O 1
ATOM 10994 N N . SER B 1 379 ? 13.438 -3.316 -14.891 1 94.75 379 SER B N 1
ATOM 10995 C CA . SER B 1 379 ? 12.961 -4.43 -15.695 1 94.75 379 SER B CA 1
ATOM 10996 C C . SER B 1 379 ? 11.508 -4.219 -16.125 1 94.75 379 SER B C 1
ATOM 10998 O O . SER B 1 379 ? 10.727 -3.605 -15.391 1 94.75 379 SER B O 1
ATOM 11000 N N . ASP B 1 380 ? 11.156 -4.684 -17.281 1 94.44 380 ASP B N 1
ATOM 11001 C CA . ASP B 1 380 ? 9.805 -4.637 -17.828 1 94.44 380 ASP B CA 1
ATOM 11002 C C . ASP B 1 380 ? 9.445 -5.949 -18.516 1 94.44 380 ASP B C 1
ATOM 11004 O O . ASP B 1 380 ? 10.211 -6.453 -19.344 1 94.44 380 ASP B O 1
ATOM 11008 N N . THR B 1 381 ? 8.312 -6.512 -18.125 1 95.75 381 THR B N 1
ATOM 11009 C CA . THR B 1 381 ? 7.777 -7.727 -18.734 1 95.75 381 THR B CA 1
ATOM 11010 C C . THR B 1 381 ? 6.359 -7.492 -19.25 1 95.75 381 THR B C 1
ATOM 11012 O O . THR B 1 381 ? 5.5 -6.996 -18.531 1 95.75 381 THR B O 1
ATOM 11015 N N . TYR B 1 382 ? 6.129 -7.762 -20.484 1 96.44 382 TYR B N 1
ATOM 11016 C CA . TYR B 1 382 ? 4.816 -7.73 -21.109 1 96.44 382 TYR B CA 1
ATOM 11017 C C . TYR B 1 382 ? 4.461 -9.094 -21.703 1 96.44 382 TYR B C 1
ATOM 11019 O O . TYR B 1 382 ? 5.176 -9.602 -22.562 1 96.44 382 TYR B O 1
ATOM 11027 N N . GLN B 1 383 ? 3.357 -9.68 -21.234 1 96.25 383 GLN B N 1
ATOM 11028 C CA . GLN B 1 383 ? 2.916 -10.992 -21.703 1 96.25 383 GLN B CA 1
ATOM 11029 C C . GLN B 1 383 ? 1.448 -10.961 -22.109 1 96.25 383 GLN B C 1
ATOM 11031 O O . GLN B 1 383 ? 0.579 -10.609 -21.312 1 96.25 383 GLN B O 1
ATOM 11036 N N . LYS B 1 384 ? 1.28 -11.281 -23.359 1 97.06 384 LYS B N 1
ATOM 11037 C CA . LYS B 1 384 ? -0.063 -11.562 -23.859 1 97.06 384 LYS B CA 1
ATOM 11038 C C . LYS B 1 384 ? -0.325 -13.062 -23.906 1 97.06 384 LYS B C 1
ATOM 11040 O O . LYS B 1 384 ? 0.441 -13.812 -24.516 1 97.06 384 LYS B O 1
ATOM 11045 N N . GLY B 1 385 ? -1.439 -13.508 -23.297 1 96.56 385 GLY B N 1
ATOM 11046 C CA . GLY B 1 385 ? -1.736 -14.93 -23.234 1 96.56 385 GLY B CA 1
ATOM 11047 C C . GLY B 1 385 ? -2.299 -15.477 -24.547 1 96.56 385 GLY B C 1
ATOM 11048 O O . GLY B 1 385 ? -2.539 -14.727 -25.484 1 96.56 385 GLY B O 1
ATOM 11049 N N . ILE B 1 386 ? -2.457 -16.766 -24.609 1 96.88 386 ILE B N 1
ATOM 11050 C CA . ILE B 1 386 ? -2.99 -17.438 -25.797 1 96.88 386 ILE B CA 1
ATOM 11051 C C . ILE B 1 386 ? -4.516 -17.375 -25.781 1 96.88 386 ILE B C 1
ATOM 11053 O O . ILE B 1 386 ? -5.164 -17.641 -26.797 1 96.88 386 ILE B O 1
ATOM 11057 N N . ILE B 1 387 ? -5.055 -17.188 -24.609 1 97.38 387 ILE B N 1
ATOM 11058 C CA . ILE B 1 387 ? -6.492 -16.969 -24.484 1 97.38 387 ILE B CA 1
ATOM 11059 C C . ILE B 1 387 ? -6.797 -15.477 -24.594 1 97.38 387 ILE B C 1
ATOM 11061 O O . ILE B 1 387 ? -6.172 -14.664 -23.922 1 97.38 387 ILE B O 1
ATOM 11065 N N . PRO B 1 388 ? -7.789 -15.117 -25.391 1 96.31 388 PRO B N 1
ATOM 11066 C CA . PRO B 1 388 ? -8.109 -13.695 -25.547 1 96.31 388 PRO B CA 1
ATOM 11067 C C . PRO B 1 388 ? -8.383 -13 -24.203 1 96.31 388 PRO B C 1
ATOM 11069 O O . PRO B 1 388 ? -9.008 -13.594 -23.328 1 96.31 388 PRO B O 1
ATOM 11072 N N . SER B 1 389 ? -7.988 -11.766 -24.047 1 96 389 SER B N 1
ATOM 11073 C CA . SER B 1 389 ? -8.211 -10.852 -22.922 1 96 389 SER B CA 1
ATOM 11074 C C . SER B 1 389 ? -7.371 -11.234 -21.719 1 96 389 SER B C 1
ATOM 11076 O O . SER B 1 389 ? -7.594 -10.727 -20.609 1 96 389 SER B O 1
ATOM 11078 N N . THR B 1 390 ? -6.496 -12.25 -21.828 1 97.38 390 THR B N 1
ATOM 11079 C CA . THR B 1 390 ? -5.613 -12.617 -20.734 1 97.38 390 THR B CA 1
ATOM 11080 C C . THR B 1 390 ? -4.211 -12.07 -20.953 1 97.38 390 THR B C 1
ATOM 11082 O O . THR B 1 390 ? -3.795 -11.859 -22.094 1 97.38 390 THR B O 1
ATOM 11085 N N . GLY B 1 391 ? -3.512 -11.797 -19.828 1 97.5 391 GLY B N 1
ATOM 11086 C CA . GLY B 1 391 ? -2.164 -11.266 -19.938 1 97.5 391 GLY B CA 1
ATOM 11087 C C . GLY B 1 391 ? -1.57 -10.867 -18.594 1 97.5 391 GLY B C 1
ATOM 11088 O O . GLY B 1 391 ? -2.186 -11.086 -17.562 1 97.5 391 GLY B O 1
ATOM 11089 N N . MET B 1 392 ? -0.313 -10.398 -18.672 1 96.81 392 MET B N 1
ATOM 11090 C CA . MET B 1 392 ? 0.4 -9.938 -17.484 1 96.81 392 MET B CA 1
ATOM 11091 C C . MET B 1 392 ? 1.389 -8.828 -17.844 1 96.81 392 MET B C 1
ATOM 11093 O O . MET B 1 392 ? 2.043 -8.891 -18.875 1 96.81 392 MET B O 1
ATOM 11097 N N . THR B 1 393 ? 1.514 -7.852 -17.047 1 96.38 393 THR B N 1
ATOM 11098 C CA . THR B 1 393 ? 2.572 -6.848 -17.094 1 96.38 393 THR B CA 1
ATOM 11099 C C . THR B 1 393 ? 3.289 -6.766 -15.742 1 96.38 393 THR B C 1
ATOM 11101 O O . THR B 1 393 ? 2.66 -6.887 -14.695 1 96.38 393 THR B O 1
ATOM 11104 N N . ARG B 1 394 ? 4.539 -6.688 -15.734 1 95.69 394 ARG B N 1
ATOM 11105 C CA . ARG B 1 394 ? 5.348 -6.492 -14.531 1 95.69 394 ARG B CA 1
ATOM 11106 C C . ARG B 1 394 ? 6.41 -5.422 -14.758 1 95.69 394 ARG B C 1
ATOM 11108 O O . ARG B 1 394 ? 7.191 -5.504 -15.711 1 95.69 394 ARG B O 1
ATOM 11115 N N . THR B 1 395 ? 6.441 -4.418 -14.047 1 93.75 395 THR B N 1
ATOM 11116 C CA . THR B 1 395 ? 7.504 -3.42 -13.977 1 93.75 395 THR B CA 1
ATOM 11117 C C . THR B 1 395 ? 8.25 -3.523 -12.648 1 93.75 395 THR B C 1
ATOM 11119 O O . THR B 1 395 ? 7.633 -3.596 -11.586 1 93.75 395 THR B O 1
ATOM 11122 N N . GLY B 1 396 ? 9.547 -3.66 -12.766 1 92.12 396 GLY B N 1
ATOM 11123 C CA . GLY B 1 396 ? 10.336 -3.84 -11.547 1 92.12 396 GLY B CA 1
ATOM 11124 C C . GLY B 1 396 ? 11.555 -2.945 -11.492 1 92.12 396 GLY B C 1
ATOM 11125 O O . GLY B 1 396 ? 12.039 -2.477 -12.531 1 92.12 396 GLY B O 1
ATOM 11126 N N . ALA B 1 397 ? 12.031 -2.674 -10.344 1 91 397 ALA B N 1
ATOM 11127 C CA . ALA B 1 397 ? 13.289 -1.996 -10.047 1 91 397 ALA B CA 1
ATOM 11128 C C . ALA B 1 397 ? 14.008 -2.658 -8.875 1 91 397 ALA B C 1
ATOM 11130 O O . ALA B 1 397 ? 13.367 -3.143 -7.941 1 91 397 ALA B O 1
ATOM 11131 N N . HIS B 1 398 ? 15.266 -2.76 -8.977 1 93.88 398 HIS B N 1
ATOM 11132 C CA . HIS B 1 398 ? 16.109 -3.332 -7.934 1 93.88 398 HIS B CA 1
ATOM 11133 C C . HIS B 1 398 ? 17.328 -2.457 -7.668 1 93.88 398 HIS B C 1
ATOM 11135 O O . HIS B 1 398 ? 17.906 -1.897 -8.602 1 93.88 398 HIS B O 1
ATOM 11141 N N . GLY B 1 399 ? 17.688 -2.289 -6.422 1 89.94 399 GLY B N 1
ATOM 11142 C CA . GLY B 1 399 ? 18.906 -1.607 -6.012 1 89.94 399 GLY B CA 1
ATOM 11143 C C . GLY B 1 399 ? 19.594 -2.258 -4.82 1 89.94 399 GLY B C 1
ATOM 11144 O O . GLY B 1 399 ? 18.922 -2.637 -3.852 1 89.94 399 GLY B O 1
ATOM 11145 N N . ALA B 1 400 ? 20.875 -2.48 -4.953 1 91.62 400 ALA B N 1
ATOM 11146 C CA . ALA B 1 400 ? 21.672 -3.02 -3.857 1 91.62 400 ALA B CA 1
ATOM 11147 C C . ALA B 1 400 ? 23.016 -2.295 -3.752 1 91.62 400 ALA B C 1
ATOM 11149 O O . ALA B 1 400 ? 23.641 -1.979 -4.766 1 91.62 400 ALA B O 1
ATOM 11150 N N . VAL B 1 401 ? 23.406 -1.976 -2.527 1 87.88 401 VAL B N 1
ATOM 11151 C CA . VAL B 1 401 ? 24.672 -1.31 -2.25 1 87.88 401 VAL B CA 1
ATOM 11152 C C . VAL B 1 401 ? 25.328 -1.924 -1.011 1 87.88 401 VAL B C 1
ATOM 11154 O O . VAL B 1 401 ? 24.656 -2.156 -0.002 1 87.88 401 VAL B O 1
ATOM 11157 N N . ASP B 1 402 ? 26.516 -2.264 -1.121 1 89.38 402 ASP B N 1
ATOM 11158 C CA . ASP B 1 402 ? 27.375 -2.635 -0.002 1 89.38 402 ASP B CA 1
ATOM 11159 C C . ASP B 1 402 ? 28.562 -1.678 0.123 1 89.38 402 ASP B C 1
ATOM 11161 O O . ASP B 1 402 ? 29.234 -1.374 -0.868 1 89.38 402 ASP B O 1
ATOM 11165 N N . TRP B 1 403 ? 28.828 -1.235 1.307 1 86.06 403 TRP B N 1
ATOM 11166 C CA . TRP B 1 403 ? 29.891 -0.258 1.529 1 86.06 403 TRP B CA 1
ATOM 11167 C C . TRP B 1 403 ? 30.75 -0.65 2.725 1 86.06 403 TRP B C 1
ATOM 11169 O O . TRP B 1 403 ? 30.266 -0.727 3.854 1 86.06 403 TRP B O 1
ATOM 11179 N N . LYS B 1 404 ? 31.984 -0.943 2.455 1 87.56 404 LYS B N 1
ATOM 11180 C CA . LYS B 1 404 ? 32.969 -1.054 3.535 1 87.56 404 LYS B CA 1
ATOM 11181 C C . LYS B 1 404 ? 33.469 0.322 3.969 1 87.56 404 LYS B C 1
ATOM 11183 O O . LYS B 1 404 ? 34.469 0.811 3.461 1 87.56 404 LYS B O 1
ATOM 11188 N N . VAL B 1 405 ? 32.938 0.771 5.02 1 81.06 405 VAL B N 1
ATOM 11189 C CA . VAL B 1 405 ? 33.219 2.129 5.469 1 81.06 405 VAL B CA 1
ATOM 11190 C C . VAL B 1 405 ? 34.656 2.223 5.945 1 81.06 405 VAL B C 1
ATOM 11192 O O . VAL B 1 405 ? 35.344 3.193 5.645 1 81.06 405 VAL B O 1
ATOM 11195 N N . ASN B 1 406 ? 35.125 1.338 6.746 1 83.5 406 ASN B N 1
ATOM 11196 C CA . ASN B 1 406 ? 36.469 1.113 7.211 1 83.5 406 ASN B CA 1
ATOM 11197 C C . ASN B 1 406 ? 36.656 -0.319 7.703 1 83.5 406 ASN B C 1
ATOM 11199 O O . ASN B 1 406 ? 35.844 -1.192 7.422 1 83.5 406 ASN B O 1
ATOM 11203 N N . GLU B 1 407 ? 37.688 -0.552 8.305 1 83.81 407 GLU B N 1
ATOM 11204 C CA . GLU B 1 407 ? 38 -1.92 8.711 1 83.81 407 GLU B CA 1
ATOM 11205 C C . GLU B 1 407 ? 37.031 -2.406 9.789 1 83.81 407 GLU B C 1
ATOM 11207 O O . GLU B 1 407 ? 36.844 -3.613 9.953 1 83.81 407 GLU B O 1
ATOM 11212 N N . GLN B 1 408 ? 36.344 -1.507 10.445 1 87.88 408 GLN B N 1
ATOM 11213 C CA . GLN B 1 408 ? 35.5 -1.902 11.555 1 87.88 408 GLN B CA 1
ATOM 11214 C C . GLN B 1 408 ? 34.031 -1.892 11.141 1 87.88 408 GLN B C 1
ATOM 11216 O O . GLN B 1 408 ? 33.188 -2.576 11.742 1 87.88 408 GLN B O 1
ATOM 11221 N N . TRP B 1 409 ? 33.719 -1.022 10.148 1 87.12 409 TRP B N 1
ATOM 11222 C CA . TRP B 1 409 ? 32.312 -0.849 9.836 1 87.12 409 TRP B CA 1
ATOM 11223 C C . TRP B 1 409 ? 32.031 -1.205 8.375 1 87.12 409 TRP B C 1
ATOM 11225 O O . TRP B 1 409 ? 32.75 -0.771 7.473 1 87.12 409 TRP B O 1
ATOM 11235 N N . LYS B 1 410 ? 31.016 -2.023 8.172 1 89.5 410 LYS B N 1
ATOM 11236 C CA . LYS B 1 410 ? 30.422 -2.336 6.871 1 89.5 410 LYS B CA 1
ATOM 11237 C C . LYS B 1 410 ? 28.906 -2.143 6.891 1 89.5 410 LYS B C 1
ATOM 11239 O O . LYS B 1 410 ? 28.25 -2.48 7.875 1 89.5 410 LYS B O 1
ATOM 11244 N N . THR B 1 411 ? 28.375 -1.533 5.863 1 87.88 411 THR B N 1
ATOM 11245 C CA . THR B 1 411 ? 26.938 -1.325 5.801 1 87.88 411 THR B CA 1
ATOM 11246 C C . THR B 1 411 ? 26.422 -1.555 4.387 1 87.88 411 THR B C 1
ATOM 11248 O O . THR B 1 411 ? 27.203 -1.695 3.445 1 87.88 411 THR B O 1
ATOM 11251 N N . GLY B 1 412 ? 25.141 -1.723 4.238 1 88.69 412 GLY B N 1
ATOM 11252 C CA . GLY B 1 412 ? 24.516 -1.919 2.934 1 88.69 412 GLY B CA 1
ATOM 11253 C C . GLY B 1 412 ? 23 -1.967 2.988 1 88.69 412 GLY B C 1
ATOM 11254 O O . GLY B 1 412 ? 22.422 -1.906 4.066 1 88.69 412 GLY B O 1
ATOM 11255 N N . PHE B 1 413 ? 22.422 -1.97 1.821 1 88.12 413 PHE B N 1
ATOM 11256 C CA . PHE B 1 413 ? 20.969 -2.145 1.712 1 88.12 413 PHE B CA 1
ATOM 11257 C C . PHE B 1 413 ? 20.609 -2.832 0.402 1 88.12 413 PHE B C 1
ATOM 11259 O O . PHE B 1 413 ? 21.438 -2.91 -0.515 1 88.12 413 PHE B O 1
ATOM 11266 N N . SER B 1 414 ? 19.438 -3.418 0.329 1 92.81 414 SER B N 1
ATOM 11267 C CA . SER B 1 414 ? 18.812 -4 -0.849 1 92.81 414 SER B CA 1
ATOM 11268 C C . SER B 1 414 ? 17.328 -3.65 -0.908 1 92.81 414 SER B C 1
ATOM 11270 O O . SER B 1 414 ? 16.625 -3.715 0.105 1 92.81 414 SER B O 1
ATOM 11272 N N . ALA B 1 415 ? 16.922 -3.166 -2.068 1 90 415 ALA B N 1
ATOM 11273 C CA . ALA B 1 415 ? 15.516 -2.795 -2.25 1 90 415 ALA B CA 1
ATOM 11274 C C . ALA B 1 415 ? 14.977 -3.33 -3.572 1 90 415 ALA B C 1
ATOM 11276 O O . ALA B 1 415 ? 15.672 -3.316 -4.59 1 90 415 ALA B O 1
ATOM 11277 N N . ASN B 1 416 ? 13.703 -3.814 -3.508 1 94.69 416 ASN B N 1
ATOM 11278 C CA . ASN B 1 416 ? 13.008 -4.332 -4.68 1 94.69 416 ASN B CA 1
ATOM 11279 C C . ASN B 1 416 ? 11.609 -3.742 -4.809 1 94.69 416 ASN B C 1
ATOM 11281 O O . ASN B 1 416 ? 10.883 -3.639 -3.818 1 94.69 416 ASN B O 1
ATOM 11285 N N . TYR B 1 417 ? 11.344 -3.246 -5.953 1 91.69 417 TYR B N 1
ATOM 11286 C CA . TYR B 1 417 ? 10 -2.789 -6.285 1 91.69 417 TYR B CA 1
ATOM 11287 C C . TYR B 1 417 ? 9.406 -3.621 -7.418 1 91.69 417 TYR B C 1
ATOM 11289 O O . TYR B 1 417 ? 10.117 -4.008 -8.352 1 91.69 417 TYR B O 1
ATOM 11297 N N . SER B 1 418 ? 8.078 -3.887 -7.348 1 94.94 418 SER B N 1
ATOM 11298 C CA . SER B 1 418 ? 7.395 -4.574 -8.438 1 94.94 418 SER B CA 1
ATOM 11299 C C . SER B 1 418 ? 5.938 -4.137 -8.539 1 94.94 418 SER B C 1
ATOM 11301 O O . SER B 1 418 ? 5.258 -3.992 -7.52 1 94.94 418 SER B O 1
ATOM 11303 N N . SER B 1 419 ? 5.441 -3.826 -9.695 1 94 419 SER B N 1
ATOM 11304 C CA . SER B 1 419 ? 4.035 -3.658 -10.039 1 94 419 SER B CA 1
ATOM 11305 C C . SER B 1 419 ? 3.586 -4.707 -11.055 1 94 419 SER B C 1
ATOM 11307 O O . SER B 1 419 ? 4.109 -4.766 -12.172 1 94 419 SER B O 1
ATOM 11309 N N . VAL B 1 420 ? 2.637 -5.555 -10.641 1 96.25 420 VAL B N 1
ATOM 11310 C CA . VAL B 1 420 ? 2.201 -6.664 -11.477 1 96.25 420 VAL B CA 1
ATOM 11311 C C . VAL B 1 420 ? 0.695 -6.574 -11.719 1 96.25 420 VAL B C 1
ATOM 11313 O O . VAL B 1 420 ? -0.079 -6.406 -10.773 1 96.25 420 VAL B O 1
ATOM 11316 N N . LYS B 1 421 ? 0.285 -6.621 -12.938 1 96.56 421 LYS B N 1
ATOM 11317 C CA . LYS B 1 421 ? -1.117 -6.723 -13.336 1 96.56 421 LYS B CA 1
ATOM 11318 C C . LYS B 1 421 ? -1.369 -7.988 -14.141 1 96.56 421 LYS B C 1
ATOM 11320 O O . LYS B 1 421 ? -0.674 -8.25 -15.125 1 96.56 421 LYS B O 1
ATOM 11325 N N . ILE B 1 422 ? -2.357 -8.75 -13.719 1 97.38 422 ILE B N 1
ATOM 11326 C CA . ILE B 1 422 ? -2.67 -10.016 -14.375 1 97.38 422 ILE B CA 1
ATOM 11327 C C . ILE B 1 422 ? -4.16 -10.07 -14.703 1 97.38 422 ILE B C 1
ATOM 11329 O O . ILE B 1 422 ? -4.996 -9.664 -13.898 1 97.38 422 ILE B O 1
ATOM 11333 N N . THR B 1 423 ? -4.492 -10.461 -15.891 1 97.75 423 THR B N 1
ATOM 11334 C CA . THR B 1 423 ? -5.828 -10.898 -16.281 1 97.75 423 THR B CA 1
ATOM 11335 C C . THR B 1 423 ? -5.828 -12.375 -16.656 1 97.75 423 THR B C 1
ATOM 11337 O O . THR B 1 423 ? -5.02 -12.812 -17.484 1 97.75 423 THR B O 1
ATOM 11340 N N . SER B 1 424 ? -6.742 -13.141 -16.062 1 96.19 424 SER B N 1
ATOM 11341 C CA . SER B 1 424 ? -6.707 -14.586 -16.219 1 96.19 424 SER B CA 1
ATOM 11342 C C . SER B 1 424 ? -8.047 -15.125 -16.703 1 96.19 424 SER B C 1
ATOM 11344 O O . SER B 1 424 ? -9.062 -14.422 -16.641 1 96.19 424 SER B O 1
ATOM 11346 N N . ALA B 1 425 ? -7.984 -16.344 -17.172 1 96.12 425 ALA B N 1
ATOM 11347 C CA . ALA B 1 425 ? -9.195 -17.062 -17.547 1 96.12 425 ALA B CA 1
ATOM 11348 C C . ALA B 1 425 ? -9.609 -18.047 -16.453 1 96.12 425 ALA B C 1
ATOM 11350 O O . ALA B 1 425 ? -8.758 -18.594 -15.742 1 96.12 425 ALA B O 1
ATOM 11351 N N . PRO B 1 426 ? -10.906 -18.266 -16.344 1 93.5 426 PRO B N 1
ATOM 11352 C CA . PRO B 1 426 ? -11.359 -19.25 -15.359 1 93.5 426 PRO B CA 1
ATOM 11353 C C . PRO B 1 426 ? -11.18 -20.688 -15.844 1 93.5 426 PRO B C 1
ATOM 11355 O O . PRO B 1 426 ? -11.086 -20.938 -17.047 1 93.5 426 PRO B O 1
ATOM 11358 N N . GLY B 1 427 ? -11.086 -21.578 -14.867 1 90.5 427 GLY B N 1
ATOM 11359 C CA . GLY B 1 427 ? -11.062 -23.016 -15.133 1 90.5 427 GLY B CA 1
ATOM 11360 C C . GLY B 1 427 ? -12.195 -23.766 -14.469 1 90.5 427 GLY B C 1
ATOM 11361 O O . GLY B 1 427 ? -13.172 -23.156 -14.023 1 90.5 427 GLY B O 1
ATOM 11362 N N . ALA B 1 428 ? -12.102 -25.016 -14.578 1 89.19 428 ALA B N 1
ATOM 11363 C CA . ALA B 1 428 ? -13.047 -25.938 -13.953 1 89.19 428 ALA B CA 1
ATOM 11364 C C . ALA B 1 428 ? -14.469 -25.703 -14.453 1 89.19 428 ALA B C 1
ATOM 11366 O O . ALA B 1 428 ? -14.695 -25.625 -15.664 1 89.19 428 ALA B O 1
ATOM 11367 N N . ASN B 1 429 ? -15.367 -25.516 -13.461 1 85.56 429 ASN B N 1
ATOM 11368 C CA . ASN B 1 429 ? -16.766 -25.422 -13.852 1 85.56 429 ASN B CA 1
ATOM 11369 C C . ASN B 1 429 ? -17.094 -24.062 -14.477 1 85.56 429 ASN B C 1
ATOM 11371 O O . ASN B 1 429 ? -18.109 -23.922 -15.156 1 85.56 429 ASN B O 1
ATOM 11375 N N . SER B 1 430 ? -16.219 -23.156 -14.289 1 84.38 430 SER B N 1
ATOM 11376 C CA . SER B 1 430 ? -16.344 -21.844 -14.906 1 84.38 430 SER B CA 1
ATOM 11377 C C . SER B 1 430 ? -15.508 -21.734 -16.172 1 84.38 430 SER B C 1
ATOM 11379 O O . SER B 1 430 ? -15.469 -20.672 -16.812 1 84.38 430 SER B O 1
ATOM 11381 N N . GLY B 1 431 ? -14.945 -22.828 -16.516 1 90.25 431 GLY B N 1
ATOM 11382 C CA . GLY B 1 431 ? -13.914 -22.797 -17.531 1 90.25 431 GLY B CA 1
ATOM 11383 C C . GLY B 1 431 ? -14.461 -22.578 -18.938 1 90.25 431 GLY B C 1
ATOM 11384 O O . GLY B 1 431 ? -15.438 -23.219 -19.328 1 90.25 431 GLY B O 1
ATOM 11385 N N . ILE B 1 432 ? -13.812 -21.75 -19.641 1 92.88 432 ILE B N 1
ATOM 11386 C CA . ILE B 1 432 ? -14.211 -21.469 -21.016 1 92.88 432 ILE B CA 1
ATOM 11387 C C . ILE B 1 432 ? -13.703 -22.562 -21.938 1 92.88 432 ILE B C 1
ATOM 11389 O O . ILE B 1 432 ? -14.289 -22.812 -23 1 92.88 432 ILE B O 1
ATOM 11393 N N . VAL B 1 433 ? -12.781 -23.266 -21.469 1 93.12 433 VAL B N 1
ATOM 11394 C CA . VAL B 1 433 ? -12.18 -24.328 -22.266 1 93.12 433 VAL B CA 1
ATOM 11395 C C . VAL B 1 433 ? -13.188 -25.469 -22.453 1 93.12 433 VAL B C 1
ATOM 11397 O O . VAL B 1 433 ? -13.148 -26.172 -23.469 1 93.12 433 VAL B O 1
ATOM 11400 N N . ASN B 1 434 ? -14.047 -25.594 -21.531 1 94.06 434 ASN B N 1
ATOM 11401 C CA . ASN B 1 434 ? -15.102 -26.594 -21.656 1 94.06 434 ASN B CA 1
ATOM 11402 C C . ASN B 1 434 ? -15.922 -26.375 -22.938 1 94.06 434 ASN B C 1
ATOM 11404 O O . ASN B 1 434 ? -16.266 -27.344 -23.625 1 94.06 434 ASN B O 1
ATOM 11408 N N . VAL B 1 435 ? -16.188 -25.141 -23.188 1 95.88 435 VAL B N 1
ATOM 11409 C CA . VAL B 1 435 ? -17 -24.797 -24.344 1 95.88 435 VAL B CA 1
ATOM 11410 C C . VAL B 1 435 ? -16.172 -24.938 -25.625 1 95.88 435 VAL B C 1
ATOM 11412 O O . VAL B 1 435 ? -16.656 -25.438 -26.641 1 95.88 435 VAL B O 1
ATOM 11415 N N . VAL B 1 436 ? -14.992 -24.578 -25.578 1 96.69 436 VAL B N 1
ATOM 11416 C CA . VAL B 1 436 ? -14.117 -24.641 -26.75 1 96.69 436 VAL B CA 1
ATOM 11417 C C . VAL B 1 436 ? -13.891 -26.094 -27.156 1 96.69 436 VAL B C 1
ATOM 11419 O O . VAL B 1 436 ? -13.992 -26.438 -28.328 1 96.69 436 VAL B O 1
ATOM 11422 N N . TYR B 1 437 ? -13.617 -26.938 -26.219 1 95.81 437 TYR B N 1
ATOM 11423 C CA . TYR B 1 437 ? -13.312 -28.328 -26.5 1 95.81 437 TYR B CA 1
ATOM 11424 C C . TYR B 1 437 ? -14.562 -29.094 -26.922 1 95.81 437 TYR B C 1
ATOM 11426 O O . TYR B 1 437 ? -14.484 -30.062 -27.672 1 95.81 437 TYR B O 1
ATOM 11434 N N . SER B 1 438 ? -15.703 -28.656 -26.453 1 95.88 438 SER B N 1
ATOM 11435 C CA . SER B 1 438 ? -16.922 -29.406 -26.719 1 95.88 438 SER B CA 1
ATOM 11436 C C . SER B 1 438 ? -17.641 -28.875 -27.953 1 95.88 438 SER B C 1
ATOM 11438 O O . SER B 1 438 ? -18.641 -29.453 -28.391 1 95.88 438 SER B O 1
ATOM 11440 N N . ALA B 1 439 ? -17.188 -27.797 -28.5 1 96.75 439 ALA B N 1
ATOM 11441 C CA . ALA B 1 439 ? -17.859 -27.234 -29.672 1 96.75 439 ALA B CA 1
ATOM 11442 C C . ALA B 1 439 ? -17.906 -28.234 -30.812 1 96.75 439 ALA B C 1
ATOM 11444 O O . ALA B 1 439 ? -16.859 -28.734 -31.25 1 96.75 439 ALA B O 1
ATOM 11445 N N . PRO B 1 440 ? -19.094 -28.469 -31.281 1 96.94 440 PRO B N 1
ATOM 11446 C CA . PRO B 1 440 ? -19.172 -29.422 -32.406 1 96.94 440 PRO B CA 1
ATOM 11447 C C . PRO B 1 440 ? -18.438 -28.938 -33.625 1 96.94 440 PRO B C 1
ATOM 11449 O O . PRO B 1 440 ? -18.438 -27.75 -33.938 1 96.94 440 PRO B O 1
ATOM 11452 N N . SER B 1 441 ? -17.938 -29.891 -34.438 1 97.06 441 SER B N 1
ATOM 11453 C CA . SER B 1 441 ? -17.062 -29.547 -35.562 1 97.06 441 SER B CA 1
ATOM 11454 C C . SER B 1 441 ? -17.828 -28.859 -36.688 1 97.06 441 SER B C 1
ATOM 11456 O O . SER B 1 441 ? -17.234 -28.156 -37.5 1 97.06 441 SER B O 1
ATOM 11458 N N . GLU B 1 442 ? -19.125 -29.062 -36.75 1 97.44 442 GLU B N 1
ATOM 11459 C CA . GLU B 1 442 ? -19.906 -28.438 -37.812 1 97.44 442 GLU B CA 1
ATOM 11460 C C . GLU B 1 442 ? -20.328 -27.016 -37.438 1 97.44 442 GLU B C 1
ATOM 11462 O O . GLU B 1 442 ? -20.781 -26.25 -38.281 1 97.44 442 GLU B O 1
ATOM 11467 N N . TYR B 1 443 ? -20.219 -26.672 -36.188 1 97.5 443 TYR B N 1
ATOM 11468 C CA . TYR B 1 443 ? -20.625 -25.344 -35.719 1 97.5 443 TYR B CA 1
ATOM 11469 C C . TYR B 1 443 ? -19.453 -24.375 -35.781 1 97.5 443 TYR B C 1
ATOM 11471 O O . TYR B 1 443 ? -18.391 -24.641 -35.219 1 97.5 443 TYR B O 1
ATOM 11479 N N . ASN B 1 444 ? -19.625 -23.219 -36.344 1 97.38 444 ASN B N 1
ATOM 11480 C CA . ASN B 1 444 ? -18.594 -22.188 -36.438 1 97.38 444 ASN B CA 1
ATOM 11481 C C . ASN B 1 444 ? -18.594 -21.281 -35.219 1 97.38 444 ASN B C 1
ATOM 11483 O O . ASN B 1 444 ? -19.188 -20.203 -35.219 1 97.38 444 ASN B O 1
ATOM 11487 N N . LEU B 1 445 ? -17.875 -21.641 -34.281 1 97.06 445 LEU B N 1
ATOM 11488 C CA . LEU B 1 445 ? -17.875 -20.906 -33 1 97.06 445 LEU B CA 1
ATOM 11489 C C . LEU B 1 445 ? -17.312 -19.5 -33.188 1 97.06 445 LEU B C 1
ATOM 11491 O O . LEU B 1 445 ? -17.875 -18.547 -32.656 1 97.06 445 LEU B O 1
ATOM 11495 N N . LYS B 1 446 ? -16.172 -19.312 -33.875 1 96.88 446 LYS B N 1
ATOM 11496 C CA . LYS B 1 446 ? -15.516 -18.031 -34.031 1 96.88 446 LYS B CA 1
ATOM 11497 C C . LYS B 1 446 ? -16.312 -17.141 -35 1 96.88 446 LYS B C 1
ATOM 11499 O O . LYS B 1 446 ? -16.453 -15.938 -34.75 1 96.88 446 LYS B O 1
ATOM 11504 N N . GLY B 1 447 ? -16.797 -17.75 -36.062 1 96.19 447 GLY B N 1
ATOM 11505 C CA . GLY B 1 447 ? -17.422 -16.984 -37.125 1 96.19 447 GLY B CA 1
ATOM 11506 C C . GLY B 1 447 ? -18.844 -16.562 -36.781 1 96.19 447 GLY B C 1
ATOM 11507 O O . GLY B 1 447 ? -19.406 -15.672 -37.438 1 96.19 447 GLY B O 1
ATOM 11508 N N . THR B 1 448 ? -19.5 -17.156 -35.844 1 97.5 448 THR B N 1
ATOM 11509 C CA . THR B 1 448 ? -20.859 -16.797 -35.438 1 97.5 448 THR B CA 1
ATOM 11510 C C . THR B 1 448 ? -20.828 -15.703 -34.375 1 97.5 448 THR B C 1
ATOM 11512 O O . THR B 1 448 ? -20.156 -15.836 -33.375 1 97.5 448 THR B O 1
ATOM 11515 N N . PRO B 1 449 ? -21.609 -14.578 -34.625 1 97.56 449 PRO B N 1
ATOM 11516 C CA . PRO B 1 449 ? -21.703 -13.578 -33.562 1 97.56 449 PRO B CA 1
ATOM 11517 C C . PRO B 1 449 ? -22.094 -14.18 -32.219 1 97.56 449 PRO B C 1
ATOM 11519 O O . PRO B 1 449 ? -22.969 -15.039 -32.156 1 97.56 449 PRO B O 1
ATOM 11522 N N . TYR B 1 450 ? -21.484 -13.719 -31.203 1 97.75 450 TYR B N 1
ATOM 11523 C CA . TYR B 1 450 ? -21.625 -14.391 -29.906 1 97.75 450 TYR B CA 1
ATOM 11524 C C . TYR B 1 450 ? -22.781 -13.797 -29.109 1 97.75 450 TYR B C 1
ATOM 11526 O O . TYR B 1 450 ? -23 -14.164 -27.953 1 97.75 450 TYR B O 1
ATOM 11534 N N . HIS B 1 451 ? -23.469 -12.844 -29.609 1 97.62 451 HIS B N 1
ATOM 11535 C CA . HIS B 1 451 ? -24.672 -12.312 -28.969 1 97.62 451 HIS B CA 1
ATOM 11536 C C . HIS B 1 451 ? -25.703 -11.906 -30.016 1 97.62 451 HIS B C 1
ATOM 11538 O O . HIS B 1 451 ? -25.375 -11.734 -31.188 1 97.62 451 HIS B O 1
ATOM 11544 N N . LYS B 1 452 ? -26.953 -11.781 -29.578 1 97.38 452 LYS B N 1
ATOM 11545 C CA . LYS B 1 452 ? -28.031 -11.352 -30.469 1 97.38 452 LYS B CA 1
ATOM 11546 C C . LYS B 1 452 ? -27.812 -9.914 -30.953 1 97.38 452 LYS B C 1
ATOM 11548 O O . LYS B 1 452 ? -27.312 -9.078 -30.188 1 97.38 452 LYS B O 1
ATOM 11553 N N . PRO B 1 453 ? -28.172 -9.719 -32.219 1 96.5 453 PRO B N 1
ATOM 11554 C CA . PRO B 1 453 ? -28.031 -8.336 -32.688 1 96.5 453 PRO B CA 1
ATOM 11555 C C . PRO B 1 453 ? -28.797 -7.34 -31.812 1 96.5 453 PRO B C 1
ATOM 11557 O O . PRO B 1 453 ? -29.969 -7.57 -31.484 1 96.5 453 PRO B O 1
ATOM 11560 N N . GLY B 1 454 ? -28.125 -6.273 -31.375 1 94.56 454 GLY B N 1
ATOM 11561 C CA . GLY B 1 454 ? -28.75 -5.195 -30.625 1 94.56 454 GLY B CA 1
ATOM 11562 C C . GLY B 1 454 ? -28.859 -5.492 -29.141 1 94.56 454 GLY B C 1
ATOM 11563 O O . GLY B 1 454 ? -29.312 -4.652 -28.359 1 94.56 454 GLY B O 1
ATOM 11564 N N . ASP B 1 455 ? -28.484 -6.684 -28.734 1 96.12 455 ASP B N 1
ATOM 11565 C CA . ASP B 1 455 ? -28.547 -7.066 -27.328 1 96.12 455 ASP B CA 1
ATOM 11566 C C . ASP B 1 455 ? -27.266 -7.75 -26.875 1 96.12 455 ASP B C 1
ATOM 11568 O O . ASP B 1 455 ? -27.172 -8.977 -26.875 1 96.12 455 ASP B O 1
ATOM 11572 N N . PRO B 1 456 ? -26.328 -6.949 -26.359 1 96.12 456 PRO B N 1
ATOM 11573 C CA . PRO B 1 456 ? -25.031 -7.516 -25.984 1 96.12 456 PRO B CA 1
ATOM 11574 C C . PRO B 1 456 ? -25.125 -8.453 -24.797 1 96.12 456 PRO B C 1
ATOM 11576 O O . PRO B 1 456 ? -24.156 -9.172 -24.484 1 96.12 456 PRO B O 1
ATOM 11579 N N . THR B 1 457 ? -26.25 -8.508 -24.078 1 96.25 457 THR B N 1
ATOM 11580 C CA . THR B 1 457 ? -26.375 -9.32 -22.875 1 96.25 457 THR B CA 1
ATOM 11581 C C . THR B 1 457 ? -26.938 -10.695 -23.203 1 96.25 457 THR B C 1
ATOM 11583 O O . THR B 1 457 ? -26.875 -11.609 -22.375 1 96.25 457 THR B O 1
ATOM 11586 N N . ALA B 1 458 ? -27.469 -10.836 -24.422 1 96.88 458 ALA B N 1
ATOM 11587 C CA . ALA B 1 458 ? -28.047 -12.109 -24.844 1 96.88 458 ALA B CA 1
ATOM 11588 C C . ALA B 1 458 ? -27.031 -12.922 -25.656 1 96.88 458 ALA B C 1
ATOM 11590 O O . ALA B 1 458 ? -26.922 -12.758 -26.875 1 96.88 458 ALA B O 1
ATOM 11591 N N . GLN B 1 459 ? -26.438 -13.945 -25.062 1 97.44 459 GLN B N 1
ATOM 11592 C CA . GLN B 1 459 ? -25.406 -14.734 -25.703 1 97.44 459 GLN B CA 1
ATOM 11593 C C . GLN B 1 459 ? -26 -15.711 -26.719 1 97.44 459 GLN B C 1
ATOM 11595 O O . GLN B 1 459 ? -27.125 -16.188 -26.531 1 97.44 459 GLN B O 1
ATOM 11600 N N . VAL B 1 460 ? -25.266 -15.969 -27.734 1 97.62 460 VAL B N 1
ATOM 11601 C CA . VAL B 1 460 ? -25.562 -17.031 -28.688 1 97.62 460 VAL B CA 1
ATOM 11602 C C . VAL B 1 460 ? -24.484 -18.125 -28.594 1 97.62 460 VAL B C 1
ATOM 11604 O O . VAL B 1 460 ? -23.297 -17.844 -28.719 1 97.62 460 VAL B O 1
ATOM 11607 N N . LEU B 1 461 ? -24.891 -19.328 -28.312 1 96.5 461 LEU B N 1
ATOM 11608 C CA . LEU B 1 461 ? -24 -20.469 -28.141 1 96.5 461 LEU B CA 1
ATOM 11609 C C . LEU B 1 461 ? -24.641 -21.75 -28.641 1 96.5 461 LEU B C 1
ATOM 11611 O O . LEU B 1 461 ? -25.875 -21.875 -28.656 1 96.5 461 LEU B O 1
ATOM 11615 N N . PHE B 1 462 ? -23.906 -22.703 -29.047 1 95.88 462 PHE B N 1
ATOM 11616 C CA . PHE B 1 462 ? -24.406 -23.953 -29.609 1 95.88 462 PHE B CA 1
ATOM 11617 C C . PHE B 1 462 ? -25.078 -24.797 -28.531 1 95.88 462 PHE B C 1
ATOM 11619 O O . PHE B 1 462 ? -25.734 -25.797 -28.859 1 95.88 462 PHE B O 1
ATOM 11626 N N . ARG B 1 463 ? -24.922 -24.422 -27.297 1 93.5 463 ARG B N 1
ATOM 11627 C CA . ARG B 1 463 ? -25.547 -25.125 -26.172 1 93.5 463 ARG B CA 1
ATOM 11628 C C . ARG B 1 463 ? -26.141 -24.141 -25.172 1 93.5 463 ARG B C 1
ATOM 11630 O O . ARG B 1 463 ? -26.234 -22.953 -25.453 1 93.5 463 ARG B O 1
ATOM 11637 N N . ALA B 1 464 ? -26.578 -24.688 -24.031 1 85.88 464 ALA B N 1
ATOM 11638 C CA . ALA B 1 464 ? -27.219 -23.828 -23.031 1 85.88 464 ALA B CA 1
ATOM 11639 C C . ALA B 1 464 ? -26.266 -22.734 -22.547 1 85.88 464 ALA B C 1
ATOM 11641 O O . ALA B 1 464 ? -25.062 -22.969 -22.406 1 85.88 464 ALA B O 1
ATOM 11642 N N . THR B 1 465 ? -26.766 -21.609 -22.25 1 82.69 465 THR B N 1
ATOM 11643 C CA . THR B 1 465 ? -25.969 -20.469 -21.859 1 82.69 465 THR B CA 1
ATOM 11644 C C . THR B 1 465 ? -25.703 -20.453 -20.359 1 82.69 465 THR B C 1
ATOM 11646 O O . THR B 1 465 ? -25.406 -19.406 -19.781 1 82.69 465 THR B O 1
ATOM 11649 N N . SER B 1 466 ? -25.875 -21.547 -19.781 1 86.5 466 SER B N 1
ATOM 11650 C CA . SER B 1 466 ? -25.312 -21.734 -18.453 1 86.5 466 SER B CA 1
ATOM 11651 C C . SER B 1 466 ? -23.797 -21.734 -18.469 1 86.5 466 SER B C 1
ATOM 11653 O O . SER B 1 466 ? -23.141 -21.656 -17.422 1 86.5 466 SER B O 1
ATOM 11655 N N . PHE B 1 467 ? -23.297 -21.75 -19.656 1 91.69 467 PHE B N 1
ATOM 11656 C CA . PHE B 1 467 ? -21.875 -21.516 -19.922 1 91.69 467 PHE B CA 1
ATOM 11657 C C . PHE B 1 467 ? -21.688 -20.281 -20.781 1 91.69 467 PHE B C 1
ATOM 11659 O O . PHE B 1 467 ? -22.531 -19.969 -21.641 1 91.69 467 PHE B O 1
ATOM 11666 N N . ASN B 1 468 ? -20.625 -19.672 -20.594 1 95.94 468 ASN B N 1
ATOM 11667 C CA . ASN B 1 468 ? -20.344 -18.5 -21.422 1 95.94 468 ASN B CA 1
ATOM 11668 C C . ASN B 1 468 ? -19.797 -18.891 -22.781 1 95.94 468 ASN B C 1
ATOM 11670 O O . ASN B 1 468 ? -19.016 -19.828 -22.891 1 95.94 468 ASN B O 1
ATOM 11674 N N . ASN B 1 469 ? -20.375 -18.188 -23.844 1 97.25 469 ASN B N 1
ATOM 11675 C CA . ASN B 1 469 ? -19.594 -18.156 -25.078 1 97.25 469 ASN B CA 1
ATOM 11676 C C . ASN B 1 469 ? -18.188 -17.625 -24.828 1 97.25 469 ASN B C 1
ATOM 11678 O O . ASN B 1 469 ? -18.016 -16.531 -24.281 1 97.25 469 ASN B O 1
ATOM 11682 N N . PRO B 1 470 ? -17.172 -18.391 -25.203 1 97 470 PRO B N 1
ATOM 11683 C CA . PRO B 1 470 ? -15.797 -17.984 -24.859 1 97 470 PRO B CA 1
ATOM 11684 C C . PRO B 1 470 ? -15.43 -16.609 -25.406 1 97 470 PRO B C 1
ATOM 11686 O O . PRO B 1 470 ? -14.703 -15.852 -24.766 1 97 470 PRO B O 1
ATOM 11689 N N . TYR B 1 471 ? -15.883 -16.266 -26.594 1 97.56 471 TYR B N 1
ATOM 11690 C CA . TYR B 1 471 ? -15.594 -14.961 -27.172 1 97.56 471 TYR B CA 1
ATOM 11691 C C . TYR B 1 471 ? -16.375 -13.867 -26.453 1 97.56 471 TYR B C 1
ATOM 11693 O O . TYR B 1 471 ? -15.867 -12.758 -26.266 1 97.56 471 TYR B O 1
ATOM 11701 N N . TRP B 1 472 ? -17.625 -14.109 -26.062 1 97.56 472 TRP B N 1
ATOM 11702 C CA . TRP B 1 472 ? -18.391 -13.156 -25.266 1 97.56 472 TRP B CA 1
ATOM 11703 C C . TRP B 1 472 ? -17.734 -12.906 -23.906 1 97.56 472 TRP B C 1
ATOM 11705 O O . TRP B 1 472 ? -17.625 -11.766 -23.453 1 97.56 472 TRP B O 1
ATOM 11715 N N . TRP B 1 473 ? -17.328 -14.023 -23.266 1 96.94 473 TRP B N 1
ATOM 11716 C CA . TRP B 1 473 ? -16.625 -13.914 -22 1 96.94 473 TRP B CA 1
ATOM 11717 C C . TRP B 1 473 ? -15.414 -13 -22.109 1 96.94 473 TRP B C 1
ATOM 11719 O O . TRP B 1 473 ? -15.211 -12.109 -21.281 1 96.94 473 TRP B O 1
ATOM 11729 N N . ALA B 1 474 ? -14.547 -13.188 -23.109 1 97.12 474 ALA B N 1
ATOM 11730 C CA . ALA B 1 474 ? -13.312 -12.43 -23.297 1 97.12 474 ALA B CA 1
ATOM 11731 C C . ALA B 1 474 ? -13.594 -10.945 -23.453 1 97.12 474 ALA B C 1
ATOM 11733 O O . ALA B 1 474 ? -12.789 -10.102 -23.047 1 97.12 474 ALA B O 1
ATOM 11734 N N . ALA B 1 475 ? -14.758 -10.641 -23.969 1 96.94 475 ALA B N 1
ATOM 11735 C CA . ALA B 1 475 ? -15.102 -9.242 -24.25 1 96.94 475 ALA B CA 1
ATOM 11736 C C . ALA B 1 475 ? -15.75 -8.586 -23.031 1 96.94 475 ALA B C 1
ATOM 11738 O O . ALA B 1 475 ? -15.758 -7.355 -22.922 1 96.94 475 ALA B O 1
ATOM 11739 N N . ASN B 1 476 ? -16.375 -9.406 -22.125 1 97.31 476 ASN B N 1
ATOM 11740 C CA . ASN B 1 476 ? -17.281 -8.797 -21.156 1 97.31 476 ASN B CA 1
ATOM 11741 C C . ASN B 1 476 ? -16.844 -9.102 -19.719 1 97.31 476 ASN B C 1
ATOM 11743 O O . ASN B 1 476 ? -16.938 -8.242 -18.844 1 97.31 476 ASN B O 1
ATOM 11747 N N . ASP B 1 477 ? -16.406 -10.289 -19.406 1 97.31 477 ASP B N 1
ATOM 11748 C CA . ASP B 1 477 ? -16.047 -10.688 -18.047 1 97.31 477 ASP B CA 1
ATOM 11749 C C . ASP B 1 477 ? -14.555 -10.453 -17.797 1 97.31 477 ASP B C 1
ATOM 11751 O O . ASP B 1 477 ? -13.789 -10.234 -18.734 1 97.31 477 ASP B O 1
ATOM 11755 N N . GLU B 1 478 ? -14.219 -10.445 -16.516 1 96.56 478 GLU B N 1
ATOM 11756 C CA . GLU B 1 478 ? -12.812 -10.203 -16.188 1 96.56 478 GLU B CA 1
ATOM 11757 C C . GLU B 1 478 ? -12.445 -10.789 -14.836 1 96.56 478 GLU B C 1
ATOM 11759 O O . GLU B 1 478 ? -13.227 -10.695 -13.883 1 96.56 478 GLU B O 1
ATOM 11764 N N . TYR B 1 479 ? -11.344 -11.5 -14.758 1 96.75 479 TYR B N 1
ATOM 11765 C CA . TYR B 1 479 ? -10.602 -11.828 -13.539 1 96.75 479 TYR B CA 1
ATOM 11766 C C . TYR B 1 479 ? -9.266 -11.109 -13.508 1 96.75 479 TYR B C 1
ATOM 11768 O O . TYR B 1 479 ? -8.383 -11.375 -14.328 1 96.75 479 TYR B O 1
ATOM 11776 N N . SER B 1 480 ? -9.117 -10.211 -12.609 1 96.62 480 SER B N 1
ATOM 11777 C CA . SER B 1 480 ? -7.875 -9.438 -12.633 1 96.62 480 SER B CA 1
ATOM 11778 C C . SER B 1 480 ? -7.227 -9.398 -11.25 1 96.62 480 SER B C 1
ATOM 11780 O O . SER B 1 480 ? -7.906 -9.547 -10.234 1 96.62 480 SER B O 1
ATOM 11782 N N . GLN B 1 481 ? -5.906 -9.273 -11.234 1 96.88 481 GLN B N 1
ATOM 11783 C CA . GLN B 1 481 ? -5.055 -9.07 -10.062 1 96.88 481 GLN B CA 1
ATOM 11784 C C . GLN B 1 481 ? -4.074 -7.926 -10.289 1 96.88 481 GLN B C 1
ATOM 11786 O O . GLN B 1 481 ? -3.412 -7.859 -11.32 1 96.88 481 GLN B O 1
ATOM 11791 N N . HIS B 1 482 ? -4.047 -7.027 -9.391 1 95.69 482 HIS B N 1
ATOM 11792 C CA . HIS B 1 482 ? -3.07 -5.941 -9.43 1 95.69 482 HIS B CA 1
ATOM 11793 C C . HIS B 1 482 ? -2.32 -5.836 -8.102 1 95.69 482 HIS B C 1
ATOM 11795 O O . HIS B 1 482 ? -2.928 -5.586 -7.059 1 95.69 482 HIS B O 1
ATOM 11801 N N . THR B 1 483 ? -1.001 -6.055 -8.156 1 95.69 483 THR B N 1
ATOM 11802 C CA . THR B 1 483 ? -0.184 -6.016 -6.953 1 95.69 483 THR B CA 1
ATOM 11803 C C . THR B 1 483 ? 0.9 -4.949 -7.066 1 95.69 483 THR B C 1
ATOM 11805 O O . THR B 1 483 ? 1.607 -4.879 -8.07 1 95.69 483 THR B O 1
ATOM 11808 N N . ASN B 1 484 ? 1.029 -4.086 -6.121 1 92.69 484 ASN B N 1
ATOM 11809 C CA . ASN B 1 484 ? 2.141 -3.162 -5.918 1 92.69 484 ASN B CA 1
ATOM 11810 C C . ASN B 1 484 ? 2.936 -3.508 -4.664 1 92.69 484 ASN B C 1
ATOM 11812 O O . ASN B 1 484 ? 2.373 -3.582 -3.568 1 92.69 484 ASN B O 1
ATOM 11816 N N . ARG B 1 485 ? 4.285 -3.742 -4.895 1 94.69 485 ARG B N 1
ATOM 11817 C CA . ARG B 1 485 ? 5.059 -4.312 -3.797 1 94.69 485 ARG B CA 1
ATOM 11818 C C . ARG B 1 485 ? 6.422 -3.641 -3.684 1 94.69 485 ARG B C 1
ATOM 11820 O O . ARG B 1 485 ? 7.055 -3.332 -4.695 1 94.69 485 ARG B O 1
ATOM 11827 N N . LEU B 1 486 ? 6.867 -3.346 -2.504 1 91.12 486 LEU B N 1
ATOM 11828 C CA . LEU B 1 486 ? 8.219 -2.928 -2.152 1 91.12 486 LEU B CA 1
ATOM 11829 C C . LEU B 1 486 ? 8.766 -3.766 -1.001 1 91.12 486 LEU B C 1
ATOM 11831 O O . LEU B 1 486 ? 8.102 -3.932 0.023 1 91.12 486 LEU B O 1
ATOM 11835 N N . PHE B 1 487 ? 9.898 -4.34 -1.175 1 93.94 487 PHE B N 1
ATOM 11836 C CA . PHE B 1 487 ? 10.531 -5.062 -0.076 1 93.94 487 PHE B CA 1
ATOM 11837 C C . PHE B 1 487 ? 12.047 -4.91 -0.127 1 93.94 487 PHE B C 1
ATOM 11839 O O . PHE B 1 487 ? 12.609 -4.656 -1.19 1 93.94 487 PHE B O 1
ATOM 11846 N N . GLY B 1 488 ? 12.75 -5.051 0.969 1 93.44 488 GLY B N 1
ATOM 11847 C CA . GLY B 1 488 ? 14.188 -4.891 1.105 1 93.44 488 GLY B CA 1
ATOM 11848 C C . GLY B 1 488 ? 14.648 -4.82 2.549 1 93.44 488 GLY B C 1
ATOM 11849 O O . GLY B 1 488 ? 13.867 -5.094 3.467 1 93.44 488 GLY B O 1
ATOM 11850 N N . ASN B 1 489 ? 15.953 -4.664 2.725 1 92.62 489 ASN B N 1
ATOM 11851 C CA . ASN B 1 489 ? 16.531 -4.52 4.051 1 92.62 489 ASN B CA 1
ATOM 11852 C C . ASN B 1 489 ? 17.781 -3.648 4.023 1 92.62 489 ASN B C 1
ATOM 11854 O O . ASN B 1 489 ? 18.297 -3.326 2.947 1 92.62 489 ASN B O 1
ATOM 11858 N N . ALA B 1 490 ? 18.203 -3.203 5.137 1 88.81 490 ALA B N 1
ATOM 11859 C CA . ALA B 1 490 ? 19.469 -2.527 5.398 1 88.81 490 ALA B CA 1
ATOM 11860 C C . ALA B 1 490 ? 20.203 -3.164 6.578 1 88.81 490 ALA B C 1
ATOM 11862 O O . ALA B 1 490 ? 19.578 -3.744 7.465 1 88.81 490 ALA B O 1
ATOM 11863 N N . TYR B 1 491 ? 21.531 -3.088 6.5 1 90.75 491 TYR B N 1
ATOM 11864 C CA . TYR B 1 491 ? 22.281 -3.678 7.602 1 90.75 491 TYR B CA 1
ATOM 11865 C C . TYR B 1 491 ? 23.469 -2.807 7.98 1 90.75 491 TYR B C 1
ATOM 11867 O O . TYR B 1 491 ? 23.906 -1.967 7.191 1 90.75 491 TYR B O 1
ATOM 11875 N N . ALA B 1 492 ? 23.938 -2.992 9.227 1 88.81 492 ALA B N 1
ATOM 11876 C CA . ALA B 1 492 ? 25.188 -2.461 9.758 1 88.81 492 ALA B CA 1
ATOM 11877 C C . ALA B 1 492 ? 25.984 -3.545 10.477 1 88.81 492 ALA B C 1
ATOM 11879 O O . ALA B 1 492 ? 25.422 -4.316 11.258 1 88.81 492 ALA B O 1
ATOM 11880 N N . GLU B 1 493 ? 27.219 -3.598 10.07 1 92.25 493 GLU B N 1
ATOM 11881 C CA . GLU B 1 493 ? 28.141 -4.547 10.688 1 92.25 493 GLU B CA 1
ATOM 11882 C C . GLU B 1 493 ? 29.281 -3.828 11.391 1 92.25 493 GLU B C 1
ATOM 11884 O O . GLU B 1 493 ? 29.844 -2.875 10.852 1 92.25 493 GLU B O 1
ATOM 11889 N N . PHE B 1 494 ? 29.656 -4.301 12.68 1 91.88 494 PHE B N 1
ATOM 11890 C CA . PHE B 1 494 ? 30.734 -3.736 13.484 1 91.88 494 PHE B CA 1
ATOM 11891 C C . PHE B 1 494 ? 31.719 -4.82 13.914 1 91.88 494 PHE B C 1
ATOM 11893 O O . PHE B 1 494 ? 31.312 -5.828 14.5 1 91.88 494 PHE B O 1
ATOM 11900 N N . THR B 1 495 ? 32.875 -4.633 13.547 1 91.56 495 THR B N 1
ATOM 11901 C CA . THR B 1 495 ? 34 -5.488 13.961 1 91.56 495 THR B CA 1
ATOM 11902 C C . THR B 1 495 ? 34.969 -4.723 14.859 1 91.56 495 THR B C 1
ATOM 11904 O O . THR B 1 495 ? 35.844 -4.031 14.367 1 91.56 495 THR B O 1
ATOM 11907 N N . PRO B 1 496 ? 34.875 -4.992 16.141 1 89.75 496 PRO B N 1
ATOM 11908 C CA . PRO B 1 496 ? 35.781 -4.262 17.031 1 89.75 496 PRO B CA 1
ATOM 11909 C C . PRO B 1 496 ? 37.25 -4.695 16.891 1 89.75 496 PRO B C 1
ATOM 11911 O O . PRO B 1 496 ? 37.5 -5.867 16.625 1 89.75 496 PRO B O 1
ATOM 11914 N N . LYS B 1 497 ? 38.125 -3.734 17.047 1 84.81 497 LYS B N 1
ATOM 11915 C CA . LYS B 1 497 ? 39.562 -4.07 17.109 1 84.81 497 LYS B CA 1
ATOM 11916 C C . LYS B 1 497 ? 39.906 -4.602 18.5 1 84.81 497 LYS B C 1
ATOM 11918 O O . LYS B 1 497 ? 40 -3.84 19.453 1 84.81 497 LYS B O 1
ATOM 11923 N N . LEU B 1 498 ? 39.906 -5.863 18.453 1 81.62 498 LEU B N 1
ATOM 11924 C CA . LEU B 1 498 ? 40.25 -6.48 19.734 1 81.62 498 LEU B CA 1
ATOM 11925 C C . LEU B 1 498 ? 41.75 -6.695 19.844 1 81.62 498 LEU B C 1
ATOM 11927 O O . LEU B 1 498 ? 42.438 -6.922 18.844 1 81.62 498 LEU B O 1
ATOM 11931 N N . ASN B 1 499 ? 42.469 -6.133 20.797 1 82.19 499 ASN B N 1
ATOM 11932 C CA . ASN B 1 499 ? 43.875 -6.395 21 1 82.19 499 ASN B CA 1
ATOM 11933 C C . ASN B 1 499 ? 44.156 -7.863 21.312 1 82.19 499 ASN B C 1
ATOM 11935 O O . ASN B 1 499 ? 45 -8.18 22.156 1 82.19 499 ASN B O 1
ATOM 11939 N N . TRP B 1 500 ? 43.281 -8.57 20.672 1 81.88 500 TRP B N 1
ATOM 11940 C CA . TRP B 1 500 ? 43.531 -10.008 20.781 1 81.88 500 TRP B CA 1
ATOM 11941 C C . TRP B 1 500 ? 44.312 -10.531 19.594 1 81.88 500 TRP B C 1
ATOM 11943 O O . TRP B 1 500 ? 44.594 -9.781 18.656 1 81.88 500 TRP B O 1
ATOM 11953 N N . SER B 1 501 ? 44.938 -11.695 19.562 1 79.88 501 SER B N 1
ATOM 11954 C CA . SER B 1 501 ? 45.656 -12.281 18.422 1 79.88 501 SER B CA 1
ATOM 11955 C C . SER B 1 501 ? 44.75 -12.375 17.203 1 79.88 501 SER B C 1
ATOM 11957 O O . SER B 1 501 ? 43.531 -12.227 17.328 1 79.88 501 SER B O 1
ATOM 11959 N N . ASP B 1 502 ? 45.344 -12.305 16.047 1 83.12 502 ASP B N 1
ATOM 11960 C CA . ASP B 1 502 ? 44.625 -12.422 14.773 1 83.12 502 ASP B CA 1
ATOM 11961 C C . ASP B 1 502 ? 43.812 -13.719 14.727 1 83.12 502 ASP B C 1
ATOM 11963 O O . ASP B 1 502 ? 43.094 -13.969 13.758 1 83.12 502 ASP B O 1
ATOM 11967 N N . ARG B 1 503 ? 43.844 -14.43 15.828 1 89.81 503 ARG B N 1
ATOM 11968 C CA . ARG B 1 503 ? 43.156 -15.711 15.906 1 89.81 503 ARG B CA 1
ATOM 11969 C C . ARG B 1 503 ? 41.688 -15.531 16.328 1 89.81 503 ARG B C 1
ATOM 11971 O O . ARG B 1 503 ? 40.875 -16.438 16.172 1 89.81 503 ARG B O 1
ATOM 11978 N N . TYR B 1 504 ? 41.469 -14.367 16.891 1 91.94 504 TYR B N 1
ATOM 11979 C CA . TYR B 1 504 ? 40.125 -14.117 17.406 1 91.94 504 TYR B CA 1
ATOM 11980 C C . TYR B 1 504 ? 39.438 -12.984 16.641 1 91.94 504 TYR B C 1
ATOM 11982 O O . TYR B 1 504 ? 40.062 -11.961 16.359 1 91.94 504 TYR B O 1
ATOM 11990 N N . HIS B 1 505 ? 38.219 -13.227 16.234 1 90.44 505 HIS B N 1
ATOM 11991 C CA . HIS B 1 505 ? 37.438 -12.227 15.539 1 90.44 505 HIS B CA 1
ATOM 11992 C C . HIS B 1 505 ? 36 -12.172 16.109 1 90.44 505 HIS B C 1
ATOM 11994 O O . HIS B 1 505 ? 35.438 -13.203 16.469 1 90.44 505 HIS B O 1
ATOM 12000 N N . LEU B 1 506 ? 35.5 -10.953 16.266 1 94.19 506 LEU B N 1
ATOM 12001 C CA . LEU B 1 506 ? 34.125 -10.727 16.719 1 94.19 506 LEU B CA 1
ATOM 12002 C C . LEU B 1 506 ? 33.406 -9.758 15.789 1 94.19 506 LEU B C 1
ATOM 12004 O O . LEU B 1 506 ? 33.906 -8.688 15.469 1 94.19 506 LEU B O 1
ATOM 12008 N N . VAL B 1 507 ? 32.25 -10.172 15.289 1 93.38 507 VAL B N 1
ATOM 12009 C CA . VAL B 1 507 ? 31.469 -9.336 14.375 1 93.38 507 VAL B CA 1
ATOM 12010 C C . VAL B 1 507 ? 30.031 -9.195 14.883 1 93.38 507 VAL B C 1
ATOM 12012 O O . VAL B 1 507 ? 29.359 -10.195 15.156 1 93.38 507 VAL B O 1
ATOM 12015 N N . PHE B 1 508 ? 29.578 -7.961 15.062 1 94.81 508 PHE B N 1
ATOM 12016 C CA . PHE B 1 508 ? 28.172 -7.672 15.344 1 94.81 508 PHE B CA 1
ATOM 12017 C C . PHE B 1 508 ? 27.453 -7.215 14.078 1 94.81 508 PHE B C 1
ATOM 12019 O O . PHE B 1 508 ? 27.984 -6.414 13.312 1 94.81 508 PHE B O 1
ATOM 12026 N N . ARG B 1 509 ? 26.25 -7.758 13.828 1 93.44 509 ARG B N 1
ATOM 12027 C CA . ARG B 1 509 ? 25.484 -7.352 12.656 1 93.44 509 ARG B CA 1
ATOM 12028 C C . ARG B 1 509 ? 24.016 -7.09 13.023 1 93.44 509 ARG B C 1
ATOM 12030 O O . ARG B 1 509 ? 23.391 -7.902 13.703 1 93.44 509 ARG B O 1
ATOM 12037 N N . GLU B 1 510 ? 23.562 -5.895 12.641 1 93.69 510 GLU B N 1
ATOM 12038 C CA . GLU B 1 510 ? 22.156 -5.523 12.758 1 93.69 510 GLU B CA 1
ATOM 12039 C C . GLU B 1 510 ? 21.516 -5.355 11.383 1 93.69 510 GLU B C 1
ATOM 12041 O O . GLU B 1 510 ? 22.047 -4.645 10.523 1 93.69 510 GLU B O 1
ATOM 12046 N N . GLN B 1 511 ? 20.375 -6.066 11.148 1 94.06 511 GLN B N 1
ATOM 12047 C CA . GLN B 1 511 ? 19.641 -5.973 9.891 1 94.06 511 GLN B CA 1
ATOM 12048 C C . GLN B 1 511 ? 18.172 -5.688 10.125 1 94.06 511 GLN B C 1
ATOM 12050 O O . GLN B 1 511 ? 17.531 -6.324 10.977 1 94.06 511 GLN B O 1
ATOM 12055 N N . VAL B 1 512 ? 17.656 -4.695 9.445 1 91.88 512 VAL B N 1
ATOM 12056 C CA . VAL B 1 512 ? 16.234 -4.344 9.5 1 91.88 512 VAL B CA 1
ATOM 12057 C C . VAL B 1 512 ? 15.641 -4.375 8.102 1 91.88 512 VAL B C 1
ATOM 12059 O O . VAL B 1 512 ? 16.25 -3.881 7.145 1 91.88 512 VAL B O 1
ATOM 12062 N N . GLY B 1 513 ? 14.484 -5.055 7.938 1 92.88 513 GLY B N 1
ATOM 12063 C CA . GLY B 1 513 ? 13.859 -5.152 6.629 1 92.88 513 GLY B CA 1
ATOM 12064 C C . GLY B 1 513 ? 12.344 -5.047 6.676 1 92.88 513 GLY B C 1
ATOM 12065 O O . GLY B 1 513 ? 11.75 -5.152 7.75 1 92.88 513 GLY B O 1
ATOM 12066 N N . MET B 1 514 ? 11.781 -4.777 5.512 1 91.12 514 MET B N 1
ATOM 12067 C CA . MET B 1 514 ? 10.336 -4.656 5.359 1 91.12 514 MET B CA 1
ATOM 12068 C C . MET B 1 514 ? 9.867 -5.277 4.047 1 91.12 514 MET B C 1
ATOM 12070 O O . MET B 1 514 ? 10.602 -5.254 3.055 1 91.12 514 MET B O 1
ATOM 12074 N N . ASP B 1 515 ? 8.672 -5.871 4.012 1 95.44 515 ASP B N 1
ATOM 12075 C CA . ASP B 1 515 ? 7.914 -6.32 2.848 1 95.44 515 ASP B CA 1
ATOM 12076 C C . ASP B 1 515 ? 6.484 -5.781 2.885 1 95.44 515 ASP B C 1
ATOM 12078 O O . ASP B 1 515 ? 5.68 -6.203 3.717 1 95.44 515 ASP B O 1
ATOM 12082 N N . MET B 1 516 ? 6.227 -4.828 1.998 1 92.31 516 MET B N 1
ATOM 12083 C CA . MET B 1 516 ? 4.922 -4.176 1.957 1 92.31 516 MET B CA 1
ATOM 12084 C C . MET B 1 516 ? 4.289 -4.309 0.575 1 92.31 516 MET B C 1
ATOM 12086 O O . MET B 1 516 ? 4.934 -4.031 -0.437 1 92.31 516 MET B O 1
ATOM 12090 N N . TYR B 1 517 ? 3.041 -4.762 0.538 1 94.5 517 TYR B N 1
ATOM 12091 C CA . TYR B 1 517 ? 2.361 -4.789 -0.752 1 94.5 517 TYR B CA 1
ATOM 12092 C C . TYR B 1 517 ? 0.848 -4.746 -0.574 1 94.5 517 TYR B C 1
ATOM 12094 O O . TYR B 1 517 ? 0.339 -4.996 0.521 1 94.5 517 TYR B O 1
ATOM 12102 N N . THR B 1 518 ? 0.144 -4.32 -1.563 1 94.12 518 THR B N 1
ATOM 12103 C CA . THR B 1 518 ? -1.307 -4.387 -1.702 1 94.12 518 THR B CA 1
ATOM 12104 C C . THR B 1 518 ? -1.693 -5.121 -2.984 1 94.12 518 THR B C 1
ATOM 12106 O O . THR B 1 518 ? -1.147 -4.84 -4.055 1 94.12 518 THR B O 1
ATOM 12109 N N . THR B 1 519 ? -2.52 -6.09 -2.82 1 96.56 519 THR B N 1
ATOM 12110 C CA . THR B 1 519 ? -3.096 -6.801 -3.955 1 96.56 519 THR B CA 1
ATOM 12111 C C . THR B 1 519 ? -4.59 -6.516 -4.07 1 96.56 519 THR B C 1
ATOM 12113 O O . THR B 1 519 ? -5.344 -6.73 -3.119 1 96.56 519 THR B O 1
ATOM 12116 N N . ASN B 1 520 ? -4.953 -6.02 -5.227 1 95.12 520 ASN B N 1
ATOM 12117 C CA . ASN B 1 520 ? -6.352 -5.777 -5.559 1 95.12 520 ASN B CA 1
ATOM 12118 C C . ASN B 1 520 ? -6.848 -6.734 -6.637 1 95.12 520 ASN B C 1
ATOM 12120 O O . ASN B 1 520 ? -6.355 -6.707 -7.77 1 95.12 520 ASN B O 1
ATOM 12124 N N . ASN B 1 521 ? -7.812 -7.543 -6.25 1 96.56 521 ASN B N 1
ATOM 12125 C CA . ASN B 1 521 ? -8.43 -8.453 -7.203 1 96.56 521 ASN B CA 1
ATOM 12126 C C . ASN B 1 521 ? -9.844 -8.016 -7.578 1 96.56 521 ASN B C 1
ATOM 12128 O O . ASN B 1 521 ? -10.531 -7.391 -6.77 1 96.56 521 ASN B O 1
ATOM 12132 N N . ALA B 1 522 ? -10.234 -8.336 -8.797 1 95.88 522 ALA B N 1
ATOM 12133 C CA . ALA B 1 522 ? -11.602 -8.094 -9.242 1 95.88 522 ALA B CA 1
ATOM 12134 C C . ALA B 1 522 ? -12.141 -9.281 -10.039 1 95.88 522 ALA B C 1
ATOM 12136 O O . ALA B 1 522 ? -11.43 -9.859 -10.867 1 95.88 522 ALA B O 1
ATOM 12137 N N . THR B 1 523 ? -13.281 -9.734 -9.688 1 96.62 523 THR B N 1
ATOM 12138 C CA . THR B 1 523 ? -14.102 -10.633 -10.5 1 96.62 523 THR B CA 1
ATOM 12139 C C . THR B 1 523 ? -15.312 -9.891 -11.062 1 96.62 523 THR B C 1
ATOM 12141 O O . THR B 1 523 ? -16.188 -9.453 -10.305 1 96.62 523 THR B O 1
ATOM 12144 N N . ILE B 1 524 ? -15.383 -9.797 -12.359 1 97.25 524 ILE B N 1
ATOM 12145 C CA . ILE B 1 524 ? -16.453 -9.055 -13.023 1 97.25 524 ILE B CA 1
ATOM 12146 C C . ILE B 1 524 ? -17.25 -9.984 -13.938 1 97.25 524 ILE B C 1
ATOM 12148 O O . ILE B 1 524 ? -16.672 -10.633 -14.812 1 97.25 524 ILE B O 1
ATOM 12152 N N . ALA B 1 525 ? -18.422 -10.141 -13.672 1 97.38 525 ALA B N 1
ATOM 12153 C CA . ALA B 1 525 ? -19.422 -10.758 -14.547 1 97.38 525 ALA B CA 1
ATOM 12154 C C . ALA B 1 525 ? -20.438 -9.734 -15.031 1 97.38 525 ALA B C 1
ATOM 12156 O O . ALA B 1 525 ? -21.234 -9.211 -14.242 1 97.38 525 ALA B O 1
ATOM 12157 N N . GLU B 1 526 ? -20.391 -9.477 -16.297 1 97.06 526 GLU B N 1
ATOM 12158 C CA . GLU B 1 526 ? -21.312 -8.5 -16.875 1 97.06 526 GLU B CA 1
ATOM 12159 C C . GLU B 1 526 ? -22.719 -9.07 -16.969 1 97.06 526 GLU B C 1
ATOM 12161 O O . GLU B 1 526 ? -22.922 -10.273 -16.828 1 97.06 526 GLU B O 1
ATOM 12166 N N . ILE B 1 527 ? -23.719 -8.203 -17.219 1 96.44 527 ILE B N 1
ATOM 12167 C CA . ILE B 1 527 ? -25.094 -8.656 -17.438 1 96.44 527 ILE B CA 1
ATOM 12168 C C . ILE B 1 527 ? -25.125 -9.664 -18.594 1 96.44 527 ILE B C 1
ATOM 12170 O O . ILE B 1 527 ? -24.578 -9.398 -19.672 1 96.44 527 ILE B O 1
ATOM 12174 N N . GLY B 1 528 ? -25.688 -10.797 -18.312 1 96.69 528 GLY B N 1
ATOM 12175 C CA . GLY B 1 528 ? -25.766 -11.844 -19.328 1 96.69 528 GLY B CA 1
ATOM 12176 C C . GLY B 1 528 ? -24.766 -12.961 -19.109 1 96.69 528 GLY B C 1
ATOM 12177 O O . GLY B 1 528 ? -24.844 -14.008 -19.75 1 96.69 528 GLY B O 1
ATOM 12178 N N . SER B 1 529 ? -23.891 -12.789 -18.172 1 96.62 529 SER B N 1
ATOM 12179 C CA . SER B 1 529 ? -22.844 -13.781 -17.891 1 96.62 529 SER B CA 1
ATOM 12180 C C . SER B 1 529 ? -23.438 -15.062 -17.312 1 96.62 529 SER B C 1
ATOM 12182 O O . SER B 1 529 ? -24.391 -15.008 -16.531 1 96.62 529 SER B O 1
ATOM 12184 N N . ALA B 1 530 ? -22.828 -16.156 -17.641 1 93.62 530 ALA B N 1
ATOM 12185 C CA . ALA B 1 530 ? -23.234 -17.438 -17.062 1 93.62 530 ALA B CA 1
ATOM 12186 C C . ALA B 1 530 ? -22.938 -17.484 -15.57 1 93.62 530 ALA B C 1
ATOM 12188 O O . ALA B 1 530 ? -23.578 -18.219 -14.82 1 93.62 530 ALA B O 1
ATOM 12189 N N . TYR B 1 531 ? -21.969 -16.734 -15.172 1 92.56 531 TYR B N 1
ATOM 12190 C CA . TYR B 1 531 ? -21.609 -16.641 -13.758 1 92.56 531 TYR B CA 1
ATOM 12191 C C . TYR B 1 531 ? -22.781 -16.078 -12.938 1 92.56 531 TYR B C 1
ATOM 12193 O O . TYR B 1 531 ? -23.031 -16.547 -11.828 1 92.56 531 TYR B O 1
ATOM 12201 N N . ASN B 1 532 ? -23.406 -15.055 -13.375 1 94.44 532 ASN B N 1
ATOM 12202 C CA . ASN B 1 532 ? -24.594 -14.391 -12.852 1 94.44 532 ASN B CA 1
ATOM 12203 C C . ASN B 1 532 ? -25.281 -13.539 -13.922 1 94.44 532 ASN B C 1
ATOM 12205 O O . ASN B 1 532 ? -24.781 -12.477 -14.289 1 94.44 532 ASN B O 1
ATOM 12209 N N . LYS B 1 533 ? -26.406 -14.023 -14.359 1 95.44 533 LYS B N 1
ATOM 12210 C CA . LYS B 1 533 ? -27.078 -13.398 -15.492 1 95.44 533 LYS B CA 1
ATOM 12211 C C . LYS B 1 533 ? -27.406 -11.938 -15.195 1 95.44 533 LYS B C 1
ATOM 12213 O O . LYS B 1 533 ? -27.516 -11.125 -16.125 1 95.44 533 LYS B O 1
ATOM 12218 N N . LYS B 1 534 ? -27.5 -11.578 -13.938 1 95.12 534 LYS B N 1
ATOM 12219 C CA . LYS B 1 534 ? -27.812 -10.203 -13.562 1 95.12 534 LYS B CA 1
ATOM 12220 C C . LYS B 1 534 ? -26.547 -9.375 -13.414 1 95.12 534 LYS B C 1
ATOM 12222 O O . LYS B 1 534 ? -26.609 -8.164 -13.188 1 95.12 534 LYS B O 1
ATOM 12227 N N . GLY B 1 535 ? -25.438 -9.984 -13.602 1 96.06 535 GLY B N 1
ATOM 12228 C CA . GLY B 1 535 ? -24.172 -9.312 -13.406 1 96.06 535 GLY B CA 1
ATOM 12229 C C . GLY B 1 535 ? -23.672 -9.383 -11.969 1 96.06 535 GLY B C 1
ATOM 12230 O O . GLY B 1 535 ? -24.469 -9.547 -11.039 1 96.06 535 GLY B O 1
ATOM 12231 N N . GLU B 1 536 ? -22.359 -9.281 -11.789 1 96.75 536 GLU B N 1
ATOM 12232 C CA . GLU B 1 536 ? -21.719 -9.391 -10.477 1 96.75 536 GLU B CA 1
ATOM 12233 C C . GLU B 1 536 ? -20.344 -8.758 -10.477 1 96.75 536 GLU B C 1
ATOM 12235 O O . GLU B 1 536 ? -19.609 -8.828 -11.469 1 96.75 536 GLU B O 1
ATOM 12240 N N . VAL B 1 537 ? -20.062 -7.992 -9.43 1 96.69 537 VAL B N 1
ATOM 12241 C CA . VAL B 1 537 ? -18.719 -7.434 -9.219 1 96.69 537 VAL B CA 1
ATOM 12242 C C . VAL B 1 537 ? -18.219 -7.801 -7.82 1 96.69 537 VAL B C 1
ATOM 12244 O O . VAL B 1 537 ? -18.891 -7.508 -6.82 1 96.69 537 VAL B O 1
ATOM 12247 N N . GLU B 1 538 ? -17.109 -8.492 -7.773 1 96.81 538 GLU B N 1
ATOM 12248 C CA . GLU B 1 538 ? -16.469 -8.836 -6.508 1 96.81 538 GLU B CA 1
ATOM 12249 C C . GLU B 1 538 ? -15.086 -8.195 -6.398 1 96.81 538 GLU B C 1
ATOM 12251 O O . GLU B 1 538 ? -14.219 -8.43 -7.242 1 96.81 538 GLU B O 1
ATOM 12256 N N . ASN B 1 539 ? -14.922 -7.312 -5.387 1 96.12 539 ASN B N 1
ATOM 12257 C CA . ASN B 1 539 ? -13.633 -6.723 -5.047 1 96.12 539 ASN B CA 1
ATOM 12258 C C . ASN B 1 539 ? -13.023 -7.383 -3.814 1 96.12 539 ASN B C 1
ATOM 12260 O O . ASN B 1 539 ? -13.57 -7.273 -2.715 1 96.12 539 ASN B O 1
ATOM 12264 N N . THR B 1 540 ? -11.938 -8.109 -4.035 1 96 540 THR B N 1
ATOM 12265 C CA . THR B 1 540 ? -11.219 -8.766 -2.945 1 96 540 THR B CA 1
ATOM 12266 C C . THR B 1 540 ? -9.75 -8.344 -2.938 1 96 540 THR B C 1
ATOM 12268 O O . THR B 1 540 ? -9.211 -7.949 -3.971 1 96 540 THR B O 1
ATOM 12271 N N . GLY B 1 541 ? -9.172 -8.336 -1.775 1 95.88 541 GLY B N 1
ATOM 12272 C CA . GLY B 1 541 ? -7.77 -7.945 -1.748 1 95.88 541 GLY B CA 1
ATOM 12273 C C . GLY B 1 541 ? -7.129 -8.117 -0.383 1 95.88 541 GLY B C 1
ATOM 12274 O O . GLY B 1 541 ? -7.773 -8.586 0.558 1 95.88 541 GLY B O 1
ATOM 12275 N N . VAL B 1 542 ? -5.781 -7.848 -0.388 1 96.69 542 VAL B N 1
ATOM 12276 C CA . VAL B 1 542 ? -5 -7.918 0.84 1 96.69 542 VAL B CA 1
ATOM 12277 C C . VAL B 1 542 ? -3.988 -6.773 0.875 1 96.69 542 VAL B C 1
ATOM 12279 O O . VAL B 1 542 ? -3.48 -6.355 -0.167 1 96.69 542 VAL B O 1
ATOM 12282 N N . GLN B 1 543 ? -3.822 -6.188 1.99 1 93.62 543 GLN B N 1
ATOM 12283 C CA . GLN B 1 543 ? -2.686 -5.34 2.328 1 93.62 543 GLN B CA 1
ATOM 12284 C C . GLN B 1 543 ? -1.791 -6.008 3.371 1 93.62 543 GLN B C 1
ATOM 12286 O O . GLN B 1 543 ? -2.252 -6.355 4.457 1 93.62 543 GLN B O 1
ATOM 12291 N N . GLU B 1 544 ? -0.523 -6.18 2.971 1 95.19 544 GLU B N 1
ATOM 12292 C CA . GLU B 1 544 ? 0.423 -6.883 3.832 1 95.19 544 GLU B CA 1
ATOM 12293 C C . GLU B 1 544 ? 1.597 -5.984 4.211 1 95.19 544 GLU B C 1
ATOM 12295 O O . GLU B 1 544 ? 2.113 -5.242 3.371 1 95.19 544 GLU B O 1
ATOM 12300 N N . ASN B 1 545 ? 1.933 -5.984 5.496 1 91.62 545 ASN B N 1
ATOM 12301 C CA . ASN B 1 545 ? 3.133 -5.348 6.023 1 91.62 545 ASN B CA 1
ATOM 12302 C C . ASN B 1 545 ? 3.918 -6.293 6.93 1 91.62 545 ASN B C 1
ATOM 12304 O O . ASN B 1 545 ? 3.438 -6.684 7.996 1 91.62 545 ASN B O 1
ATOM 12308 N N . ILE B 1 546 ? 5.109 -6.66 6.48 1 95.19 546 ILE B N 1
ATOM 12309 C CA . ILE B 1 546 ? 5.98 -7.535 7.262 1 95.19 546 ILE B CA 1
ATOM 12310 C C . ILE B 1 546 ? 7.238 -6.77 7.676 1 95.19 546 ILE B C 1
ATOM 12312 O O . ILE B 1 546 ? 7.938 -6.211 6.828 1 95.19 546 ILE B O 1
ATOM 12316 N N . PHE B 1 547 ? 7.473 -6.68 8.977 1 92.38 547 PHE B N 1
ATOM 12317 C CA . PHE B 1 547 ? 8.68 -6.09 9.539 1 92.38 547 PHE B CA 1
ATOM 12318 C C . PHE B 1 547 ? 9.57 -7.164 10.148 1 92.38 547 PHE B C 1
ATOM 12320 O O . PHE B 1 547 ? 9.109 -7.984 10.945 1 92.38 547 PHE B O 1
ATOM 12327 N N . ASN B 1 548 ? 10.844 -7.199 9.727 1 95.69 548 ASN B N 1
ATOM 12328 C CA . ASN B 1 548 ? 11.82 -8.156 10.242 1 95.69 548 ASN B CA 1
ATOM 12329 C C . ASN B 1 548 ? 13.07 -7.453 10.773 1 95.69 548 ASN B C 1
ATOM 12331 O O . ASN B 1 548 ? 13.586 -6.535 10.141 1 95.69 548 ASN B O 1
ATOM 12335 N N . ASN B 1 549 ? 13.492 -7.855 11.969 1 95.12 549 ASN B N 1
ATOM 12336 C CA . ASN B 1 549 ? 14.719 -7.391 12.602 1 95.12 549 ASN B CA 1
ATOM 12337 C C . ASN B 1 549 ? 15.602 -8.555 13.039 1 95.12 549 ASN B C 1
ATOM 12339 O O . ASN B 1 549 ? 15.125 -9.492 13.68 1 95.12 549 ASN B O 1
ATOM 12343 N N . LEU B 1 550 ? 16.859 -8.508 12.656 1 95.62 550 LEU B N 1
ATOM 12344 C CA . LEU B 1 550 ? 17.828 -9.547 13 1 95.62 550 LEU B CA 1
ATOM 12345 C C . LEU B 1 550 ? 19.109 -8.938 13.562 1 95.62 550 LEU B C 1
ATOM 12347 O O . LEU B 1 550 ? 19.75 -8.117 12.898 1 95.62 550 LEU B O 1
ATOM 12351 N N . ILE B 1 551 ? 19.484 -9.328 14.781 1 95.88 551 ILE B N 1
ATOM 12352 C CA . ILE B 1 551 ? 20.766 -8.953 15.383 1 95.88 551 ILE B CA 1
ATOM 12353 C C . ILE B 1 551 ? 21.578 -10.203 15.664 1 95.88 551 ILE B C 1
ATOM 12355 O O . ILE B 1 551 ? 21.062 -11.195 16.172 1 95.88 551 ILE B O 1
ATOM 12359 N N . THR B 1 552 ? 22.812 -10.164 15.273 1 95.5 552 THR B N 1
ATOM 12360 C CA . THR B 1 552 ? 23.688 -11.305 15.523 1 95.5 552 THR B CA 1
ATOM 12361 C C . THR B 1 552 ? 25.031 -10.844 16.047 1 95.5 552 THR B C 1
ATOM 12363 O O . THR B 1 552 ? 25.484 -9.727 15.758 1 95.5 552 THR B O 1
ATOM 12366 N N . ALA B 1 553 ? 25.672 -11.734 16.828 1 96.44 553 ALA B N 1
ATOM 12367 C CA . ALA B 1 553 ? 27.078 -11.664 17.266 1 96.44 553 ALA B CA 1
ATOM 12368 C C . ALA B 1 553 ? 27.828 -12.938 16.859 1 96.44 553 ALA B C 1
ATOM 12370 O O . ALA B 1 553 ? 27.422 -14.039 17.234 1 96.44 553 ALA B O 1
ATOM 12371 N N . ASN B 1 554 ? 28.844 -12.781 16.109 1 94.5 554 ASN B N 1
ATOM 12372 C CA . ASN B 1 554 ? 29.625 -13.906 15.602 1 94.5 554 ASN B CA 1
ATOM 12373 C C . ASN B 1 554 ? 31.047 -13.875 16.125 1 94.5 554 ASN B C 1
ATOM 12375 O O . ASN B 1 554 ? 31.828 -12.969 15.805 1 94.5 554 ASN B O 1
ATOM 12379 N N . PHE B 1 555 ? 31.406 -14.883 16.875 1 95.06 555 PHE B N 1
ATOM 12380 C CA . PHE B 1 555 ? 32.75 -15.039 17.422 1 95.06 555 PHE B CA 1
ATOM 12381 C C . PHE B 1 555 ? 33.469 -16.203 16.75 1 95.06 555 PHE B C 1
ATOM 12383 O O . PHE B 1 555 ? 32.938 -17.297 16.656 1 95.06 555 PHE B O 1
ATOM 12390 N N . THR B 1 556 ? 34.625 -15.984 16.266 1 92.31 556 THR B N 1
ATOM 12391 C CA . THR B 1 556 ? 35.438 -17.047 15.688 1 92.31 556 THR B CA 1
ATOM 12392 C C . THR B 1 556 ? 36.812 -17.078 16.344 1 92.31 556 THR B C 1
ATOM 12394 O O . THR B 1 556 ? 37.344 -16.047 16.766 1 92.31 556 THR B O 1
ATOM 12397 N N . ALA B 1 557 ? 37.375 -18.297 16.422 1 93.94 557 ALA B N 1
ATOM 12398 C CA . ALA B 1 557 ? 38.688 -18.5 17.016 1 93.94 557 ALA B CA 1
ATOM 12399 C C . ALA B 1 557 ? 39.406 -19.688 16.375 1 93.94 557 ALA B C 1
ATOM 12401 O O . ALA B 1 557 ? 38.781 -20.688 16.031 1 93.94 557 ALA B O 1
ATOM 12402 N N . LYS B 1 558 ? 40.625 -19.578 16.234 1 93.25 558 LYS B N 1
ATOM 12403 C CA . LYS B 1 558 ? 41.5 -20.672 15.781 1 93.25 558 LYS B CA 1
ATOM 12404 C C . LYS B 1 558 ? 42.469 -21.078 16.875 1 93.25 558 LYS B C 1
ATOM 12406 O O . LYS B 1 558 ? 43.188 -20.234 17.422 1 93.25 558 LYS B O 1
ATOM 12411 N N . TRP B 1 559 ? 42.469 -22.391 17.203 1 94.12 559 TRP B N 1
ATOM 12412 C CA . TRP B 1 559 ? 43.312 -22.906 18.281 1 94.12 559 TRP B CA 1
ATOM 12413 C C . TRP B 1 559 ? 44.281 -23.953 17.766 1 94.12 559 TRP B C 1
ATOM 12415 O O . TRP B 1 559 ? 44.062 -24.531 16.703 1 94.12 559 TRP B O 1
ATOM 12425 N N . GLY B 1 560 ? 45.312 -24.281 18.641 1 92.94 560 GLY B N 1
ATOM 12426 C CA . GLY B 1 560 ? 46.344 -25.234 18.281 1 92.94 560 GLY B CA 1
ATOM 12427 C C . GLY B 1 560 ? 47.594 -24.562 17.719 1 92.94 560 GLY B C 1
ATOM 12428 O O . GLY B 1 560 ? 47.531 -23.438 17.25 1 92.94 560 GLY B O 1
ATOM 12429 N N . ALA B 1 561 ? 48.656 -25.234 17.781 1 88.12 561 ALA B N 1
ATOM 12430 C CA . ALA B 1 561 ? 49.938 -24.688 17.297 1 88.12 561 ALA B CA 1
ATOM 12431 C C . ALA B 1 561 ? 49.844 -24.344 15.812 1 88.12 561 ALA B C 1
ATOM 12433 O O . ALA B 1 561 ? 50.344 -23.297 15.375 1 88.12 561 ALA B O 1
ATOM 12434 N N . ASP B 1 562 ? 49.156 -25.172 15.07 1 88.81 562 ASP B N 1
ATOM 12435 C CA . ASP B 1 562 ? 49.031 -24.969 13.633 1 88.81 562 ASP B CA 1
ATOM 12436 C C . ASP B 1 562 ? 47.625 -24.484 13.258 1 88.81 562 ASP B C 1
ATOM 12438 O O . ASP B 1 562 ? 47.219 -24.625 12.109 1 88.81 562 ASP B O 1
ATOM 12442 N N . ARG B 1 563 ? 46.938 -24.078 14.258 1 91.31 563 ARG B N 1
ATOM 12443 C CA . ARG B 1 563 ? 45.594 -23.578 14.031 1 91.31 563 ARG B CA 1
ATOM 12444 C C . ARG B 1 563 ? 44.688 -24.672 13.5 1 91.31 563 ARG B C 1
ATOM 12446 O O . ARG B 1 563 ? 43.906 -24.453 12.578 1 91.31 563 ARG B O 1
ATOM 12453 N N . GLU B 1 564 ? 44.906 -25.859 13.945 1 91.69 564 GLU B N 1
ATOM 12454 C CA . GLU B 1 564 ? 44.188 -27.016 13.422 1 91.69 564 GLU B CA 1
ATOM 12455 C C . GLU B 1 564 ? 42.719 -27 13.867 1 91.69 564 GLU B C 1
ATOM 12457 O O . GLU B 1 564 ? 41.875 -27.688 13.266 1 91.69 564 GLU B O 1
ATOM 12462 N N . TRP B 1 565 ? 42.438 -26.281 14.945 1 95.12 565 TRP B N 1
ATOM 12463 C CA . TRP B 1 565 ? 41.062 -26.156 15.414 1 95.12 565 TRP B CA 1
ATOM 12464 C C . TRP B 1 565 ? 40.469 -24.812 15.023 1 95.12 565 TRP B C 1
ATOM 12466 O O . TRP B 1 565 ? 41.031 -23.766 15.312 1 95.12 565 TRP B O 1
ATOM 12476 N N . ASP B 1 566 ? 39.406 -24.844 14.344 1 93.75 566 ASP B N 1
ATOM 12477 C CA . ASP B 1 566 ? 38.656 -23.641 13.984 1 93.75 566 ASP B CA 1
ATOM 12478 C C . ASP B 1 566 ? 37.281 -23.609 14.68 1 93.75 566 ASP B C 1
ATOM 12480 O O . ASP B 1 566 ? 36.469 -24.484 14.453 1 93.75 566 ASP B O 1
ATOM 12484 N N . PHE B 1 567 ? 37.062 -22.594 15.516 1 95.06 567 PHE B N 1
ATOM 12485 C CA . PHE B 1 567 ? 35.875 -22.469 16.328 1 95.06 567 PHE B CA 1
ATOM 12486 C C . PHE B 1 567 ? 35.031 -21.266 15.914 1 95.06 567 PHE B C 1
ATOM 12488 O O . PHE B 1 567 ? 35.594 -20.203 15.602 1 95.06 567 PHE B O 1
ATOM 12495 N N . GLY B 1 568 ? 33.719 -21.484 15.82 1 93.38 568 GLY B N 1
ATOM 12496 C CA . GLY B 1 568 ? 32.781 -20.406 15.578 1 93.38 568 GLY B CA 1
ATOM 12497 C C . GLY B 1 568 ? 31.562 -20.453 16.484 1 93.38 568 GLY B C 1
ATOM 12498 O O . GLY B 1 568 ? 31.047 -21.547 16.781 1 93.38 568 GLY B O 1
ATOM 12499 N N . PHE B 1 569 ? 31.094 -19.297 16.953 1 95.19 569 PHE B N 1
ATOM 12500 C CA . PHE B 1 569 ? 29.875 -19.172 17.75 1 95.19 569 PHE B CA 1
ATOM 12501 C C . PHE B 1 569 ? 29.047 -17.984 17.297 1 95.19 569 PHE B C 1
ATOM 12503 O O . PHE B 1 569 ? 29.562 -16.859 17.234 1 95.19 569 PHE B O 1
ATOM 12510 N N . VAL B 1 570 ? 27.828 -18.266 16.984 1 95.19 570 VAL B N 1
ATOM 12511 C CA . VAL B 1 570 ? 26.906 -17.203 16.594 1 95.19 570 VAL B CA 1
ATOM 12512 C C . VAL B 1 570 ? 25.75 -17.141 17.594 1 95.19 570 VAL B C 1
ATOM 12514 O O . VAL B 1 570 ? 25.156 -18.172 17.938 1 95.19 570 VAL B O 1
ATOM 12517 N N . LEU B 1 571 ? 25.484 -16 18.141 1 96.62 571 LEU B N 1
ATOM 12518 C CA . LEU B 1 571 ? 24.297 -15.703 18.938 1 96.62 571 LEU B CA 1
ATOM 12519 C C . LEU B 1 571 ? 23.406 -14.672 18.234 1 96.62 571 LEU B C 1
ATOM 12521 O O . LEU B 1 571 ? 23.906 -13.664 17.734 1 96.62 571 LEU B O 1
ATOM 12525 N N . GLY B 1 572 ? 22.109 -15.016 18.125 1 95.94 572 GLY B N 1
ATOM 12526 C CA . GLY B 1 572 ? 21.266 -14.078 17.391 1 95.94 572 GLY B CA 1
ATOM 12527 C C . GLY B 1 572 ? 19.844 -14 17.953 1 95.94 572 GLY B C 1
ATOM 12528 O O . GLY B 1 572 ? 19.422 -14.867 18.719 1 95.94 572 GLY B O 1
ATOM 12529 N N . ASN B 1 573 ? 19.188 -12.906 17.672 1 96.94 573 ASN B N 1
ATOM 12530 C CA . ASN B 1 573 ? 17.781 -12.641 17.953 1 96.94 573 ASN B CA 1
ATOM 12531 C C . ASN B 1 573 ? 17.047 -12.125 16.719 1 96.94 573 ASN B C 1
ATOM 12533 O O . ASN B 1 573 ? 17.562 -11.266 16 1 96.94 573 ASN B O 1
ATOM 12537 N N . GLU B 1 574 ? 15.859 -12.734 16.453 1 95.69 574 GLU B N 1
ATOM 12538 C CA . GLU B 1 574 ? 15.047 -12.328 15.312 1 95.69 574 GLU B CA 1
ATOM 12539 C C . GLU B 1 574 ? 13.648 -11.906 15.75 1 95.69 574 GLU B C 1
ATOM 12541 O O . GLU B 1 574 ? 13.008 -12.586 16.547 1 95.69 574 GLU B O 1
ATOM 12546 N N . PHE B 1 575 ? 13.234 -10.734 15.344 1 96.19 575 PHE B N 1
ATOM 12547 C CA . PHE B 1 575 ? 11.891 -10.203 15.539 1 96.19 575 PHE B CA 1
ATOM 12548 C C . PHE B 1 575 ? 11.148 -10.109 14.219 1 96.19 575 PHE B C 1
ATOM 12550 O O . PHE B 1 575 ? 11.609 -9.445 13.289 1 96.19 575 PHE B O 1
ATOM 12557 N N . ASN B 1 576 ? 9.992 -10.828 14.078 1 95.5 576 ASN B N 1
ATOM 12558 C CA . ASN B 1 576 ? 9.172 -10.797 12.875 1 95.5 576 ASN B CA 1
ATOM 12559 C C . ASN B 1 576 ? 7.73 -10.406 13.195 1 95.5 576 ASN B C 1
ATOM 12561 O O . ASN B 1 576 ? 7.055 -11.078 13.969 1 95.5 576 ASN B O 1
ATOM 12565 N N . HIS B 1 577 ? 7.277 -9.289 12.664 1 95.62 577 HIS B N 1
ATOM 12566 C CA . HIS B 1 577 ? 5.914 -8.82 12.844 1 95.62 577 HIS B CA 1
ATOM 12567 C C . HIS B 1 577 ? 5.176 -8.719 11.516 1 95.62 577 HIS B C 1
ATOM 12569 O O . HIS B 1 577 ? 5.652 -8.07 10.586 1 95.62 577 HIS B O 1
ATOM 12575 N N . GLU B 1 578 ? 3.982 -9.328 11.445 1 94.69 578 GLU B N 1
ATOM 12576 C CA . GLU B 1 578 ? 3.164 -9.328 10.234 1 94.69 578 GLU B CA 1
ATOM 12577 C C . GLU B 1 578 ? 1.797 -8.703 10.492 1 94.69 578 GLU B C 1
ATOM 12579 O O . GLU B 1 578 ? 1.104 -9.086 11.445 1 94.69 578 GLU B O 1
ATOM 12584 N N . TYR B 1 579 ? 1.458 -7.656 9.734 1 93.75 579 TYR B N 1
ATOM 12585 C CA . TYR B 1 579 ? 0.127 -7.059 9.703 1 93.75 579 TYR B CA 1
ATOM 12586 C C . TYR B 1 579 ? -0.559 -7.316 8.367 1 93.75 579 TYR B C 1
ATOM 12588 O O . TYR B 1 579 ? 0.045 -7.137 7.309 1 93.75 579 TYR B O 1
ATOM 12596 N N . ARG B 1 580 ? -1.813 -7.758 8.438 1 94.5 580 ARG B N 1
ATOM 12597 C CA . ARG B 1 580 ? -2.576 -8.047 7.23 1 94.5 580 ARG B CA 1
ATOM 12598 C C . ARG B 1 580 ? -3.992 -7.488 7.328 1 94.5 580 ARG B C 1
ATOM 12600 O O . ARG B 1 580 ? -4.695 -7.73 8.312 1 94.5 580 ARG B O 1
ATOM 12607 N N . ARG B 1 581 ? -4.371 -6.695 6.352 1 94.56 581 ARG B N 1
ATOM 12608 C CA . ARG B 1 581 ? -5.758 -6.316 6.09 1 94.56 581 ARG B CA 1
ATOM 12609 C C . ARG B 1 581 ? -6.316 -7.086 4.898 1 94.56 581 ARG B C 1
ATOM 12611 O O . ARG B 1 581 ? -5.715 -7.098 3.822 1 94.56 581 ARG B O 1
ATOM 12618 N N . LYS B 1 582 ? -7.375 -7.82 5.148 1 95.5 582 LYS B N 1
ATOM 12619 C CA . LYS B 1 582 ? -8.047 -8.57 4.094 1 95.5 582 LYS B CA 1
ATOM 12620 C C . LYS B 1 582 ? -9.492 -8.117 3.934 1 95.5 582 LYS B C 1
ATOM 12622 O O . LYS B 1 582 ? -10.188 -7.867 4.926 1 95.5 582 LYS B O 1
ATOM 12627 N N . TRP B 1 583 ? -9.961 -7.98 2.699 1 95.62 583 TRP B N 1
ATOM 12628 C CA . TRP B 1 583 ? -11.344 -7.562 2.482 1 95.62 583 TRP B CA 1
ATOM 12629 C C . TRP B 1 583 ? -11.992 -8.383 1.371 1 95.62 583 TRP B C 1
ATOM 12631 O O . TRP B 1 583 ? -11.297 -8.961 0.532 1 95.62 583 TRP B O 1
ATOM 12641 N N . ASP B 1 584 ? -13.258 -8.523 1.407 1 95.31 584 ASP B N 1
ATOM 12642 C CA . ASP B 1 584 ? -14.102 -9.156 0.4 1 95.31 584 ASP B CA 1
ATOM 12643 C C . ASP B 1 584 ? -15.453 -8.453 0.292 1 95.31 584 ASP B C 1
ATOM 12645 O O . ASP B 1 584 ? -16.25 -8.484 1.228 1 95.31 584 ASP B O 1
ATOM 12649 N N . TYR B 1 585 ? -15.656 -7.766 -0.764 1 95.69 585 TYR B N 1
ATOM 12650 C CA . TYR B 1 585 ? -16.906 -7.102 -1.083 1 95.69 585 TYR B CA 1
ATOM 12651 C C . TYR B 1 585 ? -17.484 -7.625 -2.393 1 95.69 585 TYR B C 1
ATOM 12653 O O . TYR B 1 585 ? -16.859 -7.5 -3.447 1 95.69 585 TYR B O 1
ATOM 12661 N N . ASP B 1 586 ? -18.656 -8.242 -2.324 1 95.81 586 ASP B N 1
ATOM 12662 C CA . ASP B 1 586 ? -19.312 -8.867 -3.473 1 95.81 586 ASP B CA 1
ATOM 12663 C C . ASP B 1 586 ? -20.703 -8.305 -3.691 1 95.81 586 ASP B C 1
ATOM 12665 O O . ASP B 1 586 ? -21.562 -8.383 -2.805 1 95.81 586 ASP B O 1
ATOM 12669 N N . GLY B 1 587 ? -20.875 -7.68 -4.828 1 94.5 587 GLY B N 1
ATOM 12670 C CA . GLY B 1 587 ? -22.188 -7.145 -5.195 1 94.5 587 GLY B CA 1
ATOM 12671 C C . GLY B 1 587 ? -22.766 -7.793 -6.438 1 94.5 587 GLY B C 1
ATOM 12672 O O . GLY B 1 587 ? -22.031 -8.188 -7.34 1 94.5 587 GLY B O 1
ATOM 12673 N N . SER B 1 588 ? -24.109 -7.914 -6.473 1 94.19 588 SER B N 1
ATOM 12674 C CA . SER B 1 588 ? -24.797 -8.516 -7.609 1 94.19 588 SER B CA 1
ATOM 12675 C C . SER B 1 588 ? -25.938 -7.621 -8.109 1 94.19 588 SER B C 1
ATOM 12677 O O . SER B 1 588 ? -26.391 -6.734 -7.387 1 94.19 588 SER B O 1
ATOM 12679 N N . GLY B 1 589 ? -26.344 -7.895 -9.32 1 93.44 589 GLY B N 1
ATOM 12680 C CA . GLY B 1 589 ? -27.453 -7.156 -9.922 1 93.44 589 GLY B CA 1
ATOM 12681 C C . GLY B 1 589 ? -27.031 -5.805 -10.461 1 93.44 589 GLY B C 1
ATOM 12682 O O . GLY B 1 589 ? -27.391 -4.766 -9.898 1 93.44 589 GLY B O 1
ATOM 12683 N N . LEU B 1 590 ? -26.312 -5.852 -11.609 1 91.5 590 LEU B N 1
ATOM 12684 C CA . LEU B 1 590 ? -25.891 -4.609 -12.25 1 91.5 590 LEU B CA 1
ATOM 12685 C C . LEU B 1 590 ? -27.094 -3.863 -12.828 1 91.5 590 LEU B C 1
ATOM 12687 O O . LEU B 1 590 ? -27.922 -4.457 -13.516 1 91.5 590 LEU B O 1
ATOM 12691 N N . ALA B 1 591 ? -27.141 -2.662 -12.57 1 86 591 ALA B N 1
ATOM 12692 C CA . ALA B 1 591 ? -28.25 -1.839 -13.055 1 86 591 ALA B CA 1
ATOM 12693 C C . ALA B 1 591 ? -28.125 -1.596 -14.562 1 86 591 ALA B C 1
ATOM 12695 O O . ALA B 1 591 ? -29.141 -1.485 -15.258 1 86 591 ALA B O 1
ATOM 12696 N N . PHE B 1 592 ? -26.891 -1.457 -15.031 1 84.88 592 PHE B N 1
ATOM 12697 C CA . PHE B 1 592 ? -26.719 -1.229 -16.453 1 84.88 592 PHE B CA 1
ATOM 12698 C C . PHE B 1 592 ? -25.484 -1.937 -16.984 1 84.88 592 PHE B C 1
ATOM 12700 O O . PHE B 1 592 ? -24.5 -2.104 -16.234 1 84.88 592 PHE B O 1
ATOM 12707 N N . TYR B 1 593 ? -25.594 -2.27 -18.281 1 90.88 593 TYR B N 1
ATOM 12708 C CA . TYR B 1 593 ? -24.516 -2.928 -19 1 90.88 593 TYR B CA 1
ATOM 12709 C C . TYR B 1 593 ? -23.422 -1.93 -19.375 1 90.88 593 TYR B C 1
ATOM 12711 O O . TYR B 1 593 ? -23.719 -0.793 -19.75 1 90.88 593 TYR B O 1
ATOM 12719 N N . GLY B 1 594 ? -22.156 -2.299 -19.234 1 89.31 594 GLY B N 1
ATOM 12720 C CA . GLY B 1 594 ? -21.047 -1.504 -19.75 1 89.31 594 GLY B CA 1
ATOM 12721 C C . GLY B 1 594 ? -20.266 -0.792 -18.656 1 89.31 594 GLY B C 1
ATOM 12722 O O . GLY B 1 594 ? -19.219 -0.192 -18.922 1 89.31 594 GLY B O 1
ATOM 12723 N N . GLN B 1 595 ? -20.766 -0.803 -17.422 1 86.44 595 GLN B N 1
ATOM 12724 C CA . GLN B 1 595 ? -20.047 -0.222 -16.281 1 86.44 595 GLN B CA 1
ATOM 12725 C C . GLN B 1 595 ? -19.984 -1.199 -15.117 1 86.44 595 GLN B C 1
ATOM 12727 O O . GLN B 1 595 ? -20.562 -0.953 -14.055 1 86.44 595 GLN B O 1
ATOM 12732 N N . PRO B 1 596 ? -19.188 -2.131 -15.234 1 90.19 596 PRO B N 1
ATOM 12733 C CA . PRO B 1 596 ? -19.188 -3.176 -14.211 1 90.19 596 PRO B CA 1
ATOM 12734 C C . PRO B 1 596 ? -18.359 -2.791 -12.977 1 90.19 596 PRO B C 1
ATOM 12736 O O . PRO B 1 596 ? -17.312 -3.385 -12.727 1 90.19 596 PRO B O 1
ATOM 12739 N N . THR B 1 597 ? -18.906 -1.823 -12.164 1 91.19 597 THR B N 1
ATOM 12740 C CA . THR B 1 597 ? -18.344 -1.41 -10.883 1 91.19 597 THR B CA 1
ATOM 12741 C C . THR B 1 597 ? -19.266 -1.786 -9.734 1 91.19 597 THR B C 1
ATOM 12743 O O . THR B 1 597 ? -20.484 -1.945 -9.93 1 91.19 597 THR B O 1
ATOM 12746 N N . ILE B 1 598 ? -18.688 -1.982 -8.602 1 93.69 598 ILE B N 1
ATOM 12747 C CA . ILE B 1 598 ? -19.484 -2.455 -7.477 1 93.69 598 ILE B CA 1
ATOM 12748 C C . ILE B 1 598 ? -20.547 -1.42 -7.129 1 93.69 598 ILE B C 1
ATOM 12750 O O . ILE B 1 598 ? -21.625 -1.769 -6.645 1 93.69 598 ILE B O 1
ATOM 12754 N N . GLY B 1 599 ? -20.266 -0.133 -7.402 1 87.81 599 GLY B N 1
ATOM 12755 C CA . GLY B 1 599 ? -21.25 0.914 -7.172 1 87.81 599 GLY B CA 1
ATOM 12756 C C . GLY B 1 599 ? -22.5 0.761 -8.023 1 87.81 599 GLY B C 1
ATOM 12757 O O . GLY B 1 599 ? -23.547 1.298 -7.691 1 87.81 599 GLY B O 1
ATOM 12758 N N . ASN B 1 600 ? -22.438 0.034 -9.133 1 89.31 600 ASN B N 1
ATOM 12759 C CA . ASN B 1 600 ? -23.531 -0.205 -10.055 1 89.31 600 ASN B CA 1
ATOM 12760 C C . ASN B 1 600 ? -24.391 -1.397 -9.625 1 89.31 600 ASN B C 1
ATOM 12762 O O . ASN B 1 600 ? -25.406 -1.696 -10.25 1 89.31 600 ASN B O 1
ATOM 12766 N N . THR B 1 601 ? -24 -2.119 -8.617 1 91.31 601 THR B N 1
ATOM 12767 C CA . THR B 1 601 ? -24.734 -3.299 -8.195 1 91.31 601 THR B CA 1
ATOM 12768 C C . THR B 1 601 ? -25.906 -2.91 -7.297 1 91.31 601 THR B C 1
ATOM 12770 O O . THR B 1 601 ? -25.859 -1.888 -6.609 1 91.31 601 THR B O 1
ATOM 12773 N N . SER B 1 602 ? -26.938 -3.703 -7.297 1 87.5 602 SER B N 1
ATOM 12774 C CA . SER B 1 602 ? -28.156 -3.391 -6.562 1 87.5 602 SER B CA 1
ATOM 12775 C C . SER B 1 602 ? -28.125 -3.99 -5.16 1 87.5 602 SER B C 1
ATOM 12777 O O . SER B 1 602 ? -28.844 -3.545 -4.273 1 87.5 602 SER B O 1
ATOM 12779 N N . SER B 1 603 ? -27.328 -4.969 -4.988 1 87.5 603 SER B N 1
ATOM 12780 C CA . SER B 1 603 ? -27.266 -5.625 -3.689 1 87.5 603 SER B CA 1
ATOM 12781 C C . SER B 1 603 ? -25.859 -6.094 -3.371 1 87.5 603 SER B C 1
ATOM 12783 O O . SER B 1 603 ? -25.047 -6.305 -4.277 1 87.5 603 SER B O 1
ATOM 12785 N N . MET B 1 604 ? -25.641 -6.203 -2.045 1 89.12 604 MET B N 1
ATOM 12786 C CA . MET B 1 604 ? -24.375 -6.762 -1.574 1 89.12 604 MET B CA 1
ATOM 12787 C C . MET B 1 604 ? -24.562 -8.172 -1.034 1 89.12 604 MET B C 1
ATOM 12789 O O . MET B 1 604 ? -25.344 -8.383 -0.098 1 89.12 604 MET B O 1
ATOM 12793 N N . ASP B 1 605 ? -23.812 -9.031 -1.671 1 87.25 605 ASP B N 1
ATOM 12794 C CA . ASP B 1 605 ? -23.906 -10.422 -1.248 1 87.25 605 ASP B CA 1
ATOM 12795 C C . ASP B 1 605 ? -22.922 -10.727 -0.12 1 87.25 605 ASP B C 1
ATOM 12797 O O . ASP B 1 605 ? -23.203 -11.539 0.762 1 87.25 605 ASP B O 1
ATOM 12801 N N . VAL B 1 606 ? -21.812 -10.195 -0.175 1 89.12 606 VAL B N 1
ATOM 12802 C CA . VAL B 1 606 ? -20.766 -10.367 0.839 1 89.12 606 VAL B CA 1
ATOM 12803 C C . VAL B 1 606 ? -20.141 -9.016 1.174 1 89.12 606 VAL B C 1
ATOM 12805 O O . VAL B 1 606 ? -19.906 -8.203 0.283 1 89.12 606 VAL B O 1
ATOM 12808 N N . HIS B 1 607 ? -19.984 -8.672 2.346 1 91 607 HIS B N 1
ATOM 12809 C CA . HIS B 1 607 ? -19.188 -7.535 2.807 1 91 607 HIS B CA 1
ATOM 12810 C C . HIS B 1 607 ? -18.422 -7.879 4.078 1 91 607 HIS B C 1
ATOM 12812 O O . HIS B 1 607 ? -19 -7.902 5.172 1 91 607 HIS B O 1
ATOM 12818 N N . LYS B 1 608 ? -17.188 -8.078 3.98 1 90.75 608 LYS B N 1
ATOM 12819 C CA . LYS B 1 608 ? -16.328 -8.445 5.105 1 90.75 608 LYS B CA 1
ATOM 12820 C C . LYS B 1 608 ? -14.945 -7.797 4.98 1 90.75 608 LYS B C 1
ATOM 12822 O O . LYS B 1 608 ? -14.414 -7.684 3.877 1 90.75 608 LYS B O 1
ATOM 12827 N N . GLU B 1 609 ? -14.438 -7.359 6.035 1 91.62 609 GLU B N 1
ATOM 12828 C CA . GLU B 1 609 ? -13.086 -6.84 6.176 1 91.62 609 GLU B CA 1
ATOM 12829 C C . GLU B 1 609 ? -12.523 -7.125 7.566 1 91.62 609 GLU B C 1
ATOM 12831 O O . GLU B 1 609 ? -13.234 -6.988 8.57 1 91.62 609 GLU B O 1
ATOM 12836 N N . TYR B 1 610 ? -11.305 -7.633 7.656 1 87.5 610 TYR B N 1
ATOM 12837 C CA . TYR B 1 610 ? -10.727 -7.879 8.969 1 87.5 610 TYR B CA 1
ATOM 12838 C C . TYR B 1 610 ? -9.227 -7.578 8.977 1 87.5 610 TYR B C 1
ATOM 12840 O O . TYR B 1 610 ? -8.602 -7.488 7.914 1 87.5 610 TYR B O 1
ATOM 12848 N N . HIS B 1 611 ? -8.695 -7.375 10.109 1 89.5 611 HIS B N 1
ATOM 12849 C CA . HIS B 1 611 ? -7.285 -7.129 10.375 1 89.5 611 HIS B CA 1
ATOM 12850 C C . HIS B 1 611 ? -6.684 -8.242 11.227 1 89.5 611 HIS B C 1
ATOM 12852 O O . HIS B 1 611 ? -7.324 -8.742 12.156 1 89.5 611 HIS B O 1
ATOM 12858 N N . GLN B 1 612 ? -5.547 -8.672 10.75 1 90.62 612 GLN B N 1
ATOM 12859 C CA . GLN B 1 612 ? -4.809 -9.711 11.469 1 90.62 612 GLN B CA 1
ATOM 12860 C C . GLN B 1 612 ? -3.373 -9.273 11.742 1 90.62 612 GLN B C 1
ATOM 12862 O O . GLN B 1 612 ? -2.729 -8.664 10.891 1 90.62 612 GLN B O 1
ATOM 12867 N N . GLN B 1 613 ? -2.902 -9.531 12.992 1 92.44 613 GLN B N 1
ATOM 12868 C CA . GLN B 1 613 ? -1.513 -9.281 13.359 1 92.44 613 GLN B CA 1
ATOM 12869 C C . GLN B 1 613 ? -0.896 -10.508 14.039 1 92.44 613 GLN B C 1
ATOM 12871 O O . GLN B 1 613 ? -1.56 -11.188 14.82 1 92.44 613 GLN B O 1
ATOM 12876 N N . GLU B 1 614 ? 0.323 -10.844 13.672 1 94.19 614 GLU B N 1
ATOM 12877 C CA . GLU B 1 614 ? 1.099 -11.922 14.281 1 94.19 614 GLU B CA 1
ATOM 12878 C C . GLU B 1 614 ? 2.549 -11.5 14.5 1 94.19 614 GLU B C 1
ATOM 12880 O O . GLU B 1 614 ? 3.119 -10.766 13.688 1 94.19 614 GLU B O 1
ATOM 12885 N N . ARG B 1 615 ? 3.115 -11.992 15.688 1 95.31 615 ARG B N 1
ATOM 12886 C CA . ARG B 1 615 ? 4.504 -11.695 16.031 1 95.31 615 ARG B CA 1
ATOM 12887 C C . ARG B 1 615 ? 5.246 -12.953 16.453 1 95.31 615 ARG B C 1
ATOM 12889 O O . ARG B 1 615 ? 4.695 -13.805 17.156 1 95.31 615 ARG B O 1
ATOM 12896 N N . THR B 1 616 ? 6.438 -13.109 15.922 1 95.69 616 THR B N 1
ATOM 12897 C CA . THR B 1 616 ? 7.359 -14.172 16.312 1 95.69 616 THR B CA 1
ATOM 12898 C C . THR B 1 616 ? 8.695 -13.586 16.75 1 95.69 616 THR B C 1
ATOM 12900 O O . THR B 1 616 ? 9.281 -12.75 16.047 1 95.69 616 THR B O 1
ATOM 12903 N N . VAL B 1 617 ? 9.141 -14.031 17.922 1 96.75 617 VAL B N 1
ATOM 12904 C CA . VAL B 1 617 ? 10.461 -13.664 18.422 1 96.75 617 VAL B CA 1
ATOM 12905 C C . VAL B 1 617 ? 11.305 -14.922 18.641 1 96.75 617 VAL B C 1
ATOM 12907 O O . VAL B 1 617 ? 10.891 -15.836 19.359 1 96.75 617 VAL B O 1
ATOM 12910 N N . GLY B 1 618 ? 12.414 -14.977 17.969 1 96.31 618 GLY B N 1
ATOM 12911 C CA . GLY B 1 618 ? 13.305 -16.125 18.094 1 96.31 618 GLY B CA 1
ATOM 12912 C C . GLY B 1 618 ? 14.688 -15.758 18.594 1 96.31 618 GLY B C 1
ATOM 12913 O O . GLY B 1 618 ? 15.242 -14.734 18.203 1 96.31 618 GLY B O 1
ATOM 12914 N N . THR B 1 619 ? 15.172 -16.562 19.547 1 96.81 619 THR B N 1
ATOM 12915 C CA . THR B 1 619 ? 16.562 -16.5 20 1 96.81 619 THR B CA 1
ATOM 12916 C C . THR B 1 619 ? 17.297 -17.797 19.641 1 96.81 619 THR B C 1
ATOM 12918 O O . THR B 1 619 ? 16.766 -18.891 19.875 1 96.81 619 THR B O 1
ATOM 12921 N N . PHE B 1 620 ? 18.484 -17.609 19.078 1 95.75 620 PHE B N 1
ATOM 12922 C CA . PHE B 1 620 ? 19.172 -18.828 18.625 1 95.75 620 PHE B CA 1
ATOM 12923 C C . PHE B 1 620 ? 20.672 -18.719 18.844 1 95.75 620 PHE B C 1
ATOM 12925 O O . PHE B 1 620 ? 21.203 -17.609 19.047 1 95.75 620 PHE B O 1
ATOM 12932 N N . GLY B 1 621 ? 21.281 -19.859 18.828 1 95.75 621 GLY B N 1
ATOM 12933 C CA . GLY B 1 621 ? 22.734 -20.016 18.875 1 95.75 621 GLY B CA 1
ATOM 12934 C C . GLY B 1 621 ? 23.25 -21.141 18.016 1 95.75 621 GLY B C 1
ATOM 12935 O O . GLY B 1 621 ? 22.578 -22.141 17.812 1 95.75 621 GLY B O 1
ATOM 12936 N N . GLN B 1 622 ? 24.422 -20.969 17.453 1 95.19 622 GLN B N 1
ATOM 12937 C CA . GLN B 1 622 ? 25.078 -21.984 16.625 1 95.19 622 GLN B CA 1
ATOM 12938 C C . GLN B 1 622 ? 26.562 -22.109 16.984 1 95.19 622 GLN B C 1
ATOM 12940 O O . GLN B 1 622 ? 27.281 -21.109 17.031 1 95.19 622 GLN B O 1
ATOM 12945 N N . LEU B 1 623 ? 26.984 -23.312 17.25 1 95.5 623 LEU B N 1
ATOM 12946 C CA . LEU B 1 623 ? 28.375 -23.641 17.484 1 95.5 623 LEU B CA 1
ATOM 12947 C C . LEU B 1 623 ? 28.953 -24.453 16.344 1 95.5 623 LEU B C 1
ATOM 12949 O O . LEU B 1 623 ? 28.328 -25.406 15.875 1 95.5 623 LEU B O 1
ATOM 12953 N N . SER B 1 624 ? 30.047 -24.031 15.836 1 93.75 624 SER B N 1
ATOM 12954 C CA . SER B 1 624 ? 30.766 -24.766 14.805 1 93.75 624 SER B CA 1
ATOM 12955 C C . SER B 1 624 ? 32.188 -25.062 15.227 1 93.75 624 SER B C 1
ATOM 12957 O O . SER B 1 624 ? 32.875 -24.203 15.781 1 93.75 624 SER B O 1
ATOM 12959 N N . LEU B 1 625 ? 32.625 -26.297 15.039 1 95.44 625 LEU B N 1
ATOM 12960 C CA . LEU B 1 625 ? 33.969 -26.75 15.344 1 95.44 625 LEU B CA 1
ATOM 12961 C C . LEU B 1 625 ? 34.531 -27.578 14.195 1 95.44 625 LEU B C 1
ATOM 12963 O O . LEU B 1 625 ? 33.875 -28.5 13.703 1 95.44 625 LEU B O 1
ATOM 12967 N N . SER B 1 626 ? 35.656 -27.172 13.742 1 95.12 626 SER B N 1
ATOM 12968 C CA . SER B 1 626 ? 36.344 -27.953 12.719 1 95.12 626 SER B CA 1
ATOM 12969 C C . SER B 1 626 ? 37.75 -28.359 13.18 1 95.12 626 SER B C 1
ATOM 12971 O O . SER B 1 626 ? 38.375 -27.641 13.945 1 95.12 626 SER B O 1
ATOM 12973 N N . TRP B 1 627 ? 38.188 -29.562 12.688 1 95.62 627 TRP B N 1
ATOM 12974 C CA . TRP B 1 627 ? 39.5 -30.078 13 1 95.62 627 TRP B CA 1
ATOM 12975 C C . TRP B 1 627 ? 40.25 -30.438 11.734 1 95.62 627 TRP B C 1
ATOM 12977 O O . TRP B 1 627 ? 39.812 -31.312 10.969 1 95.62 627 TRP B O 1
ATOM 12987 N N . LYS B 1 628 ? 41.375 -29.781 11.414 1 92.5 628 LYS B N 1
ATOM 12988 C CA . LYS B 1 628 ? 42.312 -30.016 10.32 1 92.5 628 LYS B CA 1
ATOM 12989 C C . LYS B 1 628 ? 41.625 -29.969 8.969 1 92.5 628 LYS B C 1
ATOM 12991 O O . LYS B 1 628 ? 41.938 -30.734 8.062 1 92.5 628 LYS B O 1
ATOM 12996 N N . ASP B 1 629 ? 40.531 -29.25 8.914 1 89.69 629 ASP B N 1
ATOM 12997 C CA . ASP B 1 629 ? 39.75 -29.125 7.688 1 89.69 629 ASP B CA 1
ATOM 12998 C C . ASP B 1 629 ? 39.281 -30.5 7.191 1 89.69 629 ASP B C 1
ATOM 13000 O O . ASP B 1 629 ? 39.219 -30.734 5.984 1 89.69 629 ASP B O 1
ATOM 13004 N N . MET B 1 630 ? 39.062 -31.375 8.055 1 92.5 630 MET B N 1
ATOM 13005 C CA . MET B 1 630 ? 38.688 -32.75 7.746 1 92.5 630 MET B CA 1
ATOM 13006 C C . MET B 1 630 ? 37.375 -33.094 8.43 1 92.5 630 MET B C 1
ATOM 13008 O O . MET B 1 630 ? 36.469 -33.688 7.812 1 92.5 630 MET B O 1
ATOM 13012 N N . LEU B 1 631 ? 37.312 -32.719 9.695 1 95.88 631 LEU B N 1
ATOM 13013 C CA . LEU B 1 631 ? 36.125 -33 10.484 1 95.88 631 LEU B CA 1
ATOM 13014 C C . LEU B 1 631 ? 35.406 -31.688 10.82 1 95.88 631 LEU B C 1
ATOM 13016 O O . LEU B 1 631 ? 36 -30.734 11.281 1 95.88 631 LEU B O 1
ATOM 13020 N N . TYR B 1 632 ? 34.125 -31.75 10.578 1 95.69 632 TYR B N 1
ATOM 13021 C CA . TYR B 1 632 ? 33.312 -30.562 10.82 1 95.69 632 TYR B CA 1
ATOM 13022 C C . TYR B 1 632 ? 32.094 -30.906 11.688 1 95.69 632 TYR B C 1
ATOM 13024 O O . TYR B 1 632 ? 31.375 -31.859 11.406 1 95.69 632 TYR B O 1
ATOM 13032 N N . LEU B 1 633 ? 31.844 -30.141 12.766 1 96.31 633 LEU B N 1
ATOM 13033 C CA . LEU B 1 633 ? 30.703 -30.281 13.664 1 96.31 633 LEU B CA 1
ATOM 13034 C C . LEU B 1 633 ? 29.953 -28.969 13.805 1 96.31 633 LEU B C 1
ATOM 13036 O O . LEU B 1 633 ? 30.562 -27.922 14.016 1 96.31 633 LEU B O 1
ATOM 13040 N N . THR B 1 634 ? 28.656 -29 13.602 1 94 634 THR B N 1
ATOM 13041 C CA . THR B 1 634 ? 27.812 -27.828 13.836 1 94 634 THR B CA 1
ATOM 13042 C C . THR B 1 634 ? 26.641 -28.188 14.742 1 94 634 THR B C 1
ATOM 13044 O O . THR B 1 634 ? 25.922 -29.156 14.477 1 94 634 THR B O 1
ATOM 13047 N N . VAL B 1 635 ? 26.469 -27.438 15.781 1 95.62 635 VAL B N 1
ATOM 13048 C CA . VAL B 1 635 ? 25.344 -27.594 16.719 1 95.62 635 VAL B CA 1
ATOM 13049 C C . VAL B 1 635 ? 24.547 -26.281 16.797 1 95.62 635 VAL B C 1
ATOM 13051 O O . VAL B 1 635 ? 25.125 -25.203 16.938 1 95.62 635 VAL B O 1
ATOM 13054 N N . THR B 1 636 ? 23.266 -26.438 16.609 1 93.81 636 THR B N 1
ATOM 13055 C CA . THR B 1 636 ? 22.422 -25.25 16.672 1 93.81 636 THR B CA 1
ATOM 13056 C C . THR B 1 636 ? 21.266 -25.453 17.656 1 93.81 636 THR B C 1
ATOM 13058 O O . THR B 1 636 ? 20.828 -26.594 17.859 1 93.81 636 THR B O 1
ATOM 13061 N N . GLY B 1 637 ? 20.812 -24.328 18.281 1 95.25 637 GLY B N 1
ATOM 13062 C CA . GLY B 1 637 ? 19.609 -24.25 19.109 1 95.25 637 GLY B CA 1
ATOM 13063 C C . GLY B 1 637 ? 18.844 -22.969 18.906 1 95.25 637 GLY B C 1
ATOM 13064 O O . GLY B 1 637 ? 19.422 -21.891 18.781 1 95.25 637 GLY B O 1
ATOM 13065 N N . ARG B 1 638 ? 17.516 -23.078 18.734 1 95.06 638 ARG B N 1
ATOM 13066 C CA . ARG B 1 638 ? 16.656 -21.906 18.578 1 95.06 638 ARG B CA 1
ATOM 13067 C C . ARG B 1 638 ? 15.367 -22.062 19.359 1 95.06 638 ARG B C 1
ATOM 13069 O O . ARG B 1 638 ? 14.789 -23.141 19.406 1 95.06 638 ARG B O 1
ATOM 13076 N N . ASN B 1 639 ? 15.008 -21 20.062 1 96.38 639 ASN B N 1
ATOM 13077 C CA . ASN B 1 639 ? 13.711 -20.906 20.719 1 96.38 639 ASN B CA 1
ATOM 13078 C C . ASN B 1 639 ? 12.836 -19.812 20.109 1 96.38 639 ASN B C 1
ATOM 13080 O O . ASN B 1 639 ? 13.25 -18.656 20.031 1 96.38 639 ASN B O 1
ATOM 13084 N N . ASP B 1 640 ? 11.641 -20.281 19.734 1 95.94 640 ASP B N 1
ATOM 13085 C CA . ASP B 1 640 ? 10.695 -19.312 19.172 1 95.94 640 ASP B CA 1
ATOM 13086 C C . ASP B 1 640 ? 9.516 -19.094 20.125 1 95.94 640 ASP B C 1
ATOM 13088 O O . ASP B 1 640 ? 9.031 -20.031 20.75 1 95.94 640 ASP B O 1
ATOM 13092 N N . LYS B 1 641 ? 9.164 -17.828 20.281 1 96.38 641 LYS B N 1
ATOM 13093 C CA . LYS B 1 641 ? 7.895 -17.438 20.891 1 96.38 641 LYS B CA 1
ATOM 13094 C C . LYS B 1 641 ? 6.938 -16.875 19.844 1 96.38 641 LYS B C 1
ATOM 13096 O O . LYS B 1 641 ? 7.262 -15.898 19.156 1 96.38 641 LYS B O 1
ATOM 13101 N N . VAL B 1 642 ? 5.738 -17.484 19.797 1 95.5 642 VAL B N 1
ATOM 13102 C CA . VAL B 1 642 ? 4.832 -17.188 18.703 1 95.5 642 VAL B CA 1
ATOM 13103 C C . VAL B 1 642 ? 3.486 -16.703 19.25 1 95.5 642 VAL B C 1
ATOM 13105 O O . VAL B 1 642 ? 2.867 -17.391 20.062 1 95.5 642 VAL B O 1
ATOM 13108 N N . SER B 1 643 ? 2.924 -15.562 18.672 1 95.12 643 SER B N 1
ATOM 13109 C CA . SER B 1 643 ? 1.71 -14.945 19.203 1 95.12 643 SER B CA 1
ATOM 13110 C C . SER B 1 643 ? 0.465 -15.703 18.75 1 95.12 643 SER B C 1
ATOM 13112 O O . SER B 1 643 ? -0.594 -15.594 19.375 1 95.12 643 SER B O 1
ATOM 13114 N N . SER B 1 644 ? 0.542 -16.484 17.672 1 93.81 644 SER B N 1
ATOM 13115 C CA . SER B 1 644 ? -0.63 -17.156 17.109 1 93.81 644 SER B CA 1
ATOM 13116 C C . SER B 1 644 ? -1.019 -18.375 17.953 1 93.81 644 SER B C 1
ATOM 13118 O O . SER B 1 644 ? -2.082 -18.953 17.734 1 93.81 644 SER B O 1
ATOM 13120 N N . MET B 1 645 ? -0.236 -18.734 18.844 1 94.88 645 MET B N 1
ATOM 13121 C CA . MET B 1 645 ? -0.474 -19.891 19.703 1 94.88 645 MET B CA 1
ATOM 13122 C C . MET B 1 645 ? -1.129 -19.484 21.016 1 94.88 645 MET B C 1
ATOM 13124 O O . MET B 1 645 ? -1.084 -18.312 21.391 1 94.88 645 MET B O 1
ATOM 13128 N N . PRO B 1 646 ? -1.73 -20.438 21.672 1 94.12 646 PRO B N 1
ATOM 13129 C CA . PRO B 1 646 ? -2.338 -20.062 22.953 1 94.12 646 PRO B CA 1
ATOM 13130 C C . PRO B 1 646 ? -1.305 -19.641 24 1 94.12 646 PRO B C 1
ATOM 13132 O O . PRO B 1 646 ? -0.175 -20.141 23.984 1 94.12 646 PRO B O 1
ATOM 13135 N N . ARG B 1 647 ? -1.488 -18.734 24.906 1 88.81 647 ARG B N 1
ATOM 13136 C CA . ARG B 1 647 ? -0.589 -18.109 25.875 1 88.81 647 ARG B CA 1
ATOM 13137 C C . ARG B 1 647 ? 0.224 -19.156 26.625 1 88.81 647 ARG B C 1
ATOM 13139 O O . ARG B 1 647 ? 1.413 -18.953 26.891 1 88.81 647 ARG B O 1
ATOM 13146 N N . GLY B 1 648 ? -0.302 -20.266 26.969 1 86.5 648 GLY B N 1
ATOM 13147 C CA . GLY B 1 648 ? 0.429 -21.281 27.703 1 86.5 648 GLY B CA 1
ATOM 13148 C C . GLY B 1 648 ? 1.261 -22.172 26.812 1 86.5 648 GLY B C 1
ATOM 13149 O O . GLY B 1 648 ? 2.078 -22.953 27.297 1 86.5 648 GLY B O 1
ATOM 13150 N N . HIS B 1 649 ? 1.322 -21.953 25.562 1 91.81 649 HIS B N 1
ATOM 13151 C CA . HIS B 1 649 ? 2.004 -22.828 24.625 1 91.81 649 HIS B CA 1
ATOM 13152 C C . HIS B 1 649 ? 2.641 -22.031 23.484 1 91.81 649 HIS B C 1
ATOM 13154 O O . HIS B 1 649 ? 2.576 -22.438 22.328 1 91.81 649 HIS B O 1
ATOM 13160 N N . ARG B 1 650 ? 3.271 -20.891 23.781 1 94.38 650 ARG B N 1
ATOM 13161 C CA . ARG B 1 650 ? 3.783 -20 22.734 1 94.38 650 ARG B CA 1
ATOM 13162 C C . ARG B 1 650 ? 5.281 -20.203 22.547 1 94.38 650 ARG B C 1
ATOM 13164 O O . ARG B 1 650 ? 5.852 -19.734 21.562 1 94.38 650 ARG B O 1
ATOM 13171 N N . SER B 1 651 ? 5.941 -20.953 23.5 1 94 651 SER B N 1
ATOM 13172 C CA . SER B 1 651 ? 7.391 -21.078 23.453 1 94 651 SER B CA 1
ATOM 13173 C C . SER B 1 651 ? 7.805 -22.484 23.031 1 94 651 SER B C 1
ATOM 13175 O O . SER B 1 651 ? 7.367 -23.469 23.641 1 94 651 SER B O 1
ATOM 13177 N N . PHE B 1 652 ? 8.734 -22.609 22.062 1 90.81 652 PHE B N 1
ATOM 13178 C CA . PHE B 1 652 ? 9.172 -23.891 21.531 1 90.81 652 PHE B CA 1
ATOM 13179 C C . PHE B 1 652 ? 10.664 -23.875 21.234 1 90.81 652 PHE B C 1
ATOM 13181 O O . PHE B 1 652 ? 11.156 -22.969 20.578 1 90.81 652 PHE B O 1
ATOM 13188 N N . PHE B 1 653 ? 11.328 -24.891 21.578 1 93.19 653 PHE B N 1
ATOM 13189 C CA . PHE B 1 653 ? 12.758 -25.031 21.344 1 93.19 653 PHE B CA 1
ATOM 13190 C C . PHE B 1 653 ? 13.039 -26.141 20.344 1 93.19 653 PHE B C 1
ATOM 13192 O O . PHE B 1 653 ? 12.398 -27.188 20.375 1 93.19 653 PHE B O 1
ATOM 13199 N N . TYR B 1 654 ? 13.977 -25.984 19.438 1 90.31 654 TYR B N 1
ATOM 13200 C CA . TYR B 1 654 ? 14.352 -26.953 18.422 1 90.31 654 TYR B CA 1
ATOM 13201 C C . TYR B 1 654 ? 15.859 -27.109 18.344 1 90.31 654 TYR B C 1
ATOM 13203 O O . TYR B 1 654 ? 16.578 -26.141 18.062 1 90.31 654 TYR B O 1
ATOM 13211 N N . PRO B 1 655 ? 16.344 -28.25 18.453 1 94 655 PRO B N 1
ATOM 13212 C CA . PRO B 1 655 ? 17.781 -28.516 18.344 1 94 655 PRO B CA 1
ATOM 13213 C C . PRO B 1 655 ? 18.172 -29.047 16.969 1 94 655 PRO B C 1
ATOM 13215 O O . PRO B 1 655 ? 17.328 -29.594 16.25 1 94 655 PRO B O 1
ATOM 13218 N N . SER B 1 656 ? 19.391 -28.922 16.547 1 94.62 656 SER B N 1
ATOM 13219 C CA . SER B 1 656 ? 19.969 -29.516 15.344 1 94.62 656 SER B CA 1
ATOM 13220 C C . SER B 1 656 ? 21.438 -29.828 15.516 1 94.62 656 SER B C 1
ATOM 13222 O O . SER B 1 656 ? 22.156 -29.109 16.234 1 94.62 656 SER B O 1
ATOM 13224 N N . VAL B 1 657 ? 21.922 -30.906 14.938 1 95.69 657 VAL B N 1
ATOM 13225 C CA . VAL B 1 657 ? 23.328 -31.281 14.93 1 95.69 657 VAL B CA 1
ATOM 13226 C C . VAL B 1 657 ? 23.719 -31.828 13.555 1 95.69 657 VAL B C 1
ATOM 13228 O O . VAL B 1 657 ? 22.922 -32.531 12.914 1 95.69 657 VAL B O 1
ATOM 13231 N N . SER B 1 658 ? 24.828 -31.469 13.086 1 94.94 658 SER B N 1
ATOM 13232 C CA . SER B 1 658 ? 25.344 -31.938 11.805 1 94.94 658 SER B CA 1
ATOM 13233 C C . SER B 1 658 ? 26.828 -32.281 11.898 1 94.94 658 SER B C 1
ATOM 13235 O O . SER B 1 658 ? 27.594 -31.562 12.555 1 94.94 658 SER B O 1
ATOM 13237 N N . LEU B 1 659 ? 27.234 -33.344 11.227 1 96.12 659 LEU B N 1
ATOM 13238 C CA . LEU B 1 659 ? 28.609 -33.844 11.18 1 96.12 659 LEU B CA 1
ATOM 13239 C C . LEU B 1 659 ? 29.062 -34.031 9.734 1 96.12 659 LEU B C 1
ATOM 13241 O O . LEU B 1 659 ? 28.312 -34.562 8.914 1 96.12 659 LEU B O 1
ATOM 13245 N N . GLY B 1 660 ? 30.188 -33.5 9.391 1 95.69 660 GLY B N 1
ATOM 13246 C CA . GLY B 1 660 ? 30.844 -33.75 8.109 1 95.69 660 GLY B CA 1
ATOM 13247 C C . GLY B 1 660 ? 32.25 -34.281 8.258 1 95.69 660 GLY B C 1
ATOM 13248 O O . GLY B 1 660 ? 33 -33.844 9.133 1 95.69 660 GLY B O 1
ATOM 13249 N N . TRP B 1 661 ? 32.625 -35.344 7.418 1 97 661 TRP B N 1
ATOM 13250 C CA . TRP B 1 661 ? 33.938 -35.969 7.453 1 97 661 TRP B CA 1
ATOM 13251 C C . TRP B 1 661 ? 34.5 -36.094 6.047 1 97 661 TRP B C 1
ATOM 13253 O O . TRP B 1 661 ? 34 -36.906 5.25 1 97 661 TRP B O 1
ATOM 13263 N N . ILE B 1 662 ? 35.469 -35.281 5.766 1 96.19 662 ILE B N 1
ATOM 13264 C CA . ILE B 1 662 ? 36.188 -35.438 4.5 1 96.19 662 ILE B CA 1
ATOM 13265 C C . ILE B 1 662 ? 37.281 -36.5 4.641 1 96.19 662 ILE B C 1
ATOM 13267 O O . ILE B 1 662 ? 38.438 -36.188 4.879 1 96.19 662 ILE B O 1
ATOM 13271 N N . PHE B 1 663 ? 37 -37.688 4.32 1 95.56 663 PHE B N 1
ATOM 13272 C CA . PHE B 1 663 ? 37.875 -38.844 4.625 1 95.56 663 PHE B CA 1
ATOM 13273 C C . PHE B 1 663 ? 39.031 -38.906 3.637 1 95.56 663 PHE B C 1
ATOM 13275 O O . PHE B 1 663 ? 40 -39.594 3.873 1 95.56 663 PHE B O 1
ATOM 13282 N N . THR B 1 664 ? 38.938 -38.188 2.539 1 94.25 664 THR B N 1
ATOM 13283 C CA . THR B 1 664 ? 40.031 -38.188 1.589 1 94.25 664 THR B CA 1
ATOM 13284 C C . THR B 1 664 ? 41.188 -37.344 2.119 1 94.25 664 THR B C 1
ATOM 13286 O O . THR B 1 664 ? 42.281 -37.312 1.532 1 94.25 664 THR B O 1
ATOM 13289 N N . GLU B 1 665 ? 40.969 -36.594 3.135 1 91.94 665 GLU B N 1
ATOM 13290 C CA . GLU B 1 665 ? 42.062 -35.875 3.771 1 91.94 665 GLU B CA 1
ATOM 13291 C C . GLU B 1 665 ? 42.938 -36.781 4.625 1 91.94 665 GLU B C 1
ATOM 13293 O O . GLU B 1 665 ? 44 -36.406 5.055 1 91.94 665 GLU B O 1
ATOM 13298 N N . LEU B 1 666 ? 42.531 -38.0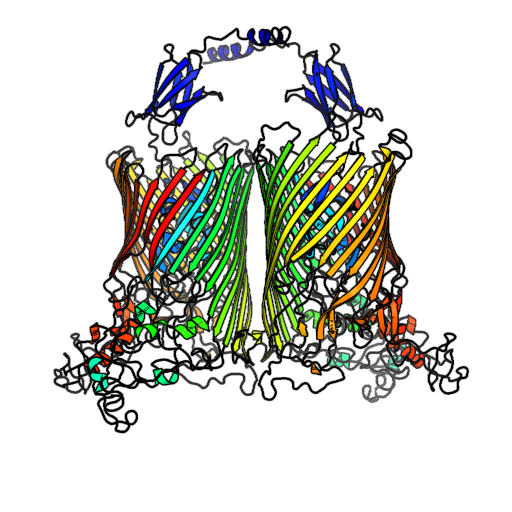31 4.801 1 94.62 666 LEU B N 1
ATOM 13299 C CA . LEU B 1 666 ? 43.375 -39 5.473 1 94.62 666 LEU B CA 1
ATOM 13300 C C . LEU B 1 666 ? 44.625 -39.25 4.668 1 94.62 666 LEU B C 1
ATOM 13302 O O . LEU B 1 666 ? 44.594 -39.312 3.436 1 94.62 666 LEU B O 1
ATOM 13306 N N . PRO B 1 667 ? 45.719 -39.5 5.352 1 91.06 667 PRO B N 1
ATOM 13307 C CA . PRO B 1 667 ? 47 -39.625 4.66 1 91.06 667 PRO B CA 1
ATOM 13308 C C . PRO B 1 667 ? 46.969 -40.719 3.598 1 91.06 667 PRO B C 1
ATOM 13310 O O . PRO B 1 667 ? 47.531 -40.562 2.52 1 91.06 667 PRO B O 1
ATOM 13313 N N . ALA B 1 668 ? 46.281 -41.75 3.766 1 91.69 668 ALA B N 1
ATOM 13314 C CA . ALA B 1 668 ? 46.25 -42.875 2.836 1 91.69 668 ALA B CA 1
ATOM 13315 C C . ALA B 1 668 ? 45.469 -42.531 1.571 1 91.69 668 ALA B C 1
ATOM 13317 O O . ALA B 1 668 ? 45.719 -43.094 0.506 1 91.69 668 ALA B O 1
ATOM 13318 N N . LEU B 1 669 ? 44.656 -41.562 1.636 1 93.06 669 LEU B N 1
ATOM 13319 C CA . LEU B 1 669 ? 43.781 -41.25 0.52 1 93.06 669 LEU B CA 1
ATOM 13320 C C . LEU B 1 669 ? 44.031 -39.875 -0.028 1 93.06 669 LEU B C 1
ATOM 13322 O O . LEU B 1 669 ? 43.531 -39.5 -1.095 1 93.06 669 LEU B O 1
ATOM 13326 N N . LYS B 1 670 ? 44.812 -39.156 0.624 1 88.94 670 LYS B N 1
ATOM 13327 C CA . LYS B 1 670 ? 45.062 -37.781 0.251 1 88.94 670 LYS B CA 1
ATOM 13328 C C . LYS B 1 670 ? 45.688 -37.688 -1.131 1 88.94 670 LYS B C 1
ATOM 13330 O O . LYS B 1 670 ? 46.625 -38.438 -1.444 1 88.94 670 LYS B O 1
ATOM 13335 N N . GLU B 1 671 ? 45.156 -36.906 -2.09 1 84.5 671 GLU B N 1
ATOM 13336 C CA . GLU B 1 671 ? 45.656 -36.594 -3.426 1 84.5 671 GLU B CA 1
ATOM 13337 C C . GLU B 1 671 ? 45.469 -37.781 -4.371 1 84.5 671 GLU B C 1
ATOM 13339 O O . GLU B 1 671 ? 46.188 -37.906 -5.371 1 84.5 671 GLU B O 1
ATOM 13344 N N . ASN B 1 672 ? 44.594 -38.594 -3.98 1 91.12 672 ASN B N 1
ATOM 13345 C CA . ASN B 1 672 ? 44.281 -39.688 -4.887 1 91.12 672 ASN B CA 1
ATOM 13346 C C . ASN B 1 672 ? 43.656 -39.188 -6.184 1 91.12 672 ASN B C 1
ATOM 13348 O O . ASN B 1 672 ? 42.75 -38.375 -6.16 1 91.12 672 ASN B O 1
ATOM 13352 N N . LYS B 1 673 ? 44.156 -39.688 -7.316 1 88.19 673 LYS B N 1
ATOM 13353 C CA . LYS B 1 673 ? 43.75 -39.188 -8.617 1 88.19 673 LYS B CA 1
ATOM 13354 C C . LYS B 1 673 ? 42.375 -39.75 -9.016 1 88.19 673 LYS B C 1
ATOM 13356 O O . LYS B 1 673 ? 41.625 -39.125 -9.789 1 88.19 673 LYS B O 1
ATOM 13361 N N . THR B 1 674 ? 42.062 -40.969 -8.633 1 93.56 674 THR B N 1
ATOM 13362 C CA . THR B 1 674 ? 40.781 -41.594 -8.945 1 93.56 674 THR B CA 1
ATOM 13363 C C . THR B 1 674 ? 39.688 -41.062 -8.031 1 93.56 674 THR B C 1
ATOM 13365 O O . THR B 1 674 ? 38.625 -40.625 -8.5 1 93.56 674 THR B O 1
ATOM 13368 N N . LEU B 1 675 ? 40 -41.062 -6.711 1 95.69 675 LEU B N 1
ATOM 13369 C CA . LEU B 1 675 ? 39.094 -40.5 -5.715 1 95.69 675 LEU B CA 1
ATOM 13370 C C . LEU B 1 675 ? 39.656 -39.188 -5.172 1 95.69 675 LEU B C 1
ATOM 13372 O O . LEU B 1 675 ? 40.281 -39.156 -4.117 1 95.69 675 LEU B O 1
ATOM 13376 N N . SER B 1 676 ? 39.281 -38.156 -5.863 1 92.06 676 SER B N 1
ATOM 13377 C CA . SER B 1 676 ? 39.875 -36.875 -5.574 1 92.06 676 SER B CA 1
ATOM 13378 C C . SER B 1 676 ? 39.219 -36.219 -4.359 1 92.06 676 SER B C 1
ATOM 13380 O O . SER B 1 676 ? 39.844 -35.375 -3.699 1 92.06 676 SER B O 1
ATOM 13382 N N . TYR B 1 677 ? 38.031 -36.469 -4.191 1 93.38 677 TYR B N 1
ATOM 13383 C CA . TYR B 1 677 ? 37.281 -35.906 -3.08 1 93.38 677 TYR B CA 1
ATOM 13384 C C . TYR B 1 677 ? 36.25 -36.875 -2.539 1 93.38 677 TYR B C 1
ATOM 13386 O O . TYR B 1 677 ? 35.594 -37.594 -3.307 1 93.38 677 TYR B O 1
ATOM 13394 N N . GLY B 1 678 ? 36.219 -37.031 -1.266 1 95.5 678 GLY B N 1
ATOM 13395 C CA . GLY B 1 678 ? 35.219 -37.844 -0.584 1 95.5 678 GLY B CA 1
ATOM 13396 C C . GLY B 1 678 ? 34.781 -37.25 0.751 1 95.5 678 GLY B C 1
ATOM 13397 O O . GLY B 1 678 ? 35.625 -36.906 1.579 1 95.5 678 GLY B O 1
ATOM 13398 N N . LYS B 1 679 ? 33.5 -37.156 0.933 1 95.81 679 LYS B N 1
ATOM 13399 C CA . LYS B 1 679 ? 32.938 -36.594 2.16 1 95.81 679 LYS B CA 1
ATOM 13400 C C . LYS B 1 679 ? 31.688 -37.344 2.6 1 95.81 679 LYS B C 1
ATOM 13402 O O . LYS B 1 679 ? 30.844 -37.688 1.771 1 95.81 679 LYS B O 1
ATOM 13407 N N . LEU B 1 680 ? 31.641 -37.688 3.887 1 96.94 680 LEU B N 1
ATOM 13408 C CA . LEU B 1 680 ? 30.438 -38.219 4.52 1 96.94 680 LEU B CA 1
ATOM 13409 C C . LEU B 1 680 ? 29.75 -37.156 5.355 1 96.94 680 LEU B C 1
ATOM 13411 O O . LEU B 1 680 ? 30.406 -36.375 6.051 1 96.94 680 LEU B O 1
ATOM 13415 N N . ARG B 1 681 ? 28.453 -37.094 5.203 1 95.69 681 ARG B N 1
ATOM 13416 C CA . ARG B 1 681 ? 27.656 -36.125 5.98 1 95.69 681 ARG B CA 1
ATOM 13417 C C . ARG B 1 681 ? 26.578 -36.844 6.773 1 95.69 681 ARG B C 1
ATOM 13419 O O . ARG B 1 681 ? 25.938 -37.781 6.27 1 95.69 681 ARG B O 1
ATOM 13426 N N . LEU B 1 682 ? 26.359 -36.406 8.008 1 96.19 682 LEU B N 1
ATOM 13427 C CA . LEU B 1 682 ? 25.281 -36.844 8.883 1 96.19 682 LEU B CA 1
ATOM 13428 C C . LEU B 1 682 ? 24.656 -35.688 9.633 1 96.19 682 LEU B C 1
ATOM 13430 O O . LEU B 1 682 ? 25.375 -34.781 10.109 1 96.19 682 LEU B O 1
ATOM 13434 N N . SER B 1 683 ? 23.297 -35.688 9.664 1 95.62 683 SER B N 1
ATOM 13435 C CA . SER B 1 683 ? 22.656 -34.625 10.422 1 95.62 683 SER B CA 1
ATOM 13436 C C . SER B 1 683 ? 21.344 -35.094 11.047 1 95.62 683 SER B C 1
ATOM 13438 O O . SER B 1 683 ? 20.734 -36.062 10.578 1 95.62 683 SER B O 1
ATOM 13440 N N . TYR B 1 684 ? 20.984 -34.406 12.102 1 95.94 684 TYR B N 1
ATOM 13441 C CA . TYR B 1 684 ? 19.703 -34.531 12.789 1 95.94 684 TYR B CA 1
ATOM 13442 C C . TYR B 1 684 ? 19.172 -33.188 13.242 1 95.94 684 TYR B C 1
ATOM 13444 O O . TYR B 1 684 ? 19.938 -32.344 13.711 1 95.94 684 TYR B O 1
ATOM 13452 N N . ALA B 1 685 ? 17.875 -33.031 13.039 1 95.44 685 ALA B N 1
ATOM 13453 C CA . ALA B 1 685 ? 17.312 -31.75 13.445 1 95.44 685 ALA B CA 1
ATOM 13454 C C . ALA B 1 685 ? 15.805 -31.875 13.695 1 95.44 685 ALA B C 1
ATOM 13456 O O . ALA B 1 685 ? 15.148 -32.75 13.164 1 95.44 685 ALA B O 1
ATOM 13457 N N . GLN B 1 686 ? 15.305 -30.922 14.508 1 93.75 686 GLN B N 1
ATOM 13458 C CA . GLN B 1 686 ? 13.875 -30.719 14.719 1 93.75 686 GLN B CA 1
ATOM 13459 C C . GLN B 1 686 ? 13.469 -29.281 14.391 1 93.75 686 GLN B C 1
ATOM 13461 O O . GLN B 1 686 ? 14.203 -28.344 14.672 1 93.75 686 GLN B O 1
ATOM 13466 N N . VAL B 1 687 ? 12.375 -29.203 13.742 1 91.56 687 VAL B N 1
ATOM 13467 C CA . VAL B 1 687 ? 11.805 -27.891 13.461 1 91.56 687 VAL B CA 1
ATOM 13468 C C . VAL B 1 687 ? 10.281 -27.969 13.523 1 91.56 687 VAL B C 1
ATOM 13470 O O . VAL B 1 687 ? 9.68 -28.953 13.078 1 91.56 687 VAL B O 1
ATOM 13473 N N . GLY B 1 688 ? 9.648 -26.984 14.102 1 87 688 GLY B N 1
ATOM 13474 C CA . GLY B 1 688 ? 8.203 -27 14.266 1 87 688 GLY B CA 1
ATOM 13475 C C . GLY B 1 688 ? 7.48 -26.078 13.297 1 87 688 GLY B C 1
ATOM 13476 O O . GLY B 1 688 ? 8.117 -25.328 12.555 1 87 688 GLY B O 1
ATOM 13477 N N . GLN B 1 689 ? 6.148 -26.188 13.242 1 91.19 689 GLN B N 1
ATOM 13478 C CA . GLN B 1 689 ? 5.23 -25.25 12.602 1 91.19 689 GLN B CA 1
ATOM 13479 C C . GLN B 1 689 ? 4.102 -24.859 13.555 1 91.19 689 GLN B C 1
ATOM 13481 O O . GLN B 1 689 ? 3.459 -25.719 14.156 1 91.19 689 GLN B O 1
ATOM 13486 N N . ALA B 1 690 ? 3.941 -23.578 13.641 1 92.31 690 ALA B N 1
ATOM 13487 C CA . ALA B 1 690 ? 2.924 -23.078 14.57 1 92.31 690 ALA B CA 1
ATOM 13488 C C . ALA B 1 690 ? 1.532 -23.156 13.945 1 92.31 690 ALA B C 1
ATOM 13490 O O . ALA B 1 690 ? 1.393 -23.156 12.719 1 92.31 690 ALA B O 1
ATOM 13491 N N . GLY B 1 691 ? 0.572 -23.266 14.836 1 91.56 691 GLY B N 1
ATOM 13492 C CA . GLY B 1 691 ? -0.814 -23.141 14.414 1 91.56 691 GLY B CA 1
ATOM 13493 C C . GLY B 1 691 ? -1.4 -21.766 14.727 1 91.56 691 GLY B C 1
ATOM 13494 O O . GLY B 1 691 ? -0.666 -20.828 15.023 1 91.56 691 GLY B O 1
ATOM 13495 N N . HIS B 1 692 ? -2.693 -21.703 14.547 1 91.75 692 HIS B N 1
ATOM 13496 C CA . HIS B 1 692 ? -3.445 -20.484 14.883 1 91.75 692 HIS B CA 1
ATOM 13497 C C . HIS B 1 692 ? -4.523 -20.781 15.922 1 91.75 692 HIS B C 1
ATOM 13499 O O . HIS B 1 692 ? -5.316 -21.719 15.75 1 91.75 692 HIS B O 1
ATOM 13505 N N . PHE B 1 693 ? -4.484 -20 16.938 1 93.5 693 PHE B N 1
ATOM 13506 C CA . PHE B 1 693 ? -5.473 -20.078 18 1 93.5 693 PHE B CA 1
ATOM 13507 C C . PHE B 1 693 ? -6.266 -18.781 18.109 1 93.5 693 PHE B C 1
ATOM 13509 O O . PHE B 1 693 ? -5.684 -17.703 18.141 1 93.5 693 PHE B O 1
ATOM 13516 N N . TYR B 1 694 ? -7.555 -18.953 18.094 1 88.44 694 TYR B N 1
ATOM 13517 C CA . TYR B 1 694 ? -8.453 -17.828 18.344 1 88.44 694 TYR B CA 1
ATOM 13518 C C . TYR B 1 694 ? -9.422 -18.141 19.484 1 88.44 694 TYR B C 1
ATOM 13520 O O . TYR B 1 694 ? -9.867 -19.281 19.625 1 88.44 694 TYR B O 1
ATOM 13528 N N . ASN B 1 695 ? -9.68 -17.031 20.234 1 84.81 695 ASN B N 1
ATOM 13529 C CA . ASN B 1 695 ? -10.891 -17.156 21.047 1 84.81 695 ASN B CA 1
ATOM 13530 C C . ASN B 1 695 ? -12.141 -17.25 20.172 1 84.81 695 ASN B C 1
ATOM 13532 O O . ASN B 1 695 ? -12.195 -16.656 19.094 1 84.81 695 ASN B O 1
ATOM 13536 N N . ASN B 1 696 ? -12.984 -18.078 20.703 1 80.81 696 ASN B N 1
ATOM 13537 C CA . ASN B 1 696 ? -14.188 -18.203 19.891 1 80.81 696 ASN B CA 1
ATOM 13538 C C . ASN B 1 696 ? -14.82 -16.844 19.594 1 80.81 696 ASN B C 1
ATOM 13540 O O . ASN B 1 696 ? -14.773 -15.945 20.438 1 80.81 696 ASN B O 1
ATOM 13544 N N . TYR B 1 697 ? -15.281 -16.688 18.484 1 76.19 697 TYR B N 1
ATOM 13545 C CA . TYR B 1 697 ? -15.898 -15.445 18.031 1 76.19 697 TYR B CA 1
ATOM 13546 C C . TYR B 1 697 ? -17.203 -15.719 17.281 1 76.19 697 TYR B C 1
ATOM 13548 O O . TYR B 1 697 ? -17.516 -16.875 16.984 1 76.19 697 TYR B O 1
ATOM 13556 N N . MET B 1 698 ? -17.969 -14.648 17.125 1 74.62 698 MET B N 1
ATOM 13557 C CA . MET B 1 698 ? -19.25 -14.781 16.422 1 74.62 698 MET B CA 1
ATOM 13558 C C . MET B 1 698 ? -19.062 -14.57 14.922 1 74.62 698 MET B C 1
ATOM 13560 O O . MET B 1 698 ? -18.234 -13.773 14.492 1 74.62 698 MET B O 1
ATOM 13564 N N . TYR B 1 699 ? -19.703 -15.398 14.156 1 75.5 699 TYR B N 1
ATOM 13565 C CA . TYR B 1 699 ? -19.672 -15.242 12.703 1 75.5 699 TYR B CA 1
ATOM 13566 C C . TYR B 1 699 ? -21.047 -15.438 12.094 1 75.5 699 TYR B C 1
ATOM 13568 O O . TYR B 1 699 ? -21.969 -15.93 12.758 1 75.5 699 TYR B O 1
ATOM 13576 N N . VAL B 1 700 ? -21.234 -14.922 10.875 1 67.25 700 VAL B N 1
ATOM 13577 C CA . VAL B 1 700 ? -22.469 -15.148 10.125 1 67.25 700 VAL B CA 1
ATOM 13578 C C . VAL B 1 700 ? -22.344 -16.422 9.297 1 67.25 700 VAL B C 1
ATOM 13580 O O . VAL B 1 700 ? -21.531 -16.5 8.375 1 67.25 700 VAL B O 1
ATOM 13583 N N . PRO B 1 701 ? -23.047 -17.453 9.672 1 66.31 701 PRO B N 1
ATOM 13584 C CA . PRO B 1 701 ? -22.953 -18.703 8.906 1 66.31 701 PRO B CA 1
ATOM 13585 C C . PRO B 1 701 ? -23.5 -18.562 7.484 1 66.31 701 PRO B C 1
ATOM 13587 O O . PRO B 1 701 ? -24.422 -17.781 7.246 1 66.31 701 PRO B O 1
ATOM 13590 N N . VAL B 1 702 ? -22.641 -19.078 6.379 1 58.28 702 VAL B N 1
ATOM 13591 C CA . VAL B 1 702 ? -23.125 -19.141 5 1 58.28 702 VAL B CA 1
ATOM 13592 C C . VAL B 1 702 ? -23.656 -20.547 4.715 1 58.28 702 VAL B C 1
ATOM 13594 O O . VAL B 1 702 ? -23.031 -21.547 5.062 1 58.28 702 VAL B O 1
ATOM 13597 N N . TYR B 1 703 ? -24.844 -20.734 4.457 1 45.59 703 TYR B N 1
ATOM 13598 C CA . TYR B 1 703 ? -25.406 -22.062 4.223 1 45.59 703 TYR B CA 1
ATOM 13599 C C . TYR B 1 703 ? -25.453 -22.375 2.73 1 45.59 703 TYR B C 1
ATOM 13601 O O . TYR B 1 703 ? -26 -21.594 1.943 1 45.59 703 TYR B O 1
ATOM 13609 N N . GLY B 1 704 ? -24.375 -22.891 2.078 1 44.25 704 GLY B N 1
ATOM 13610 C CA . GLY B 1 704 ? -24.359 -23.281 0.676 1 44.25 704 GLY B CA 1
ATOM 13611 C C . GLY B 1 704 ? -25.25 -24.469 0.378 1 44.25 704 GLY B C 1
ATOM 13612 O O . GLY B 1 704 ? -25.719 -25.156 1.295 1 44.25 704 GLY B O 1
ATOM 13613 N N . SER B 1 705 ? -25.656 -24.734 -0.999 1 37.78 705 SER B N 1
ATOM 13614 C CA . SER B 1 705 ? -26.547 -25.734 -1.59 1 37.78 705 SER B CA 1
ATOM 13615 C C . SER B 1 705 ? -26 -27.141 -1.385 1 37.78 705 SER B C 1
ATOM 13617 O O . SER B 1 705 ? -26.516 -28.109 -1.968 1 37.78 705 SER B O 1
ATOM 13619 N N . GLY B 1 706 ? -24.891 -27.656 -1.122 1 33.72 706 GLY B N 1
ATOM 13620 C CA . GLY B 1 706 ? -24.766 -29.078 -1.361 1 33.72 706 GLY B CA 1
ATOM 13621 C C . GLY B 1 706 ? -25.844 -29.906 -0.679 1 33.72 706 GLY B C 1
ATOM 13622 O O . GLY B 1 706 ? -26.672 -29.359 0.055 1 33.72 706 GLY B O 1
ATOM 13623 N N . MET B 1 707 ? -25.859 -31.391 -0.72 1 32.28 707 MET B N 1
ATOM 13624 C CA . MET B 1 707 ? -26.906 -32.344 -0.342 1 32.28 707 MET B CA 1
ATOM 13625 C C . MET B 1 707 ? -27.438 -32.031 1.052 1 32.28 707 MET B C 1
ATOM 13627 O O . MET B 1 707 ? -28.625 -32.25 1.328 1 32.28 707 MET B O 1
ATOM 13631 N N . TYR B 1 708 ? -26.859 -32.5 2.121 1 30.75 708 TYR B N 1
ATOM 13632 C CA . TYR B 1 708 ? -27.766 -32.25 3.246 1 30.75 708 TYR B CA 1
ATOM 13633 C C . TYR B 1 708 ? -28.156 -30.781 3.326 1 30.75 708 TYR B C 1
ATOM 13635 O O . TYR B 1 708 ? -27.297 -29.906 3.428 1 30.75 708 TYR B O 1
ATOM 13643 N N . ILE B 1 709 ? -29.281 -30.484 2.619 1 30.55 709 ILE B N 1
ATOM 13644 C CA . ILE B 1 709 ? -30.344 -29.516 2.375 1 30.55 709 ILE B CA 1
ATOM 13645 C C . ILE B 1 709 ? -30.719 -28.828 3.682 1 30.55 709 ILE B C 1
ATOM 13647 O O . ILE B 1 709 ? -31.844 -28.328 3.83 1 30.55 709 ILE B O 1
ATOM 13651 N N . TYR B 1 710 ? -30.453 -29.297 4.852 1 29.77 710 TYR B N 1
ATOM 13652 C CA . TYR B 1 710 ? -31.344 -28.516 5.703 1 29.77 710 TYR B CA 1
ATOM 13653 C C . TYR B 1 710 ? -31.281 -27.031 5.332 1 29.77 710 TYR B C 1
ATOM 13655 O O . TYR B 1 710 ? -30.25 -26.547 4.848 1 29.77 710 TYR B O 1
ATOM 13663 N N . THR B 1 711 ? -32.469 -26.672 4.711 1 30.8 711 THR B N 1
ATOM 13664 C CA . THR B 1 711 ? -32.781 -25.266 4.449 1 30.8 711 THR B CA 1
ATOM 13665 C C . THR B 1 711 ? -32 -24.359 5.418 1 30.8 711 THR B C 1
ATOM 13667 O O . THR B 1 711 ? -32.281 -24.359 6.621 1 30.8 711 THR B O 1
ATOM 13670 N N . PRO B 1 712 ? -30.766 -24.391 5.234 1 34.03 712 PRO B N 1
ATOM 13671 C CA . PRO B 1 712 ? -30.266 -23.453 6.238 1 34.03 712 PRO B CA 1
ATOM 13672 C C . PRO B 1 712 ? -31.094 -22.172 6.336 1 34.03 712 PRO B C 1
ATOM 13674 O O . PRO B 1 712 ? -31.672 -21.734 5.344 1 34.03 712 PRO B O 1
ATOM 13677 N N . ILE B 1 713 ? -31.734 -22.094 7.391 1 34.03 713 ILE B N 1
ATOM 13678 C CA . ILE B 1 713 ? -32.281 -20.781 7.68 1 34.03 713 ILE B CA 1
ATOM 13679 C C . ILE B 1 713 ? -31.297 -19.703 7.211 1 34.03 713 ILE B C 1
ATOM 13681 O O . ILE B 1 713 ? -30.156 -19.641 7.688 1 34.03 713 ILE B O 1
ATOM 13685 N N . SER B 1 714 ? -31.172 -19.562 5.953 1 37.34 714 SER B N 1
ATOM 13686 C CA . SER B 1 714 ? -30.453 -18.375 5.473 1 37.34 714 SER B CA 1
ATOM 13687 C C . SER B 1 714 ? -30.734 -17.172 6.359 1 37.34 714 SER B C 1
ATOM 13689 O O . SER B 1 714 ? -31.891 -16.812 6.59 1 37.34 714 SER B O 1
ATOM 13691 N N . TYR B 1 715 ? -30.016 -16.891 7.262 1 37.97 715 TYR B N 1
ATOM 13692 C CA . TYR B 1 715 ? -30.078 -15.531 7.805 1 37.97 715 TYR B CA 1
ATOM 13693 C C . TYR B 1 715 ? -29.453 -14.531 6.844 1 37.97 715 TYR B C 1
ATOM 13695 O O . TYR B 1 715 ? -28.547 -14.867 6.086 1 37.97 715 TYR B O 1
ATOM 13703 N N . PRO B 1 716 ? -30.328 -13.312 6.762 1 42.38 716 PRO B N 1
ATOM 13704 C CA . PRO B 1 716 ? -31.391 -13.062 7.738 1 42.38 716 PRO B CA 1
ATOM 13705 C C . PRO B 1 716 ? -32.688 -13.781 7.391 1 42.38 716 PRO B C 1
ATOM 13707 O O . PRO B 1 716 ? -33.031 -13.898 6.211 1 42.38 716 PRO B O 1
ATOM 13710 N N . LEU B 1 717 ? -33.188 -14.602 8.188 1 38.47 717 LEU B N 1
ATOM 13711 C CA . LEU B 1 717 ? -34.594 -14.875 8.234 1 38.47 717 LEU B CA 1
ATOM 13712 C C . LEU B 1 717 ? -35.406 -13.594 8.492 1 38.47 717 LEU B C 1
ATOM 13714 O O . LEU B 1 717 ? -35.219 -12.961 9.531 1 38.47 717 LEU B O 1
ATOM 13718 N N . GLY B 1 718 ? -36.188 -13.164 7.75 1 39.03 718 GLY B N 1
ATOM 13719 C CA . GLY B 1 718 ? -36.969 -11.953 7.848 1 39.03 718 GLY B CA 1
ATOM 13720 C C . GLY B 1 718 ? -36.125 -10.695 7.898 1 39.03 718 GLY B C 1
ATOM 13721 O O . GLY B 1 718 ? -36.438 -9.766 8.656 1 39.03 718 GLY B O 1
ATOM 13722 N N . GLY B 1 719 ? -34.781 -10.695 7.102 1 47.28 719 GLY B N 1
ATOM 13723 C CA . GLY B 1 719 ? -33.938 -9.508 7.051 1 47.28 719 GLY B CA 1
ATOM 13724 C C . GLY B 1 719 ? -32.875 -9.484 8.133 1 47.28 719 GLY B C 1
ATOM 13725 O O . GLY B 1 719 ? -32 -8.609 8.133 1 47.28 719 GLY B O 1
ATOM 13726 N N . ALA B 1 720 ? -33 -10.289 9.141 1 48.5 720 ALA B N 1
ATOM 13727 C CA . ALA B 1 720 ? -32.094 -10.172 10.289 1 48.5 720 ALA B CA 1
ATOM 13728 C C . ALA B 1 720 ? -30.922 -11.148 10.164 1 48.5 720 ALA B C 1
ATOM 13730 O O . ALA B 1 720 ? -31.125 -12.344 9.938 1 48.5 720 ALA B O 1
ATOM 13731 N N . ARG B 1 721 ? -29.656 -10.711 9.906 1 57.66 721 ARG B N 1
ATOM 13732 C CA . ARG B 1 721 ? -28.422 -11.492 9.938 1 57.66 721 ARG B CA 1
ATOM 13733 C C . ARG B 1 721 ? -28.203 -12.109 11.32 1 57.66 721 ARG B C 1
ATOM 13735 O O . ARG B 1 721 ? -28.375 -11.438 12.336 1 57.66 721 ARG B O 1
ATOM 13742 N N . GLY B 1 722 ? -28.438 -13.508 11.477 1 61.78 722 GLY B N 1
ATOM 13743 C CA . GLY B 1 722 ? -28.172 -14.18 12.734 1 61.78 722 GLY B CA 1
ATOM 13744 C C . GLY B 1 722 ? -26.719 -14.594 12.906 1 61.78 722 GLY B C 1
ATOM 13745 O O . GLY B 1 722 ? -26.062 -14.945 11.93 1 61.78 722 GLY B O 1
ATOM 13746 N N . TYR B 1 723 ? -25.969 -14.156 13.969 1 67 723 TYR B N 1
ATOM 13747 C CA . TYR B 1 723 ? -24.609 -14.578 14.312 1 67 723 TYR B CA 1
ATOM 13748 C C . TYR B 1 723 ? -24.641 -15.844 15.156 1 67 723 TYR B C 1
ATOM 13750 O O . TYR B 1 723 ? -25.562 -16.062 15.938 1 67 723 TYR B O 1
ATOM 13758 N N . ALA B 1 724 ? -23.828 -16.812 14.773 1 74.06 724 ALA B N 1
ATOM 13759 C CA . ALA B 1 724 ? -23.547 -18 15.57 1 74.06 724 ALA B CA 1
ATOM 13760 C C . ALA B 1 724 ? -22.078 -18.047 15.984 1 74.06 724 ALA B C 1
ATOM 13762 O O . ALA B 1 724 ? -21.234 -17.391 15.383 1 74.06 724 ALA B O 1
ATOM 13763 N N . PRO B 1 725 ? -21.859 -18.672 17.188 1 78 725 PRO B N 1
ATOM 13764 C CA . PRO B 1 725 ? -20.453 -18.938 17.453 1 78 725 PRO B CA 1
ATOM 13765 C C . PRO B 1 725 ? -19.75 -19.641 16.297 1 78 725 PRO B C 1
ATOM 13767 O O . PRO B 1 725 ? -20.359 -20.516 15.641 1 78 725 PRO B O 1
ATOM 13770 N N . TYR B 1 726 ? -18.594 -19.203 16.094 1 83.12 726 TYR B N 1
ATOM 13771 C CA . TYR B 1 726 ? -17.844 -19.844 15.031 1 83.12 726 TYR B CA 1
ATOM 13772 C C . TYR B 1 726 ? -17.844 -21.359 15.211 1 83.12 726 TYR B C 1
ATOM 13774 O O . TYR B 1 726 ? -17.734 -21.859 16.344 1 83.12 726 TYR B O 1
ATOM 13782 N N . PHE B 1 727 ? -17.922 -22.094 14.211 1 84.31 727 PHE B N 1
ATOM 13783 C CA . PHE B 1 727 ? -18.219 -23.531 14.258 1 84.31 727 PHE B CA 1
ATOM 13784 C C . PHE B 1 727 ? -16.969 -24.328 14.586 1 84.31 727 PHE B C 1
ATOM 13786 O O . PHE B 1 727 ? -17.062 -25.516 14.945 1 84.31 727 PHE B O 1
ATOM 13793 N N . VAL B 1 728 ? -15.812 -23.703 14.453 1 89.5 728 VAL B N 1
ATOM 13794 C CA . VAL B 1 728 ? -14.578 -24.391 14.828 1 89.5 728 VAL B CA 1
ATOM 13795 C C . VAL B 1 728 ? -14.117 -23.906 16.203 1 89.5 728 VAL B C 1
ATOM 13797 O O . VAL B 1 728 ? -13.906 -22.719 16.406 1 89.5 728 VAL B O 1
ATOM 13800 N N . LYS B 1 729 ? -14.031 -24.828 17.109 1 91.31 729 LYS B N 1
ATOM 13801 C CA . LYS B 1 729 ? -13.422 -24.516 18.406 1 91.31 729 LYS B CA 1
ATOM 13802 C C . LYS B 1 729 ? -11.914 -24.719 18.359 1 91.31 729 LYS B C 1
ATOM 13804 O O . LYS B 1 729 ? -11.422 -25.688 17.766 1 91.31 729 LYS B O 1
ATOM 13809 N N . PHE B 1 730 ? -11.219 -23.797 18.969 1 93.81 730 PHE B N 1
ATOM 13810 C CA . PHE B 1 730 ? -9.766 -23.891 19 1 93.81 730 PHE B CA 1
ATOM 13811 C C . PHE B 1 730 ? -9.289 -24.484 20.312 1 93.81 730 PHE B C 1
ATOM 13813 O O . PHE B 1 730 ? -9.703 -24.047 21.391 1 93.81 730 PHE B O 1
ATOM 13820 N N . ASP B 1 731 ? -8.438 -25.469 20.219 1 93.69 731 ASP B N 1
ATOM 13821 C CA . ASP B 1 731 ? -7.906 -26.172 21.375 1 93.69 731 ASP B CA 1
ATOM 13822 C C . ASP B 1 731 ? -6.957 -25.281 22.172 1 93.69 731 ASP B C 1
ATOM 13824 O O . ASP B 1 731 ? -5.918 -24.859 21.656 1 93.69 731 ASP B O 1
ATOM 13828 N N . GLU B 1 732 ? -7.223 -25.047 23.406 1 93.12 732 GLU B N 1
ATOM 13829 C CA . GLU B 1 732 ? -6.391 -24.203 24.25 1 93.12 732 GLU B CA 1
ATOM 13830 C C . GLU B 1 732 ? -5.043 -24.859 24.531 1 93.12 732 GLU B C 1
ATOM 13832 O O . GLU B 1 732 ? -4.105 -24.188 24.984 1 93.12 732 GLU B O 1
ATOM 13837 N N . LYS B 1 733 ? -4.969 -26.141 24.234 1 93.12 733 LYS B N 1
ATOM 13838 C CA . LYS B 1 733 ? -3.725 -26.875 24.453 1 93.12 733 LYS B CA 1
ATOM 13839 C C . LYS B 1 733 ? -2.969 -27.078 23.156 1 93.12 733 LYS B C 1
ATOM 13841 O O . LYS B 1 733 ? -2.064 -27.922 23.078 1 93.12 733 LYS B O 1
ATOM 13846 N N . LEU B 1 734 ? -3.33 -26.391 22.203 1 94.5 734 LEU B N 1
ATOM 13847 C CA . LEU B 1 734 ? -2.705 -26.5 20.891 1 94.5 734 LEU B CA 1
ATOM 13848 C C . LEU B 1 734 ? -1.193 -26.328 21 1 94.5 734 LEU B C 1
ATOM 13850 O O . LEU B 1 734 ? -0.715 -25.391 21.656 1 94.5 734 LEU B O 1
ATOM 13854 N N . LYS B 1 735 ? -0.49 -27.266 20.453 1 92.25 735 LYS B N 1
ATOM 13855 C CA . LYS B 1 735 ? 0.964 -27.188 20.359 1 92.25 735 LYS B CA 1
ATOM 13856 C C . LYS B 1 735 ? 1.42 -27.156 18.906 1 92.25 735 LYS B C 1
ATOM 13858 O O . LYS B 1 735 ? 0.65 -27.484 18 1 92.25 735 LYS B O 1
ATOM 13863 N N . PRO B 1 736 ? 2.652 -26.797 18.641 1 91.56 736 PRO B N 1
ATOM 13864 C CA . PRO B 1 736 ? 3.113 -26.797 17.25 1 91.56 736 PRO B CA 1
ATOM 13865 C C . PRO B 1 736 ? 3.344 -28.203 16.703 1 91.56 736 PRO B C 1
ATOM 13867 O O . PRO B 1 736 ? 3.621 -29.125 17.453 1 91.56 736 PRO B O 1
ATOM 13870 N N . GLN B 1 737 ? 3.219 -28.25 15.383 1 93.06 737 GLN B N 1
ATOM 13871 C CA . GLN B 1 737 ? 3.705 -29.438 14.695 1 93.06 737 GLN B CA 1
ATOM 13872 C C . GLN B 1 737 ? 5.211 -29.594 14.883 1 93.06 737 GLN B C 1
ATOM 13874 O O . GLN B 1 737 ? 5.945 -28.609 14.938 1 93.06 737 GLN B O 1
ATOM 13879 N N . ASN B 1 738 ? 5.609 -30.828 14.938 1 92.81 738 ASN B N 1
ATOM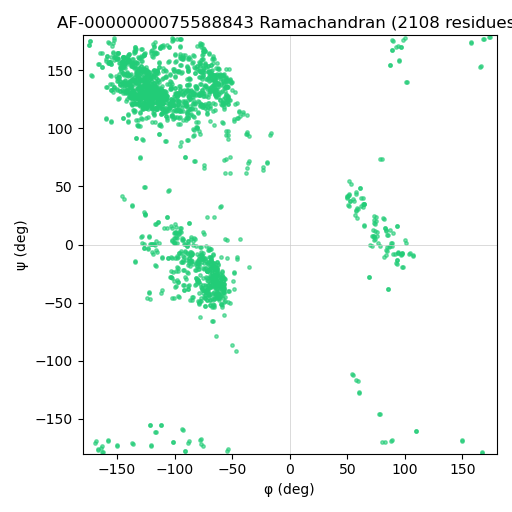 13880 C CA . ASN B 1 738 ? 7.039 -31.078 15.094 1 92.81 738 ASN B CA 1
ATOM 13881 C C . ASN B 1 738 ? 7.57 -32 14 1 92.81 738 ASN B C 1
ATOM 13883 O O . ASN B 1 738 ? 7.105 -33.125 13.859 1 92.81 738 ASN B O 1
ATOM 13887 N N . THR B 1 739 ? 8.523 -31.594 13.273 1 94 739 THR B N 1
ATOM 13888 C CA . THR B 1 739 ? 9.195 -32.406 12.25 1 94 739 THR B CA 1
ATOM 13889 C C . THR B 1 739 ? 10.586 -32.812 12.719 1 94 739 THR B C 1
ATOM 13891 O O . THR B 1 739 ? 11.453 -31.969 12.945 1 94 739 THR B O 1
ATOM 13894 N N . SER B 1 740 ? 10.781 -34.031 12.898 1 95.25 740 SER B N 1
ATOM 13895 C CA . SER B 1 740 ? 12.102 -34.625 13.148 1 95.25 740 SER B CA 1
ATOM 13896 C C . SER B 1 740 ? 12.711 -35.188 11.867 1 95.25 740 SER B C 1
ATOM 13898 O O . SER B 1 740 ? 12.055 -35.938 11.148 1 95.25 740 SER B O 1
ATOM 13900 N N . ASN B 1 741 ? 13.922 -34.844 11.586 1 95.88 741 ASN B N 1
ATOM 13901 C CA . ASN B 1 741 ? 14.555 -35.219 10.336 1 95.88 741 ASN B CA 1
ATOM 13902 C C . ASN B 1 741 ? 15.977 -35.75 10.562 1 95.88 741 ASN B C 1
ATOM 13904 O O . ASN B 1 741 ? 16.75 -35.156 11.32 1 95.88 741 ASN B O 1
ATOM 13908 N N . TRP B 1 742 ? 16.328 -36.844 10.07 1 95.12 742 TRP B N 1
ATOM 13909 C CA . TRP B 1 742 ? 17.734 -37.219 9.945 1 95.12 742 TRP B CA 1
ATOM 13910 C C . TRP B 1 742 ? 18.125 -37.406 8.477 1 95.12 742 TRP B C 1
ATOM 13912 O O . TRP B 1 742 ? 17.281 -37.75 7.648 1 95.12 742 TRP B O 1
ATOM 13922 N N . GLU B 1 743 ? 19.328 -37.156 8.148 1 96.31 743 GLU B N 1
ATOM 13923 C CA . GLU B 1 743 ? 19.859 -37.219 6.785 1 96.31 743 GLU B CA 1
ATOM 13924 C C . GLU B 1 743 ? 21.266 -37.75 6.766 1 96.31 743 GLU B C 1
ATOM 13926 O O . GLU B 1 743 ? 22.062 -37.469 7.664 1 96.31 743 GLU B O 1
ATOM 13931 N N . ALA B 1 744 ? 21.531 -38.594 5.777 1 97.06 744 ALA B N 1
ATOM 13932 C CA . ALA B 1 744 ? 22.875 -39.094 5.473 1 97.06 744 ALA B CA 1
ATOM 13933 C C . ALA B 1 744 ? 23.25 -38.812 4.023 1 97.06 744 ALA B C 1
ATOM 13935 O O . ALA B 1 744 ? 22.422 -38.906 3.123 1 97.06 744 ALA B O 1
ATOM 13936 N N . GLY B 1 745 ? 24.5 -38.406 3.852 1 96.19 745 GLY B N 1
ATOM 13937 C CA . GLY B 1 745 ? 24.922 -38.062 2.506 1 96.19 745 GLY B CA 1
ATOM 13938 C C . GLY B 1 745 ? 26.344 -38.5 2.195 1 96.19 745 GLY B C 1
ATOM 13939 O O . GLY B 1 745 ? 27.156 -38.688 3.104 1 96.19 745 GLY B O 1
ATOM 13940 N N . LEU B 1 746 ? 26.594 -38.688 0.923 1 97.06 746 LEU B N 1
ATOM 13941 C CA . LEU B 1 746 ? 27.906 -39.031 0.369 1 97.06 746 LEU B CA 1
ATOM 13942 C C . LEU B 1 746 ? 28.25 -38.156 -0.828 1 97.06 746 LEU B C 1
ATOM 13944 O O . LEU B 1 746 ? 27.469 -38.062 -1.781 1 97.06 746 LEU B O 1
ATOM 13948 N N . ASP B 1 747 ? 29.328 -37.469 -0.712 1 96.12 747 ASP B N 1
ATOM 13949 C CA . ASP B 1 747 ? 29.844 -36.688 -1.81 1 96.12 747 ASP B CA 1
ATOM 13950 C C . ASP B 1 747 ? 31.156 -37.25 -2.338 1 96.12 747 ASP B C 1
ATOM 13952 O O . ASP B 1 747 ? 32.125 -37.438 -1.576 1 96.12 747 ASP B O 1
ATOM 13956 N N . LEU B 1 748 ? 31.25 -37.438 -3.648 1 96.38 748 LEU B N 1
ATOM 13957 C CA . LEU B 1 748 ? 32.438 -38 -4.262 1 96.38 748 LEU B CA 1
ATOM 13958 C C . LEU B 1 748 ? 32.906 -37.156 -5.453 1 96.38 748 LEU B C 1
ATOM 13960 O O . LEU B 1 748 ? 32.062 -36.656 -6.207 1 96.38 748 LEU B O 1
ATOM 13964 N N . GLY B 1 749 ? 34.125 -36.938 -5.512 1 95.5 749 GLY B N 1
ATOM 13965 C CA . GLY B 1 749 ? 34.781 -36.438 -6.707 1 95.5 749 GLY B CA 1
ATOM 13966 C C . GLY B 1 749 ? 35.75 -37.438 -7.301 1 95.5 749 GLY B C 1
ATOM 13967 O O . GLY B 1 749 ? 36.688 -37.906 -6.629 1 95.5 749 GLY B O 1
ATOM 13968 N N . LEU B 1 750 ? 35.5 -37.75 -8.562 1 96.25 750 LEU B N 1
ATOM 13969 C CA . LEU B 1 750 ? 36.312 -38.781 -9.219 1 96.25 750 LEU B CA 1
ATOM 13970 C C . LEU B 1 750 ? 37.125 -38.219 -10.367 1 96.25 750 LEU B C 1
ATOM 13972 O O . LEU B 1 750 ? 36.688 -37.25 -11.023 1 96.25 750 LEU B O 1
ATOM 13976 N N . PHE B 1 751 ? 38.281 -38.75 -10.672 1 94.25 751 PHE B N 1
ATOM 13977 C CA . PHE B 1 751 ? 39.125 -38.438 -11.797 1 94.25 751 PHE B CA 1
ATOM 13978 C C . PHE B 1 751 ? 39.406 -36.938 -11.852 1 94.25 751 PHE B C 1
ATOM 13980 O O . PHE B 1 751 ? 39.156 -36.281 -12.883 1 94.25 751 PHE B O 1
ATOM 13987 N N . LYS B 1 752 ? 39.875 -36.406 -10.711 1 90 752 LYS B N 1
ATOM 13988 C CA . LYS B 1 752 ? 40.188 -34.969 -10.531 1 90 752 LYS B CA 1
ATOM 13989 C C . LYS B 1 752 ? 38.938 -34.125 -10.641 1 90 752 LYS B C 1
ATOM 13991 O O . LYS B 1 752 ? 38.938 -33.094 -11.336 1 90 752 LYS B O 1
ATOM 13996 N N . ASN B 1 753 ? 37.812 -34.719 -10.141 1 89.12 753 ASN B N 1
ATOM 13997 C CA . ASN B 1 753 ? 36.531 -34.031 -9.992 1 89.12 753 ASN B CA 1
ATOM 13998 C C . ASN B 1 753 ? 35.844 -33.812 -11.344 1 89.12 753 ASN B C 1
ATOM 14000 O O . ASN B 1 753 ? 35 -32.938 -11.492 1 89.12 753 ASN B O 1
ATOM 14004 N N . LEU B 1 754 ? 36.25 -34.562 -12.391 1 93.31 754 LEU B N 1
ATOM 14005 C CA . LEU B 1 754 ? 35.531 -34.531 -13.664 1 93.31 754 LEU B CA 1
ATOM 14006 C C . LEU B 1 754 ? 34.125 -35.125 -13.523 1 93.31 754 LEU B C 1
ATOM 14008 O O . LEU B 1 754 ? 33.219 -34.781 -14.289 1 93.31 754 LEU B O 1
ATOM 14012 N N . VAL B 1 755 ? 34.125 -36 -12.578 1 95.62 755 VAL B N 1
ATOM 14013 C CA . VAL B 1 755 ? 32.812 -36.562 -12.227 1 95.62 755 VAL B CA 1
ATOM 14014 C C . VAL B 1 755 ? 32.5 -36.281 -10.758 1 95.62 755 VAL B C 1
ATOM 14016 O O . VAL B 1 755 ? 33.281 -36.625 -9.875 1 95.62 755 VAL B O 1
ATOM 14019 N N . LYS B 1 756 ? 31.469 -35.688 -10.547 1 95.06 756 LYS B N 1
ATOM 14020 C CA . LYS B 1 756 ? 31.016 -35.406 -9.195 1 95.06 756 LYS B CA 1
ATOM 14021 C C . LYS B 1 756 ? 29.688 -36.094 -8.891 1 95.06 756 LYS B C 1
ATOM 14023 O O . LYS B 1 756 ? 28.75 -36 -9.688 1 95.06 756 LYS B O 1
ATOM 14028 N N . LEU B 1 757 ? 29.641 -36.75 -7.805 1 96.31 757 LEU B N 1
ATOM 14029 C CA . LEU B 1 757 ? 28.453 -37.5 -7.367 1 96.31 757 LEU B CA 1
ATOM 14030 C C . LEU B 1 757 ? 28.047 -37.062 -5.961 1 96.31 757 LEU B C 1
ATOM 14032 O O . LEU B 1 757 ? 28.891 -37.031 -5.055 1 96.31 757 LEU B O 1
ATOM 14036 N N . GLU B 1 758 ? 26.828 -36.688 -5.82 1 95.88 758 GLU B N 1
ATOM 14037 C CA . GLU B 1 758 ? 26.25 -36.406 -4.516 1 95.88 758 GLU B CA 1
ATOM 14038 C C . GLU B 1 758 ? 24.984 -37.219 -4.27 1 95.88 758 GLU B C 1
ATOM 14040 O O . GLU B 1 758 ? 24.016 -37.125 -5.02 1 95.88 758 GLU B O 1
ATOM 14045 N N . TYR B 1 759 ? 25.047 -38 -3.246 1 97.19 759 TYR B N 1
ATOM 14046 C CA . TYR B 1 759 ? 23.891 -38.812 -2.859 1 97.19 759 TYR B CA 1
ATOM 14047 C C . TYR B 1 759 ? 23.422 -38.438 -1.456 1 97.19 759 TYR B C 1
ATOM 14049 O O . TYR B 1 759 ? 24.234 -38.25 -0.547 1 97.19 759 TYR B O 1
ATOM 14057 N N . THR B 1 760 ? 22.094 -38.25 -1.278 1 97 760 THR B N 1
ATOM 14058 C CA . THR B 1 760 ? 21.516 -37.938 0.024 1 97 760 THR B CA 1
ATOM 14059 C C . THR B 1 760 ? 20.312 -38.844 0.302 1 97 760 THR B C 1
ATOM 14061 O O . THR B 1 760 ? 19.453 -39 -0.556 1 97 760 THR B O 1
ATOM 14064 N N . LEU B 1 761 ? 20.297 -39.438 1.471 1 97.56 761 LEU B N 1
ATOM 14065 C CA . LEU B 1 761 ? 19.141 -40.125 2.033 1 97.56 761 LEU B CA 1
ATOM 14066 C C . LEU B 1 761 ? 18.562 -39.375 3.213 1 97.56 761 LEU B C 1
ATOM 14068 O O . LEU B 1 761 ? 19.281 -38.969 4.129 1 97.56 761 LEU B O 1
ATOM 14072 N N . SER B 1 762 ? 17.266 -39.156 3.174 1 96.56 762 SER B N 1
ATOM 14073 C CA . SER B 1 762 ? 16.625 -38.375 4.234 1 96.56 762 SER B CA 1
ATOM 14074 C C . SER B 1 762 ? 15.336 -39.031 4.707 1 96.56 762 SER B C 1
ATOM 14076 O O . SER B 1 762 ? 14.602 -39.625 3.906 1 96.56 762 SER B O 1
ATOM 14078 N N . TYR B 1 763 ? 15.102 -38.906 6 1 97.25 763 TYR B N 1
ATOM 14079 C CA . TYR B 1 763 ? 13.875 -39.375 6.641 1 97.25 763 TYR B CA 1
ATOM 14080 C C . TYR B 1 763 ? 13.266 -38.312 7.52 1 97.25 763 TYR B C 1
ATOM 14082 O O . TYR B 1 763 ? 13.938 -37.781 8.414 1 97.25 763 TYR B O 1
ATOM 14090 N N . GLN B 1 764 ? 12.023 -38.031 7.258 1 96.75 764 GLN B N 1
ATOM 14091 C CA . GLN B 1 764 ? 11.289 -37.031 8.047 1 96.75 764 GLN B CA 1
ATOM 14092 C C . GLN B 1 764 ? 10.102 -37.688 8.758 1 96.75 764 GLN B C 1
ATOM 14094 O O . GLN B 1 764 ? 9.359 -38.469 8.164 1 96.75 764 GLN B O 1
ATOM 14099 N N . ASP B 1 765 ? 9.938 -37.312 10.016 1 97.19 765 ASP B N 1
ATOM 14100 C CA . ASP B 1 765 ? 8.805 -37.719 10.844 1 97.19 765 ASP B CA 1
ATOM 14101 C C . ASP B 1 765 ? 8.086 -36.5 11.414 1 97.19 765 ASP B C 1
ATOM 14103 O O . ASP B 1 765 ? 8.617 -35.812 12.297 1 97.19 765 ASP B O 1
ATOM 14107 N N . VAL B 1 766 ? 6.91 -36.25 10.906 1 96.62 766 VAL B N 1
ATOM 14108 C CA . VAL B 1 766 ? 6.141 -35.062 11.328 1 96.62 766 VAL B CA 1
ATOM 14109 C C . VAL B 1 766 ? 5.016 -35.5 12.258 1 96.62 766 VAL B C 1
ATOM 14111 O O . VAL B 1 766 ? 4.082 -36.188 11.836 1 96.62 766 VAL B O 1
ATOM 14114 N N . LYS B 1 767 ? 5.074 -35.031 13.438 1 95.94 767 LYS B N 1
ATOM 14115 C CA . LYS B 1 767 ? 4.082 -35.375 14.453 1 95.94 767 LYS B CA 1
ATOM 14116 C C . LYS B 1 767 ? 3.289 -34.156 14.891 1 95.94 767 LYS B C 1
ATOM 14118 O O . LYS B 1 767 ? 3.65 -33.031 14.562 1 95.94 767 LYS B O 1
ATOM 14123 N N . ASP B 1 768 ? 2.168 -34.406 15.562 1 94.62 768 ASP B N 1
ATOM 14124 C CA . ASP B 1 768 ? 1.313 -33.375 16.125 1 94.62 768 ASP B CA 1
ATOM 14125 C C . ASP B 1 768 ? 0.776 -32.469 15.031 1 94.62 768 ASP B C 1
ATOM 14127 O O . ASP B 1 768 ? 0.826 -31.234 15.164 1 94.62 768 ASP B O 1
ATOM 14131 N N . GLN B 1 769 ? 0.298 -33.125 14.062 1 95.06 769 GLN B N 1
ATOM 14132 C CA . GLN B 1 769 ? -0.316 -32.375 12.992 1 95.06 769 GLN B CA 1
ATOM 14133 C C . GLN B 1 769 ? -1.472 -31.516 13.516 1 95.06 769 GLN B C 1
ATOM 14135 O O . GLN B 1 769 ? -2.146 -31.891 14.477 1 95.06 769 GLN B O 1
ATOM 14140 N N . ILE B 1 770 ? -1.641 -30.328 12.93 1 94.31 770 ILE B N 1
ATOM 14141 C CA . ILE B 1 770 ? -2.723 -29.438 13.336 1 94.31 770 ILE B CA 1
ATOM 14142 C C . ILE B 1 770 ? -3.793 -29.391 12.25 1 94.31 770 ILE B C 1
ATOM 14144 O O . ILE B 1 770 ? -3.518 -28.984 11.117 1 94.31 770 ILE B O 1
ATOM 14148 N N . PHE B 1 771 ? -4.961 -29.812 12.438 1 91.94 771 PHE B N 1
ATOM 14149 C CA . PHE B 1 771 ? -6.086 -29.75 11.516 1 91.94 771 PHE B CA 1
ATOM 14150 C C . PHE B 1 771 ? -7.41 -29.828 12.266 1 91.94 771 PHE B C 1
ATOM 14152 O O . PHE B 1 771 ? -7.426 -30 13.484 1 91.94 771 PHE B O 1
ATOM 14159 N N . ASP B 1 772 ? -8.508 -29.656 11.57 1 90.94 772 ASP B N 1
ATOM 14160 C CA . ASP B 1 772 ? -9.836 -29.656 12.164 1 90.94 772 ASP B CA 1
ATOM 14161 C C . ASP B 1 772 ? -10.375 -31.078 12.297 1 90.94 772 ASP B C 1
ATOM 14163 O O . ASP B 1 772 ? -10.609 -31.75 11.297 1 90.94 772 ASP B O 1
ATOM 14167 N N . VAL B 1 773 ? -10.586 -31.469 13.492 1 91.25 773 VAL B N 1
ATOM 14168 C CA . VAL B 1 773 ? -11.148 -32.781 13.766 1 91.25 773 VAL B CA 1
ATOM 14169 C C . VAL B 1 773 ? -12.648 -32.656 14.016 1 91.25 773 VAL B C 1
ATOM 14171 O O . VAL B 1 773 ? -13.086 -31.859 14.844 1 91.25 773 VAL B O 1
ATOM 14174 N N . PRO B 1 774 ? -13.375 -33.438 13.203 1 85.38 774 PRO B N 1
ATOM 14175 C CA . PRO B 1 774 ? -14.82 -33.375 13.445 1 85.38 774 PRO B CA 1
ATOM 14176 C C . PRO B 1 774 ? -15.195 -33.719 14.883 1 85.38 774 PRO B C 1
ATOM 14178 O O . PRO B 1 774 ? -14.609 -34.656 15.469 1 85.38 774 PRO B O 1
ATOM 14181 N N . THR B 1 775 ? -16.078 -32.938 15.438 1 84.06 775 THR B N 1
ATOM 14182 C CA . THR B 1 775 ? -16.547 -33.188 16.797 1 84.06 775 THR B CA 1
ATOM 14183 C C . THR B 1 775 ? -18.047 -33.438 16.812 1 84.06 775 THR B C 1
ATOM 14185 O O . THR B 1 775 ? -18.734 -33.188 15.828 1 84.06 775 THR B O 1
ATOM 14188 N N . ALA B 1 776 ? -18.5 -34.062 17.969 1 79.31 776 ALA B N 1
ATOM 14189 C CA . ALA B 1 776 ? -19.922 -34.312 18.125 1 79.31 776 ALA B CA 1
ATOM 14190 C C . ALA B 1 776 ? -20.734 -33 18.172 1 79.31 776 ALA B C 1
ATOM 14192 O O . ALA B 1 776 ? -20.281 -32.031 18.766 1 79.31 776 ALA B O 1
ATOM 14193 N N . GLY B 1 777 ? -21.766 -33 17.406 1 74.19 777 GLY B N 1
ATOM 14194 C CA . GLY B 1 777 ? -22.625 -31.828 17.344 1 74.19 777 GLY B CA 1
ATOM 14195 C C . GLY B 1 777 ? -23.016 -31.312 18.719 1 74.19 777 GLY B C 1
ATOM 14196 O O . GLY B 1 777 ? -23.344 -30.125 18.875 1 74.19 777 GLY B O 1
ATOM 14197 N N . THR B 1 778 ? -22.984 -32.156 19.703 1 75.5 778 THR B N 1
ATOM 14198 C CA . THR B 1 778 ? -23.438 -31.812 21.047 1 75.5 778 THR B CA 1
ATOM 14199 C C . THR B 1 778 ? -22.5 -30.797 21.688 1 75.5 778 THR B C 1
ATOM 14201 O O . THR B 1 778 ? -22.859 -30.109 22.641 1 75.5 778 THR B O 1
ATOM 14204 N N . THR B 1 779 ? -21.359 -30.656 21.156 1 78.56 779 THR B N 1
ATOM 14205 C CA . THR B 1 779 ? -20.391 -29.719 21.703 1 78.56 779 THR B CA 1
ATOM 14206 C C . THR B 1 779 ? -20.719 -28.281 21.281 1 78.56 779 THR B C 1
ATOM 14208 O O . THR B 1 779 ? -20.188 -27.328 21.844 1 78.56 779 THR B O 1
ATOM 14211 N N . GLY B 1 780 ? -21.656 -28.234 20.375 1 77.94 780 GLY B N 1
ATOM 14212 C CA . GLY B 1 780 ? -21.984 -26.938 19.828 1 77.94 780 GLY B CA 1
ATOM 14213 C C . GLY B 1 780 ? -21.062 -26.5 18.703 1 77.94 780 GLY B C 1
ATOM 14214 O O . GLY B 1 780 ? -21.266 -25.453 18.094 1 77.94 780 GLY B O 1
ATOM 14215 N N . TYR B 1 781 ? -20.016 -27.297 18.562 1 85.56 781 TYR B N 1
ATOM 14216 C CA . TYR B 1 781 ? -19.062 -27.016 17.484 1 85.56 781 TYR B CA 1
ATOM 14217 C C . TYR B 1 781 ? -19.078 -28.125 16.438 1 85.56 781 TYR B C 1
ATOM 14219 O O . TYR B 1 781 ? -19.547 -29.234 16.719 1 85.56 781 TYR B O 1
ATOM 14227 N N . GLN B 1 782 ? -18.641 -27.766 15.227 1 82.69 782 GLN B N 1
ATOM 14228 C CA . GLN B 1 782 ? -18.547 -28.75 14.164 1 82.69 782 GLN B CA 1
ATOM 14229 C C . GLN B 1 782 ? -17.188 -29.453 14.188 1 82.69 782 GLN B C 1
ATOM 14231 O O . GLN B 1 782 ? -17.078 -30.609 13.758 1 82.69 782 GLN B O 1
ATOM 14236 N N . SER B 1 783 ? -16.219 -28.688 14.523 1 90.75 783 SER B N 1
ATOM 14237 C CA . SER B 1 783 ? -14.867 -29.25 14.531 1 90.75 783 SER B CA 1
ATOM 14238 C C . SER B 1 783 ? -14.016 -28.609 15.625 1 90.75 783 SER B C 1
ATOM 14240 O O . SER B 1 783 ? -14.344 -27.547 16.125 1 90.75 783 SER B O 1
ATOM 14242 N N . LEU B 1 784 ? -13.062 -29.406 16.062 1 91.81 784 LEU B N 1
ATOM 14243 C CA . LEU B 1 784 ? -12.039 -28.938 16.984 1 91.81 784 LEU B CA 1
ATOM 14244 C C . LEU B 1 784 ? -10.68 -28.844 16.297 1 91.81 784 LEU B C 1
ATOM 14246 O O . LEU B 1 784 ? -10.18 -29.844 15.766 1 91.81 784 LEU B O 1
ATOM 14250 N N . ARG B 1 785 ? -10.141 -27.734 16.297 1 93.88 785 ARG B N 1
ATOM 14251 C CA . ARG B 1 785 ? -8.766 -27.594 15.82 1 93.88 785 ARG B CA 1
ATOM 14252 C C . ARG B 1 785 ? -7.766 -28.031 16.891 1 93.88 785 ARG B C 1
ATOM 14254 O O . ARG B 1 785 ? -7.602 -27.344 17.906 1 93.88 785 ARG B O 1
ATOM 14261 N N . THR B 1 786 ? -7.148 -29.031 16.562 1 94.19 786 THR B N 1
ATOM 14262 C CA . THR B 1 786 ? -6.285 -29.625 17.578 1 94.19 786 THR B CA 1
ATOM 14263 C C . THR B 1 786 ? -5.129 -30.375 16.922 1 94.19 786 THR B C 1
ATOM 14265 O O . THR B 1 786 ? -4.996 -30.391 15.703 1 94.19 786 THR B O 1
ATOM 14268 N N . ASN B 1 787 ? -4.227 -30.922 17.797 1 95 787 ASN B N 1
ATOM 14269 C CA . ASN B 1 787 ? -3.113 -31.734 17.328 1 95 787 ASN B CA 1
ATOM 14270 C C . ASN B 1 787 ? -3.512 -33.188 17.188 1 95 787 ASN B C 1
ATOM 14272 O O . ASN B 1 787 ? -4.016 -33.812 18.141 1 95 787 ASN B O 1
ATOM 14276 N N . ALA B 1 788 ? -3.207 -33.688 15.953 1 93.88 788 ALA B N 1
ATOM 14277 C CA . ALA B 1 788 ? -3.404 -35.125 15.711 1 93.88 788 ALA B CA 1
ATOM 14278 C C . ALA B 1 788 ? -2.705 -35.531 14.422 1 93.88 788 ALA B C 1
ATOM 14280 O O . ALA B 1 788 ? -2.355 -34.719 13.586 1 93.88 788 ALA B O 1
ATOM 14281 N N . GLY B 1 789 ? -2.375 -36.812 14.359 1 94 789 GLY B N 1
ATOM 14282 C CA . GLY B 1 789 ? -1.899 -37.406 13.109 1 94 789 GLY B CA 1
ATOM 14283 C C . GLY B 1 789 ? -0.387 -37.375 12.984 1 94 789 GLY B C 1
ATOM 14284 O O . GLY B 1 789 ? 0.301 -36.75 13.781 1 94 789 GLY B O 1
ATOM 14285 N N . GLN B 1 790 ? 0.039 -38.062 12.008 1 96.44 790 GLN B N 1
ATOM 14286 C CA . GLN B 1 790 ? 1.459 -38.281 11.75 1 96.44 790 GLN B CA 1
ATOM 14287 C C . GLN B 1 790 ? 1.718 -38.562 10.273 1 96.44 790 GLN B C 1
ATOM 14289 O O . GLN B 1 790 ? 0.939 -39.25 9.625 1 96.44 790 GLN B O 1
ATOM 14294 N N . MET B 1 791 ? 2.768 -37.969 9.773 1 96.06 791 MET B N 1
ATOM 14295 C CA . MET B 1 791 ? 3.217 -38.156 8.398 1 96.06 791 MET B CA 1
ATOM 14296 C C . MET B 1 791 ? 4.711 -38.469 8.352 1 96.06 791 MET B C 1
ATOM 14298 O O . MET B 1 791 ? 5.492 -37.844 9.086 1 96.06 791 MET B O 1
ATOM 14302 N N . VAL B 1 792 ? 5.078 -39.344 7.453 1 97.44 792 VAL B N 1
ATOM 14303 C CA . VAL B 1 792 ? 6.488 -39.688 7.316 1 97.44 792 VAL B CA 1
ATOM 14304 C C . VAL B 1 792 ? 6.906 -39.562 5.852 1 97.44 792 VAL B C 1
ATOM 14306 O O . VAL B 1 792 ? 6.105 -39.812 4.949 1 97.44 792 VAL B O 1
ATOM 14309 N N . THR B 1 793 ? 8.148 -39.188 5.586 1 97.31 793 THR B N 1
ATOM 14310 C CA . THR B 1 793 ? 8.664 -39.031 4.23 1 97.31 793 THR B CA 1
ATOM 14311 C C . THR B 1 793 ? 10.062 -39.625 4.105 1 97.31 793 THR B C 1
ATOM 14313 O O . THR B 1 793 ? 10.945 -39.312 4.914 1 97.31 793 THR B O 1
ATOM 14316 N N . TRP B 1 794 ? 10.242 -40.469 3.16 1 97.25 794 TRP B N 1
ATOM 14317 C CA . TRP B 1 794 ? 11.555 -40.906 2.717 1 97.25 794 TRP B CA 1
ATOM 14318 C C . TRP B 1 794 ? 11.961 -40.219 1.418 1 97.25 794 TRP B C 1
ATOM 14320 O O . TRP B 1 794 ? 11.164 -40.125 0.485 1 97.25 794 TRP B O 1
ATOM 14330 N N . SER B 1 795 ? 13.188 -39.812 1.336 1 96.94 795 SER B N 1
ATOM 14331 C CA . SER B 1 795 ? 13.664 -39.156 0.121 1 96.94 795 SER B CA 1
ATOM 14332 C C . SER B 1 795 ? 15.031 -39.688 -0.292 1 96.94 795 SER B C 1
ATOM 14334 O O . SER B 1 795 ? 15.93 -39.844 0.544 1 96.94 795 SER B O 1
ATOM 14336 N N . HIS B 1 796 ? 15.203 -40.062 -1.533 1 98 796 HIS B N 1
ATOM 14337 C CA . HIS B 1 796 ? 16.469 -40.375 -2.199 1 98 796 HIS B CA 1
ATOM 14338 C C . HIS B 1 796 ? 16.812 -39.344 -3.25 1 98 796 HIS B C 1
ATOM 14340 O O . HIS B 1 796 ? 16.031 -39.094 -4.172 1 98 796 HIS B O 1
ATOM 14346 N N . GLU B 1 797 ? 17.969 -38.812 -3.105 1 97.88 797 GLU B N 1
ATOM 14347 C CA . GLU B 1 797 ? 18.422 -37.75 -4.012 1 97.88 797 GLU B CA 1
ATOM 14348 C C . GLU B 1 797 ? 19.812 -38.031 -4.562 1 97.88 797 GLU B C 1
ATOM 14350 O O . GLU B 1 797 ? 20.734 -38.344 -3.803 1 97.88 797 GLU B O 1
ATOM 14355 N N . LEU B 1 798 ? 19.953 -38 -5.855 1 97.69 798 LEU B N 1
ATOM 14356 C CA . LEU B 1 798 ? 21.234 -38.219 -6.52 1 97.69 798 LEU B CA 1
ATOM 14357 C C . LEU B 1 798 ? 21.516 -37.125 -7.535 1 97.69 798 LEU B C 1
ATOM 14359 O O . LEU B 1 798 ? 20.688 -36.812 -8.391 1 97.69 798 LEU B O 1
ATOM 14363 N N . SER B 1 799 ? 22.547 -36.469 -7.363 1 96.5 799 SER B N 1
ATOM 14364 C CA . SER B 1 799 ? 23.062 -35.531 -8.344 1 96.5 799 SER B CA 1
ATOM 14365 C C . SER B 1 799 ? 24.375 -36 -8.953 1 96.5 799 SER B C 1
ATOM 14367 O O . SER B 1 799 ? 25.328 -36.281 -8.234 1 96.5 799 SER B O 1
ATOM 14369 N N . LEU B 1 800 ? 24.406 -36.125 -10.227 1 97 800 LEU B N 1
ATOM 14370 C CA . LEU B 1 800 ? 25.594 -36.531 -10.969 1 97 800 LEU B CA 1
ATOM 14371 C C . LEU B 1 800 ? 25.984 -35.5 -12.016 1 97 800 LEU B C 1
ATOM 14373 O O . LEU B 1 800 ? 25.156 -35.156 -12.867 1 97 800 LEU B O 1
ATOM 14377 N N . ASN B 1 801 ? 27.078 -35.031 -11.891 1 95.19 801 ASN B N 1
ATOM 14378 C CA . ASN B 1 801 ? 27.609 -34.094 -12.867 1 95.19 801 ASN B CA 1
ATOM 14379 C C . ASN B 1 801 ? 28.922 -34.594 -13.477 1 95.19 801 ASN B C 1
ATOM 14381 O O . ASN B 1 801 ? 29.797 -35.062 -12.75 1 95.19 801 ASN B O 1
ATOM 14385 N N . ALA B 1 802 ? 29.031 -34.5 -14.805 1 96.81 802 ALA B N 1
ATOM 14386 C CA . ALA B 1 802 ? 30.219 -35.031 -15.484 1 96.81 802 ALA B CA 1
ATOM 14387 C C . ALA B 1 802 ? 30.703 -34.031 -16.531 1 96.81 802 ALA B C 1
ATOM 14389 O O . ALA B 1 802 ? 29.922 -33.531 -17.328 1 96.81 802 ALA B O 1
ATOM 14390 N N . THR B 1 803 ? 31.938 -33.781 -16.453 1 95.19 803 THR B N 1
ATOM 14391 C CA . THR B 1 803 ? 32.594 -33.062 -17.547 1 95.19 803 THR B CA 1
ATOM 14392 C C . THR B 1 803 ? 33.188 -34.062 -18.547 1 95.19 803 THR B C 1
ATOM 14394 O O . THR B 1 803 ? 34.25 -34.625 -18.328 1 95.19 803 THR B O 1
ATOM 14397 N N . VAL B 1 804 ? 32.594 -34.188 -19.672 1 95.38 804 VAL B N 1
ATOM 14398 C CA . VAL B 1 804 ? 32.938 -35.188 -20.656 1 95.38 804 VAL B CA 1
ATOM 14399 C C . VAL B 1 804 ? 34.094 -34.719 -21.547 1 95.38 804 VAL B C 1
ATOM 14401 O O . VAL B 1 804 ? 35 -35.5 -21.875 1 95.38 804 VAL B O 1
ATOM 14404 N N . LEU B 1 805 ? 33.875 -33.438 -22.016 1 93.31 805 LEU B N 1
ATOM 14405 C CA . LEU B 1 805 ? 34.938 -32.781 -22.75 1 93.31 805 LEU B CA 1
ATOM 14406 C C . LEU B 1 805 ? 35.344 -31.469 -22.062 1 93.31 805 LEU B C 1
ATOM 14408 O O . LEU B 1 805 ? 34.469 -30.672 -21.672 1 93.31 805 LEU B O 1
ATOM 14412 N N . ASN B 1 806 ? 36.562 -31.406 -21.859 1 90 806 ASN B N 1
ATOM 14413 C CA . ASN B 1 806 ? 37.062 -30.203 -21.203 1 90 806 ASN B CA 1
ATOM 14414 C C . ASN B 1 806 ? 38.219 -29.594 -22 1 90 806 ASN B C 1
ATOM 14416 O O . ASN B 1 806 ? 39.375 -30.016 -21.844 1 90 806 ASN B O 1
ATOM 14420 N N . HIS B 1 807 ? 37.812 -28.734 -22.859 1 88.06 807 HIS B N 1
ATOM 14421 C CA . HIS B 1 807 ? 38.781 -28.016 -23.688 1 88.06 807 HIS B CA 1
ATOM 14422 C C . HIS B 1 807 ? 38.469 -26.531 -23.734 1 88.06 807 HIS B C 1
ATOM 14424 O O . HIS B 1 807 ? 37.344 -26.125 -23.516 1 88.06 807 HIS B O 1
ATOM 14430 N N . GLN B 1 808 ? 39.5 -25.812 -24.031 1 80.88 808 GLN B N 1
ATOM 14431 C CA . GLN B 1 808 ? 39.312 -24.359 -24.094 1 80.88 808 GLN B CA 1
ATOM 14432 C C . GLN B 1 808 ? 38.312 -23.984 -25.188 1 80.88 808 GLN B C 1
ATOM 14434 O O . GLN B 1 808 ? 37.5 -23.094 -24.984 1 80.88 808 GLN B O 1
ATOM 14439 N N . ASP B 1 809 ? 38.406 -24.594 -26.297 1 88.81 809 ASP B N 1
ATOM 14440 C CA . ASP B 1 809 ? 37.594 -24.234 -27.438 1 88.81 809 ASP B CA 1
ATOM 14441 C C . ASP B 1 809 ? 36.281 -25.016 -27.453 1 88.81 809 ASP B C 1
ATOM 14443 O O . ASP B 1 809 ? 35.312 -24.625 -28.125 1 88.81 809 ASP B O 1
ATOM 14447 N N . TYR B 1 810 ? 36.312 -26.156 -26.938 1 92.88 810 TYR B N 1
ATOM 14448 C CA . TYR B 1 810 ? 35.062 -26.922 -26.891 1 92.88 810 TYR B CA 1
ATOM 14449 C C . TYR B 1 810 ? 34.906 -27.625 -25.547 1 92.88 810 TYR B C 1
ATOM 14451 O O . TYR B 1 810 ? 35.875 -27.984 -24.906 1 92.88 810 TYR B O 1
ATOM 14459 N N . GLY B 1 811 ? 33.781 -27.766 -25.094 1 94.56 811 GLY B N 1
ATOM 14460 C CA . GLY B 1 811 ? 33.438 -28.406 -23.828 1 94.56 811 GLY B CA 1
ATOM 14461 C C . GLY B 1 811 ? 32.031 -28.969 -23.781 1 94.56 811 GLY B C 1
ATOM 14462 O O . GLY B 1 811 ? 31.156 -28.469 -24.469 1 94.56 811 GLY B O 1
ATOM 14463 N N . VAL B 1 812 ? 31.891 -30.094 -23.078 1 96.25 812 VAL B N 1
ATOM 14464 C CA . VAL B 1 812 ? 30.578 -30.688 -22.891 1 96.25 812 VAL B CA 1
ATOM 14465 C C . VAL B 1 812 ? 30.422 -31.109 -21.438 1 96.25 812 VAL B C 1
ATOM 14467 O O . VAL B 1 812 ? 31.234 -31.859 -20.906 1 96.25 812 VAL B O 1
ATOM 14470 N N . ASP B 1 813 ? 29.422 -30.578 -20.812 1 95.12 813 ASP B N 1
ATOM 14471 C CA . ASP B 1 813 ? 29.031 -30.953 -19.453 1 95.12 813 ASP B CA 1
ATOM 14472 C C . ASP B 1 813 ? 27.656 -31.594 -19.438 1 95.12 813 ASP B C 1
ATOM 14474 O O . ASP B 1 813 ? 26.719 -31.109 -20.078 1 95.12 813 ASP B O 1
ATOM 14478 N N . LEU B 1 814 ? 27.578 -32.719 -18.703 1 96.75 814 LEU B N 1
ATOM 14479 C CA . LEU B 1 814 ? 26.328 -33.406 -18.516 1 96.75 814 LEU B CA 1
ATOM 14480 C C . LEU B 1 814 ? 25.953 -33.5 -17.047 1 96.75 814 LEU B C 1
ATOM 14482 O O . LEU B 1 814 ? 26.828 -33.688 -16.188 1 96.75 814 LEU B O 1
ATOM 14486 N N . GLY B 1 815 ? 24.688 -33.25 -16.766 1 95.69 815 GLY B N 1
ATOM 14487 C CA . GLY B 1 815 ? 24.172 -33.375 -15.414 1 95.69 815 GLY B CA 1
ATOM 14488 C C . GLY B 1 815 ? 22.891 -34.188 -15.328 1 95.69 815 GLY B C 1
ATOM 14489 O O . GLY B 1 815 ? 22.047 -34.125 -16.219 1 95.69 815 GLY B O 1
ATOM 14490 N N . VAL B 1 816 ? 22.828 -34.938 -14.227 1 96.88 816 VAL B N 1
ATOM 14491 C CA . VAL B 1 816 ? 21.625 -35.719 -13.938 1 96.88 816 VAL B CA 1
ATOM 14492 C C . VAL B 1 816 ? 21.188 -35.469 -12.492 1 96.88 816 VAL B C 1
ATOM 14494 O O . VAL B 1 816 ? 22.016 -35.5 -11.578 1 96.88 816 VAL B O 1
ATOM 14497 N N . ASN B 1 817 ? 19.969 -35.125 -12.312 1 96.31 817 ASN B N 1
ATOM 14498 C CA . ASN B 1 817 ? 19.344 -35 -10.992 1 96.31 817 ASN B CA 1
ATOM 14499 C C . ASN B 1 817 ? 18.188 -35.969 -10.812 1 96.31 817 ASN B C 1
ATOM 14501 O O . ASN B 1 817 ? 17.172 -35.875 -11.5 1 96.31 817 ASN B O 1
ATOM 14505 N N . PHE B 1 818 ? 18.359 -36.844 -9.938 1 97.56 818 PHE B N 1
ATOM 14506 C CA . PHE B 1 818 ? 17.359 -37.875 -9.664 1 97.56 818 PHE B CA 1
ATOM 14507 C C . PHE B 1 818 ? 16.766 -37.688 -8.273 1 97.56 818 PHE B C 1
ATOM 14509 O O . PHE B 1 818 ? 17.484 -37.438 -7.309 1 97.56 818 PHE B O 1
ATOM 14516 N N . THR B 1 819 ? 15.43 -37.75 -8.141 1 97.5 819 THR B N 1
ATOM 14517 C CA . THR B 1 819 ? 14.742 -37.625 -6.863 1 97.5 819 THR B CA 1
ATOM 14518 C C . THR B 1 819 ? 13.625 -38.656 -6.738 1 97.5 819 THR B C 1
ATOM 14520 O O . THR B 1 819 ? 12.773 -38.75 -7.621 1 97.5 819 THR B O 1
ATOM 14523 N N . LYS B 1 820 ? 13.602 -39.312 -5.688 1 97.88 820 LYS B N 1
ATOM 14524 C CA . LYS B 1 820 ? 12.484 -40.188 -5.285 1 97.88 820 LYS B CA 1
ATOM 14525 C C . LYS B 1 820 ? 12 -39.812 -3.881 1 97.88 820 LYS B C 1
ATOM 14527 O O . LYS B 1 820 ? 12.773 -39.875 -2.924 1 97.88 820 LYS B O 1
ATOM 14532 N N . VAL B 1 821 ? 10.797 -39.469 -3.773 1 96.94 821 VAL B N 1
ATOM 14533 C CA . VAL B 1 821 ? 10.203 -39.094 -2.496 1 96.94 821 VAL B CA 1
ATOM 14534 C C . VAL B 1 821 ? 8.961 -39.938 -2.227 1 96.94 821 VAL B C 1
ATOM 14536 O O . VAL B 1 821 ? 8.078 -40.031 -3.084 1 96.94 821 VAL B O 1
ATOM 14539 N N . ARG B 1 822 ? 8.891 -40.5 -1.097 1 96.88 822 ARG B N 1
ATOM 14540 C CA . ARG B 1 822 ? 7.699 -41.219 -0.64 1 96.88 822 ARG B CA 1
ATOM 14541 C C . ARG B 1 822 ? 7.145 -40.594 0.633 1 96.88 822 ARG B C 1
ATOM 14543 O O . ARG B 1 822 ? 7.66 -40.844 1.727 1 96.88 822 ARG B O 1
ATOM 14550 N N . ASN B 1 823 ? 6.133 -39.938 0.472 1 96.69 823 ASN B N 1
ATOM 14551 C CA . ASN B 1 823 ? 5.422 -39.219 1.538 1 96.69 823 ASN B CA 1
ATOM 14552 C C . ASN B 1 823 ? 4.152 -39.969 1.946 1 96.69 823 ASN B C 1
ATOM 14554 O O . ASN B 1 823 ? 3.217 -40.094 1.153 1 96.69 823 ASN B O 1
ATOM 14558 N N . LYS B 1 824 ? 4.047 -40.406 3.182 1 97.12 824 LYS B N 1
ATOM 14559 C CA . LYS B 1 824 ? 2.939 -41.25 3.604 1 97.12 824 LYS B CA 1
ATOM 14560 C C . LYS B 1 824 ? 2.221 -40.688 4.812 1 97.12 824 LYS B C 1
ATOM 14562 O O . LYS B 1 824 ? 2.861 -40.219 5.758 1 97.12 824 LYS B O 1
ATOM 14567 N N . VAL B 1 825 ? 0.912 -40.781 4.738 1 97.25 825 VAL B N 1
ATOM 14568 C CA . VAL B 1 825 ? 0.095 -40.438 5.902 1 97.25 825 VAL B CA 1
ATOM 14569 C C . VAL B 1 825 ? 0.012 -41.656 6.824 1 97.25 825 VAL B C 1
ATOM 14571 O O . VAL B 1 825 ? -0.686 -42.625 6.523 1 97.25 825 VAL B O 1
ATOM 14574 N N . LYS B 1 826 ? 0.642 -41.594 7.973 1 96.5 826 LYS B N 1
ATOM 14575 C CA . LYS B 1 826 ? 0.664 -42.75 8.875 1 96.5 826 LYS B CA 1
ATOM 14576 C C . LYS B 1 826 ? -0.642 -42.844 9.656 1 96.5 826 LYS B C 1
ATOM 14578 O O . LYS B 1 826 ? -1.188 -43.938 9.82 1 96.5 826 LYS B O 1
ATOM 14583 N N . LYS B 1 827 ? -1.062 -41.781 10.227 1 95.56 827 LYS B N 1
ATOM 14584 C CA . LYS B 1 827 ? -2.314 -41.75 10.977 1 95.56 827 LYS B CA 1
ATOM 14585 C C . LYS B 1 827 ? -2.883 -40.344 11.031 1 95.56 827 LYS B C 1
ATOM 14587 O O . LYS B 1 827 ? -2.154 -39.375 10.844 1 95.56 827 LYS B O 1
ATOM 14592 N N . LEU B 1 828 ? -4.168 -40.312 11.211 1 95.62 828 LEU B N 1
ATOM 14593 C CA . LEU B 1 828 ? -4.883 -39.062 11.469 1 95.62 828 LEU B CA 1
ATOM 14594 C C . LEU B 1 828 ? -5.422 -39.031 12.898 1 95.62 828 LEU B C 1
ATOM 14596 O O . LEU B 1 828 ? -4.781 -39.531 13.82 1 95.62 828 LEU B O 1
ATOM 14600 N N . ALA B 1 829 ? -6.445 -38.281 13.18 1 93.62 829 ALA B N 1
ATOM 14601 C CA . ALA B 1 829 ? -7.078 -38.344 14.5 1 93.62 829 ALA B CA 1
ATOM 14602 C C . ALA B 1 829 ? -7.906 -39.594 14.648 1 93.62 829 ALA B C 1
ATOM 14604 O O . ALA B 1 829 ? -8.359 -40.188 13.656 1 93.62 829 ALA B O 1
ATOM 14605 N N . PRO B 1 830 ? -8.055 -40.094 15.977 1 88.56 830 PRO B N 1
ATOM 14606 C CA . PRO B 1 830 ? -8.938 -41.25 16.156 1 88.56 830 PRO B CA 1
ATOM 14607 C C . PRO B 1 830 ? -10.312 -41.031 15.531 1 88.56 830 PRO B C 1
ATOM 14609 O O . PRO B 1 830 ? -10.953 -40 15.781 1 88.56 830 PRO B O 1
ATOM 14612 N N . GLY B 1 831 ? -10.68 -41.875 14.703 1 86 831 GLY B N 1
ATOM 14613 C CA . GLY B 1 831 ? -11.992 -41.812 14.086 1 86 831 GLY B CA 1
ATOM 14614 C C . GLY B 1 831 ? -11.984 -41.062 12.758 1 86 831 GLY B C 1
ATOM 14615 O O . GLY B 1 831 ? -12.992 -41.031 12.055 1 86 831 GLY B O 1
ATOM 14616 N N . VAL B 1 832 ? -10.992 -40.375 12.453 1 88.94 832 VAL B N 1
ATOM 14617 C CA . VAL B 1 832 ? -10.875 -39.656 11.195 1 88.94 832 VAL B CA 1
ATOM 14618 C C . VAL B 1 832 ? -10.078 -40.5 10.188 1 88.94 832 VAL B C 1
ATOM 14620 O O . VAL B 1 832 ? -8.906 -40.781 10.414 1 88.94 832 VAL B O 1
ATOM 14623 N N . GLU B 1 833 ? -10.68 -40.75 9.125 1 85.5 833 GLU B N 1
ATOM 14624 C CA . GLU B 1 833 ? -10.023 -41.656 8.164 1 85.5 833 GLU B CA 1
ATOM 14625 C C . GLU B 1 833 ? -9.359 -40.844 7.047 1 85.5 833 GLU B C 1
ATOM 14627 O O . GLU B 1 833 ? -8.398 -41.312 6.43 1 85.5 833 GLU B O 1
ATOM 14632 N N . SER B 1 834 ? -9.938 -39.781 6.777 1 89.38 834 SER B N 1
ATOM 14633 C CA . SER B 1 834 ? -9.367 -38.969 5.691 1 89.38 834 SER B CA 1
ATOM 14634 C C . SER B 1 834 ? -9.742 -37.5 5.816 1 89.38 834 SER B C 1
ATOM 14636 O O . SER B 1 834 ? -10.695 -37.156 6.52 1 89.38 834 SER B O 1
ATOM 14638 N N . ILE B 1 835 ? -8.945 -36.688 5.227 1 89.75 835 ILE B N 1
ATOM 14639 C CA . ILE B 1 835 ? -9.141 -35.25 5.168 1 89.75 835 ILE B CA 1
ATOM 14640 C C . ILE B 1 835 ? -9.25 -34.812 3.713 1 89.75 835 ILE B C 1
ATOM 14642 O O . ILE B 1 835 ? -8.398 -35.156 2.887 1 89.75 835 ILE B O 1
ATOM 14646 N N . MET B 1 836 ? -10.266 -34.031 3.34 1 88.31 836 MET B N 1
ATOM 14647 C CA . MET B 1 836 ? -10.445 -33.531 1.983 1 88.31 836 MET B CA 1
ATOM 14648 C C . MET B 1 836 ? -9.508 -32.344 1.707 1 88.31 836 MET B C 1
ATOM 14650 O O . MET B 1 836 ? -9.398 -31.438 2.52 1 88.31 836 MET B O 1
ATOM 14654 N N . LEU B 1 837 ? -8.836 -32.406 0.642 1 89.31 837 LEU B N 1
ATOM 14655 C CA . LEU B 1 837 ? -7.934 -31.344 0.24 1 89.31 837 LEU B CA 1
ATOM 14656 C C . LEU B 1 837 ? -8.555 -30.484 -0.858 1 89.31 837 LEU B C 1
ATOM 14658 O O . LEU B 1 837 ? -8.188 -29.312 -1.028 1 89.31 837 LEU B O 1
ATOM 14662 N N . GLY B 1 838 ? -9.422 -31.047 -1.675 1 89 838 GLY B N 1
ATOM 14663 C CA . GLY B 1 838 ? -10.102 -30.312 -2.734 1 89 838 GLY B CA 1
ATOM 14664 C C . GLY B 1 838 ? -10.836 -31.219 -3.703 1 89 838 GLY B C 1
ATOM 14665 O O . GLY B 1 838 ? -10.766 -32.438 -3.584 1 89 838 GLY B O 1
ATOM 14666 N N . GLY B 1 839 ? -11.539 -30.531 -4.668 1 91.75 839 GLY B N 1
ATOM 14667 C CA . GLY B 1 839 ? -12.289 -31.266 -5.68 1 91.75 839 GLY B CA 1
ATOM 14668 C C . GLY B 1 839 ? -13.789 -31.156 -5.512 1 91.75 839 GLY B C 1
ATOM 14669 O O . GLY B 1 839 ? -14.289 -30.125 -5.039 1 91.75 839 GLY B O 1
ATOM 14670 N N . PHE B 1 840 ? -14.445 -32.125 -6.145 1 89.94 840 PHE B N 1
ATOM 14671 C CA . PHE B 1 840 ? -15.898 -32.188 -6.09 1 89.94 840 PHE B CA 1
ATOM 14672 C C . PHE B 1 840 ? -16.359 -33.031 -4.93 1 89.94 840 PHE B C 1
ATOM 14674 O O . PHE B 1 840 ? -15.578 -33.375 -4.039 1 89.94 840 PHE B O 1
ATOM 14681 N N . VAL B 1 841 ? -17.734 -33.156 -4.867 1 81.88 841 VAL B N 1
ATOM 14682 C CA . VAL B 1 841 ? -18.234 -34.219 -3.967 1 81.88 841 VAL B CA 1
ATOM 14683 C C . VAL B 1 841 ? -17.656 -35.562 -4.367 1 81.88 841 VAL B C 1
ATOM 14685 O O . VAL B 1 841 ? -17.312 -36.375 -3.506 1 81.88 841 VAL B O 1
ATOM 14688 N N . THR B 1 842 ? -17.5 -35.781 -5.566 1 89.69 842 THR B N 1
ATOM 14689 C CA . THR B 1 842 ? -16.781 -36.875 -6.199 1 89.69 842 THR B CA 1
ATOM 14690 C C . THR B 1 842 ? -16.266 -36.469 -7.57 1 89.69 842 THR B C 1
ATOM 14692 O O . THR B 1 842 ? -17.016 -36 -8.414 1 89.69 842 THR B O 1
ATOM 14695 N N . PRO B 1 843 ? -15.148 -36.75 -7.801 1 93.5 843 PRO B N 1
ATOM 14696 C CA . PRO B 1 843 ? -14.07 -37.219 -6.945 1 93.5 843 PRO B CA 1
ATOM 14697 C C . PRO B 1 843 ? -13.43 -36.125 -6.098 1 93.5 843 PRO B C 1
ATOM 14699 O O . PRO B 1 843 ? -13.758 -34.938 -6.266 1 93.5 843 PRO B O 1
ATOM 14702 N N . GLN B 1 844 ? -12.602 -36.594 -5.184 1 94.06 844 GLN B N 1
ATOM 14703 C CA . GLN B 1 844 ? -11.875 -35.688 -4.301 1 94.06 844 GLN B CA 1
ATOM 14704 C C . GLN B 1 844 ? -10.398 -36.062 -4.23 1 94.06 844 GLN B C 1
ATOM 14706 O O . GLN B 1 844 ? -10.031 -37.219 -4.438 1 94.06 844 GLN B O 1
ATOM 14711 N N . ILE B 1 845 ? -9.594 -35.031 -4.047 1 94.75 845 ILE B N 1
ATOM 14712 C CA . ILE B 1 845 ? -8.234 -35.25 -3.57 1 94.75 845 ILE B CA 1
ATOM 14713 C C . ILE B 1 845 ? -8.219 -35.281 -2.043 1 94.75 845 ILE B C 1
ATOM 14715 O O . ILE B 1 845 ? -8.781 -34.375 -1.404 1 94.75 845 ILE B O 1
ATOM 14719 N N . ARG B 1 846 ? -7.578 -36.25 -1.441 1 95.25 846 ARG B N 1
ATOM 14720 C CA . ARG B 1 846 ? -7.633 -36.375 0.011 1 95.25 846 ARG B CA 1
ATOM 14721 C C . ARG B 1 846 ? -6.277 -36.781 0.575 1 95.25 846 ARG B C 1
ATOM 14723 O O . ARG B 1 846 ? -5.395 -37.219 -0.167 1 95.25 846 ARG B O 1
ATOM 14730 N N . ALA B 1 847 ? -6.082 -36.531 1.823 1 95.06 847 ALA B N 1
ATOM 14731 C CA . ALA B 1 847 ? -5.074 -37.156 2.668 1 95.06 847 ALA B CA 1
ATOM 14732 C C . ALA B 1 847 ? -5.68 -38.312 3.475 1 95.06 847 ALA B C 1
ATOM 14734 O O . ALA B 1 847 ? -6.547 -38.094 4.324 1 95.06 847 ALA B O 1
ATOM 14735 N N . GLN B 1 848 ? -5.199 -39.469 3.199 1 95 848 GLN B N 1
ATOM 14736 C CA . GLN B 1 848 ? -5.812 -40.656 3.809 1 95 848 GLN B CA 1
ATOM 14737 C C . GLN B 1 848 ? -4.781 -41.469 4.562 1 95 848 GLN B C 1
ATOM 14739 O O . GLN B 1 848 ? -3.695 -41.75 4.047 1 95 848 GLN B O 1
ATOM 14744 N N . ALA B 1 849 ? -5.188 -41.906 5.797 1 95.38 849 ALA B N 1
ATOM 14745 C CA . ALA B 1 849 ? -4.289 -42.719 6.617 1 95.38 849 ALA B CA 1
ATOM 14746 C C . ALA B 1 849 ? -3.936 -44.031 5.91 1 95.38 849 ALA B C 1
ATOM 14748 O O . ALA B 1 849 ? -4.809 -44.719 5.352 1 95.38 849 ALA B O 1
ATOM 14749 N N . GLY B 1 850 ? -2.625 -44.281 5.875 1 94.44 850 GLY B N 1
ATOM 14750 C CA . GLY B 1 850 ? -2.156 -45.531 5.309 1 94.44 850 GLY B CA 1
ATOM 14751 C C . GLY B 1 850 ? -1.721 -45.406 3.859 1 94.44 850 GLY B C 1
ATOM 14752 O O . GLY B 1 850 ? -1.122 -46.344 3.303 1 94.44 850 GLY B O 1
ATOM 14753 N N . TYR B 1 851 ? -1.943 -44.375 3.25 1 95 851 TYR B N 1
ATOM 14754 C CA . TYR B 1 851 ? -1.61 -44.188 1.842 1 95 851 TYR B CA 1
ATOM 14755 C C . TYR B 1 851 ? -0.597 -43.062 1.664 1 95 851 TYR B C 1
ATOM 14757 O O . TYR B 1 851 ? -0.311 -42.312 2.607 1 95 851 TYR B O 1
ATOM 14765 N N . THR B 1 852 ? -0.124 -43 0.447 1 95.19 852 THR B N 1
ATOM 14766 C CA . THR B 1 852 ? 0.758 -41.906 0.103 1 95.19 852 THR B CA 1
ATOM 14767 C C . THR B 1 852 ? -0.039 -40.625 -0.075 1 95.19 852 THR B C 1
ATOM 14769 O O . THR B 1 852 ? -1.196 -40.656 -0.5 1 95.19 852 THR B O 1
ATOM 14772 N N . TYR B 1 853 ? 0.528 -39.5 0.28 1 95.38 853 TYR B N 1
ATOM 14773 C CA . TYR B 1 853 ? -0.067 -38.156 0.208 1 95.38 853 TYR B CA 1
ATOM 14774 C C . TYR B 1 853 ? 0.195 -37.5 -1.148 1 95.38 853 TYR B C 1
ATOM 14776 O O . TYR B 1 853 ? 1.347 -37.406 -1.574 1 95.38 853 TYR B O 1
ATOM 14784 N N . PRO B 1 854 ? -0.75 -37.062 -1.892 1 95.06 854 PRO B N 1
ATOM 14785 C CA . PRO B 1 854 ? -2.18 -37.281 -1.669 1 95.06 854 PRO B CA 1
ATOM 14786 C C . PRO B 1 854 ? -2.734 -38.438 -2.5 1 95.06 854 PRO B C 1
ATOM 14788 O O . PRO B 1 854 ? -1.987 -39.062 -3.24 1 95.06 854 PRO B O 1
ATOM 14791 N N . ASN B 1 855 ? -3.953 -38.719 -2.312 1 95.75 855 ASN B N 1
ATOM 14792 C CA . ASN B 1 855 ? -4.602 -39.75 -3.123 1 95.75 855 ASN B CA 1
ATOM 14793 C C . ASN B 1 855 ? -5.938 -39.25 -3.674 1 95.75 855 ASN B C 1
ATOM 14795 O O . ASN B 1 855 ? -6.48 -38.25 -3.207 1 95.75 855 ASN B O 1
ATOM 14799 N N . ILE B 1 856 ? -6.406 -39.938 -4.703 1 96.62 856 ILE B N 1
ATOM 14800 C CA . ILE B 1 856 ? -7.68 -39.594 -5.332 1 96.62 856 ILE B CA 1
ATOM 14801 C C . ILE B 1 856 ? -8.766 -40.531 -4.809 1 96.62 856 ILE B C 1
ATOM 14803 O O . ILE B 1 856 ? -8.586 -41.75 -4.793 1 96.62 856 ILE B O 1
ATOM 14807 N N . TYR B 1 857 ? -9.797 -39.938 -4.418 1 95.19 857 TYR B N 1
ATOM 14808 C CA . TYR B 1 857 ? -10.953 -40.656 -3.906 1 95.19 857 TYR B CA 1
ATOM 14809 C C . TYR B 1 857 ? -12.156 -40.469 -4.82 1 95.19 857 TYR B C 1
ATOM 14811 O O . TYR B 1 857 ? -12.562 -39.344 -5.109 1 95.19 857 TYR B O 1
ATOM 14819 N N . GLY B 1 858 ? -12.68 -41.562 -5.328 1 95.94 858 GLY B N 1
ATOM 14820 C CA . GLY B 1 858 ? -13.82 -41.531 -6.227 1 95.94 858 GLY B CA 1
ATOM 14821 C C . GLY B 1 858 ? -14.438 -42.906 -6.477 1 95.94 858 GLY B C 1
ATOM 14822 O O . GLY B 1 858 ? -14.156 -43.844 -5.746 1 95.94 858 GLY B O 1
ATOM 14823 N N . LYS B 1 859 ? -15.328 -42.969 -7.449 1 97 859 LYS B N 1
ATOM 14824 C CA . LYS B 1 859 ? -16.047 -44.188 -7.762 1 97 859 LYS B CA 1
ATOM 14825 C C . LYS B 1 859 ? -15.227 -45.094 -8.703 1 97 859 LYS B C 1
ATOM 14827 O O . LYS B 1 859 ? -14.742 -44.625 -9.734 1 97 859 LYS B O 1
ATOM 14832 N N . ALA B 1 860 ? -15.109 -46.375 -8.305 1 97.38 860 ALA B N 1
ATOM 14833 C CA . ALA B 1 860 ? -14.406 -47.344 -9.141 1 97.38 860 ALA B CA 1
ATOM 14834 C C . ALA B 1 860 ? -15.391 -48.188 -9.945 1 97.38 860 ALA B C 1
ATOM 14836 O O . ALA B 1 860 ? -16.594 -48.156 -9.688 1 97.38 860 ALA B O 1
ATOM 14837 N N . PHE B 1 861 ? -14.836 -48.844 -10.992 1 97.5 861 PHE B N 1
ATOM 14838 C CA . PHE B 1 861 ? -15.633 -49.875 -11.656 1 97.5 861 PHE B CA 1
ATOM 14839 C C . PHE B 1 861 ? -15.969 -51 -10.695 1 97.5 861 PHE B C 1
ATOM 14841 O O . PHE B 1 861 ? -15.133 -51.406 -9.883 1 97.5 861 PHE B O 1
ATOM 14848 N N . LYS B 1 862 ? -17.203 -51.375 -10.766 1 96.69 862 LYS B N 1
ATOM 14849 C CA . LYS B 1 862 ? -17.516 -52.625 -10.023 1 96.69 862 LYS B CA 1
ATOM 14850 C C . LYS B 1 862 ? -16.859 -53.812 -10.68 1 96.69 862 LYS B C 1
ATOM 14852 O O . LYS B 1 862 ? -16.953 -54 -11.898 1 96.69 862 LYS B O 1
ATOM 14857 N N . ARG B 1 863 ? -16.203 -54.625 -9.898 1 96.44 863 ARG B N 1
ATOM 14858 C CA . ARG B 1 863 ? -15.461 -55.75 -10.43 1 96.44 863 ARG B CA 1
ATOM 14859 C C . ARG B 1 863 ? -15.688 -57 -9.57 1 96.44 863 ARG B C 1
ATOM 14861 O O . ARG B 1 863 ? -16 -56.906 -8.383 1 96.44 863 ARG B O 1
ATOM 14868 N N . THR B 1 864 ? -15.531 -58.156 -10.203 1 94.25 864 THR B N 1
ATOM 14869 C CA . THR B 1 864 ? -15.5 -59.406 -9.477 1 94.25 864 THR B CA 1
ATOM 14870 C C . THR B 1 864 ? -14.164 -59.594 -8.75 1 94.25 864 THR B C 1
ATOM 14872 O O . THR B 1 864 ? -13.242 -58.781 -8.93 1 94.25 864 THR B O 1
ATOM 14875 N N . ALA B 1 865 ? -14.109 -60.562 -7.891 1 92.19 865 ALA B N 1
ATOM 14876 C CA . ALA B 1 865 ? -12.898 -60.812 -7.113 1 92.19 865 ALA B CA 1
ATOM 14877 C C . ALA B 1 865 ? -11.703 -61.062 -8.023 1 92.19 865 ALA B C 1
ATOM 14879 O O . ALA B 1 865 ? -10.562 -60.75 -7.672 1 92.19 865 ALA B O 1
ATOM 14880 N N . ASP B 1 866 ? -12.016 -61.656 -9.188 1 91.25 866 ASP B N 1
ATOM 14881 C CA . ASP B 1 866 ? -10.93 -61.969 -10.109 1 91.25 866 ASP B CA 1
ATOM 14882 C C . ASP B 1 866 ? -10.633 -60.812 -11.031 1 91.25 866 ASP B C 1
ATOM 14884 O O . ASP B 1 866 ? -9.812 -60.906 -11.945 1 91.25 866 ASP B O 1
ATOM 14888 N N . GLY B 1 867 ? -11.305 -59.656 -10.898 1 92.62 867 GLY B N 1
ATOM 14889 C CA . GLY B 1 867 ? -10.938 -58.406 -11.586 1 92.62 867 GLY B CA 1
ATOM 14890 C C . GLY B 1 867 ? -11.789 -58.156 -12.805 1 92.62 867 GLY B C 1
ATOM 14891 O O . GLY B 1 867 ? -11.594 -57.156 -13.492 1 92.62 867 GLY B O 1
ATOM 14892 N N . GLN B 1 868 ? -12.797 -58.969 -13.133 1 94.06 868 GLN B N 1
ATOM 14893 C CA . GLN B 1 868 ? -13.656 -58.719 -14.281 1 94.06 868 GLN B CA 1
ATOM 14894 C C . GLN B 1 868 ? -14.711 -57.656 -13.984 1 94.06 868 GLN B C 1
ATOM 14896 O O . GLN B 1 868 ? -15.18 -57.562 -12.852 1 94.06 868 GLN B O 1
ATOM 14901 N N . LEU B 1 869 ? -15.07 -56.938 -15.031 1 97.12 869 LEU B N 1
ATOM 14902 C CA . LEU B 1 869 ? -16.125 -55.938 -14.852 1 97.12 869 LEU B CA 1
ATOM 14903 C C . LEU B 1 869 ? -17.438 -56.625 -14.484 1 97.12 869 LEU B C 1
ATOM 14905 O O . LEU B 1 869 ? -17.812 -57.625 -15.062 1 97.12 869 LEU B O 1
ATOM 14909 N N . LEU B 1 870 ? -18.078 -56.125 -13.43 1 96.94 870 LEU B N 1
ATOM 14910 C CA . LEU B 1 870 ? -19.469 -56.469 -13.125 1 96.94 870 LEU B CA 1
ATOM 14911 C C . LEU B 1 870 ? -20.422 -55.5 -13.812 1 96.94 870 LEU B C 1
ATOM 14913 O O . LEU B 1 870 ? -20.438 -54.312 -13.484 1 96.94 870 LEU B O 1
ATOM 14917 N N . LEU B 1 871 ? -21.156 -56 -14.773 1 97.88 871 LEU B N 1
ATOM 14918 C CA . LEU B 1 871 ? -22.062 -55.188 -15.57 1 97.88 871 LEU B CA 1
ATOM 14919 C C . LEU B 1 871 ? -23.469 -55.219 -14.992 1 97.88 871 LEU B C 1
ATOM 14921 O O . LEU B 1 871 ? -23.844 -56.156 -14.297 1 97.88 871 LEU B O 1
ATOM 14925 N N . ASP B 1 872 ? -24.25 -54.219 -15.227 1 96.75 872 ASP B N 1
ATOM 14926 C CA . ASP B 1 872 ? -25.625 -54.188 -14.75 1 96.75 872 ASP B CA 1
ATOM 14927 C C . ASP B 1 872 ? -26.516 -55.094 -15.594 1 96.75 872 ASP B C 1
ATOM 14929 O O . ASP B 1 872 ? -26.031 -55.844 -16.453 1 96.75 872 ASP B O 1
ATOM 14933 N N . ALA B 1 873 ? -27.844 -55.031 -15.312 1 95.38 873 ALA B N 1
ATOM 14934 C CA . ALA B 1 873 ? -28.797 -55.906 -15.969 1 95.38 873 ALA B CA 1
ATOM 14935 C C . ALA B 1 873 ? -28.875 -55.625 -17.469 1 95.38 873 ALA B C 1
ATOM 14937 O O . ALA B 1 873 ? -29.203 -56.5 -18.266 1 95.38 873 ALA B O 1
ATOM 14938 N N . ASN B 1 874 ? -28.516 -54.469 -17.844 1 96.25 874 ASN B N 1
ATOM 14939 C CA . ASN B 1 874 ? -28.578 -54.062 -19.25 1 96.25 874 ASN B CA 1
ATOM 14940 C C . ASN B 1 874 ? -27.25 -54.312 -19.953 1 96.25 874 ASN B C 1
ATOM 14942 O O . ASN B 1 874 ? -27.078 -53.906 -21.109 1 96.25 874 ASN B O 1
ATOM 14946 N N . GLY B 1 875 ? -26.281 -54.906 -19.281 1 96.75 875 GLY B N 1
ATOM 14947 C CA . GLY B 1 875 ? -25 -55.25 -19.875 1 96.75 875 GLY B CA 1
ATOM 14948 C C . GLY B 1 875 ? -24.047 -54.062 -19.938 1 96.75 875 GLY B C 1
ATOM 14949 O O . GLY B 1 875 ? -23.141 -54.062 -20.766 1 96.75 875 GLY B O 1
ATOM 14950 N N . LEU B 1 876 ? -24.234 -53.062 -19.109 1 98 876 LEU B N 1
ATOM 14951 C CA . LEU B 1 876 ? -23.406 -51.844 -19.141 1 98 876 LEU B CA 1
ATOM 14952 C C . LEU B 1 876 ? -22.516 -51.781 -17.906 1 98 876 LEU B C 1
ATOM 14954 O O . LEU B 1 876 ? -22.891 -52.25 -16.844 1 98 876 LEU B O 1
ATOM 14958 N N . PRO B 1 877 ? -21.312 -51.094 -18.062 1 97 877 PRO B N 1
ATOM 14959 C CA . PRO B 1 877 ? -20.453 -50.875 -16.891 1 97 877 PRO B CA 1
ATOM 14960 C C . PRO B 1 877 ? -21.156 -50.062 -15.812 1 97 877 PRO B C 1
ATOM 14962 O O . PRO B 1 877 ? -21.969 -49.188 -16.109 1 97 877 PRO B O 1
ATOM 14965 N N . GLN B 1 878 ? -20.844 -50.344 -14.555 1 95.81 878 GLN B N 1
ATOM 14966 C CA . GLN B 1 878 ? -21.406 -49.625 -13.43 1 95.81 878 GLN B CA 1
ATOM 14967 C C . GLN B 1 878 ? -20.328 -49.312 -12.383 1 95.81 878 GLN B C 1
ATOM 14969 O O . GLN B 1 878 ? -19.297 -49.969 -12.336 1 95.81 878 GLN B O 1
ATOM 14974 N N . SER B 1 879 ? -20.594 -48.281 -11.609 1 96.5 879 SER B N 1
ATOM 14975 C CA . SER B 1 879 ? -19.656 -47.844 -10.594 1 96.5 879 SER B CA 1
ATOM 14976 C C . SER B 1 879 ? -19.953 -48.469 -9.234 1 96.5 879 SER B C 1
ATOM 14978 O O . SER B 1 879 ? -21.078 -48.938 -9 1 96.5 879 SER B O 1
ATOM 14980 N N . THR B 1 880 ? -18.969 -48.469 -8.391 1 95.44 880 THR B N 1
ATOM 14981 C CA . THR B 1 880 ? -19.188 -48.812 -6.988 1 95.44 880 THR B CA 1
ATOM 14982 C C . THR B 1 880 ? -20.109 -47.812 -6.305 1 95.44 880 THR B C 1
ATOM 14984 O O . THR B 1 880 ? -20.25 -46.688 -6.762 1 95.44 880 THR B O 1
ATOM 14987 N N . ALA B 1 881 ? -20.734 -48.25 -5.27 1 91.94 881 ALA B N 1
ATOM 14988 C CA . ALA B 1 881 ? -21.625 -47.375 -4.52 1 91.94 881 ALA B CA 1
ATOM 14989 C C . ALA B 1 881 ? -20.812 -46.375 -3.703 1 91.94 881 ALA B C 1
ATOM 14991 O O . ALA B 1 881 ? -21.109 -45.156 -3.705 1 91.94 881 ALA B O 1
ATOM 14992 N N . ALA B 1 882 ? -19.781 -46.844 -3.08 1 91.69 882 ALA B N 1
ATOM 14993 C CA . ALA B 1 882 ? -18.953 -46 -2.232 1 91.69 882 ALA B CA 1
ATOM 14994 C C . ALA B 1 882 ? -17.719 -45.5 -2.984 1 91.69 882 ALA B C 1
ATOM 14996 O O . ALA B 1 882 ? -17.266 -46.156 -3.928 1 91.69 882 ALA B O 1
ATOM 14997 N N . ASN B 1 883 ? -17.297 -44.312 -2.619 1 93.75 883 ASN B N 1
ATOM 14998 C CA . ASN B 1 883 ? -16 -43.844 -3.105 1 93.75 883 ASN B CA 1
ATOM 14999 C C . ASN B 1 883 ? -14.852 -44.656 -2.535 1 93.75 883 ASN B C 1
ATOM 15001 O O . ASN B 1 883 ? -14.906 -45.094 -1.38 1 93.75 883 ASN B O 1
ATOM 15005 N N . VAL B 1 884 ? -13.883 -44.906 -3.305 1 93.94 884 VAL B N 1
ATOM 15006 C CA . VAL B 1 884 ? -12.711 -45.656 -2.883 1 93.94 884 VAL B CA 1
ATOM 15007 C C . VAL B 1 884 ? -11.445 -44.969 -3.369 1 93.94 884 VAL B C 1
ATOM 15009 O O . VAL B 1 884 ? -11.523 -43.969 -4.105 1 93.94 884 VAL B O 1
ATOM 15012 N N . ASN B 1 885 ? -10.305 -45.406 -2.801 1 95.19 885 ASN B N 1
ATOM 15013 C CA . ASN B 1 885 ? -9.031 -44.906 -3.293 1 95.19 885 ASN B CA 1
ATOM 15014 C C . ASN B 1 885 ? -8.773 -45.344 -4.734 1 95.19 885 ASN B C 1
ATOM 15016 O O . ASN B 1 885 ? -8.711 -46.531 -5.023 1 95.19 885 ASN B O 1
ATOM 15020 N N . LEU B 1 886 ? -8.594 -44.375 -5.633 1 96.62 886 LEU B N 1
ATOM 15021 C CA . LEU B 1 886 ? -8.43 -44.688 -7.051 1 96.62 886 LEU B CA 1
ATOM 15022 C C . LEU B 1 886 ? -6.969 -44.594 -7.465 1 96.62 886 LEU B C 1
ATOM 15024 O O . LEU B 1 886 ? -6.594 -45.031 -8.547 1 96.62 886 LEU B O 1
ATOM 15028 N N . GLY B 1 887 ? -6.18 -44.031 -6.59 1 94.75 887 GLY B N 1
ATOM 15029 C CA . GLY B 1 887 ? -4.773 -43.938 -6.957 1 94.75 887 GLY B CA 1
ATOM 15030 C C . GLY B 1 887 ? -3.99 -43 -6.062 1 94.75 887 GLY B C 1
ATOM 15031 O O . GLY B 1 887 ? -4.535 -42 -5.555 1 94.75 887 GLY B O 1
ATOM 15032 N N . GLU B 1 888 ? -2.686 -43.219 -5.918 1 93.75 888 GLU B N 1
ATOM 15033 C CA . GLU B 1 888 ? -1.731 -42.375 -5.23 1 93.75 888 GLU B CA 1
ATOM 15034 C C . GLU B 1 888 ? -1.047 -41.406 -6.207 1 93.75 888 GLU B C 1
ATOM 15036 O O . GLU B 1 888 ? -0.326 -41.844 -7.109 1 93.75 888 GLU B O 1
ATOM 15041 N N . CYS B 1 889 ? -1.227 -40.219 -5.977 1 93.25 889 CYS B N 1
ATOM 15042 C CA . CYS B 1 889 ? -1.04 -39.188 -7 1 93.25 889 CYS B CA 1
ATOM 15043 C C . CYS B 1 889 ? 0.435 -38.844 -7.164 1 93.25 889 CYS B C 1
ATOM 15045 O O . CYS B 1 889 ? 0.866 -38.438 -8.242 1 93.25 889 CYS B O 1
ATOM 15047 N N . ALA B 1 890 ? 1.245 -38.938 -6.168 1 92.75 890 ALA B N 1
ATOM 15048 C CA . ALA B 1 890 ? 2.637 -38.5 -6.246 1 92.75 890 ALA B CA 1
ATOM 15049 C C . ALA B 1 890 ? 3.438 -39.375 -7.195 1 92.75 890 ALA B C 1
ATOM 15051 O O . ALA B 1 890 ? 3.23 -40.594 -7.242 1 92.75 890 ALA B O 1
ATOM 15052 N N . PRO B 1 891 ? 4.352 -38.812 -7.945 1 95.12 891 PRO B N 1
ATOM 15053 C CA . PRO B 1 891 ? 5.176 -39.594 -8.859 1 95.12 891 PRO B CA 1
ATOM 15054 C C . PRO B 1 891 ? 6.098 -40.562 -8.125 1 95.12 891 PRO B C 1
ATOM 15056 O O . PRO B 1 891 ? 6.43 -40.344 -6.953 1 95.12 891 PRO B O 1
ATOM 15059 N N . ASP B 1 892 ? 6.562 -41.594 -8.875 1 96.31 892 ASP B N 1
ATOM 15060 C CA . ASP B 1 892 ? 7.539 -42.531 -8.336 1 96.31 892 ASP B CA 1
ATOM 15061 C C . ASP B 1 892 ? 8.922 -41.875 -8.242 1 96.31 892 ASP B C 1
ATOM 15063 O O . ASP B 1 892 ? 9.641 -42.094 -7.258 1 96.31 892 ASP B O 1
ATOM 15067 N N . PHE B 1 893 ? 9.25 -41.25 -9.242 1 97.06 893 PHE B N 1
ATOM 15068 C CA . PHE B 1 893 ? 10.484 -40.469 -9.188 1 97.06 893 PHE B CA 1
ATOM 15069 C C . PHE B 1 893 ? 10.484 -39.375 -10.258 1 97.06 893 PHE B C 1
ATOM 15071 O O . PHE B 1 893 ? 9.656 -39.406 -11.164 1 97.06 893 PHE B O 1
ATOM 15078 N N . ASN B 1 894 ? 11.312 -38.406 -10.125 1 96.19 894 ASN B N 1
ATOM 15079 C CA . ASN B 1 894 ? 11.641 -37.375 -11.094 1 96.19 894 ASN B CA 1
ATOM 15080 C C . ASN B 1 894 ? 13.125 -37.375 -11.438 1 96.19 894 ASN B C 1
ATOM 15082 O O . ASN B 1 894 ? 13.969 -37.625 -10.57 1 96.19 894 ASN B O 1
ATOM 15086 N N . MET B 1 895 ? 13.375 -37.094 -12.656 1 97.06 895 MET B N 1
ATOM 15087 C CA . MET B 1 895 ? 14.766 -37.062 -13.102 1 97.06 895 MET B CA 1
ATOM 15088 C C . MET B 1 895 ? 14.992 -35.938 -14.109 1 97.06 895 MET B C 1
ATOM 15090 O O . MET B 1 895 ? 14.266 -35.844 -15.102 1 97.06 895 MET B O 1
ATOM 15094 N N . GLY B 1 896 ? 15.914 -35.094 -13.797 1 96.25 896 GLY B N 1
ATOM 15095 C CA . GLY B 1 896 ? 16.312 -34.031 -14.719 1 96.25 896 GLY B CA 1
ATOM 15096 C C . GLY B 1 896 ? 17.641 -34.281 -15.391 1 96.25 896 GLY B C 1
ATOM 15097 O O . GLY B 1 896 ? 18.578 -34.781 -14.758 1 96.25 896 GLY B O 1
ATOM 15098 N N . PHE B 1 897 ? 17.75 -34 -16.719 1 96.88 897 PHE B N 1
ATOM 15099 C CA . PHE B 1 897 ? 18.984 -34.062 -17.484 1 96.88 897 PHE B CA 1
ATOM 15100 C C . PHE B 1 897 ? 19.406 -32.688 -17.984 1 96.88 897 PHE B C 1
ATOM 15102 O O . PHE B 1 897 ? 18.609 -31.984 -18.609 1 96.88 897 PHE B O 1
ATOM 15109 N N . ASN B 1 898 ? 20.578 -32.375 -17.703 1 94.88 898 ASN B N 1
ATOM 15110 C CA . ASN B 1 898 ? 21.094 -31.078 -18.125 1 94.88 898 ASN B CA 1
ATOM 15111 C C . ASN B 1 898 ? 22.297 -31.219 -19.047 1 94.88 898 ASN B C 1
ATOM 15113 O O . ASN B 1 898 ? 23.188 -32.031 -18.797 1 94.88 898 ASN B O 1
ATOM 15117 N N . LEU B 1 899 ? 22.297 -30.438 -20.109 1 95.62 899 LEU B N 1
ATOM 15118 C CA . LEU B 1 899 ? 23.375 -30.406 -21.078 1 95.62 899 LEU B CA 1
ATOM 15119 C C . LEU B 1 899 ? 23.906 -28.984 -21.234 1 95.62 899 LEU B C 1
ATOM 15121 O O . LEU B 1 899 ? 23.125 -28.031 -21.375 1 95.62 899 LEU B O 1
ATOM 15125 N N . HIS B 1 900 ? 25.172 -28.844 -21.141 1 94.62 900 HIS B N 1
ATOM 15126 C CA . HIS B 1 900 ? 25.859 -27.609 -21.5 1 94.62 900 HIS B CA 1
ATOM 15127 C C . HIS B 1 900 ? 27.047 -27.891 -22.422 1 94.62 900 HIS B C 1
ATOM 15129 O O . HIS B 1 900 ? 27.969 -28.625 -22.062 1 94.62 900 HIS B O 1
ATOM 15135 N N . ALA B 1 901 ? 26.984 -27.312 -23.578 1 95.94 901 ALA B N 1
ATOM 15136 C CA . ALA B 1 901 ? 28.062 -27.469 -24.547 1 95.94 901 ALA B CA 1
ATOM 15137 C C . ALA B 1 901 ? 28.5 -26.125 -25.141 1 95.94 901 ALA B C 1
ATOM 15139 O O . ALA B 1 901 ? 27.688 -25.219 -25.266 1 95.94 901 ALA B O 1
ATOM 15140 N N . HIS B 1 902 ? 29.75 -26.078 -25.359 1 94.25 902 HIS B N 1
ATOM 15141 C CA . HIS B 1 902 ? 30.219 -24.891 -26.047 1 94.25 902 HIS B CA 1
ATOM 15142 C C . HIS B 1 902 ? 31.281 -25.234 -27.094 1 94.25 902 HIS B C 1
ATOM 15144 O O . HIS B 1 902 ? 32.031 -26.219 -26.938 1 94.25 902 HIS B O 1
ATOM 15150 N N . TYR B 1 903 ? 31.328 -24.578 -28.141 1 96.5 903 TYR B N 1
ATOM 15151 C CA . TYR B 1 903 ? 32.344 -24.594 -29.203 1 96.5 903 TYR B CA 1
ATOM 15152 C C . TYR B 1 903 ? 32.75 -23.172 -29.578 1 96.5 903 TYR B C 1
ATOM 15154 O O . TYR B 1 903 ? 32 -22.484 -30.281 1 96.5 903 TYR B O 1
ATOM 15162 N N . LYS B 1 904 ? 33.844 -22.734 -29.141 1 93.5 904 LYS B N 1
ATOM 15163 C CA . LYS B 1 904 ? 34.312 -21.375 -29.297 1 93.5 904 LYS B CA 1
ATOM 15164 C C . LYS B 1 904 ? 33.281 -20.359 -28.781 1 93.5 904 LYS B C 1
ATOM 15166 O O . LYS B 1 904 ? 32.875 -20.422 -27.625 1 93.5 904 LYS B O 1
ATOM 15171 N N . ASN B 1 905 ? 32.719 -19.609 -29.797 1 93 905 ASN B N 1
ATOM 15172 C CA . ASN B 1 905 ? 31.812 -18.562 -29.359 1 93 905 ASN B CA 1
ATOM 15173 C C . ASN B 1 905 ? 30.375 -19.047 -29.359 1 93 905 ASN B C 1
ATOM 15175 O O . ASN B 1 905 ? 29.469 -18.281 -29 1 93 905 ASN B O 1
ATOM 15179 N N . LEU B 1 906 ? 30.219 -20.328 -29.641 1 96 906 LEU B N 1
ATOM 15180 C CA . LEU B 1 906 ? 28.875 -20.906 -29.641 1 96 906 LEU B CA 1
ATOM 15181 C C . LEU B 1 906 ? 28.641 -21.734 -28.391 1 96 906 LEU B C 1
ATOM 15183 O O . LEU B 1 906 ? 29.5 -22.5 -27.953 1 96 906 LEU B O 1
ATOM 15187 N N . SER B 1 907 ? 27.5 -21.547 -27.766 1 94.31 907 SER B N 1
ATOM 15188 C CA . SER B 1 907 ? 27.141 -22.328 -26.578 1 94.31 907 SER B CA 1
ATOM 15189 C C . SER B 1 907 ? 25.734 -22.906 -26.719 1 94.31 907 SER B C 1
ATOM 15191 O O . SER B 1 907 ? 24.828 -22.266 -27.266 1 94.31 907 SER B O 1
ATOM 15193 N N . LEU B 1 908 ? 25.547 -24.125 -26.266 1 95.44 908 LEU B N 1
ATOM 15194 C CA . LEU B 1 908 ? 24.266 -24.844 -26.266 1 95.44 908 LEU B CA 1
ATOM 15195 C C . LEU B 1 908 ? 23.906 -25.312 -24.859 1 95.44 908 LEU B C 1
ATOM 15197 O O . LEU B 1 908 ? 24.734 -25.922 -24.172 1 95.44 908 LEU B O 1
ATOM 15201 N N . SER B 1 909 ? 22.75 -25 -24.438 1 94.25 909 SER B N 1
ATOM 15202 C CA . SER B 1 909 ? 22.219 -25.484 -23.188 1 94.25 909 SER B CA 1
ATOM 15203 C C . SER B 1 909 ? 20.844 -26.141 -23.375 1 94.25 909 SER B C 1
ATOM 15205 O O . SER B 1 909 ? 20.031 -25.641 -24.156 1 94.25 909 SER B O 1
ATOM 15207 N N . ALA B 1 910 ? 20.609 -27.234 -22.719 1 94.75 910 ALA B N 1
ATOM 15208 C CA . ALA B 1 910 ? 19.328 -27.922 -22.812 1 94.75 910 ALA B CA 1
ATOM 15209 C C . ALA B 1 910 ? 18.984 -28.641 -21.5 1 94.75 910 ALA B C 1
ATOM 15211 O O . ALA B 1 910 ? 19.891 -29.125 -20.812 1 94.75 910 ALA B O 1
ATOM 15212 N N . THR B 1 911 ? 17.734 -28.703 -21.188 1 94.81 911 THR B N 1
ATOM 15213 C CA . THR B 1 911 ? 17.234 -29.406 -20 1 94.81 911 THR B CA 1
ATOM 15214 C C . THR B 1 911 ? 16.078 -30.344 -20.375 1 94.81 911 THR B C 1
ATOM 15216 O O . THR B 1 911 ? 15.102 -29.906 -20.984 1 94.81 911 THR B O 1
ATOM 15219 N N . MET B 1 912 ? 16.219 -31.594 -20.016 1 95.88 912 MET B N 1
ATOM 15220 C CA . MET B 1 912 ? 15.141 -32.562 -20.125 1 95.88 912 MET B CA 1
ATOM 15221 C C . MET B 1 912 ? 14.602 -32.938 -18.75 1 95.88 912 MET B C 1
ATOM 15223 O O . MET B 1 912 ? 15.359 -33.062 -17.781 1 95.88 912 MET B O 1
ATOM 15227 N N . ASP B 1 913 ? 13.344 -33.156 -18.672 1 95.88 913 ASP B N 1
ATOM 15228 C CA . ASP B 1 913 ? 12.68 -33.469 -17.422 1 95.88 913 ASP B CA 1
ATOM 15229 C C . ASP B 1 913 ? 11.828 -34.75 -17.562 1 95.88 913 ASP B C 1
ATOM 15231 O O . ASP B 1 913 ? 10.922 -34.781 -18.391 1 95.88 913 ASP B O 1
ATOM 15235 N N . TRP B 1 914 ? 12.141 -35.719 -16.766 1 97.44 914 TRP B N 1
ATOM 15236 C CA . TRP B 1 914 ? 11.445 -37 -16.797 1 97.44 914 TRP B CA 1
ATOM 15237 C C . TRP B 1 914 ? 10.695 -37.25 -15.492 1 97.44 914 TRP B C 1
ATOM 15239 O O . TRP B 1 914 ? 11.297 -37.25 -14.414 1 97.44 914 TRP B O 1
ATOM 15249 N N . GLN B 1 915 ? 9.438 -37.375 -15.555 1 96.62 915 GLN B N 1
ATOM 15250 C CA . GLN B 1 915 ? 8.609 -37.812 -14.445 1 96.62 915 GLN B CA 1
ATOM 15251 C C . GLN B 1 915 ? 8.062 -39.219 -14.695 1 96.62 915 GLN B C 1
ATOM 15253 O O . GLN B 1 915 ? 7.473 -39.5 -15.75 1 96.62 915 GLN B O 1
ATOM 15258 N N . LYS B 1 916 ? 8.281 -40.125 -13.75 1 97.44 916 LYS B N 1
ATOM 15259 C CA . LYS B 1 916 ? 7.734 -41.469 -13.844 1 97.44 916 LYS B CA 1
ATOM 15260 C C . LYS B 1 916 ? 6.676 -41.719 -12.766 1 97.44 916 LYS B C 1
ATOM 15262 O O . LYS B 1 916 ? 6.906 -41.406 -11.594 1 97.44 916 LYS B O 1
ATOM 15267 N N . GLY B 1 917 ? 5.586 -42.25 -13.289 1 95.62 917 GLY B N 1
ATOM 15268 C CA . GLY B 1 917 ? 4.512 -42.594 -12.375 1 95.62 917 GLY B CA 1
ATOM 15269 C C . GLY B 1 917 ? 3.658 -41.406 -11.977 1 95.62 917 GLY B C 1
ATOM 15270 O O . GLY B 1 917 ? 3.727 -40.344 -12.594 1 95.62 917 GLY B O 1
ATOM 15271 N N . GLY B 1 918 ? 2.787 -41.656 -10.961 1 93.88 918 GLY B N 1
ATOM 15272 C CA . GLY B 1 918 ? 1.779 -40.688 -10.539 1 93.88 918 GLY B CA 1
ATOM 15273 C C . GLY B 1 918 ? 0.467 -40.812 -11.281 1 93.88 918 GLY B C 1
ATOM 15274 O O . GLY B 1 918 ? 0.371 -41.594 -12.234 1 93.88 918 GLY B O 1
ATOM 15275 N N . CYS B 1 919 ? -0.482 -40.156 -10.75 1 95.62 919 CYS B N 1
ATOM 15276 C CA . CYS B 1 919 ? -1.771 -40.156 -11.43 1 95.62 919 CYS B CA 1
ATOM 15277 C C . CYS B 1 919 ? -2.537 -38.875 -11.195 1 95.62 919 CYS B C 1
ATOM 15279 O O . CYS B 1 919 ? -2.207 -38.125 -10.281 1 95.62 919 CYS B O 1
ATOM 15281 N N . MET B 1 920 ? -3.447 -38.625 -12.016 1 95.88 920 MET B N 1
ATOM 15282 C CA . MET B 1 920 ? -4.312 -37.469 -11.898 1 95.88 920 MET B CA 1
ATOM 15283 C C . MET B 1 920 ? -5.727 -37.781 -12.359 1 95.88 920 MET B C 1
ATOM 15285 O O . MET B 1 920 ? -5.93 -38.688 -13.172 1 95.88 920 MET B O 1
ATOM 15289 N N . TYR B 1 921 ? -6.68 -37.125 -11.688 1 96.69 921 TYR B N 1
ATOM 15290 C CA . TYR B 1 921 ? -8.023 -37.062 -12.258 1 96.69 921 TYR B CA 1
ATOM 15291 C C . TYR B 1 921 ? -8.086 -36.062 -13.406 1 96.69 921 TYR B C 1
ATOM 15293 O O . TYR B 1 921 ? -7.754 -34.906 -13.234 1 96.69 921 TYR B O 1
ATOM 15301 N N . ASN B 1 922 ? -8.43 -36.562 -14.539 1 96.44 922 ASN B N 1
ATOM 15302 C CA . ASN B 1 922 ? -8.625 -35.688 -15.688 1 96.44 922 ASN B CA 1
ATOM 15303 C C . ASN B 1 922 ? -10.086 -35.656 -16.125 1 96.44 922 ASN B C 1
ATOM 15305 O O . ASN B 1 922 ? -10.492 -36.406 -17 1 96.44 922 ASN B O 1
ATOM 15309 N N . GLY B 1 923 ? -10.75 -34.625 -15.594 1 95.88 923 GLY B N 1
ATOM 15310 C CA . GLY B 1 923 ? -12.164 -34.5 -15.883 1 95.88 923 GLY B CA 1
ATOM 15311 C C . GLY B 1 923 ? -12.438 -34 -17.297 1 95.88 923 GLY B C 1
ATOM 15312 O O . GLY B 1 923 ? -13.523 -34.219 -17.844 1 95.88 923 GLY B O 1
ATOM 15313 N N . THR B 1 924 ? -11.5 -33.375 -17.922 1 95.94 924 THR B N 1
ATOM 15314 C CA . THR B 1 924 ? -11.664 -32.906 -19.281 1 95.94 924 THR B CA 1
ATOM 15315 C C . THR B 1 924 ? -11.789 -34.062 -20.25 1 95.94 924 THR B C 1
ATOM 15317 O O . THR B 1 924 ? -12.75 -34.156 -21.016 1 95.94 924 THR B O 1
ATOM 15320 N N . LEU B 1 925 ? -10.875 -35 -20.25 1 96.38 925 LEU B N 1
ATOM 15321 C CA . LEU B 1 925 ? -10.914 -36.156 -21.141 1 96.38 925 LEU B CA 1
ATOM 15322 C C . LEU B 1 925 ? -12.117 -37.031 -20.844 1 96.38 925 LEU B C 1
ATOM 15324 O O . LEU B 1 925 ? -12.758 -37.562 -21.766 1 96.38 925 LEU B O 1
ATOM 15328 N N . LEU B 1 926 ? -12.367 -37.219 -19.531 1 97 926 LEU B N 1
ATOM 15329 C CA . LEU B 1 926 ? -13.523 -38.031 -19.141 1 97 926 LEU B CA 1
ATOM 15330 C C . LEU B 1 926 ? -14.805 -37.469 -19.75 1 97 926 LEU B C 1
ATOM 15332 O O . LEU B 1 926 ? -15.594 -38.188 -20.344 1 97 926 LEU B O 1
ATOM 15336 N N . THR B 1 927 ? -14.977 -36.188 -19.594 1 96.5 927 THR B N 1
ATOM 15337 C CA . THR B 1 927 ? -16.203 -35.531 -20.047 1 96.5 927 THR B CA 1
ATOM 15338 C C . THR B 1 927 ? -16.25 -35.5 -21.578 1 96.5 927 THR B C 1
ATOM 15340 O O . THR B 1 927 ? -17.297 -35.719 -22.172 1 96.5 927 THR B O 1
ATOM 15343 N N . MET B 1 928 ? -15.164 -35.188 -22.219 1 97.06 928 MET B N 1
ATOM 15344 C CA . MET B 1 928 ? -15.141 -35.125 -23.672 1 97.06 928 MET B CA 1
ATOM 15345 C C . MET B 1 928 ? -15.359 -36.5 -24.297 1 97.06 928 MET B C 1
ATOM 15347 O O . MET B 1 928 ? -15.961 -36.594 -25.375 1 97.06 928 MET B O 1
ATOM 15351 N N . ASN B 1 929 ? -14.875 -37.531 -23.703 1 97.44 929 ASN B N 1
ATOM 15352 C CA . ASN B 1 929 ? -15.203 -38.875 -24.141 1 97.44 929 ASN B CA 1
ATOM 15353 C C . ASN B 1 929 ? -16.688 -39.188 -23.969 1 97.44 929 ASN B C 1
ATOM 15355 O O . ASN B 1 929 ? -17.328 -39.719 -24.891 1 97.44 929 ASN B O 1
ATOM 15359 N N . TYR B 1 930 ? -17.188 -38.812 -22.828 1 98.06 930 TYR B N 1
ATOM 15360 C CA . TYR B 1 930 ? -18.609 -39.031 -22.594 1 98.06 930 TYR B CA 1
ATOM 15361 C C . TYR B 1 930 ? -19.438 -38.281 -23.641 1 98.06 930 TYR B C 1
ATOM 15363 O O . TYR B 1 930 ? -20.484 -38.781 -24.078 1 98.06 930 TYR B O 1
ATOM 15371 N N . PHE B 1 931 ? -18.953 -37.156 -24.078 1 97.81 931 PHE B N 1
ATOM 15372 C CA . PHE B 1 931 ? -19.672 -36.312 -25.047 1 97.81 931 PHE B CA 1
ATOM 15373 C C . PHE B 1 931 ? -19.5 -36.875 -26.453 1 97.81 931 PHE B C 1
ATOM 15375 O O . PHE B 1 931 ? -20.172 -36.406 -27.391 1 97.81 931 PHE B O 1
ATOM 15382 N N . GLY B 1 932 ? -18.625 -37.781 -26.688 1 97.62 932 GLY B N 1
ATOM 15383 C CA . GLY B 1 932 ? -18.344 -38.312 -28.031 1 97.62 932 GLY B CA 1
ATOM 15384 C C . GLY B 1 932 ? -17.547 -37.344 -28.875 1 97.62 932 GLY B C 1
ATOM 15385 O O . GLY B 1 932 ? -17.594 -37.406 -30.109 1 97.62 932 GLY B O 1
ATOM 15386 N N . ALA B 1 933 ? -16.828 -36.469 -28.219 1 96.5 933 ALA B N 1
ATOM 15387 C CA . ALA B 1 933 ? -16.156 -35.375 -28.938 1 96.5 933 ALA B CA 1
ATOM 15388 C C . ALA B 1 933 ? -14.727 -35.75 -29.297 1 96.5 933 ALA B C 1
ATOM 15390 O O . ALA B 1 933 ? -14.125 -35.156 -30.188 1 96.5 933 ALA B O 1
ATOM 15391 N N . THR B 1 934 ? -14.195 -36.781 -28.703 1 96.25 934 THR B N 1
ATOM 15392 C CA . THR B 1 934 ? -12.797 -37.156 -28.906 1 96.25 934 THR B CA 1
ATOM 15393 C C . THR B 1 934 ? -12.664 -38.062 -30.125 1 96.25 934 THR B C 1
ATOM 15395 O O . THR B 1 934 ? -13.633 -38.719 -30.547 1 96.25 934 THR B O 1
ATOM 15398 N N . LYS B 1 935 ? -11.445 -38.125 -30.656 1 94.94 935 LYS B N 1
ATOM 15399 C CA . LYS B 1 935 ? -11.164 -39.062 -31.719 1 94.94 935 LYS B CA 1
ATOM 15400 C C . LYS B 1 935 ? -11.305 -40.5 -31.219 1 94.94 935 LYS B C 1
ATOM 15402 O O . LYS B 1 935 ? -11.703 -41.406 -31.984 1 94.94 935 LYS B O 1
ATOM 15407 N N . GLU B 1 936 ? -11.023 -40.719 -30 1 94.88 936 GLU B N 1
ATOM 15408 C CA . GLU B 1 936 ? -11.086 -42.031 -29.375 1 94.88 936 GLU B CA 1
ATOM 15409 C C . GLU B 1 936 ? -12.516 -42.562 -29.344 1 94.88 936 GLU B C 1
ATOM 15411 O O . GLU B 1 936 ? -12.742 -43.781 -29.25 1 94.88 936 GLU B O 1
ATOM 15416 N N . SER B 1 937 ? -13.461 -41.75 -29.484 1 97.06 937 SER B N 1
ATOM 15417 C CA . SER B 1 937 ? -14.859 -42.125 -29.422 1 97.06 937 SER B CA 1
ATOM 15418 C C . SER B 1 937 ? -15.352 -42.656 -30.766 1 97.06 937 SER B C 1
ATOM 15420 O O . SER B 1 937 ? -16.406 -43.312 -30.844 1 97.06 937 SER B O 1
ATOM 15422 N N . LEU B 1 938 ? -14.68 -42.438 -31.844 1 97.38 938 LEU B N 1
ATOM 15423 C CA . LEU B 1 938 ? -15.133 -42.688 -33.219 1 97.38 938 LEU B CA 1
ATOM 15424 C C . LEU B 1 938 ? -15.602 -44.125 -33.375 1 97.38 938 LEU B C 1
ATOM 15426 O O . LEU B 1 938 ? -16.656 -44.375 -33.938 1 97.38 938 LEU B O 1
ATOM 15430 N N . PRO B 1 939 ? -14.898 -45.125 -32.75 1 97.25 939 PRO B N 1
ATOM 15431 C CA . PRO B 1 939 ? -15.328 -46.5 -32.938 1 97.25 939 PRO B CA 1
ATOM 15432 C C . PRO B 1 939 ? -16.641 -46.812 -32.25 1 97.25 939 PRO B C 1
ATOM 15434 O O . PRO B 1 939 ? -17.234 -47.875 -32.469 1 97.25 939 PRO B O 1
ATOM 15437 N N . TYR B 1 940 ? -17.156 -45.906 -31.531 1 98.06 940 TYR B N 1
ATOM 15438 C CA . TYR B 1 940 ? -18.297 -46.25 -30.688 1 98.06 940 TYR B CA 1
ATOM 15439 C C . TYR B 1 940 ? -19.562 -45.531 -31.156 1 98.06 940 TYR B C 1
ATOM 15441 O O . TYR B 1 940 ? -20.625 -45.656 -30.531 1 98.06 940 TYR B O 1
ATOM 15449 N N . HIS B 1 941 ? -19.5 -44.781 -32.188 1 97.5 941 HIS B N 1
ATOM 15450 C CA . HIS B 1 941 ? -20.641 -43.969 -32.656 1 97.5 941 HIS B CA 1
ATOM 15451 C C . HIS B 1 941 ? -21.672 -44.844 -33.344 1 97.5 941 HIS B C 1
ATOM 15453 O O . HIS B 1 941 ? -22.875 -44.5 -33.344 1 97.5 941 HIS B O 1
ATOM 15459 N N . GLU B 1 942 ? -21.203 -45.906 -33.906 1 97.12 942 GLU B N 1
ATOM 15460 C CA . GLU B 1 942 ? -22.109 -46.781 -34.656 1 97.12 942 GLU B CA 1
ATOM 15461 C C . GLU B 1 942 ? -21.953 -48.25 -34.219 1 97.12 942 GLU B C 1
ATOM 15463 O O . GLU B 1 942 ? -20.859 -48.656 -33.844 1 97.12 942 GLU B O 1
ATOM 15468 N N . GLY B 1 943 ? -23.078 -49 -34.25 1 96.56 943 GLY B N 1
ATOM 15469 C CA . GLY B 1 943 ? -23.031 -50.438 -34.062 1 96.56 943 GLY B CA 1
ATOM 15470 C C . GLY B 1 943 ? -23.359 -50.875 -32.656 1 96.56 943 GLY B C 1
ATOM 15471 O O . GLY B 1 943 ? -23.781 -50.062 -31.828 1 96.56 943 GLY B O 1
ATOM 15472 N N . THR B 1 944 ? -23.406 -52.125 -32.438 1 97.31 944 THR B N 1
ATOM 15473 C CA . THR B 1 944 ? -23.688 -52.75 -31.141 1 97.31 944 THR B CA 1
ATOM 15474 C C . THR B 1 944 ? -22.5 -53.594 -30.672 1 97.31 944 THR B C 1
ATOM 15476 O O . THR B 1 944 ? -21.562 -53.812 -31.438 1 97.31 944 THR B O 1
ATOM 15479 N N . MET B 1 945 ? -22.547 -53.906 -29.438 1 97.56 945 MET B N 1
ATOM 15480 C CA . MET B 1 945 ? -21.516 -54.781 -28.875 1 97.56 945 MET B CA 1
ATOM 15481 C C . MET B 1 945 ? -22.031 -55.562 -27.672 1 97.56 945 MET B C 1
ATOM 15483 O O . MET B 1 945 ? -23.094 -55.219 -27.141 1 97.56 945 MET B O 1
ATOM 15487 N N . VAL B 1 946 ? -21.344 -56.594 -27.359 1 97.75 946 VAL B N 1
ATOM 15488 C CA . VAL B 1 946 ? -21.5 -57.25 -26.062 1 97.75 946 VAL B CA 1
ATOM 15489 C C . VAL B 1 946 ? -20.281 -56.969 -25.188 1 97.75 946 VAL B C 1
ATOM 15491 O O . VAL B 1 946 ? -19.156 -57.375 -25.5 1 97.75 946 VAL B O 1
ATOM 15494 N N . ALA B 1 947 ? -20.516 -56.219 -24.203 1 97.19 947 ALA B N 1
ATOM 15495 C CA . ALA B 1 947 ? -19.422 -55.812 -23.312 1 97.19 947 ALA B CA 1
ATOM 15496 C C . ALA B 1 947 ? -18.812 -57.031 -22.625 1 97.19 947 ALA B C 1
ATOM 15498 O O . ALA B 1 947 ? -19.531 -57.969 -22.234 1 97.19 947 ALA B O 1
ATOM 15499 N N . GLU B 1 948 ? -17.5 -57.062 -22.516 1 95.81 948 GLU B N 1
ATOM 15500 C CA . GLU B 1 948 ? -16.828 -58.156 -21.812 1 95.81 948 GLU B CA 1
ATOM 15501 C C . GLU B 1 948 ? -17 -58 -20.297 1 95.81 948 GLU B C 1
ATOM 15503 O O . GLU B 1 948 ? -16.812 -56.906 -19.75 1 95.81 948 GLU B O 1
ATOM 15508 N N . GLY B 1 949 ? -17.422 -59.062 -19.625 1 96.94 949 GLY B N 1
ATOM 15509 C CA . GLY B 1 949 ? -17.578 -59.062 -18.188 1 96.94 949 GLY B CA 1
ATOM 15510 C C . GLY B 1 949 ? -18.688 -60 -17.719 1 96.94 949 GLY B C 1
ATOM 15511 O O . GLY B 1 949 ? -19.125 -60.875 -18.469 1 96.94 949 GLY B O 1
ATOM 15512 N N . ILE B 1 950 ? -19.031 -59.844 -16.375 1 97.38 950 ILE B N 1
ATOM 15513 C CA . ILE B 1 950 ? -20.062 -60.656 -15.742 1 97.38 950 ILE B CA 1
ATOM 15514 C C . ILE B 1 950 ? -21.312 -59.812 -15.508 1 97.38 950 ILE B C 1
ATOM 15516 O O . ILE B 1 950 ? -21.234 -58.719 -14.969 1 97.38 950 ILE B O 1
ATOM 15520 N N . ASN B 1 951 ? -22.422 -60.312 -16.016 1 97.25 951 ASN B N 1
ATOM 15521 C CA . ASN B 1 951 ? -23.688 -59.656 -15.688 1 97.25 951 ASN B CA 1
ATOM 15522 C C . ASN B 1 951 ? -24.094 -59.906 -14.234 1 97.25 951 ASN B C 1
ATOM 15524 O O . ASN B 1 951 ? -24.297 -61.062 -13.836 1 97.25 951 ASN B O 1
ATOM 15528 N N . GLU B 1 952 ? -24.141 -58.906 -13.492 1 95.56 952 GLU B N 1
ATOM 15529 C CA . GLU B 1 952 ? -24.359 -59.031 -12.055 1 95.56 952 GLU B CA 1
ATOM 15530 C C . GLU B 1 952 ? -25.703 -59.688 -11.758 1 95.56 952 GLU B C 1
ATOM 15532 O O . GLU B 1 952 ? -25.812 -60.469 -10.797 1 95.56 952 GLU B O 1
ATOM 15537 N N . ALA B 1 953 ? -26.766 -59.438 -12.57 1 95 953 ALA B N 1
ATOM 15538 C CA . ALA B 1 953 ? -28.109 -59.969 -12.344 1 95 953 ALA B CA 1
ATOM 15539 C C . ALA B 1 953 ? -28.156 -61.469 -12.547 1 95 953 ALA B C 1
ATOM 15541 O O . ALA B 1 953 ? -28.859 -62.188 -11.828 1 95 953 ALA B O 1
ATOM 15542 N N . THR B 1 954 ? -27.391 -62.062 -13.484 1 94.94 954 THR B N 1
ATOM 15543 C CA . THR B 1 954 ? -27.438 -63.469 -13.82 1 94.94 954 THR B CA 1
ATOM 15544 C C . THR B 1 954 ? -26.25 -64.188 -13.203 1 94.94 954 THR B C 1
ATOM 15546 O O . THR B 1 954 ? -26.281 -65.438 -13.07 1 94.94 954 THR B O 1
ATOM 15549 N N . GLY B 1 955 ? -25.203 -63.438 -12.906 1 94.38 955 GLY B N 1
ATOM 15550 C CA . GLY B 1 955 ? -23.984 -64.062 -12.383 1 94.38 955 GLY B CA 1
ATOM 15551 C C . GLY B 1 955 ? -23.156 -64.75 -13.438 1 94.38 955 GLY B C 1
ATOM 15552 O O . GLY B 1 955 ? -22.141 -65.375 -13.133 1 94.38 955 GLY B O 1
ATOM 15553 N N . ALA B 1 956 ? -23.609 -64.688 -14.695 1 95.19 956 ALA B N 1
ATOM 15554 C CA . ALA B 1 956 ? -22.922 -65.375 -15.812 1 95.19 956 ALA B CA 1
ATOM 15555 C C . ALA B 1 956 ? -22.281 -64.312 -16.734 1 95.19 956 ALA B C 1
ATOM 15557 O O . ALA B 1 956 ? -22.469 -63.125 -16.562 1 95.19 956 ALA B O 1
ATOM 15558 N N . LYS B 1 957 ? -21.5 -64.875 -17.656 1 96.69 957 LYS B N 1
ATOM 15559 C CA . LYS B 1 957 ? -20.891 -64.062 -18.656 1 96.69 957 LYS B CA 1
ATOM 15560 C C . LYS B 1 957 ? -21.953 -63.219 -19.391 1 96.69 957 LYS B C 1
ATOM 15562 O O . LYS B 1 957 ? -23.016 -63.75 -19.75 1 96.69 957 LYS B O 1
ATOM 15567 N N . ASN B 1 958 ? -21.672 -61.906 -19.625 1 97.44 958 ASN B N 1
ATOM 15568 C CA . ASN B 1 958 ? -22.656 -61.031 -20.234 1 97.44 958 ASN B CA 1
ATOM 15569 C C . ASN B 1 958 ? -22.922 -61.406 -21.688 1 97.44 958 ASN B C 1
ATOM 15571 O O . ASN B 1 958 ? -21.984 -61.656 -22.453 1 97.44 958 ASN B O 1
ATOM 15575 N N . THR B 1 959 ? -24.219 -61.438 -22.141 1 96.94 959 THR B N 1
ATOM 15576 C CA . THR B 1 959 ? -24.594 -61.719 -23.516 1 96.94 959 THR B CA 1
ATOM 15577 C C . THR B 1 959 ? -25.531 -60.625 -24.047 1 96.94 959 THR B C 1
ATOM 15579 O O . THR B 1 959 ? -26 -60.719 -25.188 1 96.94 959 THR B O 1
ATOM 15582 N N . VAL B 1 960 ? -25.75 -59.719 -23.188 1 97.38 960 VAL B N 1
ATOM 15583 C CA . VAL B 1 960 ? -26.703 -58.688 -23.562 1 97.38 960 VAL B CA 1
ATOM 15584 C C . VAL B 1 960 ? -26.078 -57.75 -24.609 1 97.38 960 VAL B C 1
ATOM 15586 O O . VAL B 1 960 ? -24.984 -57.25 -24.406 1 97.38 960 VAL B O 1
ATOM 15589 N N . VAL B 1 961 ? -26.781 -57.562 -25.719 1 97.5 961 VAL B N 1
ATOM 15590 C CA . VAL B 1 961 ? -26.328 -56.656 -26.781 1 97.5 961 VAL B CA 1
ATOM 15591 C C . VAL B 1 961 ? -26.734 -55.219 -26.469 1 97.5 961 VAL B C 1
ATOM 15593 O O . VAL B 1 961 ? -27.891 -54.969 -26.156 1 97.5 961 VAL B O 1
ATOM 15596 N N . VAL B 1 962 ? -25.797 -54.344 -26.484 1 97.12 962 VAL B N 1
ATOM 15597 C CA . VAL B 1 962 ? -26.062 -52.938 -26.281 1 97.12 962 VAL B CA 1
ATOM 15598 C C . VAL B 1 962 ? -25.469 -52.125 -27.422 1 97.12 962 VAL B C 1
ATOM 15600 O O . VAL B 1 962 ? -24.641 -52.594 -28.188 1 97.12 962 VAL B O 1
ATOM 15603 N N . SER B 1 963 ? -25.938 -50.844 -27.547 1 96.81 963 SER B N 1
ATOM 15604 C CA . SER B 1 963 ? -25.281 -49.969 -28.5 1 96.81 963 SER B CA 1
ATOM 15605 C C . SER B 1 963 ? -23.875 -49.594 -28.047 1 96.81 963 SER B C 1
ATOM 15607 O O . SER B 1 963 ? -23.641 -49.438 -26.844 1 96.81 963 SER B O 1
ATOM 15609 N N . LYS B 1 964 ? -22.953 -49.406 -28.906 1 97.69 964 LYS B N 1
ATOM 15610 C CA . LYS B 1 964 ? -21.594 -49 -28.578 1 97.69 964 LYS B CA 1
ATOM 15611 C C . LYS B 1 964 ? -21.594 -47.625 -27.891 1 97.69 964 LYS B C 1
ATOM 15613 O O . LYS B 1 964 ? -20.797 -47.375 -26.984 1 97.69 964 LYS B O 1
ATOM 15618 N N . GLN B 1 965 ? -22.484 -46.75 -28.312 1 97.75 965 GLN B N 1
ATOM 15619 C CA . GLN B 1 965 ? -22.625 -45.438 -27.656 1 97.75 965 GLN B CA 1
ATOM 15620 C C . GLN B 1 965 ? -22.984 -45.594 -26.188 1 97.75 965 GLN B C 1
ATOM 15622 O O . GLN B 1 965 ? -22.359 -44.969 -25.328 1 97.75 965 GLN B O 1
ATOM 15627 N N . ALA B 1 966 ? -23.969 -46.344 -25.891 1 97.25 966 ALA B N 1
ATOM 15628 C CA . ALA B 1 966 ? -24.391 -46.562 -24.516 1 97.25 966 ALA B CA 1
ATOM 15629 C C . ALA B 1 966 ? -23.266 -47.094 -23.656 1 97.25 966 ALA B C 1
ATOM 15631 O O . ALA B 1 966 ? -23.094 -46.688 -22.516 1 97.25 966 ALA B O 1
ATOM 15632 N N . TYR B 1 967 ? -22.578 -48.062 -24.234 1 97.75 967 TYR B N 1
ATOM 15633 C CA . TYR B 1 967 ? -21.438 -48.625 -23.516 1 97.75 967 TYR B CA 1
ATOM 15634 C C . TYR B 1 967 ? -20.391 -47.562 -23.203 1 97.75 967 TYR B C 1
ATOM 15636 O O . TYR B 1 967 ? -19.938 -47.438 -22.062 1 97.75 967 TYR B O 1
ATOM 15644 N N . TYR B 1 968 ? -20.016 -46.844 -24.234 1 97.69 968 TYR B N 1
ATOM 15645 C CA . TYR B 1 968 ? -18.953 -45.844 -24.109 1 97.69 968 TYR B CA 1
ATOM 15646 C C . TYR B 1 968 ? -19.344 -44.75 -23.109 1 97.69 968 TYR B C 1
ATOM 15648 O O . TYR B 1 968 ? -18.5 -44.312 -22.328 1 97.69 968 TYR B O 1
ATOM 15656 N N . GLN B 1 969 ? -20.516 -44.281 -23.047 1 97.88 969 GLN B N 1
ATOM 15657 C CA . GLN B 1 969 ? -21 -43.281 -22.094 1 97.88 969 GLN B CA 1
ATOM 15658 C C . GLN B 1 969 ? -21.047 -43.844 -20.672 1 97.88 969 GLN B C 1
ATOM 15660 O O . GLN B 1 969 ? -20.672 -43.156 -19.719 1 97.88 969 GLN B O 1
ATOM 15665 N N . ALA B 1 970 ? -21.531 -45.094 -20.547 1 97.62 970 ALA B N 1
ATOM 15666 C CA . ALA B 1 970 ? -21.562 -45.719 -19.234 1 97.62 970 ALA B CA 1
ATOM 15667 C C . ALA B 1 970 ? -20.156 -45.875 -18.672 1 97.62 970 ALA B C 1
ATOM 15669 O O . ALA B 1 970 ? -19.922 -45.688 -17.469 1 97.62 970 ALA B O 1
ATOM 15670 N N . TYR B 1 971 ? -19.25 -46.312 -19.547 1 97.62 971 TYR B N 1
ATOM 15671 C CA . TYR B 1 971 ? -17.859 -46.5 -19.156 1 97.62 971 TYR B CA 1
ATOM 15672 C C . TYR B 1 971 ? -17.266 -45.188 -18.672 1 97.62 971 TYR B C 1
ATOM 15674 O O . TYR B 1 971 ? -16.609 -45.125 -17.625 1 97.62 971 TYR B O 1
ATOM 15682 N N . ASN B 1 972 ? -17.516 -44.094 -19.375 1 97.75 972 ASN B N 1
ATOM 15683 C CA . ASN B 1 972 ? -16.938 -42.781 -19.047 1 97.75 972 ASN B CA 1
ATOM 15684 C C . ASN B 1 972 ? -17.781 -42.062 -18.016 1 97.75 972 ASN B C 1
ATOM 15686 O O . ASN B 1 972 ? -17.516 -40.875 -17.719 1 97.75 972 ASN B O 1
ATOM 15690 N N . ASP B 1 973 ? -18.734 -42.656 -17.531 1 96.38 973 ASP B N 1
ATOM 15691 C CA . ASP B 1 973 ? -19.484 -42.125 -16.406 1 96.38 973 ASP B CA 1
ATOM 15692 C C . ASP B 1 973 ? -18.891 -42.531 -15.07 1 96.38 973 ASP B C 1
ATOM 15694 O O . ASP B 1 973 ? -19.25 -42 -14.023 1 96.38 973 ASP B O 1
ATOM 15698 N N . VAL B 1 974 ? -18.031 -43.531 -15.125 1 97.31 974 VAL B N 1
ATOM 15699 C CA . VAL B 1 974 ? -17.328 -44 -13.93 1 97.31 974 VAL B CA 1
ATOM 15700 C C . VAL B 1 974 ? -16.062 -43.156 -13.711 1 97.31 974 VAL B C 1
ATOM 15702 O O . VAL B 1 974 ? -15.242 -43.031 -14.625 1 97.31 974 VAL B O 1
ATOM 15705 N N . THR B 1 975 ? -15.844 -42.688 -12.469 1 97.25 975 THR B N 1
ATOM 15706 C CA . THR B 1 975 ? -14.742 -41.812 -12.141 1 97.25 975 THR B CA 1
ATOM 15707 C C . THR B 1 975 ? -13.398 -42.438 -12.5 1 97.25 975 THR B C 1
ATOM 15709 O O . THR B 1 975 ? -12.477 -41.75 -12.922 1 97.25 975 THR B O 1
ATOM 15712 N N . GLU B 1 976 ? -13.289 -43.688 -12.242 1 97.31 976 GLU B N 1
ATOM 15713 C CA . GLU B 1 976 ? -12.031 -44.375 -12.453 1 97.31 976 GLU B CA 1
ATOM 15714 C C . GLU B 1 976 ? -11.562 -44.25 -13.898 1 97.31 976 GLU B C 1
ATOM 15716 O O . GLU B 1 976 ? -10.359 -44.25 -14.164 1 97.31 976 GLU B O 1
ATOM 15721 N N . ALA B 1 977 ? -12.516 -44.125 -14.836 1 97.31 977 ALA B N 1
ATOM 15722 C CA . ALA B 1 977 ? -12.164 -44 -16.25 1 97.31 977 ALA B CA 1
ATOM 15723 C C . ALA B 1 977 ? -11.422 -42.688 -16.5 1 97.31 977 ALA B C 1
ATOM 15725 O O . ALA B 1 977 ? -10.766 -42.5 -17.516 1 97.31 977 ALA B O 1
ATOM 15726 N N . GLY B 1 978 ? -11.5 -41.812 -15.578 1 97 978 GLY B N 1
ATOM 15727 C CA . GLY B 1 978 ? -10.859 -40.5 -15.727 1 97 978 GLY B CA 1
ATOM 15728 C C . GLY B 1 978 ? -9.523 -40.406 -15.008 1 97 978 GLY B C 1
ATOM 15729 O O . GLY B 1 978 ? -8.945 -39.344 -14.906 1 97 978 GLY B O 1
ATOM 15730 N N . ILE B 1 979 ? -9.008 -41.469 -14.43 1 97.56 979 ILE B N 1
ATOM 15731 C CA . ILE B 1 979 ? -7.715 -41.5 -13.766 1 97.56 979 ILE B CA 1
ATOM 15732 C C . ILE B 1 979 ? -6.621 -41.875 -14.766 1 97.56 979 ILE B C 1
ATOM 15734 O O . ILE B 1 979 ? -6.68 -42.938 -15.398 1 97.56 979 ILE B O 1
ATOM 15738 N N . PHE B 1 980 ? -5.652 -41 -14.914 1 96.88 980 PHE B N 1
ATOM 15739 C CA . PHE B 1 980 ? -4.605 -41.219 -15.898 1 96.88 980 PHE B CA 1
ATOM 15740 C C . PHE B 1 980 ? -3.23 -41.188 -15.25 1 96.88 980 PHE B C 1
ATOM 15742 O O . PHE B 1 980 ? -3.016 -40.469 -14.273 1 96.88 980 PHE B O 1
ATOM 15749 N N . ASP B 1 981 ? -2.352 -41.938 -15.812 1 96.5 981 ASP B N 1
ATOM 15750 C CA . ASP B 1 981 ? -0.936 -41.906 -15.461 1 96.5 981 ASP B CA 1
ATOM 15751 C C . ASP B 1 981 ? -0.284 -40.625 -15.969 1 96.5 981 ASP B C 1
ATOM 15753 O O . ASP B 1 981 ? -0.489 -40.219 -17.125 1 96.5 981 ASP B O 1
ATOM 15757 N N . THR B 1 982 ? 0.486 -40 -15.125 1 95.69 982 THR B N 1
ATOM 15758 C CA . THR B 1 982 ? 1.027 -38.719 -15.477 1 95.69 982 THR B CA 1
ATOM 15759 C C . THR B 1 982 ? 2.514 -38.812 -15.805 1 95.69 982 THR B C 1
ATOM 15761 O O . THR B 1 982 ? 3.244 -37.812 -15.711 1 95.69 982 THR B O 1
ATOM 15764 N N . SER B 1 983 ? 3.039 -39.938 -16.188 1 97.31 983 SER B N 1
ATOM 15765 C CA . SER B 1 983 ? 4.422 -40.062 -16.625 1 97.31 983 SER B CA 1
ATOM 15766 C C . SER B 1 983 ? 4.672 -39.281 -17.906 1 97.31 983 SER B C 1
ATOM 15768 O O . SER B 1 983 ? 3.822 -39.25 -18.812 1 97.31 983 SER B O 1
ATOM 15770 N N . PHE B 1 984 ? 5.84 -38.656 -17.969 1 96.56 984 PHE B N 1
ATOM 15771 C CA . PHE B 1 984 ? 6.18 -37.938 -19.188 1 96.56 984 PHE B CA 1
ATOM 15772 C C . PHE B 1 984 ? 7.684 -37.719 -19.281 1 96.56 984 PHE B C 1
ATOM 15774 O O . PHE B 1 984 ? 8.406 -37.875 -18.297 1 96.56 984 PHE B O 1
ATOM 15781 N N . LEU B 1 985 ? 8.195 -37.469 -20.438 1 97.38 985 LEU B N 1
ATOM 15782 C CA . LEU B 1 985 ? 9.492 -36.906 -20.766 1 97.38 985 LEU B CA 1
ATOM 15783 C C . LEU B 1 985 ? 9.328 -35.625 -21.562 1 97.38 985 LEU B C 1
ATOM 15785 O O . LEU B 1 985 ? 8.68 -35.625 -22.625 1 97.38 985 LEU B O 1
ATOM 15789 N N . LYS B 1 986 ? 9.836 -34.5 -21.078 1 96.12 986 LYS B N 1
ATOM 15790 C CA . LYS B 1 986 ? 9.609 -33.188 -21.656 1 96.12 986 LYS B CA 1
ATOM 15791 C C . LYS B 1 986 ? 10.922 -32.438 -21.844 1 96.12 986 LYS B C 1
ATOM 15793 O O . LYS B 1 986 ? 11.789 -32.469 -20.984 1 96.12 986 LYS B O 1
ATOM 15798 N N . LEU B 1 987 ? 11.078 -31.828 -23.016 1 95.75 987 LEU B N 1
ATOM 15799 C CA . LEU B 1 987 ? 12.164 -30.875 -23.203 1 95.75 987 LEU B CA 1
ATOM 15800 C C . LEU B 1 987 ? 11.781 -29.5 -22.641 1 95.75 987 LEU B C 1
ATOM 15802 O O . LEU B 1 987 ? 11.062 -28.75 -23.281 1 95.75 987 LEU B O 1
ATOM 15806 N N . ARG B 1 988 ? 12.367 -29.203 -21.5 1 93.62 988 ARG B N 1
ATOM 15807 C CA . ARG B 1 988 ? 12.008 -27.969 -20.812 1 93.62 988 ARG B CA 1
ATOM 15808 C C . ARG B 1 988 ? 12.523 -26.75 -21.562 1 93.62 988 ARG B C 1
ATOM 15810 O O . ARG B 1 988 ? 11.82 -25.734 -21.688 1 93.62 988 ARG B O 1
ATOM 15817 N N . ASP B 1 989 ? 13.703 -26.844 -21.984 1 93 989 ASP B N 1
ATOM 15818 C CA . ASP B 1 989 ? 14.258 -25.719 -22.734 1 93 989 ASP B CA 1
ATOM 15819 C C . ASP B 1 989 ? 15.5 -26.141 -23.516 1 93 989 ASP B C 1
ATOM 15821 O O . ASP B 1 989 ? 16.141 -27.125 -23.188 1 93 989 ASP B O 1
ATOM 15825 N N . VAL B 1 990 ? 15.758 -25.469 -24.578 1 95.06 990 VAL B N 1
ATOM 15826 C CA . VAL B 1 990 ? 16.969 -25.5 -25.375 1 95.06 990 VAL B CA 1
ATOM 15827 C C . VAL B 1 990 ? 17.344 -24.094 -25.828 1 95.06 990 VAL B C 1
ATOM 15829 O O . VAL B 1 990 ? 16.484 -23.328 -26.25 1 95.06 990 VAL B O 1
ATOM 15832 N N . THR B 1 991 ? 18.5 -23.719 -25.578 1 95.44 991 THR B N 1
ATOM 15833 C CA . THR B 1 991 ? 18.969 -22.375 -25.922 1 95.44 991 THR B CA 1
ATOM 15834 C C . THR B 1 991 ? 20.297 -22.438 -26.672 1 95.44 991 THR B C 1
ATOM 15836 O O . THR B 1 991 ? 21.234 -23.094 -26.234 1 95.44 991 THR B O 1
ATOM 15839 N N . LEU B 1 992 ? 20.375 -21.781 -27.781 1 96.44 992 LEU B N 1
ATOM 15840 C CA . LEU B 1 992 ? 21.594 -21.578 -28.547 1 96.44 992 LEU B CA 1
ATOM 15841 C C . LEU B 1 992 ? 22.047 -20.125 -28.5 1 96.44 992 LEU B C 1
ATOM 15843 O O . LEU B 1 992 ? 21.266 -19.219 -28.828 1 96.44 992 LEU B O 1
ATOM 15847 N N . SER B 1 993 ? 23.219 -19.953 -28.094 1 94.88 993 SER B N 1
ATOM 15848 C CA . SER B 1 993 ? 23.703 -18.578 -27.938 1 94.88 993 SER B CA 1
ATOM 15849 C C . SER B 1 993 ? 25.016 -18.391 -28.688 1 94.88 993 SER B C 1
ATOM 15851 O O . SER B 1 993 ? 25.844 -19.297 -28.734 1 94.88 993 SER B O 1
ATOM 15853 N N . TYR B 1 994 ? 25.234 -17.219 -29.266 1 96.12 994 TYR B N 1
ATOM 15854 C CA . TYR B 1 994 ? 26.469 -16.828 -29.938 1 96.12 994 TYR B CA 1
ATOM 15855 C C . TYR B 1 994 ? 27.016 -15.531 -29.359 1 96.12 994 TYR B C 1
ATOM 15857 O O . TYR B 1 994 ? 26.312 -14.523 -29.312 1 96.12 994 TYR B O 1
ATOM 15865 N N . GLN B 1 995 ? 28.25 -15.625 -28.984 1 94.5 995 GLN B N 1
ATOM 15866 C CA . GLN B 1 995 ? 28.953 -14.438 -28.5 1 94.5 995 GLN B CA 1
ATOM 15867 C C . GLN B 1 995 ? 29.781 -13.789 -29.609 1 94.5 995 GLN B C 1
ATOM 15869 O O . GLN B 1 995 ? 30.781 -14.352 -30.062 1 94.5 995 GLN B O 1
ATOM 15874 N N . PHE B 1 996 ? 29.453 -12.586 -29.953 1 94.5 996 PHE B N 1
ATOM 15875 C CA . PHE B 1 996 ? 30.203 -11.875 -30.969 1 94.5 996 PHE B CA 1
ATOM 15876 C C . PHE B 1 996 ? 31.547 -11.391 -30.406 1 94.5 996 PHE B C 1
ATOM 15878 O O . PHE B 1 996 ? 31.656 -11.125 -29.203 1 94.5 996 PHE B O 1
ATOM 15885 N N . PRO B 1 997 ? 32.531 -11.344 -31.312 1 91.12 997 PRO B N 1
ATOM 15886 C CA . PRO B 1 997 ? 33.75 -10.688 -30.844 1 91.12 997 PRO B CA 1
ATOM 15887 C C . PRO B 1 997 ? 33.531 -9.25 -30.391 1 91.12 997 PRO B C 1
ATOM 15889 O O . PRO B 1 997 ? 32.594 -8.586 -30.891 1 91.12 997 PRO B O 1
ATOM 15892 N N . LYS B 1 998 ? 34.281 -8.914 -29.422 1 88.44 998 LYS B N 1
ATOM 15893 C CA . LYS B 1 998 ? 34.125 -7.566 -28.891 1 88.44 998 LYS B CA 1
ATOM 15894 C C . LYS B 1 998 ? 34.25 -6.516 -29.984 1 88.44 998 LYS B C 1
ATOM 15896 O O . LYS B 1 998 ? 35.219 -6.539 -30.75 1 88.44 998 LYS B O 1
ATOM 15901 N N . LEU B 1 999 ? 33.25 -5.73 -30.172 1 89.31 999 LEU B N 1
ATOM 15902 C CA . LEU B 1 999 ? 33.25 -4.66 -31.172 1 89.31 999 LEU B CA 1
ATOM 15903 C C . LEU B 1 999 ? 33.25 -3.293 -30.484 1 89.31 999 LEU B C 1
ATOM 15905 O O . LEU B 1 999 ? 32.281 -2.926 -29.828 1 89.31 999 LEU B O 1
ATOM 15909 N N . ALA B 1 1000 ? 34.281 -2.471 -30.672 1 85.69 1000 ALA B N 1
ATOM 15910 C CA . ALA B 1 1000 ? 34.375 -1.128 -30.109 1 85.69 1000 ALA B CA 1
ATOM 15911 C C . ALA B 1 1000 ? 34.125 -1.142 -28.609 1 85.69 1000 ALA B C 1
ATOM 15913 O O . ALA B 1 1000 ? 33.406 -0.288 -28.094 1 85.69 1000 ALA B O 1
ATOM 15914 N N . GLY B 1 1001 ? 34.5 -2.184 -27.906 1 81.88 1001 GLY B N 1
ATOM 15915 C CA . GLY B 1 1001 ? 34.375 -2.277 -26.453 1 81.88 1001 GLY B CA 1
ATOM 15916 C C . GLY B 1 1001 ? 33.031 -2.834 -26.016 1 81.88 1001 GLY B C 1
ATOM 15917 O O . GLY B 1 1001 ? 32.812 -2.979 -24.812 1 81.88 1001 GLY B O 1
ATOM 15918 N N . ILE B 1 1002 ? 32.25 -3.16 -27.016 1 90.06 1002 ILE B N 1
ATOM 15919 C CA . ILE B 1 1002 ? 30.906 -3.637 -26.703 1 90.06 1002 ILE B CA 1
ATOM 15920 C C . ILE B 1 1002 ? 30.844 -5.152 -26.859 1 90.06 1002 ILE B C 1
ATOM 15922 O O . ILE B 1 1002 ? 31.312 -5.695 -27.875 1 90.06 1002 ILE B O 1
ATOM 15926 N N . ASN B 1 1003 ? 30.406 -5.777 -25.766 1 91.62 1003 ASN B N 1
ATOM 15927 C CA . ASN B 1 1003 ? 30.125 -7.207 -25.844 1 91.62 1003 ASN B CA 1
ATOM 15928 C C . ASN B 1 1003 ? 28.688 -7.477 -26.25 1 91.62 1003 ASN B C 1
ATOM 15930 O O . ASN B 1 1003 ? 27.75 -7.059 -25.562 1 91.62 1003 ASN B O 1
ATOM 15934 N N . LEU B 1 1004 ? 28.531 -8.141 -27.328 1 94.12 1004 LEU B N 1
ATOM 15935 C CA . LEU B 1 1004 ? 27.203 -8.469 -27.828 1 94.12 1004 LEU B CA 1
ATOM 15936 C C . LEU B 1 1004 ? 27.016 -9.977 -27.922 1 94.12 1004 LEU B C 1
ATOM 15938 O O . LEU B 1 1004 ? 27.875 -10.68 -28.469 1 94.12 1004 LEU B O 1
ATOM 15942 N N . SER B 1 1005 ? 25.984 -10.422 -27.344 1 93.94 1005 SER B N 1
ATOM 15943 C CA . SER B 1 1005 ? 25.594 -11.82 -27.5 1 93.94 1005 SER B CA 1
ATOM 15944 C C . SER B 1 1005 ? 24.141 -11.93 -27.984 1 93.94 1005 SER B C 1
ATOM 15946 O O . SER B 1 1005 ? 23.281 -11.141 -27.578 1 93.94 1005 SER B O 1
ATOM 15948 N N . VAL B 1 1006 ? 23.969 -12.891 -28.891 1 95.25 1006 VAL B N 1
ATOM 15949 C CA . VAL B 1 1006 ? 22.625 -13.18 -29.375 1 95.25 1006 VAL B CA 1
ATOM 15950 C C . VAL B 1 1006 ? 22.266 -14.633 -29.078 1 95.25 1006 VAL B C 1
ATOM 15952 O O . VAL B 1 1006 ? 23.141 -15.508 -29.062 1 95.25 1006 VAL B O 1
ATOM 15955 N N . TYR B 1 1007 ? 21.016 -14.836 -28.797 1 94.81 1007 TYR B N 1
ATOM 15956 C CA . TYR B 1 1007 ? 20.625 -16.203 -28.531 1 94.81 1007 TYR B CA 1
ATOM 15957 C C . TYR B 1 1007 ? 19.203 -16.484 -29.016 1 94.81 1007 TYR B C 1
ATOM 15959 O O . TYR B 1 1007 ? 18.391 -15.562 -29.156 1 94.81 1007 TYR B O 1
ATOM 15967 N N . GLY B 1 1008 ? 18.938 -17.734 -29.359 1 96.38 1008 GLY B N 1
ATOM 15968 C CA . GLY B 1 1008 ? 17.641 -18.312 -29.641 1 96.38 1008 GLY B CA 1
ATOM 15969 C C . GLY B 1 1008 ? 17.266 -19.438 -28.703 1 96.38 1008 GLY B C 1
ATOM 15970 O O . GLY B 1 1008 ? 18.141 -20.172 -28.234 1 96.38 1008 GLY B O 1
ATOM 15971 N N . PHE B 1 1009 ? 15.953 -19.5 -28.391 1 95.44 1009 PHE B N 1
ATOM 15972 C CA . PHE B 1 1009 ? 15.57 -20.547 -27.453 1 95.44 1009 PHE B CA 1
ATOM 15973 C C . PHE B 1 1009 ? 14.195 -21.109 -27.797 1 95.44 1009 PHE B C 1
ATOM 15975 O O . PHE B 1 1009 ? 13.438 -20.484 -28.547 1 95.44 1009 PHE B O 1
ATOM 15982 N N . ALA B 1 1010 ? 13.922 -22.281 -27.281 1 95.69 1010 ALA B N 1
ATOM 15983 C CA . ALA B 1 1010 ? 12.625 -22.953 -27.312 1 95.69 1010 ALA B CA 1
ATOM 15984 C C . ALA B 1 1010 ? 12.336 -23.641 -25.984 1 95.69 1010 ALA B C 1
ATOM 15986 O O . ALA B 1 1010 ? 13.242 -24.219 -25.359 1 95.69 1010 ALA B O 1
ATOM 15987 N N . ARG B 1 1011 ? 11.086 -23.547 -25.547 1 94.19 1011 ARG B N 1
ATOM 15988 C CA . ARG B 1 1011 ? 10.695 -24.141 -24.281 1 94.19 1011 ARG B CA 1
ATOM 15989 C C . ARG B 1 1011 ? 9.461 -25.031 -24.453 1 94.19 1011 ARG B C 1
ATOM 15991 O O . ARG B 1 1011 ? 8.5 -24.641 -25.109 1 94.19 1011 ARG B O 1
ATOM 15998 N N . ASN B 1 1012 ? 9.469 -26.203 -23.844 1 93.44 1012 ASN B N 1
ATOM 15999 C CA . ASN B 1 1012 ? 8.352 -27.141 -23.781 1 93.44 1012 ASN B CA 1
ATOM 16000 C C . ASN B 1 1012 ? 7.875 -27.547 -25.172 1 93.44 1012 ASN B C 1
ATOM 16002 O O . ASN B 1 1012 ? 6.668 -27.594 -25.438 1 93.44 1012 ASN B O 1
ATOM 16006 N N . ILE B 1 1013 ? 8.797 -27.828 -26.094 1 93.94 1013 ILE B N 1
ATOM 16007 C CA . ILE B 1 1013 ? 8.398 -28.031 -27.484 1 93.94 1013 ILE B CA 1
ATOM 16008 C C . ILE B 1 1013 ? 8.25 -29.531 -27.766 1 93.94 1013 ILE B C 1
ATOM 16010 O O . ILE B 1 1013 ? 7.609 -29.922 -28.75 1 93.94 1013 ILE B O 1
ATOM 16014 N N . LEU B 1 1014 ? 8.891 -30.312 -26.906 1 95.5 1014 LEU B N 1
ATOM 16015 C CA . LEU B 1 1014 ? 8.766 -31.766 -27.047 1 95.5 1014 LEU B CA 1
ATOM 16016 C C . LEU B 1 1014 ? 8.195 -32.375 -25.766 1 95.5 1014 LEU B C 1
ATOM 16018 O O . LEU B 1 1014 ? 8.68 -32.094 -24.672 1 95.5 1014 LEU B O 1
ATOM 16022 N N . LEU B 1 1015 ? 7.16 -33.125 -25.906 1 95.62 1015 LEU B N 1
ATOM 16023 C CA . LEU B 1 1015 ? 6.496 -33.781 -24.797 1 95.62 1015 LEU B CA 1
ATOM 16024 C C . LEU B 1 1015 ? 6.062 -35.188 -25.172 1 95.62 1015 LEU B C 1
ATOM 16026 O O . LEU B 1 1015 ? 5.238 -35.375 -26.078 1 95.62 1015 LEU B O 1
ATOM 16030 N N . TRP B 1 1016 ? 6.68 -36.219 -24.594 1 96.31 1016 TRP B N 1
ATOM 16031 C CA . TRP B 1 1016 ? 6.211 -37.594 -24.641 1 96.31 1016 TRP B CA 1
ATOM 16032 C C . TRP B 1 1016 ? 5.512 -37.969 -23.344 1 96.31 1016 TRP B C 1
ATOM 16034 O O . TRP B 1 1016 ? 6.152 -38.062 -22.297 1 96.31 1016 TRP B O 1
ATOM 16044 N N . ALA B 1 1017 ? 4.215 -38.125 -23.391 1 95.75 1017 ALA B N 1
ATOM 16045 C CA . ALA B 1 1017 ? 3.439 -38.406 -22.172 1 95.75 1017 ALA B CA 1
ATOM 16046 C C . ALA B 1 1017 ? 2.561 -39.656 -22.344 1 95.75 1017 ALA B C 1
ATOM 16048 O O . ALA B 1 1017 ? 2.111 -39.938 -23.453 1 95.75 1017 ALA B O 1
ATOM 16049 N N . LYS B 1 1018 ? 2.312 -40.312 -21.266 1 95.31 1018 LYS B N 1
ATOM 16050 C CA . LYS B 1 1018 ? 1.381 -41.438 -21.281 1 95.31 1018 LYS B CA 1
ATOM 16051 C C . LYS B 1 1018 ? -0.061 -40.969 -21.406 1 95.31 1018 LYS B C 1
ATOM 16053 O O . LYS B 1 1018 ? -0.89 -41.625 -22.031 1 95.31 1018 LYS B O 1
ATOM 16058 N N . MET B 1 1019 ? -0.395 -39.938 -20.766 1 93.31 1019 MET B N 1
ATOM 16059 C CA . MET B 1 1019 ? -1.727 -39.344 -20.891 1 93.31 1019 MET B CA 1
ATOM 16060 C C . MET B 1 1019 ? -1.947 -38.812 -22.312 1 93.31 1019 MET B C 1
ATOM 16062 O O . MET B 1 1019 ? -1.114 -38.062 -22.844 1 93.31 1019 MET B O 1
ATOM 16066 N N . PRO B 1 1020 ? -3.035 -39.125 -22.844 1 90.12 1020 PRO B N 1
ATOM 16067 C CA . PRO B 1 1020 ? -3.279 -38.688 -24.219 1 90.12 1020 PRO B CA 1
ATOM 16068 C C . PRO B 1 1020 ? -3.811 -37.281 -24.312 1 90.12 1020 PRO B C 1
ATOM 16070 O O . PRO B 1 1020 ? -4.371 -36.75 -23.344 1 90.12 1020 PRO B O 1
ATOM 16073 N N . ASN B 1 1021 ? -3.629 -36.625 -25.453 1 88 1021 ASN B N 1
ATOM 16074 C CA . ASN B 1 1021 ? -4.301 -35.438 -26 1 88 1021 ASN B CA 1
ATOM 16075 C C . ASN B 1 1021 ? -3.949 -34.188 -25.203 1 88 1021 ASN B C 1
ATOM 16077 O O . ASN B 1 1021 ? -4.129 -33.062 -25.688 1 88 1021 ASN B O 1
ATOM 16081 N N . LEU B 1 1022 ? -3.635 -34.281 -23.922 1 92.75 1022 LEU B N 1
ATOM 16082 C CA . LEU B 1 1022 ? -3.414 -33.094 -23.109 1 92.75 1022 LEU B CA 1
ATOM 16083 C C . LEU B 1 1022 ? -2.057 -33.156 -22.406 1 92.75 1022 LEU B C 1
ATOM 16085 O O . LEU B 1 1022 ? -1.419 -34.188 -22.375 1 92.75 1022 LEU B O 1
ATOM 16089 N N . ASP B 1 1023 ? -1.642 -31.953 -21.938 1 94.31 1023 ASP B N 1
ATOM 16090 C CA . ASP B 1 1023 ? -0.42 -31.844 -21.141 1 94.31 1023 ASP B CA 1
ATOM 16091 C C . ASP B 1 1023 ? -0.667 -32.281 -19.703 1 94.31 1023 ASP B C 1
ATOM 16093 O O . ASP B 1 1023 ? -1.512 -31.703 -19.016 1 94.31 1023 ASP B O 1
ATOM 16097 N N . PRO B 1 1024 ? 0.05 -33.219 -19.234 1 93.56 1024 PRO B N 1
ATOM 16098 C CA . PRO B 1 1024 ? -0.219 -33.75 -17.891 1 93.56 1024 PRO B CA 1
ATOM 16099 C C . PRO B 1 1024 ? 0.125 -32.75 -16.781 1 93.56 1024 PRO B C 1
ATOM 16101 O O . PRO B 1 1024 ? -0.195 -33 -15.617 1 93.56 1024 PRO B O 1
ATOM 16104 N N . GLU B 1 1025 ? 0.659 -31.625 -17.062 1 92 1025 GLU B N 1
ATOM 16105 C CA . GLU B 1 1025 ? 1.046 -30.656 -16.047 1 92 1025 GLU B CA 1
ATOM 16106 C C . GLU B 1 1025 ? -0.03 -29.594 -15.852 1 92 1025 GLU B C 1
ATOM 16108 O O . GLU B 1 1025 ? 0.041 -28.797 -14.914 1 92 1025 GLU B O 1
ATOM 16113 N N . SER B 1 1026 ? -0.986 -29.531 -16.688 1 91.38 1026 SER B N 1
ATOM 16114 C CA . SER B 1 1026 ? -2.1 -28.609 -16.484 1 91.38 1026 SER B CA 1
ATOM 16115 C C . SER B 1 1026 ? -3.031 -29.109 -15.375 1 91.38 1026 SER B C 1
ATOM 16117 O O . SER B 1 1026 ? -3.436 -30.266 -15.375 1 91.38 1026 SER B O 1
ATOM 16119 N N . SER B 1 1027 ? -3.299 -28.266 -14.438 1 91.69 1027 SER B N 1
ATOM 16120 C CA . SER B 1 1027 ? -4.121 -28.688 -13.312 1 91.69 1027 SER B CA 1
ATOM 16121 C C . SER B 1 1027 ? -4.848 -27.5 -12.688 1 91.69 1027 SER B C 1
ATOM 16123 O O . SER B 1 1027 ? -4.516 -26.344 -12.961 1 91.69 1027 SER B O 1
ATOM 16125 N N . GLN B 1 1028 ? -5.812 -27.828 -11.883 1 89.25 1028 GLN B N 1
ATOM 16126 C CA . GLN B 1 1028 ? -6.48 -26.844 -11.055 1 89.25 1028 GLN B CA 1
ATOM 16127 C C . GLN B 1 1028 ? -5.785 -26.688 -9.703 1 89.25 1028 GLN B C 1
ATOM 16129 O O . GLN B 1 1028 ? -5.086 -27.594 -9.258 1 89.25 1028 GLN B O 1
ATOM 16134 N N . GLY B 1 1029 ? -5.961 -25.438 -9.156 1 84.31 1029 GLY B N 1
ATOM 16135 C CA . GLY B 1 1029 ? -5.598 -25.266 -7.758 1 84.31 1029 GLY B CA 1
ATOM 16136 C C . GLY B 1 1029 ? -4.25 -24.578 -7.578 1 84.31 1029 GLY B C 1
ATOM 16137 O O . GLY B 1 1029 ? -3.309 -24.859 -8.32 1 84.31 1029 GLY B O 1
ATOM 16138 N N . ASN B 1 1030 ? -4.184 -23.734 -6.656 1 87.44 1030 ASN B N 1
ATOM 16139 C CA . ASN B 1 1030 ? -2.934 -23.141 -6.203 1 87.44 1030 ASN B CA 1
ATOM 16140 C C . ASN B 1 1030 ? -2.6 -23.547 -4.773 1 87.44 1030 ASN B C 1
ATOM 16142 O O . ASN B 1 1030 ? -1.868 -22.844 -4.074 1 87.44 1030 ASN B O 1
ATOM 16146 N N . ASN B 1 1031 ? -3.258 -24.688 -4.336 1 89.69 1031 ASN B N 1
ATOM 16147 C CA . ASN B 1 1031 ? -3.068 -25.266 -3.006 1 89.69 1031 ASN B CA 1
ATOM 16148 C C . ASN B 1 1031 ? -2.568 -26.703 -3.08 1 89.69 1031 ASN B C 1
ATOM 16150 O O . ASN B 1 1031 ? -1.967 -27.109 -4.078 1 89.69 1031 ASN B O 1
ATOM 16154 N N . ASN B 1 1032 ? -2.822 -27.516 -2.025 1 89 1032 ASN B N 1
ATOM 16155 C CA . ASN B 1 1032 ? -2.17 -28.812 -1.909 1 89 1032 ASN B CA 1
ATOM 16156 C C . ASN B 1 1032 ? -2.752 -29.812 -2.893 1 89 1032 ASN B C 1
ATOM 16158 O O . ASN B 1 1032 ? -2.162 -30.875 -3.129 1 89 1032 ASN B O 1
ATOM 16162 N N . MET B 1 1033 ? -3.822 -29.516 -3.5 1 88.81 1033 MET B N 1
ATOM 16163 C CA . MET B 1 1033 ? -4.383 -30.438 -4.488 1 88.81 1033 MET B CA 1
ATOM 16164 C C . MET B 1 1033 ? -3.789 -30.172 -5.871 1 88.81 1033 MET B C 1
ATOM 16166 O O . MET B 1 1033 ? -3.984 -30.969 -6.793 1 88.81 1033 MET B O 1
ATOM 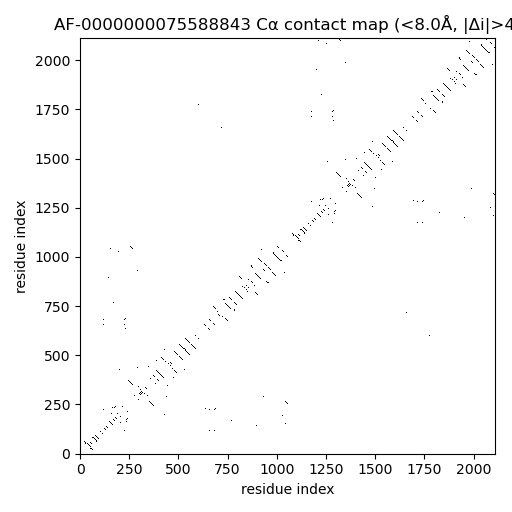16170 N N . GLY B 1 1034 ? -3.109 -29.062 -5.965 1 87.56 1034 GLY B N 1
ATOM 16171 C CA . GLY B 1 1034 ? -2.566 -28.688 -7.258 1 87.56 1034 GLY B CA 1
ATOM 16172 C C . GLY B 1 1034 ? -1.7 -29.766 -7.879 1 87.56 1034 GLY B C 1
ATOM 16173 O O . GLY B 1 1034 ? -0.889 -30.391 -7.191 1 87.56 1034 GLY B O 1
ATOM 16174 N N . GLY B 1 1035 ? -1.922 -29.984 -9.188 1 88.69 1035 GLY B N 1
ATOM 16175 C CA . GLY B 1 1035 ? -1.139 -30.969 -9.938 1 88.69 1035 GLY B CA 1
ATOM 16176 C C . GLY B 1 1035 ? -1.829 -32.312 -10.07 1 88.69 1035 GLY B C 1
ATOM 16177 O O . GLY B 1 1035 ? -1.405 -33.156 -10.859 1 88.69 1035 GLY B O 1
ATOM 16178 N N . TYR B 1 1036 ? -2.953 -32.469 -9.383 1 93.62 1036 TYR B N 1
ATOM 16179 C CA . TYR B 1 1036 ? -3.504 -33.812 -9.344 1 93.62 1036 TYR B CA 1
ATOM 16180 C C . TYR B 1 1036 ? -4.961 -33.844 -9.789 1 93.62 1036 TYR B C 1
ATOM 16182 O O . TYR B 1 1036 ? -5.586 -34.906 -9.867 1 93.62 1036 TYR B O 1
ATOM 16190 N N . PHE B 1 1037 ? -5.465 -32.719 -10.055 1 94.38 1037 PHE B N 1
ATOM 16191 C CA . PHE B 1 1037 ? -6.871 -32.562 -10.406 1 94.38 1037 PHE B CA 1
ATOM 16192 C C . PHE B 1 1037 ? -7.023 -31.609 -11.594 1 94.38 1037 PHE B C 1
ATOM 16194 O O . PHE B 1 1037 ? -6.719 -30.422 -11.5 1 94.38 1037 PHE B O 1
ATOM 16201 N N . GLU B 1 1038 ? -7.512 -32.25 -12.609 1 94.06 1038 GLU B N 1
ATOM 16202 C CA . GLU B 1 1038 ? -7.68 -31.438 -13.82 1 94.06 1038 GLU B CA 1
ATOM 16203 C C . GLU B 1 1038 ? -9.125 -31.484 -14.305 1 94.06 1038 GLU B C 1
ATOM 16205 O O . GLU B 1 1038 ? -9.75 -32.562 -14.336 1 94.06 1038 GLU B O 1
ATOM 16210 N N . ARG B 1 1039 ? -9.664 -30.344 -14.602 1 94.81 1039 ARG B N 1
ATOM 16211 C CA . ARG B 1 1039 ? -10.961 -30.188 -15.25 1 94.81 1039 ARG B CA 1
ATOM 16212 C C . ARG B 1 1039 ? -11.031 -28.859 -15.992 1 94.81 1039 ARG B C 1
ATOM 16214 O O . ARG B 1 1039 ? -11.203 -27.797 -15.383 1 94.81 1039 ARG B O 1
ATOM 16221 N N . PHE B 1 1040 ? -10.961 -28.906 -17.297 1 94.38 1040 PHE B N 1
ATOM 16222 C CA . PHE B 1 1040 ? -11.023 -27.75 -18.172 1 94.38 1040 PHE B CA 1
ATOM 16223 C C . PHE B 1 1040 ? -10.055 -26.672 -17.703 1 94.38 1040 PHE B C 1
ATOM 16225 O O . PHE B 1 1040 ? -10.414 -25.484 -17.625 1 94.38 1040 PHE B O 1
ATOM 16232 N N . SER B 1 1041 ? -8.883 -27.031 -17.297 1 92.88 1041 SER B N 1
ATOM 16233 C CA . SER B 1 1041 ? -7.84 -26.094 -16.875 1 92.88 1041 SER B CA 1
ATOM 16234 C C . SER B 1 1041 ? -7.277 -25.328 -18.062 1 92.88 1041 SER B C 1
ATOM 16236 O O . SER B 1 1041 ? -7.359 -25.781 -19.203 1 92.88 1041 SER B O 1
ATOM 16238 N N . VAL B 1 1042 ? -6.766 -24.141 -17.812 1 93.94 1042 VAL B N 1
ATOM 16239 C CA . VAL B 1 1042 ? -6.016 -23.422 -18.844 1 93.94 1042 VAL B CA 1
ATOM 16240 C C . VAL B 1 1042 ? -4.816 -24.266 -19.281 1 93.94 1042 VAL B C 1
ATOM 16242 O O . VAL B 1 1042 ? -4.059 -24.766 -18.438 1 93.94 1042 VAL B O 1
ATOM 16245 N N . PRO B 1 1043 ? -4.641 -24.406 -20.5 1 94.12 1043 PRO B N 1
ATOM 16246 C CA . PRO B 1 1043 ? -3.592 -25.312 -20.984 1 94.12 1043 PRO B CA 1
ATOM 16247 C C . PRO B 1 1043 ? -2.191 -24.719 -20.844 1 94.12 1043 PRO B C 1
ATOM 16249 O O . PRO B 1 1043 ? -2.039 -23.5 -20.75 1 94.12 1043 PRO B O 1
ATOM 16252 N N . ASN B 1 1044 ? -1.235 -25.594 -20.859 1 94.25 1044 ASN B N 1
ATOM 16253 C CA . ASN B 1 1044 ? 0.165 -25.188 -20.906 1 94.25 1044 ASN B CA 1
ATOM 16254 C C . ASN B 1 1044 ? 0.565 -24.719 -22.297 1 94.25 1044 ASN B C 1
ATOM 16256 O O . ASN B 1 1044 ? -0.139 -25 -23.281 1 94.25 1044 ASN B O 1
ATOM 16260 N N . THR B 1 1045 ? 1.767 -24.047 -22.359 1 94.69 1045 THR B N 1
ATOM 16261 C CA . THR B 1 1045 ? 2.178 -23.469 -23.625 1 94.69 1045 THR B CA 1
ATOM 16262 C C . THR B 1 1045 ? 3.594 -23.891 -23.984 1 94.69 1045 THR B C 1
ATOM 16264 O O . THR B 1 1045 ? 4.355 -24.328 -23.125 1 94.69 1045 THR B O 1
ATOM 16267 N N . SER B 1 1046 ? 3.898 -23.906 -25.266 1 95.31 1046 SER B N 1
ATOM 16268 C CA . SER B 1 1046 ? 5.246 -23.938 -25.828 1 95.31 1046 SER B CA 1
ATOM 16269 C C . SER B 1 1046 ? 5.703 -22.547 -26.266 1 95.31 1046 SER B C 1
ATOM 16271 O O . SER B 1 1046 ? 4.895 -21.734 -26.719 1 95.31 1046 SER B O 1
ATOM 16273 N N . SER B 1 1047 ? 6.953 -22.312 -26.078 1 95.06 1047 SER B N 1
ATOM 16274 C CA . SER B 1 1047 ? 7.457 -20.984 -26.406 1 95.06 1047 SER B CA 1
ATOM 16275 C C . SER B 1 1047 ? 8.641 -21.062 -27.359 1 95.06 1047 SER B C 1
ATOM 16277 O O . SER B 1 1047 ? 9.469 -21.969 -27.25 1 95.06 1047 SER B O 1
ATOM 16279 N N . PHE B 1 1048 ? 8.727 -20.094 -28.297 1 96.19 1048 PHE B N 1
ATOM 16280 C CA . PHE B 1 1048 ? 9.82 -19.891 -29.234 1 96.19 1048 PHE B CA 1
ATOM 16281 C C . PHE B 1 1048 ? 10.266 -18.438 -29.25 1 96.19 1048 PHE B C 1
ATOM 16283 O O . PHE B 1 1048 ? 9.438 -17.531 -29.375 1 96.19 1048 PHE B O 1
ATOM 16290 N N . GLY B 1 1049 ? 11.508 -18.297 -29.031 1 96.06 1049 GLY B N 1
ATOM 16291 C CA . GLY B 1 1049 ? 11.922 -16.891 -29 1 96.06 1049 GLY B CA 1
ATOM 16292 C C . GLY B 1 1049 ? 13.422 -16.703 -29.141 1 96.06 1049 GLY B C 1
ATOM 16293 O O . GLY B 1 1049 ? 14.133 -17.656 -29.484 1 96.06 1049 GLY B O 1
ATOM 16294 N N . GLY B 1 1050 ? 13.805 -15.461 -28.969 1 95.81 1050 GLY B N 1
ATOM 16295 C CA . GLY B 1 1050 ? 15.188 -15.039 -29.031 1 95.81 1050 GLY B CA 1
ATOM 16296 C C . GLY B 1 1050 ? 15.414 -13.656 -28.438 1 95.81 1050 GLY B C 1
ATOM 16297 O O . GLY B 1 1050 ? 14.453 -12.938 -28.156 1 95.81 1050 GLY B O 1
ATOM 16298 N N . GLY B 1 1051 ? 16.672 -13.453 -28.219 1 95.12 1051 GLY B N 1
ATOM 16299 C CA . GLY B 1 1051 ? 17.016 -12.164 -27.656 1 95.12 1051 GLY B CA 1
ATOM 16300 C C . GLY B 1 1051 ? 18.484 -11.828 -27.797 1 95.12 1051 GLY B C 1
ATOM 16301 O O . GLY B 1 1051 ? 19.219 -12.516 -28.516 1 95.12 1051 GLY B O 1
ATOM 16302 N N . PHE B 1 1052 ? 18.844 -10.711 -27.281 1 94.25 1052 PHE B N 1
ATOM 16303 C CA . PHE B 1 1052 ? 20.25 -10.312 -27.281 1 94.25 1052 PHE B CA 1
ATOM 16304 C C . PHE B 1 1052 ? 20.625 -9.648 -25.969 1 94.25 1052 PHE B C 1
ATOM 16306 O O . PHE B 1 1052 ? 19.75 -9.219 -25.203 1 94.25 1052 PHE B O 1
ATOM 16313 N N . LYS B 1 1053 ? 21.797 -9.656 -25.672 1 93.44 1053 LYS B N 1
ATOM 16314 C CA . LYS B 1 1053 ? 22.422 -9.023 -24.516 1 93.44 1053 LYS B CA 1
ATOM 16315 C C . LYS B 1 1053 ? 23.578 -8.133 -24.938 1 93.44 1053 LYS B C 1
ATOM 16317 O O . LYS B 1 1053 ? 24.453 -8.555 -25.703 1 93.44 1053 LYS B O 1
ATOM 16322 N N . VAL B 1 1054 ? 23.562 -6.918 -24.484 1 94.69 1054 VAL B N 1
ATOM 16323 C CA . VAL B 1 1054 ? 24.609 -5.949 -24.766 1 94.69 1054 VAL B CA 1
ATOM 16324 C C . VAL B 1 1054 ? 25.25 -5.48 -23.453 1 94.69 1054 VAL B C 1
ATOM 16326 O O . VAL B 1 1054 ? 24.547 -5.105 -22.516 1 94.69 1054 VAL B O 1
ATOM 16329 N N . THR B 1 1055 ? 26.5 -5.586 -23.438 1 90.62 1055 THR B N 1
ATOM 16330 C CA . THR B 1 1055 ? 27.25 -5.121 -22.266 1 90.62 1055 THR B CA 1
ATOM 16331 C C . THR B 1 1055 ? 28.297 -4.094 -22.688 1 90.62 1055 THR B C 1
ATOM 16333 O O . THR B 1 1055 ? 29.047 -4.309 -23.641 1 90.62 1055 THR B O 1
ATOM 16336 N N . PHE B 1 1056 ? 28.391 -3.117 -21.969 1 87.88 1056 PHE B N 1
ATOM 16337 C CA . PHE B 1 1056 ? 29.344 -2.045 -22.219 1 87.88 1056 PHE B CA 1
ATOM 16338 C C . PHE B 1 1056 ? 30.375 -1.969 -21.094 1 87.88 1056 PHE B C 1
ATOM 16340 O O . PHE B 1 1056 ? 30.062 -2.277 -19.938 1 87.88 1056 PHE B O 1
#